Protein 2ZC0 (pdb70)

Organism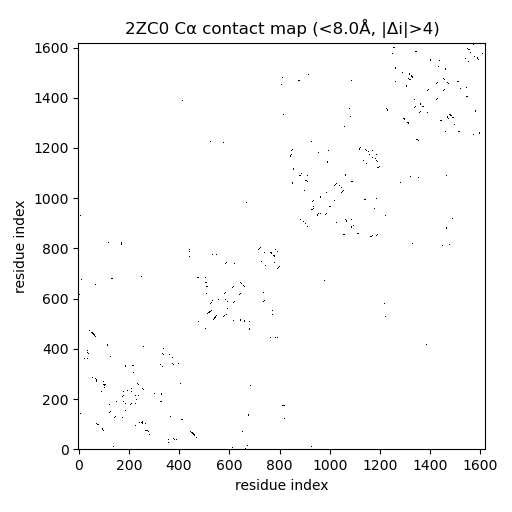: Thermococcus litoralis (NCBI:txid2265)

Secondary structure (DSSP, 8-state):
--GGGGS-GGGGG----HHHHHHHHHHHHHHSS---EE--S-PPPTTTS-HHHHHHHHHHHHHH-GGGGS---TT--HHHHHHHHHHHHHHS-----GGGEEEESHHHHHHHHHHHHH--TT-EEEEEES--HHHHHHHHTTT-EEEEEEEETTEE-HHHHHHHHHHHHHTT--EEEEEE--SS-TTT-----HHHHHHHHHHHHHHT-EEEEE-TTTTSBSS-SS---GGGG-SS--EEEEEESTTTT-TTS--EEEE--HHHHHHHHHHHTTTTSSS-HHHHHHHHHHHHTTHIIIIIIIIIHHHHHHHHHHHHHHHHHH-TTS-B---SBSSEEEEE-STT--HHHHHHHHHHHT-EE-B-SGGG-SSS--TTEEEEE-SSS-TTHHHHHHHHHHHHHHHH-/--GGGGS-GGGGG----HHHHHHHHHHHHHTTS---EE--S----TTTS-HHHHHHHHHHHHHH-GGGGS---TT--HHHHHHHHHHHHHHSS----GGGEEEEEHHHHHHHHHHHHH--TT-EEEEEES--HHHHHHHHTTT-EEEEEEEETTEE-HHHHHHHHHHHHHTT--EEEEEE--SS-TTT-----HHHHHHHHHHHHHHT-EEEEE-TTTTSB-S-SS---GGGT-SSS-EEEEEESHHHH-TTS-EEEEE--HHHHHHHHHHHHHHHSSS-HHHHHHHHHHHHTTHIIIIIIIIIHHHHHHHHHHHHHHHHHH-TTS-B---SBSSEEEEEPSTT--HHHHHHHHHHHH-EE-B--GGG-SSS--TTEEEEE-SSS-TTHHHHHHHHHHHHHHHH-/--GGGGS-GGGGG----HHHHHHHHHHHHTTSS---EES---PPPTTTS-HHHHHHHHHHHHHH-GGGGS---TT--HHHHHHHHHHHHHHS-----GGGEEEEEHHHHHHHHHHHHH--TT-EEEEEES--HHHHHHHHTTT-EEEEEEEETTEE-HHHHHHHHHHHHHTT--EEEEEE--SS-TTT-----HHHHHHHHHHHHHHT-EEEEE-TTTT-BSS-SS---GGGG-SS--EEEEEESHHHH-SSS-EEEEE--HHHHHHHHHHHTTTTSSS-HHHHHHHHHHHHTTHIIIIIIIIIIHHHHHHHHHHHHHHHHH-SSSEE---SBSSEEEEEPSTT--HHHHHHHHHHTT-EE-B--GGG-SSS--TTEEEEE-SSS-TTHHHHHHHHHHHHHHTT-/--GGGGS-GGGGG----STTHHHHHHHHHHHTT---EES------TTSS-HHHHHHHHHHHHHH-GGGGSPPPTT--HHHHHHHHHHHHHHS-----GGGEEEEEHHHHHHHHHHHHH--TT-EEEEEES--HHHHHHHHTTT-EEEEEEEETTEE-HHHHHHHHHHHHHTT--EEEEEE--SS-TTT-----HHHHHHHHHHHHHTT-EEEEE-TTTT-B-S------HHHH-SSS-EEEEEESTTTT-TTS-EEEEE--HHHHHHHHHHHTTTTSSS-HHHHHHHHHHHHTTHIIIIIIIIIHHHHHHHHHHHHHHHHHH-TTSEE---SBSSEEEEE-STT--HHHHHHHHHHHT-EE-B--GGG-SSS--TTEEEEE-SSS-TTHHHHHHHHHHHHHHHH-

Radius of gyration: 35.15 Å; Cα contacts (8 Å, |Δi|>4): 3736; chains: 4; bounding box: 84×71×96 Å

Structure (mmCIF, N/CA/C/O backbone):
data_2ZC0
#
_entry.id   2ZC0
#
_cell.length_a   77.694
_cell.length_b   112.519
_cell.length_c   207.287
_cell.angle_alpha   90.00
_cell.angle_beta   90.00
_cell.angle_gamma   90.00
#
_symmetry.space_group_name_H-M   'P 21 21 21'
#
loop_
_entity.id
_entity.type
_entity.pdbx_description
1 polymer 'Alanine glyoxylate transaminase'
2 non-polymer 'ZINC ION'
3 non-polymer "4'-DEOXY-4'-AMINOPYRIDOXAL-5'-PHOSPHATE"
4 non-polymer IMIDAZOLE
5 water water
#
loop_
_atom_site.group_PDB
_atom_site.id
_atom_site.type_symbol
_atom_site.label_atom_id
_atom_site.label_alt_id
_atom_site.label_comp_id
_atom_site.label_asym_id
_atom_site.label_entity_id
_atom_site.label_seq_id
_atom_site.pdbx_PDB_ins_code
_atom_site.Cartn_x
_atom_site.Cartn_y
_atom_site.Cartn_z
_atom_site.occupancy
_atom_site.B_iso_or_equiv
_atom_site.auth_seq_id
_atom_site.auth_comp_id
_atom_site.auth_asym_id
_atom_site.auth_atom_id
_atom_site.pdbx_PDB_model_num
ATOM 1 N N . MET A 1 1 ? -32.715 27.823 145.710 1.00 54.78 1 MET A N 1
ATOM 2 C CA . MET A 1 1 ? -32.923 29.092 144.953 1.00 54.03 1 MET A CA 1
ATOM 3 C C . MET A 1 1 ? -31.584 29.802 144.778 1.00 53.46 1 MET A C 1
ATOM 4 O O . MET A 1 1 ? -30.719 29.734 145.655 1.00 54.69 1 MET A O 1
ATOM 9 N N . ASP A 1 2 ? -31.414 30.481 143.646 1.00 51.49 2 ASP A N 1
ATOM 10 C CA . ASP A 1 2 ? -30.175 31.203 143.346 1.00 48.82 2 ASP A CA 1
ATOM 11 C C . ASP A 1 2 ? -30.349 32.686 143.690 1.00 47.02 2 ASP A C 1
ATOM 12 O O . ASP A 1 2 ? -30.862 33.454 142.883 1.00 47.44 2 ASP A O 1
ATOM 17 N N . TYR A 1 3 ? -29.920 33.094 144.881 1.00 45.61 3 TYR A N 1
ATOM 18 C CA . TYR A 1 3 ? -30.079 34.494 145.276 1.00 44.51 3 TYR A CA 1
ATOM 19 C C . TYR A 1 3 ? -29.106 35.407 144.574 1.00 43.80 3 TYR A C 1
ATOM 20 O O . TYR A 1 3 ? -29.227 36.627 144.643 1.00 41.43 3 TYR A O 1
ATOM 29 N N . THR A 1 4 ? -28.139 34.807 143.893 1.00 43.52 4 THR A N 1
ATOM 30 C CA . THR A 1 4 ? -27.132 35.577 143.188 1.00 43.22 4 THR A CA 1
ATOM 31 C C . THR A 1 4 ? -27.759 36.530 142.158 1.00 41.74 4 THR A C 1
ATOM 32 O O . THR A 1 4 ? -27.303 37.662 141.997 1.00 41.20 4 THR A O 1
ATOM 36 N N . LYS A 1 5 ? -28.828 36.087 141.502 1.00 41.81 5 LYS A N 1
ATOM 37 C CA . LYS A 1 5 ? -29.516 36.883 140.482 1.00 41.65 5 LYS A CA 1
ATOM 38 C C . LYS A 1 5 ? -30.183 38.150 141.015 1.00 40.97 5 LYS A C 1
ATOM 39 O O . LYS A 1 5 ? -30.495 39.068 140.248 1.00 40.38 5 LYS A O 1
ATOM 45 N N . TYR A 1 6 ? -30.407 38.209 142.323 1.00 38.94 6 TYR A N 1
ATOM 46 C CA . TYR A 1 6 ? -31.040 39.383 142.910 1.00 38.27 6 TYR A CA 1
ATOM 47 C C . TYR A 1 6 ? -30.021 40.392 143.428 1.00 38.02 6 TYR A C 1
ATOM 48 O O . TYR A 1 6 ? -30.379 41.521 143.778 1.00 37.31 6 TYR A O 1
ATOM 57 N N . LEU A 1 7 ? -28.750 39.997 143.465 1.00 34.53 7 LEU A N 1
ATOM 58 C CA . LEU A 1 7 ? -27.698 40.888 143.957 1.00 32.76 7 LEU A CA 1
ATOM 59 C C . LEU A 1 7 ? -27.554 42.154 143.127 1.00 28.94 7 LEU A C 1
ATOM 60 O O . LEU A 1 7 ? -27.920 42.187 141.956 1.00 28.11 7 LEU A O 1
ATOM 65 N N . ALA A 1 8 ? -27.043 43.213 143.738 1.00 27.46 8 ALA A N 1
ATOM 66 C CA . ALA A 1 8 ? -26.823 44.431 142.976 1.00 26.84 8 ALA A CA 1
ATOM 67 C C . ALA A 1 8 ? -25.469 44.178 142.311 1.00 27.73 8 ALA A C 1
ATOM 68 O O . ALA A 1 8 ? -24.650 43.420 142.834 1.00 26.91 8 ALA A O 1
ATOM 70 N N . GLY A 1 9 ? -25.238 44.783 141.151 1.00 28.59 9 GLY A N 1
ATOM 71 C CA . GLY A 1 9 ? -23.959 44.598 140.487 1.00 25.15 9 GLY A CA 1
ATOM 72 C C . GLY A 1 9 ? -22.833 44.981 141.439 1.00 25.43 9 GLY A C 1
ATOM 73 O O . GLY A 1 9 ? -21.857 44.261 141.564 1.00 26.00 9 GLY A O 1
ATOM 74 N N . ARG A 1 10 ? -22.982 46.102 142.141 1.00 24.86 10 ARG A N 1
ATOM 75 C CA . ARG A 1 10 ? -21.946 46.547 143.062 1.00 25.70 10 ARG A CA 1
ATOM 76 C C . ARG A 1 10 ? -21.638 45.562 144.190 1.00 25.97 10 ARG A C 1
ATOM 77 O O . ARG A 1 10 ? -20.650 45.733 144.893 1.00 25.92 10 ARG A O 1
ATOM 85 N N . ALA A 1 11 ? -22.472 44.538 144.362 1.00 25.07 11 ALA A N 1
ATOM 86 C CA . ALA A 1 11 ? -22.233 43.547 145.399 1.00 25.25 11 ALA A CA 1
ATOM 87 C C . ALA A 1 11 ? -20.969 42.770 144.999 1.00 25.75 11 ALA A C 1
ATOM 88 O O . ALA A 1 11 ? -20.270 42.223 145.844 1.00 26.87 11 ALA A O 1
ATOM 90 N N . ASN A 1 12 ? -20.686 42.735 143.696 1.00 28.21 12 ASN A N 1
ATOM 91 C CA . ASN A 1 12 ? -19.500 42.060 143.165 1.00 29.35 12 ASN A CA 1
ATOM 92 C C . ASN A 1 12 ? -18.194 42.739 143.602 1.00 29.98 12 ASN A C 1
ATOM 93 O O . ASN A 1 12 ? -17.126 42.132 143.504 1.00 31.39 12 ASN A O 1
ATOM 98 N N . TRP A 1 13 ? -18.265 43.994 144.056 1.00 30.18 13 TRP A N 1
ATOM 99 C CA . TRP A 1 13 ? -17.066 44.710 144.493 1.00 27.80 13 TRP A CA 1
ATOM 100 C C . TRP A 1 13 ? -16.692 44.277 145.913 1.00 30.27 13 TRP A C 1
ATOM 101 O O . TRP A 1 13 ? -15.613 44.611 146.421 1.00 29.60 13 TRP A O 1
ATOM 112 N N . ILE A 1 14 ? -17.596 43.538 146.554 1.00 30.70 14 ILE A N 1
ATOM 113 C CA . ILE A 1 14 ? -17.374 43.032 147.907 1.00 30.94 14 ILE A CA 1
ATOM 114 C C . ILE A 1 14 ? -16.612 41.716 147.817 1.00 32.39 14 ILE A C 1
ATOM 115 O O . ILE A 1 14 ? -17.044 40.791 147.134 1.00 30.34 14 ILE A O 1
ATOM 120 N N . LYS A 1 15 ? -15.483 41.620 148.508 1.00 36.19 15 LYS A N 1
ATOM 121 C CA . LYS A 1 15 ? -14.711 40.387 148.461 1.00 38.62 15 LYS A CA 1
ATOM 122 C C . LYS A 1 15 ? -14.235 39.918 149.822 1.00 41.29 15 LYS A C 1
ATOM 123 O O . LYS A 1 15 ? -14.359 40.627 150.824 1.00 38.90 15 LYS A O 1
ATOM 129 N N . GLY A 1 16 ? -13.706 38.698 149.855 1.00 46.73 16 GLY A N 1
ATOM 130 C CA . GLY A 1 16 ? -13.224 38.117 151.099 1.00 49.87 16 GLY A CA 1
ATOM 131 C C . GLY A 1 16 ? -12.107 38.896 151.761 1.00 52.84 16 GLY A C 1
ATOM 132 O O . GLY A 1 16 ? -11.428 39.699 151.123 1.00 53.50 16 GLY A O 1
ATOM 133 N N . SER A 1 17 ? -11.914 38.642 153.051 1.00 56.23 17 SER A N 1
ATOM 134 C CA . SER A 1 17 ? -10.876 39.295 153.852 1.00 57.82 17 SER A CA 1
ATOM 135 C C . SER A 1 17 ? -10.092 38.244 154.635 1.00 59.82 17 SER A C 1
ATOM 136 O O . SER A 1 17 ? -10.656 37.530 155.471 1.00 59.29 17 SER A O 1
ATOM 139 N N . ALA A 1 18 ? -8.793 38.149 154.365 1.00 62.22 18 ALA A N 1
ATOM 140 C CA . ALA A 1 18 ? -7.952 37.181 155.064 1.00 63.37 18 ALA A CA 1
ATOM 141 C C . ALA A 1 18 ? -8.017 37.421 156.573 1.00 64.80 18 ALA A C 1
ATOM 142 O O . ALA A 1 18 ? -8.054 36.469 157.357 1.00 63.93 18 ALA A O 1
ATOM 144 N N . LEU A 1 19 ? -8.047 38.696 156.965 1.00 66.76 19 LEU A N 1
ATOM 145 C CA . LEU A 1 19 ? -8.119 39.093 158.374 1.00 69.65 19 LEU A CA 1
ATOM 146 C C . LEU A 1 19 ? -9.368 38.529 159.052 1.00 71.88 19 LEU A C 1
ATOM 147 O O . LEU A 1 19 ? -9.298 38.004 160.168 1.00 72.32 19 LEU A O 1
ATOM 149 N N . ALA A 1 20 ? -10.509 38.645 158.376 1.00 73.99 20 ALA A N 1
ATOM 150 C CA . ALA A 1 20 ? -11.775 38.138 158.898 1.00 75.97 20 ALA A CA 1
ATOM 151 C C . ALA A 1 20 ? -11.828 36.618 158.749 1.00 78.42 20 ALA A C 1
ATOM 152 O O . ALA A 1 20 ? -12.321 35.918 159.633 1.00 78.91 20 ALA A O 1
ATOM 154 N N . ASP A 1 21 ? -11.310 36.113 157.631 1.00 80.82 21 ASP A N 1
ATOM 155 C CA . ASP A 1 21 ? -11.298 34.678 157.358 1.00 83.21 21 ASP A CA 1
ATOM 156 C C . ASP A 1 21 ? -10.435 33.906 158.353 1.00 85.41 21 ASP A C 1
ATOM 157 O O . ASP A 1 21 ? -10.793 32.804 158.773 1.00 86.18 21 ASP A O 1
ATOM 159 N N . VAL A 1 22 ? -9.298 34.484 158.731 1.00 87.27 22 VAL A N 1
ATOM 160 C CA . VAL A 1 22 ? -8.394 33.837 159.676 1.00 88.70 22 VAL A CA 1
ATOM 161 C C . VAL A 1 22 ? -8.946 33.903 161.097 1.00 89.37 22 VAL A C 1
ATOM 162 O O . VAL A 1 22 ? -8.764 32.977 161.885 1.00 89.27 22 VAL A O 1
ATOM 164 N N . MET A 1 23 ? -9.620 35.002 161.419 1.00 90.60 23 MET A N 1
ATOM 165 C CA . MET A 1 23 ? -10.196 35.179 162.748 1.00 92.14 23 MET A CA 1
ATOM 166 C C . MET A 1 23 ? -11.323 34.179 162.994 1.00 93.46 23 MET A C 1
ATOM 167 O O . MET A 1 23 ? -11.511 33.711 164.116 1.00 93.44 23 MET A O 1
ATOM 169 N N . LYS A 1 24 ? -12.070 33.856 161.942 1.00 94.64 24 LYS A N 1
ATOM 170 C CA . LYS A 1 24 ? -13.172 32.904 162.050 1.00 95.73 24 LYS A CA 1
ATOM 171 C C . LYS A 1 24 ? -12.634 31.477 162.092 1.00 96.83 24 LYS A C 1
ATOM 172 O O . LYS A 1 24 ? -13.224 30.601 162.726 1.00 97.06 24 LYS A O 1
ATOM 174 N N . LYS A 1 25 ? -11.510 31.250 161.416 1.00 97.64 25 LYS A N 1
ATOM 175 C CA . LYS A 1 25 ? -10.890 29.930 161.383 1.00 98.32 25 LYS A CA 1
ATOM 176 C C . LYS A 1 25 ? -10.204 29.652 162.716 1.00 99.15 25 LYS A C 1
ATOM 177 O O . LYS A 1 25 ? -9.844 28.515 163.018 1.00 99.39 25 LYS A O 1
ATOM 179 N N . ALA A 1 26 ? -10.027 30.703 163.511 1.00 99.74 26 ALA A N 1
ATOM 180 C CA . ALA A 1 26 ? -9.389 30.578 164.814 1.00 100.49 26 ALA A CA 1
ATOM 181 C C . ALA A 1 26 ? -10.447 30.429 165.899 1.00 100.89 26 ALA A C 1
ATOM 182 O O . ALA A 1 26 ? -10.263 29.674 166.854 1.00 100.96 26 ALA A O 1
ATOM 184 N N . SER A 1 27 ? -11.551 31.155 165.752 1.00 101.27 27 SER A N 1
ATOM 185 C CA . SER A 1 27 ? -12.638 31.079 166.719 1.00 101.61 27 SER A CA 1
ATOM 186 C C . SER A 1 27 ? -13.182 29.654 166.704 1.00 101.97 27 SER A C 1
ATOM 187 O O . SER A 1 27 ? -13.694 29.162 167.708 1.00 102.35 27 SER A O 1
ATOM 189 N N . GLU A 1 28 ? -13.059 28.995 165.555 1.00 101.81 28 GLU A N 1
ATOM 190 C CA . GLU A 1 28 ? -13.525 27.623 165.409 1.00 101.85 28 GLU A CA 1
ATOM 191 C C . GLU A 1 28 ? -12.560 26.690 166.129 1.00 102.05 28 GLU A C 1
ATOM 192 O O . GLU A 1 28 ? -12.964 25.668 166.682 1.00 102.65 28 GLU A O 1
ATOM 194 N N . LEU A 1 29 ? -11.280 27.047 166.119 1.00 101.84 29 LEU A N 1
ATOM 195 C CA . LEU A 1 29 ? -10.264 26.241 166.783 1.00 101.24 29 LEU A CA 1
ATOM 196 C C . LEU A 1 29 ? -10.408 26.371 168.297 1.00 101.20 29 LEU A C 1
ATOM 197 O O . LEU A 1 29 ? -10.181 25.411 169.032 1.00 101.25 29 LEU A O 1
ATOM 199 N N . GLN A 1 30 ? -10.792 27.561 168.754 1.00 100.96 30 GLN A N 1
ATOM 200 C CA . GLN A 1 30 ? -10.977 27.826 170.179 1.00 100.25 30 GLN A CA 1
ATOM 201 C C . GLN A 1 30 ? -12.150 27.010 170.705 1.00 100.04 30 GLN A C 1
ATOM 202 O O . GLN A 1 30 ? -12.102 26.473 171.813 1.00 100.39 30 GLN A O 1
ATOM 204 N N . LYS A 1 31 ? -13.203 26.921 169.900 1.00 99.45 31 LYS A N 1
ATOM 205 C CA . LYS A 1 31 ? -14.375 26.161 170.295 1.00 98.39 31 LYS A CA 1
ATOM 206 C C . LYS A 1 31 ? -14.160 24.676 170.080 1.00 97.37 31 LYS A C 1
ATOM 207 O O . LYS A 1 31 ? -14.620 23.854 170.870 1.00 97.32 31 LYS A O 1
ATOM 208 N N . LYS A 1 32 ? -13.451 24.337 169.006 1.00 96.66 32 LYS A N 1
ATOM 209 C CA . LYS A 1 32 ? -13.177 22.945 168.696 1.00 94.85 32 LYS A CA 1
ATOM 210 C C . LYS A 1 32 ? -12.127 22.328 169.602 1.00 93.85 32 LYS A C 1
ATOM 211 O O . LYS A 1 32 ? -11.323 21.504 169.161 1.00 93.75 32 LYS A O 1
ATOM 212 N N . GLY A 1 33 ? -12.131 22.737 170.869 1.00 92.46 33 GLY A N 1
ATOM 213 C CA . GLY A 1 33 ? -11.184 22.207 171.833 1.00 90.80 33 GLY A CA 1
ATOM 214 C C . GLY A 1 33 ? -9.885 22.980 171.990 1.00 89.82 33 GLY A C 1
ATOM 215 O O . GLY A 1 33 ? -9.629 23.568 173.042 1.00 89.80 33 GLY A O 1
ATOM 216 N N . VAL A 1 34 ? -9.071 22.976 170.937 1.00 88.07 34 VAL A N 1
ATOM 217 C CA . VAL A 1 34 ? -7.768 23.641 170.912 1.00 85.80 34 VAL A CA 1
ATOM 218 C C . VAL A 1 34 ? -7.648 24.972 171.649 1.00 84.01 34 VAL A C 1
ATOM 219 O O . VAL A 1 34 ? -8.550 25.809 171.611 1.00 83.64 34 VAL A O 1
ATOM 221 N N . LYS A 1 35 ? -6.512 25.143 172.321 1.00 81.94 35 LYS A N 1
ATOM 222 C CA . LYS A 1 35 ? -6.189 26.361 173.060 1.00 79.51 35 LYS A CA 1
ATOM 223 C C . LYS A 1 35 ? -4.964 26.933 172.354 1.00 77.92 35 LYS A C 1
ATOM 224 O O . LYS A 1 35 ? -3.935 26.262 172.245 1.00 77.74 35 LYS A O 1
ATOM 226 N N . LEU A 1 36 ? -5.069 28.166 171.872 1.00 75.29 36 LEU A N 1
ATOM 227 C CA . LEU A 1 36 ? -3.958 28.776 171.152 1.00 72.15 36 LEU A CA 1
ATOM 228 C C . LEU A 1 36 ? -3.522 30.146 171.675 1.00 69.22 36 LEU A C 1
ATOM 229 O O . LEU A 1 36 ? -4.235 30.798 172.441 1.00 68.21 36 LEU A O 1
ATOM 231 N N . ILE A 1 37 ? -2.329 30.563 171.260 1.00 66.05 37 ILE A N 1
ATOM 232 C CA . ILE A 1 37 ? -1.782 31.862 171.643 1.00 62.59 37 ILE A CA 1
ATOM 233 C C . ILE A 1 37 ? -1.980 32.772 170.431 1.00 59.41 37 ILE A C 1
ATOM 234 O O . ILE A 1 37 ? -1.512 32.464 169.332 1.00 58.22 37 ILE A O 1
ATOM 236 N N . SER A 1 38 ? -2.676 33.886 170.632 1.00 56.68 38 SER A N 1
ATOM 237 C CA . SER A 1 38 ? -2.956 34.805 169.535 1.00 55.65 38 SER A CA 1
ATOM 238 C C . SER A 1 38 ? -2.118 36.077 169.445 1.00 54.04 38 SER A C 1
ATOM 239 O O . SER A 1 38 ? -1.978 36.833 170.412 1.00 53.24 38 SER A O 1
ATOM 242 N N . LEU A 1 39 ? -1.590 36.300 168.247 1.00 52.43 39 LEU A N 1
ATOM 243 C CA . LEU A 1 39 ? -0.776 37.459 167.910 1.00 50.70 39 LEU A CA 1
ATOM 244 C C . LEU A 1 39 ? -1.411 38.042 166.648 1.00 50.28 39 LEU A C 1
ATOM 245 O O . LEU A 1 39 ? -0.730 38.617 165.803 1.00 50.38 39 LEU A O 1
ATOM 250 N N . ALA A 1 40 ? -2.726 37.897 166.527 1.00 50.48 40 ALA A N 1
ATOM 251 C CA . ALA A 1 40 ? -3.428 38.361 165.340 1.00 50.68 40 ALA A CA 1
ATOM 252 C C . ALA A 1 40 ? -4.297 39.601 165.506 1.00 51.48 40 ALA A C 1
ATOM 253 O O . ALA A 1 40 ? -3.854 40.723 165.250 1.00 52.04 40 ALA A O 1
ATOM 255 N N . ALA A 1 41 ? -5.545 39.387 165.910 1.00 52.33 41 ALA A N 1
ATOM 256 C CA . ALA A 1 41 ? -6.511 40.468 166.098 1.00 50.69 41 ALA A CA 1
ATOM 257 C C . ALA A 1 41 ? -5.924 41.718 166.729 1.00 50.02 41 ALA A C 1
ATOM 258 O O . ALA A 1 41 ? -5.012 41.654 167.544 1.00 48.81 41 ALA A O 1
ATOM 260 N N . GLY A 1 42 ? -6.470 42.864 166.344 1.00 50.02 42 GLY A N 1
ATOM 261 C CA . GLY A 1 42 ? -5.992 44.122 166.874 1.00 48.21 42 GLY A CA 1
ATOM 262 C C . GLY A 1 42 ? -6.743 44.629 168.094 1.00 47.48 42 GLY A C 1
ATOM 263 O O . GLY A 1 42 ? -7.115 45.802 168.161 1.00 47.93 42 GLY A O 1
ATOM 264 N N . ASP A 1 43 ? -6.939 43.755 169.072 1.00 45.47 43 ASP A N 1
ATOM 265 C CA . ASP A 1 43 ? -7.645 44.132 170.281 1.00 46.29 43 ASP A CA 1
ATOM 266 C C . ASP A 1 43 ? -6.727 44.659 171.375 1.00 47.28 43 ASP A C 1
ATOM 267 O O . ASP A 1 43 ? -5.542 44.351 171.409 1.00 48.84 43 ASP A O 1
ATOM 272 N N . PRO A 1 44 ? -7.259 45.506 172.263 1.00 47.87 44 PRO A N 1
ATOM 273 C CA . PRO A 1 44 ? -6.430 46.026 173.351 1.00 48.84 44 PRO A CA 1
ATOM 274 C C . PRO A 1 44 ? -6.438 44.897 174.380 1.00 49.19 44 PRO A C 1
ATOM 275 O O . PRO A 1 44 ? -7.217 43.954 174.227 1.00 47.47 44 PRO A O 1
ATOM 279 N N . ASP A 1 45 ? -5.592 44.970 175.407 1.00 48.49 45 ASP A N 1
ATOM 280 C CA . ASP A 1 45 ? -5.586 43.930 176.443 1.00 48.17 45 ASP A CA 1
ATOM 281 C C . ASP A 1 45 ? -6.779 44.214 177.351 1.00 47.52 45 ASP A C 1
ATOM 282 O O . ASP A 1 45 ? -6.864 45.287 177.943 1.00 47.86 45 ASP A O 1
ATOM 287 N N . PRO A 1 46 ? -7.711 43.258 177.475 1.00 47.44 46 PRO A N 1
ATOM 288 C CA . PRO A 1 46 ? -8.893 43.443 178.323 1.00 49.08 46 PRO A CA 1
ATOM 289 C C . PRO A 1 46 ? -8.563 43.579 179.806 1.00 50.61 46 PRO A C 1
ATOM 290 O O . PRO A 1 46 ? -9.384 44.059 180.593 1.00 52.41 46 PRO A O 1
ATOM 294 N N . GLU A 1 47 ? -7.358 43.158 180.182 1.00 51.55 47 GLU A N 1
ATOM 295 C CA . GLU A 1 47 ? -6.913 43.246 181.570 1.00 51.70 47 GLU A CA 1
ATOM 296 C C . GLU A 1 47 ? -6.230 44.587 181.837 1.00 52.21 47 GLU A C 1
ATOM 297 O O . GLU A 1 47 ? -6.088 44.997 182.988 1.00 51.92 47 GLU A O 1
ATOM 303 N N . LEU A 1 48 ? -5.802 45.272 180.777 1.00 51.78 48 LEU A N 1
ATOM 304 C CA . LEU A 1 48 ? -5.166 46.577 180.946 1.00 51.42 48 LEU A CA 1
ATOM 305 C C . LEU A 1 48 ? -6.227 47.673 180.909 1.00 51.90 48 LEU A C 1
ATOM 306 O O . LEU A 1 48 ? -5.938 48.854 181.114 1.00 52.72 48 LEU A O 1
ATOM 311 N N . ILE A 1 49 ? -7.463 47.267 180.649 1.00 52.32 49 ILE A N 1
ATOM 312 C CA . ILE A 1 49 ? -8.584 48.192 180.614 1.00 50.99 49 ILE A CA 1
ATOM 313 C C . ILE A 1 49 ? -9.296 48.054 181.955 1.00 51.99 49 ILE A C 1
ATOM 314 O O . ILE A 1 49 ? -9.505 46.946 182.448 1.00 52.96 49 ILE A O 1
ATOM 319 N N . PRO A 1 50 ? -9.662 49.185 182.574 1.00 51.43 50 PRO A N 1
ATOM 320 C CA . PRO A 1 50 ? -10.347 49.169 183.869 1.00 49.81 50 PRO A CA 1
ATOM 321 C C . PRO A 1 50 ? -11.774 48.660 183.750 1.00 49.76 50 PRO A C 1
ATOM 322 O O . PRO A 1 50 ? -12.728 49.407 183.987 1.00 48.87 50 PRO A O 1
ATOM 326 N N . ARG A 1 51 ? -11.922 47.389 183.382 1.00 49.61 51 ARG A N 1
ATOM 327 C CA . ARG A 1 51 ? -13.254 46.811 183.226 1.00 49.61 51 ARG A CA 1
ATOM 328 C C . ARG A 1 51 ? -14.075 47.076 184.463 1.00 49.83 51 ARG A C 1
ATOM 329 O O . ARG A 1 51 ? -15.178 47.621 184.386 1.00 50.29 51 ARG A O 1
ATOM 337 N N . ALA A 1 52 ? -13.523 46.696 185.609 1.00 51.05 52 ALA A N 1
ATOM 338 C CA . ALA A 1 52 ? -14.197 46.889 186.885 1.00 51.17 52 ALA A CA 1
ATOM 339 C C . ALA A 1 52 ? -14.703 48.321 186.994 1.00 50.58 52 ALA A C 1
ATOM 340 O O . ALA A 1 52 ? -15.859 48.552 187.342 1.00 51.79 52 ALA A O 1
ATOM 342 N N . VAL A 1 53 ? -13.835 49.278 186.687 1.00 50.94 53 VAL A N 1
ATOM 343 C CA . VAL A 1 53 ? -14.193 50.693 186.739 1.00 50.54 53 VAL A CA 1
ATOM 344 C C . VAL A 1 53 ? -15.296 51.023 185.744 1.00 49.98 53 VAL A C 1
ATOM 345 O O . VAL A 1 53 ? -16.286 51.642 186.108 1.00 49.49 53 VAL A O 1
ATOM 349 N N . LEU A 1 54 ? -15.110 50.616 184.488 1.00 50.45 54 LEU A N 1
ATOM 350 C CA . LEU A 1 54 ? -16.098 50.869 183.433 1.00 49.50 54 LEU A CA 1
ATOM 351 C C . LEU A 1 54 ? -17.429 50.236 183.805 1.00 49.35 54 LEU A C 1
ATOM 352 O O . LEU A 1 54 ? -18.490 50.747 183.455 1.00 48.48 54 LEU A O 1
ATOM 357 N N . GLY A 1 55 ? -17.350 49.112 184.508 1.00 49.34 55 GLY A N 1
ATOM 358 C CA . GLY A 1 55 ? -18.543 48.423 184.937 1.00 50.70 55 GLY A CA 1
ATOM 359 C C . GLY A 1 55 ? -19.397 49.291 185.845 1.00 51.13 55 GLY A C 1
ATOM 360 O O . GLY A 1 55 ? -20.577 49.479 185.564 1.00 52.76 55 GLY A O 1
ATOM 361 N N . GLU A 1 56 ? -18.828 49.832 186.923 1.00 50.71 56 GLU A N 1
ATOM 362 C CA . GLU A 1 56 ? -19.621 50.665 187.826 1.00 49.28 56 GLU A CA 1
ATOM 363 C C . GLU A 1 56 ? -20.104 51.948 187.153 1.00 48.03 56 GLU A C 1
ATOM 364 O O . GLU A 1 56 ? -21.203 52.413 187.452 1.00 46.27 56 GLU A O 1
ATOM 370 N N . ILE A 1 57 ? -19.310 52.526 186.251 1.00 46.78 57 ILE A N 1
ATOM 371 C CA . ILE A 1 57 ? -19.773 53.743 185.584 1.00 49.84 57 ILE A CA 1
ATOM 372 C C . ILE A 1 57 ? -20.946 53.381 184.658 1.00 48.97 57 ILE A C 1
ATOM 373 O O . ILE A 1 57 ? -21.907 54.145 184.529 1.00 47.26 57 ILE A O 1
ATOM 378 N N . ALA A 1 58 ? -20.874 52.199 184.050 1.00 48.73 58 ALA A N 1
ATOM 379 C CA . ALA A 1 58 ? -21.940 51.727 183.173 1.00 51.54 58 ALA A CA 1
ATOM 380 C C . ALA A 1 58 ? -23.227 51.573 183.989 1.00 52.46 58 ALA A C 1
ATOM 381 O O . ALA A 1 58 ? -24.303 52.000 183.562 1.00 51.09 58 ALA A O 1
ATOM 383 N N . LYS A 1 59 ? -23.105 50.972 185.171 1.00 53.09 59 LYS A N 1
ATOM 384 C CA . LYS A 1 59 ? -24.253 50.777 186.056 1.00 54.18 59 LYS A CA 1
ATOM 385 C C . LYS A 1 59 ? -24.825 52.123 186.495 1.00 53.84 59 LYS A C 1
ATOM 386 O O . LYS A 1 59 ? -26.045 52.327 186.478 1.00 52.62 59 LYS A O 1
ATOM 392 N N . GLU A 1 60 ? -23.931 53.026 186.898 1.00 54.71 60 GLU A N 1
ATOM 393 C CA . GLU A 1 60 ? -24.301 54.365 187.349 1.00 55.44 60 GLU A CA 1
ATOM 394 C C . GLU A 1 60 ? -25.064 55.105 186.254 1.00 55.45 60 GLU A C 1
ATOM 395 O O . GLU A 1 60 ? -26.170 55.614 186.477 1.00 54.26 60 GLU A O 1
ATOM 401 N N . VAL A 1 61 ? -24.458 55.162 185.073 1.00 54.12 61 VAL A N 1
ATOM 402 C CA . VAL A 1 61 ? -25.060 55.825 183.928 1.00 53.64 61 VAL A CA 1
ATOM 403 C C . VAL A 1 61 ? -26.464 55.302 183.609 1.00 52.92 61 VAL A C 1
ATOM 404 O O . VAL A 1 61 ? -27.391 56.086 183.406 1.00 51.94 61 VAL A O 1
ATOM 408 N N . LEU A 1 62 ? -26.624 53.982 183.577 1.00 52.84 62 LEU A N 1
ATOM 409 C CA . LEU A 1 62 ? -27.922 53.385 183.258 1.00 54.17 62 LEU A CA 1
ATOM 410 C C . LEU A 1 62 ? -29.035 53.667 184.264 1.00 55.48 62 LEU A C 1
ATOM 411 O O . LEU A 1 62 ? -30.162 53.986 183.878 1.00 55.56 62 LEU A O 1
ATOM 416 N N . GLU A 1 63 ? -28.728 53.563 185.550 1.00 57.09 63 GLU A N 1
ATOM 417 C CA . GLU A 1 63 ? -29.745 53.800 186.563 1.00 58.28 63 GLU A CA 1
ATOM 418 C C . GLU A 1 63 ? -30.058 55.283 186.783 1.00 57.69 63 GLU A C 1
ATOM 419 O O . GLU A 1 63 ? -31.199 55.639 187.085 1.00 56.52 63 GLU A O 1
ATOM 425 N N . LYS A 1 64 ? -29.067 56.152 186.597 1.00 56.84 64 LYS A N 1
ATOM 426 C CA . LYS A 1 64 ? -29.267 57.587 186.823 1.00 56.34 64 LYS A CA 1
ATOM 427 C C . LYS A 1 64 ? -29.649 58.423 185.597 1.00 54.49 64 LYS A C 1
ATOM 428 O O . LYS A 1 64 ? -30.383 59.405 185.720 1.00 53.88 64 LYS A O 1
ATOM 434 N N . GLU A 1 65 ? -29.165 58.038 184.421 1.00 53.17 65 GLU A N 1
ATOM 435 C CA . GLU A 1 65 ? -29.464 58.787 183.200 1.00 52.58 65 GLU A CA 1
ATOM 436 C C . GLU A 1 65 ? -30.373 58.021 182.231 1.00 51.01 65 GLU A C 1
ATOM 437 O O . GLU A 1 65 ? -29.945 57.071 181.587 1.00 50.50 65 GLU A O 1
ATOM 443 N N . PRO A 1 66 ? -31.649 58.424 182.129 1.00 51.02 66 PRO A N 1
ATOM 444 C CA . PRO A 1 66 ? -32.596 57.756 181.226 1.00 50.65 66 PRO A CA 1
ATOM 445 C C . PRO A 1 66 ? -32.172 57.833 179.761 1.00 50.01 66 PRO A C 1
ATOM 446 O O . PRO A 1 66 ? -32.440 56.922 178.980 1.00 49.36 66 PRO A O 1
ATOM 450 N N . LYS A 1 67 ? -31.507 58.925 179.395 1.00 49.60 67 LYS A N 1
ATOM 451 C CA . LYS A 1 67 ? -31.045 59.098 178.027 1.00 48.80 67 LYS A CA 1
ATOM 452 C C . LYS A 1 67 ? -30.005 58.048 177.633 1.00 47.33 67 LYS A C 1
ATOM 453 O O . LYS A 1 67 ? -29.693 57.900 176.452 1.00 46.14 67 LYS A O 1
ATOM 459 N N . SER A 1 68 ? -29.472 57.313 178.606 1.00 44.89 68 SER A N 1
ATOM 460 C CA . SER A 1 68 ? -28.472 56.303 178.282 1.00 45.22 68 SER A CA 1
ATOM 461 C C . SER A 1 68 ? -29.066 55.050 177.645 1.00 45.11 68 SER A C 1
ATOM 462 O O . SER A 1 68 ? -28.330 54.149 177.252 1.00 44.35 68 SER A O 1
ATOM 465 N N . VAL A 1 69 ? -30.388 54.991 177.524 1.00 44.40 69 VAL A N 1
ATOM 466 C CA . VAL A 1 69 ? -31.021 53.818 176.928 1.00 44.66 69 VAL A CA 1
ATOM 467 C C . VAL A 1 69 ? -31.803 54.202 175.677 1.00 45.08 69 VAL A C 1
ATOM 468 O O . VAL A 1 69 ? -32.460 53.364 175.055 1.00 45.16 69 VAL A O 1
ATOM 472 N N . MET A 1 70 ? -31.703 55.469 175.296 1.00 43.66 70 MET A N 1
ATOM 473 C CA . MET A 1 70 ? -32.448 55.971 174.152 1.00 42.64 70 MET A CA 1
ATOM 474 C C . MET A 1 70 ? -31.592 56.488 173.000 1.00 42.82 70 MET A C 1
ATOM 475 O O . MET A 1 70 ? -30.362 56.522 173.073 1.00 42.81 70 MET A O 1
ATOM 480 N N . TYR A 1 71 ? -32.255 56.894 171.924 1.00 41.60 71 TYR A N 1
ATOM 481 C CA . TYR A 1 71 ? -31.547 57.448 170.786 1.00 41.02 71 TYR A CA 1
ATOM 482 C C . TYR A 1 71 ? -30.784 58.679 171.244 1.00 40.07 71 TYR A C 1
ATOM 483 O O . TYR A 1 71 ? -31.066 59.245 172.303 1.00 38.77 71 TYR A O 1
ATOM 492 N N . THR A 1 72 ? -29.825 59.097 170.429 1.00 40.75 72 THR A N 1
ATOM 493 C CA . THR A 1 72 ? -29.021 60.285 170.701 1.00 40.63 72 THR A CA 1
ATOM 494 C C . THR A 1 72 ? -28.994 61.030 169.372 1.00 37.56 72 THR A C 1
ATOM 495 O O . THR A 1 72 ? -29.362 60.469 168.352 1.00 39.93 72 THR A O 1
ATOM 499 N N . PRO A 1 73 ? -28.607 62.308 169.372 1.00 36.13 73 PRO A N 1
ATOM 500 C CA . PRO A 1 73 ? -28.573 62.984 168.073 1.00 35.85 73 PRO A CA 1
ATOM 501 C C . PRO A 1 73 ? -27.585 62.228 167.167 1.00 36.60 73 PRO A C 1
ATOM 502 O O . PRO A 1 73 ? -26.603 61.654 167.649 1.00 36.75 73 PRO A O 1
ATOM 506 N N . ALA A 1 74 ? -27.850 62.225 165.864 1.00 37.28 74 ALA A N 1
ATOM 507 C CA . ALA A 1 74 ? -26.996 61.526 164.905 1.00 36.40 74 ALA A CA 1
ATOM 508 C C . ALA A 1 74 ? -25.504 61.786 165.127 1.00 35.86 74 ALA A C 1
ATOM 509 O O . ALA A 1 74 ? -24.688 60.880 164.991 1.00 35.78 74 ALA A O 1
ATOM 511 N N . ASN A 1 75 ? -25.144 63.017 165.464 1.00 35.94 75 ASN A N 1
ATOM 512 C CA . ASN A 1 75 ? -23.739 63.336 165.685 1.00 37.83 75 ASN A CA 1
ATOM 513 C C . ASN A 1 75 ? -23.217 63.012 167.086 1.00 38.49 75 ASN A C 1
ATOM 514 O O . ASN A 1 75 ? -22.052 63.252 167.369 1.00 39.65 75 ASN A O 1
ATOM 519 N N . GLY A 1 76 ? -24.064 62.466 167.952 1.00 38.77 76 GLY A N 1
ATOM 520 C CA . GLY A 1 76 ? -23.619 62.138 169.294 1.00 39.85 76 GLY A CA 1
ATOM 521 C C . GLY A 1 76 ? -24.030 63.176 170.323 1.00 40.10 76 GLY A C 1
ATOM 522 O O . GLY A 1 76 ? -24.139 64.353 169.994 1.00 40.32 76 GLY A O 1
ATOM 523 N N . ILE A 1 77 ? -24.257 62.753 171.565 1.00 42.11 77 ILE A N 1
ATOM 524 C CA . ILE A 1 77 ? -24.665 63.690 172.603 1.00 43.74 77 ILE A CA 1
ATOM 525 C C . ILE A 1 77 ? -23.678 64.849 172.693 1.00 44.29 77 ILE A C 1
ATOM 526 O O . ILE A 1 77 ? -22.464 64.656 172.595 1.00 44.26 77 ILE A O 1
ATOM 531 N N . PRO A 1 78 ? -24.193 66.077 172.883 1.00 44.93 78 PRO A N 1
ATOM 532 C CA . PRO A 1 78 ? -23.369 67.290 172.984 1.00 44.21 78 PRO A CA 1
ATOM 533 C C . PRO A 1 78 ? -22.247 67.233 174.028 1.00 44.46 78 PRO A C 1
ATOM 534 O O . PRO A 1 78 ? -21.148 67.730 173.784 1.00 43.87 78 PRO A O 1
ATOM 538 N N . GLU A 1 79 ? -22.520 66.642 175.189 1.00 44.93 79 GLU A N 1
ATOM 539 C CA . GLU A 1 79 ? -21.509 66.561 176.243 1.00 46.82 79 GLU A CA 1
ATOM 540 C C . GLU A 1 79 ? -20.257 65.818 175.765 1.00 45.15 79 GLU A C 1
ATOM 541 O O . GLU A 1 79 ? -19.141 66.268 176.002 1.00 44.03 79 GLU A O 1
ATOM 547 N N . LEU A 1 80 ? -20.454 64.684 175.093 1.00 44.35 80 LEU A N 1
ATOM 548 C CA . LEU A 1 80 ? -19.346 63.876 174.580 1.00 43.31 80 LEU A CA 1
ATOM 549 C C . LEU A 1 80 ? -18.530 64.662 173.551 1.00 43.28 80 LEU A C 1
ATOM 550 O O . LEU A 1 80 ? -17.301 64.655 173.579 1.00 42.08 80 LEU A O 1
ATOM 555 N N . ARG A 1 81 ? -19.219 65.330 172.634 1.00 43.36 81 ARG A N 1
ATOM 556 C CA . ARG A 1 81 ? -18.540 66.112 171.618 1.00 44.70 81 ARG A CA 1
ATOM 557 C C . ARG A 1 81 ? -17.681 67.195 172.278 1.00 44.70 81 ARG A C 1
ATOM 558 O O . ARG A 1 81 ? -16.550 67.438 171.858 1.00 43.55 81 ARG A O 1
ATOM 566 N N . GLU A 1 82 ? -18.207 67.830 173.322 1.00 45.20 82 GLU A N 1
ATOM 567 C CA . GLU A 1 82 ? -17.451 68.865 174.023 1.00 47.07 82 GLU A CA 1
ATOM 568 C C . GLU A 1 82 ? -16.253 68.255 174.753 1.00 45.69 82 GLU A C 1
ATOM 569 O O . GLU A 1 82 ? -15.141 68.777 174.673 1.00 46.44 82 GLU A O 1
ATOM 575 N N . GLU A 1 83 ? -16.464 67.143 175.447 1.00 45.27 83 GLU A N 1
ATOM 576 C CA . GLU A 1 83 ? -15.364 66.499 176.157 1.00 47.18 83 GLU A CA 1
ATOM 577 C C . GLU A 1 83 ? -14.268 66.021 175.208 1.00 47.47 83 GLU A C 1
ATOM 578 O O . GLU A 1 83 ? -13.085 66.144 175.520 1.00 48.52 83 GLU A O 1
ATOM 584 N N . LEU A 1 84 ? -14.660 65.486 174.052 1.00 46.79 84 LEU A N 1
ATOM 585 C CA . LEU A 1 84 ? -13.696 65.010 173.062 1.00 44.16 84 LEU A CA 1
ATOM 586 C C . LEU A 1 84 ? -12.893 66.164 172.500 1.00 44.72 84 LEU A C 1
ATOM 587 O O . LEU A 1 84 ? -11.703 66.028 172.205 1.00 43.23 84 LEU A O 1
ATOM 592 N N . ALA A 1 85 ? -13.554 67.303 172.344 1.00 45.16 85 ALA A N 1
ATOM 593 C CA . ALA A 1 85 ? -12.888 68.483 171.821 1.00 46.61 85 ALA A CA 1
ATOM 594 C C . ALA A 1 85 ? -11.779 68.913 172.787 1.00 47.37 85 ALA A C 1
ATOM 595 O O . ALA A 1 85 ? -10.681 69.255 172.360 1.00 48.84 85 ALA A O 1
ATOM 597 N N . ALA A 1 86 ? -12.076 68.887 174.085 1.00 47.23 86 ALA A N 1
ATOM 598 C CA . ALA A 1 86 ? -11.117 69.265 175.123 1.00 47.22 86 ALA A CA 1
ATOM 599 C C . ALA A 1 86 ? -10.050 68.196 175.229 1.00 47.08 86 ALA A C 1
ATOM 600 O O . ALA A 1 86 ? -8.868 68.489 175.410 1.00 47.51 86 ALA A O 1
ATOM 602 N N . PHE A 1 87 ? -10.486 66.946 175.127 1.00 47.33 87 PHE A N 1
ATOM 603 C CA . PHE A 1 87 ? -9.578 65.816 175.194 1.00 47.30 87 PHE A CA 1
ATOM 604 C C . PHE A 1 87 ? -8.588 65.863 174.045 1.00 46.88 87 PHE A C 1
ATOM 605 O O . PHE A 1 87 ? -7.421 65.535 174.217 1.00 46.74 87 PHE A O 1
ATOM 613 N N . LEU A 1 88 ? -9.050 66.281 172.872 1.00 48.11 88 LEU A N 1
ATOM 614 C CA . LEU A 1 88 ? -8.172 66.347 171.711 1.00 49.24 88 LEU A CA 1
ATOM 615 C C . LEU A 1 88 ? -7.207 67.521 171.805 1.00 51.69 88 LEU A C 1
ATOM 616 O O . LEU A 1 88 ? -6.044 67.415 171.416 1.00 51.94 88 LEU A O 1
ATOM 621 N N . LYS A 1 89 ? -7.688 68.643 172.322 1.00 53.40 89 LYS A N 1
ATOM 622 C CA . LYS A 1 89 ? -6.851 69.823 172.454 1.00 54.87 89 LYS A CA 1
ATOM 623 C C . LYS A 1 89 ? -5.731 69.598 173.463 1.00 55.14 89 LYS A C 1
ATOM 624 O O . LYS A 1 89 ? -4.614 70.090 173.288 1.00 54.42 89 LYS A O 1
ATOM 630 N N . LYS A 1 90 ? -6.027 68.836 174.508 1.00 55.02 90 LYS A N 1
ATOM 631 C CA . LYS A 1 90 ? -5.043 68.580 175.543 1.00 55.69 90 LYS A CA 1
ATOM 632 C C . LYS A 1 90 ? -4.029 67.499 175.206 1.00 56.02 90 LYS A C 1
ATOM 633 O O . LYS A 1 90 ? -2.823 67.742 175.240 1.00 56.62 90 LYS A O 1
ATOM 639 N N . TYR A 1 91 ? -4.521 66.310 174.866 1.00 57.05 91 TYR A N 1
ATOM 640 C CA . TYR A 1 91 ? -3.654 65.174 174.567 1.00 56.99 91 TYR A CA 1
ATOM 641 C C . TYR A 1 91 ? -3.311 64.871 173.114 1.00 57.15 91 TYR A C 1
ATOM 642 O O . TYR A 1 91 ? -2.678 63.849 172.850 1.00 58.25 91 TYR A O 1
ATOM 651 N N . ASP A 1 92 ? -3.721 65.720 172.174 1.00 57.03 92 ASP A N 1
ATOM 652 C CA . ASP A 1 92 ? -3.407 65.466 170.763 1.00 57.98 92 ASP A CA 1
ATOM 653 C C . ASP A 1 92 ? -3.168 66.755 169.964 1.00 59.43 92 ASP A C 1
ATOM 654 O O . ASP A 1 92 ? -3.239 66.746 168.733 1.00 60.24 92 ASP A O 1
ATOM 659 N N . HIS A 1 93 ? -2.869 67.852 170.662 1.00 58.98 93 HIS A N 1
ATOM 660 C CA . HIS A 1 93 ? -2.618 69.149 170.020 1.00 59.36 93 HIS A CA 1
ATOM 661 C C . HIS A 1 93 ? -3.668 69.552 168.995 1.00 57.89 93 HIS A C 1
ATOM 662 O O . HIS A 1 93 ? -3.348 70.191 167.989 1.00 58.02 93 HIS A O 1
ATOM 669 N N . LEU A 1 94 ? -4.921 69.203 169.240 1.00 55.78 94 LEU A N 1
ATOM 670 C CA . LEU A 1 94 ? -5.944 69.544 168.275 1.00 55.03 94 LEU A CA 1
ATOM 671 C C . LEU A 1 94 ? -6.978 70.540 168.774 1.00 55.08 94 LEU A C 1
ATOM 672 O O . LEU A 1 94 ? -7.708 70.270 169.724 1.00 55.84 94 LEU A O 1
ATOM 677 N N . GLU A 1 95 ? -7.026 71.703 168.135 1.00 54.47 95 GLU A N 1
ATOM 678 C CA . GLU A 1 95 ? -8.002 72.724 168.498 1.00 55.30 95 GLU A CA 1
ATOM 679 C C . GLU A 1 95 ? -9.163 72.552 167.516 1.00 52.37 95 GLU A C 1
ATOM 680 O O . GLU A 1 95 ? -9.087 73.002 166.376 1.00 52.37 95 GLU A O 1
ATOM 686 N N . VAL A 1 96 ? -10.225 71.884 167.952 1.00 48.81 96 VAL A N 1
ATOM 687 C CA . VAL A 1 96 ? -11.384 71.653 167.092 1.00 46.55 96 VAL A CA 1
ATOM 688 C C . VAL A 1 96 ? -12.678 71.986 167.813 1.00 43.98 96 VAL A C 1
ATOM 689 O O . VAL A 1 96 ? -12.792 71.788 169.016 1.00 43.36 96 VAL A O 1
ATOM 693 N N . SER A 1 97 ? -13.662 72.473 167.071 1.00 41.89 97 SER A N 1
ATOM 694 C CA . SER A 1 97 ? -14.952 72.803 167.660 1.00 41.23 97 SER A CA 1
ATOM 695 C C . SER A 1 97 ? -15.789 71.538 167.886 1.00 41.85 97 SER A C 1
ATOM 696 O O . SER A 1 97 ? -15.717 70.589 167.116 1.00 41.58 97 SER A O 1
ATOM 699 N N . PRO A 1 98 ? -16.594 71.512 168.955 1.00 43.06 98 PRO A N 1
ATOM 700 C CA . PRO A 1 98 ? -17.431 70.341 169.239 1.00 42.41 98 PRO A CA 1
ATOM 701 C C . PRO A 1 98 ? -18.456 70.098 168.138 1.00 42.31 98 PRO A C 1
ATOM 702 O O . PRO A 1 98 ? -18.981 68.991 167.992 1.00 41.86 98 PRO A O 1
ATOM 706 N N . GLU A 1 99 ? -18.741 71.149 167.375 1.00 42.75 99 GLU A N 1
ATOM 707 C CA . GLU A 1 99 ? -19.702 71.086 166.282 1.00 42.67 99 GLU A CA 1
ATOM 708 C C . GLU A 1 99 ? -19.166 70.330 165.068 1.00 42.51 99 GLU A C 1
ATOM 709 O O . GLU A 1 99 ? -19.945 69.844 164.251 1.00 43.39 99 GLU A O 1
ATOM 715 N N . ASN A 1 100 ? -17.843 70.229 164.950 1.00 41.58 100 ASN A N 1
ATOM 716 C CA . ASN A 1 100 ? -17.231 69.538 163.818 1.00 39.28 100 ASN A CA 1
ATOM 717 C C . ASN A 1 100 ? -16.855 68.097 164.154 1.00 38.48 100 ASN A C 1
ATOM 718 O O . ASN A 1 100 ? -16.070 67.463 163.447 1.00 37.80 100 ASN A O 1
ATOM 723 N N . ILE A 1 101 ? -17.422 67.583 165.238 1.00 38.04 101 ILE A N 1
ATOM 724 C CA . ILE A 1 101 ? -17.144 66.218 165.649 1.00 38.15 101 ILE A CA 1
ATOM 725 C C . ILE A 1 101 ? -18.404 65.387 165.469 1.00 37.20 101 ILE A C 1
ATOM 726 O O . ILE A 1 101 ? -19.468 65.764 165.939 1.00 40.55 101 ILE A O 1
ATOM 731 N N . VAL A 1 102 ? -18.278 64.275 164.755 1.00 37.51 102 VAL A N 1
ATOM 732 C CA . VAL A 1 102 ? -19.398 63.372 164.513 1.00 36.35 102 VAL A CA 1
ATOM 733 C C . VAL A 1 102 ? -19.019 62.007 165.097 1.00 34.82 102 VAL A C 1
ATOM 734 O O . VAL A 1 102 ? -18.065 61.379 164.632 1.00 31.06 102 VAL A O 1
ATOM 738 N N . ILE A 1 103 ? -19.766 61.585 166.122 1.00 34.62 103 ILE A N 1
ATOM 739 C CA . ILE A 1 103 ? -19.566 60.309 166.808 1.00 34.07 103 ILE A CA 1
ATOM 740 C C . ILE A 1 103 ? -20.129 59.201 165.934 1.00 34.84 103 ILE A C 1
ATOM 741 O O . ILE A 1 103 ? -21.345 59.111 165.717 1.00 34.41 103 ILE A O 1
ATOM 746 N N . THR A 1 104 ? -19.225 58.347 165.470 1.00 33.51 104 THR A N 1
ATOM 747 C CA . THR A 1 104 ? -19.545 57.251 164.582 1.00 33.16 104 THR A CA 1
ATOM 748 C C . THR A 1 104 ? -19.338 55.902 165.262 1.00 33.30 104 THR A C 1
ATOM 749 O O . THR A 1 104 ? -18.862 55.830 166.402 1.00 31.87 104 THR A O 1
ATOM 753 N N . ILE A 1 105 ? -19.707 54.837 164.554 1.00 33.12 105 ILE A N 1
ATOM 754 C CA . ILE A 1 105 ? -19.561 53.471 165.049 1.00 35.16 105 ILE A CA 1
ATOM 755 C C . ILE A 1 105 ? -18.095 53.090 164.866 1.00 35.00 105 ILE A C 1
ATOM 756 O O . ILE A 1 105 ? -17.745 52.337 163.956 1.00 35.37 105 ILE A O 1
ATOM 761 N N . GLY A 1 106 ? -17.233 53.651 165.710 1.00 37.08 106 GLY A N 1
ATOM 762 C CA . GLY A 1 106 ? -15.805 53.371 165.624 1.00 35.94 106 GLY A CA 1
ATOM 763 C C . GLY A 1 106 ? -15.116 54.087 164.473 1.00 36.49 106 GLY A C 1
ATOM 764 O O . GLY A 1 106 ? -15.749 54.830 163.728 1.00 34.51 106 GLY A O 1
ATOM 765 N N . GLY A 1 107 ? -13.809 53.880 164.337 1.00 37.71 107 GLY A N 1
ATOM 766 C CA . GLY A 1 107 ? -13.073 54.497 163.247 1.00 35.52 107 GLY A CA 1
ATOM 767 C C . GLY A 1 107 ? -13.558 53.928 161.922 1.00 36.43 107 GLY A C 1
ATOM 768 O O . GLY A 1 107 ? -13.490 54.601 160.894 1.00 36.20 107 GLY A O 1
ATOM 769 N N . THR A 1 108 ? -14.064 52.692 161.960 1.00 35.98 108 THR A N 1
ATOM 770 C CA . THR A 1 108 ? -14.575 51.993 160.780 1.00 35.01 108 THR A CA 1
ATOM 771 C C . THR A 1 108 ? -15.783 52.733 160.213 1.00 32.70 108 THR A C 1
ATOM 772 O O . THR A 1 108 ? -15.823 53.056 159.034 1.00 31.81 108 THR A O 1
ATOM 776 N N . GLY A 1 109 ? -16.770 52.990 161.063 1.00 32.58 109 GLY A N 1
ATOM 777 C CA . GLY A 1 109 ? -17.960 53.699 160.622 1.00 30.84 109 GLY A CA 1
ATOM 778 C C . GLY A 1 109 ? -17.601 55.056 160.062 1.00 30.20 109 GLY A C 1
ATOM 779 O O . GLY A 1 109 ? -18.127 55.465 159.034 1.00 31.15 109 GLY A O 1
ATOM 780 N N . ALA A 1 110 ? -16.687 55.749 160.735 1.00 31.15 110 ALA A N 1
ATOM 781 C CA . ALA A 1 110 ? -16.237 57.071 160.295 1.00 31.75 110 ALA A CA 1
ATOM 782 C C . ALA A 1 110 ? -15.688 56.990 158.876 1.00 30.46 110 ALA A C 1
ATOM 783 O O . ALA A 1 110 ? -16.014 57.813 158.023 1.00 30.81 110 ALA A O 1
ATOM 785 N N . LEU A 1 111 ? -14.857 55.986 158.630 1.00 31.93 111 LEU A N 1
ATOM 786 C CA . LEU A 1 111 ? -14.246 55.802 157.316 1.00 32.23 111 LEU A CA 1
ATOM 787 C C . LEU A 1 111 ? -15.284 55.400 156.248 1.00 31.38 111 LEU A C 1
ATOM 788 O O . LEU A 1 111 ? -15.148 55.769 155.088 1.00 31.89 111 LEU A O 1
ATOM 793 N N . ASP A 1 112 ? -16.306 54.642 156.638 1.00 31.38 112 ASP A N 1
ATOM 794 C CA . ASP A 1 112 ? -17.353 54.223 155.708 1.00 31.62 112 ASP A CA 1
ATOM 795 C C . ASP A 1 112 ? -18.245 55.433 155.382 1.00 31.24 112 ASP A C 1
ATOM 796 O O . ASP A 1 112 ? -18.586 55.679 154.222 1.00 31.13 112 ASP A O 1
ATOM 801 N N . LEU A 1 113 ? -18.601 56.196 156.409 1.00 27.82 113 LEU A N 1
ATOM 802 C CA . LEU A 1 113 ? -19.410 57.388 156.210 1.00 28.61 113 LEU A CA 1
ATOM 803 C C . LEU A 1 113 ? -18.689 58.351 155.250 1.00 28.59 113 LEU A C 1
ATOM 804 O O . LEU A 1 113 ? -19.297 58.873 154.317 1.00 26.69 113 LEU A O 1
ATOM 809 N N . LEU A 1 114 ? -17.387 58.551 155.457 1.00 27.53 114 LEU A N 1
ATOM 810 C CA . LEU A 1 114 ? -16.607 59.425 154.590 1.00 25.62 114 LEU A CA 1
ATOM 811 C C . LEU A 1 114 ? -16.509 58.895 153.150 1.00 27.21 114 LEU A C 1
ATOM 812 O O . LEU A 1 114 ? -16.574 59.664 152.193 1.00 25.70 114 LEU A O 1
ATOM 817 N N . GLY A 1 115 ? -16.323 57.588 152.992 1.00 28.45 115 GLY A N 1
ATOM 818 C CA . GLY A 1 115 ? -16.207 57.042 151.656 1.00 28.70 115 GLY A CA 1
ATOM 819 C C . GLY A 1 115 ? -17.482 57.226 150.863 1.00 30.18 115 GLY A C 1
ATOM 820 O O . GLY A 1 115 ? -17.461 57.500 149.660 1.00 31.76 115 GLY A O 1
ATOM 821 N N . ARG A 1 116 ? -18.607 57.089 151.543 1.00 29.75 116 ARG A N 1
ATOM 822 C CA . ARG A 1 116 ? -19.885 57.229 150.877 1.00 30.55 116 ARG A CA 1
ATOM 823 C C . ARG A 1 116 ? -20.147 58.647 150.372 1.00 29.93 116 ARG A C 1
ATOM 824 O O . ARG A 1 116 ? -20.786 58.838 149.350 1.00 33.60 116 ARG A O 1
ATOM 832 N N . VAL A 1 117 ? -19.610 59.636 151.062 1.00 30.04 117 VAL A N 1
ATOM 833 C CA . VAL A 1 117 ? -19.809 61.016 150.667 1.00 29.95 117 VAL A CA 1
ATOM 834 C C . VAL A 1 117 ? -18.708 61.529 149.746 1.00 31.41 117 VAL A C 1
ATOM 835 O O . VAL A 1 117 ? -18.910 62.488 149.004 1.00 30.86 117 VAL A O 1
ATOM 839 N N . LEU A 1 118 ? -17.553 60.876 149.776 1.00 30.24 118 LEU A N 1
ATOM 840 C CA . LEU A 1 118 ? -16.422 61.340 148.996 1.00 30.49 118 LEU A CA 1
ATOM 841 C C . LEU A 1 118 ? -16.002 60.502 147.798 1.00 28.96 118 LEU A C 1
ATOM 842 O O . LEU A 1 118 ? -15.253 60.976 146.957 1.00 28.50 118 LEU A O 1
ATOM 847 N N . ILE A 1 119 ? -16.498 59.278 147.692 1.00 30.07 119 ILE A N 1
ATOM 848 C CA . ILE A 1 119 ? -16.108 58.425 146.576 1.00 30.05 119 ILE A CA 1
ATOM 849 C C . ILE A 1 119 ? -17.190 58.116 145.534 1.00 30.83 119 ILE A C 1
ATOM 850 O O . ILE A 1 119 ? -18.279 57.665 145.877 1.00 32.44 119 ILE A O 1
ATOM 855 N N . ASP A 1 120 ? -16.893 58.375 144.265 1.00 28.87 120 ASP A N 1
ATOM 856 C CA . ASP A 1 120 ? -17.807 58.024 143.182 1.00 28.56 120 ASP A CA 1
ATOM 857 C C . ASP A 1 120 ? -17.131 56.778 142.585 1.00 30.03 120 ASP A C 1
ATOM 858 O O . ASP A 1 120 ? -15.902 56.710 142.492 1.00 30.14 120 ASP A O 1
ATOM 863 N N . PRO A 1 121 ? -17.916 55.768 142.192 1.00 29.73 121 PRO A N 1
ATOM 864 C CA . PRO A 1 121 ? -17.293 54.572 141.618 1.00 28.58 121 PRO A CA 1
ATOM 865 C C . PRO A 1 121 ? -16.253 54.906 140.516 1.00 29.98 121 PRO A C 1
ATOM 866 O O . PRO A 1 121 ? -16.553 55.640 139.573 1.00 27.17 121 PRO A O 1
ATOM 870 N N . GLY A 1 122 ? -15.035 54.372 140.643 1.00 29.35 122 GLY A N 1
ATOM 871 C CA . GLY A 1 122 ? -14.003 54.641 139.657 1.00 28.87 122 GLY A CA 1
ATOM 872 C C . GLY A 1 122 ? -12.940 55.604 140.166 1.00 31.26 122 GLY A C 1
ATOM 873 O O . GLY A 1 122 ? -11.817 55.650 139.657 1.00 33.16 122 GLY A O 1
ATOM 874 N N . ASP A 1 123 ? -13.290 56.391 141.174 1.00 30.82 123 ASP A N 1
ATOM 875 C CA . ASP A 1 123 ? -12.341 57.335 141.747 1.00 30.47 123 ASP A CA 1
ATOM 876 C C . ASP A 1 123 ? -11.110 56.577 142.237 1.00 31.44 123 ASP A C 1
ATOM 877 O O . ASP A 1 123 ? -11.215 55.458 142.745 1.00 30.46 123 ASP A O 1
ATOM 882 N N . VAL A 1 124 ? -9.942 57.189 142.077 1.00 31.29 124 VAL A N 1
ATOM 883 C CA . VAL A 1 124 ? -8.706 56.588 142.558 1.00 28.86 124 VAL A CA 1
ATOM 884 C C . VAL A 1 124 ? -8.460 57.212 143.916 1.00 28.45 124 VAL A C 1
ATOM 885 O O . VAL A 1 124 ? -8.590 58.414 144.079 1.00 27.99 124 VAL A O 1
ATOM 889 N N . VAL A 1 125 ? -8.140 56.397 144.904 1.00 28.15 125 VAL A N 1
ATOM 890 C CA . VAL A 1 125 ? -7.826 56.938 146.211 1.00 32.32 125 VAL A CA 1
ATOM 891 C C . VAL A 1 125 ? -6.436 56.403 146.512 1.00 32.65 125 VAL A C 1
ATOM 892 O O . VAL A 1 125 ? -6.184 55.206 146.357 1.00 31.58 125 VAL A O 1
ATOM 896 N N . ILE A 1 126 ? -5.519 57.288 146.894 1.00 34.41 126 ILE A N 1
ATOM 897 C CA . ILE A 1 126 ? -4.165 56.855 147.182 1.00 34.56 126 ILE A CA 1
ATOM 898 C C . ILE A 1 126 ? -3.989 56.569 148.664 1.00 34.17 126 ILE A C 1
ATOM 899 O O . ILE A 1 126 ? -4.533 57.267 149.516 1.00 34.54 126 ILE A O 1
ATOM 904 N N . THR A 1 127 ? -3.240 55.511 148.956 1.00 32.52 127 THR A N 1
ATOM 905 C CA . THR A 1 127 ? -2.986 55.075 150.322 1.00 31.63 127 THR A CA 1
ATOM 906 C C . THR A 1 127 ? -1.520 54.688 150.453 1.00 32.30 127 THR A C 1
ATOM 907 O O . THR A 1 127 ? -0.760 54.755 149.490 1.00 33.88 127 THR A O 1
ATOM 911 N N . GLU A 1 128 ? -1.124 54.281 151.650 1.00 32.73 128 GLU A N 1
ATOM 912 C CA . GLU A 1 128 ? 0.244 53.817 151.874 1.00 31.62 128 GLU A CA 1
ATOM 913 C C . GLU A 1 128 ? 0.245 52.375 151.360 1.00 33.62 128 GLU A C 1
ATOM 914 O O . GLU A 1 128 ? -0.824 51.826 151.073 1.00 30.47 128 GLU A O 1
ATOM 920 N N . ASN A 1 129 ? 1.426 51.780 151.191 1.00 33.82 129 ASN A N 1
ATOM 921 C CA . ASN A 1 129 ? 1.523 50.379 150.760 1.00 34.25 129 ASN A CA 1
ATOM 922 C C . ASN A 1 129 ? 2.552 49.699 151.654 1.00 36.16 129 ASN A C 1
ATOM 923 O O . ASN A 1 129 ? 3.746 50.011 151.582 1.00 37.22 129 ASN A O 1
ATOM 928 N N . PRO A 1 130 ? 2.100 48.777 152.528 1.00 35.84 130 PRO A N 1
ATOM 929 C CA . PRO A 1 130 ? 0.705 48.352 152.713 1.00 34.69 130 PRO A CA 1
ATOM 930 C C . PRO A 1 130 ? -0.123 49.381 153.487 1.00 34.90 130 PRO A C 1
ATOM 931 O O . PRO A 1 130 ? 0.373 50.456 153.830 1.00 34.44 130 PRO A O 1
ATOM 935 N N . SER A 1 131 ? -1.383 49.039 153.758 1.00 33.33 131 SER A N 1
ATOM 936 C CA . SER A 1 131 ? -2.295 49.899 154.520 1.00 31.25 131 SER A CA 1
ATOM 937 C C . SER A 1 131 ? -3.287 48.987 155.253 1.00 32.39 131 SER A C 1
ATOM 938 O O . SER A 1 131 ? -3.281 47.777 155.049 1.00 32.65 131 SER A O 1
ATOM 941 N N . TYR A 1 132 ? -4.116 49.567 156.117 1.00 31.22 132 TYR A N 1
ATOM 942 C CA . TYR A 1 132 ? -5.112 48.814 156.894 1.00 32.13 132 TYR A CA 1
ATOM 943 C C . TYR A 1 132 ? -6.098 48.131 155.931 1.00 31.52 132 TYR A C 1
ATOM 944 O O . TYR A 1 132 ? -6.837 48.816 155.234 1.00 30.24 132 TYR A O 1
ATOM 953 N N . ILE A 1 133 ? -6.115 46.796 155.894 1.00 31.26 133 ILE A N 1
ATOM 954 C CA . ILE A 1 133 ? -7.002 46.103 154.966 1.00 33.02 133 ILE A CA 1
ATOM 955 C C . ILE A 1 133 ? -8.471 46.488 155.018 1.00 30.99 133 ILE A C 1
ATOM 956 O O . ILE A 1 133 ? -9.118 46.565 153.985 1.00 27.49 133 ILE A O 1
ATOM 961 N N . ASN A 1 134 ? -9.008 46.727 156.202 1.00 29.95 134 ASN A N 1
ATOM 962 C CA . ASN A 1 134 ? -10.406 47.073 156.246 1.00 33.38 134 ASN A CA 1
ATOM 963 C C . ASN A 1 134 ? -10.731 48.363 155.539 1.00 32.05 134 ASN A C 1
ATOM 964 O O . ASN A 1 134 ? -11.798 48.479 154.959 1.00 29.86 134 ASN A O 1
ATOM 969 N N . THR A 1 135 ? -9.799 49.313 155.535 1.00 32.10 135 THR A N 1
ATOM 970 C CA . THR A 1 135 ? -10.077 50.552 154.834 1.00 29.64 135 THR A CA 1
ATOM 971 C C . THR A 1 135 ? -9.994 50.323 153.330 1.00 29.23 135 THR A C 1
ATOM 972 O O . THR A 1 135 ? -10.794 50.870 152.562 1.00 29.49 135 THR A O 1
ATOM 976 N N . LEU A 1 136 ? -9.052 49.488 152.905 1.00 27.23 136 LEU A N 1
ATOM 977 C CA . LEU A 1 136 ? -8.898 49.216 151.471 1.00 25.86 136 LEU A CA 1
ATOM 978 C C . LEU A 1 136 ? -10.156 48.494 150.960 1.00 26.15 136 LEU A C 1
ATOM 979 O O . LEU A 1 136 ? -10.666 48.784 149.877 1.00 27.40 136 LEU A O 1
ATOM 984 N N . LEU A 1 137 ? -10.641 47.544 151.755 1.00 25.26 137 LEU A N 1
ATOM 985 C CA . LEU A 1 137 ? -11.838 46.765 151.434 1.00 26.19 137 LEU A CA 1
ATOM 986 C C . LEU A 1 137 ? -13.055 47.710 151.434 1.00 27.02 137 LEU A C 1
ATOM 987 O O . LEU A 1 137 ? -13.867 47.691 150.514 1.00 25.72 137 LEU A O 1
ATOM 992 N N . ALA A 1 138 ? -13.154 48.554 152.456 1.00 27.54 138 ALA A N 1
ATOM 993 C CA . ALA A 1 138 ? -14.265 49.492 152.560 1.00 30.28 138 ALA A CA 1
ATOM 994 C C . ALA A 1 138 ? -14.338 50.401 151.343 1.00 30.57 138 ALA A C 1
ATOM 995 O O . ALA A 1 138 ? -15.407 50.573 150.767 1.00 30.33 138 ALA A O 1
ATOM 997 N N . PHE A 1 139 ? -13.204 50.966 150.930 1.00 29.69 139 PHE A N 1
ATOM 998 C CA . PHE A 1 139 ? -13.204 51.867 149.777 1.00 28.68 139 PHE A CA 1
ATOM 999 C C . PHE A 1 139 ? -13.413 51.177 148.434 1.00 27.11 139 PHE A C 1
ATOM 1000 O O . PHE A 1 139 ? -14.026 51.753 147.523 1.00 28.30 139 PHE A O 1
ATOM 1008 N N . GLU A 1 140 ? -12.921 49.954 148.295 1.00 24.65 140 GLU A N 1
ATOM 1009 C CA . GLU A 1 140 ? -13.100 49.249 147.040 1.00 25.47 140 GLU A CA 1
ATOM 1010 C C . GLU A 1 140 ? -14.515 48.726 146.869 1.00 25.49 140 GLU A C 1
ATOM 1011 O O . GLU A 1 140 ? -14.984 48.606 145.733 1.00 24.51 140 GLU A O 1
ATOM 1017 N N . GLN A 1 141 ? -15.201 48.395 147.962 1.00 24.59 141 GLN A N 1
ATOM 1018 C CA . GLN A 1 141 ? -16.572 47.934 147.775 1.00 27.85 141 GLN A CA 1
ATOM 1019 C C . GLN A 1 141 ? -17.469 49.141 147.510 1.00 27.94 141 GLN A C 1
ATOM 1020 O O . GLN A 1 141 ? -18.640 48.994 147.194 1.00 28.58 141 GLN A O 1
ATOM 1026 N N . LEU A 1 142 ? -16.899 50.340 147.633 1.00 27.28 142 LEU A N 1
ATOM 1027 C CA . LEU A 1 142 ? -17.640 51.554 147.311 1.00 25.33 142 LEU A CA 1
ATOM 1028 C C . LEU A 1 142 ? -17.255 51.901 145.877 1.00 24.29 142 LEU A C 1
ATOM 1029 O O . LEU A 1 142 ? -17.637 52.938 145.357 1.00 23.15 142 LEU A O 1
ATOM 1034 N N . GLY A 1 143 ? -16.506 51.010 145.229 1.00 23.23 143 GLY A N 1
ATOM 1035 C CA . GLY A 1 143 ? -16.106 51.259 143.848 1.00 24.66 143 GLY A CA 1
ATOM 1036 C C . GLY A 1 143 ? -14.789 51.986 143.604 1.00 23.54 143 GLY A C 1
ATOM 1037 O O . GLY A 1 143 ? -14.409 52.194 142.463 1.00 26.33 143 GLY A O 1
ATOM 1038 N N . ALA A 1 144 ? -14.086 52.370 144.660 1.00 25.29 144 ALA A N 1
ATOM 1039 C CA . ALA A 1 144 ? -12.816 53.077 144.508 1.00 28.71 144 ALA A CA 1
ATOM 1040 C C . ALA A 1 144 ? -11.696 52.205 143.947 1.00 30.90 144 ALA A C 1
ATOM 1041 O O . ALA A 1 144 ? -11.722 50.981 144.075 1.00 30.72 144 ALA A O 1
ATOM 1043 N N . LYS A 1 145 ? -10.710 52.869 143.349 1.00 32.81 145 LYS A N 1
ATOM 1044 C CA . LYS A 1 145 ? -9.530 52.225 142.786 1.00 34.34 145 LYS A CA 1
ATOM 1045 C C . LYS A 1 145 ? -8.369 52.624 143.701 1.00 35.54 145 LYS A C 1
ATOM 1046 O O . LYS A 1 145 ? -8.078 53.813 143.863 1.00 34.62 145 LYS A O 1
ATOM 1052 N N . ILE A 1 146 ? -7.698 51.646 144.292 1.00 34.49 146 ILE A N 1
ATOM 1053 C CA . ILE A 1 146 ? -6.601 51.957 145.194 1.00 34.97 146 ILE A CA 1
ATOM 1054 C C . ILE A 1 146 ? -5.201 51.984 144.572 1.00 35.77 146 ILE A C 1
ATOM 1055 O O . ILE A 1 146 ? -4.812 51.068 143.850 1.00 37.22 146 ILE A O 1
ATOM 1060 N N . GLU A 1 147 ? -4.466 53.066 144.831 1.00 35.73 147 GLU A N 1
ATOM 1061 C CA . GLU A 1 147 ? -3.084 53.227 144.358 1.00 35.53 147 GLU A CA 1
ATOM 1062 C C . GLU A 1 147 ? -2.238 53.421 145.610 1.00 33.80 147 GLU A C 1
ATOM 1063 O O . GLU A 1 147 ? -2.367 54.433 146.299 1.00 32.56 147 GLU A O 1
ATOM 1069 N N . GLY A 1 148 ? -1.387 52.446 145.912 1.00 35.76 148 GLY A N 1
ATOM 1070 C CA . GLY A 1 148 ? -0.542 52.543 147.091 1.00 34.27 148 GLY A CA 1
ATOM 1071 C C . GLY A 1 148 ? 0.773 53.263 146.850 1.00 36.22 148 GLY A C 1
ATOM 1072 O O . GLY A 1 148 ? 1.224 53.373 145.713 1.00 35.80 148 GLY A O 1
ATOM 1073 N N . VAL A 1 149 ? 1.368 53.774 147.928 1.00 37.58 149 VAL A N 1
ATOM 1074 C CA . VAL A 1 149 ? 2.656 54.473 147.898 1.00 35.78 149 VAL A CA 1
ATOM 1075 C C . VAL A 1 149 ? 3.510 53.814 148.993 1.00 38.86 149 VAL A C 1
ATOM 1076 O O . VAL A 1 149 ? 3.120 53.791 150.154 1.00 38.03 149 VAL A O 1
ATOM 1080 N N . PRO A 1 150 ? 4.690 53.277 148.634 1.00 40.66 150 PRO A N 1
ATOM 1081 C CA . PRO A 1 150 ? 5.606 52.611 149.573 1.00 41.14 150 PRO A CA 1
ATOM 1082 C C . PRO A 1 150 ? 5.922 53.406 150.837 1.00 41.84 150 PRO A C 1
ATOM 1083 O O . PRO A 1 150 ? 5.926 54.635 150.823 1.00 42.28 150 PRO A O 1
ATOM 1087 N N . VAL A 1 151 ? 6.199 52.694 151.924 1.00 40.78 151 VAL A N 1
ATOM 1088 C CA . VAL A 1 151 ? 6.550 53.331 153.188 1.00 42.08 151 VAL A CA 1
ATOM 1089 C C . VAL A 1 151 ? 7.848 52.723 153.742 1.00 43.56 151 VAL A C 1
ATOM 1090 O O . VAL A 1 151 ? 8.264 51.650 153.308 1.00 42.84 151 VAL A O 1
ATOM 1094 N N . ASP A 1 152 ? 8.482 53.419 154.688 1.00 45.26 152 ASP A N 1
ATOM 1095 C CA . ASP A 1 152 ? 9.677 52.906 155.364 1.00 45.35 152 ASP A CA 1
ATOM 1096 C C . ASP A 1 152 ? 9.442 53.193 156.849 1.00 47.26 152 ASP A C 1
ATOM 1097 O O . ASP A 1 152 ? 8.324 53.558 157.211 1.00 48.51 152 ASP A O 1
ATOM 1102 N N . ASN A 1 153 ? 10.449 53.036 157.713 1.00 48.96 153 ASN A N 1
ATOM 1103 C CA . ASN A 1 153 ? 10.243 53.279 159.145 1.00 49.72 153 ASN A CA 1
ATOM 1104 C C . ASN A 1 153 ? 9.845 54.723 159.466 1.00 49.73 153 ASN A C 1
ATOM 1105 O O . ASN A 1 153 ? 9.486 55.047 160.604 1.00 48.18 153 ASN A O 1
ATOM 1110 N N . ASP A 1 154 ? 9.899 55.582 158.451 1.00 49.32 154 ASP A N 1
ATOM 1111 C CA . ASP A 1 154 ? 9.505 56.978 158.600 1.00 50.90 154 ASP A CA 1
ATOM 1112 C C . ASP A 1 154 ? 8.147 57.256 157.959 1.00 49.83 154 ASP A C 1
ATOM 1113 O O . ASP A 1 154 ? 7.792 58.404 157.690 1.00 49.52 154 ASP A O 1
ATOM 1118 N N . GLY A 1 155 ? 7.389 56.193 157.720 1.00 50.19 155 GLY A N 1
ATOM 1119 C CA . GLY A 1 155 ? 6.071 56.338 157.127 1.00 49.30 155 GLY A CA 1
ATOM 1120 C C . GLY A 1 155 ? 6.089 56.414 155.616 1.00 49.13 155 GLY A C 1
ATOM 1121 O O . GLY A 1 155 ? 7.082 56.054 154.974 1.00 51.29 155 GLY A O 1
ATOM 1122 N N . MET A 1 156 ? 4.986 56.889 155.046 1.00 48.00 156 MET A N 1
ATOM 1123 C CA . MET A 1 156 ? 4.860 57.019 153.598 1.00 45.12 156 MET A CA 1
ATOM 1124 C C . MET A 1 156 ? 6.046 57.775 152.996 1.00 44.53 156 MET A C 1
ATOM 1125 O O . MET A 1 156 ? 6.530 58.747 153.573 1.00 41.50 156 MET A O 1
ATOM 1130 N N . ARG A 1 157 ? 6.503 57.314 151.834 1.00 45.80 157 ARG A N 1
ATOM 1131 C CA . ARG A 1 157 ? 7.595 57.953 151.108 1.00 45.84 157 ARG A CA 1
ATOM 1132 C C . ARG A 1 157 ? 6.955 59.095 150.314 1.00 46.46 157 ARG A C 1
ATOM 1133 O O . ARG A 1 157 ? 6.587 58.934 149.141 1.00 46.27 157 ARG A O 1
ATOM 1141 N N . VAL A 1 158 ? 6.819 60.248 150.964 1.00 46.80 158 VAL A N 1
ATOM 1142 C CA . VAL A 1 158 ? 6.198 61.418 150.343 1.00 47.27 158 VAL A CA 1
ATOM 1143 C C . VAL A 1 158 ? 6.760 61.768 148.958 1.00 49.04 158 VAL A C 1
ATOM 1144 O O . VAL A 1 158 ? 6.029 62.255 148.088 1.00 48.31 158 VAL A O 1
ATOM 1148 N N . ASP A 1 159 ? 8.046 61.521 148.732 1.00 48.31 159 ASP A N 1
ATOM 1149 C CA . ASP A 1 159 ? 8.615 61.824 147.420 1.00 49.19 159 ASP A CA 1
ATOM 1150 C C . ASP A 1 159 ? 7.996 60.894 146.370 1.00 49.01 159 ASP A C 1
ATOM 1151 O O . ASP A 1 159 ? 7.705 61.305 145.243 1.00 49.42 159 ASP A O 1
ATOM 1156 N N . LEU A 1 160 ? 7.790 59.635 146.742 1.00 47.94 160 LEU A N 1
ATOM 1157 C CA . LEU A 1 160 ? 7.191 58.684 145.819 1.00 47.45 160 LEU A CA 1
ATOM 1158 C C . LEU A 1 160 ? 5.702 59.017 145.664 1.00 47.35 160 LEU A C 1
ATOM 1159 O O . LEU A 1 160 ? 5.071 58.671 144.666 1.00 46.51 160 LEU A O 1
ATOM 1164 N N . LEU A 1 161 ? 5.157 59.718 146.654 1.00 47.56 161 LEU A N 1
ATOM 1165 C CA . LEU A 1 161 ? 3.760 60.129 146.625 1.00 47.78 161 LEU A CA 1
ATOM 1166 C C . LEU A 1 161 ? 3.524 61.070 145.438 1.00 48.67 161 LEU A C 1
ATOM 1167 O O . LEU A 1 161 ? 2.597 60.861 144.645 1.00 49.81 161 LEU A O 1
ATOM 1172 N N . GLU A 1 162 ? 4.366 62.099 145.316 1.00 48.37 162 GLU A N 1
ATOM 1173 C CA . GLU A 1 162 ? 4.229 63.083 144.236 1.00 48.13 162 GLU A CA 1
ATOM 1174 C C . GLU A 1 162 ? 4.473 62.495 142.857 1.00 48.33 162 GLU A C 1
ATOM 1175 O O . GLU A 1 162 ? 3.900 62.956 141.860 1.00 47.41 162 GLU A O 1
ATOM 1181 N N . GLU A 1 163 ? 5.339 61.491 142.794 1.00 49.18 163 GLU A N 1
ATOM 1182 C CA . GLU A 1 163 ? 5.628 60.841 141.526 1.00 48.47 163 GLU A CA 1
ATOM 1183 C C . GLU A 1 163 ? 4.409 60.024 141.148 1.00 45.97 163 GLU A C 1
ATOM 1184 O O . GLU A 1 163 ? 4.040 59.959 139.985 1.00 45.38 163 GLU A O 1
ATOM 1190 N N . LYS A 1 164 ? 3.780 59.395 142.134 1.00 44.76 164 LYS A N 1
ATOM 1191 C CA . LYS A 1 164 ? 2.581 58.612 141.851 1.00 44.50 164 LYS A CA 1
ATOM 1192 C C . LYS A 1 164 ? 1.515 59.565 141.327 1.00 41.86 164 LYS A C 1
ATOM 1193 O O . LYS A 1 164 ? 0.910 59.328 140.283 1.00 41.69 164 LYS A O 1
ATOM 1199 N N . ILE A 1 165 ? 1.314 60.662 142.051 1.00 41.46 165 ILE A N 1
ATOM 1200 C CA . ILE A 1 165 ? 0.325 61.661 141.663 1.00 39.95 165 ILE A CA 1
ATOM 1201 C C . ILE A 1 165 ? 0.570 62.139 140.233 1.00 40.23 165 ILE A C 1
ATOM 1202 O O . ILE A 1 165 ? -0.362 62.210 139.440 1.00 40.15 165 ILE A O 1
ATOM 1207 N N . LYS A 1 166 ? 1.821 62.443 139.891 1.00 41.79 166 LYS A N 1
ATOM 1208 C CA . LYS A 1 166 ? 2.144 62.892 138.532 1.00 42.31 166 LYS A CA 1
ATOM 1209 C C . LYS A 1 166 ? 1.916 61.753 137.547 1.00 42.65 166 LYS A C 1
ATOM 1210 O O . LYS A 1 166 ? 1.519 61.969 136.402 1.00 43.59 166 LYS A O 1
ATOM 1216 N N . GLU A 1 167 ? 2.172 60.536 137.999 1.00 42.57 167 GLU A N 1
ATOM 1217 C CA . GLU A 1 167 ? 1.983 59.364 137.165 1.00 44.00 167 GLU A CA 1
ATOM 1218 C C . GLU A 1 167 ? 0.475 59.266 136.815 1.00 43.95 167 GLU A C 1
ATOM 1219 O O . GLU A 1 167 ? 0.108 59.164 135.643 1.00 42.48 167 GLU A O 1
ATOM 1225 N N . LEU A 1 168 ? -0.388 59.337 137.830 1.00 41.29 168 LEU A N 1
ATOM 1226 C CA . LEU A 1 168 ? -1.834 59.256 137.614 1.00 39.71 168 LEU A CA 1
ATOM 1227 C C . LEU A 1 168 ? -2.369 60.368 136.705 1.00 38.99 168 LEU A C 1
ATOM 1228 O O . LEU A 1 168 ? -3.147 60.116 135.782 1.00 37.47 168 LEU A O 1
ATOM 1233 N N . LYS A 1 169 ? -1.962 61.604 136.967 1.00 39.25 169 LYS A N 1
ATOM 1234 C CA . LYS A 1 169 ? -2.435 62.719 136.159 1.00 39.88 169 LYS A CA 1
ATOM 1235 C C . LYS A 1 169 ? -1.961 62.630 134.715 1.00 39.86 169 LYS A C 1
ATOM 1236 O O . LYS A 1 169 ? -2.677 63.033 133.799 1.00 40.76 169 LYS A O 1
ATOM 1242 N N . ALA A 1 170 ? -0.773 62.083 134.496 1.00 39.00 170 ALA A N 1
ATOM 1243 C CA . ALA A 1 170 ? -0.269 61.951 133.132 1.00 39.53 170 ALA A CA 1
ATOM 1244 C C . ALA A 1 170 ? -1.097 60.934 132.350 1.00 40.55 170 ALA A C 1
ATOM 1245 O O . ALA A 1 170 ? -1.175 61.010 131.122 1.00 40.91 170 ALA A O 1
ATOM 1247 N N . LYS A 1 171 ? -1.710 59.980 133.055 1.00 41.10 171 LYS A N 1
ATOM 1248 C CA . LYS A 1 171 ? -2.556 58.967 132.405 1.00 41.00 171 LYS A CA 1
ATOM 1249 C C . LYS A 1 171 ? -3.987 59.491 132.304 1.00 40.04 171 LYS A C 1
ATOM 1250 O O . LYS A 1 171 ? -4.863 58.827 131.759 1.00 42.44 171 LYS A O 1
ATOM 1256 N N . GLY A 1 172 ? -4.219 60.679 132.847 1.00 38.88 172 GLY A N 1
ATOM 1257 C CA . GLY A 1 172 ? -5.543 61.268 132.805 1.00 38.04 172 GLY A CA 1
ATOM 1258 C C . GLY A 1 172 ? -6.448 60.718 133.897 1.00 37.58 172 GLY A C 1
ATOM 1259 O O . GLY A 1 172 ? -7.664 60.803 133.796 1.00 36.14 172 GLY A O 1
ATOM 1260 N N . GLN A 1 173 ? -5.849 60.153 134.941 1.00 37.34 173 GLN A N 1
ATOM 1261 C CA . GLN A 1 173 ? -6.602 59.576 136.045 1.00 37.80 173 GLN A CA 1
ATOM 1262 C C . GLN A 1 173 ? -7.057 60.631 137.044 1.00 37.60 173 GLN A C 1
ATOM 1263 O O . GLN A 1 173 ? -6.328 61.572 137.359 1.00 39.14 173 GLN A O 1
ATOM 1269 N N . LYS A 1 174 ? -8.263 60.449 137.563 1.00 36.96 174 LYS A N 1
ATOM 1270 C CA . LYS A 1 174 ? -8.795 61.373 138.543 1.00 34.79 174 LYS A CA 1
ATOM 1271 C C . LYS A 1 174 ? -8.563 60.856 139.951 1.00 33.42 174 LYS A C 1
ATOM 1272 O O . LYS A 1 174 ? -8.905 59.722 140.275 1.00 32.22 174 LYS A O 1
ATOM 1278 N N . VAL A 1 175 ? -7.970 61.695 140.785 1.00 31.85 175 VAL A N 1
ATOM 1279 C CA . VAL A 1 175 ? -7.707 61.336 142.163 1.00 33.30 175 VAL A CA 1
ATOM 1280 C C . VAL A 1 175 ? -8.068 62.528 143.032 1.00 33.55 175 VAL A C 1
ATOM 1281 O O . VAL A 1 175 ? -7.947 63.675 142.606 1.00 34.93 175 VAL A O 1
ATOM 1285 N N . LYS A 1 176 ? -8.516 62.288 144.251 1.00 34.80 176 LYS A N 1
ATOM 1286 C CA . LYS A 1 176 ? -8.855 63.435 145.080 1.00 36.98 176 LYS A CA 1
ATOM 1287 C C . LYS A 1 176 ? -8.527 63.240 146.540 1.00 35.90 176 LYS A C 1
ATOM 1288 O O . LYS A 1 176 ? -8.318 64.215 147.260 1.00 38.30 176 LYS A O 1
ATOM 1294 N N . LEU A 1 177 ? -8.482 61.991 146.986 1.00 33.79 177 LEU A N 1
ATOM 1295 C CA . LEU A 1 177 ? -8.212 61.726 148.390 1.00 33.55 177 LEU A CA 1
ATOM 1296 C C . LEU A 1 177 ? -6.954 60.920 148.620 1.00 32.09 177 LEU A C 1
ATOM 1297 O O . LEU A 1 177 ? -6.509 60.147 147.765 1.00 29.78 177 LEU A O 1
ATOM 1302 N N . ILE A 1 178 ? -6.406 61.108 149.810 1.00 32.04 178 ILE A N 1
ATOM 1303 C CA . ILE A 1 178 ? -5.230 60.397 150.259 1.00 32.14 178 ILE A CA 1
ATOM 1304 C C . ILE A 1 178 ? -5.588 59.962 151.666 1.00 28.42 178 ILE A C 1
ATOM 1305 O O . ILE A 1 178 ? -5.916 60.799 152.494 1.00 29.69 178 ILE A O 1
ATOM 1310 N N . TYR A 1 179 ? -5.574 58.654 151.901 1.00 27.23 179 TYR A N 1
ATOM 1311 C CA . TYR A 1 179 ? -5.860 58.070 153.204 1.00 27.01 179 TYR A CA 1
ATOM 1312 C C . TYR A 1 179 ? -4.501 57.696 153.802 1.00 32.22 179 TYR A C 1
ATOM 1313 O O . TYR A 1 179 ? -3.703 56.995 153.157 1.00 30.06 179 TYR A O 1
ATOM 1322 N N . THR A 1 180 ? -4.245 58.165 155.024 1.00 32.74 180 THR A N 1
ATOM 1323 C CA . THR A 1 180 ? -2.988 57.890 155.701 1.00 36.34 180 THR A CA 1
ATOM 1324 C C . THR A 1 180 ? -3.162 57.631 157.198 1.00 36.28 180 THR A C 1
ATOM 1325 O O . THR A 1 180 ? -4.067 58.170 157.835 1.00 37.00 180 THR A O 1
ATOM 1329 N N . ILE A 1 181 ? -2.286 56.788 157.737 1.00 36.37 181 ILE A N 1
ATOM 1330 C CA . ILE A 1 181 ? -2.264 56.430 159.156 1.00 36.69 181 ILE A CA 1
ATOM 1331 C C . ILE A 1 181 ? -0.851 56.837 159.612 1.00 38.73 181 ILE A C 1
ATOM 1332 O O . ILE A 1 181 ? 0.043 55.997 159.738 1.00 38.71 181 ILE A O 1
ATOM 1337 N N . PRO A 1 182 ? -0.634 58.142 159.854 1.00 39.65 182 PRO A N 1
ATOM 1338 C CA . PRO A 1 182 ? 0.668 58.676 160.282 1.00 39.19 182 PRO A CA 1
ATOM 1339 C C . PRO A 1 182 ? 1.331 58.033 161.503 1.00 38.94 182 PRO A C 1
ATOM 1340 O O . PRO A 1 182 ? 2.522 57.734 161.466 1.00 39.49 182 PRO A O 1
ATOM 1344 N N . THR A 1 183 ? 0.574 57.809 162.572 1.00 37.77 183 THR A N 1
ATOM 1345 C CA . THR A 1 183 ? 1.153 57.237 163.784 1.00 37.65 183 THR A CA 1
ATOM 1346 C C . THR A 1 183 ? 0.779 55.787 164.116 1.00 39.71 183 THR A C 1
ATOM 1347 O O . THR A 1 183 ? -0.416 55.430 164.182 1.00 36.93 183 THR A O 1
ATOM 1351 N N . GLY A 1 184 ? 1.821 54.976 164.339 1.00 37.58 184 GLY A N 1
ATOM 1352 C CA . GLY A 1 184 ? 1.658 53.569 164.667 1.00 37.94 184 GLY A CA 1
ATOM 1353 C C . GLY A 1 184 ? 0.736 52.860 163.689 1.00 37.33 184 GLY A C 1
ATOM 1354 O O . GLY A 1 184 ? -0.264 52.253 164.084 1.00 38.61 184 GLY A O 1
ATOM 1355 N N . GLN A 1 185 ? 1.087 52.917 162.411 1.00 36.63 185 GLN A N 1
ATOM 1356 C CA . GLN A 1 185 ? 0.278 52.322 161.355 1.00 39.64 185 GLN A CA 1
ATOM 1357 C C . GLN A 1 185 ? -0.027 50.840 161.508 1.00 41.32 185 GLN A C 1
ATOM 1358 O O . GLN A 1 185 ? 0.752 50.070 162.069 1.00 42.25 185 GLN A O 1
ATOM 1364 N N . ASN A 1 186 ? -1.198 50.464 161.012 1.00 40.73 186 ASN A N 1
ATOM 1365 C CA . ASN A 1 186 ? -1.639 49.076 160.972 1.00 40.48 186 ASN A CA 1
ATOM 1366 C C . ASN A 1 186 ? -1.454 48.883 159.466 1.00 40.55 186 ASN A C 1
ATOM 1367 O O . ASN A 1 186 ? -1.999 49.658 158.676 1.00 40.49 186 ASN A O 1
ATOM 1372 N N . PRO A 1 187 ? -0.698 47.859 159.036 1.00 41.61 187 PRO A N 1
ATOM 1373 C CA . PRO A 1 187 ? 0.022 46.821 159.776 1.00 40.97 187 PRO A CA 1
ATOM 1374 C C . PRO A 1 187 ? 1.511 47.068 160.044 1.00 42.47 187 PRO A C 1
ATOM 1375 O O . PRO A 1 187 ? 2.096 46.409 160.902 1.00 43.45 187 PRO A O 1
ATOM 1379 N N . MET A 1 188 ? 2.124 47.996 159.316 1.00 42.97 188 MET A N 1
ATOM 1380 C CA . MET A 1 188 ? 3.549 48.257 159.476 1.00 44.88 188 MET A CA 1
ATOM 1381 C C . MET A 1 188 ? 4.020 48.719 160.847 1.00 45.47 188 MET A C 1
ATOM 1382 O O . MET A 1 188 ? 5.155 48.441 161.241 1.00 44.10 188 MET A O 1
ATOM 1387 N N . GLY A 1 189 ? 3.162 49.425 161.573 1.00 46.57 189 GLY A N 1
ATOM 1388 C CA . GLY A 1 189 ? 3.526 49.892 162.903 1.00 46.53 189 GLY A CA 1
ATOM 1389 C C . GLY A 1 189 ? 4.520 51.035 162.919 1.00 46.49 189 GLY A C 1
ATOM 1390 O O . GLY A 1 189 ? 5.052 51.384 163.971 1.00 47.98 189 GLY A O 1
ATOM 1391 N N . VAL A 1 190 ? 4.777 51.617 161.751 1.00 47.10 190 VAL A N 1
ATOM 1392 C CA . VAL A 1 190 ? 5.708 52.737 161.625 1.00 45.91 190 VAL A CA 1
ATOM 1393 C C . VAL A 1 190 ? 4.939 54.054 161.696 1.00 46.48 190 VAL A C 1
ATOM 1394 O O . VAL A 1 190 ? 3.732 54.083 161.422 1.00 47.44 190 VAL A O 1
ATOM 1398 N N . THR A 1 191 ? 5.626 55.136 162.057 1.00 44.97 191 THR A N 1
ATOM 1399 C CA . THR A 1 191 ? 4.977 56.436 162.150 1.00 45.15 191 THR A CA 1
ATOM 1400 C C . THR A 1 191 ? 5.678 57.499 161.329 1.00 44.24 191 THR A C 1
ATOM 1401 O O . THR A 1 191 ? 6.898 57.663 161.404 1.00 46.10 191 THR A O 1
ATOM 1405 N N . MET A 1 192 ? 4.887 58.220 160.544 1.00 43.86 192 MET A N 1
ATOM 1406 C CA . MET A 1 192 ? 5.380 59.283 159.683 1.00 44.33 192 MET A CA 1
ATOM 1407 C C . MET A 1 192 ? 6.126 60.334 160.497 1.00 44.75 192 MET A C 1
ATOM 1408 O O . MET A 1 192 ? 5.706 60.699 161.594 1.00 43.60 192 MET A O 1
ATOM 1413 N N . SER A 1 193 ? 7.239 60.815 159.957 1.00 46.95 193 SER A N 1
ATOM 1414 C CA . SER A 1 193 ? 8.029 61.829 160.639 1.00 48.58 193 SER A CA 1
ATOM 1415 C C . SER A 1 193 ? 7.411 63.201 160.379 1.00 50.97 193 SER A C 1
ATOM 1416 O O . SER A 1 193 ? 6.742 63.408 159.357 1.00 50.68 193 SER A O 1
ATOM 1419 N N . MET A 1 194 ? 7.629 64.132 161.303 1.00 51.99 194 MET A N 1
ATOM 1420 C CA . MET A 1 194 ? 7.086 65.479 161.163 1.00 52.55 194 MET A CA 1
ATOM 1421 C C . MET A 1 194 ? 7.541 66.094 159.842 1.00 52.42 194 MET A C 1
ATOM 1422 O O . MET A 1 194 ? 6.805 66.856 159.214 1.00 52.27 194 MET A O 1
ATOM 1427 N N . GLU A 1 195 ? 8.753 65.754 159.418 1.00 52.01 195 GLU A N 1
ATOM 1428 C CA . GLU A 1 195 ? 9.301 66.273 158.167 1.00 51.67 195 GLU A CA 1
ATOM 1429 C C . GLU A 1 195 ? 8.419 65.874 156.976 1.00 50.25 195 GLU A C 1
ATOM 1430 O O . GLU A 1 195 ? 8.118 66.693 156.108 1.00 49.68 195 GLU A O 1
ATOM 1436 N N . ARG A 1 196 ? 7.998 64.612 156.948 1.00 49.80 196 ARG A N 1
ATOM 1437 C CA . ARG A 1 196 ? 7.156 64.096 155.867 1.00 46.95 196 ARG A CA 1
ATOM 1438 C C . ARG A 1 196 ? 5.716 64.571 155.989 1.00 44.17 196 ARG A C 1
ATOM 1439 O O . ARG A 1 196 ? 5.017 64.737 154.995 1.00 43.22 196 ARG A O 1
ATOM 1447 N N . ARG A 1 197 ? 5.289 64.797 157.221 1.00 42.77 197 ARG A N 1
ATOM 1448 C CA . ARG A 1 197 ? 3.947 65.273 157.493 1.00 43.08 197 ARG A CA 1
ATOM 1449 C C . ARG A 1 197 ? 3.777 66.666 156.889 1.00 44.10 197 ARG A C 1
ATOM 1450 O O . ARG A 1 197 ? 2.722 66.981 156.343 1.00 45.24 197 ARG A O 1
ATOM 1458 N N . LYS A 1 198 ? 4.813 67.497 156.956 1.00 45.12 198 LYS A N 1
ATOM 1459 C CA . LYS A 1 198 ? 4.702 68.833 156.380 1.00 45.32 198 LYS A CA 1
ATOM 1460 C C . LYS A 1 198 ? 4.796 68.764 154.863 1.00 43.96 198 LYS A C 1
ATOM 1461 O O . LYS A 1 198 ? 4.147 69.541 154.154 1.00 44.23 198 LYS A O 1
ATOM 1467 N N . ALA A 1 199 ? 5.600 67.828 154.369 1.00 41.45 199 ALA A N 1
ATOM 1468 C CA . ALA A 1 199 ? 5.770 67.651 152.934 1.00 40.14 199 ALA A CA 1
ATOM 1469 C C . ALA A 1 199 ? 4.467 67.114 152.327 1.00 39.49 199 ALA A C 1
ATOM 1470 O O . ALA A 1 199 ? 4.092 67.485 151.213 1.00 38.88 199 ALA A O 1
ATOM 1472 N N . LEU A 1 200 ? 3.786 66.239 153.065 1.00 38.48 200 LEU A N 1
ATOM 1473 C CA . LEU A 1 200 ? 2.509 65.679 152.615 1.00 41.04 200 LEU A CA 1
ATOM 1474 C C . LEU A 1 200 ? 1.502 66.825 152.512 1.00 41.15 200 LEU A C 1
ATOM 1475 O O . LEU A 1 200 ? 0.813 66.970 151.503 1.00 40.39 200 LEU A O 1
ATOM 1480 N N . LEU A 1 201 ? 1.438 67.655 153.549 1.00 42.19 201 LEU A N 1
ATOM 1481 C CA . LEU A 1 201 ? 0.538 68.799 153.528 1.00 43.70 201 LEU A CA 1
ATOM 1482 C C . LEU A 1 201 ? 0.842 69.714 152.338 1.00 44.74 201 LEU A C 1
ATOM 1483 O O . LEU A 1 201 ? -0.075 70.245 151.715 1.00 46.14 201 LEU A O 1
ATOM 1488 N N . GLU A 1 202 ? 2.117 69.899 152.006 1.00 45.85 202 GLU A N 1
ATOM 1489 C CA . GLU A 1 202 ? 2.458 70.752 150.866 1.00 46.44 202 GLU A CA 1
ATOM 1490 C C . GLU A 1 202 ? 1.923 70.148 149.563 1.00 44.89 202 GLU A C 1
ATOM 1491 O O . GLU A 1 202 ? 1.318 70.840 148.748 1.00 42.69 202 GLU A O 1
ATOM 1497 N N . ILE A 1 203 ? 2.154 68.855 149.376 1.00 43.85 203 ILE A N 1
ATOM 1498 C CA . ILE A 1 203 ? 1.694 68.164 148.180 1.00 43.99 203 ILE A CA 1
ATOM 1499 C C . ILE A 1 203 ? 0.172 68.213 148.031 1.00 43.66 203 ILE A C 1
ATOM 1500 O O . ILE A 1 203 ? -0.349 68.410 146.926 1.00 41.48 203 ILE A O 1
ATOM 1505 N N . ALA A 1 204 ? -0.537 68.052 149.144 1.00 43.94 204 ALA A N 1
ATOM 1506 C CA . ALA A 1 204 ? -1.991 68.109 149.116 1.00 45.90 204 ALA A CA 1
ATOM 1507 C C . ALA A 1 204 ? -2.405 69.489 148.619 1.00 46.63 204 ALA A C 1
ATOM 1508 O O . ALA A 1 204 ? -3.271 69.618 147.749 1.00 46.42 204 ALA A O 1
ATOM 1510 N N . SER A 1 205 ? -1.772 70.520 149.167 1.00 46.45 205 SER A N 1
ATOM 1511 C CA . SER A 1 205 ? -2.081 71.886 148.772 1.00 47.29 205 SER A CA 1
ATOM 1512 C C . SER A 1 205 ? -1.682 72.133 147.323 1.00 47.32 205 SER A C 1
ATOM 1513 O O . SER A 1 205 ? -2.419 72.764 146.560 1.00 48.96 205 SER A O 1
ATOM 1516 N N . LYS A 1 206 ? -0.518 71.620 146.943 1.00 46.14 206 LYS A N 1
ATOM 1517 C CA . LYS A 1 206 ? -0.001 71.798 145.590 1.00 45.96 206 LYS A CA 1
ATOM 1518 C C . LYS A 1 206 ? -0.890 71.167 144.528 1.00 44.35 206 LYS A C 1
ATOM 1519 O O . LYS A 1 206 ? -1.051 71.714 143.446 1.00 43.62 206 LYS A O 1
ATOM 1525 N N . TYR A 1 207 ? -1.461 70.009 144.829 1.00 44.38 207 TYR A N 1
ATOM 1526 C CA . TYR A 1 207 ? -2.325 69.338 143.866 1.00 43.40 207 TYR A CA 1
ATOM 1527 C C . TYR A 1 207 ? -3.799 69.460 144.207 1.00 42.86 207 TYR A C 1
ATOM 1528 O O . TYR A 1 207 ? -4.654 68.918 143.503 1.00 44.62 207 TYR A O 1
ATOM 1537 N N . ASP A 1 208 ? -4.095 70.184 145.280 1.00 42.06 208 ASP A N 1
ATOM 1538 C CA . ASP A 1 208 ? -5.476 70.388 145.710 1.00 40.35 208 ASP A CA 1
ATOM 1539 C C . ASP A 1 208 ? -6.159 69.042 145.926 1.00 39.37 208 ASP A C 1
ATOM 1540 O O . ASP A 1 208 ? -7.021 68.623 145.153 1.00 39.08 208 ASP A O 1
ATOM 1545 N N . LEU A 1 209 ? -5.748 68.372 146.997 1.00 37.58 209 LEU A N 1
ATOM 1546 C CA . LEU A 1 209 ? -6.279 67.072 147.366 1.00 36.01 209 LEU A CA 1
ATOM 1547 C C . LEU A 1 209 ? -6.719 67.123 148.825 1.00 34.23 209 LEU A C 1
ATOM 1548 O O . LEU A 1 209 ? -6.322 68.010 149.578 1.00 32.67 209 LEU A O 1
ATOM 1553 N N . LEU A 1 210 ? -7.566 66.181 149.214 1.00 34.80 210 LEU A N 1
ATOM 1554 C CA . LEU A 1 210 ? -8.035 66.099 150.590 1.00 33.73 210 LEU A CA 1
ATOM 1555 C C . LEU A 1 210 ? -7.269 64.945 151.205 1.00 33.43 210 LEU A C 1
ATOM 1556 O O . LEU A 1 210 ? -6.849 64.029 150.495 1.00 34.45 210 LEU A O 1
ATOM 1561 N N . ILE A 1 211 ? -7.068 64.999 152.516 1.00 33.84 211 ILE A N 1
ATOM 1562 C CA . ILE A 1 211 ? -6.343 63.961 153.245 1.00 31.97 211 ILE A CA 1
ATOM 1563 C C . ILE A 1 211 ? -7.190 63.476 154.393 1.00 30.20 211 ILE A C 1
ATOM 1564 O O . ILE A 1 211 ? -7.631 64.277 155.203 1.00 33.78 211 ILE A O 1
ATOM 1569 N N . ILE A 1 212 ? -7.419 62.171 154.455 1.00 31.23 212 ILE A N 1
ATOM 1570 C CA . ILE A 1 212 ? -8.176 61.571 155.554 1.00 28.85 212 ILE A CA 1
ATOM 1571 C C . ILE A 1 212 ? -7.118 60.962 156.473 1.00 30.13 212 ILE A C 1
ATOM 1572 O O . ILE A 1 212 ? -6.480 59.974 156.110 1.00 29.02 212 ILE A O 1
ATOM 1577 N N . GLU A 1 213 ? -6.944 61.555 157.651 1.00 31.37 213 GLU A N 1
ATOM 1578 C CA . GLU A 1 213 ? -5.958 61.118 158.637 1.00 32.19 213 GLU A CA 1
ATOM 1579 C C . GLU A 1 213 ? -6.548 60.168 159.676 1.00 31.80 213 GLU A C 1
ATOM 1580 O O . GLU A 1 213 ? -7.434 60.548 160.442 1.00 32.68 213 GLU A O 1
ATOM 1586 N N . ASP A 1 214 ? -6.031 58.943 159.710 1.00 31.66 214 ASP A N 1
ATOM 1587 C CA . ASP A 1 214 ? -6.486 57.930 160.653 1.00 32.97 214 ASP A CA 1
ATOM 1588 C C . ASP A 1 214 ? -5.640 58.046 161.922 1.00 33.89 214 ASP A C 1
ATOM 1589 O O . ASP A 1 214 ? -4.444 57.788 161.900 1.00 35.79 214 ASP A O 1
ATOM 1594 N N . THR A 1 215 ? -6.291 58.434 163.017 1.00 35.58 215 THR A N 1
ATOM 1595 C CA . THR A 1 215 ? -5.661 58.646 164.321 1.00 34.65 215 THR A CA 1
ATOM 1596 C C . THR A 1 215 ? -5.945 57.522 165.325 1.00 36.24 215 THR A C 1
ATOM 1597 O O . THR A 1 215 ? -5.960 57.746 166.541 1.00 36.53 215 THR A O 1
ATOM 1601 N N . ALA A 1 216 ? -6.172 56.318 164.815 1.00 36.13 216 ALA A N 1
ATOM 1602 C CA . ALA A 1 216 ? -6.467 55.170 165.666 1.00 37.92 216 ALA A CA 1
ATOM 1603 C C . ALA A 1 216 ? -5.429 54.894 166.759 1.00 38.55 216 ALA A C 1
ATOM 1604 O O . ALA A 1 216 ? -5.784 54.478 167.861 1.00 40.48 216 ALA A O 1
ATOM 1606 N N . TYR A 1 217 ? -4.153 55.136 166.480 1.00 40.39 217 TYR A N 1
ATOM 1607 C CA . TYR A 1 217 ? -3.117 54.860 167.472 1.00 40.69 217 TYR A CA 1
ATOM 1608 C C . TYR A 1 217 ? -2.389 56.075 168.031 1.00 43.19 217 TYR A C 1
ATOM 1609 O O . TYR A 1 217 ? -1.304 55.939 168.603 1.00 44.80 217 TYR A O 1
ATOM 1618 N N . ASN A 1 218 ? -2.984 57.254 167.894 1.00 43.50 218 ASN A N 1
ATOM 1619 C CA . ASN A 1 218 ? -2.357 58.480 168.379 1.00 44.68 218 ASN A CA 1
ATOM 1620 C C . ASN A 1 218 ? -2.167 58.493 169.873 1.00 46.97 218 ASN A C 1
ATOM 1621 O O . ASN A 1 218 ? -1.353 59.252 170.393 1.00 49.42 218 ASN A O 1
ATOM 1626 N N . PHE A 1 219 ? -2.921 57.648 170.562 1.00 48.47 219 PHE A N 1
ATOM 1627 C CA . PHE A 1 219 ? -2.831 57.582 172.004 1.00 50.06 219 PHE A CA 1
ATOM 1628 C C . PHE A 1 219 ? -2.095 56.345 172.500 1.00 51.07 219 PHE A C 1
ATOM 1629 O O . PHE A 1 219 ? -2.114 56.043 173.687 1.00 52.60 219 PHE A O 1
ATOM 1637 N N . MET A 1 220 ? -1.452 55.624 171.588 1.00 51.56 220 MET A N 1
ATOM 1638 C CA . MET A 1 220 ? -0.664 54.458 171.977 1.00 52.79 220 MET A CA 1
ATOM 1639 C C . MET A 1 220 ? 0.769 54.689 171.527 1.00 53.30 220 MET A C 1
ATOM 1640 O O . MET A 1 220 ? 1.408 53.778 171.007 1.00 53.64 220 MET A O 1
ATOM 1645 N N . ARG A 1 221 ? 1.252 55.918 171.700 1.00 54.67 221 ARG A N 1
ATOM 1646 C CA . ARG A 1 221 ? 2.621 56.272 171.332 1.00 56.81 221 ARG A CA 1
ATOM 1647 C C . ARG A 1 221 ? 3.522 55.969 172.518 1.00 57.42 221 ARG A C 1
ATOM 1648 O O . ARG A 1 221 ? 3.084 56.035 173.667 1.00 57.56 221 ARG A O 1
ATOM 1656 N N . TYR A 1 222 ? 4.783 55.651 172.246 1.00 58.25 222 TYR A N 1
ATOM 1657 C CA . TYR A 1 222 ? 5.704 55.324 173.323 1.00 58.95 222 TYR A CA 1
ATOM 1658 C C . TYR A 1 222 ? 6.962 56.187 173.371 1.00 61.08 222 TYR A C 1
ATOM 1659 O O . TYR A 1 222 ? 7.368 56.629 174.446 1.00 60.55 222 TYR A O 1
ATOM 1668 N N . GLU A 1 223 ? 7.567 56.445 172.212 1.00 64.24 223 GLU A N 1
ATOM 1669 C CA . GLU A 1 223 ? 8.816 57.207 172.180 1.00 67.12 223 GLU A CA 1
ATOM 1670 C C . GLU A 1 223 ? 8.916 58.443 171.284 1.00 68.84 223 GLU A C 1
ATOM 1671 O O . GLU A 1 223 ? 9.948 59.120 171.285 1.00 70.38 223 GLU A O 1
ATOM 1677 N N . GLY A 1 224 ? 7.873 58.747 170.520 1.00 68.95 224 GLY A N 1
ATOM 1678 C CA . GLY A 1 224 ? 7.945 59.924 169.673 1.00 69.89 224 GLY A CA 1
ATOM 1679 C C . GLY A 1 224 ? 8.117 61.164 170.539 1.00 70.74 224 GLY A C 1
ATOM 1680 O O . GLY A 1 224 ? 7.744 61.155 171.718 1.00 71.38 224 GLY A O 1
ATOM 1681 N N . GLY A 1 225 ? 8.686 62.227 169.978 1.00 69.82 225 GLY A N 1
ATOM 1682 C CA . GLY A 1 225 ? 8.864 63.445 170.753 1.00 69.82 225 GLY A CA 1
ATOM 1683 C C . GLY A 1 225 ? 7.515 64.100 170.972 1.00 69.21 225 GLY A C 1
ATOM 1684 O O . GLY A 1 225 ? 6.698 63.611 171.751 1.00 70.23 225 GLY A O 1
ATOM 1685 N N . ASP A 1 226 ? 7.278 65.212 170.290 1.00 68.40 226 ASP A N 1
ATOM 1686 C CA . ASP A 1 226 ? 5.999 65.904 170.391 1.00 66.75 226 ASP A CA 1
ATOM 1687 C C . ASP A 1 226 ? 5.445 65.894 168.968 1.00 64.40 226 ASP A C 1
ATOM 1688 O O . ASP A 1 226 ? 5.333 66.938 168.328 1.00 63.57 226 ASP A O 1
ATOM 1693 N N . ILE A 1 227 ? 5.133 64.703 168.461 1.00 61.18 227 ILE A N 1
ATOM 1694 C CA . ILE A 1 227 ? 4.600 64.603 167.111 1.00 58.36 227 ILE A CA 1
ATOM 1695 C C . ILE A 1 227 ? 3.143 65.035 167.150 1.00 54.58 227 ILE A C 1
ATOM 1696 O O . ILE A 1 227 ? 2.396 64.669 168.058 1.00 52.88 227 ILE A O 1
ATOM 1701 N N . VAL A 1 228 ? 2.742 65.827 166.169 1.00 51.09 228 VAL A N 1
ATOM 1702 C CA . VAL A 1 228 ? 1.373 66.288 166.134 1.00 48.14 228 VAL A CA 1
ATOM 1703 C C . VAL A 1 228 ? 0.678 65.807 164.868 1.00 46.12 228 VAL A C 1
ATOM 1704 O O . VAL A 1 228 ? 1.317 65.576 163.832 1.00 43.82 228 VAL A O 1
ATOM 1708 N N . PRO A 1 229 ? -0.647 65.617 164.950 1.00 44.99 229 PRO A N 1
ATOM 1709 C CA . PRO A 1 229 ? -1.463 65.164 163.822 1.00 42.19 229 PRO A CA 1
ATOM 1710 C C . PRO A 1 229 ? -1.361 66.158 162.681 1.00 41.08 229 PRO A C 1
ATOM 1711 O O . PRO A 1 229 ? -1.072 67.336 162.900 1.00 41.33 229 PRO A O 1
ATOM 1715 N N . LEU A 1 230 ? -1.587 65.683 161.461 1.00 40.53 230 LEU A N 1
ATOM 1716 C CA . LEU A 1 230 ? -1.560 66.565 160.300 1.00 37.80 230 LEU A CA 1
ATOM 1717 C C . LEU A 1 230 ? -2.664 67.604 160.485 1.00 38.25 230 LEU A C 1
ATOM 1718 O O . LEU A 1 230 ? -2.527 68.750 160.070 1.00 40.48 230 LEU A O 1
ATOM 1723 N N . LYS A 1 231 ? -3.757 67.208 161.124 1.00 37.93 231 LYS A N 1
ATOM 1724 C CA . LYS A 1 231 ? -4.857 68.134 161.320 1.00 41.49 231 LYS A CA 1
ATOM 1725 C C . LYS A 1 231 ? -4.466 69.364 162.137 1.00 42.80 231 LYS A C 1
ATOM 1726 O O . LYS A 1 231 ? -5.031 70.445 161.944 1.00 42.28 231 LYS A O 1
ATOM 1732 N N . ALA A 1 232 ? -3.499 69.209 163.041 1.00 43.89 232 ALA A N 1
ATOM 1733 C CA . ALA A 1 232 ? -3.049 70.325 163.876 1.00 44.16 232 ALA A CA 1
ATOM 1734 C C . ALA A 1 232 ? -2.210 71.289 163.044 1.00 44.53 232 ALA A C 1
ATOM 1735 O O . ALA A 1 232 ? -1.934 72.417 163.456 1.00 45.70 232 ALA A O 1
ATOM 1737 N N . LEU A 1 233 ? -1.815 70.832 161.861 1.00 44.63 233 LEU A N 1
ATOM 1738 C CA . LEU A 1 233 ? -1.019 71.627 160.929 1.00 44.29 233 LEU A CA 1
ATOM 1739 C C . LEU A 1 233 ? -1.865 71.996 159.707 1.00 45.33 233 LEU A C 1
ATOM 1740 O O . LEU A 1 233 ? -1.359 72.577 158.741 1.00 45.05 233 LEU A O 1
ATOM 1745 N N . ASP A 1 234 ? -3.158 71.688 159.762 1.00 45.92 234 ASP A N 1
ATOM 1746 C CA . ASP A 1 234 ? -4.051 71.937 158.627 1.00 47.25 234 ASP A CA 1
ATOM 1747 C C . ASP A 1 234 ? -4.629 73.354 158.515 1.00 47.64 234 ASP A C 1
ATOM 1748 O O . ASP A 1 234 ? -5.821 73.579 158.770 1.00 47.08 234 ASP A O 1
ATOM 1753 N N . ASN A 1 235 ? -3.790 74.297 158.091 1.00 48.06 235 ASN A N 1
ATOM 1754 C CA . ASN A 1 235 ? -4.214 75.685 157.966 1.00 48.33 235 ASN A CA 1
ATOM 1755 C C . ASN A 1 235 ? -5.118 75.906 156.754 1.00 47.73 235 ASN A C 1
ATOM 1756 O O . ASN A 1 235 ? -5.904 76.850 156.722 1.00 46.05 235 ASN A O 1
ATOM 1761 N N . GLU A 1 236 ? -5.013 75.040 155.754 1.00 46.92 236 GLU A N 1
ATOM 1762 C CA . GLU A 1 236 ? -5.868 75.168 154.586 1.00 45.87 236 GLU A CA 1
ATOM 1763 C C . GLU A 1 236 ? -7.147 74.347 154.750 1.00 44.70 236 GLU A C 1
ATOM 1764 O O . GLU A 1 236 ? -8.056 74.443 153.928 1.00 45.40 236 GLU A O 1
ATOM 1770 N N . GLY A 1 237 ? -7.221 73.545 155.811 1.00 43.32 237 GLY A N 1
ATOM 1771 C CA . GLY A 1 237 ? -8.411 72.739 156.050 1.00 41.91 237 GLY A CA 1
ATOM 1772 C C . GLY A 1 237 ? -8.606 71.623 155.035 1.00 42.15 237 GLY A C 1
ATOM 1773 O O . GLY A 1 237 ? -9.733 71.338 154.622 1.00 41.45 237 GLY A O 1
ATOM 1774 N N . ARG A 1 238 ? -7.503 70.994 154.636 1.00 40.16 238 ARG A N 1
ATOM 1775 C CA . ARG A 1 238 ? -7.528 69.910 153.664 1.00 38.13 238 ARG A CA 1
ATOM 1776 C C . ARG A 1 238 ? -7.517 68.541 154.315 1.00 37.01 238 ARG A C 1
ATOM 1777 O O . ARG A 1 238 ? -7.483 67.529 153.615 1.00 35.90 238 ARG A O 1
ATOM 1785 N N . VAL A 1 239 ? -7.493 68.473 155.639 1.00 34.46 239 VAL A N 1
ATOM 1786 C CA . VAL A 1 239 ? -7.511 67.151 156.225 1.00 33.23 239 VAL A CA 1
ATOM 1787 C C . VAL A 1 239 ? -8.757 66.900 157.059 1.00 32.68 239 VAL A C 1
ATOM 1788 O O . VAL A 1 239 ? -9.319 67.796 157.715 1.00 30.10 239 VAL A O 1
ATOM 1792 N N . ILE A 1 240 ? -9.200 65.656 156.987 1.00 30.47 240 ILE A N 1
ATOM 1793 C CA . ILE A 1 240 ? -10.379 65.198 157.692 1.00 33.52 240 ILE A CA 1
ATOM 1794 C C . ILE A 1 240 ? -9.866 64.065 158.545 1.00 33.06 240 ILE A C 1
ATOM 1795 O O . ILE A 1 240 ? -9.100 63.250 158.058 1.00 34.66 240 ILE A O 1
ATOM 1800 N N . VAL A 1 241 ? -10.231 64.004 159.815 1.00 33.02 241 VAL A N 1
ATOM 1801 C CA . VAL A 1 241 ? -9.729 62.881 160.577 1.00 34.70 241 VAL A CA 1
ATOM 1802 C C . VAL A 1 241 ? -10.819 61.877 160.896 1.00 35.80 241 VAL A C 1
ATOM 1803 O O . VAL A 1 241 ? -12.003 62.218 160.981 1.00 35.60 241 VAL A O 1
ATOM 1807 N N . ALA A 1 242 ? -10.386 60.627 161.036 1.00 36.65 242 ALA A N 1
ATOM 1808 C CA . ALA A 1 242 ? -11.239 59.504 161.388 1.00 35.04 242 ALA A CA 1
ATOM 1809 C C . ALA A 1 242 ? -10.539 58.908 162.597 1.00 35.57 242 ALA A C 1
ATOM 1810 O O . ALA A 1 242 ? -9.517 58.233 162.466 1.00 38.53 242 ALA A O 1
ATOM 1812 N N . GLY A 1 243 ? -11.067 59.190 163.779 1.00 35.34 243 GLY A N 1
ATOM 1813 C CA . GLY A 1 243 ? -10.451 58.692 164.987 1.00 35.87 243 GLY A CA 1
ATOM 1814 C C . GLY A 1 243 ? -11.330 57.760 165.780 1.00 37.78 243 GLY A C 1
ATOM 1815 O O . GLY A 1 243 ? -12.434 57.413 165.361 1.00 38.62 243 GLY A O 1
ATOM 1816 N N . THR A 1 244 ? -10.829 57.353 166.941 1.00 39.13 244 THR A N 1
ATOM 1817 C CA . THR A 1 244 ? -11.567 56.449 167.799 1.00 39.66 244 THR A CA 1
ATOM 1818 C C . THR A 1 244 ? -10.924 56.280 169.165 1.00 39.23 244 THR A C 1
ATOM 1819 O O . THR A 1 244 ? -9.738 56.562 169.350 1.00 37.15 244 THR A O 1
ATOM 1823 N N . LEU A 1 245 ? -11.738 55.841 170.120 1.00 39.07 245 LEU A N 1
ATOM 1824 C CA . LEU A 1 245 ? -11.306 55.597 171.492 1.00 39.58 245 LEU A CA 1
ATOM 1825 C C . LEU A 1 245 ? -11.219 54.096 171.723 1.00 40.43 245 LEU A C 1
ATOM 1826 O O . LEU A 1 245 ? -10.947 53.649 172.838 1.00 40.02 245 LEU A O 1
ATOM 1831 N N . SER A 1 246 ? -11.458 53.320 170.669 1.00 40.75 246 SER A N 1
ATOM 1832 C CA . SER A 1 246 ? -11.427 51.872 170.782 1.00 42.13 246 SER A CA 1
ATOM 1833 C C . SER A 1 246 ? -10.134 51.320 171.404 1.00 42.68 246 SER A C 1
ATOM 1834 O O . SER A 1 246 ? -10.188 50.396 172.207 1.00 41.93 246 SER A O 1
ATOM 1837 N N . LYS A 1 247 ? -8.981 51.893 171.063 1.00 43.95 247 LYS A N 1
ATOM 1838 C CA . LYS A 1 247 ? -7.721 51.399 171.623 1.00 46.65 247 LYS A CA 1
ATOM 1839 C C . LYS A 1 247 ? -7.457 51.914 173.036 1.00 47.45 247 LYS A C 1
ATOM 1840 O O . LYS A 1 247 ? -6.444 51.576 173.642 1.00 48.50 247 LYS A O 1
ATOM 1846 N N . VAL A 1 248 ? -8.371 52.726 173.553 1.00 46.76 248 VAL A N 1
ATOM 1847 C CA . VAL A 1 248 ? -8.227 53.285 174.885 1.00 45.90 248 VAL A CA 1
ATOM 1848 C C . VAL A 1 248 ? -9.322 52.773 175.814 1.00 47.17 248 VAL A C 1
ATOM 1849 O O . VAL A 1 248 ? -9.049 52.103 176.813 1.00 47.19 248 VAL A O 1
ATOM 1853 N N . LEU A 1 249 ? -10.567 53.094 175.474 1.00 47.30 249 LEU A N 1
ATOM 1854 C CA . LEU A 1 249 ? -11.713 52.694 176.275 1.00 46.24 249 LEU A CA 1
ATOM 1855 C C . LEU A 1 249 ? -12.058 51.225 176.065 1.00 46.05 249 LEU A C 1
ATOM 1856 O O . LEU A 1 249 ? -12.479 50.530 176.989 1.00 45.51 249 LEU A O 1
ATOM 1861 N N . GLY A 1 250 ? -11.865 50.750 174.844 1.00 45.14 250 GLY A N 1
ATOM 1862 C CA . GLY A 1 250 ? -12.199 49.378 174.530 1.00 45.11 250 GLY A CA 1
ATOM 1863 C C . GLY A 1 250 ? -12.663 49.314 173.088 1.00 45.90 250 GLY A C 1
ATOM 1864 O O . GLY A 1 250 ? -13.509 50.087 172.644 1.00 45.98 250 GLY A O 1
ATOM 1865 N N . THR A 1 251 ? -12.098 48.369 172.359 1.00 45.38 251 THR A N 1
ATOM 1866 C CA . THR A 1 251 ? -12.392 48.179 170.956 1.00 44.63 251 THR A CA 1
ATOM 1867 C C . THR A 1 251 ? -13.833 47.734 170.625 1.00 43.05 251 THR A C 1
ATOM 1868 O O . THR A 1 251 ? -14.288 47.919 169.499 1.00 42.43 251 THR A O 1
ATOM 1872 N N . GLY A 1 252 ? -14.548 47.173 171.599 1.00 40.91 252 GLY A N 1
ATOM 1873 C CA . GLY A 1 252 ? -15.908 46.719 171.350 1.00 39.68 252 GLY A CA 1
ATOM 1874 C C . GLY A 1 252 ? -17.043 47.701 171.657 1.00 39.96 252 GLY A C 1
ATOM 1875 O O . GLY A 1 252 ? -18.210 47.366 171.459 1.00 36.64 252 GLY A O 1
ATOM 1876 N N . PHE A 1 253 ? -16.706 48.903 172.131 1.00 37.39 253 PHE A N 1
ATOM 1877 C CA . PHE A 1 253 ? -17.705 49.917 172.465 1.00 37.88 253 PHE A CA 1
ATOM 1878 C C . PHE A 1 253 ? -18.215 50.620 171.198 1.00 36.70 253 PHE A C 1
ATOM 1879 O O . PHE A 1 253 ? -19.305 51.190 171.182 1.00 35.79 253 PHE A O 1
ATOM 1887 N N . ARG A 1 254 ? -17.422 50.574 170.134 1.00 35.03 254 ARG A N 1
ATOM 1888 C CA . ARG A 1 254 ? -17.819 51.185 168.869 1.00 35.43 254 ARG A CA 1
ATOM 1889 C C . ARG A 1 254 ? -18.003 52.696 169.035 1.00 34.44 254 ARG A C 1
ATOM 1890 O O . ARG A 1 254 ? -19.061 53.226 168.712 1.00 35.59 254 ARG A O 1
ATOM 1898 N N . ILE A 1 255 ? -16.986 53.378 169.555 1.00 35.19 255 ILE A N 1
ATOM 1899 C CA . ILE A 1 255 ? -17.036 54.831 169.740 1.00 33.85 255 ILE A CA 1
ATOM 1900 C C . ILE A 1 255 ? -15.891 55.480 168.966 1.00 34.14 255 ILE A C 1
ATOM 1901 O O . ILE A 1 255 ? -14.723 55.412 169.368 1.00 32.61 255 ILE A O 1
ATOM 1906 N N . GLY A 1 256 ? -16.245 56.090 167.839 1.00 31.93 256 GLY A N 1
ATOM 1907 C CA . GLY A 1 256 ? -15.270 56.743 166.994 1.00 31.87 256 GLY A CA 1
ATOM 1908 C C . GLY A 1 256 ? -15.802 58.092 166.555 1.00 33.86 256 GLY A C 1
ATOM 1909 O O . GLY A 1 256 ? -16.892 58.504 166.969 1.00 34.97 256 GLY A O 1
ATOM 1910 N N . TRP A 1 257 ? -15.056 58.783 165.705 1.00 31.54 257 TRP A N 1
ATOM 1911 C CA . TRP A 1 257 ? -15.499 60.092 165.276 1.00 31.52 257 TRP A CA 1
ATOM 1912 C C . TRP A 1 257 ? -14.910 60.572 163.961 1.00 32.05 257 TRP A C 1
ATOM 1913 O O . TRP A 1 257 ? -13.914 60.044 163.463 1.00 32.83 257 TRP A O 1
ATOM 1924 N N . ILE A 1 258 ? -15.581 61.564 163.393 1.00 30.51 258 ILE A N 1
ATOM 1925 C CA . ILE A 1 258 ? -15.156 62.202 162.178 1.00 28.24 258 ILE A CA 1
ATOM 1926 C C . ILE A 1 258 ? -14.938 63.655 162.568 1.00 30.59 258 ILE A C 1
ATOM 1927 O O . ILE A 1 258 ? -15.625 64.186 163.443 1.00 30.50 258 ILE A O 1
ATOM 1932 N N . ILE A 1 259 ? -13.965 64.289 161.935 1.00 31.69 259 ILE A N 1
ATOM 1933 C CA . ILE A 1 259 ? -13.719 65.700 162.160 1.00 33.60 259 ILE A CA 1
ATOM 1934 C C . ILE A 1 259 ? -13.574 66.198 160.741 1.00 33.61 259 ILE A C 1
ATOM 1935 O O . ILE A 1 259 ? -12.631 65.825 160.042 1.00 35.59 259 ILE A O 1
ATOM 1940 N N . ALA A 1 260 ? -14.545 66.998 160.319 1.00 34.35 260 ALA A N 1
ATOM 1941 C CA . ALA A 1 260 ? -14.594 67.572 158.988 1.00 33.96 260 ALA A CA 1
ATOM 1942 C C . ALA A 1 260 ? -15.229 68.953 159.108 1.00 35.76 260 ALA A C 1
ATOM 1943 O O . ALA A 1 260 ? -15.651 69.370 160.196 1.00 35.73 260 ALA A O 1
ATOM 1945 N N . GLU A 1 261 ? -15.320 69.652 157.984 1.00 35.31 261 GLU A N 1
ATOM 1946 C CA . GLU A 1 261 ? -15.873 70.995 157.979 1.00 36.29 261 GLU A CA 1
ATOM 1947 C C . GLU A 1 261 ? -16.689 71.252 156.746 1.00 31.72 261 GLU A C 1
ATOM 1948 O O . GLU A 1 261 ? -16.706 70.446 155.829 1.00 29.67 261 GLU A O 1
ATOM 1954 N N . GLY A 1 262 ? -17.377 72.387 156.748 1.00 33.50 262 GLY A N 1
ATOM 1955 C CA . GLY A 1 262 ? -18.191 72.782 155.615 1.00 33.21 262 GLY A CA 1
ATOM 1956 C C . GLY A 1 262 ? -19.196 71.781 155.085 1.00 32.83 262 GLY A C 1
ATOM 1957 O O . GLY A 1 262 ? -19.846 71.069 155.831 1.00 34.62 262 GLY A O 1
ATOM 1958 N N . GLU A 1 263 ? -19.312 71.746 153.767 1.00 34.58 263 GLU A N 1
ATOM 1959 C CA . GLU A 1 263 ? -20.251 70.877 153.094 1.00 36.25 263 GLU A CA 1
ATOM 1960 C C . GLU A 1 263 ? -20.023 69.389 153.348 1.00 35.41 263 GLU A C 1
ATOM 1961 O O . GLU A 1 263 ? -20.975 68.613 153.382 1.00 36.74 263 GLU A O 1
ATOM 1967 N N . ILE A 1 264 ? -18.770 68.977 153.519 1.00 35.20 264 ILE A N 1
ATOM 1968 C CA . ILE A 1 264 ? -18.491 67.569 153.796 1.00 32.04 264 ILE A CA 1
ATOM 1969 C C . ILE A 1 264 ? -19.139 67.208 155.129 1.00 31.55 264 ILE A C 1
ATOM 1970 O O . ILE A 1 264 ? -19.874 66.220 155.219 1.00 29.88 264 ILE A O 1
ATOM 1975 N N . LEU A 1 265 ? -18.894 68.017 156.158 1.00 29.63 265 LEU A N 1
ATOM 1976 C CA . LEU A 1 265 ? -19.496 67.760 157.469 1.00 31.11 265 LEU A CA 1
ATOM 1977 C C . LEU A 1 265 ? -21.033 67.714 157.379 1.00 32.37 265 LEU A C 1
ATOM 1978 O O . LEU A 1 265 ? -21.678 66.847 157.984 1.00 30.14 265 LEU A O 1
ATOM 1983 N N . LYS A 1 266 ? -21.599 68.651 156.617 1.00 31.40 266 LYS A N 1
ATOM 1984 C CA . LYS A 1 266 ? -23.049 68.751 156.434 1.00 34.06 266 LYS A CA 1
ATOM 1985 C C . LYS A 1 266 ? -23.633 67.471 155.826 1.00 33.17 266 LYS A C 1
ATOM 1986 O O . LYS A 1 266 ? -24.642 66.950 156.307 1.00 31.55 266 LYS A O 1
ATOM 1992 N N . LYS A 1 267 ? -22.991 66.968 154.776 1.00 30.31 267 LYS A N 1
ATOM 1993 C CA . LYS A 1 267 ? -23.454 65.760 154.116 1.00 30.10 267 LYS A CA 1
ATOM 1994 C C . LYS A 1 267 ? -23.184 64.496 154.917 1.00 30.27 267 LYS A C 1
ATOM 1995 O O . LYS A 1 267 ? -23.953 63.545 154.861 1.00 28.71 267 LYS A O 1
ATOM 2001 N N . VAL A 1 268 ? -22.086 64.465 155.654 1.00 31.61 268 VAL A N 1
ATOM 2002 C CA . VAL A 1 268 ? -21.815 63.285 156.450 1.00 32.86 268 VAL A CA 1
ATOM 2003 C C . VAL A 1 268 ? -22.884 63.159 157.521 1.00 34.47 268 VAL A C 1
ATOM 2004 O O . VAL A 1 268 ? -23.262 62.060 157.908 1.00 34.28 268 VAL A O 1
ATOM 2008 N N . LEU A 1 269 ? -23.360 64.303 157.994 1.00 36.31 269 LEU A N 1
ATOM 2009 C CA . LEU A 1 269 ? -24.377 64.354 159.026 1.00 36.78 269 LEU A CA 1
ATOM 2010 C C . LEU A 1 269 ? -25.777 64.018 158.462 1.00 36.26 269 LEU A C 1
ATOM 2011 O O . LEU A 1 269 ? -26.522 63.274 159.082 1.00 36.89 269 LEU A O 1
ATOM 2016 N N . MET A 1 270 ? -26.121 64.575 157.299 1.00 34.82 270 MET A N 1
ATOM 2017 C CA . MET A 1 270 ? -27.420 64.332 156.661 1.00 31.60 270 MET A CA 1
ATOM 2018 C C . MET A 1 270 ? -27.673 62.867 156.370 1.00 31.49 270 MET A C 1
ATOM 2019 O O . MET A 1 270 ? -28.797 62.401 156.477 1.00 26.93 270 MET A O 1
ATOM 2024 N N . GLN A 1 271 ? -26.629 62.142 155.976 1.00 30.56 271 GLN A N 1
ATOM 2025 C CA . GLN A 1 271 ? -26.794 60.726 155.651 1.00 29.74 271 GLN A CA 1
ATOM 2026 C C . GLN A 1 271 ? -26.743 59.777 156.845 1.00 31.12 271 GLN A C 1
ATOM 2027 O O . GLN A 1 271 ? -27.277 58.674 156.770 1.00 30.73 271 GLN A O 1
ATOM 2033 N N . LYS A 1 272 ? -26.129 60.212 157.945 1.00 30.29 272 LYS A N 1
ATOM 2034 C CA . LYS A 1 272 ? -25.948 59.354 159.115 1.00 30.55 272 LYS A CA 1
ATOM 2035 C C . LYS A 1 272 ? -27.133 58.715 159.849 1.00 29.95 272 LYS A C 1
ATOM 2036 O O . LYS A 1 272 ? -27.064 57.532 160.179 1.00 28.91 272 LYS A O 1
ATOM 2042 N N . GLN A 1 273 ? -28.205 59.454 160.128 1.00 30.99 273 GLN A N 1
ATOM 2043 C CA . GLN A 1 273 ? -29.314 58.833 160.857 1.00 30.98 273 GLN A CA 1
ATOM 2044 C C . GLN A 1 273 ? -29.857 57.587 160.126 1.00 31.51 273 GLN A C 1
ATOM 2045 O O . GLN A 1 273 ? -30.100 56.565 160.758 1.00 32.38 273 GLN A O 1
ATOM 2051 N N . PRO A 1 274 ? -30.024 57.649 158.788 1.00 30.65 274 PRO A N 1
ATOM 2052 C CA . PRO A 1 274 ? -30.532 56.486 158.041 1.00 30.34 274 PRO A CA 1
ATOM 2053 C C . PRO A 1 274 ? -29.536 55.320 157.858 1.00 33.37 274 PRO A C 1
ATOM 2054 O O . PRO A 1 274 ? -29.887 54.293 157.266 1.00 31.52 274 PRO A O 1
ATOM 2058 N N . ILE A 1 275 ? -28.293 55.450 158.315 1.00 33.28 275 ILE A N 1
ATOM 2059 C CA . ILE A 1 275 ? -27.416 54.293 158.174 1.00 34.52 275 ILE A CA 1
ATOM 2060 C C . ILE A 1 275 ? -27.097 53.618 159.513 1.00 33.43 275 ILE A C 1
ATOM 2061 O O . ILE A 1 275 ? -27.088 52.395 159.577 1.00 34.18 275 ILE A O 1
ATOM 2066 N N . ASP A 1 276 ? -26.846 54.385 160.576 1.00 32.97 276 ASP A N 1
ATOM 2067 C CA . ASP A 1 276 ? -26.628 53.771 161.894 1.00 34.31 276 ASP A CA 1
ATOM 2068 C C . ASP A 1 276 ? -27.559 54.362 162.963 1.00 33.86 276 ASP A C 1
ATOM 2069 O O . ASP A 1 276 ? -27.684 53.809 164.044 1.00 34.80 276 ASP A O 1
ATOM 2074 N N . PHE A 1 277 ? -28.235 55.455 162.618 1.00 33.48 277 PHE A N 1
ATOM 2075 C CA . PHE A 1 277 ? -29.131 56.200 163.511 1.00 34.02 277 PHE A CA 1
ATOM 2076 C C . PHE A 1 277 ? -28.265 56.976 164.498 1.00 32.90 277 PHE A C 1
ATOM 2077 O O . PHE A 1 277 ? -28.311 58.202 164.547 1.00 31.66 277 PHE A O 1
ATOM 2085 N N . CYS A 1 278 ? -27.474 56.258 165.285 1.00 32.29 278 CYS A N 1
ATOM 2086 C CA . CYS A 1 278 ? -26.548 56.901 166.216 1.00 34.85 278 CYS A CA 1
ATOM 2087 C C . CYS A 1 278 ? -25.644 55.865 166.846 1.00 34.11 278 CYS A C 1
ATOM 2088 O O . CYS A 1 278 ? -25.932 54.674 166.816 1.00 33.69 278 CYS A O 1
ATOM 2091 N N . ALA A 1 279 ? -24.525 56.338 167.380 1.00 35.18 279 ALA A N 1
ATOM 2092 C CA . ALA A 1 279 ? -23.567 55.483 168.079 1.00 34.94 279 ALA A CA 1
ATOM 2093 C C . ALA A 1 279 ? -24.313 55.041 169.345 1.00 33.86 279 ALA A C 1
ATOM 2094 O O . ALA A 1 279 ? -25.244 55.720 169.789 1.00 33.85 279 ALA A O 1
ATOM 2096 N N . PRO A 1 280 ? -23.920 53.908 169.941 1.00 33.59 280 PRO A N 1
ATOM 2097 C CA . PRO A 1 280 ? -24.538 53.354 171.156 1.00 33.22 280 PRO A CA 1
ATOM 2098 C C . PRO A 1 280 ? -24.574 54.360 172.312 1.00 34.90 280 PRO A C 1
ATOM 2099 O O . PRO A 1 280 ? -23.543 54.918 172.681 1.00 34.55 280 PRO A O 1
ATOM 2103 N N . ALA A 1 281 ? -25.753 54.579 172.886 1.00 37.80 281 ALA A N 1
ATOM 2104 C CA . ALA A 1 281 ? -25.904 55.526 173.988 1.00 38.77 281 ALA A CA 1
ATOM 2105 C C . ALA A 1 281 ? -25.042 55.146 175.189 1.00 40.31 281 ALA A C 1
ATOM 2106 O O . ALA A 1 281 ? -24.351 55.997 175.764 1.00 39.63 281 ALA A O 1
ATOM 2108 N N . ILE A 1 282 ? -25.080 53.873 175.569 1.00 40.43 282 ILE A N 1
ATOM 2109 C CA . ILE A 1 282 ? -24.287 53.424 176.702 1.00 42.88 282 ILE A CA 1
ATOM 2110 C C . ILE A 1 282 ? -22.803 53.673 176.478 1.00 41.79 282 ILE A C 1
ATOM 2111 O O . ILE A 1 282 ? -22.109 54.128 177.379 1.00 43.00 282 ILE A O 1
ATOM 2116 N N . SER A 1 283 ? -22.310 53.385 175.280 1.00 42.57 283 SER A N 1
ATOM 2117 C CA . SER A 1 283 ? -20.897 53.586 175.002 1.00 40.92 283 SER A CA 1
ATOM 2118 C C . SER A 1 283 ? -20.542 55.061 175.042 1.00 42.45 283 SER A C 1
ATOM 2119 O O . SER A 1 283 ? -19.446 55.435 175.468 1.00 41.59 283 SER A O 1
ATOM 2122 N N . GLN A 1 284 ? -21.469 55.903 174.603 1.00 42.52 284 GLN A N 1
ATOM 2123 C CA . GLN A 1 284 ? -21.209 57.335 174.592 1.00 42.78 284 GLN A CA 1
ATOM 2124 C C . GLN A 1 284 ? -21.143 57.873 176.023 1.00 42.77 284 GLN A C 1
ATOM 2125 O O . GLN A 1 284 ? -20.228 58.614 176.377 1.00 42.24 284 GLN A O 1
ATOM 2131 N N . TYR A 1 285 ? -22.112 57.492 176.845 1.00 43.02 285 TYR A N 1
ATOM 2132 C CA . TYR A 1 285 ? -22.146 57.945 178.226 1.00 44.64 285 TYR A CA 1
ATOM 2133 C C . TYR A 1 285 ? -20.973 57.377 179.029 1.00 45.11 285 TYR A C 1
ATOM 2134 O O . TYR A 1 285 ? -20.365 58.089 179.829 1.00 45.68 285 TYR A O 1
ATOM 2143 N N . ILE A 1 286 ? -20.645 56.108 178.797 1.00 44.29 286 ILE A N 1
ATOM 2144 C CA . ILE A 1 286 ? -19.515 55.489 179.478 1.00 43.43 286 ILE A CA 1
ATOM 2145 C C . ILE A 1 286 ? -18.254 56.299 179.159 1.00 43.84 286 ILE A C 1
ATOM 2146 O O . ILE A 1 286 ? -17.441 56.582 180.044 1.00 43.83 286 ILE A O 1
ATOM 2151 N N . ALA A 1 287 ? -18.100 56.662 177.887 1.00 44.75 287 ALA A N 1
ATOM 2152 C CA . ALA A 1 287 ? -16.952 57.438 177.413 1.00 44.98 287 ALA A CA 1
ATOM 2153 C C . ALA A 1 287 ? -16.962 58.859 177.963 1.00 45.35 287 ALA A C 1
ATOM 2154 O O . ALA A 1 287 ? -15.907 59.459 178.182 1.00 45.09 287 ALA A O 1
ATOM 2156 N N . LEU A 1 288 ? -18.162 59.395 178.168 1.00 46.68 288 LEU A N 1
ATOM 2157 C CA . LEU A 1 288 ? -18.319 60.743 178.692 1.00 47.53 288 LEU A CA 1
ATOM 2158 C C . LEU A 1 288 ? -17.811 60.831 180.129 1.00 49.59 288 LEU A C 1
ATOM 2159 O O . LEU A 1 288 ? -17.094 61.768 180.482 1.00 49.22 288 LEU A O 1
ATOM 2164 N N . GLU A 1 289 ? -18.197 59.860 180.954 1.00 50.39 289 GLU A N 1
ATOM 2165 C CA . GLU A 1 289 ? -17.765 59.822 182.348 1.00 51.63 289 GLU A CA 1
ATOM 2166 C C . GLU A 1 289 ? -16.282 59.504 182.429 1.00 51.10 289 GLU A C 1
ATOM 2167 O O . GLU A 1 289 ? -15.549 60.107 183.207 1.00 50.34 289 GLU A O 1
ATOM 2173 N N . TYR A 1 290 ? -15.849 58.543 181.621 1.00 51.30 290 TYR A N 1
ATOM 2174 C CA . TYR A 1 290 ? -14.452 58.145 181.583 1.00 50.19 290 TYR A CA 1
ATOM 2175 C C . TYR A 1 290 ? -13.590 59.392 181.411 1.00 52.38 290 TYR A C 1
ATOM 2176 O O . TYR A 1 290 ? -12.620 59.601 182.139 1.00 51.82 290 TYR A O 1
ATOM 2185 N N . LEU A 1 291 ? -13.959 60.232 180.451 1.00 53.27 291 LEU A N 1
ATOM 2186 C CA . LEU A 1 291 ? -13.197 61.443 180.192 1.00 54.32 291 LEU A CA 1
ATOM 2187 C C . LEU A 1 291 ? -13.328 62.488 181.294 1.00 55.60 291 LEU A C 1
ATOM 2188 O O . LEU A 1 291 ? -12.324 63.005 181.781 1.00 55.34 291 LEU A O 1
ATOM 2193 N N . LYS A 1 292 ? -14.562 62.791 181.686 1.00 56.86 292 LYS A N 1
ATOM 2194 C CA . LYS A 1 292 ? -14.820 63.782 182.725 1.00 59.42 292 LYS A CA 1
ATOM 2195 C C . LYS A 1 292 ? -14.163 63.480 184.071 1.00 60.08 292 LYS A C 1
ATOM 2196 O O . LYS A 1 292 ? -13.781 64.400 184.791 1.00 59.74 292 LYS A O 1
ATOM 2202 N N . ARG A 1 293 ? -14.029 62.197 184.402 1.00 60.56 293 ARG A N 1
ATOM 2203 C CA . ARG A 1 293 ? -13.438 61.792 185.673 1.00 60.78 293 ARG A CA 1
ATOM 2204 C C . ARG A 1 293 ? -11.917 61.637 185.630 1.00 60.30 293 ARG A C 1
ATOM 2205 O O . ARG A 1 293 ? -11.296 61.237 186.613 1.00 60.85 293 ARG A O 1
ATOM 2213 N N . GLY A 1 294 ? -11.324 61.958 184.486 1.00 59.76 294 GLY A N 1
ATOM 2214 C CA . GLY A 1 294 ? -9.881 61.877 184.341 1.00 58.53 294 GLY A CA 1
ATOM 2215 C C . GLY A 1 294 ? -9.259 60.497 184.350 1.00 57.99 294 GLY A C 1
ATOM 2216 O O . GLY A 1 294 ? -8.091 60.351 184.719 1.00 58.63 294 GLY A O 1
ATOM 2217 N N . TYR A 1 295 ? -10.018 59.486 183.935 1.00 57.36 295 TYR A N 1
ATOM 2218 C CA . TYR A 1 295 ? -9.510 58.115 183.898 1.00 57.27 295 TYR A CA 1
ATOM 2219 C C . TYR A 1 295 ? -8.547 57.861 182.746 1.00 56.75 295 TYR A C 1
ATOM 2220 O O . TYR A 1 295 ? -7.896 56.818 182.697 1.00 56.29 295 TYR A O 1
ATOM 2229 N N . PHE A 1 296 ? -8.463 58.802 181.811 1.00 56.54 296 PHE A N 1
ATOM 2230 C CA . PHE A 1 296 ? -7.538 58.643 180.695 1.00 56.10 296 PHE A CA 1
ATOM 2231 C C . PHE A 1 296 ? -6.140 58.772 181.281 1.00 57.85 296 PHE A C 1
ATOM 2232 O O . PHE A 1 296 ? -5.214 58.059 180.890 1.00 57.11 296 PHE A O 1
ATOM 2240 N N . GLU A 1 297 ? -6.006 59.694 182.231 1.00 58.86 297 GLU A N 1
ATOM 2241 C CA . GLU A 1 297 ? -4.733 59.932 182.895 1.00 59.73 297 GLU A CA 1
ATOM 2242 C C . GLU A 1 297 ? -4.464 58.804 183.879 1.00 59.86 297 GLU A C 1
ATOM 2243 O O . GLU A 1 297 ? -3.422 58.150 183.839 1.00 59.62 297 GLU A O 1
ATOM 2249 N N . LYS A 1 298 ? -5.437 58.580 184.755 1.00 59.94 298 LYS A N 1
ATOM 2250 C CA . LYS A 1 298 ? -5.334 57.571 185.798 1.00 59.38 298 LYS A CA 1
ATOM 2251 C C . LYS A 1 298 ? -5.224 56.111 185.373 1.00 58.02 298 LYS A C 1
ATOM 2252 O O . LYS A 1 298 ? -4.541 55.337 186.036 1.00 59.25 298 LYS A O 1
ATOM 2258 N N . TYR A 1 299 ? -5.877 55.717 184.285 1.00 57.23 299 TYR A N 1
ATOM 2259 C CA . TYR A 1 299 ? -5.822 54.312 183.882 1.00 55.93 299 TYR A CA 1
ATOM 2260 C C . TYR A 1 299 ? -5.109 53.983 182.585 1.00 55.15 299 TYR A C 1
ATOM 2261 O O . TYR A 1 299 ? -4.570 52.885 182.439 1.00 55.58 299 TYR A O 1
ATOM 2270 N N . HIS A 1 300 ? -5.110 54.912 181.638 1.00 54.86 300 HIS A N 1
ATOM 2271 C CA . HIS A 1 300 ? -4.453 54.665 180.366 1.00 54.38 300 HIS A CA 1
ATOM 2272 C C . HIS A 1 300 ? -3.045 55.236 180.320 1.00 56.40 300 HIS A C 1
ATOM 2273 O O . HIS A 1 300 ? -2.086 54.505 180.083 1.00 56.90 300 HIS A O 1
ATOM 2280 N N . LEU A 1 301 ? -2.912 56.538 180.547 1.00 58.15 301 LEU A N 1
ATOM 2281 C CA . LEU A 1 301 ? -1.596 57.170 180.513 1.00 61.28 301 LEU A CA 1
ATOM 2282 C C . LEU A 1 301 ? -0.596 56.575 181.498 1.00 62.27 301 LEU A C 1
ATOM 2283 O O . LEU A 1 301 ? 0.557 56.327 181.139 1.00 62.37 301 LEU A O 1
ATOM 2288 N N . GLU A 1 302 ? -1.029 56.349 182.735 1.00 63.53 302 GLU A N 1
ATOM 2289 C CA . GLU A 1 302 ? -0.136 55.798 183.751 1.00 65.14 302 GLU A CA 1
ATOM 2290 C C . GLU A 1 302 ? -0.419 54.330 184.043 1.00 65.30 302 GLU A C 1
ATOM 2291 O O . GLU A 1 302 ? 0.061 53.776 185.035 1.00 65.71 302 GLU A O 1
ATOM 2297 N N . GLY A 1 303 ? -1.200 53.702 183.171 1.00 65.21 303 GLY A N 1
ATOM 2298 C CA . GLY A 1 303 ? -1.528 52.299 183.347 1.00 63.43 303 GLY A CA 1
ATOM 2299 C C . GLY A 1 303 ? -1.339 51.515 182.062 1.00 62.65 303 GLY A C 1
ATOM 2300 O O . GLY A 1 303 ? -0.251 51.005 181.788 1.00 61.66 303 GLY A O 1
ATOM 2301 N N . ALA A 1 304 ? -2.401 51.438 181.266 1.00 61.55 304 ALA A N 1
ATOM 2302 C CA . ALA A 1 304 ? -2.373 50.709 180.004 1.00 60.08 304 ALA A CA 1
ATOM 2303 C C . ALA A 1 304 ? -1.173 51.064 179.128 1.00 58.71 304 ALA A C 1
ATOM 2304 O O . ALA A 1 304 ? -0.433 50.182 178.693 1.00 57.72 304 ALA A O 1
ATOM 2306 N N . LEU A 1 305 ? -0.976 52.354 178.879 1.00 57.85 305 LEU A N 1
ATOM 2307 C CA . LEU A 1 305 ? 0.124 52.810 178.039 1.00 57.33 305 LEU A CA 1
ATOM 2308 C C . LEU A 1 305 ? 1.470 52.199 178.424 1.00 57.63 305 LEU A C 1
ATOM 2309 O O . LEU A 1 305 ? 2.197 51.702 177.566 1.00 56.72 305 LEU A O 1
ATOM 2314 N N . LEU A 1 306 ? 1.811 52.248 179.710 1.00 58.33 306 LEU A N 1
ATOM 2315 C CA . LEU A 1 306 ? 3.077 51.679 180.174 1.00 58.29 306 LEU A CA 1
ATOM 2316 C C . LEU A 1 306 ? 3.048 50.167 180.014 1.00 56.22 306 LEU A C 1
ATOM 2317 O O . LEU A 1 306 ? 4.066 49.546 179.701 1.00 55.78 306 LEU A O 1
ATOM 2322 N N . GLY A 1 307 ? 1.871 49.586 180.226 1.00 53.09 307 GLY A N 1
ATOM 2323 C CA . GLY A 1 307 ? 1.716 48.156 180.069 1.00 51.01 307 GLY A CA 1
ATOM 2324 C C . GLY A 1 307 ? 1.966 47.740 178.629 1.00 50.30 307 GLY A C 1
ATOM 2325 O O . GLY A 1 307 ? 2.655 46.751 178.389 1.00 49.81 307 GLY A O 1
ATOM 2326 N N . TYR A 1 308 ? 1.412 48.487 177.672 1.00 49.04 308 TYR A N 1
ATOM 2327 C CA . TYR A 1 308 ? 1.588 48.173 176.253 1.00 50.13 308 TYR A CA 1
ATOM 2328 C C . TYR A 1 308 ? 3.028 48.406 175.823 1.00 50.94 308 TYR A C 1
ATOM 2329 O O . TYR A 1 308 ? 3.593 47.627 175.059 1.00 51.54 308 TYR A O 1
ATOM 2338 N N . LYS A 1 309 ? 3.618 49.489 176.312 1.00 52.24 309 LYS A N 1
ATOM 2339 C CA . LYS A 1 309 ? 4.999 49.803 175.976 1.00 54.19 309 LYS A CA 1
ATOM 2340 C C . LYS A 1 309 ? 5.891 48.630 176.396 1.00 54.38 309 LYS A C 1
ATOM 2341 O O . LYS A 1 309 ? 6.823 48.260 175.688 1.00 53.52 309 LYS A O 1
ATOM 2347 N N . GLU A 1 310 ? 5.590 48.047 177.551 1.00 54.39 310 GLU A N 1
ATOM 2348 C CA . GLU A 1 310 ? 6.358 46.917 178.055 1.00 56.13 310 GLU A CA 1
ATOM 2349 C C . GLU A 1 310 ? 6.201 45.710 177.127 1.00 54.83 310 GLU A C 1
ATOM 2350 O O . GLU A 1 310 ? 7.181 45.056 176.772 1.00 54.06 310 GLU A O 1
ATOM 2356 N N . LYS A 1 311 ? 4.965 45.424 176.726 1.00 53.08 311 LYS A N 1
ATOM 2357 C CA . LYS A 1 311 ? 4.715 44.311 175.819 1.00 51.33 311 LYS A CA 1
ATOM 2358 C C . LYS A 1 311 ? 5.420 44.597 174.494 1.00 49.57 311 LYS A C 1
ATOM 2359 O O . LYS A 1 311 ? 5.862 43.684 173.805 1.00 48.48 311 LYS A O 1
ATOM 2365 N N . ARG A 1 312 ? 5.507 45.879 174.151 1.00 48.56 312 ARG A N 1
ATOM 2366 C CA . ARG A 1 312 ? 6.162 46.322 172.929 1.00 49.40 312 ARG A CA 1
ATOM 2367 C C . ARG A 1 312 ? 7.652 45.976 173.004 1.00 49.52 312 ARG A C 1
ATOM 2368 O O . ARG A 1 312 ? 8.228 45.459 172.044 1.00 50.07 312 ARG A O 1
ATOM 2376 N N . ASP A 1 313 ? 8.269 46.259 174.148 1.00 48.28 313 ASP A N 1
ATOM 2377 C CA . ASP A 1 313 ? 9.690 45.976 174.331 1.00 48.92 313 ASP A CA 1
ATOM 2378 C C . ASP A 1 313 ? 9.943 44.475 174.426 1.00 48.04 313 ASP A C 1
ATOM 2379 O O . ASP A 1 313 ? 10.910 43.970 173.860 1.00 48.83 313 ASP A O 1
ATOM 2384 N N . ILE A 1 314 ? 9.064 43.774 175.139 1.00 47.70 314 ILE A N 1
ATOM 2385 C CA . ILE A 1 314 ? 9.168 42.328 175.309 1.00 47.74 314 ILE A CA 1
ATOM 2386 C C . ILE A 1 314 ? 9.112 41.587 173.977 1.00 48.26 314 ILE A C 1
ATOM 2387 O O . ILE A 1 314 ? 9.898 40.668 173.749 1.00 49.79 314 ILE A O 1
ATOM 2392 N N . MET A 1 315 ? 8.199 41.977 173.087 1.00 49.22 315 MET A N 1
ATOM 2393 C CA . MET A 1 315 ? 8.104 41.299 171.792 1.00 48.56 315 MET A CA 1
ATOM 2394 C C . MET A 1 315 ? 9.337 41.593 170.951 1.00 48.88 315 MET A C 1
ATOM 2395 O O . MET A 1 315 ? 9.828 40.725 170.234 1.00 46.71 315 MET A O 1
ATOM 2400 N N . LEU A 1 316 ? 9.832 42.824 171.036 1.00 50.96 316 LEU A N 1
ATOM 2401 C CA . LEU A 1 316 ? 11.027 43.199 170.293 1.00 52.77 316 LEU A CA 1
ATOM 2402 C C . LEU A 1 316 ? 12.244 42.495 170.891 1.00 53.76 316 LEU A C 1
ATOM 2403 O O . LEU A 1 316 ? 13.148 42.100 170.158 1.00 53.41 316 LEU A O 1
ATOM 2408 N N . LYS A 1 317 ? 12.261 42.336 172.218 1.00 54.38 317 LYS A N 1
ATOM 2409 C CA . LYS A 1 317 ? 13.367 41.648 172.890 1.00 55.90 317 LYS A CA 1
ATOM 2410 C C . LYS A 1 317 ? 13.407 40.194 172.434 1.00 54.63 317 LYS A C 1
ATOM 2411 O O . LYS A 1 317 ? 14.455 39.669 172.076 1.00 54.29 317 LYS A O 1
ATOM 2417 N N . ALA A 1 318 ? 12.250 39.549 172.476 1.00 53.46 318 ALA A N 1
ATOM 2418 C CA . ALA A 1 318 ? 12.136 38.159 172.083 1.00 53.66 318 ALA A CA 1
ATOM 2419 C C . ALA A 1 318 ? 12.532 37.961 170.627 1.00 54.05 318 ALA A C 1
ATOM 2420 O O . ALA A 1 318 ? 13.252 37.025 170.300 1.00 52.85 318 ALA A O 1
ATOM 2422 N N . LEU A 1 319 ? 12.065 38.851 169.757 1.00 55.64 319 LEU A N 1
ATOM 2423 C CA . LEU A 1 319 ? 12.366 38.751 168.335 1.00 57.01 319 LEU A CA 1
ATOM 2424 C C . LEU A 1 319 ? 13.849 38.905 168.036 1.00 59.13 319 LEU A C 1
ATOM 2425 O O . LEU A 1 319 ? 14.438 38.074 167.343 1.00 58.97 319 LEU A O 1
ATOM 2430 N N . GLU A 1 320 ? 14.449 39.967 168.563 1.00 61.40 320 GLU A N 1
ATOM 2431 C CA . GLU A 1 320 ? 15.864 40.238 168.337 1.00 63.66 320 GLU A CA 1
ATOM 2432 C C . GLU A 1 320 ? 16.744 39.149 168.952 1.00 63.87 320 GLU A C 1
ATOM 2433 O O . GLU A 1 320 ? 17.857 38.899 168.488 1.00 62.98 320 GLU A O 1
ATOM 2439 N N . ASN A 1 321 ? 16.222 38.494 169.986 1.00 63.66 321 ASN A N 1
ATOM 2440 C CA . ASN A 1 321 ? 16.934 37.426 170.677 1.00 63.85 321 ASN A CA 1
ATOM 2441 C C . ASN A 1 321 ? 16.842 36.075 169.962 1.00 63.62 321 ASN A C 1
ATOM 2442 O O . ASN A 1 321 ? 17.817 35.325 169.922 1.00 63.20 321 ASN A O 1
ATOM 2447 N N . HIS A 1 322 ? 15.680 35.771 169.390 1.00 63.09 322 HIS A N 1
ATOM 2448 C CA . HIS A 1 322 ? 15.487 34.496 168.708 1.00 62.69 322 HIS A CA 1
ATOM 2449 C C . HIS A 1 322 ? 15.496 34.561 167.179 1.00 61.78 322 HIS A C 1
ATOM 2450 O O . HIS A 1 322 ? 15.678 33.535 166.523 1.00 62.02 322 HIS A O 1
ATOM 2457 N N . LEU A 1 323 ? 15.284 35.748 166.611 1.00 59.60 323 LEU A N 1
ATOM 2458 C CA . LEU A 1 323 ? 15.325 35.921 165.155 1.00 58.30 323 LEU A CA 1
ATOM 2459 C C . LEU A 1 323 ? 16.184 37.130 164.767 1.00 58.30 323 LEU A C 1
ATOM 2460 O O . LEU A 1 323 ? 15.759 37.970 163.973 1.00 57.88 323 LEU A O 1
ATOM 2465 N N . PRO A 1 324 ? 17.414 37.221 165.307 1.00 57.38 324 PRO A N 1
ATOM 2466 C CA . PRO A 1 324 ? 18.315 38.341 165.008 1.00 57.80 324 PRO A CA 1
ATOM 2467 C C . PRO A 1 324 ? 18.683 38.561 163.543 1.00 56.89 324 PRO A C 1
ATOM 2468 O O . PRO A 1 324 ? 19.153 39.641 163.180 1.00 56.87 324 PRO A O 1
ATOM 2472 N N . ASN A 1 325 ? 18.477 37.552 162.703 1.00 55.68 325 ASN A N 1
ATOM 2473 C CA . ASN A 1 325 ? 18.808 37.691 161.290 1.00 55.15 325 ASN A CA 1
ATOM 2474 C C . ASN A 1 325 ? 17.603 38.032 160.417 1.00 54.35 325 ASN A C 1
ATOM 2475 O O . ASN A 1 325 ? 17.731 38.148 159.197 1.00 53.56 325 ASN A O 1
ATOM 2480 N N . ALA A 1 326 ? 16.433 38.186 161.033 1.00 53.68 326 ALA A N 1
ATOM 2481 C CA . ALA A 1 326 ? 15.220 38.514 160.276 1.00 52.06 326 ALA A CA 1
ATOM 2482 C C . ALA A 1 326 ? 14.912 40.001 160.393 1.00 51.36 326 ALA A C 1
ATOM 2483 O O . ALA A 1 326 ? 15.162 40.609 161.438 1.00 51.49 326 ALA A O 1
ATOM 2485 N N . GLU A 1 327 ? 14.385 40.600 159.329 1.00 50.08 327 GLU A N 1
ATOM 2486 C CA . GLU A 1 327 ? 14.074 42.020 159.390 1.00 51.43 327 GLU A CA 1
ATOM 2487 C C . GLU A 1 327 ? 12.618 42.209 159.846 1.00 51.02 327 GLU A C 1
ATOM 2488 O O . GLU A 1 327 ? 11.702 41.485 159.437 1.00 52.21 327 GLU A O 1
ATOM 2494 N N . PHE A 1 328 ? 12.429 43.157 160.752 1.00 51.17 328 PHE A N 1
ATOM 2495 C CA . PHE A 1 328 ? 11.109 43.468 161.280 1.00 50.10 328 PHE A CA 1
ATOM 2496 C C . PHE A 1 328 ? 11.087 44.882 161.835 1.00 50.61 328 PHE A C 1
ATOM 2497 O O . PHE A 1 328 ? 12.098 45.401 162.309 1.00 52.32 328 PHE A O 1
ATOM 2505 N N . THR A 1 329 ? 9.925 45.510 161.749 1.00 49.63 329 THR A N 1
ATOM 2506 C CA . THR A 1 329 ? 9.759 46.879 162.195 1.00 47.43 329 THR A CA 1
ATOM 2507 C C . THR A 1 329 ? 9.902 47.072 163.699 1.00 48.98 329 THR A C 1
ATOM 2508 O O . THR A 1 329 ? 9.615 46.170 164.489 1.00 47.82 329 THR A O 1
ATOM 2512 N N . LYS A 1 330 ? 10.352 48.266 164.077 1.00 49.88 330 LYS A N 1
ATOM 2513 C CA . LYS A 1 330 ? 10.528 48.636 165.474 1.00 50.88 330 LYS A CA 1
ATOM 2514 C C . LYS A 1 330 ? 9.615 49.832 165.704 1.00 50.75 330 LYS A C 1
ATOM 2515 O O . LYS A 1 330 ? 10.024 50.982 165.534 1.00 50.91 330 LYS A O 1
ATOM 2521 N N . PRO A 1 331 ? 8.361 49.577 166.082 1.00 49.05 331 PRO A N 1
ATOM 2522 C CA . PRO A 1 331 ? 7.384 50.641 166.329 1.00 48.86 331 PRO A CA 1
ATOM 2523 C C . PRO A 1 331 ? 7.643 51.494 167.568 1.00 48.34 331 PRO A C 1
ATOM 2524 O O . PRO A 1 331 ? 8.090 50.989 168.593 1.00 49.84 331 PRO A O 1
ATOM 2528 N N . ILE A 1 332 ? 7.373 52.791 167.457 1.00 48.17 332 ILE A N 1
ATOM 2529 C CA . ILE A 1 332 ? 7.529 53.710 168.583 1.00 48.07 332 ILE A CA 1
ATOM 2530 C C . ILE A 1 332 ? 6.109 53.963 169.075 1.00 46.99 332 ILE A C 1
ATOM 2531 O O . ILE A 1 332 ? 5.877 54.650 170.075 1.00 47.32 332 ILE A O 1
ATOM 2536 N N . ALA A 1 333 ? 5.155 53.384 168.356 1.00 45.24 333 ALA A N 1
ATOM 2537 C CA . ALA A 1 333 ? 3.751 53.535 168.699 1.00 44.61 333 ALA A CA 1
ATOM 2538 C C . ALA A 1 333 ? 2.924 52.438 168.059 1.00 44.35 333 ALA A C 1
ATOM 2539 O O . ALA A 1 333 ? 3.389 51.729 167.158 1.00 43.11 333 ALA A O 1
ATOM 2541 N N . GLY A 1 334 ? 1.687 52.303 168.524 1.00 44.87 334 GLY A N 1
ATOM 2542 C CA . GLY A 1 334 ? 0.809 51.297 167.960 1.00 43.30 334 GLY A CA 1
ATOM 2543 C C . GLY A 1 334 ? 0.737 50.017 168.756 1.00 42.81 334 GLY A C 1
ATOM 2544 O O . GLY A 1 334 ? 0.935 50.004 169.974 1.00 41.45 334 GLY A O 1
ATOM 2545 N N . MET A 1 335 ? 0.465 48.925 168.053 1.00 42.25 335 MET A N 1
ATOM 2546 C CA . MET A 1 335 ? 0.324 47.624 168.700 1.00 41.10 335 MET A CA 1
ATOM 2547 C C . MET A 1 335 ? 0.732 46.476 167.785 1.00 38.67 335 MET A C 1
ATOM 2548 O O . MET A 1 335 ? 0.687 45.310 168.175 1.00 37.71 335 MET A O 1
ATOM 2553 N N . PHE A 1 336 ? 1.127 46.803 166.565 1.00 37.09 336 PHE A N 1
ATOM 2554 C CA . PHE A 1 336 ? 1.528 45.770 165.636 1.00 38.96 336 PHE A CA 1
ATOM 2555 C C . PHE A 1 336 ? 3.010 45.862 165.338 1.00 40.73 336 PHE A C 1
ATOM 2556 O O . PHE A 1 336 ? 3.649 46.888 165.579 1.00 40.66 336 PHE A O 1
ATOM 2564 N N . VAL A 1 337 ? 3.540 44.761 164.820 1.00 40.57 337 VAL A N 1
ATOM 2565 C CA . VAL A 1 337 ? 4.928 44.653 164.411 1.00 39.41 337 VAL A CA 1
ATOM 2566 C C . VAL A 1 337 ? 4.839 43.843 163.131 1.00 40.10 337 VAL A C 1
ATOM 2567 O O . VAL A 1 337 ? 4.152 42.823 163.095 1.00 38.68 337 VAL A O 1
ATOM 2571 N N . MET A 1 338 ? 5.480 44.307 162.067 1.00 40.59 338 MET A N 1
ATOM 2572 C CA . MET A 1 338 ? 5.456 43.547 160.829 1.00 42.96 338 MET A CA 1
ATOM 2573 C C . MET A 1 338 ? 6.750 42.765 160.745 1.00 44.96 338 MET A C 1
ATOM 2574 O O . MET A 1 338 ? 7.839 43.341 160.697 1.00 45.80 338 MET A O 1
ATOM 2579 N N . PHE A 1 339 ? 6.605 41.447 160.741 1.00 46.98 339 PHE A N 1
ATOM 2580 C CA . PHE A 1 339 ? 7.714 40.510 160.648 1.00 46.83 339 PHE A CA 1
ATOM 2581 C C . PHE A 1 339 ? 7.822 40.073 159.194 1.00 47.17 339 PHE A C 1
ATOM 2582 O O . PHE A 1 339 ? 6.812 39.905 158.513 1.00 47.33 339 PHE A O 1
ATOM 2590 N N . PHE A 1 340 ? 9.043 39.879 158.720 1.00 47.91 340 PHE A N 1
ATOM 2591 C CA . PHE A 1 340 ? 9.246 39.468 157.343 1.00 48.13 340 PHE A CA 1
ATOM 2592 C C . PHE A 1 340 ? 9.972 38.136 157.245 1.00 49.85 340 PHE A C 1
ATOM 2593 O O . PHE A 1 340 ? 10.986 37.922 157.912 1.00 49.69 340 PHE A O 1
ATOM 2601 N N . LEU A 1 341 ? 9.427 37.242 156.428 1.00 50.12 341 LEU A N 1
ATOM 2602 C CA . LEU A 1 341 ? 10.031 35.943 156.181 1.00 51.01 341 LEU A CA 1
ATOM 2603 C C . LEU A 1 341 ? 11.053 36.235 155.086 1.00 53.22 341 LEU A C 1
ATOM 2604 O O . LEU A 1 341 ? 11.130 37.367 154.601 1.00 52.15 341 LEU A O 1
ATOM 2609 N N . PRO A 1 342 ? 11.865 35.238 154.695 1.00 54.73 342 PRO A N 1
ATOM 2610 C CA . PRO A 1 342 ? 12.851 35.484 153.640 1.00 56.24 342 PRO A CA 1
ATOM 2611 C C . PRO A 1 342 ? 12.115 35.840 152.356 1.00 58.02 342 PRO A C 1
ATOM 2612 O O . PRO A 1 342 ? 10.992 35.383 152.136 1.00 58.47 342 PRO A O 1
ATOM 2616 N N . GLU A 1 343 ? 12.734 36.662 151.518 1.00 60.29 343 GLU A N 1
ATOM 2617 C CA . GLU A 1 343 ? 12.103 37.059 150.267 1.00 63.55 343 GLU A CA 1
ATOM 2618 C C . GLU A 1 343 ? 11.662 35.828 149.476 1.00 62.93 343 GLU A C 1
ATOM 2619 O O . GLU A 1 343 ? 12.408 34.858 149.356 1.00 63.81 343 GLU A O 1
ATOM 2625 N N . GLY A 1 344 ? 10.437 35.864 148.959 1.00 62.41 344 GLY A N 1
ATOM 2626 C CA . GLY A 1 344 ? 9.923 34.747 148.182 1.00 60.68 344 GLY A CA 1
ATOM 2627 C C . GLY A 1 344 ? 9.084 33.759 148.975 1.00 60.31 344 GLY A C 1
ATOM 2628 O O . GLY A 1 344 ? 8.312 32.992 148.395 1.00 60.33 344 GLY A O 1
ATOM 2629 N N . ALA A 1 345 ? 9.235 33.772 150.297 1.00 58.83 345 ALA A N 1
ATOM 2630 C CA . ALA A 1 345 ? 8.491 32.870 151.175 1.00 58.33 345 ALA A CA 1
ATOM 2631 C C . ALA A 1 345 ? 7.023 33.271 151.288 1.00 58.26 345 ALA A C 1
ATOM 2632 O O . ALA A 1 345 ? 6.706 34.452 151.425 1.00 57.64 345 ALA A O 1
ATOM 2634 N N . ASP A 1 346 ? 6.133 32.281 151.234 1.00 58.69 346 ASP A N 1
ATOM 2635 C CA . ASP A 1 346 ? 4.689 32.519 151.316 1.00 58.53 346 ASP A CA 1
ATOM 2636 C C . ASP A 1 346 ? 4.240 32.756 152.758 1.00 57.76 346 ASP A C 1
ATOM 2637 O O . ASP A 1 346 ? 4.342 31.867 153.606 1.00 57.83 346 ASP A O 1
ATOM 2642 N N . GLY A 1 347 ? 3.716 33.949 153.023 1.00 56.53 347 GLY A N 1
ATOM 2643 C CA . GLY A 1 347 ? 3.275 34.278 154.365 1.00 54.54 347 GLY A CA 1
ATOM 2644 C C . GLY A 1 347 ? 1.929 33.730 154.807 1.00 54.41 347 GLY A C 1
ATOM 2645 O O . GLY A 1 347 ? 1.731 33.480 155.997 1.00 53.42 347 GLY A O 1
ATOM 2646 N N . ILE A 1 348 ? 0.992 33.531 153.888 1.00 54.50 348 ILE A N 1
ATOM 2647 C CA . ILE A 1 348 ? -0.304 33.035 154.324 1.00 56.49 348 ILE A CA 1
ATOM 2648 C C . ILE A 1 348 ? -0.290 31.548 154.685 1.00 56.68 348 ILE A C 1
ATOM 2649 O O . ILE A 1 348 ? -0.983 31.133 155.614 1.00 56.58 348 ILE A O 1
ATOM 2654 N N . SER A 1 349 ? 0.497 30.746 153.972 1.00 56.89 349 SER A N 1
ATOM 2655 C CA . SER A 1 349 ? 0.578 29.323 154.288 1.00 58.24 349 SER A CA 1
ATOM 2656 C C . SER A 1 349 ? 1.338 29.178 155.606 1.00 57.41 349 SER A C 1
ATOM 2657 O O . SER A 1 349 ? 0.947 28.410 156.484 1.00 56.17 349 SER A O 1
ATOM 2660 N N . PHE A 1 350 ? 2.420 29.936 155.739 1.00 57.58 350 PHE A N 1
ATOM 2661 C CA . PHE A 1 350 ? 3.221 29.907 156.951 1.00 57.69 350 PHE A CA 1
ATOM 2662 C C . PHE A 1 350 ? 2.342 30.193 158.162 1.00 58.42 350 PHE A C 1
ATOM 2663 O O . PHE A 1 350 ? 2.522 29.607 159.228 1.00 58.41 350 PHE A O 1
ATOM 2671 N N . ALA A 1 351 ? 1.396 31.109 157.997 1.00 59.02 351 ALA A N 1
ATOM 2672 C CA . ALA A 1 351 ? 0.505 31.458 159.089 1.00 60.13 351 ALA A CA 1
ATOM 2673 C C . ALA A 1 351 ? -0.394 30.270 159.425 1.00 60.89 351 ALA A C 1
ATOM 2674 O O . ALA A 1 351 ? -0.704 30.035 160.590 1.00 60.45 351 ALA A O 1
ATOM 2676 N N . ASN A 1 352 ? -0.805 29.517 158.408 1.00 62.23 352 ASN A N 1
ATOM 2677 C CA . ASN A 1 352 ? -1.656 28.347 158.625 1.00 64.43 352 ASN A CA 1
ATOM 2678 C C . ASN A 1 352 ? -0.868 27.248 159.324 1.00 65.09 352 ASN A C 1
ATOM 2679 O O . ASN A 1 352 ? -1.335 26.648 160.289 1.00 64.30 352 ASN A O 1
ATOM 2684 N N . GLU A 1 353 ? 0.337 26.992 158.831 1.00 67.31 353 GLU A N 1
ATOM 2685 C CA . GLU A 1 353 ? 1.183 25.962 159.408 1.00 70.10 353 GLU A CA 1
ATOM 2686 C C . GLU A 1 353 ? 1.527 26.295 160.854 1.00 70.86 353 GLU A C 1
ATOM 2687 O O . GLU A 1 353 ? 1.623 25.401 161.694 1.00 72.18 353 GLU A O 1
ATOM 2693 N N . LEU A 1 354 ? 1.698 27.582 161.146 1.00 70.56 354 LEU A N 1
ATOM 2694 C CA . LEU A 1 354 ? 2.038 28.021 162.496 1.00 70.91 354 LEU A CA 1
ATOM 2695 C C . LEU A 1 354 ? 0.861 27.743 163.426 1.00 71.93 354 LEU A C 1
ATOM 2696 O O . LEU A 1 354 ? 1.030 27.231 164.535 1.00 71.70 354 LEU A O 1
ATOM 2701 N N . MET A 1 355 ? -0.332 28.087 162.951 1.00 72.64 355 MET A N 1
ATOM 2702 C CA . MET A 1 355 ? -1.558 27.905 163.711 1.00 73.58 355 MET A CA 1
ATOM 2703 C C . MET A 1 355 ? -1.860 26.427 163.939 1.00 74.78 355 MET A C 1
ATOM 2704 O O . MET A 1 355 ? -2.413 26.051 164.972 1.00 74.77 355 MET A O 1
ATOM 2709 N N . GLU A 1 356 ? -1.483 25.593 162.975 1.00 76.15 356 GLU A N 1
ATOM 2710 C CA . GLU A 1 356 ? -1.721 24.154 163.054 1.00 76.44 356 GLU A CA 1
ATOM 2711 C C . GLU A 1 356 ? -0.722 23.381 163.907 1.00 76.31 356 GLU A C 1
ATOM 2712 O O . GLU A 1 356 ? -1.111 22.571 164.750 1.00 76.74 356 GLU A O 1
ATOM 2718 N N . ARG A 1 357 ? 0.563 23.636 163.688 1.00 75.87 357 ARG A N 1
ATOM 2719 C CA . ARG A 1 357 ? 1.618 22.937 164.411 1.00 74.67 357 ARG A CA 1
ATOM 2720 C C . ARG A 1 357 ? 1.954 23.494 165.794 1.00 73.69 357 ARG A C 1
ATOM 2721 O O . ARG A 1 357 ? 2.113 22.730 166.746 1.00 74.25 357 ARG A O 1
ATOM 2729 N N . GLU A 1 358 ? 2.058 24.813 165.920 1.00 71.86 358 GLU A N 1
ATOM 2730 C CA . GLU A 1 358 ? 2.399 25.402 167.212 1.00 68.82 358 GLU A CA 1
ATOM 2731 C C . GLU A 1 358 ? 1.208 26.000 167.965 1.00 66.08 358 GLU A C 1
ATOM 2732 O O . GLU A 1 358 ? 1.295 26.264 169.165 1.00 67.04 358 GLU A O 1
ATOM 2738 N N . GLY A 1 359 ? 0.100 26.220 167.270 1.00 62.16 359 GLY A N 1
ATOM 2739 C CA . GLY A 1 359 ? -1.060 26.787 167.931 1.00 58.17 359 GLY A CA 1
ATOM 2740 C C . GLY A 1 359 ? -0.942 28.274 168.228 1.00 55.81 359 GLY A C 1
ATOM 2741 O O . GLY A 1 359 ? -1.509 28.762 169.207 1.00 55.50 359 GLY A O 1
ATOM 2742 N N . VAL A 1 360 ? -0.197 28.996 167.393 1.00 52.97 360 VAL A N 1
ATOM 2743 C CA . VAL A 1 360 ? -0.032 30.438 167.557 1.00 49.62 360 VAL A CA 1
ATOM 2744 C C . VAL A 1 360 ? -0.663 31.111 166.341 1.00 48.53 360 VAL A C 1
ATOM 2745 O O . VAL A 1 360 ? -0.404 30.711 165.202 1.00 48.16 360 VAL A O 1
ATOM 2749 N N . VAL A 1 361 ? -1.484 32.130 166.581 1.00 44.23 361 VAL A N 1
ATOM 2750 C CA . VAL A 1 361 ? -2.157 32.828 165.491 1.00 42.82 361 VAL A CA 1
ATOM 2751 C C . VAL A 1 361 ? -1.544 34.175 165.112 1.00 41.49 361 VAL A C 1
ATOM 2752 O O . VAL A 1 361 ? -1.319 35.022 165.969 1.00 40.10 361 VAL A O 1
ATOM 2756 N N . VAL A 1 362 ? -1.299 34.364 163.819 1.00 40.54 362 VAL A N 1
ATOM 2757 C CA . VAL A 1 362 ? -0.745 35.608 163.293 1.00 41.89 362 VAL A CA 1
ATOM 2758 C C . VAL A 1 362 ? -1.550 35.964 162.035 1.00 41.68 362 VAL A C 1
ATOM 2759 O O . VAL A 1 362 ? -2.376 35.163 161.592 1.00 42.40 362 VAL A O 1
ATOM 2763 N N . VAL A 1 363 ? -1.312 37.146 161.460 1.00 40.87 363 VAL A N 1
ATOM 2764 C CA . VAL A 1 363 ? -2.026 37.570 160.246 1.00 41.53 363 VAL A CA 1
ATOM 2765 C C . VAL A 1 363 ? -1.110 37.611 159.009 1.00 41.72 363 VAL A C 1
ATOM 2766 O O . VAL A 1 363 ? -0.080 38.273 159.020 1.00 42.08 363 VAL A O 1
ATOM 2770 N N . PRO A 1 364 ? -1.507 36.925 157.923 1.00 42.88 364 PRO A N 1
ATOM 2771 C CA . PRO A 1 364 ? -0.848 36.777 156.616 1.00 45.00 364 PRO A CA 1
ATOM 2772 C C . PRO A 1 364 ? -0.058 37.945 155.998 1.00 47.07 364 PRO A C 1
ATOM 2773 O O . PRO A 1 364 ? 0.839 37.713 155.169 1.00 51.57 364 PRO A O 1
ATOM 2777 N N . GLY A 1 365 ? -0.386 39.185 156.355 1.00 44.69 365 GLY A N 1
ATOM 2778 C CA . GLY A 1 365 ? 0.365 40.326 155.829 1.00 41.07 365 GLY A CA 1
ATOM 2779 C C . GLY A 1 365 ? 0.108 40.743 154.388 1.00 38.73 365 GLY A C 1
ATOM 2780 O O . GLY A 1 365 ? -0.208 41.902 154.101 1.00 35.59 365 GLY A O 1
ATOM 2781 N N . LYS A 1 366 ? 0.242 39.792 153.474 1.00 36.82 366 LYS A N 1
ATOM 2782 C CA . LYS A 1 366 ? 0.028 40.043 152.054 1.00 37.31 366 LYS A CA 1
ATOM 2783 C C . LYS A 1 366 ? -1.268 40.775 151.704 1.00 37.64 366 LYS A C 1
ATOM 2784 O O . LYS A 1 366 ? -1.286 41.619 150.795 1.00 38.36 366 LYS A O 1
ATOM 2790 N N . PRO A 1 367 ? -2.375 40.454 152.398 1.00 37.51 367 PRO A N 1
ATOM 2791 C CA . PRO A 1 367 ? -3.656 41.111 152.111 1.00 38.21 367 PRO A CA 1
ATOM 2792 C C . PRO A 1 367 ? -3.641 42.622 152.323 1.00 37.64 367 PRO A C 1
ATOM 2793 O O . PRO A 1 367 ? -4.449 43.339 151.737 1.00 39.93 367 PRO A O 1
ATOM 2797 N N . PHE A 1 368 ? -2.714 43.106 153.144 1.00 36.69 368 PHE A N 1
ATOM 2798 C CA . PHE A 1 368 ? -2.611 44.538 153.419 1.00 34.52 368 PHE A CA 1
ATOM 2799 C C . PHE A 1 368 ? -1.901 45.360 152.343 1.00 33.87 368 PHE A C 1
ATOM 2800 O O . PHE A 1 368 ? -1.878 46.583 152.445 1.00 35.53 368 PHE A O 1
ATOM 2808 N N . TYR A 1 369 ? -1.328 44.707 151.327 1.00 34.68 369 TYR A N 1
ATOM 2809 C CA . TYR A 1 369 ? -0.612 45.409 150.239 1.00 32.91 369 TYR A CA 1
ATOM 2810 C C . TYR A 1 369 ? -1.508 45.724 149.046 1.00 33.47 369 TYR A C 1
ATOM 2811 O O . TYR A 1 369 ? -2.405 44.945 148.712 1.00 31.17 369 TYR A O 1
ATOM 2820 N N . THR A 1 370 ? -1.234 46.860 148.399 1.00 34.24 370 THR A N 1
ATOM 2821 C CA . THR A 1 370 ? -2.016 47.347 147.260 1.00 33.73 370 THR A CA 1
ATOM 2822 C C . THR A 1 370 ? -1.502 46.844 145.918 1.00 36.24 370 THR A C 1
ATOM 2823 O O . THR A 1 370 ? -2.054 47.150 144.858 1.00 34.48 370 THR A O 1
ATOM 2827 N N . ASP A 1 371 ? -0.439 46.059 145.961 1.00 38.08 371 ASP A N 1
ATOM 2828 C CA . ASP A 1 371 ? 0.103 45.514 144.737 1.00 40.44 371 ASP A CA 1
ATOM 2829 C C . ASP A 1 371 ? 0.562 44.086 144.992 1.00 41.81 371 ASP A C 1
ATOM 2830 O O . ASP A 1 371 ? 0.081 43.441 145.920 1.00 41.33 371 ASP A O 1
ATOM 2835 N N . GLU A 1 372 ? 1.483 43.580 144.185 1.00 45.32 372 GLU A N 1
ATOM 2836 C CA . GLU A 1 372 ? 1.932 42.206 144.365 1.00 48.03 372 GLU A CA 1
ATOM 2837 C C . GLU A 1 372 ? 3.019 42.004 145.404 1.00 47.81 372 GLU A C 1
ATOM 2838 O O . GLU A 1 372 ? 3.583 40.917 145.503 1.00 49.54 372 GLU A O 1
ATOM 2844 N N . SER A 1 373 ? 3.295 43.038 146.191 1.00 47.12 373 SER A N 1
ATOM 2845 C CA . SER A 1 373 ? 4.317 42.959 147.232 1.00 46.43 373 SER A CA 1
ATOM 2846 C C . SER A 1 373 ? 3.740 42.406 148.530 1.00 43.93 373 SER A C 1
ATOM 2847 O O . SER A 1 373 ? 2.530 42.247 148.661 1.00 42.91 373 SER A O 1
ATOM 2850 N N . GLY A 1 374 ? 4.624 42.113 149.480 1.00 43.58 374 GLY A N 1
ATOM 2851 C CA . GLY A 1 374 ? 4.202 41.620 150.780 1.00 43.10 374 GLY A CA 1
ATOM 2852 C C . GLY A 1 374 ? 3.978 40.132 150.951 1.00 42.85 374 GLY A C 1
ATOM 2853 O O . GLY A 1 374 ? 3.577 39.694 152.026 1.00 42.33 374 GLY A O 1
ATOM 2854 N N . LYS A 1 375 ? 4.232 39.348 149.911 1.00 44.44 375 LYS A N 1
ATOM 2855 C CA . LYS A 1 375 ? 4.036 37.897 149.984 1.00 46.56 375 LYS A CA 1
ATOM 2856 C C . LYS A 1 375 ? 4.630 37.227 151.217 1.00 46.09 375 LYS A C 1
ATOM 2857 O O . LYS A 1 375 ? 4.083 36.242 151.722 1.00 46.42 375 LYS A O 1
ATOM 2863 N N . ASN A 1 376 ? 5.750 37.757 151.695 1.00 45.77 376 ASN A N 1
ATOM 2864 C CA . ASN A 1 376 ? 6.445 37.195 152.846 1.00 45.46 376 ASN A CA 1
ATOM 2865 C C . ASN A 1 376 ? 6.161 37.925 154.153 1.00 45.92 376 ASN A C 1
ATOM 2866 O O . ASN A 1 376 ? 6.791 37.650 155.175 1.00 46.40 376 ASN A O 1
ATOM 2871 N N . ALA A 1 377 ? 5.211 38.851 154.130 1.00 43.89 377 ALA A N 1
ATOM 2872 C CA . ALA A 1 377 ? 4.894 39.610 155.328 1.00 41.94 377 ALA A CA 1
ATOM 2873 C C . ALA A 1 377 ? 4.003 38.861 156.309 1.00 42.07 377 ALA A C 1
ATOM 2874 O O . ALA A 1 377 ? 3.192 38.026 155.923 1.00 42.43 377 ALA A O 1
ATOM 2876 N N . ILE A 1 378 ? 4.174 39.162 157.589 1.00 41.03 378 ILE A N 1
ATOM 2877 C CA . ILE A 1 378 ? 3.365 38.565 158.641 1.00 41.94 378 ILE A CA 1
ATOM 2878 C C . ILE A 1 378 ? 3.164 39.639 159.703 1.00 41.41 378 ILE A C 1
ATOM 2879 O O . ILE A 1 378 ? 4.132 40.165 160.257 1.00 42.66 378 ILE A O 1
ATOM 2884 N N . ARG A 1 379 ? 1.914 39.982 159.986 1.00 40.74 379 ARG A N 1
ATOM 2885 C CA . ARG A 1 379 ? 1.660 40.998 160.994 1.00 39.70 379 ARG A CA 1
ATOM 2886 C C . ARG A 1 379 ? 1.538 40.357 162.367 1.00 40.01 379 ARG A C 1
ATOM 2887 O O . ARG A 1 379 ? 0.871 39.329 162.535 1.00 41.20 379 ARG A O 1
ATOM 2895 N N . LEU A 1 380 ? 2.191 40.966 163.347 1.00 39.08 380 LEU A N 1
ATOM 2896 C CA . LEU A 1 380 ? 2.177 40.465 164.711 1.00 38.52 380 LEU A CA 1
ATOM 2897 C C . LEU A 1 380 ? 1.662 41.535 165.646 1.00 39.12 380 LEU A C 1
ATOM 2898 O O . LEU A 1 380 ? 2.081 42.693 165.572 1.00 41.08 380 LEU A O 1
ATOM 2903 N N . ASN A 1 381 ? 0.774 41.139 166.544 1.00 37.47 381 ASN A N 1
ATOM 2904 C CA . ASN A 1 381 ? 0.198 42.062 167.500 1.00 37.29 381 ASN A CA 1
ATOM 2905 C C . ASN A 1 381 ? 0.730 41.799 168.908 1.00 36.15 381 ASN A C 1
ATOM 2906 O O . ASN A 1 381 ? 0.871 40.644 169.297 1.00 35.26 381 ASN A O 1
ATOM 2911 N N . PHE A 1 382 ? 1.017 42.851 169.675 1.00 35.20 382 PHE A N 1
ATOM 2912 C CA . PHE A 1 382 ? 1.514 42.653 171.038 1.00 37.36 382 PHE A CA 1
ATOM 2913 C C . PHE A 1 382 ? 0.618 43.243 172.129 1.00 39.50 382 PHE A C 1
ATOM 2914 O O . PHE A 1 382 ? 0.905 43.098 173.318 1.00 41.08 382 PHE A O 1
ATOM 2922 N N . SER A 1 383 ? -0.477 43.883 171.736 1.00 41.20 383 SER A N 1
ATOM 2923 C CA . SER A 1 383 ? -1.375 44.483 172.713 1.00 42.46 383 SER A CA 1
ATOM 2924 C C . SER A 1 383 ? -2.244 43.487 173.477 1.00 43.83 383 SER A C 1
ATOM 2925 O O . SER A 1 383 ? -2.420 43.626 174.694 1.00 44.81 383 SER A O 1
ATOM 2928 N N . ARG A 1 384 ? -2.769 42.474 172.788 1.00 45.14 384 ARG A N 1
ATOM 2929 C CA . ARG A 1 384 ? -3.649 41.492 173.436 1.00 45.82 384 ARG A CA 1
ATOM 2930 C C . ARG A 1 384 ? -2.964 40.369 174.217 1.00 44.10 384 ARG A C 1
ATOM 2931 O O . ARG A 1 384 ? -3.296 40.117 175.382 1.00 43.10 384 ARG A O 1
ATOM 2939 N N . PRO A 1 385 ? -2.018 39.656 173.584 1.00 44.23 385 PRO A N 1
ATOM 2940 C CA . PRO A 1 385 ? -1.350 38.574 174.320 1.00 44.69 385 PRO A CA 1
ATOM 2941 C C . PRO A 1 385 ? -0.705 39.056 175.624 1.00 43.98 385 PRO A C 1
ATOM 2942 O O . PRO A 1 385 ? -0.206 40.177 175.703 1.00 42.88 385 PRO A O 1
ATOM 2946 N N . SER A 1 386 ? -0.744 38.211 176.648 1.00 45.19 386 SER A N 1
ATOM 2947 C CA . SER A 1 386 ? -0.167 38.539 177.951 1.00 48.93 386 SER A CA 1
ATOM 2948 C C . SER A 1 386 ? 1.353 38.705 177.871 1.00 49.78 386 SER A C 1
ATOM 2949 O O . SER A 1 386 ? 1.979 38.286 176.897 1.00 47.26 386 SER A O 1
ATOM 2952 N N . LYS A 1 387 ? 1.936 39.318 178.901 1.00 52.46 387 LYS A N 1
ATOM 2953 C CA . LYS A 1 387 ? 3.387 39.504 178.970 1.00 55.28 387 LYS A CA 1
ATOM 2954 C C . LYS A 1 387 ? 4.073 38.152 178.790 1.00 54.98 387 LYS A C 1
ATOM 2955 O O . LYS A 1 387 ? 5.088 38.036 178.109 1.00 54.76 387 LYS A O 1
ATOM 2961 N N . GLU A 1 388 ? 3.472 37.139 179.405 1.00 56.77 388 GLU A N 1
ATOM 2962 C CA . GLU A 1 388 ? 3.946 35.758 179.394 1.00 57.75 388 GLU A CA 1
ATOM 2963 C C . GLU A 1 388 ? 3.820 35.068 178.023 1.00 56.20 388 GLU A C 1
ATOM 2964 O O . GLU A 1 388 ? 4.772 34.441 177.551 1.00 56.38 388 GLU A O 1
ATOM 2970 N N . GLU A 1 389 ? 2.648 35.185 177.396 1.00 54.76 389 GLU A N 1
ATOM 2971 C CA . GLU A 1 389 ? 2.383 34.557 176.099 1.00 52.87 389 GLU A CA 1
ATOM 2972 C C . GLU A 1 389 ? 3.271 35.037 174.955 1.00 51.57 389 GLU A C 1
ATOM 2973 O O . GLU A 1 389 ? 3.639 34.255 174.076 1.00 50.22 389 GLU A O 1
ATOM 2979 N N . ILE A 1 390 ? 3.607 36.321 174.955 1.00 49.94 390 ILE A N 1
ATOM 2980 C CA . ILE A 1 390 ? 4.430 36.869 173.884 1.00 50.39 390 ILE A CA 1
ATOM 2981 C C . ILE A 1 390 ? 5.729 36.095 173.624 1.00 49.72 390 ILE A C 1
ATOM 2982 O O . ILE A 1 390 ? 5.964 35.646 172.508 1.00 49.44 390 ILE A O 1
ATOM 2987 N N . PRO A 1 391 ? 6.582 35.915 174.649 1.00 50.78 391 PRO A N 1
ATOM 2988 C CA . PRO A 1 391 ? 7.837 35.177 174.428 1.00 51.10 391 PRO A CA 1
ATOM 2989 C C . PRO A 1 391 ? 7.601 33.764 173.909 1.00 50.25 391 PRO A C 1
ATOM 2990 O O . PRO A 1 391 ? 8.265 33.312 172.977 1.00 48.80 391 PRO A O 1
ATOM 2994 N N . ILE A 1 392 ? 6.647 33.071 174.518 1.00 50.82 392 ILE A N 1
ATOM 2995 C CA . ILE A 1 392 ? 6.323 31.710 174.109 1.00 51.40 392 ILE A CA 1
ATOM 2996 C C . ILE A 1 392 ? 5.879 31.714 172.650 1.00 51.82 392 ILE A C 1
ATOM 2997 O O . ILE A 1 392 ? 6.330 30.888 171.856 1.00 51.44 392 ILE A O 1
ATOM 3002 N N . GLY A 1 393 ? 5.005 32.660 172.303 1.00 51.56 393 GLY A N 1
ATOM 3003 C CA . GLY A 1 393 ? 4.513 32.770 170.939 1.00 48.94 393 GLY A CA 1
ATOM 3004 C C . GLY A 1 393 ? 5.613 33.044 169.932 1.00 48.71 393 GLY A C 1
ATOM 3005 O O . GLY A 1 393 ? 5.662 32.414 168.875 1.00 47.82 393 GLY A O 1
ATOM 3006 N N . ILE A 1 394 ? 6.495 33.990 170.238 1.00 48.88 394 ILE A N 1
ATOM 3007 C CA . ILE A 1 394 ? 7.588 34.295 169.322 1.00 50.50 394 ILE A CA 1
ATOM 3008 C C . ILE A 1 394 ? 8.600 33.146 169.232 1.00 51.93 394 ILE A C 1
ATOM 3009 O O . ILE A 1 394 ? 9.236 32.969 168.193 1.00 51.64 394 ILE A O 1
ATOM 3014 N N . LYS A 1 395 ? 8.759 32.374 170.308 1.00 53.54 395 LYS A N 1
ATOM 3015 C CA . LYS A 1 395 ? 9.697 31.243 170.280 1.00 56.44 395 LYS A CA 1
ATOM 3016 C C . LYS A 1 395 ? 9.173 30.174 169.330 1.00 56.71 395 LYS A C 1
ATOM 3017 O O . LYS A 1 395 ? 9.906 29.673 168.475 1.00 56.09 395 LYS A O 1
ATOM 3023 N N . LYS A 1 396 ? 7.897 29.835 169.487 1.00 57.43 396 LYS A N 1
ATOM 3024 C CA . LYS A 1 396 ? 7.249 28.842 168.636 1.00 58.28 396 LYS A CA 1
ATOM 3025 C C . LYS A 1 396 ? 7.338 29.316 167.195 1.00 58.67 396 LYS A C 1
ATOM 3026 O O . LYS A 1 396 ? 7.535 28.521 166.276 1.00 59.54 396 LYS A O 1
ATOM 3032 N N . LEU A 1 397 ? 7.191 30.623 167.007 1.00 59.02 397 LEU A N 1
ATOM 3033 C CA . LEU A 1 397 ? 7.257 31.221 165.680 1.00 59.70 397 LEU A CA 1
ATOM 3034 C C . LEU A 1 397 ? 8.658 31.038 165.111 1.00 59.63 397 LEU A C 1
ATOM 3035 O O . LEU A 1 397 ? 8.829 30.747 163.925 1.00 58.73 397 LEU A O 1
ATOM 3040 N N . ALA A 1 398 ? 9.656 31.212 165.973 1.00 60.33 398 ALA A N 1
ATOM 3041 C CA . ALA A 1 398 ? 11.058 31.066 165.590 1.00 61.13 398 ALA A CA 1
ATOM 3042 C C . ALA A 1 398 ? 11.344 29.609 165.237 1.00 60.98 398 ALA A C 1
ATOM 3043 O O . ALA A 1 398 ? 12.106 29.322 164.315 1.00 59.98 398 ALA A O 1
ATOM 3045 N N . LYS A 1 399 ? 10.720 28.701 165.983 1.00 62.69 399 LYS A N 1
ATOM 3046 C CA . LYS A 1 399 ? 10.878 27.264 165.771 1.00 65.34 399 LYS A CA 1
ATOM 3047 C C . LYS A 1 399 ? 10.475 26.874 164.343 1.00 65.96 399 LYS A C 1
ATOM 3048 O O . LYS A 1 399 ? 11.234 26.214 163.635 1.00 65.98 399 LYS A O 1
ATOM 3054 N N . LEU A 1 400 ? 9.284 27.290 163.920 1.00 66.78 400 LEU A N 1
ATOM 3055 C CA . LEU A 1 400 ? 8.813 26.969 162.576 1.00 67.54 400 LEU A CA 1
ATOM 3056 C C . LEU A 1 400 ? 9.620 27.737 161.534 1.00 67.70 400 LEU A C 1
ATOM 3057 O O . LEU A 1 400 ? 9.822 27.261 160.415 1.00 67.72 400 LEU A O 1
ATOM 3062 N N . TYR A 1 401 ? 10.072 28.930 161.913 1.00 68.33 401 TYR A N 1
ATOM 3063 C CA . TYR A 1 401 ? 10.855 29.782 161.024 1.00 69.41 401 TYR A CA 1
ATOM 3064 C C . TYR A 1 401 ? 12.096 29.041 160.550 1.00 70.52 401 TYR A C 1
ATOM 3065 O O . TYR A 1 401 ? 12.298 28.842 159.351 1.00 69.30 401 TYR A O 1
ATOM 3074 N N . LYS A 1 402 ? 12.931 28.637 161.503 1.00 71.72 402 LYS A N 1
ATOM 3075 C CA . LYS A 1 402 ? 14.148 27.922 161.165 1.00 74.08 402 LYS A CA 1
ATOM 3076 C C . LYS A 1 402 ? 13.883 26.476 160.757 1.00 74.40 402 LYS A C 1
ATOM 3077 O O . LYS A 1 402 ? 14.735 25.839 160.142 1.00 73.22 402 LYS A O 1
ATOM 3083 N N . GLU A 1 403 ? 12.706 25.956 161.087 1.00 75.88 403 GLU A N 1
ATOM 3084 C CA . GLU A 1 403 ? 12.390 24.597 160.679 1.00 78.26 403 GLU A CA 1
ATOM 3085 C C . GLU A 1 403 ? 12.181 24.625 159.162 1.00 78.79 403 GLU A C 1
ATOM 3086 O O . GLU A 1 403 ? 12.441 23.640 158.471 1.00 78.98 403 GLU A O 1
ATOM 3092 N N . LYS A 1 404 ? 11.717 25.766 158.654 1.00 79.14 404 LYS A N 1
ATOM 3093 C CA . LYS A 1 404 ? 11.477 25.938 157.221 1.00 78.91 404 LYS A CA 1
ATOM 3094 C C . LYS A 1 404 ? 12.657 26.579 156.494 1.00 78.18 404 LYS A C 1
ATOM 3095 O O . LYS A 1 404 ? 12.968 26.212 155.362 1.00 78.00 404 LYS A O 1
ATOM 3101 N N . PHE A 1 405 ? 13.309 27.541 157.142 1.00 77.80 405 PHE A N 1
ATOM 3102 C CA . PHE A 1 405 ? 14.433 28.239 156.524 1.00 77.06 405 PHE A CA 1
ATOM 3103 C C . PHE A 1 405 ? 15.760 27.989 157.239 1.00 77.51 405 PHE A C 1
ATOM 3104 O O . PHE A 1 405 ? 15.770 27.250 158.248 1.00 76.36 405 PHE A O 1
ATOM 3112 N N . MET B 1 1 ? -13.187 77.148 152.813 1.00 56.88 1 MET B N 1
ATOM 3113 C CA . MET B 1 1 ? -12.937 76.421 151.538 1.00 56.59 1 MET B CA 1
ATOM 3114 C C . MET B 1 1 ? -14.275 75.872 151.060 1.00 55.69 1 MET B C 1
ATOM 3115 O O . MET B 1 1 ? -15.172 75.628 151.867 1.00 56.79 1 MET B O 1
ATOM 3120 N N . ASP B 1 2 ? -14.421 75.697 149.751 1.00 54.09 2 ASP B N 1
ATOM 3121 C CA . ASP B 1 2 ? -15.661 75.164 149.187 1.00 51.88 2 ASP B CA 1
ATOM 3122 C C . ASP B 1 2 ? -15.502 73.642 149.075 1.00 49.23 2 ASP B C 1
ATOM 3123 O O . ASP B 1 2 ? -14.906 73.152 148.123 1.00 50.60 2 ASP B O 1
ATOM 3128 N N . TYR B 1 3 ? -16.025 72.895 150.044 1.00 46.48 3 TYR B N 1
ATOM 3129 C CA . TYR B 1 3 ? -15.889 71.438 150.018 1.00 45.47 3 TYR B CA 1
ATOM 3130 C C . TYR B 1 3 ? -16.842 70.758 149.053 1.00 43.77 3 TYR B C 1
ATOM 3131 O O . TYR B 1 3 ? -16.770 69.553 148.838 1.00 44.09 3 TYR B O 1
ATOM 3140 N N . THR B 1 4 ? -17.743 71.538 148.481 1.00 42.29 4 THR B N 1
ATOM 3141 C CA . THR B 1 4 ? -18.706 71.017 147.529 1.00 41.43 4 THR B CA 1
ATOM 3142 C C . THR B 1 4 ? -18.019 70.331 146.360 1.00 40.03 4 THR B C 1
ATOM 3143 O O . THR B 1 4 ? -18.465 69.287 145.888 1.00 37.94 4 THR B O 1
ATOM 3147 N N . LYS B 1 5 ? -16.915 70.915 145.916 1.00 39.77 5 LYS B N 1
ATOM 3148 C CA . LYS B 1 5 ? -16.168 70.392 144.786 1.00 39.82 5 LYS B CA 1
ATOM 3149 C C . LYS B 1 5 ? -15.536 69.015 145.007 1.00 37.35 5 LYS B C 1
ATOM 3150 O O . LYS B 1 5 ? -15.203 68.339 144.034 1.00 35.46 5 LYS B O 1
ATOM 3156 N N . TYR B 1 6 ? -15.380 68.594 146.263 1.00 34.40 6 TYR B N 1
ATOM 3157 C CA . TYR B 1 6 ? -14.768 67.292 146.559 1.00 37.63 6 TYR B CA 1
ATOM 3158 C C . TYR B 1 6 ? -15.784 66.167 146.725 1.00 36.36 6 TYR B C 1
ATOM 3159 O O . TYR B 1 6 ? -15.439 64.987 146.660 1.00 35.47 6 TYR B O 1
ATOM 3168 N N . LEU B 1 7 ? -17.036 66.542 146.941 1.00 33.46 7 LEU B N 1
ATOM 3169 C CA . LEU B 1 7 ? -18.090 65.574 147.141 1.00 31.64 7 LEU B CA 1
ATOM 3170 C C . LEU B 1 7 ? -18.250 64.594 145.994 1.00 29.01 7 LEU B C 1
ATOM 3171 O O . LEU B 1 7 ? -17.904 64.882 144.847 1.00 28.17 7 LEU B O 1
ATOM 3176 N N . ALA B 1 8 ? -18.752 63.412 146.323 1.00 27.70 8 ALA B N 1
ATOM 3177 C CA . ALA B 1 8 ? -19.018 62.421 145.307 1.00 27.07 8 ALA B CA 1
ATOM 3178 C C . ALA B 1 8 ? -20.387 62.860 144.775 1.00 25.42 8 ALA B C 1
ATOM 3179 O O . ALA B 1 8 ? -21.189 63.407 145.525 1.00 26.59 8 ALA B O 1
ATOM 3181 N N . GLY B 1 9 ? -20.645 62.653 143.490 1.00 25.88 9 GLY B N 1
ATOM 3182 C CA . GLY B 1 9 ? -21.930 63.032 142.936 1.00 24.26 9 GLY B CA 1
ATOM 3183 C C . GLY B 1 9 ? -23.097 62.335 143.625 1.00 26.02 9 GLY B C 1
ATOM 3184 O O . GLY B 1 9 ? -24.207 62.869 143.662 1.00 25.13 9 GLY B O 1
ATOM 3185 N N . ARG B 1 10 ? -22.854 61.138 144.155 1.00 25.09 10 ARG B N 1
ATOM 3186 C CA . ARG B 1 10 ? -23.892 60.399 144.849 1.00 28.37 10 ARG B CA 1
ATOM 3187 C C . ARG B 1 10 ? -24.225 61.071 146.185 1.00 29.34 10 ARG B C 1
ATOM 3188 O O . ARG B 1 10 ? -25.281 60.817 146.777 1.00 29.66 10 ARG B O 1
ATOM 3196 N N . ALA B 1 11 ? -23.337 61.944 146.650 1.00 25.35 11 ALA B N 1
ATOM 3197 C CA . ALA B 1 11 ? -23.607 62.643 147.889 1.00 26.51 11 ALA B CA 1
ATOM 3198 C C . ALA B 1 11 ? -24.857 63.504 147.665 1.00 26.55 11 ALA B C 1
ATOM 3199 O O . ALA B 1 11 ? -25.564 63.839 148.610 1.00 30.03 11 ALA B O 1
ATOM 3201 N N . ASN B 1 12 ? -25.128 63.845 146.404 1.00 26.51 12 ASN B N 1
ATOM 3202 C CA . ASN B 1 12 ? -26.287 64.658 146.052 1.00 26.81 12 ASN B CA 1
ATOM 3203 C C . ASN B 1 12 ? -27.594 63.925 146.306 1.00 26.58 12 ASN B C 1
ATOM 3204 O O . ASN B 1 12 ? -28.646 64.549 146.384 1.00 27.31 12 ASN B O 1
ATOM 3209 N N . TRP B 1 13 ? -27.525 62.600 146.407 1.00 25.71 13 TRP B N 1
ATOM 3210 C CA . TRP B 1 13 ? -28.710 61.806 146.683 1.00 25.32 13 TRP B CA 1
ATOM 3211 C C . TRP B 1 13 ? -29.022 61.904 148.182 1.00 28.91 13 TRP B C 1
ATOM 3212 O O . TRP B 1 13 ? -30.091 61.492 148.634 1.00 30.11 13 TRP B O 1
ATOM 3223 N N . ILE B 1 14 ? -28.088 62.450 148.957 1.00 29.48 14 ILE B N 1
ATOM 3224 C CA . ILE B 1 14 ? -28.336 62.605 150.383 1.00 31.40 14 ILE B CA 1
ATOM 3225 C C . ILE B 1 14 ? -29.113 63.901 150.592 1.00 34.45 14 ILE B C 1
ATOM 3226 O O . ILE B 1 14 ? -28.711 64.946 150.082 1.00 35.02 14 ILE B O 1
ATOM 3231 N N . LYS B 1 15 ? -30.219 63.848 151.330 1.00 36.34 15 LYS B N 1
ATOM 3232 C CA . LYS B 1 15 ? -30.992 65.063 151.586 1.00 39.19 15 LYS B CA 1
ATOM 3233 C C . LYS B 1 15 ? -31.497 65.142 153.020 1.00 41.92 15 LYS B C 1
ATOM 3234 O O . LYS B 1 15 ? -31.390 64.184 153.790 1.00 38.72 15 LYS B O 1
ATOM 3240 N N . GLY B 1 16 ? -32.040 66.304 153.368 1.00 46.14 16 GLY B N 1
ATOM 3241 C CA . GLY B 1 16 ? -32.542 66.527 154.709 1.00 50.93 16 GLY B CA 1
ATOM 3242 C C . GLY B 1 16 ? -33.793 65.758 155.077 1.00 54.70 16 GLY B C 1
ATOM 3243 O O . GLY B 1 16 ? -34.550 65.312 154.213 1.00 55.97 16 GLY B O 1
ATOM 3244 N N . SER B 1 17 ? -34.009 65.622 156.381 1.00 57.91 17 SER B N 1
ATOM 3245 C CA . SER B 1 17 ? -35.160 64.919 156.929 1.00 61.29 17 SER B CA 1
ATOM 3246 C C . SER B 1 17 ? -35.942 65.835 157.858 1.00 64.98 17 SER B C 1
ATOM 3247 O O . SER B 1 17 ? -35.482 66.150 158.960 1.00 66.05 17 SER B O 1
ATOM 3250 N N . ALA B 1 18 ? -37.124 66.257 157.424 1.00 67.62 18 ALA B N 1
ATOM 3251 C CA . ALA B 1 18 ? -37.955 67.132 158.241 1.00 69.93 18 ALA B CA 1
ATOM 3252 C C . ALA B 1 18 ? -38.202 66.505 159.616 1.00 71.93 18 ALA B C 1
ATOM 3253 O O . ALA B 1 18 ? -38.261 67.211 160.622 1.00 72.17 18 ALA B O 1
ATOM 3255 N N . LEU B 1 19 ? -38.332 65.181 159.657 1.00 75.11 19 LEU B N 1
ATOM 3256 C CA . LEU B 1 19 ? -38.566 64.461 160.909 1.00 78.84 19 LEU B CA 1
ATOM 3257 C C . LEU B 1 19 ? -37.383 64.612 161.863 1.00 81.81 19 LEU B C 1
ATOM 3258 O O . LEU B 1 19 ? -37.395 64.088 162.980 1.00 82.60 19 LEU B O 1
ATOM 3260 N N . ALA B 1 20 ? -36.356 65.320 161.405 1.00 84.73 20 ALA B N 1
ATOM 3261 C CA . ALA B 1 20 ? -35.160 65.570 162.204 1.00 86.47 20 ALA B CA 1
ATOM 3262 C C . ALA B 1 20 ? -34.858 67.069 162.171 1.00 87.77 20 ALA B C 1
ATOM 3263 O O . ALA B 1 20 ? -33.989 67.553 162.899 1.00 88.24 20 ALA B O 1
ATOM 3265 N N . ASP B 1 21 ? -35.585 67.792 161.321 1.00 89.04 21 ASP B N 1
ATOM 3266 C CA . ASP B 1 21 ? -35.424 69.239 161.184 1.00 90.32 21 ASP B CA 1
ATOM 3267 C C . ASP B 1 21 ? -36.189 69.938 162.301 1.00 91.90 21 ASP B C 1
ATOM 3268 O O . ASP B 1 21 ? -35.593 70.593 163.158 1.00 93.08 21 ASP B O 1
ATOM 3270 N N . VAL B 1 22 ? -37.511 69.794 162.282 1.00 93.08 22 VAL B N 1
ATOM 3271 C CA . VAL B 1 22 ? -38.364 70.394 163.302 1.00 93.65 22 VAL B CA 1
ATOM 3272 C C . VAL B 1 22 ? -38.087 69.707 164.640 1.00 94.25 22 VAL B C 1
ATOM 3273 O O . VAL B 1 22 ? -38.387 70.252 165.704 1.00 93.57 22 VAL B O 1
ATOM 3275 N N . MET B 1 23 ? -37.515 68.506 164.576 1.00 95.04 23 MET B N 1
ATOM 3276 C CA . MET B 1 23 ? -37.172 67.750 165.778 1.00 95.85 23 MET B CA 1
ATOM 3277 C C . MET B 1 23 ? -35.910 68.368 166.372 1.00 96.70 23 MET B C 1
ATOM 3278 O O . MET B 1 23 ? -35.557 68.119 167.528 1.00 96.75 23 MET B O 1
ATOM 3280 N N . LYS B 1 24 ? -35.234 69.173 165.557 1.00 97.44 24 LYS B N 1
ATOM 3281 C CA . LYS B 1 24 ? -34.022 69.867 165.967 1.00 97.72 24 LYS B CA 1
ATOM 3282 C C . LYS B 1 24 ? -34.426 71.291 166.323 1.00 97.77 24 LYS B C 1
ATOM 3283 O O . LYS B 1 24 ? -33.645 72.048 166.898 1.00 98.40 24 LYS B O 1
ATOM 3285 N N . LYS B 1 25 ? -35.656 71.648 165.964 1.00 97.38 25 LYS B N 1
ATOM 3286 C CA . LYS B 1 25 ? -36.189 72.971 166.259 1.00 97.61 25 LYS B CA 1
ATOM 3287 C C . LYS B 1 25 ? -36.750 72.921 167.673 1.00 98.14 25 LYS B C 1
ATOM 3288 O O . LYS B 1 25 ? -36.954 73.950 168.315 1.00 98.19 25 LYS B O 1
ATOM 3290 N N . ALA B 1 26 ? -36.995 71.704 168.148 1.00 98.88 26 ALA B N 1
ATOM 3291 C CA . ALA B 1 26 ? -37.517 71.482 169.489 1.00 99.41 26 ALA B CA 1
ATOM 3292 C C . ALA B 1 26 ? -36.347 71.261 170.439 1.00 99.69 26 ALA B C 1
ATOM 3293 O O . ALA B 1 26 ? -36.427 71.589 171.622 1.00 99.88 26 ALA B O 1
ATOM 3295 N N . SER B 1 27 ? -35.263 70.695 169.913 1.00 100.13 27 SER B N 1
ATOM 3296 C CA . SER B 1 27 ? -34.069 70.445 170.711 1.00 100.40 27 SER B CA 1
ATOM 3297 C C . SER B 1 27 ? -33.511 71.795 171.145 1.00 100.51 27 SER B C 1
ATOM 3298 O O . SER B 1 27 ? -32.803 71.900 172.149 1.00 100.48 27 SER B O 1
ATOM 3300 N N . GLU B 1 28 ? -33.846 72.824 170.371 1.00 100.43 28 GLU B N 1
ATOM 3301 C CA . GLU B 1 28 ? -33.412 74.186 170.643 1.00 100.14 28 GLU B CA 1
ATOM 3302 C C . GLU B 1 28 ? -34.338 74.817 171.673 1.00 100.02 28 GLU B C 1
ATOM 3303 O O . GLU B 1 28 ? -33.914 75.637 172.485 1.00 100.69 28 GLU B O 1
ATOM 3305 N N . LEU B 1 29 ? -35.608 74.428 171.638 1.00 99.76 29 LEU B N 1
ATOM 3306 C CA . LEU B 1 29 ? -36.589 74.960 172.574 1.00 99.59 29 LEU B CA 1
ATOM 3307 C C . LEU B 1 29 ? -36.359 74.419 173.983 1.00 99.13 29 LEU B C 1
ATOM 3308 O O . LEU B 1 29 ? -36.471 75.160 174.959 1.00 99.03 29 LEU B O 1
ATOM 3310 N N . GLN B 1 30 ? -36.042 73.130 174.084 1.00 98.63 30 GLN B N 1
ATOM 3311 C CA . GLN B 1 30 ? -35.790 72.501 175.378 1.00 98.26 30 GLN B CA 1
ATOM 3312 C C . GLN B 1 30 ? -34.573 73.156 176.017 1.00 97.85 30 GLN B C 1
ATOM 3313 O O . GLN B 1 30 ? -34.644 73.677 177.132 1.00 97.67 30 GLN B O 1
ATOM 3315 N N . LYS B 1 31 ? -33.454 73.119 175.301 1.00 97.32 31 LYS B N 1
ATOM 3316 C CA . LYS B 1 31 ? -32.237 73.733 175.795 1.00 96.25 31 LYS B CA 1
ATOM 3317 C C . LYS B 1 31 ? -32.312 75.224 175.533 1.00 95.41 31 LYS B C 1
ATOM 3318 O O . LYS B 1 31 ? -31.559 75.768 174.725 1.00 95.84 31 LYS B O 1
ATOM 3319 N N . LYS B 1 32 ? -33.243 75.882 176.213 1.00 94.02 32 LYS B N 1
ATOM 3320 C CA . LYS B 1 32 ? -33.431 77.311 176.053 1.00 92.04 32 LYS B CA 1
ATOM 3321 C C . LYS B 1 32 ? -34.486 77.780 177.034 1.00 90.89 32 LYS B C 1
ATOM 3322 O O . LYS B 1 32 ? -34.882 78.948 177.036 1.00 90.45 32 LYS B O 1
ATOM 3323 N N . GLY B 1 33 ? -34.944 76.848 177.868 1.00 89.46 33 GLY B N 1
ATOM 3324 C CA . GLY B 1 33 ? -35.951 77.157 178.867 1.00 87.25 33 GLY B CA 1
ATOM 3325 C C . GLY B 1 33 ? -37.278 76.431 178.703 1.00 85.49 33 GLY B C 1
ATOM 3326 O O . GLY B 1 33 ? -37.719 75.721 179.608 1.00 84.97 33 GLY B O 1
ATOM 3327 N N . VAL B 1 34 ? -37.906 76.614 177.544 1.00 83.55 34 VAL B N 1
ATOM 3328 C CA . VAL B 1 34 ? -39.203 76.017 177.225 1.00 80.60 34 VAL B CA 1
ATOM 3329 C C . VAL B 1 34 ? -39.461 74.607 177.759 1.00 78.84 34 VAL B C 1
ATOM 3330 O O . VAL B 1 34 ? -38.659 73.694 177.562 1.00 78.90 34 VAL B O 1
ATOM 3332 N N . LYS B 1 35 ? -40.593 74.447 178.442 1.00 76.40 35 LYS B N 1
ATOM 3333 C CA . LYS B 1 35 ? -41.012 73.155 178.984 1.00 73.70 35 LYS B CA 1
ATOM 3334 C C . LYS B 1 35 ? -41.855 72.524 177.881 1.00 71.11 35 LYS B C 1
ATOM 3335 O O . LYS B 1 35 ? -42.952 72.997 177.583 1.00 69.43 35 LYS B O 1
ATOM 3337 N N . LEU B 1 36 ? -41.343 71.459 177.276 1.00 68.64 36 LEU B N 1
ATOM 3338 C CA . LEU B 1 36 ? -42.044 70.815 176.174 1.00 66.10 36 LEU B CA 1
ATOM 3339 C C . LEU B 1 36 ? -42.670 69.460 176.479 1.00 63.60 36 LEU B C 1
ATOM 3340 O O . LEU B 1 36 ? -42.131 68.664 177.243 1.00 63.40 36 LEU B O 1
ATOM 3342 N N . ILE B 1 37 ? -43.822 69.214 175.865 1.00 60.77 37 ILE B N 1
ATOM 3343 C CA . ILE B 1 37 ? -44.545 67.957 176.007 1.00 56.81 37 ILE B CA 1
ATOM 3344 C C . ILE B 1 37 ? -44.351 67.258 174.665 1.00 54.19 37 ILE B C 1
ATOM 3345 O O . ILE B 1 37 ? -44.936 67.663 173.659 1.00 52.49 37 ILE B O 1
ATOM 3347 N N . SER B 1 38 ? -43.532 66.210 174.640 1.00 51.73 38 SER B N 1
ATOM 3348 C CA . SER B 1 38 ? -43.259 65.529 173.378 1.00 49.50 38 SER B CA 1
ATOM 3349 C C . SER B 1 38 ? -44.053 64.281 173.018 1.00 47.13 38 SER B C 1
ATOM 3350 O O . SER B 1 38 ? -44.191 63.349 173.806 1.00 46.78 38 SER B O 1
ATOM 3353 N N . LEU B 1 39 ? -44.550 64.283 171.787 1.00 45.41 39 LEU B N 1
ATOM 3354 C CA . LEU B 1 39 ? -45.318 63.181 171.222 1.00 44.25 39 LEU B CA 1
ATOM 3355 C C . LEU B 1 39 ? -44.659 62.858 169.883 1.00 44.14 39 LEU B C 1
ATOM 3356 O O . LEU B 1 39 ? -45.279 62.281 168.998 1.00 43.79 39 LEU B O 1
ATOM 3361 N N . ALA B 1 40 ? -43.385 63.223 169.760 1.00 44.90 40 ALA B N 1
ATOM 3362 C CA . ALA B 1 40 ? -42.626 63.041 168.524 1.00 46.23 40 ALA B CA 1
ATOM 3363 C C . ALA B 1 40 ? -41.785 61.768 168.384 1.00 46.64 40 ALA B C 1
ATOM 3364 O O . ALA B 1 40 ? -42.289 60.720 167.986 1.00 47.23 40 ALA B O 1
ATOM 3366 N N . ALA B 1 41 ? -40.493 61.881 168.678 1.00 48.08 41 ALA B N 1
ATOM 3367 C CA . ALA B 1 41 ? -39.550 60.764 168.571 1.00 48.90 41 ALA B CA 1
ATOM 3368 C C . ALA B 1 41 ? -40.127 59.398 168.936 1.00 47.71 41 ALA B C 1
ATOM 3369 O O . ALA B 1 41 ? -41.043 59.294 169.742 1.00 46.39 41 ALA B O 1
ATOM 3371 N N . GLY B 1 42 ? -39.566 58.355 168.333 1.00 46.90 42 GLY B N 1
ATOM 3372 C CA . GLY B 1 42 ? -40.026 57.007 168.589 1.00 45.31 42 GLY B CA 1
ATOM 3373 C C . GLY B 1 42 ? -39.170 56.231 169.579 1.00 44.62 42 GLY B C 1
ATOM 3374 O O . GLY B 1 42 ? -38.710 55.125 169.300 1.00 42.68 42 GLY B O 1
ATOM 3375 N N . ASP B 1 43 ? -38.949 56.818 170.745 1.00 44.32 43 ASP B N 1
ATOM 3376 C CA . ASP B 1 43 ? -38.167 56.170 171.787 1.00 43.81 43 ASP B CA 1
ATOM 3377 C C . ASP B 1 43 ? -39.106 55.381 172.693 1.00 44.16 43 ASP B C 1
ATOM 3378 O O . ASP B 1 43 ? -40.301 55.664 172.757 1.00 42.75 43 ASP B O 1
ATOM 3383 N N . PRO B 1 44 ? -38.584 54.346 173.365 1.00 43.61 44 PRO B N 1
ATOM 3384 C CA . PRO B 1 44 ? -39.442 53.574 174.264 1.00 44.12 44 PRO B CA 1
ATOM 3385 C C . PRO B 1 44 ? -39.385 54.340 175.582 1.00 45.51 44 PRO B C 1
ATOM 3386 O O . PRO B 1 44 ? -38.564 55.247 175.723 1.00 46.61 44 PRO B O 1
ATOM 3390 N N . ASP B 1 45 ? -40.251 54.009 176.533 1.00 47.15 45 ASP B N 1
ATOM 3391 C CA . ASP B 1 45 ? -40.243 54.703 177.821 1.00 45.34 45 ASP B CA 1
ATOM 3392 C C . ASP B 1 45 ? -39.045 54.226 178.639 1.00 45.13 45 ASP B C 1
ATOM 3393 O O . ASP B 1 45 ? -38.983 53.063 179.040 1.00 44.24 45 ASP B O 1
ATOM 3398 N N . PRO B 1 46 ? -38.084 55.123 178.908 1.00 44.40 46 PRO B N 1
ATOM 3399 C CA . PRO B 1 46 ? -36.894 54.764 179.681 1.00 44.35 46 PRO B CA 1
ATOM 3400 C C . PRO B 1 46 ? -37.225 54.357 181.116 1.00 46.43 46 PRO B C 1
ATOM 3401 O O . PRO B 1 46 ? -36.393 53.774 181.813 1.00 44.77 46 PRO B O 1
ATOM 3405 N N . GLU B 1 47 ? -38.444 54.668 181.551 1.00 48.88 47 GLU B N 1
ATOM 3406 C CA . GLU B 1 47 ? -38.899 54.311 182.893 1.00 50.03 47 GLU B CA 1
ATOM 3407 C C . GLU B 1 47 ? -39.574 52.941 182.853 1.00 49.06 47 GLU B C 1
ATOM 3408 O O . GLU B 1 47 ? -39.731 52.288 183.884 1.00 50.04 47 GLU B O 1
ATOM 3414 N N . LEU B 1 48 ? -39.986 52.507 181.666 1.00 47.67 48 LEU B N 1
ATOM 3415 C CA . LEU B 1 48 ? -40.614 51.192 181.542 1.00 45.46 48 LEU B CA 1
ATOM 3416 C C . LEU B 1 48 ? -39.552 50.144 181.252 1.00 44.38 48 LEU B C 1
ATOM 3417 O O . LEU B 1 48 ? -39.846 48.950 181.167 1.00 45.39 48 LEU B O 1
ATOM 3422 N N . ILE B 1 49 ? -38.315 50.606 181.097 1.00 43.61 49 ILE B N 1
ATOM 3423 C CA . ILE B 1 49 ? -37.177 49.732 180.842 1.00 42.76 49 ILE B CA 1
ATOM 3424 C C . ILE B 1 49 ? -36.456 49.555 182.181 1.00 41.54 49 ILE B C 1
ATOM 3425 O O . ILE B 1 49 ? -36.213 50.526 182.890 1.00 41.52 49 ILE B O 1
ATOM 3430 N N . PRO B 1 50 ? -36.114 48.308 182.548 1.00 41.92 50 PRO B N 1
ATOM 3431 C CA . PRO B 1 50 ? -35.426 48.045 183.820 1.00 39.39 50 PRO B CA 1
ATOM 3432 C C . PRO B 1 50 ? -34.000 48.581 183.846 1.00 40.30 50 PRO B C 1
ATOM 3433 O O . PRO B 1 50 ? -33.038 47.820 183.967 1.00 38.78 50 PRO B O 1
ATOM 3437 N N . ARG B 1 51 ? -33.869 49.897 183.741 1.00 41.46 51 ARG B N 1
ATOM 3438 C CA . ARG B 1 51 ? -32.555 50.526 183.723 1.00 46.28 51 ARG B CA 1
ATOM 3439 C C . ARG B 1 51 ? -31.599 49.997 184.792 1.00 46.80 51 ARG B C 1
ATOM 3440 O O . ARG B 1 51 ? -30.459 49.644 184.488 1.00 45.68 51 ARG B O 1
ATOM 3448 N N . ALA B 1 52 ? -32.072 49.951 186.038 1.00 48.70 52 ALA B N 1
ATOM 3449 C CA . ALA B 1 52 ? -31.281 49.471 187.174 1.00 47.57 52 ALA B CA 1
ATOM 3450 C C . ALA B 1 52 ? -30.729 48.079 186.896 1.00 47.22 52 ALA B C 1
ATOM 3451 O O . ALA B 1 52 ? -29.529 47.845 186.995 1.00 48.14 52 ALA B O 1
ATOM 3453 N N . VAL B 1 53 ? -31.613 47.155 186.544 1.00 47.85 53 VAL B N 1
ATOM 3454 C CA . VAL B 1 53 ? -31.193 45.801 186.225 1.00 47.48 53 VAL B CA 1
ATOM 3455 C C . VAL B 1 53 ? -30.131 45.826 185.130 1.00 48.10 53 VAL B C 1
ATOM 3456 O O . VAL B 1 53 ? -29.040 45.273 185.295 1.00 48.35 53 VAL B O 1
ATOM 3460 N N . LEU B 1 54 ? -30.451 46.472 184.011 1.00 47.75 54 LEU B N 1
ATOM 3461 C CA . LEU B 1 54 ? -29.511 46.540 182.898 1.00 47.79 54 LEU B CA 1
ATOM 3462 C C . LEU B 1 54 ? -28.206 47.138 183.390 1.00 47.49 54 LEU B C 1
ATOM 3463 O O . LEU B 1 54 ? -27.128 46.792 182.907 1.00 47.73 54 LEU B O 1
ATOM 3468 N N . GLY B 1 55 ? -28.310 48.041 184.359 1.00 48.49 55 GLY B N 1
ATOM 3469 C CA . GLY B 1 55 ? -27.123 48.665 184.918 1.00 49.92 55 GLY B CA 1
ATOM 3470 C C . GLY B 1 55 ? -26.300 47.627 185.652 1.00 49.30 55 GLY B C 1
ATOM 3471 O O . GLY B 1 55 ? -25.072 47.645 185.609 1.00 48.46 55 GLY B O 1
ATOM 3472 N N . GLU B 1 56 ? -26.992 46.712 186.325 1.00 50.83 56 GLU B N 1
ATOM 3473 C CA . GLU B 1 56 ? -26.336 45.650 187.076 1.00 52.71 56 GLU B CA 1
ATOM 3474 C C . GLU B 1 56 ? -25.676 44.620 186.164 1.00 51.06 56 GLU B C 1
ATOM 3475 O O . GLU B 1 56 ? -24.537 44.217 186.402 1.00 50.44 56 GLU B O 1
ATOM 3481 N N . ILE B 1 57 ? -26.377 44.190 185.120 1.00 49.63 57 ILE B N 1
ATOM 3482 C CA . ILE B 1 57 ? -25.786 43.206 184.228 1.00 49.49 57 ILE B CA 1
ATOM 3483 C C . ILE B 1 57 ? -24.622 43.852 183.454 1.00 48.74 57 ILE B C 1
ATOM 3484 O O . ILE B 1 57 ? -23.607 43.204 183.178 1.00 48.04 57 ILE B O 1
ATOM 3489 N N . ALA B 1 58 ? -24.750 45.136 183.129 1.00 48.09 58 ALA B N 1
ATOM 3490 C CA . ALA B 1 58 ? -23.676 45.837 182.424 1.00 48.54 58 ALA B CA 1
ATOM 3491 C C . ALA B 1 58 ? -22.409 45.791 183.285 1.00 49.05 58 ALA B C 1
ATOM 3492 O O . ALA B 1 58 ? -21.312 45.521 182.788 1.00 47.59 58 ALA B O 1
ATOM 3494 N N . LYS B 1 59 ? -22.568 46.064 184.577 1.00 49.46 59 LYS B N 1
ATOM 3495 C CA . LYS B 1 59 ? -21.449 46.031 185.513 1.00 51.06 59 LYS B CA 1
ATOM 3496 C C . LYS B 1 59 ? -20.840 44.630 185.495 1.00 50.95 59 LYS B C 1
ATOM 3497 O O . LYS B 1 59 ? -19.644 44.450 185.253 1.00 50.68 59 LYS B O 1
ATOM 3503 N N . GLU B 1 60 ? -21.688 43.641 185.739 1.00 50.21 60 GLU B N 1
ATOM 3504 C CA . GLU B 1 60 ? -21.276 42.251 185.777 1.00 50.60 60 GLU B CA 1
ATOM 3505 C C . GLU B 1 60 ? -20.477 41.815 184.562 1.00 51.22 60 GLU B C 1
ATOM 3506 O O . GLU B 1 60 ? -19.330 41.349 184.679 1.00 50.72 60 GLU B O 1
ATOM 3512 N N . VAL B 1 61 ? -21.108 41.946 183.398 1.00 49.94 61 VAL B N 1
ATOM 3513 C CA . VAL B 1 61 ? -20.507 41.569 182.130 1.00 49.01 61 VAL B CA 1
ATOM 3514 C C . VAL B 1 61 ? -19.144 42.221 181.968 1.00 49.07 61 VAL B C 1
ATOM 3515 O O . VAL B 1 61 ? -18.175 41.559 181.607 1.00 50.10 61 VAL B O 1
ATOM 3519 N N . LEU B 1 62 ? -19.058 43.516 182.243 1.00 49.79 62 LEU B N 1
ATOM 3520 C CA . LEU B 1 62 ? -17.784 44.202 182.104 1.00 51.74 62 LEU B CA 1
ATOM 3521 C C . LEU B 1 62 ? -16.674 43.668 182.998 1.00 52.84 62 LEU B C 1
ATOM 3522 O O . LEU B 1 62 ? -15.523 43.603 182.573 1.00 52.22 62 LEU B O 1
ATOM 3527 N N . GLU B 1 63 ? -17.004 43.277 184.226 1.00 54.47 63 GLU B N 1
ATOM 3528 C CA . GLU B 1 63 ? -15.976 42.765 185.130 1.00 56.73 63 GLU B CA 1
ATOM 3529 C C . GLU B 1 63 ? -15.671 41.274 184.943 1.00 56.17 63 GLU B C 1
ATOM 3530 O O . GLU B 1 63 ? -14.514 40.866 185.042 1.00 55.04 63 GLU B O 1
ATOM 3536 N N . LYS B 1 64 ? -16.698 40.472 184.651 1.00 55.69 64 LYS B N 1
ATOM 3537 C CA . LYS B 1 64 ? -16.523 39.028 184.470 1.00 54.87 64 LYS B CA 1
ATOM 3538 C C . LYS B 1 64 ? -16.201 38.552 183.053 1.00 54.54 64 LYS B C 1
ATOM 3539 O O . LYS B 1 64 ? -15.577 37.502 182.880 1.00 53.49 64 LYS B O 1
ATOM 3545 N N . GLU B 1 65 ? -16.619 39.299 182.037 1.00 52.86 65 GLU B N 1
ATOM 3546 C CA . GLU B 1 65 ? -16.338 38.876 180.668 1.00 53.10 65 GLU B CA 1
ATOM 3547 C C . GLU B 1 65 ? -15.415 39.821 179.905 1.00 52.81 65 GLU B C 1
ATOM 3548 O O . GLU B 1 65 ? -15.839 40.885 179.442 1.00 52.62 65 GLU B O 1
ATOM 3554 N N . PRO B 1 66 ? -14.139 39.429 179.748 1.00 51.60 66 PRO B N 1
ATOM 3555 C CA . PRO B 1 66 ? -13.131 40.228 179.042 1.00 51.24 66 PRO B CA 1
ATOM 3556 C C . PRO B 1 66 ? -13.487 40.530 177.581 1.00 49.75 66 PRO B C 1
ATOM 3557 O O . PRO B 1 66 ? -13.006 41.509 177.011 1.00 48.65 66 PRO B O 1
ATOM 3561 N N . LYS B 1 67 ? -14.337 39.700 176.985 1.00 48.72 67 LYS B N 1
ATOM 3562 C CA . LYS B 1 67 ? -14.758 39.913 175.600 1.00 49.54 67 LYS B CA 1
ATOM 3563 C C . LYS B 1 67 ? -15.705 41.114 175.467 1.00 48.42 67 LYS B C 1
ATOM 3564 O O . LYS B 1 67 ? -15.821 41.705 174.396 1.00 47.41 67 LYS B O 1
ATOM 3570 N N . SER B 1 68 ? -16.374 41.469 176.559 1.00 46.41 68 SER B N 1
ATOM 3571 C CA . SER B 1 68 ? -17.317 42.580 176.550 1.00 46.74 68 SER B CA 1
ATOM 3572 C C . SER B 1 68 ? -16.661 43.914 176.203 1.00 45.57 68 SER B C 1
ATOM 3573 O O . SER B 1 68 ? -17.338 44.939 176.067 1.00 42.28 68 SER B O 1
ATOM 3576 N N . VAL B 1 69 ? -15.343 43.889 176.049 1.00 44.23 69 VAL B N 1
ATOM 3577 C CA . VAL B 1 69 ? -14.570 45.091 175.768 1.00 43.89 69 VAL B CA 1
ATOM 3578 C C . VAL B 1 69 ? -13.778 44.991 174.453 1.00 42.51 69 VAL B C 1
ATOM 3579 O O . VAL B 1 69 ? -13.134 45.955 174.016 1.00 42.03 69 VAL B O 1
ATOM 3583 N N . MET B 1 70 ? -13.847 43.830 173.815 1.00 40.62 70 MET B N 1
ATOM 3584 C CA . MET B 1 70 ? -13.124 43.609 172.574 1.00 42.08 70 MET B CA 1
ATOM 3585 C C . MET B 1 70 ? -14.033 43.366 171.374 1.00 41.54 70 MET B C 1
ATOM 3586 O O . MET B 1 70 ? -15.245 43.218 171.516 1.00 42.88 70 MET B O 1
ATOM 3591 N N . TYR B 1 71 ? -13.436 43.313 170.187 1.00 40.10 71 TYR B N 1
ATOM 3592 C CA . TYR B 1 71 ? -14.200 43.048 168.974 1.00 40.57 71 TYR B CA 1
ATOM 3593 C C . TYR B 1 71 ? -14.925 41.724 169.108 1.00 40.47 71 TYR B C 1
ATOM 3594 O O . TYR B 1 71 ? -14.595 40.893 169.958 1.00 40.25 71 TYR B O 1
ATOM 3603 N N . THR B 1 72 ? -15.911 41.528 168.249 1.00 39.61 72 THR B N 1
ATOM 3604 C CA . THR B 1 72 ? -16.654 40.280 168.221 1.00 39.47 72 THR B CA 1
ATOM 3605 C C . THR B 1 72 ? -16.661 39.896 166.743 1.00 37.13 72 THR B C 1
ATOM 3606 O O . THR B 1 72 ? -16.192 40.670 165.901 1.00 37.82 72 THR B O 1
ATOM 3610 N N . PRO B 1 73 ? -17.125 38.684 166.409 1.00 34.77 73 PRO B N 1
ATOM 3611 C CA . PRO B 1 73 ? -17.148 38.334 164.984 1.00 34.40 73 PRO B CA 1
ATOM 3612 C C . PRO B 1 73 ? -18.051 39.376 164.300 1.00 32.72 73 PRO B C 1
ATOM 3613 O O . PRO B 1 73 ? -18.866 40.008 164.970 1.00 32.93 73 PRO B O 1
ATOM 3617 N N . ALA B 1 74 ? -17.897 39.572 162.993 1.00 32.44 74 ALA B N 1
ATOM 3618 C CA . ALA B 1 74 ? -18.717 40.540 162.260 1.00 33.19 74 ALA B CA 1
ATOM 3619 C C . ALA B 1 74 ? -20.214 40.258 162.393 1.00 33.44 74 ALA B C 1
ATOM 3620 O O . ALA B 1 74 ? -21.020 41.185 162.487 1.00 32.18 74 ALA B O 1
ATOM 3622 N N . ASN B 1 75 ? -20.577 38.979 162.404 1.00 33.01 75 ASN B N 1
ATOM 3623 C CA . ASN B 1 75 ? -21.977 38.598 162.517 1.00 34.74 75 ASN B CA 1
ATOM 3624 C C . ASN B 1 75 ? -22.485 38.475 163.947 1.00 37.15 75 ASN B C 1
ATOM 3625 O O . ASN B 1 75 ? -23.589 37.983 164.163 1.00 39.65 75 ASN B O 1
ATOM 3630 N N . GLY B 1 76 ? -21.684 38.903 164.919 1.00 37.65 76 GLY B N 1
ATOM 3631 C CA . GLY B 1 76 ? -22.118 38.835 166.301 1.00 38.00 76 GLY B CA 1
ATOM 3632 C C . GLY B 1 76 ? -21.648 37.616 167.075 1.00 39.70 76 GLY B C 1
ATOM 3633 O O . GLY B 1 76 ? -21.298 36.590 166.486 1.00 38.17 76 GLY B O 1
ATOM 3634 N N . ILE B 1 77 ? -21.625 37.725 168.402 1.00 38.95 77 ILE B N 1
ATOM 3635 C CA . ILE B 1 77 ? -21.191 36.597 169.207 1.00 41.13 77 ILE B CA 1
ATOM 3636 C C . ILE B 1 77 ? -22.178 35.447 168.981 1.00 41.54 77 ILE B C 1
ATOM 3637 O O . ILE B 1 77 ? -23.392 35.659 168.939 1.00 40.54 77 ILE B O 1
ATOM 3642 N N . PRO B 1 78 ? -21.661 34.217 168.805 1.00 42.65 78 PRO B N 1
ATOM 3643 C CA . PRO B 1 78 ? -22.447 32.998 168.573 1.00 42.54 78 PRO B CA 1
ATOM 3644 C C . PRO B 1 78 ? -23.539 32.767 169.611 1.00 44.33 78 PRO B C 1
ATOM 3645 O O . PRO B 1 78 ? -24.637 32.322 169.278 1.00 43.96 78 PRO B O 1
ATOM 3649 N N . GLU B 1 79 ? -23.233 33.058 170.870 1.00 45.14 79 GLU B N 1
ATOM 3650 C CA . GLU B 1 79 ? -24.201 32.865 171.939 1.00 47.64 79 GLU B CA 1
ATOM 3651 C C . GLU B 1 79 ? -25.436 33.740 171.756 1.00 47.89 79 GLU B C 1
ATOM 3652 O O . GLU B 1 79 ? -26.551 33.301 172.034 1.00 48.47 79 GLU B O 1
ATOM 3658 N N . LEU B 1 80 ? -25.238 34.979 171.304 1.00 47.72 80 LEU B N 1
ATOM 3659 C CA . LEU B 1 80 ? -26.356 35.903 171.089 1.00 46.37 80 LEU B CA 1
ATOM 3660 C C . LEU B 1 80 ? -27.175 35.419 169.901 1.00 44.79 80 LEU B C 1
ATOM 3661 O O . LEU B 1 80 ? -28.402 35.410 169.940 1.00 46.22 80 LEU B O 1
ATOM 3666 N N . ARG B 1 81 ? -26.493 35.023 168.835 1.00 44.59 81 ARG B N 1
ATOM 3667 C CA . ARG B 1 81 ? -27.194 34.541 167.659 1.00 44.87 81 ARG B CA 1
ATOM 3668 C C . ARG B 1 81 ? -28.023 33.313 168.033 1.00 45.11 81 ARG B C 1
ATOM 3669 O O . ARG B 1 81 ? -29.199 33.215 167.678 1.00 45.15 81 ARG B O 1
ATOM 3677 N N . GLU B 1 82 ? -27.422 32.389 168.774 1.00 45.54 82 GLU B N 1
ATOM 3678 C CA . GLU B 1 82 ? -28.136 31.185 169.185 1.00 47.07 82 GLU B CA 1
ATOM 3679 C C . GLU B 1 82 ? -29.269 31.523 170.139 1.00 45.36 82 GLU B C 1
ATOM 3680 O O . GLU B 1 82 ? -30.350 30.940 170.067 1.00 43.70 82 GLU B O 1
ATOM 3686 N N . GLU B 1 83 ? -29.022 32.479 171.025 1.00 43.90 83 GLU B N 1
ATOM 3687 C CA . GLU B 1 83 ? -30.031 32.882 171.987 1.00 43.36 83 GLU B CA 1
ATOM 3688 C C . GLU B 1 83 ? -31.163 33.617 171.276 1.00 42.82 83 GLU B C 1
ATOM 3689 O O . GLU B 1 83 ? -32.324 33.481 171.653 1.00 41.23 83 GLU B O 1
ATOM 3695 N N . LEU B 1 84 ? -30.815 34.389 170.247 1.00 41.91 84 LEU B N 1
ATOM 3696 C CA . LEU B 1 84 ? -31.806 35.125 169.461 1.00 40.60 84 LEU B CA 1
ATOM 3697 C C . LEU B 1 84 ? -32.625 34.147 168.628 1.00 39.26 84 LEU B C 1
ATOM 3698 O O . LEU B 1 84 ? -33.813 34.358 168.394 1.00 36.71 84 LEU B O 1
ATOM 3703 N N . ALA B 1 85 ? -31.979 33.075 168.180 1.00 38.00 85 ALA B N 1
ATOM 3704 C CA . ALA B 1 85 ? -32.661 32.068 167.381 1.00 38.05 85 ALA B CA 1
ATOM 3705 C C . ALA B 1 85 ? -33.799 31.442 168.193 1.00 39.14 85 ALA B C 1
ATOM 3706 O O . ALA B 1 85 ? -34.930 31.335 167.715 1.00 36.27 85 ALA B O 1
ATOM 3708 N N . ALA B 1 86 ? -33.488 31.030 169.419 1.00 39.24 86 ALA B N 1
ATOM 3709 C CA . ALA B 1 86 ? -34.484 30.419 170.293 1.00 39.53 86 ALA B CA 1
ATOM 3710 C C . ALA B 1 86 ? -35.555 31.452 170.646 1.00 40.07 86 ALA B C 1
ATOM 3711 O O . ALA B 1 86 ? -36.756 31.170 170.585 1.00 37.59 86 ALA B O 1
ATOM 3713 N N . PHE B 1 87 ? -35.108 32.649 171.010 1.00 38.39 87 PHE B N 1
ATOM 3714 C CA . PHE B 1 87 ? -36.014 33.735 171.354 1.00 39.66 87 PHE B CA 1
ATOM 3715 C C . PHE B 1 87 ? -37.025 33.951 170.229 1.00 39.96 87 PHE B C 1
ATOM 3716 O O . PHE B 1 87 ? -38.231 34.035 170.468 1.00 39.70 87 PHE B O 1
ATOM 3724 N N . LEU B 1 88 ? -36.527 34.013 169.001 1.00 40.11 88 LEU B N 1
ATOM 3725 C CA . LEU B 1 88 ? -37.375 34.216 167.834 1.00 40.89 88 LEU B CA 1
ATOM 3726 C C . LEU B 1 88 ? -38.309 33.027 167.614 1.00 40.93 88 LEU B C 1
ATOM 3727 O O . LEU B 1 88 ? -39.403 33.187 167.086 1.00 40.83 88 LEU B O 1
ATOM 3732 N N . LYS B 1 89 ? -37.883 31.837 168.028 1.00 42.10 89 LYS B N 1
ATOM 3733 C CA . LYS B 1 89 ? -38.713 30.647 167.874 1.00 43.97 89 LYS B CA 1
ATOM 3734 C C . LYS B 1 89 ? -39.851 30.640 168.889 1.00 45.12 89 LYS B C 1
ATOM 3735 O O . LYS B 1 89 ? -40.961 30.205 168.585 1.00 43.27 89 LYS B O 1
ATOM 3741 N N . LYS B 1 90 ? -39.559 31.130 170.092 1.00 46.48 90 LYS B N 1
ATOM 3742 C CA . LYS B 1 90 ? -40.532 31.157 171.175 1.00 49.52 90 LYS B CA 1
ATOM 3743 C C . LYS B 1 90 ? -41.553 32.291 171.134 1.00 49.89 90 LYS B C 1
ATOM 3744 O O . LYS B 1 90 ? -42.682 32.121 171.597 1.00 50.61 90 LYS B O 1
ATOM 3750 N N . TYR B 1 91 ? -41.170 33.435 170.577 1.00 50.22 91 TYR B N 1
ATOM 3751 C CA . TYR B 1 91 ? -42.072 34.570 170.535 1.00 49.98 91 TYR B CA 1
ATOM 3752 C C . TYR B 1 91 ? -42.438 35.156 169.180 1.00 50.38 91 TYR B C 1
ATOM 3753 O O . TYR B 1 91 ? -43.245 36.089 169.128 1.00 52.29 91 TYR B O 1
ATOM 3762 N N . ASP B 1 92 ? -41.886 34.644 168.082 1.00 49.26 92 ASP B N 1
ATOM 3763 C CA . ASP B 1 92 ? -42.245 35.231 166.788 1.00 47.89 92 ASP B CA 1
ATOM 3764 C C . ASP B 1 92 ? -42.422 3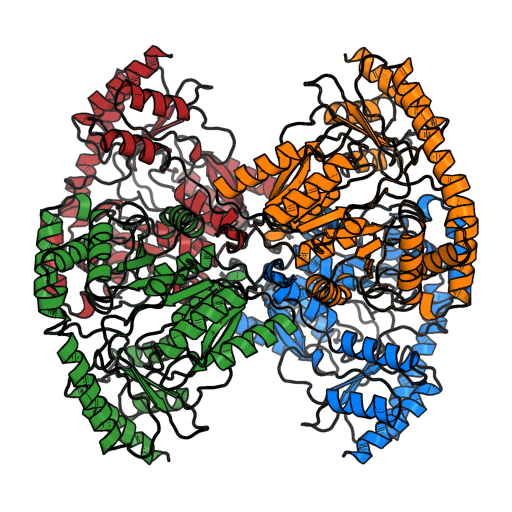4.257 165.615 1.00 46.63 92 ASP B C 1
ATOM 3765 O O . ASP B 1 92 ? -42.210 34.636 164.464 1.00 45.11 92 ASP B O 1
ATOM 3770 N N . HIS B 1 93 ? -42.830 33.019 165.917 1.00 45.02 93 HIS B N 1
ATOM 3771 C CA . HIS B 1 93 ? -43.067 31.962 164.914 1.00 45.06 93 HIS B CA 1
ATOM 3772 C C . HIS B 1 93 ? -41.865 31.626 164.031 1.00 44.13 93 HIS B C 1
ATOM 3773 O O . HIS B 1 93 ? -42.009 30.943 163.024 1.00 44.65 93 HIS B O 1
ATOM 3780 N N . LEU B 1 94 ? -40.675 32.060 164.411 1.00 45.87 94 LEU B N 1
ATOM 3781 C CA . LEU B 1 94 ? -39.524 31.828 163.547 1.00 47.90 94 LEU B CA 1
ATOM 3782 C C . LEU B 1 94 ? -38.579 30.681 163.874 1.00 47.82 94 LEU B C 1
ATOM 3783 O O . LEU B 1 94 ? -38.074 30.568 164.987 1.00 48.74 94 LEU B O 1
ATOM 3788 N N . GLU B 1 95 ? -38.336 29.844 162.873 1.00 47.58 95 GLU B N 1
ATOM 3789 C CA . GLU B 1 95 ? -37.426 28.717 162.997 1.00 49.61 95 GLU B CA 1
ATOM 3790 C C . GLU B 1 95 ? -36.226 29.065 162.123 1.00 48.12 95 GLU B C 1
ATOM 3791 O O . GLU B 1 95 ? -36.203 28.783 160.925 1.00 47.37 95 GLU B O 1
ATOM 3797 N N . VAL B 1 96 ? -35.229 29.689 162.733 1.00 45.99 96 VAL B N 1
ATOM 3798 C CA . VAL B 1 96 ? -34.054 30.100 161.991 1.00 44.16 96 VAL B CA 1
ATOM 3799 C C . VAL B 1 96 ? -32.763 29.570 162.589 1.00 43.68 96 VAL B C 1
ATOM 3800 O O . VAL B 1 96 ? -32.663 29.353 163.794 1.00 44.37 96 VAL B O 1
ATOM 3804 N N . SER B 1 97 ? -31.777 29.354 161.729 1.00 43.89 97 SER B N 1
ATOM 3805 C CA . SER B 1 97 ? -30.478 28.884 162.169 1.00 42.68 97 SER B CA 1
ATOM 3806 C C . SER B 1 97 ? -29.729 30.099 162.701 1.00 42.88 97 SER B C 1
ATOM 3807 O O . SER B 1 97 ? -29.900 31.210 162.193 1.00 42.73 97 SER B O 1
ATOM 3810 N N . PRO B 1 98 ? -28.907 29.909 163.747 1.00 41.63 98 PRO B N 1
ATOM 3811 C CA . PRO B 1 98 ? -28.155 31.037 164.301 1.00 39.26 98 PRO B CA 1
ATOM 3812 C C . PRO B 1 98 ? -27.154 31.519 163.264 1.00 39.69 98 PRO B C 1
ATOM 3813 O O . PRO B 1 98 ? -26.656 32.648 163.326 1.00 40.39 98 PRO B O 1
ATOM 3817 N N . GLU B 1 99 ? -26.864 30.650 162.303 1.00 39.56 99 GLU B N 1
ATOM 3818 C CA . GLU B 1 99 ? -25.912 30.975 161.253 1.00 40.31 99 GLU B CA 1
ATOM 3819 C C . GLU B 1 99 ? -26.492 31.950 160.232 1.00 40.25 99 GLU B C 1
ATOM 3820 O O . GLU B 1 99 ? -25.745 32.623 159.528 1.00 40.23 99 GLU B O 1
ATOM 3826 N N . ASN B 1 100 ? -27.818 32.022 160.150 1.00 37.74 100 ASN B N 1
ATOM 3827 C CA . ASN B 1 100 ? -28.475 32.921 159.210 1.00 37.47 100 ASN B CA 1
ATOM 3828 C C . ASN B 1 100 ? -28.838 34.256 159.845 1.00 35.83 100 ASN B C 1
ATOM 3829 O O . ASN B 1 100 ? -29.574 35.046 159.267 1.00 34.70 100 ASN B O 1
ATOM 3834 N N . ILE B 1 101 ? -28.315 34.495 161.041 1.00 35.46 101 ILE B N 1
ATOM 3835 C CA . ILE B 1 101 ? -28.571 35.728 161.764 1.00 34.27 101 ILE B CA 1
ATOM 3836 C C . ILE B 1 101 ? -27.306 36.570 161.798 1.00 35.57 101 ILE B C 1
ATOM 3837 O O . ILE B 1 101 ? -26.236 36.076 162.151 1.00 36.00 101 ILE B O 1
ATOM 3842 N N . VAL B 1 102 ? -27.430 37.839 161.422 1.00 36.00 102 VAL B N 1
ATOM 3843 C CA . VAL B 1 102 ? -26.302 38.766 161.424 1.00 34.79 102 VAL B CA 1
ATOM 3844 C C . VAL B 1 102 ? -26.659 39.899 162.375 1.00 35.21 102 VAL B C 1
ATOM 3845 O O . VAL B 1 102 ? -27.687 40.551 162.197 1.00 37.16 102 VAL B O 1
ATOM 3849 N N . ILE B 1 103 ? -25.824 40.116 163.390 1.00 34.51 103 ILE B N 1
ATOM 3850 C CA . ILE B 1 103 ? -26.070 41.168 164.376 1.00 33.74 103 ILE B CA 1
ATOM 3851 C C . ILE B 1 103 ? -25.594 42.511 163.848 1.00 33.60 103 ILE B C 1
ATOM 3852 O O . ILE B 1 103 ? -24.396 42.741 163.662 1.00 32.64 103 ILE B O 1
ATOM 3857 N N . THR B 1 104 ? -26.544 43.411 163.650 1.00 32.03 104 THR B N 1
ATOM 3858 C CA . THR B 1 104 ? -26.242 44.704 163.085 1.00 30.45 104 THR B CA 1
ATOM 3859 C C . THR B 1 104 ? -26.439 45.875 164.039 1.00 32.03 104 THR B C 1
ATOM 3860 O O . THR B 1 104 ? -26.880 45.696 165.174 1.00 33.15 104 THR B O 1
ATOM 3864 N N . ILE B 1 105 ? -26.103 47.075 163.571 1.00 32.07 105 ILE B N 1
ATOM 3865 C CA . ILE B 1 105 ? -26.260 48.285 164.364 1.00 31.07 105 ILE B CA 1
ATOM 3866 C C . ILE B 1 105 ? -27.736 48.660 164.292 1.00 31.63 105 ILE B C 1
ATOM 3867 O O . ILE B 1 105 ? -28.126 49.577 163.576 1.00 33.80 105 ILE B O 1
ATOM 3872 N N . GLY B 1 106 ? -28.558 47.929 165.036 1.00 33.59 106 GLY B N 1
ATOM 3873 C CA . GLY B 1 106 ? -29.989 48.174 165.027 1.00 31.78 106 GLY B CA 1
ATOM 3874 C C . GLY B 1 106 ? -30.566 47.733 163.697 1.00 33.06 106 GLY B C 1
ATOM 3875 O O . GLY B 1 106 ? -29.841 47.244 162.828 1.00 33.21 106 GLY B O 1
ATOM 3876 N N . GLY B 1 107 ? -31.873 47.897 163.539 1.00 33.84 107 GLY B N 1
ATOM 3877 C CA . GLY B 1 107 ? -32.521 47.541 162.297 1.00 31.31 107 GLY B CA 1
ATOM 3878 C C . GLY B 1 107 ? -32.130 48.540 161.223 1.00 33.76 107 GLY B C 1
ATOM 3879 O O . GLY B 1 107 ? -32.200 48.227 160.035 1.00 33.56 107 GLY B O 1
ATOM 3880 N N . THR B 1 108 ? -31.719 49.739 161.646 1.00 33.00 108 THR B N 1
ATOM 3881 C CA . THR B 1 108 ? -31.281 50.801 160.730 1.00 33.53 108 THR B CA 1
ATOM 3882 C C . THR B 1 108 ? -30.114 50.257 159.915 1.00 33.74 108 THR B C 1
ATOM 3883 O O . THR B 1 108 ? -30.142 50.245 158.675 1.00 34.19 108 THR B O 1
ATOM 3887 N N . GLY B 1 109 ? -29.087 49.803 160.628 1.00 31.85 109 GLY B N 1
ATOM 3888 C CA . GLY B 1 109 ? -27.922 49.248 159.971 1.00 29.41 109 GLY B CA 1
ATOM 3889 C C . GLY B 1 109 ? -28.314 48.033 159.159 1.00 29.27 109 GLY B C 1
ATOM 3890 O O . GLY B 1 109 ? -27.775 47.799 158.080 1.00 31.22 109 GLY B O 1
ATOM 3891 N N . ALA B 1 110 ? -29.260 47.244 159.651 1.00 29.50 110 ALA B N 1
ATOM 3892 C CA . ALA B 1 110 ? -29.659 46.061 158.890 1.00 29.63 110 ALA B CA 1
ATOM 3893 C C . ALA B 1 110 ? -30.208 46.470 157.524 1.00 29.43 110 ALA B C 1
ATOM 3894 O O . ALA B 1 110 ? -29.815 45.904 156.503 1.00 30.31 110 ALA B O 1
ATOM 3896 N N . LEU B 1 111 ? -31.089 47.470 157.509 1.00 28.47 111 LEU B N 1
ATOM 3897 C CA . LEU B 1 111 ? -31.673 47.956 156.266 1.00 27.67 111 LEU B CA 1
ATOM 3898 C C . LEU B 1 111 ? -30.616 48.547 155.327 1.00 26.18 111 LEU B C 1
ATOM 3899 O O . LEU B 1 111 ? -30.688 48.365 154.112 1.00 25.42 111 LEU B O 1
ATOM 3904 N N . ASP B 1 112 ? -29.652 49.273 155.887 1.00 27.26 112 ASP B N 1
ATOM 3905 C CA . ASP B 1 112 ? -28.593 49.873 155.076 1.00 26.51 112 ASP B CA 1
ATOM 3906 C C . ASP B 1 112 ? -27.684 48.800 154.475 1.00 26.33 112 ASP B C 1
ATOM 3907 O O . ASP B 1 112 ? -27.311 48.868 153.301 1.00 27.36 112 ASP B O 1
ATOM 3912 N N . LEU B 1 113 ? -27.333 47.799 155.273 1.00 26.52 113 LEU B N 1
ATOM 3913 C CA . LEU B 1 113 ? -26.495 46.701 154.787 1.00 25.91 113 LEU B CA 1
ATOM 3914 C C . LEU B 1 113 ? -27.196 45.998 153.634 1.00 23.89 113 LEU B C 1
ATOM 3915 O O . LEU B 1 113 ? -26.584 45.723 152.603 1.00 21.76 113 LEU B O 1
ATOM 3920 N N . LEU B 1 114 ? -28.488 45.714 153.795 1.00 26.71 114 LEU B N 1
ATOM 3921 C CA . LEU B 1 114 ? -29.248 45.042 152.720 1.00 25.12 114 LEU B CA 1
ATOM 3922 C C . LEU B 1 114 ? -29.345 45.908 151.474 1.00 22.20 114 LEU B C 1
ATOM 3923 O O . LEU B 1 114 ? -29.235 45.412 150.361 1.00 23.77 114 LEU B O 1
ATOM 3928 N N . GLY B 1 115 ? -29.560 47.205 151.655 1.00 26.98 115 GLY B N 1
ATOM 3929 C CA . GLY B 1 115 ? -29.659 48.092 150.501 1.00 27.81 115 GLY B CA 1
ATOM 3930 C C . GLY B 1 115 ? -28.386 48.059 149.674 1.00 29.61 115 GLY B C 1
ATOM 3931 O O . GLY B 1 115 ? -28.426 47.985 148.443 1.00 32.26 115 GLY B O 1
ATOM 3932 N N . ARG B 1 116 ? -27.253 48.107 150.367 1.00 30.86 116 ARG B N 1
ATOM 3933 C CA . ARG B 1 116 ? -25.939 48.086 149.732 1.00 31.88 116 ARG B CA 1
ATOM 3934 C C . ARG B 1 116 ? -25.659 46.835 148.904 1.00 31.61 116 ARG B C 1
ATOM 3935 O O . ARG B 1 116 ? -24.943 46.886 147.908 1.00 31.63 116 ARG B O 1
ATOM 3943 N N . VAL B 1 117 ? -26.236 45.717 149.311 1.00 31.27 117 VAL B N 1
ATOM 3944 C CA . VAL B 1 117 ? -26.031 44.469 148.608 1.00 30.17 117 VAL B CA 1
ATOM 3945 C C . VAL B 1 117 ? -27.111 44.173 147.568 1.00 31.03 117 VAL B C 1
ATOM 3946 O O . VAL B 1 117 ? -26.874 43.441 146.600 1.00 30.58 117 VAL B O 1
ATOM 3950 N N . LEU B 1 118 ? -28.289 44.758 147.744 1.00 28.83 118 LEU B N 1
ATOM 3951 C CA . LEU B 1 118 ? -29.375 44.491 146.821 1.00 28.14 118 LEU B CA 1
ATOM 3952 C C . LEU B 1 118 ? -29.769 45.608 145.873 1.00 26.31 118 LEU B C 1
ATOM 3953 O O . LEU B 1 118 ? -30.530 45.365 144.938 1.00 25.25 118 LEU B O 1
ATOM 3958 N N . ILE B 1 119 ? -29.245 46.815 146.090 1.00 26.68 119 ILE B N 1
ATOM 3959 C CA . ILE B 1 119 ? -29.615 47.954 145.246 1.00 26.52 119 ILE B CA 1
ATOM 3960 C C . ILE B 1 119 ? -28.577 48.559 144.307 1.00 26.88 119 ILE B C 1
ATOM 3961 O O . ILE B 1 119 ? -27.521 49.007 144.744 1.00 29.69 119 ILE B O 1
ATOM 3966 N N . ASP B 1 120 ? -28.880 48.575 143.012 1.00 27.72 120 ASP B N 1
ATOM 3967 C CA . ASP B 1 120 ? -28.010 49.220 142.030 1.00 27.73 120 ASP B CA 1
ATOM 3968 C C . ASP B 1 120 ? -28.696 50.567 141.798 1.00 28.69 120 ASP B C 1
ATOM 3969 O O . ASP B 1 120 ? -29.930 50.664 141.837 1.00 24.76 120 ASP B O 1
ATOM 3974 N N . PRO B 1 121 ? -27.911 51.635 141.589 1.00 26.90 121 PRO B N 1
ATOM 3975 C CA . PRO B 1 121 ? -28.563 52.930 141.362 1.00 25.65 121 PRO B CA 1
ATOM 3976 C C . PRO B 1 121 ? -29.581 52.866 140.224 1.00 25.90 121 PRO B C 1
ATOM 3977 O O . PRO B 1 121 ? -29.327 52.279 139.169 1.00 24.19 121 PRO B O 1
ATOM 3981 N N . GLY B 1 122 ? -30.727 53.495 140.446 1.00 27.16 122 GLY B N 1
ATOM 3982 C CA . GLY B 1 122 ? -31.774 53.490 139.453 1.00 26.46 122 GLY B CA 1
ATOM 3983 C C . GLY B 1 122 ? -32.827 52.430 139.739 1.00 28.53 122 GLY B C 1
ATOM 3984 O O . GLY B 1 122 ? -33.966 52.560 139.277 1.00 29.91 122 GLY B O 1
ATOM 3985 N N . ASP B 1 123 ? -32.467 51.382 140.482 1.00 24.87 123 ASP B N 1
ATOM 3986 C CA . ASP B 1 123 ? -33.427 50.315 140.800 1.00 28.02 123 ASP B CA 1
ATOM 3987 C C . ASP B 1 123 ? -34.700 50.878 141.438 1.00 25.08 123 ASP B C 1
ATOM 3988 O O . ASP B 1 123 ? -34.637 51.822 142.205 1.00 24.82 123 ASP B O 1
ATOM 3993 N N . VAL B 1 124 ? -35.857 50.319 141.105 1.00 26.91 124 VAL B N 1
ATOM 3994 C CA . VAL B 1 124 ? -37.104 50.767 141.750 1.00 26.50 124 VAL B CA 1
ATOM 3995 C C . VAL B 1 124 ? -37.319 49.808 142.921 1.00 26.27 124 VAL B C 1
ATOM 3996 O O . VAL B 1 124 ? -37.135 48.601 142.787 1.00 27.32 124 VAL B O 1
ATOM 4000 N N . VAL B 1 125 ? -37.671 50.340 144.079 1.00 26.28 125 VAL B N 1
ATOM 4001 C CA . VAL B 1 125 ? -37.959 49.493 145.225 1.00 28.38 125 VAL B CA 1
ATOM 4002 C C . VAL B 1 125 ? -39.351 49.914 145.656 1.00 28.79 125 VAL B C 1
ATOM 4003 O O . VAL B 1 125 ? -39.628 51.104 145.805 1.00 29.21 125 VAL B O 1
ATOM 4007 N N . ILE B 1 126 ? -40.233 48.932 145.802 1.00 27.76 126 ILE B N 1
ATOM 4008 C CA . ILE B 1 126 ? -41.614 49.186 146.181 1.00 28.73 126 ILE B CA 1
ATOM 4009 C C . ILE B 1 126 ? -41.754 49.189 147.707 1.00 30.56 126 ILE B C 1
ATOM 4010 O O . ILE B 1 126 ? -41.167 48.348 148.395 1.00 30.30 126 ILE B O 1
ATOM 4015 N N . THR B 1 127 ? -42.502 50.165 148.222 1.00 30.56 127 THR B N 1
ATOM 4016 C CA . THR B 1 127 ? -42.748 50.308 149.657 1.00 31.16 127 THR B CA 1
ATOM 4017 C C . THR B 1 127 ? -44.216 50.685 149.882 1.00 32.38 127 THR B C 1
ATOM 4018 O O . THR B 1 127 ? -44.971 50.925 148.934 1.00 31.60 127 THR B O 1
ATOM 4022 N N . GLU B 1 128 ? -44.617 50.733 151.145 1.00 33.15 128 GLU B N 1
ATOM 4023 C CA . GLU B 1 128 ? -45.971 51.131 151.496 1.00 32.44 128 GLU B CA 1
ATOM 4024 C C . GLU B 1 128 ? -45.989 52.653 151.391 1.00 33.16 128 GLU B C 1
ATOM 4025 O O . GLU B 1 128 ? -44.932 53.289 151.319 1.00 32.63 128 GLU B O 1
ATOM 4031 N N . ASN B 1 129 ? -47.182 53.234 151.353 1.00 31.76 129 ASN B N 1
ATOM 4032 C CA . ASN B 1 129 ? -47.315 54.687 151.302 1.00 31.63 129 ASN B CA 1
ATOM 4033 C C . ASN B 1 129 ? -48.385 55.077 152.310 1.00 31.11 129 ASN B C 1
ATOM 4034 O O . ASN B 1 129 ? -49.548 54.724 152.156 1.00 34.43 129 ASN B O 1
ATOM 4039 N N . PRO B 1 130 ? -47.996 55.762 153.392 1.00 32.10 130 PRO B N 1
ATOM 4040 C CA . PRO B 1 130 ? -46.626 56.178 153.706 1.00 29.81 130 PRO B CA 1
ATOM 4041 C C . PRO B 1 130 ? -45.831 54.977 154.210 1.00 31.08 130 PRO B C 1
ATOM 4042 O O . PRO B 1 130 ? -46.367 53.864 154.323 1.00 26.59 130 PRO B O 1
ATOM 4046 N N . SER B 1 131 ? -44.550 55.213 154.491 1.00 30.77 131 SER B N 1
ATOM 4047 C CA . SER B 1 131 ? -43.652 54.181 155.001 1.00 30.23 131 SER B CA 1
ATOM 4048 C C . SER B 1 131 ? -42.679 54.871 155.944 1.00 30.26 131 SER B C 1
ATOM 4049 O O . SER B 1 131 ? -42.724 56.087 156.079 1.00 30.03 131 SER B O 1
ATOM 4052 N N . TYR B 1 132 ? -41.814 54.099 156.596 1.00 29.61 132 TYR B N 1
ATOM 4053 C CA . TYR B 1 132 ? -40.833 54.641 157.539 1.00 29.50 132 TYR B CA 1
ATOM 4054 C C . TYR B 1 132 ? -39.830 55.572 156.828 1.00 28.88 132 TYR B C 1
ATOM 4055 O O . TYR B 1 132 ? -39.009 55.117 156.041 1.00 28.00 132 TYR B O 1
ATOM 4064 N N . ILE B 1 133 ? -39.907 56.868 157.123 1.00 28.66 133 ILE B N 1
ATOM 4065 C CA . ILE B 1 133 ? -39.038 57.876 156.520 1.00 29.60 133 ILE B CA 1
ATOM 4066 C C . ILE B 1 133 ? -37.542 57.534 156.466 1.00 29.35 133 ILE B C 1
ATOM 4067 O O . ILE B 1 133 ? -36.895 57.771 155.450 1.00 30.20 133 ILE B O 1
ATOM 4072 N N . ASN B 1 134 ? -36.970 56.976 157.529 1.00 30.61 134 ASN B N 1
ATOM 4073 C CA . ASN B 1 134 ? -35.538 56.668 157.464 1.00 30.42 134 ASN B CA 1
ATOM 4074 C C . ASN B 1 134 ? -35.176 55.616 156.443 1.00 31.76 134 ASN B C 1
ATOM 4075 O O . ASN B 1 134 ? -34.102 55.678 155.821 1.00 30.45 134 ASN B O 1
ATOM 4080 N N . THR B 1 135 ? -36.067 54.656 156.242 1.00 29.72 135 THR B N 1
ATOM 4081 C CA . THR B 1 135 ? -35.778 53.637 155.270 1.00 28.39 135 THR B CA 1
ATOM 4082 C C . THR B 1 135 ? -35.878 54.230 153.860 1.00 28.13 135 THR B C 1
ATOM 4083 O O . THR B 1 135 ? -35.033 53.948 153.019 1.00 29.06 135 THR B O 1
ATOM 4087 N N . LEU B 1 136 ? -36.869 55.081 153.599 1.00 26.60 136 LEU B N 1
ATOM 4088 C CA . LEU B 1 136 ? -36.989 55.663 152.258 1.00 26.08 136 LEU B CA 1
ATOM 4089 C C . LEU B 1 136 ? -35.711 56.455 151.941 1.00 25.38 136 LEU B C 1
ATOM 4090 O O . LEU B 1 136 ? -35.129 56.324 150.867 1.00 24.88 136 LEU B O 1
ATOM 4095 N N . LEU B 1 137 ? -35.298 57.267 152.906 1.00 25.76 137 LEU B N 1
ATOM 4096 C CA . LEU B 1 137 ? -34.108 58.097 152.832 1.00 27.27 137 LEU B CA 1
ATOM 4097 C C . LEU B 1 137 ? -32.867 57.187 152.651 1.00 28.96 137 LEU B C 1
ATOM 4098 O O . LEU B 1 137 ? -31.990 57.464 151.836 1.00 29.57 137 LEU B O 1
ATOM 4103 N N . ALA B 1 138 ? -32.815 56.082 153.390 1.00 28.19 138 ALA B N 1
ATOM 4104 C CA . ALA B 1 138 ? -31.684 55.160 153.287 1.00 25.71 138 ALA B CA 1
ATOM 4105 C C . ALA B 1 138 ? -31.537 54.586 151.879 1.00 26.25 138 ALA B C 1
ATOM 4106 O O . ALA B 1 138 ? -30.431 54.537 151.330 1.00 24.87 138 ALA B O 1
ATOM 4108 N N . PHE B 1 139 ? -32.650 54.152 151.298 1.00 23.41 139 PHE B N 1
ATOM 4109 C CA . PHE B 1 139 ? -32.632 53.551 149.970 1.00 23.75 139 PHE B CA 1
ATOM 4110 C C . PHE B 1 139 ? -32.355 54.542 148.845 1.00 21.35 139 PHE B C 1
ATOM 4111 O O . PHE B 1 139 ? -31.657 54.216 147.889 1.00 23.46 139 PHE B O 1
ATOM 4119 N N . GLU B 1 140 ? -32.897 55.746 148.963 1.00 21.44 140 GLU B N 1
ATOM 4120 C CA . GLU B 1 140 ? -32.682 56.768 147.956 1.00 24.10 140 GLU B CA 1
ATOM 4121 C C . GLU B 1 140 ? -31.250 57.284 147.974 1.00 23.81 140 GLU B C 1
ATOM 4122 O O . GLU B 1 140 ? -30.713 57.581 146.921 1.00 26.72 140 GLU B O 1
ATOM 4128 N N . GLN B 1 141 ? -30.616 57.414 149.137 1.00 23.99 141 GLN B N 1
ATOM 4129 C CA . GLN B 1 141 ? -29.235 57.884 149.081 1.00 26.09 141 GLN B CA 1
ATOM 4130 C C . GLN B 1 141 ? -28.365 56.755 148.518 1.00 25.38 141 GLN B C 1
ATOM 4131 O O . GLN B 1 141 ? -27.191 56.941 148.285 1.00 24.98 141 GLN B O 1
ATOM 4137 N N . LEU B 1 142 ? -28.959 55.579 148.298 1.00 25.61 142 LEU B N 1
ATOM 4138 C CA . LEU B 1 142 ? -28.219 54.483 147.675 1.00 24.21 142 LEU B CA 1
ATOM 4139 C C . LEU B 1 142 ? -28.599 54.477 146.194 1.00 22.81 142 LEU B C 1
ATOM 4140 O O . LEU B 1 142 ? -28.242 53.570 145.466 1.00 22.72 142 LEU B O 1
ATOM 4145 N N . GLY B 1 143 ? -29.353 55.491 145.762 1.00 25.05 143 GLY B N 1
ATOM 4146 C CA . GLY B 1 143 ? -29.735 55.590 144.359 1.00 23.62 143 GLY B CA 1
ATOM 4147 C C . GLY B 1 143 ? -31.021 54.931 143.901 1.00 24.00 143 GLY B C 1
ATOM 4148 O O . GLY B 1 143 ? -31.322 54.939 142.707 1.00 24.60 143 GLY B O 1
ATOM 4149 N N . ALA B 1 144 ? -31.783 54.354 144.823 1.00 24.53 144 ALA B N 1
ATOM 4150 C CA . ALA B 1 144 ? -33.046 53.700 144.453 1.00 27.36 144 ALA B CA 1
ATOM 4151 C C . ALA B 1 144 ? -34.164 54.692 144.192 1.00 27.02 144 ALA B C 1
ATOM 4152 O O . ALA B 1 144 ? -34.124 55.833 144.655 1.00 27.39 144 ALA B O 1
ATOM 4154 N N . LYS B 1 145 ? -35.161 54.229 143.444 1.00 30.61 145 LYS B N 1
ATOM 4155 C CA . LYS B 1 145 ? -36.348 55.020 143.113 1.00 30.87 145 LYS B CA 1
ATOM 4156 C C . LYS B 1 145 ? -37.478 54.387 143.928 1.00 30.54 145 LYS B C 1
ATOM 4157 O O . LYS B 1 145 ? -37.738 53.200 143.792 1.00 29.91 145 LYS B O 1
ATOM 4163 N N . ILE B 1 146 ? -38.127 55.168 144.786 1.00 30.66 146 ILE B N 1
ATOM 4164 C CA . ILE B 1 146 ? -39.206 54.644 145.616 1.00 28.16 146 ILE B CA 1
ATOM 4165 C C . ILE B 1 146 ? -40.590 54.754 144.962 1.00 31.36 146 ILE B C 1
ATOM 4166 O O . ILE B 1 146 ? -40.972 55.832 144.502 1.00 29.15 146 ILE B O 1
ATOM 4171 N N . GLU B 1 147 ? -41.324 53.633 144.927 1.00 31.47 147 GLU B N 1
ATOM 4172 C CA . GLU B 1 147 ? -42.694 53.567 144.384 1.00 33.61 147 GLU B CA 1
ATOM 4173 C C . GLU B 1 147 ? -43.608 53.041 145.500 1.00 32.54 147 GLU B C 1
ATOM 4174 O O . GLU B 1 147 ? -43.556 51.860 145.842 1.00 32.85 147 GLU B O 1
ATOM 4180 N N . GLY B 1 148 ? -44.442 53.913 146.060 1.00 33.51 148 GLY B N 1
ATOM 4181 C CA . GLY B 1 148 ? -45.321 53.501 147.149 1.00 34.76 148 GLY B CA 1
ATOM 4182 C C . GLY B 1 148 ? -46.671 52.908 146.769 1.00 34.36 148 GLY B C 1
ATOM 4183 O O . GLY B 1 148 ? -47.150 53.099 145.652 1.00 34.19 148 GLY B O 1
ATOM 4184 N N . VAL B 1 149 ? -47.268 52.173 147.707 1.00 34.35 149 VAL B N 1
ATOM 4185 C CA . VAL B 1 149 ? -48.580 51.541 147.527 1.00 35.51 149 VAL B CA 1
ATOM 4186 C C . VAL B 1 149 ? -49.407 51.879 148.777 1.00 36.20 149 VAL B C 1
ATOM 4187 O O . VAL B 1 149 ? -49.012 51.548 149.898 1.00 35.87 149 VAL B O 1
ATOM 4191 N N . PRO B 1 150 ? -50.569 52.535 148.596 1.00 37.44 150 PRO B N 1
ATOM 4192 C CA . PRO B 1 150 ? -51.466 52.940 149.690 1.00 38.23 150 PRO B CA 1
ATOM 4193 C C . PRO B 1 150 ? -51.816 51.845 150.677 1.00 38.28 150 PRO B C 1
ATOM 4194 O O . PRO B 1 150 ? -51.989 50.683 150.303 1.00 37.56 150 PRO B O 1
ATOM 4198 N N . VAL B 1 151 ? -51.913 52.227 151.943 1.00 39.20 151 VAL B N 1
ATOM 4199 C CA . VAL B 1 151 ? -52.273 51.288 152.992 1.00 41.41 151 VAL B CA 1
ATOM 4200 C C . VAL B 1 151 ? -53.585 51.758 153.617 1.00 43.05 151 VAL B C 1
ATOM 4201 O O . VAL B 1 151 ? -54.031 52.879 153.367 1.00 41.04 151 VAL B O 1
ATOM 4205 N N . ASP B 1 152 ? -54.191 50.880 154.417 1.00 45.12 152 ASP B N 1
ATOM 4206 C CA . ASP B 1 152 ? -55.414 51.189 155.149 1.00 45.52 152 ASP B CA 1
ATOM 4207 C C . ASP B 1 152 ? -55.309 50.563 156.529 1.00 47.59 152 ASP B C 1
ATOM 4208 O O . ASP B 1 152 ? -54.202 50.276 156.999 1.00 47.28 152 ASP B O 1
ATOM 4213 N N . ASN B 1 153 ? -56.447 50.345 157.184 1.00 48.92 153 ASN B N 1
ATOM 4214 C CA . ASN B 1 153 ? -56.431 49.761 158.522 1.00 48.96 153 ASN B CA 1
ATOM 4215 C C . ASN B 1 153 ? -55.874 48.348 158.492 1.00 47.18 153 ASN B C 1
ATOM 4216 O O . ASN B 1 153 ? -55.426 47.817 159.512 1.00 45.90 153 ASN B O 1
ATOM 4221 N N . ASP B 1 154 ? -55.881 47.744 157.310 1.00 45.70 154 ASP B N 1
ATOM 4222 C CA . ASP B 1 154 ? -55.356 46.397 157.172 1.00 45.20 154 ASP B CA 1
ATOM 4223 C C . ASP B 1 154 ? -54.008 46.317 156.483 1.00 42.67 154 ASP B C 1
ATOM 4224 O O . ASP B 1 154 ? -53.631 45.269 155.957 1.00 40.40 154 ASP B O 1
ATOM 4229 N N . GLY B 1 155 ? -53.288 47.434 156.488 1.00 42.02 155 GLY B N 1
ATOM 4230 C CA . GLY B 1 155 ? -51.967 47.466 155.884 1.00 40.71 155 GLY B CA 1
ATOM 4231 C C . GLY B 1 155 ? -51.943 47.780 154.400 1.00 41.21 155 GLY B C 1
ATOM 4232 O O . GLY B 1 155 ? -52.867 48.412 153.869 1.00 41.03 155 GLY B O 1
ATOM 4233 N N . MET B 1 156 ? -50.865 47.350 153.740 1.00 39.96 156 MET B N 1
ATOM 4234 C CA . MET B 1 156 ? -50.698 47.568 152.309 1.00 38.84 156 MET B CA 1
ATOM 4235 C C . MET B 1 156 ? -51.838 46.932 151.528 1.00 38.36 156 MET B C 1
ATOM 4236 O O . MET B 1 156 ? -52.210 45.786 151.778 1.00 37.24 156 MET B O 1
ATOM 4241 N N . ARG B 1 157 ? -52.382 47.696 150.586 1.00 39.56 157 ARG B N 1
ATOM 4242 C CA . ARG B 1 157 ? -53.443 47.238 149.707 1.00 40.54 157 ARG B CA 1
ATOM 4243 C C . ARG B 1 157 ? -52.757 46.338 148.689 1.00 40.49 157 ARG B C 1
ATOM 4244 O O . ARG B 1 157 ? -52.190 46.814 147.704 1.00 41.07 157 ARG B O 1
ATOM 4252 N N . VAL B 1 158 ? -52.811 45.036 148.925 1.00 42.07 158 VAL B N 1
ATOM 4253 C CA . VAL B 1 158 ? -52.168 44.056 148.047 1.00 43.70 158 VAL B CA 1
ATOM 4254 C C . VAL B 1 158 ? -52.671 44.063 146.605 1.00 45.13 158 VAL B C 1
ATOM 4255 O O . VAL B 1 158 ? -51.946 43.690 145.675 1.00 46.08 158 VAL B O 1
ATOM 4259 N N . ASP B 1 159 ? -53.911 44.496 146.412 1.00 46.46 159 ASP B N 1
ATOM 4260 C CA . ASP B 1 159 ? -54.480 44.553 145.073 1.00 46.00 159 ASP B CA 1
ATOM 4261 C C . ASP B 1 159 ? -53.844 45.696 144.277 1.00 45.40 159 ASP B C 1
ATOM 4262 O O . ASP B 1 159 ? -53.592 45.569 143.077 1.00 46.62 159 ASP B O 1
ATOM 4267 N N . LEU B 1 160 ? -53.569 46.807 144.952 1.00 43.70 160 LEU B N 1
ATOM 4268 C CA . LEU B 1 160 ? -52.958 47.961 144.302 1.00 44.15 160 LEU B CA 1
ATOM 4269 C C . LEU B 1 160 ? -51.469 47.667 144.073 1.00 43.54 160 LEU B C 1
ATOM 4270 O O . LEU B 1 160 ? -50.838 48.213 143.173 1.00 42.15 160 LEU B O 1
ATOM 4275 N N . LEU B 1 161 ? -50.929 46.781 144.897 1.00 43.99 161 LEU B N 1
ATOM 4276 C CA . LEU B 1 161 ? -49.545 46.373 144.798 1.00 44.52 161 LEU B CA 1
ATOM 4277 C C . LEU B 1 161 ? -49.331 45.660 143.457 1.00 44.54 161 LEU B C 1
ATOM 4278 O O . LEU B 1 161 ? -48.370 45.949 142.740 1.00 44.47 161 LEU B O 1
ATOM 4283 N N . GLU B 1 162 ? -50.237 44.751 143.100 1.00 44.21 162 GLU B N 1
ATOM 4284 C CA . GLU B 1 162 ? -50.100 44.042 141.828 1.00 43.63 162 GLU B CA 1
ATOM 4285 C C . GLU B 1 162 ? -50.319 44.967 140.637 1.00 42.69 162 GLU B C 1
ATOM 4286 O O . GLU B 1 162 ? -49.705 44.790 139.585 1.00 43.03 162 GLU B O 1
ATOM 4292 N N . GLU B 1 163 ? -51.194 45.953 140.791 1.00 42.96 163 GLU B N 1
ATOM 4293 C CA . GLU B 1 163 ? -51.421 46.889 139.701 1.00 44.77 163 GLU B CA 1
ATOM 4294 C C . GLU B 1 163 ? -50.159 47.750 139.496 1.00 43.58 163 GLU B C 1
ATOM 4295 O O . GLU B 1 163 ? -49.749 47.982 138.361 1.00 42.71 163 GLU B O 1
ATOM 4301 N N . LYS B 1 164 ? -49.546 48.208 140.591 1.00 41.54 164 LYS B N 1
ATOM 4302 C CA . LYS B 1 164 ? -48.324 49.018 140.527 1.00 38.87 164 LYS B CA 1
ATOM 4303 C C . LYS B 1 164 ? -47.240 48.232 139.793 1.00 38.75 164 LYS B C 1
ATOM 4304 O O . LYS B 1 164 ? -46.566 48.758 138.904 1.00 36.93 164 LYS B O 1
ATOM 4310 N N . ILE B 1 165 ? -47.096 46.960 140.157 1.00 38.72 165 ILE B N 1
ATOM 4311 C CA . ILE B 1 165 ? -46.105 46.090 139.532 1.00 38.73 165 ILE B CA 1
ATOM 4312 C C . ILE B 1 165 ? -46.370 45.963 138.035 1.00 37.71 165 ILE B C 1
ATOM 4313 O O . ILE B 1 165 ? -45.454 46.104 137.235 1.00 39.81 165 ILE B O 1
ATOM 4318 N N . LYS B 1 166 ? -47.617 45.697 137.654 1.00 40.14 166 LYS B N 1
ATOM 4319 C CA . LYS B 1 166 ? -47.975 45.591 136.231 1.00 39.78 166 LYS B CA 1
ATOM 4320 C C . LYS B 1 166 ? -47.741 46.943 135.551 1.00 39.18 166 LYS B C 1
ATOM 4321 O O . LYS B 1 166 ? -47.340 47.013 134.394 1.00 37.34 166 LYS B O 1
ATOM 4327 N N . GLU B 1 167 ? -48.009 48.013 136.286 1.00 39.18 167 GLU B N 1
ATOM 4328 C CA . GLU B 1 167 ? -47.821 49.363 135.787 1.00 40.72 167 GLU B CA 1
ATOM 4329 C C . GLU B 1 167 ? -46.335 49.539 135.445 1.00 40.96 167 GLU B C 1
ATOM 4330 O O . GLU B 1 167 ? -45.974 49.867 134.306 1.00 39.14 167 GLU B O 1
ATOM 4336 N N . LEU B 1 168 ? -45.482 49.291 136.443 1.00 39.49 168 LEU B N 1
ATOM 4337 C CA . LEU B 1 168 ? -44.038 49.418 136.290 1.00 37.63 168 LEU B CA 1
ATOM 4338 C C . LEU B 1 168 ? -43.500 48.609 135.124 1.00 37.67 168 LEU B C 1
ATOM 4339 O O . LEU B 1 168 ? -42.816 49.144 134.260 1.00 37.79 168 LEU B O 1
ATOM 4344 N N . LYS B 1 169 ? -43.789 47.315 135.102 1.00 39.89 169 LYS B N 1
ATOM 4345 C CA . LYS B 1 169 ? -43.300 46.479 134.016 1.00 41.48 169 LYS B CA 1
ATOM 4346 C C . LYS B 1 169 ? -43.828 46.941 132.670 1.00 42.39 169 LYS B C 1
ATOM 4347 O O . LYS B 1 169 ? -43.146 46.804 131.658 1.00 43.68 169 LYS B O 1
ATOM 4353 N N . ALA B 1 170 ? -45.027 47.508 132.643 1.00 42.63 170 ALA B N 1
ATOM 4354 C CA . ALA B 1 170 ? -45.549 47.991 131.370 1.00 44.46 170 ALA B CA 1
ATOM 4355 C C . ALA B 1 170 ? -44.627 49.112 130.850 1.00 44.29 170 ALA B C 1
ATOM 4356 O O . ALA B 1 170 ? -44.402 49.219 129.647 1.00 45.43 170 ALA B O 1
ATOM 4358 N N . LYS B 1 171 ? -44.097 49.938 131.754 1.00 43.19 171 LYS B N 1
ATOM 4359 C CA . LYS B 1 171 ? -43.190 51.025 131.364 1.00 43.33 171 LYS B CA 1
ATOM 4360 C C . LYS B 1 171 ? -41.795 50.461 131.097 1.00 43.09 171 LYS B C 1
ATOM 4361 O O . LYS B 1 171 ? -40.888 51.178 130.667 1.00 43.95 171 LYS B O 1
ATOM 4367 N N . GLY B 1 172 ? -41.630 49.171 131.361 1.00 41.54 172 GLY B N 1
ATOM 4368 C CA . GLY B 1 172 ? -40.343 48.542 131.162 1.00 40.49 172 GLY B CA 1
ATOM 4369 C C . GLY B 1 172 ? -39.421 48.839 132.331 1.00 40.18 172 GLY B C 1
ATOM 4370 O O . GLY B 1 172 ? -38.205 48.713 132.208 1.00 37.98 172 GLY B O 1
ATOM 4371 N N . GLN B 1 173 ? -40.000 49.237 133.463 1.00 38.69 173 GLN B N 1
ATOM 4372 C CA . GLN B 1 173 ? -39.212 49.546 134.649 1.00 38.66 173 GLN B CA 1
ATOM 4373 C C . GLN B 1 173 ? -38.773 48.282 135.371 1.00 38.49 173 GLN B C 1
ATOM 4374 O O . GLN B 1 173 ? -39.513 47.303 135.456 1.00 39.65 173 GLN B O 1
ATOM 4380 N N . LYS B 1 174 ? -37.553 48.310 135.887 1.00 38.33 174 LYS B N 1
ATOM 4381 C CA . LYS B 1 174 ? -37.008 47.184 136.628 1.00 34.72 174 LYS B CA 1
ATOM 4382 C C . LYS B 1 174 ? -37.302 47.371 138.117 1.00 33.06 174 LYS B C 1
ATOM 4383 O O . LYS B 1 174 ? -37.049 48.434 138.679 1.00 33.85 174 LYS B O 1
ATOM 4389 N N . VAL B 1 175 ? -37.842 46.334 138.741 1.00 31.27 175 VAL B N 1
ATOM 4390 C CA . VAL B 1 175 ? -38.153 46.344 140.160 1.00 31.91 175 VAL B CA 1
ATOM 4391 C C . VAL B 1 175 ? -37.704 45.004 140.711 1.00 30.56 175 VAL B C 1
ATOM 4392 O O . VAL B 1 175 ? -37.662 44.016 139.999 1.00 31.94 175 VAL B O 1
ATOM 4396 N N . LYS B 1 176 ? -37.405 44.951 141.993 1.00 31.91 176 LYS B N 1
ATOM 4397 C CA . LYS B 1 176 ? -36.915 43.708 142.551 1.00 32.50 176 LYS B CA 1
ATOM 4398 C C . LYS B 1 176 ? -37.320 43.464 143.998 1.00 30.64 176 LYS B C 1
ATOM 4399 O O . LYS B 1 176 ? -37.594 42.328 144.391 1.00 30.26 176 LYS B O 1
ATOM 4405 N N . LEU B 1 177 ? -37.365 44.534 144.783 1.00 28.07 177 LEU B N 1
ATOM 4406 C CA . LEU B 1 177 ? -37.654 44.409 146.198 1.00 27.46 177 LEU B CA 1
ATOM 4407 C C . LEU B 1 177 ? -38.920 45.110 146.664 1.00 27.77 177 LEU B C 1
ATOM 4408 O O . LEU B 1 177 ? -39.377 46.089 146.074 1.00 28.10 177 LEU B O 1
ATOM 4413 N N . ILE B 1 178 ? -39.471 44.596 147.750 1.00 26.91 178 ILE B N 1
ATOM 4414 C CA . ILE B 1 178 ? -40.651 45.184 148.349 1.00 29.48 178 ILE B CA 1
ATOM 4415 C C . ILE B 1 178 ? -40.326 45.317 149.830 1.00 28.63 178 ILE B C 1
ATOM 4416 O O . ILE B 1 178 ? -40.020 44.329 150.496 1.00 27.88 178 ILE B O 1
ATOM 4421 N N . TYR B 1 179 ? -40.351 46.542 150.335 1.00 28.65 179 TYR B N 1
ATOM 4422 C CA . TYR B 1 179 ? -40.072 46.769 151.744 1.00 28.67 179 TYR B CA 1
ATOM 4423 C C . TYR B 1 179 ? -41.383 47.020 152.478 1.00 30.60 179 TYR B C 1
ATOM 4424 O O . TYR B 1 179 ? -42.096 47.982 152.178 1.00 31.30 179 TYR B O 1
ATOM 4433 N N . THR B 1 180 ? -41.686 46.163 153.449 1.00 31.05 180 THR B N 1
ATOM 4434 C CA . THR B 1 180 ? -42.916 46.290 154.220 1.00 32.74 180 THR B CA 1
ATOM 4435 C C . THR B 1 180 ? -42.694 46.208 155.731 1.00 32.38 180 THR B C 1
ATOM 4436 O O . THR B 1 180 ? -41.761 45.560 156.207 1.00 37.03 180 THR B O 1
ATOM 4440 N N . ILE B 1 181 ? -43.548 46.898 156.474 1.00 33.01 181 ILE B N 1
ATOM 4441 C CA . ILE B 1 181 ? -43.516 46.914 157.938 1.00 33.37 181 ILE B CA 1
ATOM 4442 C C . ILE B 1 181 ? -44.918 46.409 158.311 1.00 33.81 181 ILE B C 1
ATOM 4443 O O . ILE B 1 181 ? -45.804 47.189 158.659 1.00 34.89 181 ILE B O 1
ATOM 4448 N N . PRO B 1 182 ? -45.131 45.085 158.224 1.00 34.18 182 PRO B N 1
ATOM 4449 C CA . PRO B 1 182 ? -46.393 44.383 158.514 1.00 32.17 182 PRO B CA 1
ATOM 4450 C C . PRO B 1 182 ? -47.108 44.649 159.840 1.00 33.30 182 PRO B C 1
ATOM 4451 O O . PRO B 1 182 ? -48.340 44.766 159.866 1.00 32.60 182 PRO B O 1
ATOM 4455 N N . THR B 1 183 ? -46.354 44.736 160.935 1.00 33.99 183 THR B N 1
ATOM 4456 C CA . THR B 1 183 ? -46.944 44.964 162.259 1.00 34.18 183 THR B CA 1
ATOM 4457 C C . THR B 1 183 ? -46.577 46.291 162.928 1.00 35.87 183 THR B C 1
ATOM 4458 O O . THR B 1 183 ? -45.391 46.645 163.047 1.00 36.31 183 THR B O 1
ATOM 4462 N N . GLY B 1 184 ? -47.611 47.003 163.380 1.00 33.40 184 GLY B N 1
ATOM 4463 C CA . GLY B 1 184 ? -47.434 48.287 164.045 1.00 32.73 184 GLY B CA 1
ATOM 4464 C C . GLY B 1 184 ? -46.581 49.264 163.247 1.00 31.85 184 GLY B C 1
ATOM 4465 O O . GLY B 1 184 ? -45.688 49.910 163.799 1.00 31.05 184 GLY B O 1
ATOM 4466 N N . GLN B 1 185 ? -46.878 49.398 161.957 1.00 31.45 185 GLN B N 1
ATOM 4467 C CA . GLN B 1 185 ? -46.122 50.274 161.068 1.00 33.29 185 GLN B CA 1
ATOM 4468 C C . GLN B 1 185 ? -45.813 51.673 161.591 1.00 35.07 185 GLN B C 1
ATOM 4469 O O . GLN B 1 185 ? -46.557 52.251 162.388 1.00 35.61 185 GLN B O 1
ATOM 4475 N N . ASN B 1 186 ? -44.678 52.190 161.136 1.00 35.51 186 ASN B N 1
ATOM 4476 C CA . ASN B 1 186 ? -44.201 53.535 161.453 1.00 35.77 186 ASN B CA 1
ATOM 4477 C C . ASN B 1 186 ? -44.315 54.099 160.052 1.00 35.81 186 ASN B C 1
ATOM 4478 O O . ASN B 1 186 ? -43.645 53.605 159.133 1.00 34.86 186 ASN B O 1
ATOM 4483 N N . PRO B 1 187 ? -45.094 55.174 159.865 1.00 35.98 187 PRO B N 1
ATOM 4484 C CA . PRO B 1 187 ? -45.885 55.944 160.822 1.00 36.19 187 PRO B CA 1
ATOM 4485 C C . PRO B 1 187 ? -47.390 55.674 160.988 1.00 38.44 187 PRO B C 1
ATOM 4486 O O . PRO B 1 187 ? -47.997 56.183 161.936 1.00 39.94 187 PRO B O 1
ATOM 4490 N N . MET B 1 188 ? -48.010 54.923 160.086 1.00 38.02 188 MET B N 1
ATOM 4491 C CA . MET B 1 188 ? -49.450 54.705 160.194 1.00 39.20 188 MET B CA 1
ATOM 4492 C C . MET B 1 188 ? -49.922 53.984 161.436 1.00 39.60 188 MET B C 1
ATOM 4493 O O . MET B 1 188 ? -51.021 54.245 161.921 1.00 40.00 188 MET B O 1
ATOM 4498 N N . GLY B 1 189 ? -49.111 53.070 161.951 1.00 40.83 189 GLY B N 1
ATOM 4499 C CA . GLY B 1 189 ? -49.517 52.345 163.140 1.00 39.09 189 GLY B CA 1
ATOM 4500 C C . GLY B 1 189 ? -50.472 51.204 162.827 1.00 38.31 189 GLY B C 1
ATOM 4501 O O . GLY B 1 189 ? -51.033 50.594 163.731 1.00 38.38 189 GLY B O 1
ATOM 4502 N N . VAL B 1 190 ? -50.653 50.897 161.550 1.00 36.73 190 VAL B N 1
ATOM 4503 C CA . VAL B 1 190 ? -51.545 49.807 161.169 1.00 37.88 190 VAL B CA 1
ATOM 4504 C C . VAL B 1 190 ? -50.778 48.514 160.933 1.00 38.56 190 VAL B C 1
ATOM 4505 O O . VAL B 1 190 ? -49.551 48.540 160.764 1.00 40.88 190 VAL B O 1
ATOM 4509 N N . THR B 1 191 ? -51.477 47.379 160.925 1.00 38.79 191 THR B N 1
ATOM 4510 C CA . THR B 1 191 ? -50.802 46.107 160.684 1.00 38.61 191 THR B CA 1
ATOM 4511 C C . THR B 1 191 ? -51.477 45.284 159.593 1.00 40.09 191 THR B C 1
ATOM 4512 O O . THR B 1 191 ? -52.694 45.157 159.545 1.00 41.27 191 THR B O 1
ATOM 4516 N N . MET B 1 192 ? -50.666 44.729 158.705 1.00 41.62 192 MET B N 1
ATOM 4517 C CA . MET B 1 192 ? -51.171 43.913 157.617 1.00 42.18 192 MET B CA 1
ATOM 4518 C C . MET B 1 192 ? -51.928 42.704 158.165 1.00 43.09 192 MET B C 1
ATOM 4519 O O . MET B 1 192 ? -51.462 42.040 159.098 1.00 41.51 192 MET B O 1
ATOM 4524 N N . SER B 1 193 ? -53.091 42.421 157.578 1.00 42.23 193 SER B N 1
ATOM 4525 C CA . SER B 1 193 ? -53.912 41.290 158.003 1.00 42.65 193 SER B CA 1
ATOM 4526 C C . SER B 1 193 ? -53.307 39.994 157.473 1.00 43.36 193 SER B C 1
ATOM 4527 O O . SER B 1 193 ? -52.595 40.004 156.468 1.00 45.50 193 SER B O 1
ATOM 4530 N N . MET B 1 194 ? -53.582 38.879 158.144 1.00 44.64 194 MET B N 1
ATOM 4531 C CA . MET B 1 194 ? -53.038 37.593 157.707 1.00 45.17 194 MET B CA 1
ATOM 4532 C C . MET B 1 194 ? -53.439 37.287 156.275 1.00 44.71 194 MET B C 1
ATOM 4533 O O . MET B 1 194 ? -52.691 36.659 155.523 1.00 44.74 194 MET B O 1
ATOM 4538 N N . GLU B 1 195 ? -54.619 37.753 155.898 1.00 44.80 195 GLU B N 1
ATOM 4539 C CA . GLU B 1 195 ? -55.145 37.535 154.563 1.00 45.18 195 GLU B CA 1
ATOM 4540 C C . GLU B 1 195 ? -54.280 38.256 153.519 1.00 44.27 195 GLU B C 1
ATOM 4541 O O . GLU B 1 195 ? -53.913 37.685 152.494 1.00 43.33 195 GLU B O 1
ATOM 4547 N N . ARG B 1 196 ? -53.951 39.514 153.772 1.00 42.39 196 ARG B N 1
ATOM 4548 C CA . ARG B 1 196 ? -53.125 40.244 152.820 1.00 43.22 196 ARG B CA 1
ATOM 4549 C C . ARG B 1 196 ? -51.684 39.724 152.823 1.00 41.46 196 ARG B C 1
ATOM 4550 O O . ARG B 1 196 ? -51.020 39.726 151.792 1.00 40.72 196 ARG B O 1
ATOM 4558 N N . ARG B 1 197 ? -51.220 39.246 153.975 1.00 41.06 197 ARG B N 1
ATOM 4559 C CA . ARG B 1 197 ? -49.869 38.701 154.090 1.00 41.52 197 ARG B CA 1
ATOM 4560 C C . ARG B 1 197 ? -49.667 37.506 153.158 1.00 41.87 197 ARG B C 1
ATOM 4561 O O . ARG B 1 197 ? -48.621 37.385 152.507 1.00 41.80 197 ARG B O 1
ATOM 4569 N N . LYS B 1 198 ? -50.672 36.640 153.072 1.00 41.68 198 LYS B N 1
ATOM 4570 C CA . LYS B 1 198 ? -50.593 35.475 152.196 1.00 42.34 198 LYS B CA 1
ATOM 4571 C C . LYS B 1 198 ? -50.637 35.887 150.726 1.00 40.84 198 LYS B C 1
ATOM 4572 O O . LYS B 1 198 ? -49.974 35.280 149.874 1.00 39.91 198 LYS B O 1
ATOM 4578 N N . ALA B 1 199 ? -51.417 36.926 150.436 1.00 39.28 199 ALA B N 1
ATOM 4579 C CA . ALA B 1 199 ? -51.546 37.431 149.068 1.00 37.43 199 ALA B CA 1
ATOM 4580 C C . ALA B 1 199 ? -50.225 38.078 148.621 1.00 35.56 199 ALA B C 1
ATOM 4581 O O . ALA B 1 199 ? -49.812 37.937 147.469 1.00 34.04 199 ALA B O 1
ATOM 4583 N N . LEU B 1 200 ? -49.579 38.795 149.538 1.00 36.35 200 LEU B N 1
ATOM 4584 C CA . LEU B 1 200 ? -48.299 39.451 149.259 1.00 37.98 200 LEU B CA 1
ATOM 4585 C C . LEU B 1 200 ? -47.283 38.371 148.870 1.00 38.60 200 LEU B C 1
ATOM 4586 O O . LEU B 1 200 ? -46.571 38.504 147.880 1.00 40.86 200 LEU B O 1
ATOM 4591 N N . LEU B 1 201 ? -47.235 37.286 149.635 1.00 38.25 201 LEU B N 1
ATOM 4592 C CA . LEU B 1 201 ? -46.315 36.200 149.324 1.00 38.29 201 LEU B CA 1
ATOM 4593 C C . LEU B 1 201 ? -46.596 35.585 147.956 1.00 39.60 201 LEU B C 1
ATOM 4594 O O . LEU B 1 201 ? -45.669 35.133 147.274 1.00 39.56 201 LEU B O 1
ATOM 4599 N N . GLU B 1 202 ? -47.868 35.577 147.552 1.00 41.15 202 GLU B N 1
ATOM 4600 C CA . GLU B 1 202 ? -48.270 35.015 146.256 1.00 42.29 202 GLU B CA 1
ATOM 4601 C C . GLU B 1 202 ? -47.795 35.902 145.108 1.00 40.21 202 GLU B C 1
ATOM 4602 O O . GLU B 1 202 ? -47.377 35.420 144.056 1.00 39.09 202 GLU B O 1
ATOM 4608 N N . ILE B 1 203 ? -47.872 37.206 145.321 1.00 39.95 203 ILE B N 1
ATOM 4609 C CA . ILE B 1 203 ? -47.445 38.162 144.318 1.00 40.76 203 ILE B CA 1
ATOM 4610 C C . ILE B 1 203 ? -45.920 38.118 144.157 1.00 39.75 203 ILE B C 1
ATOM 4611 O O . ILE B 1 203 ? -45.409 38.126 143.045 1.00 38.11 203 ILE B O 1
ATOM 4616 N N . ALA B 1 204 ? -45.199 38.045 145.272 1.00 40.29 204 ALA B N 1
ATOM 4617 C CA . ALA B 1 204 ? -43.742 37.990 145.229 1.00 39.66 204 ALA B CA 1
ATOM 4618 C C . ALA B 1 204 ? -43.303 36.799 144.385 1.00 39.74 204 ALA B C 1
ATOM 4619 O O . ALA B 1 204 ? -42.379 36.897 143.579 1.00 38.77 204 ALA B O 1
ATOM 4621 N N . SER B 1 205 ? -43.980 35.674 144.574 1.00 40.51 205 SER B N 1
ATOM 4622 C CA . SER B 1 205 ? -43.675 34.456 143.835 1.00 39.90 205 SER B CA 1
ATOM 4623 C C . SER B 1 205 ? -44.065 34.597 142.365 1.00 41.42 205 SER B C 1
ATOM 4624 O O . SER B 1 205 ? -43.291 34.232 141.462 1.00 41.95 205 SER B O 1
ATOM 4627 N N . LYS B 1 206 ? -45.256 35.145 142.128 1.00 38.93 206 LYS B N 1
ATOM 4628 C CA . LYS B 1 206 ? -45.768 35.336 140.774 1.00 37.92 206 LYS B CA 1
ATOM 4629 C C . LYS B 1 206 ? -44.874 36.242 139.944 1.00 37.99 206 LYS B C 1
ATOM 4630 O O . LYS B 1 206 ? -44.636 35.993 138.756 1.00 36.58 206 LYS B O 1
ATOM 4636 N N . TYR B 1 207 ? -44.377 37.304 140.565 1.00 37.40 207 TYR B N 1
ATOM 4637 C CA . TYR B 1 207 ? -43.509 38.224 139.846 1.00 36.98 207 TYR B CA 1
ATOM 4638 C C . TYR B 1 207 ? -42.022 38.021 140.125 1.00 37.01 207 TYR B C 1
ATOM 4639 O O . TYR B 1 207 ? -41.189 38.758 139.608 1.00 36.06 207 TYR B O 1
ATOM 4648 N N . ASP B 1 208 ? -41.700 37.022 140.940 1.00 36.51 208 ASP B N 1
ATOM 4649 C CA . ASP B 1 208 ? -40.308 36.704 141.251 1.00 38.53 208 ASP B CA 1
ATOM 4650 C C . ASP B 1 208 ? -39.575 37.899 141.864 1.00 37.63 208 ASP B C 1
ATOM 4651 O O . ASP B 1 208 ? -38.570 38.383 141.340 1.00 37.75 208 ASP B O 1
ATOM 4656 N N . LEU B 1 209 ? -40.103 38.353 142.993 1.00 34.65 209 LEU B N 1
ATOM 4657 C CA . LEU B 1 209 ? -39.571 39.487 143.718 1.00 32.88 209 LEU B CA 1
ATOM 4658 C C . LEU B 1 209 ? -39.137 39.057 145.116 1.00 32.58 209 LEU B C 1
ATOM 4659 O O . LEU B 1 209 ? -39.541 37.999 145.612 1.00 32.78 209 LEU B O 1
ATOM 4664 N N . LEU B 1 210 ? -38.322 39.890 145.752 1.00 30.93 210 LEU B N 1
ATOM 4665 C CA . LEU B 1 210 ? -37.844 39.608 147.095 1.00 31.63 210 LEU B CA 1
ATOM 4666 C C . LEU B 1 210 ? -38.533 40.561 148.069 1.00 30.49 210 LEU B C 1
ATOM 4667 O O . LEU B 1 210 ? -38.823 41.700 147.725 1.00 28.19 210 LEU B O 1
ATOM 4672 N N . ILE B 1 211 ? -38.789 40.094 149.286 1.00 30.14 211 ILE B N 1
ATOM 4673 C CA . ILE B 1 211 ? -39.439 40.921 150.282 1.00 28.90 211 ILE B CA 1
ATOM 4674 C C . ILE B 1 211 ? -38.588 41.164 151.505 1.00 30.12 211 ILE B C 1
ATOM 4675 O O . ILE B 1 211 ? -38.059 40.231 152.109 1.00 33.46 211 ILE B O 1
ATOM 4680 N N . ILE B 1 212 ? -38.460 42.411 151.904 1.00 28.38 212 ILE B N 1
ATOM 4681 C CA . ILE B 1 212 ? -37.717 42.645 153.111 1.00 31.67 212 ILE B CA 1
ATOM 4682 C C . ILE B 1 212 ? -38.744 43.033 154.156 1.00 29.31 212 ILE B C 1
ATOM 4683 O O . ILE B 1 212 ? -39.469 44.011 154.006 1.00 28.69 212 ILE B O 1
ATOM 4688 N N . GLU B 1 213 ? -38.822 42.217 155.200 1.00 31.71 213 GLU B N 1
ATOM 4689 C CA . GLU B 1 213 ? -39.777 42.415 156.283 1.00 32.35 213 GLU B CA 1
ATOM 4690 C C . GLU B 1 213 ? -39.159 43.104 157.496 1.00 31.63 213 GLU B C 1
ATOM 4691 O O . GLU B 1 213 ? -38.207 42.602 158.102 1.00 31.37 213 GLU B O 1
ATOM 4697 N N . ASP B 1 214 ? -39.718 44.252 157.855 1.00 32.19 214 ASP B N 1
ATOM 4698 C CA . ASP B 1 214 ? -39.228 45.016 158.991 1.00 30.93 214 ASP B CA 1
ATOM 4699 C C . ASP B 1 214 ? -40.075 44.580 160.180 1.00 31.18 214 ASP B C 1
ATOM 4700 O O . ASP B 1 214 ? -41.279 44.798 160.205 1.00 33.75 214 ASP B O 1
ATOM 4705 N N . THR B 1 215 ? -39.427 43.945 161.151 1.00 31.59 215 THR B N 1
ATOM 4706 C CA . THR B 1 215 ? -40.079 43.403 162.347 1.00 30.63 215 THR B CA 1
ATOM 4707 C C . THR B 1 215 ? -39.858 44.248 163.599 1.00 33.21 215 THR B C 1
ATOM 4708 O O . THR B 1 215 ? -39.999 43.759 164.718 1.00 35.02 215 THR B O 1
ATOM 4712 N N . ALA B 1 216 ? -39.513 45.516 163.405 1.00 32.76 216 ALA B N 1
ATOM 4713 C CA . ALA B 1 216 ? -39.248 46.429 164.513 1.00 35.23 216 ALA B CA 1
ATOM 4714 C C . ALA B 1 216 ? -40.241 46.413 165.682 1.00 36.80 216 ALA B C 1
ATOM 4715 O O . ALA B 1 216 ? -39.822 46.484 166.845 1.00 38.24 216 ALA B O 1
ATOM 4717 N N . TYR B 1 217 ? -41.538 46.328 165.383 1.00 35.13 217 TYR B N 1
ATOM 4718 C CA . TYR B 1 217 ? -42.576 46.361 166.416 1.00 37.15 217 TYR B CA 1
ATOM 4719 C C . TYR B 1 217 ? -43.316 45.040 166.640 1.00 36.88 217 TYR B C 1
ATOM 4720 O O . TYR B 1 217 ? -44.430 45.030 167.154 1.00 37.32 217 TYR B O 1
ATOM 4729 N N . ASN B 1 218 ? -42.704 43.926 166.270 1.00 37.45 218 ASN B N 1
ATOM 4730 C CA . ASN B 1 218 ? -43.363 42.640 166.451 1.00 38.55 218 ASN B CA 1
ATOM 4731 C C . ASN B 1 218 ? -43.507 42.279 167.927 1.00 39.86 218 ASN B C 1
ATOM 4732 O O . ASN B 1 218 ? -44.202 41.338 168.277 1.00 38.67 218 ASN B O 1
ATOM 4737 N N . PHE B 1 219 ? -42.866 43.052 168.791 1.00 42.15 219 PHE B N 1
ATOM 4738 C CA . PHE B 1 219 ? -42.936 42.779 170.217 1.00 46.05 219 PHE B CA 1
ATOM 4739 C C . PHE B 1 219 ? -43.676 43.880 170.961 1.00 46.77 219 PHE B C 1
ATOM 4740 O O . PHE B 1 219 ? -43.601 43.983 172.179 1.00 47.69 219 PHE B O 1
ATOM 4748 N N . MET B 1 220 ? -44.394 44.705 170.213 1.00 48.75 220 MET B N 1
ATOM 4749 C CA . MET B 1 220 ? -45.167 45.776 170.809 1.00 50.55 220 MET B CA 1
ATOM 4750 C C . MET B 1 220 ? -46.586 45.607 170.316 1.00 50.24 220 MET B C 1
ATOM 4751 O O . MET B 1 220 ? -47.273 46.577 170.002 1.00 49.59 220 MET B O 1
ATOM 4756 N N . ARG B 1 221 ? -47.015 44.356 170.235 1.00 49.69 221 ARG B N 1
ATOM 4757 C CA . ARG B 1 221 ? -48.357 44.069 169.791 1.00 51.32 221 ARG B CA 1
ATOM 4758 C C . ARG B 1 221 ? -49.258 44.011 171.018 1.00 53.07 221 ARG B C 1
ATOM 4759 O O . ARG B 1 221 ? -48.794 43.678 172.111 1.00 53.31 221 ARG B O 1
ATOM 4767 N N . TYR B 1 222 ? -50.538 44.331 170.842 1.00 53.50 222 TYR B N 1
ATOM 4768 C CA . TYR B 1 222 ? -51.468 44.353 171.969 1.00 54.58 222 TYR B CA 1
ATOM 4769 C C . TYR B 1 222 ? -52.706 43.465 171.883 1.00 55.88 222 TYR B C 1
ATOM 4770 O O . TYR B 1 222 ? -53.204 43.022 172.916 1.00 56.07 222 TYR B O 1
ATOM 4779 N N . GLU B 1 223 ? -53.209 43.201 170.676 1.00 57.67 223 GLU B N 1
ATOM 4780 C CA . GLU B 1 223 ? -54.426 42.397 170.563 1.00 60.22 223 GLU B CA 1
ATOM 4781 C C . GLU B 1 223 ? -54.735 41.629 169.275 1.00 60.31 223 GLU B C 1
ATOM 4782 O O . GLU B 1 223 ? -55.886 41.259 169.056 1.00 62.66 223 GLU B O 1
ATOM 4788 N N . GLY B 1 224 ? -53.756 41.378 168.417 1.00 59.02 224 GLY B N 1
ATOM 4789 C CA . GLY B 1 224 ? -54.082 40.626 167.212 1.00 58.44 224 GLY B CA 1
ATOM 4790 C C . GLY B 1 224 ? -54.318 39.162 167.570 1.00 57.69 224 GLY B C 1
ATOM 4791 O O . GLY B 1 224 ? -54.359 38.810 168.751 1.00 59.08 224 GLY B O 1
ATOM 4792 N N . GLY B 1 225 ? -54.495 38.297 166.576 1.00 55.02 225 GLY B N 1
ATOM 4793 C CA . GLY B 1 225 ? -54.672 36.881 166.880 1.00 50.89 225 GLY B CA 1
ATOM 4794 C C . GLY B 1 225 ? -53.297 36.233 166.815 1.00 47.61 225 GLY B C 1
ATOM 4795 O O . GLY B 1 225 ? -52.368 36.744 167.442 1.00 45.26 225 GLY B O 1
ATOM 4796 N N . ASP B 1 226 ? -53.167 35.104 166.108 1.00 46.37 226 ASP B N 1
ATOM 4797 C CA . ASP B 1 226 ? -51.852 34.479 165.924 1.00 45.26 226 ASP B CA 1
ATOM 4798 C C . ASP B 1 226 ? -51.388 35.084 164.620 1.00 43.31 226 ASP B C 1
ATOM 4799 O O . ASP B 1 226 ? -51.465 34.447 163.578 1.00 44.18 226 ASP B O 1
ATOM 4804 N N . ILE B 1 227 ? -50.960 36.332 164.644 1.00 44.39 227 ILE B N 1
ATOM 4805 C CA . ILE B 1 227 ? -50.478 36.900 163.399 1.00 45.87 227 ILE B CA 1
ATOM 4806 C C . ILE B 1 227 ? -49.003 36.515 163.313 1.00 43.37 227 ILE B C 1
ATOM 4807 O O . ILE B 1 227 ? -48.227 36.730 164.238 1.00 42.42 227 ILE B O 1
ATOM 4812 N N . VAL B 1 228 ? -48.642 35.870 162.216 1.00 41.87 228 VAL B N 1
ATOM 4813 C CA . VAL B 1 228 ? -47.277 35.420 162.044 1.00 41.05 228 VAL B CA 1
ATOM 4814 C C . VAL B 1 228 ? -46.569 36.214 160.960 1.00 38.95 228 VAL B C 1
ATOM 4815 O O . VAL B 1 228 ? -47.171 36.633 159.980 1.00 38.47 228 VAL B O 1
ATOM 4819 N N . PRO B 1 229 ? -45.271 36.461 161.157 1.00 39.62 229 PRO B N 1
ATOM 4820 C CA . PRO B 1 229 ? -44.444 37.213 160.205 1.00 36.70 229 PRO B CA 1
ATOM 4821 C C . PRO B 1 229 ? -44.493 36.539 158.846 1.00 34.28 229 PRO B C 1
ATOM 4822 O O . PRO B 1 229 ? -44.805 35.354 158.751 1.00 32.28 229 PRO B O 1
ATOM 4826 N N . LEU B 1 230 ? -44.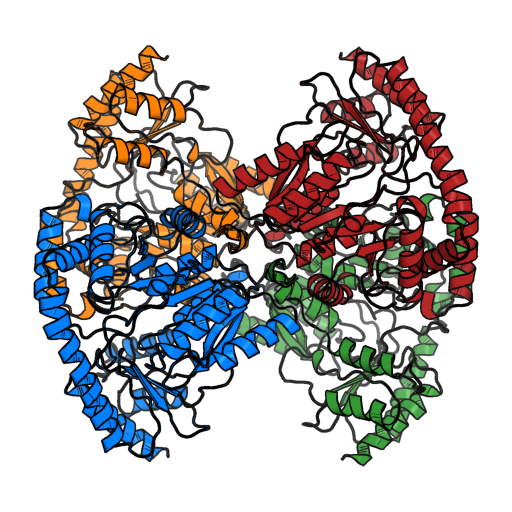182 37.297 157.800 1.00 35.43 230 LEU B N 1
ATOM 4827 C CA . LEU B 1 230 ? -44.157 36.760 156.435 1.00 34.87 230 LEU B CA 1
ATOM 4828 C C . LEU B 1 230 ? -43.020 35.734 156.342 1.00 34.80 230 LEU B C 1
ATOM 4829 O O . LEU B 1 230 ? -43.115 34.747 155.613 1.00 34.28 230 LEU B O 1
ATOM 4834 N N . LYS B 1 231 ? -41.950 35.962 157.096 1.00 34.57 231 LYS B N 1
ATOM 4835 C CA . LYS B 1 231 ? -40.811 35.048 157.060 1.00 37.66 231 LYS B CA 1
ATOM 4836 C C . LYS B 1 231 ? -41.165 33.654 157.578 1.00 38.70 231 LYS B C 1
ATOM 4837 O O . LYS B 1 231 ? -40.557 32.661 157.164 1.00 39.71 231 LYS B O 1
ATOM 4843 N N . ALA B 1 232 ? -42.141 33.573 158.481 1.00 39.01 232 ALA B N 1
ATOM 4844 C CA . ALA B 1 232 ? -42.563 32.276 159.028 1.00 39.13 232 ALA B CA 1
ATOM 4845 C C . ALA B 1 232 ? -43.497 31.563 158.052 1.00 39.83 232 ALA B C 1
ATOM 4846 O O . ALA B 1 232 ? -43.809 30.390 158.225 1.00 41.59 232 ALA B O 1
ATOM 4848 N N . LEU B 1 233 ? -43.926 32.283 157.016 1.00 42.05 233 LEU B N 1
ATOM 4849 C CA . LEU B 1 233 ? -44.819 31.749 155.975 1.00 42.32 233 LEU B CA 1
ATOM 4850 C C . LEU B 1 233 ? -44.049 31.568 154.665 1.00 43.55 233 LEU B C 1
ATOM 4851 O O . LEU B 1 233 ? -44.553 30.964 153.715 1.00 43.55 233 LEU B O 1
ATOM 4856 N N . ASP B 1 234 ? -42.831 32.111 154.642 1.00 44.01 234 ASP B N 1
ATOM 4857 C CA . ASP B 1 234 ? -41.919 32.106 153.491 1.00 44.94 234 ASP B CA 1
ATOM 4858 C C . ASP B 1 234 ? -41.371 30.722 153.116 1.00 45.85 234 ASP B C 1
ATOM 4859 O O . ASP B 1 234 ? -40.239 30.368 153.470 1.00 46.90 234 ASP B O 1
ATOM 4864 N N . ASN B 1 235 ? -42.164 29.945 152.388 1.00 45.52 235 ASN B N 1
ATOM 4865 C CA . ASN B 1 235 ? -41.745 28.612 151.988 1.00 46.34 235 ASN B CA 1
ATOM 4866 C C . ASN B 1 235 ? -40.814 28.640 150.772 1.00 46.37 235 ASN B C 1
ATOM 4867 O O . ASN B 1 235 ? -40.086 27.675 150.527 1.00 43.81 235 ASN B O 1
ATOM 4872 N N . GLU B 1 236 ? -40.839 29.737 150.013 1.00 45.35 236 GLU B N 1
ATOM 4873 C CA . GLU B 1 236 ? -39.976 29.877 148.836 1.00 45.00 236 GLU B CA 1
ATOM 4874 C C . GLU B 1 236 ? -38.681 30.631 149.126 1.00 42.36 236 GLU B C 1
ATOM 4875 O O . GLU B 1 236 ? -37.871 30.833 148.228 1.00 43.67 236 GLU B O 1
ATOM 4881 N N . GLY B 1 237 ? -38.491 31.050 150.371 1.00 39.98 237 GLY B N 1
ATOM 4882 C CA . GLY B 1 237 ? -37.282 31.777 150.734 1.00 38.09 237 GLY B CA 1
ATOM 4883 C C . GLY B 1 237 ? -37.125 33.149 150.084 1.00 36.43 237 GLY B C 1
ATOM 4884 O O . GLY B 1 237 ? -36.006 33.589 149.824 1.00 34.28 237 GLY B O 1
ATOM 4885 N N . ARG B 1 238 ? -38.247 33.824 149.818 1.00 36.35 238 ARG B N 1
ATOM 4886 C CA . ARG B 1 238 ? -38.235 35.153 149.194 1.00 33.06 238 ARG B CA 1
ATOM 4887 C C . ARG B 1 238 ? -38.253 36.300 150.187 1.00 32.57 238 ARG B C 1
ATOM 4888 O O . ARG B 1 238 ? -38.279 37.452 149.773 1.00 33.93 238 ARG B O 1
ATOM 4896 N N . VAL B 1 239 ? -38.286 36.024 151.486 1.00 30.38 239 VAL B N 1
ATOM 4897 C CA . VAL B 1 239 ? -38.278 37.161 152.373 1.00 31.45 239 VAL B CA 1
ATOM 4898 C C . VAL B 1 239 ? -37.034 37.231 153.237 1.00 32.97 239 VAL B C 1
ATOM 4899 O O . VAL B 1 239 ? -36.439 36.221 153.608 1.00 34.34 239 VAL B O 1
ATOM 4903 N N . ILE B 1 240 ? -36.632 38.453 153.526 1.00 31.20 240 ILE B N 1
ATOM 4904 C CA . ILE B 1 240 ? -35.467 38.704 154.332 1.00 30.42 240 ILE B CA 1
ATOM 4905 C C . ILE B 1 240 ? -35.994 39.564 155.452 1.00 29.64 240 ILE B C 1
ATOM 4906 O O . ILE B 1 240 ? -36.836 40.423 155.207 1.00 29.93 240 ILE B O 1
ATOM 4911 N N . VAL B 1 241 ? -35.573 39.342 156.690 1.00 29.82 241 VAL B N 1
ATOM 4912 C CA . VAL B 1 241 ? -36.093 40.244 157.699 1.00 30.35 241 VAL B CA 1
ATOM 4913 C C . VAL B 1 241 ? -35.018 41.156 158.259 1.00 32.02 241 VAL B C 1
ATOM 4914 O O . VAL B 1 241 ? -33.824 40.833 158.254 1.00 33.01 241 VAL B O 1
ATOM 4918 N N . ALA B 1 242 ? -35.460 42.333 158.684 1.00 32.70 242 ALA B N 1
ATOM 4919 C CA . ALA B 1 242 ? -34.602 43.314 159.321 1.00 32.91 242 ALA B CA 1
ATOM 4920 C C . ALA B 1 242 ? -35.323 43.527 160.646 1.00 33.95 242 ALA B C 1
ATOM 4921 O O . ALA B 1 242 ? -36.410 44.109 160.684 1.00 34.57 242 ALA B O 1
ATOM 4923 N N . GLY B 1 243 ? -34.721 43.033 161.727 1.00 34.17 243 GLY B N 1
ATOM 4924 C CA . GLY B 1 243 ? -35.322 43.153 163.042 1.00 31.51 243 GLY B CA 1
ATOM 4925 C C . GLY B 1 243 ? -34.457 43.908 164.023 1.00 33.83 243 GLY B C 1
ATOM 4926 O O . GLY B 1 243 ? -33.344 44.320 163.697 1.00 33.34 243 GLY B O 1
ATOM 4927 N N . THR B 1 244 ? -34.959 44.076 165.241 1.00 32.80 244 THR B N 1
ATOM 4928 C CA . THR B 1 244 ? -34.223 44.812 166.256 1.00 32.07 244 THR B CA 1
ATOM 4929 C C . THR B 1 244 ? -34.802 44.586 167.653 1.00 33.28 244 THR B C 1
ATOM 4930 O O . THR B 1 244 ? -35.951 44.169 167.798 1.00 33.57 244 THR B O 1
ATOM 4934 N N . LEU B 1 245 ? -33.988 44.850 168.670 1.00 33.77 245 LEU B N 1
ATOM 4935 C CA . LEU B 1 245 ? -34.384 44.707 170.065 1.00 35.37 245 LEU B CA 1
ATOM 4936 C C . LEU B 1 245 ? -34.427 46.086 170.699 1.00 33.99 245 LEU B C 1
ATOM 4937 O O . LEU B 1 245 ? -34.531 46.214 171.915 1.00 33.73 245 LEU B O 1
ATOM 4942 N N . SER B 1 246 ? -34.349 47.115 169.871 1.00 33.75 246 SER B N 1
ATOM 4943 C CA . SER B 1 246 ? -34.330 48.462 170.388 1.00 37.56 246 SER B CA 1
ATOM 4944 C C . SER B 1 246 ? -35.606 48.891 171.108 1.00 38.13 246 SER B C 1
ATOM 4945 O O . SER B 1 246 ? -35.534 49.633 172.085 1.00 37.36 246 SER B O 1
ATOM 4948 N N . LYS B 1 247 ? -36.762 48.421 170.647 1.00 38.57 247 LYS B N 1
ATOM 4949 C CA . LYS B 1 247 ? -38.023 48.783 171.283 1.00 40.59 247 LYS B CA 1
ATOM 4950 C C . LYS B 1 247 ? -38.270 47.921 172.526 1.00 41.90 247 LYS B C 1
ATOM 4951 O O . LYS B 1 247 ? -39.268 48.084 173.227 1.00 42.22 247 LYS B O 1
ATOM 4957 N N . VAL B 1 248 ? -37.353 47.002 172.798 1.00 42.09 248 VAL B N 1
ATOM 4958 C CA . VAL B 1 248 ? -37.487 46.135 173.955 1.00 41.91 248 VAL B CA 1
ATOM 4959 C C . VAL B 1 248 ? -36.407 46.417 174.999 1.00 42.17 248 VAL B C 1
ATOM 4960 O O . VAL B 1 248 ? -36.695 46.782 176.138 1.00 40.17 248 VAL B O 1
ATOM 4964 N N . LEU B 1 249 ? -35.160 46.250 174.575 1.00 43.37 249 LEU B N 1
ATOM 4965 C CA . LEU B 1 249 ? -33.983 46.422 175.416 1.00 43.38 249 LEU B CA 1
ATOM 4966 C C . LEU B 1 249 ? -33.561 47.868 175.600 1.00 44.42 249 LEU B C 1
ATOM 4967 O O . LEU B 1 249 ? -32.895 48.220 176.577 1.00 45.65 249 LEU B O 1
ATOM 4972 N N . GLY B 1 250 ? -33.935 48.712 174.651 1.00 44.45 250 GLY B N 1
ATOM 4973 C CA . GLY B 1 250 ? -33.529 50.104 174.715 1.00 44.72 250 GLY B CA 1
ATOM 4974 C C . GLY B 1 250 ? -33.048 50.472 173.326 1.00 43.57 250 GLY B C 1
ATOM 4975 O O . GLY B 1 250 ? -32.222 49.795 172.716 1.00 43.45 250 GLY B O 1
ATOM 4976 N N . THR B 1 251 ? -33.582 51.566 172.828 1.00 42.83 251 THR B N 1
ATOM 4977 C CA . THR B 1 251 ? -33.286 52.031 171.498 1.00 41.31 251 THR B CA 1
ATOM 4978 C C . THR B 1 251 ? -31.859 52.548 171.282 1.00 40.13 251 THR B C 1
ATOM 4979 O O . THR B 1 251 ? -31.402 52.680 170.146 1.00 40.18 251 THR B O 1
ATOM 4983 N N . GLY B 1 252 ? -31.138 52.811 172.365 1.00 39.44 252 GLY B N 1
ATOM 4984 C CA . GLY B 1 252 ? -29.779 53.302 172.231 1.00 36.58 252 GLY B CA 1
ATOM 4985 C C . GLY B 1 252 ? -28.680 52.250 172.208 1.00 36.62 252 GLY B C 1
ATOM 4986 O O . GLY B 1 252 ? -27.516 52.577 171.962 1.00 34.73 252 GLY B O 1
ATOM 4987 N N . PHE B 1 253 ? -29.019 50.989 172.455 1.00 37.01 253 PHE B N 1
ATOM 4988 C CA . PHE B 1 253 ? -27.996 49.931 172.465 1.00 37.20 253 PHE B CA 1
ATOM 4989 C C . PHE B 1 253 ? -27.477 49.559 171.077 1.00 35.83 253 PHE B C 1
ATOM 4990 O O . PHE B 1 253 ? -26.364 49.046 170.941 1.00 36.44 253 PHE B O 1
ATOM 4998 N N . ARG B 1 254 ? -28.283 49.834 170.055 1.00 36.59 254 ARG B N 1
ATOM 4999 C CA . ARG B 1 254 ? -27.942 49.547 168.661 1.00 35.70 254 ARG B CA 1
ATOM 5000 C C . ARG B 1 254 ? -27.800 48.045 168.412 1.00 37.06 254 ARG B C 1
ATOM 5001 O O . ARG B 1 254 ? -26.774 47.593 167.891 1.00 34.24 254 ARG B O 1
ATOM 5009 N N . ILE B 1 255 ? -28.813 47.272 168.807 1.00 35.48 255 ILE B N 1
ATOM 5010 C CA . ILE B 1 255 ? -28.789 45.832 168.588 1.00 33.42 255 ILE B CA 1
ATOM 5011 C C . ILE B 1 255 ? -29.924 45.441 167.642 1.00 34.71 255 ILE B C 1
ATOM 5012 O O . ILE B 1 255 ? -31.107 45.526 167.992 1.00 37.46 255 ILE B O 1
ATOM 5017 N N . GLY B 1 256 ? -29.563 45.031 166.433 1.00 33.74 256 GLY B N 1
ATOM 5018 C CA . GLY B 1 256 ? -30.555 44.632 165.451 1.00 31.26 256 GLY B CA 1
ATOM 5019 C C . GLY B 1 256 ? -30.041 43.426 164.702 1.00 32.21 256 GLY B C 1
ATOM 5020 O O . GLY B 1 256 ? -28.978 42.903 165.030 1.00 33.10 256 GLY B O 1
ATOM 5021 N N . TRP B 1 257 ? -30.772 42.974 163.694 1.00 30.31 257 TRP B N 1
ATOM 5022 C CA . TRP B 1 257 ? -30.311 41.817 162.958 1.00 31.26 257 TRP B CA 1
ATOM 5023 C C . TRP B 1 257 ? -30.915 41.630 161.574 1.00 32.87 257 TRP B C 1
ATOM 5024 O O . TRP B 1 257 ? -32.006 42.114 161.271 1.00 33.13 257 TRP B O 1
ATOM 5035 N N . ILE B 1 258 ? -30.172 40.932 160.727 1.00 32.82 258 ILE B N 1
ATOM 5036 C CA . ILE B 1 258 ? -30.654 40.610 159.407 1.00 30.72 258 ILE B CA 1
ATOM 5037 C C . ILE B 1 258 ? -30.788 39.099 159.383 1.00 33.86 258 ILE B C 1
ATOM 5038 O O . ILE B 1 258 ? -29.943 38.386 159.935 1.00 34.45 258 ILE B O 1
ATOM 5043 N N . ILE B 1 259 ? -31.863 38.620 158.768 1.00 34.70 259 ILE B N 1
ATOM 5044 C CA . ILE B 1 259 ? -32.060 37.196 158.580 1.00 34.75 259 ILE B CA 1
ATOM 5045 C C . ILE B 1 259 ? -32.179 37.047 157.065 1.00 35.06 259 ILE B C 1
ATOM 5046 O O . ILE B 1 259 ? -33.091 37.609 156.453 1.00 32.69 259 ILE B O 1
ATOM 5051 N N . ALA B 1 260 ? -31.238 36.311 156.471 1.00 34.26 260 ALA B N 1
ATOM 5052 C CA . ALA B 1 260 ? -31.200 36.082 155.027 1.00 34.64 260 ALA B CA 1
ATOM 5053 C C . ALA B 1 260 ? -30.566 34.721 154.749 1.00 34.43 260 ALA B C 1
ATOM 5054 O O . ALA B 1 260 ? -30.196 34.014 155.677 1.00 36.89 260 ALA B O 1
ATOM 5056 N N . GLU B 1 261 ? -30.417 34.367 153.476 1.00 34.95 261 GLU B N 1
ATOM 5057 C CA . GLU B 1 261 ? -29.845 33.073 153.110 1.00 37.34 261 GLU B CA 1
ATOM 5058 C C . GLU B 1 261 ? -29.025 33.094 151.835 1.00 35.25 261 GLU B C 1
ATOM 5059 O O . GLU B 1 261 ? -29.003 34.087 151.112 1.00 34.27 261 GLU B O 1
ATOM 5065 N N . GLY B 1 262 ? -28.370 31.966 151.567 1.00 33.64 262 GLY B N 1
ATOM 5066 C CA . GLY B 1 262 ? -27.554 31.820 150.377 1.00 34.02 262 GLY B CA 1
ATOM 5067 C C . GLY B 1 262 ? -26.547 32.926 150.144 1.00 33.99 262 GLY B C 1
ATOM 5068 O O . GLY B 1 262 ? -25.935 33.427 151.077 1.00 33.65 262 GLY B O 1
ATOM 5069 N N . GLU B 1 263 ? -26.401 33.313 148.882 1.00 36.41 263 GLU B N 1
ATOM 5070 C CA . GLU B 1 263 ? -25.462 34.349 148.478 1.00 36.99 263 GLU B CA 1
ATOM 5071 C C . GLU B 1 263 ? -25.724 35.738 149.064 1.00 36.81 263 GLU B C 1
ATOM 5072 O O . GLU B 1 263 ? -24.787 36.525 149.232 1.00 35.37 263 GLU B O 1
ATOM 5078 N N . ILE B 1 264 ? -26.981 36.059 149.355 1.00 33.22 264 ILE B N 1
ATOM 5079 C CA . ILE B 1 264 ? -27.266 37.366 149.934 1.00 31.78 264 ILE B CA 1
ATOM 5080 C C . ILE B 1 264 ? -26.633 37.443 151.329 1.00 31.39 264 ILE B C 1
ATOM 5081 O O . ILE B 1 264 ? -25.966 38.420 151.671 1.00 28.32 264 ILE B O 1
ATOM 5086 N N . LEU B 1 265 ? -26.861 36.409 152.130 1.00 30.65 265 LEU B N 1
ATOM 5087 C CA . LEU B 1 265 ? -26.305 36.337 153.473 1.00 32.45 265 LEU B CA 1
ATOM 5088 C C . LEU B 1 265 ? -24.779 36.395 153.392 1.00 33.48 265 LEU B C 1
ATOM 5089 O O . LEU B 1 265 ? -24.130 37.103 154.156 1.00 34.98 265 LEU B O 1
ATOM 5094 N N . LYS B 1 266 ? -24.230 35.643 152.445 1.00 33.58 266 LYS B N 1
ATOM 5095 C CA . LYS B 1 266 ? -22.794 35.583 152.216 1.00 36.33 266 LYS B CA 1
ATOM 5096 C C . LYS B 1 266 ? -22.204 36.973 151.978 1.00 36.08 266 LYS B C 1
ATOM 5097 O O . LYS B 1 266 ? -21.217 37.364 152.612 1.00 35.23 266 LYS B O 1
ATOM 5103 N N . LYS B 1 267 ? -22.823 37.715 151.067 1.00 32.78 267 LYS B N 1
ATOM 5104 C CA . LYS B 1 267 ? -22.346 39.040 150.721 1.00 32.53 267 LYS B CA 1
ATOM 5105 C C . LYS B 1 267 ? -22.591 40.081 151.790 1.00 32.33 267 LYS B C 1
ATOM 5106 O O . LYS B 1 267 ? -21.786 40.993 151.982 1.00 32.58 267 LYS B O 1
ATOM 5112 N N . VAL B 1 268 ? -23.706 39.947 152.489 1.00 33.33 268 VAL B N 1
ATOM 5113 C CA . VAL B 1 268 ? -24.036 40.863 153.563 1.00 32.64 268 VAL B CA 1
ATOM 5114 C C . VAL B 1 268 ? -22.954 40.784 154.629 1.00 33.56 268 VAL B C 1
ATOM 5115 O O . VAL B 1 268 ? -22.513 41.798 155.164 1.00 34.08 268 VAL B O 1
ATOM 5119 N N . LEU B 1 269 ? -22.534 39.561 154.926 1.00 35.91 269 LEU B N 1
ATOM 5120 C CA . LEU B 1 269 ? -21.529 39.304 155.939 1.00 37.05 269 LEU B CA 1
ATOM 5121 C C . LEU B 1 269 ? -20.123 39.658 155.473 1.00 37.86 269 LEU B C 1
ATOM 5122 O O . LEU B 1 269 ? -19.281 40.072 156.272 1.00 39.30 269 LEU B O 1
ATOM 5127 N N . MET B 1 270 ? -19.870 39.492 154.181 1.00 36.06 270 MET B N 1
ATOM 5128 C CA . MET B 1 270 ? -18.567 39.801 153.622 1.00 35.94 270 MET B CA 1
ATOM 5129 C C . MET B 1 270 ? -18.253 41.293 153.723 1.00 34.56 270 MET B C 1
ATOM 5130 O O . MET B 1 270 ? -17.127 41.674 154.034 1.00 33.66 270 MET B O 1
ATOM 5135 N N . GLN B 1 271 ? -19.261 42.124 153.455 1.00 32.33 271 GLN B N 1
ATOM 5136 C CA . GLN B 1 271 ? -19.125 43.580 153.487 1.00 30.55 271 GLN B CA 1
ATOM 5137 C C . GLN B 1 271 ? -19.168 44.204 154.884 1.00 30.29 271 GLN B C 1
ATOM 5138 O O . GLN B 1 271 ? -18.679 45.314 155.083 1.00 28.70 271 GLN B O 1
ATOM 5144 N N . LYS B 1 272 ? -19.727 43.488 155.855 1.00 28.71 272 LYS B N 1
ATOM 5145 C CA . LYS B 1 272 ? -19.888 44.040 157.198 1.00 29.17 272 LYS B CA 1
ATOM 5146 C C . LYS B 1 272 ? -18.688 44.517 158.024 1.00 30.08 272 LYS B C 1
ATOM 5147 O O . LYS B 1 272 ? -18.714 45.635 158.534 1.00 29.66 272 LYS B O 1
ATOM 5153 N N . GLN B 1 273 ? -17.646 43.707 158.183 1.00 29.65 273 GLN B N 1
ATOM 5154 C CA . GLN B 1 273 ? -16.528 44.159 159.011 1.00 30.80 273 GLN B CA 1
ATOM 5155 C C . GLN B 1 273 ? -15.986 45.517 158.578 1.00 29.81 273 GLN B C 1
ATOM 5156 O O . GLN B 1 273 ? -15.729 46.378 159.417 1.00 28.99 273 GLN B O 1
ATOM 5162 N N . PRO B 1 274 ? -15.826 45.732 157.260 1.00 29.74 274 PRO B N 1
ATOM 5163 C CA . PRO B 1 274 ? -15.314 47.010 156.764 1.00 30.13 274 PRO B CA 1
ATOM 5164 C C . PRO B 1 274 ? -16.264 48.206 156.953 1.00 32.62 274 PRO B C 1
ATOM 5165 O O . PRO B 1 274 ? -15.850 49.355 156.748 1.00 31.80 274 PRO B O 1
ATOM 5169 N N . ILE B 1 275 ? -17.525 47.980 157.323 1.00 32.76 275 ILE B N 1
ATOM 5170 C CA . ILE B 1 275 ? -18.369 49.146 157.534 1.00 35.15 275 ILE B CA 1
ATOM 5171 C C . ILE B 1 275 ? -18.680 49.444 159.004 1.00 34.93 275 ILE B C 1
ATOM 5172 O O . ILE B 1 275 ? -18.662 50.607 159.401 1.00 34.72 275 ILE B O 1
ATOM 5177 N N . ASP B 1 276 ? -18.963 48.427 159.816 1.00 35.39 276 ASP B N 1
ATOM 5178 C CA . ASP B 1 276 ? -19.198 48.689 161.238 1.00 35.92 276 ASP B CA 1
ATOM 5179 C C . ASP B 1 276 ? -18.293 47.833 162.131 1.00 34.99 276 ASP B C 1
ATOM 5180 O O . ASP B 1 276 ? -18.240 48.033 163.341 1.00 34.44 276 ASP B O 1
ATOM 5185 N N . PHE B 1 277 ? -17.568 46.909 161.507 1.00 34.38 277 PHE B N 1
ATOM 5186 C CA . PHE B 1 277 ? -16.693 45.954 162.196 1.00 35.57 277 PHE B CA 1
ATOM 5187 C C . PHE B 1 277 ? -17.541 44.954 162.986 1.00 35.05 277 PHE B C 1
ATOM 5188 O O . PHE B 1 277 ? -17.447 43.756 162.755 1.00 36.19 277 PHE B O 1
ATOM 5196 N N . CYS B 1 278 ? -18.358 45.443 163.914 1.00 32.44 278 CYS B N 1
ATOM 5197 C CA . CYS B 1 278 ? -19.243 44.569 164.685 1.00 32.70 278 CYS B CA 1
ATOM 5198 C C . CYS B 1 278 ? -20.178 45.406 165.532 1.00 32.07 278 CYS B C 1
ATOM 5199 O O . CYS B 1 278 ? -19.923 46.580 165.785 1.00 32.10 278 CYS B O 1
ATOM 5202 N N . ALA B 1 279 ? -21.276 44.801 165.951 1.00 32.33 279 ALA B N 1
ATOM 5203 C CA . ALA B 1 279 ? -22.234 45.485 166.807 1.00 35.40 279 ALA B CA 1
ATOM 5204 C C . ALA B 1 279 ? -21.513 45.667 168.141 1.00 35.76 279 ALA B C 1
ATOM 5205 O O . ALA B 1 279 ? -20.551 44.952 168.435 1.00 37.58 279 ALA B O 1
ATOM 5207 N N . PRO B 1 280 ? -21.957 46.622 168.965 1.00 36.85 280 PRO B N 1
ATOM 5208 C CA . PRO B 1 280 ? -21.331 46.882 170.267 1.00 37.49 280 PRO B CA 1
ATOM 5209 C C . PRO B 1 280 ? -21.223 45.644 171.155 1.00 38.21 280 PRO B C 1
ATOM 5210 O O . PRO B 1 280 ? -22.221 44.979 171.423 1.00 37.75 280 PRO B O 1
ATOM 5214 N N . ALA B 1 281 ? -20.008 45.334 171.601 1.00 38.48 281 ALA B N 1
ATOM 5215 C CA . ALA B 1 281 ? -19.793 44.166 172.453 1.00 39.26 281 ALA B CA 1
ATOM 5216 C C . ALA B 1 281 ? -20.621 44.284 173.737 1.00 39.16 281 ALA B C 1
ATOM 5217 O O . ALA B 1 281 ? -21.399 43.392 174.067 1.00 37.65 281 ALA B O 1
ATOM 5219 N N . ILE B 1 282 ? -20.463 45.395 174.449 1.00 38.93 282 ILE B N 1
ATOM 5220 C CA . ILE B 1 282 ? -21.214 45.609 175.676 1.00 39.44 282 ILE B CA 1
ATOM 5221 C C . ILE B 1 282 ? -22.711 45.421 175.445 1.00 39.40 282 ILE B C 1
ATOM 5222 O O . ILE B 1 282 ? -23.379 44.784 176.249 1.00 41.90 282 ILE B O 1
ATOM 5227 N N . SER B 1 283 ? -23.243 45.942 174.341 1.00 40.57 283 SER B N 1
ATOM 5228 C CA . SER B 1 283 ? -24.683 45.801 174.071 1.00 38.32 283 SER B CA 1
ATOM 5229 C C . SER B 1 283 ? -25.089 44.368 173.752 1.00 38.79 283 SER B C 1
ATOM 5230 O O . SER B 1 283 ? -26.197 43.934 174.097 1.00 39.06 283 SER B O 1
ATOM 5233 N N . GLN B 1 284 ? -24.195 43.637 173.097 1.00 36.87 284 GLN B N 1
ATOM 5234 C CA . GLN B 1 284 ? -24.454 42.249 172.735 1.00 38.57 284 GLN B CA 1
ATOM 5235 C C . GLN B 1 284 ? -24.486 41.376 173.993 1.00 39.38 284 GLN B C 1
ATOM 5236 O O . GLN B 1 284 ? -25.351 40.508 174.136 1.00 38.84 284 GLN B O 1
ATOM 5242 N N . TYR B 1 285 ? -23.544 41.614 174.906 1.00 40.32 285 TYR B N 1
ATOM 5243 C CA . TYR B 1 285 ? -23.477 40.853 176.156 1.00 40.64 285 TYR B CA 1
ATOM 5244 C C . TYR B 1 285 ? -24.604 41.231 177.107 1.00 40.42 285 TYR B C 1
ATOM 5245 O O . TYR B 1 285 ? -25.117 40.386 177.835 1.00 40.91 285 TYR B O 1
ATOM 5254 N N . ILE B 1 286 ? -24.995 42.501 177.097 1.00 41.18 286 ILE B N 1
ATOM 5255 C CA . ILE B 1 286 ? -26.101 42.937 177.951 1.00 40.39 286 ILE B CA 1
ATOM 5256 C C . ILE B 1 286 ? -27.378 42.245 177.457 1.00 39.11 286 ILE B C 1
ATOM 5257 O O . ILE B 1 286 ? -28.150 41.723 178.248 1.00 40.11 286 ILE B O 1
ATOM 5262 N N . ALA B 1 287 ? -27.565 42.219 176.141 1.00 39.91 287 ALA B N 1
ATOM 5263 C CA . ALA B 1 287 ? -28.734 41.595 175.525 1.00 40.93 287 ALA B CA 1
ATOM 5264 C C . ALA B 1 287 ? -28.781 40.090 175.792 1.00 42.02 287 ALA B C 1
ATOM 5265 O O . ALA B 1 287 ? -29.836 39.538 176.083 1.00 40.97 287 ALA B O 1
ATOM 5267 N N . LEU B 1 288 ? -27.628 39.439 175.671 1.00 43.68 288 LEU B N 1
ATOM 5268 C CA . LEU B 1 288 ? -27.509 38.010 175.899 1.00 46.35 288 LEU B CA 1
ATOM 5269 C C . LEU B 1 288 ? -28.017 37.617 177.294 1.00 48.54 288 LEU B C 1
ATOM 5270 O O . LEU B 1 288 ? -28.915 36.780 177.429 1.00 46.29 288 LEU B O 1
ATOM 5275 N N . GLU B 1 289 ? -27.438 38.224 178.326 1.00 49.43 289 GLU B N 1
ATOM 5276 C CA . GLU B 1 289 ? -27.840 37.942 179.697 1.00 51.59 289 GLU B CA 1
ATOM 5277 C C . GLU B 1 289 ? -29.276 38.363 179.939 1.00 51.46 289 GLU B C 1
ATOM 5278 O O . GLU B 1 289 ? -30.019 37.691 180.655 1.00 52.66 289 GLU B O 1
ATOM 5284 N N . TYR B 1 290 ? -29.671 39.486 179.349 1.00 50.95 290 TYR B N 1
ATOM 5285 C CA . TYR B 1 290 ? -31.043 39.946 179.505 1.00 47.82 290 TYR B CA 1
ATOM 5286 C C . TYR B 1 290 ? -31.954 38.818 179.055 1.00 45.87 290 TYR B C 1
ATOM 5287 O O . TYR B 1 290 ? -32.952 38.531 179.702 1.00 48.73 290 TYR B O 1
ATOM 5296 N N . LEU B 1 291 ? -31.602 38.172 177.949 1.00 45.94 291 LEU B N 1
ATOM 5297 C CA . LEU B 1 291 ? -32.413 37.075 177.416 1.00 47.02 291 LEU B CA 1
ATOM 5298 C C . LEU B 1 291 ? -32.285 35.788 178.219 1.00 47.53 291 LEU B C 1
ATOM 5299 O O . LEU B 1 291 ? -33.271 35.114 178.480 1.00 47.53 291 LEU B O 1
ATOM 5304 N N . LYS B 1 292 ? -31.058 35.444 178.589 1.00 50.17 292 LYS B N 1
ATOM 5305 C CA . LYS B 1 292 ? -30.801 34.231 179.346 1.00 51.80 292 LYS B CA 1
ATOM 5306 C C . LYS B 1 292 ? -31.442 34.232 180.733 1.00 52.25 292 LYS B C 1
ATOM 5307 O O . LYS B 1 292 ? -31.791 33.178 181.251 1.00 52.38 292 LYS B O 1
ATOM 5313 N N . ARG B 1 293 ? -31.605 35.413 181.324 1.00 53.36 293 ARG B N 1
ATOM 5314 C CA . ARG B 1 293 ? -32.191 35.530 182.659 1.00 53.23 293 ARG B CA 1
ATOM 5315 C C . ARG B 1 293 ? -33.712 35.691 182.683 1.00 53.81 293 ARG B C 1
ATOM 5316 O O . ARG B 1 293 ? -34.281 35.978 183.734 1.00 53.62 293 ARG B O 1
ATOM 5324 N N . GLY B 1 294 ? -34.363 35.518 181.535 1.00 53.38 294 GLY B N 1
ATOM 5325 C CA . GLY B 1 294 ? -35.809 35.647 181.475 1.00 52.29 294 GLY B CA 1
ATOM 5326 C C . GLY B 1 294 ? -36.371 37.036 181.738 1.00 52.97 294 GLY B C 1
ATOM 5327 O O . GLY B 1 294 ? -37.522 37.171 182.159 1.00 53.03 294 GLY B O 1
ATOM 5328 N N . TYR B 1 295 ? -35.584 38.076 181.482 1.00 53.03 295 TYR B N 1
ATOM 5329 C CA . TYR B 1 295 ? -36.043 39.445 181.714 1.00 52.83 295 TYR B CA 1
ATOM 5330 C C . TYR B 1 295 ? -37.041 39.937 180.677 1.00 51.76 295 TYR B C 1
ATOM 5331 O O . TYR B 1 295 ? -37.707 40.952 180.883 1.00 51.22 295 TYR B O 1
ATOM 5340 N N . PHE B 1 296 ? -37.142 39.221 179.562 1.00 51.80 296 PHE B N 1
ATOM 5341 C CA . PHE B 1 296 ? -38.085 39.591 178.511 1.00 51.87 296 PHE B CA 1
ATOM 5342 C C . PHE B 1 296 ? -39.502 39.432 179.049 1.00 51.85 296 PHE B C 1
ATOM 5343 O O . PHE B 1 296 ? -40.360 40.281 178.816 1.00 51.92 296 PHE B O 1
ATOM 5351 N N . GLU B 1 297 ? -39.734 38.339 179.771 1.00 53.44 297 GLU B N 1
ATOM 5352 C CA . GLU B 1 297 ? -41.045 38.054 180.354 1.00 54.89 297 GLU B CA 1
ATOM 5353 C C . GLU B 1 297 ? -41.250 38.931 181.587 1.00 53.86 297 GLU B C 1
ATOM 5354 O O . GLU B 1 297 ? -42.211 39.698 181.674 1.00 52.15 297 GLU B O 1
ATOM 5360 N N . LYS B 1 298 ? -40.317 38.809 182.526 1.00 53.93 298 LYS B N 1
ATOM 5361 C CA . LYS B 1 298 ? -40.354 39.526 183.795 1.00 54.83 298 LYS B CA 1
ATOM 5362 C C . LYS B 1 298 ? -40.532 41.039 183.696 1.00 54.81 298 LYS B C 1
ATOM 5363 O O . LYS B 1 298 ? -41.232 41.633 184.515 1.00 54.22 298 LYS B O 1
ATOM 5369 N N . TYR B 1 299 ? -39.903 41.665 182.706 1.00 54.02 299 TYR B N 1
ATOM 5370 C CA . TYR B 1 299 ? -40.017 43.109 182.572 1.00 52.85 299 TYR B CA 1
ATOM 5371 C C . TYR B 1 299 ? -40.739 43.636 181.338 1.00 51.89 299 TYR B C 1
ATOM 5372 O O . TYR B 1 299 ? -41.550 44.553 181.452 1.00 51.56 299 TYR B O 1
ATOM 5381 N N . HIS B 1 300 ? -40.465 43.080 180.162 1.00 51.63 300 HIS B N 1
ATOM 5382 C CA . HIS B 1 300 ? -41.130 43.574 178.959 1.00 50.91 300 HIS B CA 1
ATOM 5383 C C . HIS B 1 300 ? -42.581 43.118 178.839 1.00 50.32 300 HIS B C 1
ATOM 5384 O O . HIS B 1 300 ? -43.494 43.933 178.929 1.00 49.72 300 HIS B O 1
ATOM 5391 N N . LEU B 1 301 ? -42.798 41.823 178.639 1.00 51.51 301 LEU B N 1
ATOM 5392 C CA . LEU B 1 301 ? -44.156 41.299 178.497 1.00 52.81 301 LEU B CA 1
ATOM 5393 C C . LEU B 1 301 ? -45.088 41.664 179.651 1.00 52.94 301 LEU B C 1
ATOM 5394 O O . LEU B 1 301 ? -46.217 42.108 179.431 1.00 51.91 301 LEU B O 1
ATOM 5399 N N . GLU B 1 302 ? -44.610 41.485 180.878 1.00 53.55 302 GLU B N 1
ATOM 5400 C CA . GLU B 1 302 ? -45.418 41.761 182.062 1.00 56.01 302 GLU B CA 1
ATOM 5401 C C . GLU B 1 302 ? -45.234 43.160 182.656 1.00 55.90 302 GLU B C 1
ATOM 5402 O O . GLU B 1 302 ? -45.790 43.459 183.713 1.00 56.17 302 GLU B O 1
ATOM 5408 N N . GLY B 1 303 ? -44.461 44.011 181.987 1.00 55.32 303 GLY B N 1
ATOM 5409 C CA . GLY B 1 303 ? -44.239 45.356 182.493 1.00 54.73 303 GLY B CA 1
ATOM 5410 C C . GLY B 1 303 ? -44.375 46.421 181.421 1.00 53.84 303 GLY B C 1
ATOM 5411 O O . GLY B 1 303 ? -45.401 47.099 181.341 1.00 53.25 303 GLY B O 1
ATOM 5412 N N . ALA B 1 304 ? -43.339 46.566 180.598 1.00 52.94 304 ALA B N 1
ATOM 5413 C CA . ALA B 1 304 ? -43.339 47.552 179.520 1.00 51.86 304 ALA B CA 1
ATOM 5414 C C . ALA B 1 304 ? -44.564 47.428 178.621 1.00 50.40 304 ALA B C 1
ATOM 5415 O O . ALA B 1 304 ? -45.285 48.403 178.411 1.00 48.82 304 ALA B O 1
ATOM 5417 N N . LEU B 1 305 ? -44.794 46.230 178.091 1.00 48.93 305 LEU B N 1
ATOM 5418 C CA . LEU B 1 305 ? -45.930 46.004 177.208 1.00 49.01 305 LEU B CA 1
ATOM 5419 C C . LEU B 1 305 ? -47.216 46.603 177.755 1.00 49.06 305 LEU B C 1
ATOM 5420 O O . LEU B 1 305 ? -47.864 47.406 177.084 1.00 49.27 305 LEU B O 1
ATOM 5425 N N . LEU B 1 306 ? -47.575 46.211 178.975 1.00 48.82 306 LEU B N 1
ATOM 5426 C CA . LEU B 1 306 ? -48.787 46.701 179.626 1.00 48.80 306 LEU B CA 1
ATOM 5427 C C . LEU B 1 306 ? -48.791 48.222 179.784 1.00 47.88 306 LEU B C 1
ATOM 5428 O O . LEU B 1 306 ? -49.828 48.870 179.618 1.00 48.09 306 LEU B O 1
ATOM 5433 N N . GLY B 1 307 ? -47.640 48.791 180.118 1.00 47.09 307 GLY B N 1
ATOM 5434 C CA . GLY B 1 307 ? -47.560 50.231 180.244 1.00 46.63 307 GLY B CA 1
ATOM 5435 C C . GLY B 1 307 ? -47.851 50.884 178.899 1.00 47.45 307 GLY B C 1
ATOM 5436 O O . GLY B 1 307 ? -48.618 51.855 178.829 1.00 47.53 307 GLY B O 1
ATOM 5437 N N . TYR B 1 308 ? -47.258 50.360 177.825 1.00 45.18 308 TYR B N 1
ATOM 5438 C CA . TYR B 1 308 ? -47.482 50.928 176.493 1.00 45.36 308 TYR B CA 1
ATOM 5439 C C . TYR B 1 308 ? -48.937 50.779 176.069 1.00 46.52 308 TYR B C 1
ATOM 5440 O O . TYR B 1 308 ? -49.528 51.704 175.497 1.00 45.09 308 TYR B O 1
ATOM 5449 N N . LYS B 1 309 ? -49.511 49.610 176.346 1.00 47.63 309 LYS B N 1
ATOM 5450 C CA . LYS B 1 309 ? -50.908 49.351 176.013 1.00 49.74 309 LYS B CA 1
ATOM 5451 C C . LYS B 1 309 ? -51.771 50.371 176.749 1.00 49.21 309 LYS B C 1
ATOM 5452 O O . LYS B 1 309 ? -52.714 50.930 176.187 1.00 47.08 309 LYS B O 1
ATOM 5458 N N . GLU B 1 310 ? -51.441 50.612 178.014 1.00 49.84 310 GLU B N 1
ATOM 5459 C CA . GLU B 1 310 ? -52.183 51.589 178.802 1.00 52.15 310 GLU B CA 1
ATOM 5460 C C . GLU B 1 310 ? -52.043 52.973 178.150 1.00 50.91 310 GLU B C 1
ATOM 5461 O O . GLU B 1 310 ? -53.031 53.683 177.972 1.00 50.91 310 GLU B O 1
ATOM 5467 N N . LYS B 1 311 ? -50.818 53.342 177.777 1.00 49.27 311 LYS B N 1
ATOM 5468 C CA . LYS B 1 311 ? -50.561 54.639 177.143 1.00 47.18 311 LYS B CA 1
ATOM 5469 C C . LYS B 1 311 ? -51.332 54.802 175.849 1.00 44.39 311 LYS B C 1
ATOM 5470 O O . LYS B 1 311 ? -51.746 55.907 175.507 1.00 45.06 311 LYS B O 1
ATOM 5476 N N . ARG B 1 312 ? -51.511 53.703 175.124 1.00 43.51 312 ARG B N 1
ATOM 5477 C CA . ARG B 1 312 ? -52.254 53.745 173.870 1.00 43.44 312 ARG B CA 1
ATOM 5478 C C . ARG B 1 312 ? -53.728 54.017 174.146 1.00 43.77 312 ARG B C 1
ATOM 5479 O O . ARG B 1 312 ? -54.338 54.897 173.533 1.00 43.72 312 ARG B O 1
ATOM 5487 N N . ASP B 1 313 ? -54.300 53.240 175.059 1.00 43.85 313 ASP B N 1
ATOM 5488 C CA . ASP B 1 313 ? -55.703 53.396 175.402 1.00 45.75 313 ASP B CA 1
ATOM 5489 C C . ASP B 1 313 ? -55.959 54.827 175.848 1.00 44.84 313 ASP B C 1
ATOM 5490 O O . ASP B 1 313 ? -56.930 55.450 175.427 1.00 41.53 313 ASP B O 1
ATOM 5495 N N . ILE B 1 314 ? -55.062 55.356 176.676 1.00 45.28 314 ILE B N 1
ATOM 5496 C CA . ILE B 1 314 ? -55.203 56.723 177.161 1.00 45.42 314 ILE B CA 1
ATOM 5497 C C . ILE B 1 314 ? -55.191 57.752 176.030 1.00 46.52 314 ILE B C 1
ATOM 5498 O O . ILE B 1 314 ? -56.008 58.676 176.038 1.00 47.81 314 ILE B O 1
ATOM 5503 N N . MET B 1 315 ? -54.286 57.593 175.057 1.00 46.03 315 MET B N 1
ATOM 5504 C CA . MET B 1 315 ? -54.206 58.549 173.938 1.00 45.58 315 MET B CA 1
ATOM 5505 C C . MET B 1 315 ? -55.449 58.490 173.058 1.00 45.21 315 MET B C 1
ATOM 5506 O O . MET B 1 315 ? -55.998 59.523 172.663 1.00 43.57 315 MET B O 1
ATOM 5511 N N . LEU B 1 316 ? -55.876 57.279 172.730 1.00 45.37 316 LEU B N 1
ATOM 5512 C CA . LEU B 1 316 ? -57.062 57.116 171.911 1.00 45.87 316 LEU B CA 1
ATOM 5513 C C . LEU B 1 316 ? -58.281 57.604 172.702 1.00 47.46 316 LEU B C 1
ATOM 5514 O O . LEU B 1 316 ? -59.182 58.234 172.147 1.00 44.14 316 LEU B O 1
ATOM 5519 N N . LYS B 1 317 ? -58.288 57.333 174.004 1.00 49.48 317 LYS B N 1
ATOM 5520 C CA . LYS B 1 317 ? -59.390 57.767 174.857 1.00 53.15 317 LYS B CA 1
ATOM 5521 C C . LYS B 1 317 ? -59.468 59.295 174.778 1.00 53.44 317 LYS B C 1
ATOM 5522 O O . LYS B 1 317 ? -60.530 59.863 174.541 1.00 54.71 317 LYS B O 1
ATOM 5528 N N . ALA B 1 318 ? -58.329 59.957 174.962 1.00 52.88 318 ALA B N 1
ATOM 5529 C CA . ALA B 1 318 ? -58.291 61.411 174.915 1.00 52.10 318 ALA B CA 1
ATOM 5530 C C . ALA B 1 318 ? -58.628 61.946 173.529 1.00 52.96 318 ALA B C 1
ATOM 5531 O O . ALA B 1 318 ? -59.294 62.974 173.399 1.00 52.29 318 ALA B O 1
ATOM 5533 N N . LEU B 1 319 ? -58.161 61.256 172.493 1.00 53.78 319 LEU B N 1
ATOM 5534 C CA . LEU B 1 319 ? -58.419 61.681 171.124 1.00 54.61 319 LEU B CA 1
ATOM 5535 C C . LEU B 1 319 ? -59.889 61.539 170.779 1.00 56.20 319 LEU B C 1
ATOM 5536 O O . LEU B 1 319 ? -60.416 62.296 169.967 1.00 55.53 319 LEU B O 1
ATOM 5541 N N . GLU B 1 320 ? -60.554 60.578 171.409 1.00 58.87 320 GLU B N 1
ATOM 5542 C CA . GLU B 1 320 ? -61.961 60.342 171.138 1.00 62.13 320 GLU B CA 1
ATOM 5543 C C . GLU B 1 320 ? -62.924 61.302 171.833 1.00 63.14 320 GLU B C 1
ATOM 5544 O O . GLU B 1 320 ? -63.916 61.715 171.234 1.00 63.46 320 GLU B O 1
ATOM 5550 N N . ASN B 1 321 ? -62.646 61.678 173.076 1.00 63.56 321 ASN B N 1
ATOM 5551 C CA . ASN B 1 321 ? -63.570 62.571 173.754 1.00 65.46 321 ASN B CA 1
ATOM 5552 C C . ASN B 1 321 ? -63.337 64.069 173.572 1.00 65.55 321 ASN B C 1
ATOM 5553 O O . ASN B 1 321 ? -64.252 64.860 173.796 1.00 66.13 321 ASN B O 1
ATOM 5558 N N . HIS B 1 322 ? -62.142 64.480 173.160 1.00 65.37 322 HIS B N 1
ATOM 5559 C CA . HIS B 1 322 ? -61.926 65.909 172.957 1.00 65.43 322 HIS B CA 1
ATOM 5560 C C . HIS B 1 322 ? -61.755 66.240 171.477 1.00 64.23 322 HIS B C 1
ATOM 5561 O O . HIS B 1 322 ? -61.659 67.403 171.097 1.00 64.45 322 HIS B O 1
ATOM 5568 N N . LEU B 1 323 ? -61.739 65.214 170.638 1.00 63.25 323 LEU B N 1
ATOM 5569 C CA . LEU B 1 323 ? -61.588 65.423 169.202 1.00 62.68 323 LEU B CA 1
ATOM 5570 C C . LEU B 1 323 ? -62.291 64.279 168.471 1.00 61.88 323 LEU B C 1
ATOM 5571 O O . LEU B 1 323 ? -61.695 63.597 167.644 1.00 63.09 323 LEU B O 1
ATOM 5576 N N . PRO B 1 324 ? -63.582 64.066 168.770 1.00 61.48 324 PRO B N 1
ATOM 5577 C CA . PRO B 1 324 ? -64.409 63.009 168.172 1.00 60.32 324 PRO B CA 1
ATOM 5578 C C . PRO B 1 324 ? -64.719 63.112 166.677 1.00 58.93 324 PRO B C 1
ATOM 5579 O O . PRO B 1 324 ? -65.073 62.115 166.048 1.00 58.42 324 PRO B O 1
ATOM 5583 N N . ASN B 1 325 ? -64.587 64.305 166.107 1.00 57.14 325 ASN B N 1
ATOM 5584 C CA . ASN B 1 325 ? -64.887 64.489 164.692 1.00 56.03 325 ASN B CA 1
ATOM 5585 C C . ASN B 1 325 ? -63.667 64.356 163.779 1.00 55.90 325 ASN B C 1
ATOM 5586 O O . ASN B 1 325 ? -63.767 64.543 162.565 1.00 55.84 325 ASN B O 1
ATOM 5591 N N . ALA B 1 326 ? -62.514 64.034 164.356 1.00 53.68 326 ALA B N 1
ATOM 5592 C CA . ALA B 1 326 ? -61.306 63.873 163.555 1.00 52.13 326 ALA B CA 1
ATOM 5593 C C . ALA B 1 326 ? -61.069 62.393 163.309 1.00 50.95 326 ALA B C 1
ATOM 5594 O O . ALA B 1 326 ? -61.398 61.553 164.147 1.00 49.99 326 ALA B O 1
ATOM 5596 N N . GLU B 1 327 ? -60.510 62.063 162.155 1.00 50.28 327 GLU B N 1
ATOM 5597 C CA . GLU B 1 327 ? -60.243 60.666 161.870 1.00 51.22 327 GLU B CA 1
ATOM 5598 C C . GLU B 1 327 ? -58.748 60.401 162.162 1.00 50.03 327 GLU B C 1
ATOM 5599 O O . GLU B 1 327 ? -57.884 61.222 161.856 1.00 50.70 327 GLU B O 1
ATOM 5605 N N . PHE B 1 328 ? -58.474 59.289 162.841 1.00 49.36 328 PHE B N 1
ATOM 5606 C CA . PHE B 1 328 ? -57.111 58.884 163.198 1.00 47.67 328 PHE B CA 1
ATOM 5607 C C . PHE B 1 328 ? -57.061 57.367 163.321 1.00 47.17 328 PHE B C 1
ATOM 5608 O O . PHE B 1 328 ? -58.097 56.716 163.439 1.00 50.34 328 PHE B O 1
ATOM 5616 N N . THR B 1 329 ? -55.865 56.796 163.296 1.00 45.10 329 THR B N 1
ATOM 5617 C CA . THR B 1 329 ? -55.741 55.347 163.369 1.00 42.80 329 THR B CA 1
ATOM 5618 C C . THR B 1 329 ? -55.842 54.756 164.768 1.00 44.67 329 THR B C 1
ATOM 5619 O O . THR B 1 329 ? -55.604 55.435 165.773 1.00 42.91 329 THR B O 1
ATOM 5623 N N . LYS B 1 330 ? -56.194 53.473 164.811 1.00 46.27 330 LYS B N 1
ATOM 5624 C CA . LYS B 1 330 ? -56.328 52.734 166.060 1.00 47.50 330 LYS B CA 1
ATOM 5625 C C . LYS B 1 330 ? -55.401 51.529 165.955 1.00 46.31 330 LYS B C 1
ATOM 5626 O O . LYS B 1 330 ? -55.821 50.452 165.546 1.00 46.81 330 LYS B O 1
ATOM 5632 N N . PRO B 1 331 ? -54.128 51.697 166.327 1.00 46.71 331 PRO B N 1
ATOM 5633 C CA . PRO B 1 331 ? -53.157 50.603 166.260 1.00 45.91 331 PRO B CA 1
ATOM 5634 C C . PRO B 1 331 ? -53.364 49.477 167.270 1.00 47.15 331 PRO B C 1
ATOM 5635 O O . PRO B 1 331 ? -53.729 49.724 168.424 1.00 47.28 331 PRO B O 1
ATOM 5639 N N . ILE B 1 332 ? -53.127 48.243 166.826 1.00 47.02 332 ILE B N 1
ATOM 5640 C CA . ILE B 1 332 ? -53.241 47.082 167.701 1.00 46.23 332 ILE B CA 1
ATOM 5641 C C . ILE B 1 332 ? -51.824 46.658 168.050 1.00 45.26 332 ILE B C 1
ATOM 5642 O O . ILE B 1 332 ? -51.608 45.608 168.661 1.00 45.50 332 ILE B O 1
ATOM 5647 N N . ALA B 1 333 ? -50.863 47.483 167.640 1.00 43.25 333 ALA B N 1
ATOM 5648 C CA . ALA B 1 333 ? -49.449 47.222 167.886 1.00 41.19 333 ALA B CA 1
ATOM 5649 C C . ALA B 1 333 ? -48.620 48.458 167.554 1.00 39.38 333 ALA B C 1
ATOM 5650 O O . ALA B 1 333 ? -49.059 49.323 166.805 1.00 38.90 333 ALA B O 1
ATOM 5652 N N . GLY B 1 334 ? -47.421 48.538 168.118 1.00 40.23 334 GLY B N 1
ATOM 5653 C CA . GLY B 1 334 ? -46.559 49.668 167.829 1.00 39.70 334 GLY B CA 1
ATOM 5654 C C . GLY B 1 334 ? -46.583 50.785 168.847 1.00 38.65 334 GLY B C 1
ATOM 5655 O O . GLY B 1 334 ? -46.890 50.573 170.020 1.00 36.78 334 GLY B O 1
ATOM 5656 N N . MET B 1 335 ? -46.268 51.994 168.404 1.00 37.96 335 MET B N 1
ATOM 5657 C CA . MET B 1 335 ? -46.242 53.105 169.332 1.00 39.15 335 MET B CA 1
ATOM 5658 C C . MET B 1 335 ? -46.635 54.406 168.686 1.00 36.11 335 MET B C 1
ATOM 5659 O O . MET B 1 335 ? -46.367 55.481 169.218 1.00 34.34 335 MET B O 1
ATOM 5664 N N . PHE B 1 336 ? -47.279 54.311 167.536 1.00 34.77 336 PHE B N 1
ATOM 5665 C CA . PHE B 1 336 ? -47.688 55.508 166.840 1.00 33.89 336 PHE B CA 1
ATOM 5666 C C . PHE B 1 336 ? -49.155 55.483 166.490 1.00 33.73 336 PHE B C 1
ATOM 5667 O O . PHE B 1 336 ? -49.758 54.424 166.331 1.00 33.51 336 PHE B O 1
ATOM 5675 N N . VAL B 1 337 ? -49.721 56.676 166.396 1.00 32.93 337 VAL B N 1
ATOM 5676 C CA . VAL B 1 337 ? -51.091 56.864 165.984 1.00 33.99 337 VAL B CA 1
ATOM 5677 C C . VAL B 1 337 ? -50.950 57.954 164.929 1.00 34.81 337 VAL B C 1
ATOM 5678 O O . VAL B 1 337 ? -50.271 58.959 165.165 1.00 33.71 337 VAL B O 1
ATOM 5682 N N . MET B 1 338 ? -51.541 57.741 163.757 1.00 35.68 338 MET B N 1
ATOM 5683 C CA . MET B 1 338 ? -51.501 58.756 162.703 1.00 38.24 338 MET B CA 1
ATOM 5684 C C . MET B 1 338 ? -52.818 59.535 162.804 1.00 39.02 338 MET B C 1
ATOM 5685 O O . MET B 1 338 ? -53.895 58.956 162.671 1.00 37.75 338 MET B O 1
ATOM 5690 N N . PHE B 1 339 ? -52.693 60.837 163.064 1.00 39.27 339 PHE B N 1
ATOM 5691 C CA . PHE B 1 339 ? -53.809 61.778 163.214 1.00 39.82 339 PHE B CA 1
ATOM 5692 C C . PHE B 1 339 ? -53.917 62.589 161.930 1.00 40.97 339 PHE B C 1
ATOM 5693 O O . PHE B 1 339 ? -52.906 62.914 161.309 1.00 41.35 339 PHE B O 1
ATOM 5701 N N . PHE B 1 340 ? -55.138 62.934 161.538 1.00 42.90 340 PHE B N 1
ATOM 5702 C CA . PHE B 1 340 ? -55.342 63.679 160.303 1.00 43.59 340 PHE B CA 1
ATOM 5703 C C . PHE B 1 340 ? -56.085 65.000 160.458 1.00 45.06 340 PHE B C 1
ATOM 5704 O O . PHE B 1 340 ? -57.115 65.075 161.127 1.00 46.91 340 PHE B O 1
ATOM 5712 N N . LEU B 1 341 ? -55.553 66.043 159.834 1.00 46.01 341 LEU B N 1
ATOM 5713 C CA . LEU B 1 341 ? -56.189 67.353 159.853 1.00 48.81 341 LEU B CA 1
ATOM 5714 C C . LEU B 1 341 ? -57.172 67.315 158.675 1.00 50.30 341 LEU B C 1
ATOM 5715 O O . LEU B 1 341 ? -57.158 66.375 157.885 1.00 48.49 341 LEU B O 1
ATOM 5720 N N . PRO B 1 342 ? -58.046 68.324 158.553 1.00 51.64 342 PRO B N 1
ATOM 5721 C CA . PRO B 1 342 ? -58.982 68.291 157.426 1.00 53.05 342 PRO B CA 1
ATOM 5722 C C . PRO B 1 342 ? -58.188 68.272 156.128 1.00 54.21 342 PRO B C 1
ATOM 5723 O O . PRO B 1 342 ? -57.112 68.871 156.051 1.00 52.96 342 PRO B O 1
ATOM 5727 N N . GLU B 1 343 ? -58.704 67.575 155.120 1.00 56.03 343 GLU B N 1
ATOM 5728 C CA . GLU B 1 343 ? -58.011 67.497 153.841 1.00 57.78 343 GLU B CA 1
ATOM 5729 C C . GLU B 1 343 ? -57.716 68.897 153.337 1.00 57.55 343 GLU B C 1
ATOM 5730 O O . GLU B 1 343 ? -58.607 69.738 153.251 1.00 58.46 343 GLU B O 1
ATOM 5736 N N . GLY B 1 344 ? -56.455 69.147 153.014 1.00 57.33 344 GLY B N 1
ATOM 5737 C CA . GLY B 1 344 ? -56.070 70.458 152.538 1.00 57.19 344 GLY B CA 1
ATOM 5738 C C . GLY B 1 344 ? -55.232 71.173 153.575 1.00 57.77 344 GLY B C 1
ATOM 5739 O O . GLY B 1 344 ? -54.335 71.948 153.232 1.00 59.88 344 GLY B O 1
ATOM 5740 N N . ALA B 1 345 ? -55.514 70.915 154.849 1.00 56.09 345 ALA B N 1
ATOM 5741 C CA . ALA B 1 345 ? -54.756 71.548 155.924 1.00 54.99 345 ALA B CA 1
ATOM 5742 C C . ALA B 1 345 ? -53.282 71.135 155.820 1.00 53.95 345 ALA B C 1
ATOM 5743 O O . ALA B 1 345 ? -52.979 70.043 155.345 1.00 53.74 345 ALA B O 1
ATOM 5745 N N . ASP B 1 346 ? -52.374 72.011 156.251 1.00 52.26 346 ASP B N 1
ATOM 5746 C CA . ASP B 1 346 ? -50.939 71.731 156.199 1.00 51.84 346 ASP B CA 1
ATOM 5747 C C . ASP B 1 346 ? -50.432 71.208 157.544 1.00 51.22 346 ASP B C 1
ATOM 5748 O O . ASP B 1 346 ? -50.383 71.948 158.527 1.00 51.73 346 ASP B O 1
ATOM 5753 N N . GLY B 1 347 ? -50.054 69.933 157.575 1.00 50.22 347 GLY B N 1
ATOM 5754 C CA . GLY B 1 347 ? -49.562 69.318 158.796 1.00 48.16 347 GLY B CA 1
ATOM 5755 C C . GLY B 1 347 ? -48.232 69.862 159.284 1.00 47.65 347 GLY B C 1
ATOM 5756 O O . GLY B 1 347 ? -48.002 69.964 160.490 1.00 46.66 347 GLY B O 1
ATOM 5757 N N . ILE B 1 348 ? -47.351 70.203 158.348 1.00 48.36 348 ILE B N 1
ATOM 5758 C CA . ILE B 1 348 ? -46.037 70.748 158.680 1.00 49.67 348 ILE B CA 1
ATOM 5759 C C . ILE B 1 348 ? -46.223 72.081 159.390 1.00 50.05 348 ILE B C 1
ATOM 5760 O O . ILE B 1 348 ? -45.612 72.341 160.424 1.00 48.03 348 ILE B O 1
ATOM 5765 N N . SER B 1 349 ? -47.088 72.914 158.824 1.00 51.19 349 SER B N 1
ATOM 5766 C CA . SER B 1 349 ? -47.393 74.217 159.394 1.00 52.40 349 SER B CA 1
ATOM 5767 C C . SER B 1 349 ? -48.036 74.046 160.763 1.00 52.19 349 SER B C 1
ATOM 5768 O O . SER B 1 349 ? -47.728 74.771 161.713 1.00 51.54 349 SER B O 1
ATOM 5771 N N . PHE B 1 350 ? -48.941 73.079 160.851 1.00 52.56 350 PHE B N 1
ATOM 5772 C CA . PHE B 1 350 ? -49.646 72.814 162.093 1.00 53.13 350 PHE B CA 1
ATOM 5773 C C . PHE B 1 350 ? -48.679 72.390 163.187 1.00 53.05 350 PHE B C 1
ATOM 5774 O O . PHE B 1 350 ? -48.822 72.797 164.340 1.00 53.24 350 PHE B O 1
ATOM 5782 N N . ALA B 1 351 ? -47.696 71.573 162.819 1.00 53.43 351 ALA B N 1
ATOM 5783 C CA . ALA B 1 351 ? -46.707 71.086 163.775 1.00 54.00 351 ALA B CA 1
ATOM 5784 C C . ALA B 1 351 ? -45.908 72.224 164.417 1.00 54.15 351 ALA B C 1
ATOM 5785 O O . ALA B 1 351 ? -45.709 72.233 165.632 1.00 53.87 351 ALA B O 1
ATOM 5787 N N . ASN B 1 352 ? -45.454 73.179 163.608 1.00 55.08 352 ASN B N 1
ATOM 5788 C CA . ASN B 1 352 ? -44.684 74.312 164.123 1.00 56.01 352 ASN B CA 1
ATOM 5789 C C . ASN B 1 352 ? -45.523 75.191 165.046 1.00 56.39 352 ASN B C 1
ATOM 5790 O O . ASN B 1 352 ? -45.035 75.661 166.066 1.00 55.49 352 ASN B O 1
ATOM 5795 N N . GLU B 1 353 ? -46.783 75.417 164.685 1.00 58.23 353 GLU B N 1
ATOM 5796 C CA . GLU B 1 353 ? -47.664 76.237 165.508 1.00 59.46 353 GLU B CA 1
ATOM 5797 C C . GLU B 1 353 ? -47.955 75.592 166.857 1.00 59.61 353 GLU B C 1
ATOM 5798 O O . GLU B 1 353 ? -47.930 76.264 167.884 1.00 58.34 353 GLU B O 1
ATOM 5804 N N . LEU B 1 354 ? -48.231 74.290 166.844 1.00 59.71 354 LEU B N 1
ATOM 5805 C CA . LEU B 1 354 ? -48.535 73.554 168.066 1.00 59.90 354 LEU B CA 1
ATOM 5806 C C . LEU B 1 354 ? -47.383 73.698 169.049 1.00 59.93 354 LEU B C 1
ATOM 5807 O O . LEU B 1 354 ? -47.584 73.986 170.225 1.00 58.32 354 LEU B O 1
ATOM 5812 N N . MET B 1 355 ? -46.170 73.489 168.554 1.00 61.83 355 MET B N 1
ATOM 5813 C CA . MET B 1 355 ? -44.985 73.594 169.387 1.00 63.14 355 MET B CA 1
ATOM 5814 C C . MET B 1 355 ? -44.817 75.028 169.877 1.00 64.41 355 MET B C 1
ATOM 5815 O O . MET B 1 355 ? -44.541 75.264 171.051 1.00 63.78 355 MET B O 1
ATOM 5820 N N . GLU B 1 356 ? -44.998 75.978 168.963 1.00 65.72 356 GLU B N 1
ATOM 5821 C CA . GLU B 1 356 ? -44.860 77.403 169.255 1.00 66.68 356 GLU B CA 1
ATOM 5822 C C . GLU B 1 356 ? -45.920 77.966 170.195 1.00 66.15 356 GLU B C 1
ATOM 5823 O O . GLU B 1 356 ? -45.616 78.794 171.052 1.00 66.74 356 GLU B O 1
ATOM 5829 N N . ARG B 1 357 ? -47.161 77.519 170.039 1.00 65.99 357 ARG B N 1
ATOM 5830 C CA . ARG B 1 357 ? -48.260 78.027 170.853 1.00 65.19 357 ARG B CA 1
ATOM 5831 C C . ARG B 1 357 ? -48.718 77.167 172.027 1.00 63.57 357 ARG B C 1
ATOM 5832 O O . ARG B 1 357 ? -49.467 77.644 172.878 1.00 63.37 357 ARG B O 1
ATOM 5840 N N . GLU B 1 358 ? -48.285 75.910 172.081 1.00 61.47 358 GLU B N 1
ATOM 5841 C CA . GLU B 1 358 ? -48.694 75.030 173.174 1.00 58.42 358 GLU B CA 1
ATOM 5842 C C . GLU B 1 358 ? -47.578 74.183 173.771 1.00 55.91 358 GLU B C 1
ATOM 5843 O O . GLU B 1 358 ? -47.794 73.488 174.761 1.00 55.86 358 GLU B O 1
ATOM 5849 N N . GLY B 1 359 ? -46.395 74.225 173.166 1.00 53.16 359 GLY B N 1
ATOM 5850 C CA . GLY B 1 359 ? -45.276 73.460 173.687 1.00 50.13 359 GLY B CA 1
ATOM 5851 C C . GLY B 1 359 ? -45.397 71.953 173.556 1.00 48.70 359 GLY B C 1
ATOM 5852 O O . GLY B 1 359 ? -44.766 71.204 174.306 1.00 48.09 359 GLY B O 1
ATOM 5853 N N . VAL B 1 360 ? -46.213 71.501 172.609 1.00 46.96 360 VAL B N 1
ATOM 5854 C CA . VAL B 1 360 ? -46.400 70.070 172.369 1.00 43.83 360 VAL B CA 1
ATOM 5855 C C . VAL B 1 360 ? -45.726 69.740 171.054 1.00 41.38 360 VAL B C 1
ATOM 5856 O O . VAL B 1 360 ? -45.952 70.411 170.049 1.00 41.67 360 VAL B O 1
ATOM 5860 N N . VAL B 1 361 ? -44.904 68.702 171.058 1.00 39.77 361 VAL B N 1
ATOM 5861 C CA . VAL B 1 361 ? -44.188 68.327 169.853 1.00 40.42 361 VAL B CA 1
ATOM 5862 C C . VAL B 1 361 ? -44.767 67.109 169.164 1.00 39.28 361 VAL B C 1
ATOM 5863 O O . VAL B 1 361 ? -44.922 66.061 169.781 1.00 40.28 361 VAL B O 1
ATOM 5867 N N . VAL B 1 362 ? -45.077 67.256 167.880 1.00 38.99 362 VAL B N 1
ATOM 5868 C CA . VAL B 1 362 ? -45.610 66.157 167.076 1.00 37.91 362 VAL B CA 1
ATOM 5869 C C . VAL B 1 362 ? -44.811 66.117 165.783 1.00 36.97 362 VAL B C 1
ATOM 5870 O O . VAL B 1 362 ? -44.095 67.064 165.468 1.00 38.00 362 VAL B O 1
ATOM 5874 N N . VAL B 1 363 ? -44.925 65.022 165.041 1.00 37.95 363 VAL B N 1
ATOM 5875 C CA . VAL B 1 363 ? -44.200 64.873 163.781 1.00 38.78 363 VAL B CA 1
ATOM 5876 C C . VAL B 1 363 ? -45.128 65.062 162.580 1.00 40.22 363 VAL B C 1
ATOM 5877 O O . VAL B 1 363 ? -46.141 64.370 162.440 1.00 40.80 363 VAL B O 1
ATOM 5881 N N . PRO B 1 364 ? -44.789 66.009 161.694 1.00 40.58 364 PRO B N 1
ATOM 5882 C CA . PRO B 1 364 ? -45.621 66.266 160.519 1.00 40.06 364 PRO B CA 1
ATOM 5883 C C . PRO B 1 364 ? -46.183 65.041 159.781 1.00 41.97 364 PRO B C 1
ATOM 5884 O O . PRO B 1 364 ? -47.397 64.898 159.703 1.00 45.09 364 PRO B O 1
ATOM 5888 N N . GLY B 1 365 ? -45.380 64.138 159.244 1.00 38.80 365 GLY B N 1
ATOM 5889 C CA . GLY B 1 365 ? -46.035 63.000 158.599 1.00 36.57 365 GLY B CA 1
ATOM 5890 C C . GLY B 1 365 ? -45.937 62.984 157.088 1.00 34.16 365 GLY B C 1
ATOM 5891 O O . GLY B 1 365 ? -45.673 61.948 156.480 1.00 32.26 365 GLY B O 1
ATOM 5892 N N . LYS B 1 366 ? -46.163 64.146 156.489 1.00 34.47 366 LYS B N 1
ATOM 5893 C CA . LYS B 1 366 ? -46.067 64.331 155.051 1.00 35.33 366 LYS B CA 1
ATOM 5894 C C . LYS B 1 366 ? -44.737 63.757 154.554 1.00 34.51 366 LYS B C 1
ATOM 5895 O O . LYS B 1 366 ? -44.681 63.106 153.503 1.00 34.68 366 LYS B O 1
ATOM 5901 N N . PRO B 1 367 ? -43.642 64.008 155.297 1.00 33.28 367 PRO B N 1
ATOM 5902 C CA . PRO B 1 367 ? -42.322 63.498 154.909 1.00 33.22 367 PRO B CA 1
ATOM 5903 C C . PRO B 1 367 ? -42.283 61.976 154.764 1.00 32.87 367 PRO B C 1
ATOM 5904 O O . PRO B 1 367 ? -41.404 61.435 154.102 1.00 32.21 367 PRO B O 1
ATOM 5908 N N . PHE B 1 368 ? -43.245 61.284 155.370 1.00 33.16 368 PHE B N 1
ATOM 5909 C CA . PHE B 1 368 ? -43.288 59.822 155.302 1.00 31.30 368 PHE B CA 1
ATOM 5910 C C . PHE B 1 368 ? -43.961 59.257 154.062 1.00 31.85 368 PHE B C 1
ATOM 5911 O O . PHE B 1 368 ? -43.926 58.038 153.836 1.00 31.32 368 PHE B O 1
ATOM 5919 N N . TYR B 1 369 ? -44.568 60.124 153.257 1.00 31.80 369 TYR B N 1
ATOM 5920 C CA . TYR B 1 369 ? -45.274 59.671 152.057 1.00 33.16 369 TYR B CA 1
ATOM 5921 C C . TYR B 1 369 ? -44.400 59.611 150.825 1.00 33.95 369 TYR B C 1
ATOM 5922 O O . TYR B 1 369 ? -43.427 60.354 150.701 1.00 32.92 369 TYR B O 1
ATOM 5931 N N . THR B 1 370 ? -44.769 58.736 149.896 1.00 35.23 370 THR B N 1
ATOM 5932 C CA . THR B 1 370 ? -43.979 58.560 148.686 1.00 35.65 370 THR B CA 1
ATOM 5933 C C . THR B 1 370 ? -44.433 59.401 147.505 1.00 37.26 370 THR B C 1
ATOM 5934 O O . THR B 1 370 ? -43.807 59.385 146.451 1.00 38.55 370 THR B O 1
ATOM 5938 N N . ASP B 1 371 ? -45.521 60.138 147.678 1.00 39.08 371 ASP B N 1
ATOM 5939 C CA . ASP B 1 371 ? -46.026 60.992 146.611 1.00 40.36 371 ASP B CA 1
ATOM 5940 C C . ASP B 1 371 ? -46.547 62.299 147.190 1.00 42.79 371 ASP B C 1
ATOM 5941 O O . ASP B 1 371 ? -46.112 62.722 148.262 1.00 42.94 371 ASP B O 1
ATOM 5946 N N . GLU B 1 372 ? -47.475 62.947 146.500 1.00 45.72 372 GLU B N 1
ATOM 5947 C CA . GLU B 1 372 ? -47.980 64.221 146.996 1.00 48.29 372 GLU B CA 1
ATOM 5948 C C . GLU B 1 372 ? -49.055 64.149 148.082 1.00 47.22 372 GLU B C 1
ATOM 5949 O O . GLU B 1 372 ? -49.450 65.180 148.629 1.00 47.45 372 GLU B O 1
ATOM 5955 N N . SER B 1 373 ? -49.526 62.952 148.413 1.00 45.08 373 SER B N 1
ATOM 5956 C CA . SER B 1 373 ? -50.542 62.833 149.458 1.00 44.01 373 SER B CA 1
ATOM 5957 C C . SER B 1 373 ? -49.939 62.927 150.871 1.00 41.71 373 SER B C 1
ATOM 5958 O O . SER B 1 373 ? -48.728 63.068 151.022 1.00 38.75 373 SER B O 1
ATOM 5961 N N . GLY B 1 374 ? -50.794 62.892 151.894 1.00 41.50 374 GLY B N 1
ATOM 5962 C CA . GLY B 1 374 ? -50.331 62.956 153.276 1.00 40.24 374 GLY B CA 1
ATOM 5963 C C . GLY B 1 374 ? -50.004 64.345 153.802 1.00 40.17 374 GLY B C 1
ATOM 5964 O O . GLY B 1 374 ? -49.364 64.496 154.840 1.00 38.56 374 GLY B O 1
ATOM 5965 N N . LYS B 1 375 ? -50.452 65.371 153.093 1.00 40.40 375 LYS B N 1
ATOM 5966 C CA . LYS B 1 375 ? -50.173 66.736 153.510 1.00 41.83 375 LYS B CA 1
ATOM 5967 C C . LYS B 1 375 ? -50.775 67.048 154.883 1.00 40.61 375 LYS B C 1
ATOM 5968 O O . LYS B 1 375 ? -50.171 67.747 155.689 1.00 39.79 375 LYS B O 1
ATOM 5974 N N . ASN B 1 376 ? -51.954 66.498 155.145 1.00 40.42 376 ASN B N 1
ATOM 5975 C CA . ASN B 1 376 ? -52.662 66.727 156.395 1.00 39.54 376 ASN B CA 1
ATOM 5976 C C . ASN B 1 376 ? -52.369 65.682 157.467 1.00 38.54 376 ASN B C 1
ATOM 5977 O O . ASN B 1 376 ? -53.023 65.655 158.500 1.00 37.58 376 ASN B O 1
ATOM 5982 N N . ALA B 1 377 ? -51.389 64.819 157.235 1.00 39.39 377 ALA B N 1
ATOM 5983 C CA . ALA B 1 377 ? -51.083 63.789 158.218 1.00 36.82 377 ALA B CA 1
ATOM 5984 C C . ALA B 1 377 ? -50.184 64.298 159.336 1.00 36.22 377 ALA B C 1
ATOM 5985 O O . ALA B 1 377 ? -49.342 65.151 159.106 1.00 35.96 377 ALA B O 1
ATOM 5987 N N . ILE B 1 378 ? -50.410 63.795 160.549 1.00 34.72 378 ILE B N 1
ATOM 5988 C CA . ILE B 1 378 ? -49.608 64.126 161.724 1.00 34.59 378 ILE B CA 1
ATOM 5989 C C . ILE B 1 378 ? -49.376 62.809 162.475 1.00 34.44 378 ILE B C 1
ATOM 5990 O O . ILE B 1 378 ? -50.328 62.076 162.751 1.00 33.19 378 ILE B O 1
ATOM 5995 N N . ARG B 1 379 ? -48.121 62.504 162.796 1.00 33.10 379 ARG B N 1
ATOM 5996 C CA . ARG B 1 379 ? -47.799 61.270 163.518 1.00 33.07 379 ARG B CA 1
ATOM 5997 C C . ARG B 1 379 ? -47.641 61.563 165.005 1.00 32.31 379 ARG B C 1
ATOM 5998 O O . ARG B 1 379 ? -46.980 62.521 165.387 1.00 33.79 379 ARG B O 1
ATOM 6006 N N . LEU B 1 380 ? -48.251 60.731 165.840 1.00 34.86 380 LEU B N 1
ATOM 6007 C CA . LEU B 1 380 ? -48.205 60.905 167.287 1.00 34.71 380 LEU B CA 1
ATOM 6008 C C . LEU B 1 380 ? -47.616 59.675 167.955 1.00 37.53 380 LEU B C 1
ATOM 6009 O O . LEU B 1 380 ? -47.963 58.544 167.604 1.00 39.51 380 LEU B O 1
ATOM 6014 N N . ASN B 1 381 ? -46.730 59.893 168.922 1.00 36.13 381 ASN B N 1
ATOM 6015 C CA . ASN B 1 381 ? -46.117 58.785 169.640 1.00 36.64 381 ASN B CA 1
ATOM 6016 C C . ASN B 1 381 ? -46.650 58.724 171.067 1.00 35.77 381 ASN B C 1
ATOM 6017 O O . ASN B 1 381 ? -46.730 59.751 171.741 1.00 35.93 381 ASN B O 1
ATOM 6022 N N . PHE B 1 382 ? -47.020 57.528 171.515 1.00 32.57 382 PHE B N 1
ATOM 6023 C CA . PHE B 1 382 ? -47.545 57.349 172.864 1.00 35.58 382 PHE B CA 1
ATOM 6024 C C . PHE B 1 382 ? -46.675 56.431 173.730 1.00 36.50 382 PHE B C 1
ATOM 6025 O O . PHE B 1 382 ? -47.010 56.158 174.872 1.00 36.65 382 PHE B O 1
ATOM 6033 N N . SER B 1 383 ? -45.551 55.967 173.195 1.00 38.34 383 SER B N 1
ATOM 6034 C CA . SER B 1 383 ? -44.671 55.098 173.966 1.00 40.17 383 SER B CA 1
ATOM 6035 C C . SER B 1 383 ? -43.806 55.870 174.970 1.00 40.33 383 SER B C 1
ATOM 6036 O O . SER B 1 383 ? -43.733 55.490 176.131 1.00 41.57 383 SER B O 1
ATOM 6039 N N . ARG B 1 384 ? -43.168 56.957 174.537 1.00 40.91 384 ARG B N 1
ATOM 6040 C CA . ARG B 1 384 ? -42.292 57.738 175.426 1.00 42.88 384 ARG B CA 1
ATOM 6041 C C . ARG B 1 384 ? -42.952 58.632 176.494 1.00 42.18 384 ARG B C 1
ATOM 6042 O O . ARG B 1 384 ? -42.560 58.597 177.660 1.00 42.37 384 ARG B O 1
ATOM 6050 N N . PRO B 1 385 ? -43.949 59.449 176.111 1.00 41.50 385 PRO B N 1
ATOM 6051 C CA . PRO B 1 385 ? -44.609 60.330 177.087 1.00 41.01 385 PRO B CA 1
ATOM 6052 C C . PRO B 1 385 ? -45.310 59.606 178.239 1.00 41.57 385 PRO B C 1
ATOM 6053 O O . PRO B 1 385 ? -45.894 58.544 178.042 1.00 40.26 385 PRO B O 1
ATOM 6057 N N . SER B 1 386 ? -45.235 60.184 179.440 1.00 42.77 386 SER B N 1
ATOM 6058 C CA . SER B 1 386 ? -45.878 59.601 180.626 1.00 45.16 386 SER B CA 1
ATOM 6059 C C . SER B 1 386 ? -47.393 59.571 180.412 1.00 45.01 386 SER B C 1
ATOM 6060 O O . SER B 1 386 ? -47.914 60.317 179.592 1.00 42.74 386 SER B O 1
ATOM 6063 N N . LYS B 1 387 ? -48.101 58.726 181.150 1.00 48.14 387 LYS B N 1
ATOM 6064 C CA . LYS B 1 387 ? -49.549 58.651 180.986 1.00 51.27 387 LYS B CA 1
ATOM 6065 C C . LYS B 1 387 ? -50.255 59.922 181.451 1.00 51.78 387 LYS B C 1
ATOM 6066 O O . LYS B 1 387 ? -51.418 60.136 181.133 1.00 51.42 387 LYS B O 1
ATOM 6072 N N . GLU B 1 388 ? -49.537 60.767 182.188 1.00 53.42 388 GLU B N 1
ATOM 6073 C CA . GLU B 1 388 ? -50.092 62.023 182.680 1.00 53.57 388 GLU B CA 1
ATOM 6074 C C . GLU B 1 388 ? -49.941 63.077 181.584 1.00 52.79 388 GLU B C 1
ATOM 6075 O O . GLU B 1 388 ? -50.817 63.922 181.400 1.00 52.61 388 GLU B O 1
ATOM 6081 N N . GLU B 1 389 ? -48.830 63.009 180.851 1.00 50.48 389 GLU B N 1
ATOM 6082 C CA . GLU B 1 389 ? -48.552 63.953 179.773 1.00 48.58 389 GLU B CA 1
ATOM 6083 C C . GLU B 1 389 ? -49.436 63.768 178.547 1.00 46.37 389 GLU B C 1
ATOM 6084 O O . GLU B 1 389 ? -49.778 64.745 177.876 1.00 46.20 389 GLU B O 1
ATOM 6090 N N . ILE B 1 390 ? -49.801 62.522 178.251 1.00 44.42 390 ILE B N 1
ATOM 6091 C CA . ILE B 1 390 ? -50.607 62.225 177.062 1.00 42.43 390 ILE B CA 1
ATOM 6092 C C . ILE B 1 390 ? -51.915 62.998 176.940 1.00 40.26 390 ILE B C 1
ATOM 6093 O O . ILE B 1 390 ? -52.131 63.683 175.943 1.00 38.90 390 ILE B O 1
ATOM 6098 N N . PRO B 1 391 ? -52.810 62.895 177.938 1.00 41.86 391 PRO B N 1
ATOM 6099 C CA . PRO B 1 391 ? -54.065 63.646 177.817 1.00 41.41 391 PRO B CA 1
ATOM 6100 C C . PRO B 1 391 ? -53.823 65.151 177.734 1.00 40.66 391 PRO B C 1
ATOM 6101 O O . PRO B 1 391 ? -54.450 65.854 176.942 1.00 39.51 391 PRO B O 1
ATOM 6105 N N . ILE B 1 392 ? -52.897 65.645 178.540 1.00 40.84 392 ILE B N 1
ATOM 6106 C CA . ILE B 1 392 ? -52.587 67.064 178.524 1.00 41.55 392 ILE B CA 1
ATOM 6107 C C . ILE B 1 392 ? -52.135 67.460 177.125 1.00 42.58 392 ILE B C 1
ATOM 6108 O O . ILE B 1 392 ? -52.531 68.501 176.595 1.00 42.94 392 ILE B O 1
ATOM 6113 N N . GLY B 1 393 ? -51.315 66.609 176.524 1.00 43.58 393 GLY B N 1
ATOM 6114 C CA . GLY B 1 393 ? -50.813 66.886 175.198 1.00 42.50 393 GLY B CA 1
ATOM 6115 C C . GLY B 1 393 ? -51.869 66.957 174.114 1.00 43.30 393 GLY B C 1
ATOM 6116 O O . GLY B 1 393 ? -51.984 67.962 173.419 1.00 42.10 393 GLY B O 1
ATOM 6117 N N . ILE B 1 394 ? -52.654 65.905 173.949 1.00 45.04 394 ILE B N 1
ATOM 6118 C CA . ILE B 1 394 ? -53.639 65.940 172.890 1.00 46.98 394 ILE B CA 1
ATOM 6119 C C . ILE B 1 394 ? -54.752 66.939 173.205 1.00 48.10 394 ILE B C 1
ATOM 6120 O O . ILE B 1 394 ? -55.434 67.416 172.302 1.00 47.87 394 ILE B O 1
ATOM 6125 N N . LYS B 1 395 ? -54.916 67.260 174.487 1.00 50.06 395 LYS B N 1
ATOM 6126 C CA . LYS B 1 395 ? -55.912 68.237 174.919 1.00 51.54 395 LYS B CA 1
ATOM 6127 C C . LYS B 1 395 ? -55.506 69.550 174.245 1.00 52.26 395 LYS B C 1
ATOM 6128 O O . LYS B 1 395 ? -56.330 70.243 173.646 1.00 53.67 395 LYS B O 1
ATOM 6134 N N . LYS B 1 396 ? -54.223 69.884 174.349 1.00 51.98 396 LYS B N 1
ATOM 6135 C CA . LYS B 1 396 ? -53.695 71.098 173.744 1.00 51.76 396 LYS B CA 1
ATOM 6136 C C . LYS B 1 396 ? -53.788 70.990 172.225 1.00 52.37 396 LYS B C 1
ATOM 6137 O O . LYS B 1 396 ? -54.115 71.962 171.537 1.00 51.83 396 LYS B O 1
ATOM 6143 N N . LEU B 1 397 ? -53.497 69.796 171.713 1.00 52.27 397 LEU B N 1
ATOM 6144 C CA . LEU B 1 397 ? -53.563 69.518 170.282 1.00 51.38 397 LEU B CA 1
ATOM 6145 C C . LEU B 1 397 ? -54.980 69.815 169.788 1.00 50.38 397 LEU B C 1
ATOM 6146 O O . LEU B 1 397 ? -55.155 70.451 168.751 1.00 48.58 397 LEU B O 1
ATOM 6151 N N . ALA B 1 398 ? -55.982 69.370 170.548 1.00 50.29 398 ALA B N 1
ATOM 6152 C CA . ALA B 1 398 ? -57.385 69.589 170.194 1.00 52.89 398 ALA B CA 1
ATOM 6153 C C . ALA B 1 398 ? -57.727 71.074 170.122 1.00 54.59 398 ALA B C 1
ATOM 6154 O O . ALA B 1 398 ? -58.420 71.517 169.203 1.00 54.81 398 ALA B O 1
ATOM 6156 N N . LYS B 1 399 ? -57.234 71.838 171.093 1.00 56.57 399 LYS B N 1
ATOM 6157 C CA . LYS B 1 399 ? -57.489 73.273 171.138 1.00 58.91 399 LYS B CA 1
ATOM 6158 C C . LYS B 1 399 ? -57.014 73.985 169.873 1.00 58.54 399 LYS B C 1
ATOM 6159 O O . LYS B 1 399 ? -57.790 74.688 169.225 1.00 58.93 399 LYS B O 1
ATOM 6165 N N . LEU B 1 400 ? -55.750 73.801 169.511 1.00 59.08 400 LEU B N 1
ATOM 6166 C CA . LEU B 1 400 ? -55.229 74.439 168.309 1.00 59.13 400 LEU B CA 1
ATOM 6167 C C . LEU B 1 400 ? -56.080 73.992 167.118 1.00 59.55 400 LEU B C 1
ATOM 6168 O O . LEU B 1 400 ? -56.444 74.790 166.257 1.00 59.09 400 LEU B O 1
ATOM 6173 N N . TYR B 1 401 ? -56.397 72.705 167.083 1.00 60.10 401 TYR B N 1
ATOM 6174 C CA . TYR B 1 401 ? -57.201 72.144 166.006 1.00 60.98 401 TYR B CA 1
ATOM 6175 C C . TYR B 1 401 ? -58.527 72.887 165.837 1.00 62.18 401 TYR B C 1
ATOM 6176 O O . TYR B 1 401 ? -58.770 73.520 164.811 1.00 60.43 401 TYR B O 1
ATOM 6185 N N . LYS B 1 402 ? -59.372 72.808 166.861 1.00 63.49 402 LYS B N 1
ATOM 6186 C CA . LYS B 1 402 ? -60.687 73.433 166.840 1.00 65.25 402 LYS B CA 1
ATOM 6187 C C . LYS B 1 402 ? -60.723 74.924 166.523 1.00 65.56 402 LYS B C 1
ATOM 6188 O O . LYS B 1 402 ? -61.648 75.393 165.859 1.00 65.13 402 LYS B O 1
ATOM 6194 N N . GLU B 1 403 ? -59.732 75.674 166.989 1.00 65.66 403 GLU B N 1
ATOM 6195 C CA . GLU B 1 403 ? -59.717 77.100 166.708 1.00 67.00 403 GLU B CA 1
ATOM 6196 C C . GLU B 1 403 ? -59.244 77.373 165.283 1.00 67.43 403 GLU B C 1
ATOM 6197 O O . GLU B 1 403 ? -59.303 78.503 164.798 1.00 67.90 403 GLU B O 1
ATOM 6203 N N . LYS B 1 404 ? -58.790 76.319 164.614 1.00 68.06 404 LYS B N 1
ATOM 6204 C CA . LYS B 1 404 ? -58.323 76.417 163.238 1.00 68.80 404 LYS B CA 1
ATOM 6205 C C . LYS B 1 404 ? -59.375 75.846 162.289 1.00 68.21 404 LYS B C 1
ATOM 6206 O O . LYS B 1 404 ? -59.587 76.365 161.192 1.00 68.21 404 LYS B O 1
ATOM 6212 N N . PHE B 1 405 ? -60.041 74.782 162.724 1.00 68.16 405 PHE B N 1
ATOM 6213 C CA . PHE B 1 405 ? -61.037 74.120 161.895 1.00 68.65 405 PHE B CA 1
ATOM 6214 C C . PHE B 1 405 ? -62.407 73.975 162.562 1.00 70.06 405 PHE B C 1
ATOM 6215 O O . PHE B 1 405 ? -62.579 74.465 163.702 1.00 70.53 405 PHE B O 1
ATOM 6223 N N . MET C 1 1 ? -4.088 74.378 133.028 1.00 57.95 1 MET C N 1
ATOM 6224 C CA . MET C 1 1 ? -5.186 74.031 133.982 1.00 58.67 1 MET C CA 1
ATOM 6225 C C . MET C 1 1 ? -5.280 72.508 134.082 1.00 57.68 1 MET C C 1
ATOM 6226 O O . MET C 1 1 ? -5.024 71.802 133.100 1.00 57.77 1 MET C O 1
ATOM 6231 N N . ASP C 1 2 ? -5.635 72.012 135.269 1.00 55.75 2 ASP C N 1
ATOM 6232 C CA . ASP C 1 2 ? -5.764 70.571 135.502 1.00 53.99 2 ASP C CA 1
ATOM 6233 C C . ASP C 1 2 ? -7.210 70.124 135.287 1.00 52.42 2 ASP C C 1
ATOM 6234 O O . ASP C 1 2 ? -8.028 70.184 136.203 1.00 52.87 2 ASP C O 1
ATOM 6239 N N . TYR C 1 3 ? -7.522 69.667 134.079 1.00 49.53 3 TYR C N 1
ATOM 6240 C CA . TYR C 1 3 ? -8.878 69.231 133.776 1.00 47.49 3 TYR C CA 1
ATOM 6241 C C . TYR C 1 3 ? -9.230 67.908 134.443 1.00 46.24 3 TYR C C 1
ATOM 6242 O O . TYR C 1 3 ? -10.397 67.530 134.526 1.00 46.07 3 TYR C O 1
ATOM 6251 N N . THR C 1 4 ? -8.205 67.222 134.929 1.00 44.58 4 THR C N 1
ATOM 6252 C CA . THR C 1 4 ? -8.354 65.939 135.598 1.00 43.32 4 THR C CA 1
ATOM 6253 C C . THR C 1 4 ? -9.318 66.027 136.783 1.00 42.89 4 THR C C 1
ATOM 6254 O O . THR C 1 4 ? -9.984 65.050 137.131 1.00 42.92 4 THR C O 1
ATOM 6258 N N . LYS C 1 5 ? -9.392 67.204 137.393 1.00 41.31 5 LYS C N 1
ATOM 6259 C CA . LYS C 1 5 ? -10.277 67.433 138.526 1.00 40.02 5 LYS C CA 1
ATOM 6260 C C . LYS C 1 5 ? -11.753 67.475 138.121 1.00 39.24 5 LYS C C 1
ATOM 6261 O O . LYS C 1 5 ? -12.624 67.319 138.967 1.00 37.38 5 LYS C O 1
ATOM 6267 N N . TYR C 1 6 ? -12.037 67.705 136.843 1.00 36.96 6 TYR C N 1
ATOM 6268 C CA . TYR C 1 6 ? -13.419 67.787 136.397 1.00 36.41 6 TYR C CA 1
ATOM 6269 C C . TYR C 1 6 ? -13.962 66.483 135.848 1.00 35.84 6 TYR C C 1
ATOM 6270 O O . TYR C 1 6 ? -15.151 66.374 135.550 1.00 36.03 6 TYR C O 1
ATOM 6279 N N . LEU C 1 7 ? -13.094 65.491 135.716 1.00 34.99 7 LEU C N 1
ATOM 6280 C CA . LEU C 1 7 ? -13.505 64.201 135.192 1.00 32.78 7 LEU C CA 1
ATOM 6281 C C . LEU C 1 7 ? -14.444 63.487 136.150 1.00 30.47 7 LEU C C 1
ATOM 6282 O O . LEU C 1 7 ? -14.422 63.710 137.360 1.00 33.15 7 LEU C O 1
ATOM 6287 N N . ALA C 1 8 ? -15.293 62.640 135.592 1.00 29.34 8 ALA C N 1
ATOM 6288 C CA . ALA C 1 8 ? -16.203 61.838 136.394 1.00 28.79 8 ALA C CA 1
ATOM 6289 C C . ALA C 1 8 ? -15.327 60.692 136.869 1.00 27.23 8 ALA C C 1
ATOM 6290 O O . ALA C 1 8 ? -14.372 60.321 136.193 1.00 28.97 8 ALA C O 1
ATOM 6292 N N . GLY C 1 9 ? -15.645 60.132 138.023 1.00 28.83 9 GLY C N 1
ATOM 6293 C CA . GLY C 1 9 ? -14.870 59.017 138.511 1.00 29.52 9 GLY C CA 1
ATOM 6294 C C . GLY C 1 9 ? -14.936 57.864 137.531 1.00 32.35 9 GLY C C 1
ATOM 6295 O O . GLY C 1 9 ? -13.960 57.120 137.375 1.00 33.91 9 GLY C O 1
ATOM 6296 N N . ARG C 1 10 ? -16.072 57.696 136.857 1.00 32.01 10 ARG C N 1
ATOM 6297 C CA . ARG C 1 10 ? -16.182 56.597 135.909 1.00 32.58 10 ARG C CA 1
ATOM 6298 C C . ARG C 1 10 ? -15.278 56.805 134.697 1.00 30.46 10 ARG C C 1
ATOM 6299 O O . ARG C 1 10 ? -15.090 55.904 133.884 1.00 27.60 10 ARG C O 1
ATOM 6307 N N . ALA C 1 11 ? -14.699 57.990 134.579 1.00 29.59 11 ALA C N 1
ATOM 6308 C CA . ALA C 1 11 ? -13.804 58.224 133.463 1.00 29.77 11 ALA C CA 1
ATOM 6309 C C . ALA C 1 11 ? -12.508 57.420 133.698 1.00 28.60 11 ALA C C 1
ATOM 6310 O O . ALA C 1 11 ? -11.795 57.134 132.749 1.00 27.48 11 ALA C O 1
ATOM 6312 N N . ASN C 1 12 ? -12.216 57.050 134.951 1.00 28.00 12 ASN C N 1
ATOM 6313 C CA . ASN C 1 12 ? -11.011 56.259 135.256 1.00 29.94 12 ASN C CA 1
ATOM 6314 C C . ASN C 1 12 ? -11.170 54.818 134.768 1.00 30.95 12 ASN C C 1
ATOM 6315 O O . ASN C 1 12 ? -10.207 54.051 134.780 1.00 31.47 12 ASN C O 1
ATOM 6320 N N . TRP C 1 13 ? -12.381 54.434 134.375 1.00 29.65 13 TRP C N 1
ATOM 6321 C CA . TRP C 1 13 ? -12.592 53.080 133.889 1.00 29.99 13 TRP C CA 1
ATOM 6322 C C . TRP C 1 13 ? -12.153 53.054 132.435 1.00 30.77 13 TRP C C 1
ATOM 6323 O O . TRP C 1 13 ? -11.897 51.998 131.874 1.00 32.64 13 TRP C O 1
ATOM 6334 N N . ILE C 1 14 ? -12.069 54.229 131.826 1.00 33.07 14 ILE C N 1
ATOM 6335 C CA . ILE C 1 14 ? -11.645 54.326 130.440 1.00 35.78 14 ILE C CA 1
ATOM 6336 C C . ILE C 1 14 ? -10.125 54.196 130.387 1.00 39.63 14 ILE C C 1
ATOM 6337 O O . ILE C 1 14 ? -9.421 54.908 131.108 1.00 39.49 14 ILE C O 1
ATOM 6342 N N . LYS C 1 15 ? -9.616 53.295 129.545 1.00 41.19 15 LYS C N 1
ATOM 6343 C CA . LYS C 1 15 ? -8.167 53.117 129.429 1.00 43.52 15 LYS C CA 1
ATOM 6344 C C . LYS C 1 15 ? -7.706 52.988 127.986 1.00 44.66 15 LYS C C 1
ATOM 6345 O O . LYS C 1 15 ? -8.513 52.823 127.071 1.00 44.10 15 LYS C O 1
ATOM 6351 N N . GLY C 1 16 ? -6.396 53.077 127.784 1.00 48.23 16 GLY C N 1
ATOM 6352 C CA . GLY C 1 16 ? -5.849 52.983 126.441 1.00 50.97 16 GLY C CA 1
ATOM 6353 C C . GLY C 1 16 ? -5.951 51.602 125.828 1.00 52.88 16 GLY C C 1
ATOM 6354 O O . GLY C 1 16 ? -6.140 50.606 126.529 1.00 52.68 16 GLY C O 1
ATOM 6355 N N . SER C 1 17 ? -5.812 51.554 124.507 1.00 56.63 17 SER C N 1
ATOM 6356 C CA . SER C 1 17 ? -5.884 50.312 123.743 1.00 60.91 17 SER C CA 1
ATOM 6357 C C . SER C 1 17 ? -4.523 49.967 123.143 1.00 64.29 17 SER C C 1
ATOM 6358 O O . SER C 1 17 ? -3.930 50.777 122.423 1.00 65.45 17 SER C O 1
ATOM 6361 N N . ALA C 1 18 ? -4.024 48.770 123.442 1.00 67.49 18 ALA C N 1
ATOM 6362 C CA . ALA C 1 18 ? -2.727 48.337 122.920 1.00 69.74 18 ALA C CA 1
ATOM 6363 C C . ALA C 1 18 ? -2.772 48.264 121.393 1.00 71.79 18 ALA C C 1
ATOM 6364 O O . ALA C 1 18 ? -1.799 48.598 120.716 1.00 72.72 18 ALA C O 1
ATOM 6366 N N . LEU C 1 19 ? -3.908 47.827 120.856 1.00 73.79 19 LEU C N 1
ATOM 6367 C CA . LEU C 1 19 ? -4.093 47.735 119.414 1.00 75.95 19 LEU C CA 1
ATOM 6368 C C . LEU C 1 19 ? -4.053 49.142 118.829 1.00 78.40 19 LEU C C 1
ATOM 6369 O O . LEU C 1 19 ? -4.017 49.320 117.613 1.00 79.33 19 LEU C O 1
ATOM 6371 N N . ALA C 1 20 ? -4.061 50.143 119.704 1.00 81.07 20 ALA C N 1
ATOM 6372 C CA . ALA C 1 20 ? -4.022 51.535 119.268 1.00 83.16 20 ALA C CA 1
ATOM 6373 C C . ALA C 1 20 ? -2.623 52.129 119.438 1.00 84.42 20 ALA C C 1
ATOM 6374 O O . ALA C 1 20 ? -2.255 53.072 118.738 1.00 84.15 20 ALA C O 1
ATOM 6376 N N . ASP C 1 21 ? -1.848 51.576 120.367 1.00 85.98 21 ASP C N 1
ATOM 6377 C CA . ASP C 1 21 ? -0.491 52.052 120.611 1.00 87.80 21 ASP C CA 1
ATOM 6378 C C . ASP C 1 21 ? 0.406 51.715 119.418 1.00 89.44 21 ASP C C 1
ATOM 6379 O O . ASP C 1 21 ? 1.188 52.550 118.966 1.00 90.25 21 ASP C O 1
ATOM 6381 N N . VAL C 1 22 ? 0.283 50.491 118.910 1.00 90.65 22 VAL C N 1
ATOM 6382 C CA . VAL C 1 22 ? 1.075 50.047 117.768 1.00 91.52 22 VAL C CA 1
ATOM 6383 C C . VAL C 1 22 ? 0.527 50.623 116.461 1.00 92.87 22 VAL C C 1
ATOM 6384 O O . VAL C 1 22 ? 1.288 50.931 115.546 1.00 92.90 22 VAL C O 1
ATOM 6386 N N . MET C 1 23 ? -0.793 50.770 116.376 1.00 94.42 23 MET C N 1
ATOM 6387 C CA . MET C 1 23 ? -1.426 51.318 115.178 1.00 96.09 23 MET C CA 1
ATOM 6388 C C . MET C 1 23 ? -1.090 52.799 115.041 1.00 97.38 23 MET C C 1
ATOM 6389 O O . MET C 1 23 ? -1.445 53.442 114.053 1.00 97.56 23 MET C O 1
ATOM 6391 N N . LYS C 1 24 ? -0.412 53.332 116.052 1.00 98.85 24 LYS C N 1
ATOM 6392 C CA . LYS C 1 24 ? -0.007 54.731 116.063 1.00 99.84 24 LYS C CA 1
ATOM 6393 C C . LYS C 1 24 ? 1.502 54.791 115.877 1.00 100.29 24 LYS C C 1
ATOM 6394 O O . LYS C 1 24 ? 2.021 55.684 115.206 1.00 100.68 24 LYS C O 1
ATOM 6396 N N . LYS C 1 25 ? 2.201 53.832 116.481 1.00 100.69 25 LYS C N 1
ATOM 6397 C CA . LYS C 1 25 ? 3.654 53.757 116.372 1.00 101.26 25 LYS C CA 1
ATOM 6398 C C . LYS C 1 25 ? 4.001 53.496 114.914 1.00 101.99 25 LYS C C 1
ATOM 6399 O O . LYS C 1 25 ? 5.108 53.785 114.465 1.00 102.17 25 LYS C O 1
ATOM 6401 N N . ALA C 1 26 ? 3.040 52.940 114.183 1.00 102.59 26 ALA C N 1
ATOM 6402 C CA . ALA C 1 26 ? 3.220 52.648 112.768 1.00 102.96 26 ALA C CA 1
ATOM 6403 C C . ALA C 1 26 ? 2.801 53.880 111.976 1.00 103.26 26 ALA C C 1
ATOM 6404 O O . ALA C 1 26 ? 3.439 54.241 110.988 1.00 103.33 26 ALA C O 1
ATOM 6406 N N . SER C 1 27 ? 1.726 54.524 112.423 1.00 103.72 27 SER C N 1
ATOM 6407 C CA . SER C 1 27 ? 1.220 55.725 111.770 1.00 104.27 27 SER C CA 1
ATOM 6408 C C . SER C 1 27 ? 2.289 56.812 111.800 1.00 104.52 27 SER C C 1
ATOM 6409 O O . SER C 1 27 ? 2.257 57.751 111.002 1.00 104.83 27 SER C O 1
ATOM 6411 N N . GLU C 1 28 ? 3.233 56.675 112.727 1.00 104.59 28 GLU C N 1
ATOM 6412 C CA . GLU C 1 28 ? 4.327 57.630 112.865 1.00 104.66 28 GLU C CA 1
ATOM 6413 C C . GLU C 1 28 ? 5.364 57.370 111.776 1.00 104.63 28 GLU C C 1
ATOM 6414 O O . GLU C 1 28 ? 5.881 58.300 111.157 1.00 104.81 28 GLU C O 1
ATOM 6416 N N . LEU C 1 29 ? 5.659 56.095 111.542 1.00 104.37 29 LEU C N 1
ATOM 6417 C CA . LEU C 1 29 ? 6.627 55.710 110.523 1.00 103.94 29 LEU C CA 1
ATOM 6418 C C . LEU C 1 29 ? 5.992 55.787 109.136 1.00 103.83 29 LEU C C 1
ATOM 6419 O O . LEU C 1 29 ? 6.691 55.899 108.131 1.00 103.71 29 LEU C O 1
ATOM 6421 N N . GLN C 1 30 ? 4.665 55.725 109.088 1.00 104.07 30 GLN C N 1
ATOM 6422 C CA . GLN C 1 30 ? 3.929 55.799 107.827 1.00 104.44 30 GLN C CA 1
ATOM 6423 C C . GLN C 1 30 ? 3.411 57.221 107.634 1.00 104.35 30 GLN C C 1
ATOM 6424 O O . GLN C 1 30 ? 2.233 57.510 107.850 1.00 104.12 30 GLN C O 1
ATOM 6426 N N . LYS C 1 31 ? 4.316 58.101 107.221 1.00 104.22 31 LYS C N 1
ATOM 6427 C CA . LYS C 1 31 ? 3.990 59.498 107.011 1.00 103.76 31 LYS C CA 1
ATOM 6428 C C . LYS C 1 31 ? 5.248 60.284 107.323 1.00 103.28 31 LYS C C 1
ATOM 6429 O O . LYS C 1 31 ? 5.478 61.371 106.793 1.00 103.39 31 LYS C O 1
ATOM 6430 N N . LYS C 1 32 ? 6.066 59.711 108.201 1.00 102.77 32 LYS C N 1
ATOM 6431 C CA . LYS C 1 32 ? 7.319 60.332 108.580 1.00 101.58 32 LYS C CA 1
ATOM 6432 C C . LYS C 1 32 ? 8.468 59.575 107.941 1.00 101.00 32 LYS C C 1
ATOM 6433 O O . LYS C 1 32 ? 9.549 59.472 108.521 1.00 100.71 32 LYS C O 1
ATOM 6434 N N . GLY C 1 33 ? 8.220 59.029 106.749 1.00 100.06 33 GLY C N 1
ATOM 6435 C CA . GLY C 1 33 ? 9.246 58.289 106.034 1.00 98.76 33 GLY C CA 1
ATOM 6436 C C . GLY C 1 33 ? 8.898 56.885 105.551 1.00 98.00 33 GLY C C 1
ATOM 6437 O O . GLY C 1 33 ? 8.137 56.709 104.595 1.00 97.45 33 GLY C O 1
ATOM 6438 N N . VAL C 1 34 ? 9.475 55.892 106.228 1.00 97.17 34 VAL C N 1
ATOM 6439 C CA . VAL C 1 34 ? 9.317 54.464 105.929 1.00 96.05 34 VAL C CA 1
ATOM 6440 C C . VAL C 1 34 ? 8.023 53.991 105.263 1.00 94.93 34 VAL C C 1
ATOM 6441 O O . VAL C 1 34 ? 6.942 54.539 105.489 1.00 95.37 34 VAL C O 1
ATOM 6443 N N . LYS C 1 35 ? 8.161 52.953 104.441 1.00 93.08 35 LYS C N 1
ATOM 6444 C CA . LYS C 1 35 ? 7.041 52.344 103.731 1.00 91.37 35 LYS C CA 1
ATOM 6445 C C . LYS C 1 35 ? 6.835 50.958 104.340 1.00 90.02 35 LYS C C 1
ATOM 6446 O O . LYS C 1 35 ? 7.790 50.191 104.488 1.00 89.92 35 LYS C O 1
ATOM 6448 N N . LEU C 1 36 ? 5.594 50.632 104.692 1.00 87.73 36 LEU C N 1
ATOM 6449 C CA . LEU C 1 36 ? 5.315 49.338 105.304 1.00 84.69 36 LEU C CA 1
ATOM 6450 C C . LEU C 1 36 ? 3.963 48.749 104.928 1.00 82.57 36 LEU C C 1
ATOM 6451 O O . LEU C 1 36 ? 2.985 49.473 104.729 1.00 82.16 36 LEU C O 1
ATOM 6453 N N . ILE C 1 37 ? 3.929 47.423 104.824 1.00 80.14 37 ILE C N 1
ATOM 6454 C CA . ILE C 1 37 ? 2.705 46.688 104.515 1.00 77.78 37 ILE C CA 1
ATOM 6455 C C . ILE C 1 37 ? 2.233 46.166 105.865 1.00 75.45 37 ILE C C 1
ATOM 6456 O O . ILE C 1 37 ? 3.032 45.640 106.640 1.00 75.04 37 ILE C O 1
ATOM 6458 N N . SER C 1 38 ? 0.947 46.314 106.159 1.00 73.23 38 SER C N 1
ATOM 6459 C CA . SER C 1 38 ? 0.444 45.867 107.451 1.00 70.60 38 SER C CA 1
ATOM 6460 C C . SER C 1 38 ? -0.442 44.633 107.410 1.00 68.90 38 SER C C 1
ATOM 6461 O O . SER C 1 38 ? -1.233 44.433 106.485 1.00 68.32 38 SER C O 1
ATOM 6464 N N . LEU C 1 39 ? -0.288 43.820 108.448 1.00 67.01 39 LEU C N 1
ATOM 6465 C CA . LEU C 1 39 ? -1.049 42.592 108.652 1.00 65.26 39 LEU C CA 1
ATOM 6466 C C . LEU C 1 39 ? -1.806 42.813 109.960 1.00 64.66 39 LEU C C 1
ATOM 6467 O O . LEU C 1 39 ? -2.289 41.868 110.585 1.00 64.66 39 LEU C O 1
ATOM 6472 N N . ALA C 1 40 ? -1.894 44.077 110.364 1.00 63.80 40 ALA C N 1
ATOM 6473 C CA . ALA C 1 40 ? -2.553 44.446 111.609 1.00 63.82 40 ALA C CA 1
ATOM 6474 C C . ALA C 1 40 ? -3.948 45.045 111.438 1.00 63.32 40 ALA C C 1
ATOM 6475 O O . ALA C 1 40 ? -4.746 45.026 112.367 1.00 64.67 40 ALA C O 1
ATOM 6477 N N . ALA C 1 41 ? -4.242 45.565 110.251 1.00 62.48 41 ALA C N 1
ATOM 6478 C CA . ALA C 1 41 ? -5.538 46.176 109.971 1.00 61.71 41 ALA C CA 1
ATOM 6479 C C . ALA C 1 41 ? -6.708 45.262 110.303 1.00 61.10 41 ALA C C 1
ATOM 6480 O O . ALA C 1 41 ? -6.530 44.081 110.579 1.00 62.10 41 ALA C O 1
ATOM 6482 N N . GLY C 1 42 ? -7.908 45.829 110.272 1.00 60.54 42 GLY C N 1
ATOM 6483 C CA . GLY C 1 42 ? -9.111 45.069 110.547 1.00 58.53 42 GLY C CA 1
ATOM 6484 C C . GLY C 1 42 ? -10.152 45.447 109.513 1.00 58.09 42 GLY C C 1
ATOM 6485 O O . GLY C 1 42 ? -11.322 45.074 109.607 1.00 58.53 42 GLY C O 1
ATOM 6486 N N . ASP C 1 43 ? -9.712 46.192 108.507 1.00 57.20 43 ASP C N 1
ATOM 6487 C CA . ASP C 1 43 ? -10.598 46.645 107.444 1.00 56.54 43 ASP C CA 1
ATOM 6488 C C . ASP C 1 43 ? -10.766 45.635 106.324 1.00 56.26 43 ASP C C 1
ATOM 6489 O O . ASP C 1 43 ? -9.938 44.742 106.141 1.00 55.77 43 ASP C O 1
ATOM 6494 N N . PRO C 1 44 ? -11.868 45.746 105.578 1.00 56.10 44 PRO C N 1
ATOM 6495 C CA . PRO C 1 44 ? -12.089 44.826 104.463 1.00 57.03 44 PRO C CA 1
ATOM 6496 C C . PRO C 1 44 ? -11.311 45.449 103.291 1.00 58.26 44 PRO C C 1
ATOM 6497 O O . PRO C 1 44 ? -10.878 46.600 103.387 1.00 58.02 44 PRO C O 1
ATOM 6501 N N . ASP C 1 45 ? -11.117 44.718 102.199 1.00 58.85 45 ASP C N 1
ATOM 6502 C CA . ASP C 1 45 ? -10.377 45.294 101.077 1.00 58.44 45 ASP C CA 1
ATOM 6503 C C . ASP C 1 45 ? -11.225 46.315 100.318 1.00 58.25 45 ASP C C 1
ATOM 6504 O O . ASP C 1 45 ? -12.279 45.976 99.767 1.00 57.70 45 ASP C O 1
ATOM 6509 N N . PRO C 1 46 ? -10.784 47.586 100.285 1.00 58.24 46 PRO C N 1
ATOM 6510 C CA . PRO C 1 46 ? -11.545 48.621 99.572 1.00 58.40 46 PRO C CA 1
ATOM 6511 C C . PRO C 1 46 ? -11.627 48.360 98.069 1.00 59.36 46 PRO C C 1
ATOM 6512 O O . PRO C 1 46 ? -12.551 48.827 97.395 1.00 58.89 46 PRO C O 1
ATOM 6516 N N . GLU C 1 47 ? -10.662 47.604 97.549 1.00 60.26 47 GLU C N 1
ATOM 6517 C CA . GLU C 1 47 ? -10.646 47.280 96.124 1.00 60.75 47 GLU C CA 1
ATOM 6518 C C . GLU C 1 47 ? -11.646 46.162 95.822 1.00 60.30 47 GLU C C 1
ATOM 6519 O O . GLU C 1 47 ? -12.204 46.099 94.726 1.00 60.18 47 GLU C O 1
ATOM 6525 N N . LEU C 1 48 ? -11.877 45.284 96.796 1.00 59.03 48 LEU C N 1
ATOM 6526 C CA . LEU C 1 48 ? -12.826 44.187 96.616 1.00 57.55 48 LEU C CA 1
ATOM 6527 C C . LEU C 1 48 ? -14.252 44.693 96.779 1.00 56.69 48 LEU C C 1
ATOM 6528 O O . LEU C 1 48 ? -15.211 44.012 96.410 1.00 56.29 48 LEU C O 1
ATOM 6533 N N . ILE C 1 49 ? -14.378 45.893 97.341 1.00 56.89 49 ILE C N 1
ATOM 6534 C CA . ILE C 1 49 ? -15.675 46.536 97.550 1.00 56.05 49 ILE C CA 1
ATOM 6535 C C . ILE C 1 49 ? -16.002 47.377 96.323 1.00 55.24 49 ILE C C 1
ATOM 6536 O O . ILE C 1 49 ? -15.157 48.133 95.837 1.00 57.09 49 ILE C O 1
ATOM 6541 N N . PRO C 1 50 ? -17.231 47.257 95.807 1.00 53.36 50 PRO C N 1
ATOM 6542 C CA . PRO C 1 50 ? -17.646 48.019 94.627 1.00 53.01 50 PRO C CA 1
ATOM 6543 C C . PRO C 1 50 ? -17.836 49.514 94.891 1.00 52.82 50 PRO C C 1
ATOM 6544 O O . PRO C 1 50 ? -18.952 50.029 94.829 1.00 52.59 50 PRO C O 1
ATOM 6548 N N . ARG C 1 51 ? -16.739 50.207 95.172 1.00 53.65 51 ARG C N 1
ATOM 6549 C CA . ARG C 1 51 ? -16.786 51.638 95.456 1.00 55.53 51 ARG C CA 1
ATOM 6550 C C . ARG C 1 51 ? -17.471 52.439 94.368 1.00 56.03 51 ARG C C 1
ATOM 6551 O O . ARG C 1 51 ? -18.426 53.170 94.636 1.00 56.33 51 ARG C O 1
ATOM 6559 N N . ALA C 1 52 ? -16.970 52.313 93.141 1.00 57.23 52 ALA C N 1
ATOM 6560 C CA . ALA C 1 52 ? -17.538 53.030 91.999 1.00 56.73 52 ALA C CA 1
ATOM 6561 C C . ALA C 1 52 ? -19.038 52.790 91.916 1.00 56.18 52 ALA C C 1
ATOM 6562 O O . ALA C 1 52 ? -19.797 53.668 91.502 1.00 57.39 52 ALA C O 1
ATOM 6564 N N . VAL C 1 53 ? -19.460 51.597 92.314 1.00 55.35 53 VAL C N 1
ATOM 6565 C CA . VAL C 1 53 ? -20.870 51.242 92.285 1.00 56.79 53 VAL C CA 1
ATOM 6566 C C . VAL C 1 53 ? -21.581 51.914 93.454 1.00 56.67 53 VAL C C 1
ATOM 6567 O O . VAL C 1 53 ? -22.737 52.326 93.338 1.00 56.15 53 VAL C O 1
ATOM 6571 N N . LEU C 1 54 ? -20.879 52.018 94.581 1.00 55.56 54 LEU C N 1
ATOM 6572 C CA . LEU C 1 54 ? -21.439 52.657 95.766 1.00 55.50 54 LEU C CA 1
ATOM 6573 C C . LEU C 1 54 ? -21.472 54.162 95.537 1.00 55.33 54 LEU C C 1
ATOM 6574 O O . LEU C 1 54 ? -22.364 54.859 96.024 1.00 54.67 54 LEU C O 1
ATOM 6579 N N . GLY C 1 55 ? -20.493 54.660 94.788 1.00 56.13 55 GLY C N 1
ATOM 6580 C CA . GLY C 1 55 ? -20.458 56.079 94.483 1.00 57.15 55 GLY C CA 1
ATOM 6581 C C . GLY C 1 55 ? -21.667 56.417 93.631 1.00 57.40 55 GLY C C 1
ATOM 6582 O O . GLY C 1 55 ? -22.298 57.454 93.816 1.00 57.27 55 GLY C O 1
ATOM 6583 N N . GLU C 1 56 ? -22.006 55.527 92.702 1.00 59.10 56 GLU C N 1
ATOM 6584 C CA . GLU C 1 56 ? -23.153 55.744 91.821 1.00 60.43 56 GLU C CA 1
ATOM 6585 C C . GLU C 1 56 ? -24.421 55.817 92.669 1.00 58.75 56 GLU C C 1
ATOM 6586 O O . GLU C 1 56 ? -25.213 56.739 92.527 1.00 58.77 56 GLU C O 1
ATOM 6592 N N . ILE C 1 57 ? -24.596 54.844 93.558 1.00 58.74 57 ILE C N 1
ATOM 6593 C CA . ILE C 1 57 ? -25.763 54.791 94.439 1.00 57.22 57 ILE C CA 1
ATOM 6594 C C . ILE C 1 57 ? -25.823 56.042 95.313 1.00 56.45 57 ILE C C 1
ATOM 6595 O O . ILE C 1 57 ? -26.871 56.675 95.442 1.00 54.55 57 ILE C O 1
ATOM 6600 N N . ALA C 1 58 ? -24.685 56.386 95.908 1.00 56.87 58 ALA C N 1
ATOM 6601 C CA . ALA C 1 58 ? -24.583 57.557 96.770 1.00 57.57 58 ALA C CA 1
ATOM 6602 C C . ALA C 1 58 ? -25.013 58.804 96.010 1.00 58.75 58 ALA C C 1
ATOM 6603 O O . ALA C 1 58 ? -25.730 59.654 96.541 1.00 58.06 58 ALA C O 1
ATOM 6605 N N . LYS C 1 59 ? -24.570 58.901 94.760 1.00 59.81 59 LYS C N 1
ATOM 6606 C CA . LYS C 1 59 ? -24.902 60.036 93.911 1.00 60.40 59 LYS C CA 1
ATOM 6607 C C . LYS C 1 59 ? -26.391 60.051 93.582 1.00 59.49 59 LYS C C 1
ATOM 6608 O O . LYS C 1 59 ? -27.037 61.090 93.675 1.00 59.96 59 LYS C O 1
ATOM 6614 N N . GLU C 1 60 ? -26.943 58.903 93.209 1.00 59.42 60 GLU C N 1
ATOM 6615 C CA . GLU C 1 60 ? -28.359 58.845 92.861 1.00 59.56 60 GLU C CA 1
ATOM 6616 C C . GLU C 1 60 ? -29.264 59.186 94.033 1.00 59.19 60 GLU C C 1
ATOM 6617 O O . GLU C 1 60 ? -30.102 60.077 93.931 1.00 59.66 60 GLU C O 1
ATOM 6623 N N . VAL C 1 61 ? -29.084 58.486 95.149 1.00 58.55 61 VAL C N 1
ATOM 6624 C CA . VAL C 1 61 ? -29.914 58.706 96.330 1.00 57.27 61 VAL C CA 1
ATOM 6625 C C . VAL C 1 61 ? -29.887 60.138 96.859 1.00 55.90 61 VAL C C 1
ATOM 6626 O O . VAL C 1 61 ? -30.916 60.676 97.264 1.00 54.79 61 VAL C O 1
ATOM 6630 N N . LEU C 1 62 ? -28.715 60.759 96.852 1.00 56.29 62 LEU C N 1
ATOM 6631 C CA . LEU C 1 62 ? -28.599 62.121 97.345 1.00 56.35 62 LEU C CA 1
ATOM 6632 C C . LEU C 1 62 ? -29.400 63.125 96.531 1.00 58.59 62 LEU C C 1
ATOM 6633 O O . LEU C 1 62 ? -29.945 64.080 97.085 1.00 57.89 62 LEU C O 1
ATOM 6638 N N . GLU C 1 63 ? -29.481 62.916 95.220 1.00 60.22 63 GLU C N 1
ATOM 6639 C CA . GLU C 1 63 ? -30.233 63.833 94.369 1.00 59.50 63 GLU C CA 1
ATOM 6640 C C . GLU C 1 63 ? -31.675 63.355 94.195 1.00 59.50 63 GLU C C 1
ATOM 6641 O O . GLU C 1 63 ? -32.579 64.153 93.962 1.00 58.79 63 GLU C O 1
ATOM 6647 N N . LYS C 1 64 ? -31.888 62.052 94.338 1.00 58.99 64 LYS C N 1
ATOM 6648 C CA . LYS C 1 64 ? -33.218 61.464 94.197 1.00 58.89 64 LYS C CA 1
ATOM 6649 C C . LYS C 1 64 ? -34.075 61.582 95.456 1.00 58.44 64 LYS C C 1
ATOM 6650 O O . LYS C 1 64 ? -35.223 62.021 95.388 1.00 57.19 64 LYS C O 1
ATOM 6656 N N . GLU C 1 65 ? -33.500 61.193 96.597 1.00 57.49 65 GLU C N 1
ATOM 6657 C CA . GLU C 1 65 ? -34.205 61.192 97.881 1.00 57.45 65 GLU C CA 1
ATOM 6658 C C . GLU C 1 65 ? -33.794 62.296 98.854 1.00 56.22 65 GLU C C 1
ATOM 6659 O O . GLU C 1 65 ? -32.669 62.309 99.367 1.00 56.37 65 GLU C O 1
ATOM 6665 N N . PRO C 1 66 ? -34.712 63.233 99.137 1.00 54.58 66 PRO C N 1
ATOM 6666 C CA . PRO C 1 66 ? -34.430 64.342 100.058 1.00 53.66 66 PRO C CA 1
ATOM 6667 C C . PRO C 1 66 ? -34.129 63.881 101.490 1.00 53.83 66 PRO C C 1
ATOM 6668 O O . PRO C 1 66 ? -33.359 64.529 102.212 1.00 52.64 66 PRO C O 1
ATOM 6672 N N . LYS C 1 67 ? -34.726 62.753 101.881 1.00 52.51 67 LYS C N 1
ATOM 6673 C CA . LYS C 1 67 ? -34.511 62.178 103.206 1.00 50.15 67 LYS C CA 1
ATOM 6674 C C . LYS C 1 67 ? -33.051 61.728 103.365 1.00 49.76 67 LYS C C 1
ATOM 6675 O O . LYS C 1 67 ? -32.545 61.598 104.483 1.00 48.20 67 LYS C O 1
ATOM 6681 N N . SER C 1 68 ? -32.369 61.486 102.250 1.00 48.24 68 SER C N 1
ATOM 6682 C CA . SER C 1 68 ? -30.984 61.037 102.327 1.00 48.05 68 SER C CA 1
ATOM 6683 C C . SER C 1 68 ? -30.115 62.044 103.084 1.00 47.23 68 SER C C 1
ATOM 6684 O O . SER C 1 68 ? -29.027 61.710 103.551 1.00 45.78 68 SER C O 1
ATOM 6687 N N . VAL C 1 69 ? -30.614 63.268 103.226 1.00 47.50 69 VAL C N 1
ATOM 6688 C CA . VAL C 1 69 ? -29.871 64.321 103.907 1.00 48.59 69 VAL C CA 1
ATOM 6689 C C . VAL C 1 69 ? -30.499 64.737 105.255 1.00 49.28 69 VAL C C 1
ATOM 6690 O O . VAL C 1 69 ? -30.000 65.641 105.928 1.00 49.41 69 VAL C O 1
ATOM 6694 N N . MET C 1 70 ? -31.577 64.076 105.662 1.00 48.55 70 MET C N 1
ATOM 6695 C CA . MET C 1 70 ? -32.221 64.441 106.917 1.00 51.14 70 MET C CA 1
ATOM 6696 C C . MET C 1 70 ? -32.180 63.380 108.024 1.00 51.20 70 MET C C 1
ATOM 6697 O O . MET C 1 70 ? -31.593 62.311 107.861 1.00 51.31 70 MET C O 1
ATOM 6702 N N . TYR C 1 71 ? -32.796 63.696 109.163 1.00 50.11 71 TYR C N 1
ATOM 6703 C CA . TYR C 1 71 ? -32.854 62.753 110.278 1.00 48.73 71 TYR C CA 1
ATOM 6704 C C . TYR C 1 71 ? -33.670 61.554 109.860 1.00 47.18 71 TYR C C 1
ATOM 6705 O O . TYR C 1 71 ? -34.552 61.661 109.013 1.00 46.81 71 TYR C O 1
ATOM 6714 N N . THR C 1 72 ? -33.372 60.421 110.483 1.00 46.05 72 THR C N 1
ATOM 6715 C CA . THR C 1 72 ? -34.075 59.167 110.240 1.00 46.18 72 THR C CA 1
ATOM 6716 C C . THR C 1 72 ? -34.616 58.742 111.616 1.00 44.62 72 THR C C 1
ATOM 6717 O O . THR C 1 72 ? -34.142 59.228 112.651 1.00 44.53 72 THR C O 1
ATOM 6721 N N . PRO C 1 73 ? -35.642 57.876 111.645 1.00 43.20 73 PRO C N 1
ATOM 6722 C CA . PRO C 1 73 ? -36.175 57.436 112.939 1.00 41.85 73 PRO C CA 1
ATOM 6723 C C . PRO C 1 73 ? -35.010 56.814 113.705 1.00 41.77 73 PRO C C 1
ATOM 6724 O O . PRO C 1 73 ? -34.037 56.366 113.094 1.00 41.39 73 PRO C O 1
ATOM 6728 N N . ALA C 1 74 ? -35.101 56.810 115.032 1.00 42.55 74 ALA C N 1
ATOM 6729 C CA . ALA C 1 74 ? -34.048 56.273 115.893 1.00 39.60 74 ALA C CA 1
ATOM 6730 C C . ALA C 1 74 ? -33.692 54.823 115.572 1.00 39.91 74 ALA C C 1
ATOM 6731 O O . ALA C 1 74 ? -32.524 54.432 115.639 1.00 37.71 74 ALA C O 1
ATOM 6733 N N . ASN C 1 75 ? -34.698 54.024 115.229 1.00 39.96 75 ASN C N 1
ATOM 6734 C CA . ASN C 1 75 ? -34.465 52.626 114.890 1.00 42.32 75 ASN C CA 1
ATOM 6735 C C . ASN C 1 75 ? -34.153 52.382 113.411 1.00 44.06 75 ASN C C 1
ATOM 6736 O O . ASN C 1 75 ? -34.035 51.236 112.992 1.00 44.73 75 ASN C O 1
ATOM 6741 N N . GLY C 1 76 ? -34.010 53.453 112.631 1.00 45.45 76 GLY C N 1
ATOM 6742 C CA . GLY C 1 76 ? -33.691 53.307 111.218 1.00 46.57 76 GLY C CA 1
ATOM 6743 C C . GLY C 1 76 ? -34.872 53.377 110.266 1.00 47.51 76 GLY C C 1
ATOM 6744 O O . GLY C 1 76 ? -36.020 53.178 110.673 1.00 47.35 76 GLY C O 1
ATOM 6745 N N . ILE C 1 77 ? -34.610 53.663 108.992 1.00 48.02 77 ILE C N 1
ATOM 6746 C CA . ILE C 1 77 ? -35.705 53.735 108.029 1.00 49.45 77 ILE C CA 1
ATOM 6747 C C . ILE C 1 77 ? -36.352 52.374 107.887 1.00 48.59 77 ILE C C 1
ATOM 6748 O O . ILE C 1 77 ? -35.673 51.369 107.697 1.00 49.48 77 ILE C O 1
ATOM 6753 N N . PRO C 1 78 ? -37.685 52.327 107.972 1.00 48.79 78 PRO C N 1
ATOM 6754 C CA . PRO C 1 78 ? -38.459 51.091 107.864 1.00 50.36 78 PRO C CA 1
ATOM 6755 C C . PRO C 1 78 ? -38.045 50.176 106.719 1.00 52.46 78 PRO C C 1
ATOM 6756 O O . PRO C 1 78 ? -38.081 48.956 106.857 1.00 53.91 78 PRO C O 1
ATOM 6760 N N . GLU C 1 79 ? -37.656 50.765 105.592 1.00 53.95 79 GLU C N 1
ATOM 6761 C CA . GLU C 1 79 ? -37.267 49.985 104.420 1.00 55.63 79 GLU C CA 1
ATOM 6762 C C . GLU C 1 79 ? -35.972 49.204 104.644 1.00 54.05 79 GLU C C 1
ATOM 6763 O O . GLU C 1 79 ? -35.833 48.073 104.177 1.00 54.40 79 GLU C O 1
ATOM 6769 N N . LEU C 1 80 ? -35.022 49.816 105.347 1.00 52.83 80 LEU C N 1
ATOM 6770 C CA . LEU C 1 80 ? -33.741 49.171 105.631 1.00 51.82 80 LEU C CA 1
ATOM 6771 C C . LEU C 1 80 ? -33.969 48.003 106.577 1.00 52.25 80 LEU C C 1
ATOM 6772 O O . LEU C 1 80 ? -33.314 46.966 106.473 1.00 53.16 80 LEU C O 1
ATOM 6777 N N . ARG C 1 81 ? -34.894 48.183 107.511 1.00 51.95 81 ARG C N 1
ATOM 6778 C CA . ARG C 1 81 ? -35.194 47.141 108.473 1.00 52.51 81 ARG C CA 1
ATOM 6779 C C . ARG C 1 81 ? -35.973 46.022 107.792 1.00 53.69 81 ARG C C 1
ATOM 6780 O O . ARG C 1 81 ? -35.819 44.850 108.137 1.00 54.04 81 ARG C O 1
ATOM 6788 N N . GLU C 1 82 ? -36.811 46.383 106.825 1.00 54.12 82 GLU C N 1
ATOM 6789 C CA . GLU C 1 82 ? -37.596 45.393 106.092 1.00 55.22 82 GLU C CA 1
ATOM 6790 C C . GLU C 1 82 ? -36.660 44.575 105.212 1.00 55.20 82 GLU C C 1
ATOM 6791 O O . GLU C 1 82 ? -36.821 43.365 105.076 1.00 55.20 82 GLU C O 1
ATOM 6797 N N . GLU C 1 83 ? -35.678 45.250 104.622 1.00 56.21 83 GLU C N 1
ATOM 6798 C CA . GLU C 1 83 ? -34.704 44.607 103.747 1.00 55.95 83 GLU C CA 1
ATOM 6799 C C . GLU C 1 83 ? -33.701 43.777 104.522 1.00 55.86 83 GLU C C 1
ATOM 6800 O O . GLU C 1 83 ? -33.336 42.680 104.099 1.00 56.03 83 GLU C O 1
ATOM 6806 N N . LEU C 1 84 ? -33.237 44.308 105.649 1.00 55.64 84 LEU C N 1
ATOM 6807 C CA . LEU C 1 84 ? -32.286 43.581 106.478 1.00 53.60 84 LEU C CA 1
ATOM 6808 C C . LEU C 1 84 ? -32.959 42.313 106.970 1.00 52.96 84 LEU C C 1
ATOM 6809 O O . LEU C 1 84 ? -32.321 41.275 107.114 1.00 52.69 84 LEU C O 1
ATOM 6814 N N . ALA C 1 85 ? -34.261 42.402 107.210 1.00 52.83 85 ALA C N 1
ATOM 6815 C CA . ALA C 1 85 ? -35.020 41.257 107.680 1.00 53.03 85 ALA C CA 1
ATOM 6816 C C . ALA C 1 85 ? -34.986 40.144 106.642 1.00 54.19 85 ALA C C 1
ATOM 6817 O O . ALA C 1 85 ? -34.679 38.996 106.963 1.00 56.35 85 ALA C O 1
ATOM 6819 N N . ALA C 1 86 ? -35.298 40.490 105.395 1.00 54.04 86 ALA C N 1
ATOM 6820 C CA . ALA C 1 86 ? -35.309 39.520 104.299 1.00 52.41 86 ALA C CA 1
ATOM 6821 C C . ALA C 1 86 ? -33.898 39.045 103.983 1.00 51.12 86 ALA C C 1
ATOM 6822 O O . ALA C 1 86 ? -33.690 37.897 103.590 1.00 50.44 86 ALA C O 1
ATOM 6824 N N . PHE C 1 87 ? -32.937 39.945 104.151 1.00 50.71 87 PHE C N 1
ATOM 6825 C CA . PHE C 1 87 ? -31.537 39.640 103.898 1.00 50.73 87 PHE C CA 1
ATOM 6826 C C . PHE C 1 87 ? -31.047 38.576 104.881 1.00 53.37 87 PHE C C 1
ATOM 6827 O O . PHE C 1 87 ? -30.372 37.621 104.491 1.00 54.01 87 PHE C O 1
ATOM 6835 N N . LEU C 1 88 ? -31.404 38.738 106.153 1.00 54.63 88 LEU C N 1
ATOM 6836 C CA . LEU C 1 88 ? -31.014 37.797 107.200 1.00 54.40 88 LEU C CA 1
ATOM 6837 C C . LEU C 1 88 ? -31.691 36.444 107.024 1.00 54.49 88 LEU C C 1
ATOM 6838 O O . LEU C 1 88 ? -31.072 35.405 107.238 1.00 54.23 88 LEU C O 1
ATOM 6843 N N . LYS C 1 89 ? -32.966 36.467 106.651 1.00 54.99 89 LYS C N 1
ATOM 6844 C CA . LYS C 1 89 ? -33.728 35.243 106.429 1.00 56.82 89 LYS C CA 1
ATOM 6845 C C . LYS C 1 89 ? -33.162 34.483 105.228 1.00 57.66 89 LYS C C 1
ATOM 6846 O O . LYS C 1 89 ? -33.210 33.256 105.187 1.00 57.38 89 LYS C O 1
ATOM 6852 N N . LYS C 1 90 ? -32.616 35.219 104.262 1.00 58.90 90 LYS C N 1
ATOM 6853 C CA . LYS C 1 90 ? -32.042 34.618 103.061 1.00 60.27 90 LYS C CA 1
ATOM 6854 C C . LYS C 1 90 ? -30.625 34.086 103.230 1.00 61.11 90 LYS C C 1
ATOM 6855 O O . LYS C 1 90 ? -30.348 32.926 102.920 1.00 61.09 90 LYS C O 1
ATOM 6861 N N . TYR C 1 91 ? -29.731 34.933 103.727 1.00 61.05 91 TYR C N 1
ATOM 6862 C CA . TYR C 1 91 ? -28.335 34.546 103.867 1.00 61.04 91 TYR C CA 1
ATOM 6863 C C . TYR C 1 91 ? -27.780 34.181 105.237 1.00 59.92 91 TYR C C 1
ATOM 6864 O O . TYR C 1 91 ? -26.642 33.722 105.328 1.00 59.82 91 TYR C O 1
ATOM 6873 N N . ASP C 1 92 ? -28.545 34.378 106.304 1.00 59.13 92 ASP C N 1
ATOM 6874 C CA . ASP C 1 92 ? -28.025 34.035 107.623 1.00 59.09 92 ASP C CA 1
ATOM 6875 C C . ASP C 1 92 ? -28.995 33.189 108.435 1.00 58.94 92 ASP C C 1
ATOM 6876 O O . ASP C 1 92 ? -28.866 33.089 109.655 1.00 59.25 92 ASP C O 1
ATOM 6881 N N . HIS C 1 93 ? -29.971 32.589 107.755 1.00 58.33 93 HIS C N 1
ATOM 6882 C CA . HIS C 1 93 ? -30.945 31.721 108.413 1.00 57.93 93 HIS C CA 1
ATOM 6883 C C . HIS C 1 93 ? -31.753 32.375 109.532 1.00 57.33 93 HIS C C 1
ATOM 6884 O O . HIS C 1 93 ? -32.166 31.680 110.460 1.00 57.86 93 HIS C O 1
ATOM 6891 N N . LEU C 1 94 ? -32.004 33.680 109.452 1.00 56.34 94 LEU C N 1
ATOM 6892 C CA . LEU C 1 94 ? -32.737 34.357 110.523 1.00 56.06 94 LEU C CA 1
ATOM 6893 C C . LEU C 1 94 ? -34.172 34.798 110.223 1.00 56.51 94 LEU C C 1
ATOM 6894 O O . LEU C 1 94 ? -34.422 35.605 109.328 1.00 57.48 94 LEU C O 1
ATOM 6899 N N . GLU C 1 95 ? -35.108 34.273 111.003 1.00 55.99 95 GLU C N 1
ATOM 6900 C CA . GLU C 1 95 ? -36.523 34.600 110.860 1.00 56.97 95 GLU C CA 1
ATOM 6901 C C . GLU C 1 95 ? -36.833 35.701 111.878 1.00 55.47 95 GLU C C 1
ATOM 6902 O O . GLU C 1 95 ? -37.391 35.427 112.943 1.00 55.79 95 GLU C O 1
ATOM 6908 N N . VAL C 1 96 ? -36.469 36.940 111.558 1.00 52.63 96 VAL C N 1
ATOM 6909 C CA . VAL C 1 96 ? -36.700 38.045 112.478 1.00 50.55 96 VAL C CA 1
ATOM 6910 C C . VAL C 1 96 ? -37.597 39.156 111.936 1.00 50.03 96 VAL C C 1
ATOM 6911 O O . VAL C 1 96 ? -37.557 39.492 110.748 1.00 48.86 96 VAL C O 1
ATOM 6915 N N . SER C 1 97 ? -38.394 39.737 112.827 1.00 48.49 97 SER C N 1
ATOM 6916 C CA . SER C 1 97 ? -39.300 40.817 112.457 1.00 47.28 97 SER C CA 1
ATOM 6917 C C . SER C 1 97 ? -38.569 42.150 112.279 1.00 47.32 97 SER C C 1
ATOM 6918 O O . SER C 1 97 ? -37.580 42.426 112.961 1.00 46.72 97 SER C O 1
ATOM 6921 N N . PRO C 1 98 ? -39.041 42.991 111.343 1.00 48.28 98 PRO C N 1
ATOM 6922 C CA . PRO C 1 98 ? -38.405 44.291 111.109 1.00 48.19 98 PRO C CA 1
ATOM 6923 C C . PRO C 1 98 ? -38.536 45.192 112.338 1.00 47.86 98 PRO C C 1
ATOM 6924 O O . PRO C 1 98 ? -37.677 46.036 112.597 1.00 47.83 98 PRO C O 1
ATOM 6928 N N . GLU C 1 99 ? -39.613 45.009 113.094 1.00 47.82 99 GLU C N 1
ATOM 6929 C CA . GLU C 1 99 ? -39.839 45.815 114.285 1.00 49.24 99 GLU C CA 1
ATOM 6930 C C . GLU C 1 99 ? -38.836 45.501 115.403 1.00 49.41 99 GLU C C 1
ATOM 6931 O O . GLU C 1 99 ? -38.695 46.274 116.354 1.00 50.42 99 GLU C O 1
ATOM 6937 N N . ASN C 1 100 ? -38.141 44.372 115.278 1.00 46.19 100 ASN C N 1
ATOM 6938 C CA . ASN C 1 100 ? -37.163 43.954 116.274 1.00 43.75 100 ASN C CA 1
ATOM 6939 C C . ASN C 1 100 ? -35.737 44.319 115.862 1.00 42.80 100 ASN C C 1
ATOM 6940 O O . ASN C 1 100 ? -34.776 43.911 116.509 1.00 41.95 100 ASN C O 1
ATOM 6945 N N . ILE C 1 101 ? -35.599 45.067 114.775 1.00 40.63 101 ILE C N 1
ATOM 6946 C CA . ILE C 1 101 ? -34.284 45.478 114.320 1.00 40.08 101 ILE C CA 1
ATOM 6947 C C . ILE C 1 101 ? -34.109 46.962 114.641 1.00 39.99 101 ILE C C 1
ATOM 6948 O O . ILE C 1 101 ? -35.044 47.744 114.517 1.00 37.85 101 ILE C O 1
ATOM 6953 N N . VAL C 1 102 ? -32.907 47.320 115.083 1.00 39.40 102 VAL C N 1
ATOM 6954 C CA . VAL C 1 102 ? -32.564 48.686 115.440 1.00 38.22 102 VAL C CA 1
ATOM 6955 C C . VAL C 1 102 ? -31.259 48.953 114.721 1.00 39.09 102 VAL C C 1
ATOM 6956 O O . VAL C 1 102 ? -30.277 48.259 114.970 1.00 40.79 102 VAL C O 1
ATOM 6960 N N . ILE C 1 103 ? -31.250 49.933 113.820 1.00 38.93 103 ILE C N 1
ATOM 6961 C CA . ILE C 1 103 ? -30.051 50.265 113.057 1.00 37.89 103 ILE C CA 1
ATOM 6962 C C . ILE C 1 103 ? -29.151 51.136 113.911 1.00 37.96 103 ILE C C 1
ATOM 6963 O O . ILE C 1 103 ? -29.529 52.233 114.316 1.00 37.67 103 ILE C O 1
ATOM 6968 N N . THR C 1 104 ? -27.942 50.655 114.153 1.00 38.26 104 THR C N 1
ATOM 6969 C CA . THR C 1 104 ? -27.014 51.367 115.000 1.00 38.37 104 THR C CA 1
ATOM 6970 C C . THR C 1 104 ? -25.746 51.809 114.289 1.00 40.11 104 THR C C 1
ATOM 6971 O O . THR C 1 104 ? -25.519 51.482 113.126 1.00 39.50 104 THR C O 1
ATOM 6975 N N . ILE C 1 105 ? -24.917 52.553 115.009 1.00 39.71 105 ILE C N 1
ATOM 6976 C CA . ILE C 1 105 ? -23.657 53.011 114.469 1.00 38.47 105 ILE C CA 1
ATOM 6977 C C . ILE C 1 105 ? -22.750 51.785 114.454 1.00 40.35 105 ILE C C 1
ATOM 6978 O O . ILE C 1 105 ? -21.906 51.602 115.335 1.00 38.24 105 ILE C O 1
ATOM 6983 N N . GLY C 1 106 ? -22.952 50.932 113.455 1.00 40.43 106 GLY C N 1
ATOM 6984 C CA . GLY C 1 106 ? -22.155 49.725 113.347 1.00 41.77 106 GLY C CA 1
ATOM 6985 C C . GLY C 1 106 ? -22.319 48.817 114.556 1.00 43.22 106 GLY C C 1
ATOM 6986 O O . GLY C 1 106 ? -22.959 49.189 115.537 1.00 43.56 106 GLY C O 1
ATOM 6987 N N . GLY C 1 107 ? -21.750 47.620 114.485 1.00 43.41 107 GLY C N 1
ATOM 6988 C CA . GLY C 1 107 ? -21.848 46.693 115.591 1.00 41.21 107 GLY C CA 1
ATOM 6989 C C . GLY C 1 107 ? -21.337 47.287 116.887 1.00 41.67 107 GLY C C 1
ATOM 6990 O O . GLY C 1 107 ? -21.835 46.937 117.965 1.00 40.45 107 GLY C O 1
ATOM 6991 N N . THR C 1 108 ? -20.344 48.175 116.783 1.00 40.66 108 THR C N 1
ATOM 6992 C CA . THR C 1 108 ? -19.756 48.842 117.951 1.00 40.97 108 THR C CA 1
ATOM 6993 C C . THR C 1 108 ? -20.866 49.595 118.675 1.00 39.73 108 THR C C 1
ATOM 6994 O O . THR C 1 108 ? -21.042 49.466 119.890 1.00 39.36 108 THR C O 1
ATOM 6998 N N . GLY C 1 109 ? -21.616 50.379 117.908 1.00 39.25 109 GLY C N 1
ATOM 6999 C CA . GLY C 1 109 ? -22.708 51.142 118.478 1.00 38.19 109 GLY C CA 1
ATOM 7000 C C . GLY C 1 109 ? -23.712 50.200 119.100 1.00 36.82 109 GLY C C 1
ATOM 7001 O O . GLY C 1 109 ? -24.240 50.457 120.188 1.00 35.97 109 GLY C O 1
ATOM 7002 N N . ALA C 1 110 ? -23.960 49.086 118.421 1.00 35.29 110 ALA C N 1
ATOM 7003 C CA . ALA C 1 110 ? -24.914 48.106 118.924 1.00 34.93 110 ALA C CA 1
ATOM 7004 C C . ALA C 1 110 ? -24.431 47.526 120.252 1.00 34.01 110 ALA C C 1
ATOM 7005 O O . ALA C 1 110 ? -25.214 47.398 121.189 1.00 33.19 110 ALA C O 1
ATOM 7007 N N . LEU C 1 111 ? -23.144 47.189 120.350 1.00 34.89 111 LEU C N 1
ATOM 7008 C CA . LEU C 1 111 ? -22.637 46.630 121.608 1.00 33.47 111 LEU C CA 1
ATOM 7009 C C . LEU C 1 111 ? -22.682 47.644 122.751 1.00 32.04 111 LEU C C 1
ATOM 7010 O O . LEU C 1 111 ? -22.980 47.287 123.888 1.00 33.50 111 LEU C O 1
ATOM 7015 N N . ASP C 1 112 ? -22.418 48.911 122.443 1.00 31.73 112 ASP C N 1
ATOM 7016 C CA . ASP C 1 112 ? -22.464 49.974 123.460 1.00 30.65 112 ASP C CA 1
ATOM 7017 C C . ASP C 1 112 ? -23.903 50.174 123.995 1.00 28.53 112 ASP C C 1
ATOM 7018 O O . ASP C 1 112 ? -24.131 50.103 125.201 1.00 26.34 112 ASP C O 1
ATOM 7023 N N . LEU C 1 113 ? -24.859 50.407 123.097 1.00 26.63 113 LEU C N 1
ATOM 7024 C CA . LEU C 1 113 ? -26.274 50.600 123.464 1.00 27.71 113 LEU C CA 1
ATOM 7025 C C . LEU C 1 113 ? -26.776 49.468 124.352 1.00 27.41 113 LEU C C 1
ATOM 7026 O O . LEU C 1 113 ? -27.476 49.692 125.340 1.00 28.26 113 LEU C O 1
ATOM 7031 N N . LEU C 1 114 ? -26.405 48.247 123.990 1.00 29.65 114 LEU C N 1
ATOM 7032 C CA . LEU C 1 114 ? -26.777 47.059 124.750 1.00 28.83 114 LEU C CA 1
ATOM 7033 C C . LEU C 1 114 ? -26.172 47.083 126.156 1.00 29.31 114 LEU C C 1
ATOM 7034 O O . LEU C 1 114 ? -26.865 46.803 127.140 1.00 26.79 114 LEU C O 1
ATOM 7039 N N . GLY C 1 115 ? -24.885 47.418 126.256 1.00 28.83 115 GLY C N 1
ATOM 7040 C CA . GLY C 1 115 ? -24.244 47.457 127.560 1.00 27.52 115 GLY C CA 1
ATOM 7041 C C . GLY C 1 115 ? -24.868 48.500 128.476 1.00 30.48 115 GLY C C 1
ATOM 7042 O O . GLY C 1 115 ? -25.030 48.288 129.684 1.00 28.75 115 GLY C O 1
ATOM 7043 N N . ARG C 1 116 ? -25.233 49.635 127.899 1.00 30.39 116 ARG C N 1
ATOM 7044 C CA . ARG C 1 116 ? -25.835 50.712 128.665 1.00 32.69 116 ARG C CA 1
ATOM 7045 C C . ARG C 1 116 ? -27.150 50.300 129.300 1.00 33.61 116 ARG C C 1
ATOM 7046 O O . ARG C 1 116 ? -27.455 50.706 130.425 1.00 35.95 116 ARG C O 1
ATOM 7054 N N . VAL C 1 117 ? -27.908 49.468 128.590 1.00 32.96 117 VAL C N 1
ATOM 7055 C CA . VAL C 1 117 ? -29.197 48.977 129.066 1.00 31.96 117 VAL C CA 1
ATOM 7056 C C . VAL C 1 117 ? -29.118 47.679 129.896 1.00 31.68 117 VAL C C 1
ATOM 7057 O O . VAL C 1 117 ? -30.009 47.405 130.704 1.00 30.44 117 VAL C O 1
ATOM 7061 N N . LEU C 1 118 ? -28.058 46.894 129.708 1.00 31.21 118 LEU C N 1
ATOM 7062 C CA . LEU C 1 118 ? -27.907 45.614 130.411 1.00 31.49 118 LEU C CA 1
ATOM 7063 C C . LEU C 1 118 ? -26.834 45.529 131.490 1.00 30.37 118 LEU C C 1
ATOM 7064 O O . LEU C 1 118 ? -26.770 44.552 132.237 1.00 31.04 118 LEU C O 1
ATOM 7069 N N . ILE C 1 119 ? -25.991 46.541 131.596 1.00 31.24 119 ILE C N 1
ATOM 7070 C CA . ILE C 1 119 ? -24.936 46.472 132.596 1.00 30.69 119 ILE C CA 1
ATOM 7071 C C . ILE C 1 119 ? -25.013 47.505 133.720 1.00 28.92 119 ILE C C 1
ATOM 7072 O O . ILE C 1 119 ? -25.178 48.679 133.455 1.00 28.52 119 ILE C O 1
ATOM 7077 N N . ASP C 1 120 ? -24.914 47.040 134.965 1.00 28.99 120 ASP C N 1
ATOM 7078 C CA . ASP C 1 120 ? -24.869 47.902 136.148 1.00 28.81 120 ASP C CA 1
ATOM 7079 C C . ASP C 1 120 ? -23.398 47.762 136.591 1.00 28.12 120 ASP C C 1
ATOM 7080 O O . ASP C 1 120 ? -22.872 46.643 136.613 1.00 30.18 120 ASP C O 1
ATOM 7085 N N . PRO C 1 121 ? -22.722 48.874 136.949 1.00 25.91 121 PRO C N 1
ATOM 7086 C CA . PRO C 1 121 ? -21.324 48.783 137.369 1.00 24.38 121 PRO C CA 1
ATOM 7087 C C . PRO C 1 121 ? -21.072 47.654 138.351 1.00 27.65 121 PRO C C 1
ATOM 7088 O O . PRO C 1 121 ? -21.782 47.530 139.356 1.00 25.70 121 PRO C O 1
ATOM 7092 N N . GLY C 1 122 ? -20.055 46.837 138.051 1.00 27.79 122 GLY C N 1
ATOM 7093 C CA . GLY C 1 122 ? -19.708 45.712 138.904 1.00 27.20 122 GLY C CA 1
ATOM 7094 C C . GLY C 1 122 ? -20.175 44.380 138.327 1.00 30.28 122 GLY C C 1
ATOM 7095 O O . GLY C 1 122 ? -19.572 43.337 138.601 1.00 28.64 122 GLY C O 1
ATOM 7096 N N . ASP C 1 123 ? -21.260 44.414 137.547 1.00 27.91 123 ASP C N 1
ATOM 7097 C CA . ASP C 1 123 ? -21.815 43.208 136.914 1.00 28.37 123 ASP C CA 1
ATOM 7098 C C . ASP C 1 123 ? -20.697 42.442 136.221 1.00 28.96 123 ASP C C 1
ATOM 7099 O O . ASP C 1 123 ? -19.828 43.044 135.600 1.00 25.98 123 ASP C O 1
ATOM 7104 N N . VAL C 1 124 ? -20.715 41.116 136.322 1.00 29.80 124 VAL C N 1
ATOM 7105 C CA . VAL C 1 124 ? -19.717 40.305 135.642 1.00 27.01 124 VAL C CA 1
ATOM 7106 C C . VAL C 1 124 ? -20.315 39.882 134.309 1.00 29.26 124 VAL C C 1
ATOM 7107 O O . VAL C 1 124 ? -21.473 39.473 134.234 1.00 30.37 124 VAL C O 1
ATOM 7111 N N . VAL C 1 125 ? -19.545 40.013 133.241 1.00 29.93 125 VAL C N 1
ATOM 7112 C CA . VAL C 1 125 ? -20.021 39.566 131.945 1.00 29.45 125 VAL C CA 1
ATOM 7113 C C . VAL C 1 125 ? -18.973 38.571 131.495 1.00 30.65 125 VAL C C 1
ATOM 7114 O O . VAL C 1 125 ? -17.777 38.868 131.544 1.00 31.98 125 VAL C O 1
ATOM 7118 N N . ILE C 1 126 ? -19.403 37.375 131.110 1.00 30.17 126 ILE C N 1
ATOM 7119 C CA . ILE C 1 126 ? -18.434 36.390 130.678 1.00 30.36 126 ILE C CA 1
ATOM 7120 C C . ILE C 1 126 ? -18.316 36.426 129.163 1.00 30.54 126 ILE C C 1
ATOM 7121 O O . ILE C 1 126 ? -19.302 36.631 128.433 1.00 27.28 126 ILE C O 1
ATOM 7126 N N . THR C 1 127 ? -17.080 36.244 128.710 1.00 30.12 127 THR C N 1
ATOM 7127 C CA . THR C 1 127 ? -16.722 36.279 127.300 1.00 29.60 127 THR C CA 1
ATOM 7128 C C . THR C 1 127 ? -15.758 35.145 126.969 1.00 30.49 127 THR C C 1
ATOM 7129 O O . THR C 1 127 ? -15.302 34.405 127.842 1.00 30.28 127 THR C O 1
ATOM 7133 N N . GLU C 1 128 ? -15.430 35.034 125.692 1.00 30.10 128 GLU C N 1
ATOM 7134 C CA . GLU C 1 128 ? -14.467 34.041 125.272 1.00 31.97 128 GLU C CA 1
ATOM 7135 C C . GLU C 1 128 ? -13.117 34.662 125.648 1.00 33.16 128 GLU C C 1
ATOM 7136 O O . GLU C 1 128 ? -13.032 35.868 125.867 1.00 32.17 128 GLU C O 1
ATOM 7142 N N . ASN C 1 129 ? -12.096 33.824 125.798 1.00 33.24 129 ASN C N 1
ATOM 7143 C CA . ASN C 1 129 ? -10.738 34.267 126.097 1.00 35.02 129 ASN C CA 1
ATOM 7144 C C . ASN C 1 129 ? -9.864 33.589 125.047 1.00 35.52 129 ASN C C 1
ATOM 7145 O O . ASN C 1 129 ? -9.742 32.360 125.028 1.00 34.43 129 ASN C O 1
ATOM 7150 N N . PRO C 1 130 ? -9.276 34.380 124.137 1.00 36.40 130 PRO C N 1
ATOM 7151 C CA . PRO C 1 130 ? -9.432 35.837 124.083 1.00 35.64 130 PRO C CA 1
ATOM 7152 C C . PRO C 1 130 ? -10.781 36.260 123.520 1.00 35.84 130 PRO C C 1
ATOM 7153 O O . PRO C 1 130 ? -11.666 35.433 123.272 1.00 37.04 130 PRO C O 1
ATOM 7157 N N . SER C 1 131 ? -10.935 37.566 123.337 1.00 35.06 131 SER C N 1
ATOM 7158 C CA . SER C 1 131 ? -12.140 38.110 122.726 1.00 32.96 131 SER C CA 1
ATOM 7159 C C . SER C 1 131 ? -11.788 39.403 122.006 1.00 33.04 131 SER C C 1
ATOM 7160 O O . SER C 1 131 ? -10.630 39.831 122.001 1.00 35.55 131 SER C O 1
ATOM 7163 N N . TYR C 1 132 ? -12.794 40.010 121.392 1.00 33.14 132 TYR C N 1
ATOM 7164 C CA . TYR C 1 132 ? -12.635 41.252 120.652 1.00 35.03 132 TYR C CA 1
ATOM 7165 C C . TYR C 1 132 ? -12.273 42.363 121.630 1.00 36.13 132 TYR C C 1
ATOM 7166 O O . TYR C 1 132 ? -13.088 42.756 122.469 1.00 33.78 132 TYR C O 1
ATOM 7175 N N . ILE C 1 133 ? -11.048 42.864 121.506 1.00 36.31 133 ILE C N 1
ATOM 7176 C CA . ILE C 1 133 ? -10.533 43.907 122.388 1.00 37.20 133 ILE C CA 1
ATOM 7177 C C . ILE C 1 133 ? -11.459 45.107 122.645 1.00 36.73 133 ILE C C 1
ATOM 7178 O O . ILE C 1 133 ? -11.550 45.581 123.774 1.00 37.34 133 ILE C O 1
ATOM 7183 N N . ASN C 1 134 ? -12.151 45.576 121.609 1.00 36.71 134 ASN C N 1
ATOM 7184 C CA . ASN C 1 134 ? -13.038 46.737 121.708 1.00 37.78 134 ASN C CA 1
ATOM 7185 C C . ASN C 1 134 ? -14.336 46.524 122.479 1.00 36.99 134 ASN C C 1
ATOM 7186 O O . ASN C 1 134 ? -14.902 47.471 123.030 1.00 35.36 134 ASN C O 1
ATOM 7191 N N . THR C 1 135 ? -14.821 45.291 122.497 1.00 35.60 135 THR C N 1
ATOM 7192 C CA . THR C 1 135 ? -16.029 44.989 123.227 1.00 34.59 135 THR C CA 1
ATOM 7193 C C . THR C 1 135 ? -15.679 44.924 124.707 1.00 34.38 135 THR C C 1
ATOM 7194 O O . THR C 1 135 ? -16.441 45.393 125.563 1.00 35.51 135 THR C O 1
ATOM 7198 N N . LEU C 1 136 ? -14.520 44.354 125.008 1.00 31.48 136 LEU C N 1
ATOM 7199 C CA . LEU C 1 136 ? -14.077 44.246 126.388 1.00 32.11 136 LEU C CA 1
ATOM 7200 C C . LEU C 1 136 ? -13.911 45.641 126.961 1.00 31.74 136 LEU C C 1
ATOM 7201 O O . LEU C 1 136 ? -14.354 45.934 128.068 1.00 32.09 136 LEU C O 1
ATOM 7206 N N . LEU C 1 137 ? -13.248 46.489 126.184 1.00 31.32 137 LEU C N 1
ATOM 7207 C CA . LEU C 1 137 ? -12.995 47.869 126.554 1.00 30.31 137 LEU C CA 1
ATOM 7208 C C . LEU C 1 137 ? -14.331 48.598 126.699 1.00 29.59 137 LEU C C 1
ATOM 7209 O O . LEU C 1 137 ? -14.535 49.358 127.646 1.00 28.63 137 LEU C O 1
ATOM 7214 N N . ALA C 1 138 ? -15.243 48.366 125.762 1.00 28.25 138 ALA C N 1
ATOM 7215 C CA . ALA C 1 138 ? -16.554 49.018 125.821 1.00 28.00 138 ALA C CA 1
ATOM 7216 C C . ALA C 1 138 ? -17.274 48.674 127.115 1.00 27.24 138 ALA C C 1
ATOM 7217 O O . ALA C 1 138 ? -17.786 49.556 127.802 1.00 27.60 138 ALA C O 1
ATOM 7219 N N . PHE C 1 139 ? -17.285 47.384 127.449 1.00 28.56 139 PHE C N 1
ATOM 7220 C CA . PHE C 1 139 ? -17.957 46.893 128.647 1.00 28.03 139 PHE C CA 1
ATOM 7221 C C . PHE C 1 139 ? -17.266 47.308 129.941 1.00 27.97 139 PHE C C 1
ATOM 7222 O O . PHE C 1 139 ? -17.933 47.560 130.943 1.00 29.46 139 PHE C O 1
ATOM 7230 N N . GLU C 1 140 ? -15.937 47.376 129.941 1.00 28.49 140 GLU C N 1
ATOM 7231 C CA . GLU C 1 140 ? -15.231 47.777 131.161 1.00 27.53 140 GLU C CA 1
ATOM 7232 C C . GLU C 1 140 ? -15.369 49.274 131.411 1.00 27.05 140 GLU C C 1
ATOM 7233 O O . GLU C 1 140 ? -15.440 49.698 132.564 1.00 27.13 140 GLU C O 1
ATOM 7239 N N . GLN C 1 141 ? -15.409 50.095 130.365 1.00 26.31 141 GLN C N 1
ATOM 7240 C CA . GLN C 1 141 ? -15.595 51.508 130.652 1.00 27.84 141 GLN C CA 1
ATOM 7241 C C . GLN C 1 141 ? -17.033 51.757 131.133 1.00 28.94 141 GLN C C 1
ATOM 7242 O O . GLN C 1 141 ? -17.353 52.852 131.595 1.00 28.53 141 GLN C O 1
ATOM 7248 N N . LEU C 1 142 ? -17.888 50.730 131.052 1.00 30.22 142 LEU C N 1
ATOM 7249 C CA . LEU C 1 142 ? -19.279 50.844 131.538 1.00 30.07 142 LEU C CA 1
ATOM 7250 C C . LEU C 1 142 ? -19.360 50.277 132.956 1.00 30.91 142 LEU C C 1
ATOM 7251 O O . LEU C 1 142 ? -20.433 50.226 133.564 1.00 30.06 142 LEU C O 1
ATOM 7256 N N . GLY C 1 143 ? -18.203 49.855 133.468 1.00 29.43 143 GLY C N 1
ATOM 7257 C CA . GLY C 1 143 ? -18.129 49.311 134.810 1.00 27.43 143 GLY C CA 1
ATOM 7258 C C . GLY C 1 143 ? -18.219 47.803 134.924 1.00 27.39 143 GLY C C 1
ATOM 7259 O O . GLY C 1 143 ? -18.332 47.267 136.021 1.00 26.83 143 GLY C O 1
ATOM 7260 N N . ALA C 1 144 ? -18.161 47.093 133.810 1.00 26.34 144 ALA C N 1
ATOM 7261 C CA . ALA C 1 144 ? -18.267 45.651 133.914 1.00 28.28 144 ALA C CA 1
ATOM 7262 C C . ALA C 1 144 ? -16.965 44.963 134.275 1.00 29.68 144 ALA C C 1
ATOM 7263 O O . ALA C 1 144 ? -15.879 45.484 134.029 1.00 30.20 144 ALA C O 1
ATOM 7265 N N . LYS C 1 145 ? -17.094 43.779 134.861 1.00 30.04 145 LYS C N 1
ATOM 7266 C CA . LYS C 1 145 ? -15.943 42.955 135.188 1.00 31.87 145 LYS C CA 1
ATOM 7267 C C . LYS C 1 145 ? -15.979 41.845 134.121 1.00 31.40 145 LYS C C 1
ATOM 7268 O O . LYS C 1 145 ? -17.029 41.234 133.893 1.00 28.73 145 LYS C O 1
ATOM 7274 N N . ILE C 1 146 ? -14.860 41.603 133.438 1.00 30.33 146 ILE C N 1
ATOM 7275 C CA . ILE C 1 146 ? -14.837 40.558 132.412 1.00 31.49 146 ILE C CA 1
ATOM 7276 C C . ILE C 1 146 ? -14.220 39.276 132.935 1.00 31.12 146 ILE C C 1
ATOM 7277 O O . ILE C 1 146 ? -13.172 39.301 133.561 1.00 34.38 146 ILE C O 1
ATOM 7282 N N . GLU C 1 147 ? -14.886 38.158 132.665 1.00 30.56 147 GLU C N 1
ATOM 7283 C CA . GLU C 1 147 ? -14.425 36.822 133.052 1.00 31.13 147 GLU C CA 1
ATOM 7284 C C . GLU C 1 147 ? -14.413 36.009 131.764 1.00 31.26 147 GLU C C 1
ATOM 7285 O O . GLU C 1 147 ? -15.467 35.751 131.185 1.00 30.54 147 GLU C O 1
ATOM 7291 N N . GLY C 1 148 ? -13.226 35.603 131.320 1.00 31.59 148 GLY C N 1
ATOM 7292 C CA . GLY C 1 148 ? -13.127 34.856 130.079 1.00 31.57 148 GLY C CA 1
ATOM 7293 C C . GLY C 1 148 ? -13.118 33.348 130.204 1.00 33.04 148 GLY C C 1
ATOM 7294 O O . GLY C 1 148 ? -12.791 32.791 131.252 1.00 32.66 148 GLY C O 1
ATOM 7295 N N . VAL C 1 149 ? -13.488 32.697 129.107 1.00 34.03 149 VAL C N 1
ATOM 7296 C CA . VAL C 1 149 ? -13.535 31.245 129.009 1.00 34.35 149 VAL C CA 1
ATOM 7297 C C . VAL C 1 149 ? -12.694 30.873 127.791 1.00 35.04 149 VAL C C 1
ATOM 7298 O O . VAL C 1 149 ? -12.891 31.427 126.708 1.00 35.42 149 VAL C O 1
ATOM 7302 N N . PRO C 1 150 ? -11.747 29.929 127.948 1.00 36.12 150 PRO C N 1
ATOM 7303 C CA . PRO C 1 150 ? -10.865 29.488 126.855 1.00 36.61 150 PRO C CA 1
ATOM 7304 C C . PRO C 1 150 ? -11.563 28.972 125.601 1.00 38.02 150 PRO C C 1
ATOM 7305 O O . PRO C 1 150 ? -12.658 28.406 125.676 1.00 39.27 150 PRO C O 1
ATOM 7309 N N . VAL C 1 151 ? -10.919 29.160 124.449 1.00 39.60 151 VAL C N 1
ATOM 7310 C CA . VAL C 1 151 ? -11.451 28.666 123.174 1.00 40.86 151 VAL C CA 1
ATOM 7311 C C . VAL C 1 151 ? -10.452 27.700 122.518 1.00 42.21 151 VAL C C 1
ATOM 7312 O O . VAL C 1 151 ? -9.290 27.600 122.931 1.00 41.43 151 VAL C O 1
ATOM 7316 N N . ASP C 1 152 ? -10.915 26.978 121.505 1.00 43.94 152 ASP C N 1
ATOM 7317 C CA . ASP C 1 152 ? -10.051 26.072 120.754 1.00 44.95 152 ASP C CA 1
ATOM 7318 C C . ASP C 1 152 ? -10.540 26.124 119.316 1.00 46.26 152 ASP C C 1
ATOM 7319 O O . ASP C 1 152 ? -11.359 26.984 118.978 1.00 46.34 152 ASP C O 1
ATOM 7324 N N . ASN C 1 153 ? -10.073 25.210 118.471 1.00 46.87 153 ASN C N 1
ATOM 7325 C CA . ASN C 1 153 ? -10.477 25.230 117.067 1.00 47.90 153 ASN C CA 1
ATOM 7326 C C . ASN C 1 153 ? -11.988 25.141 116.834 1.00 47.24 153 ASN C C 1
ATOM 7327 O O . ASN C 1 153 ? -12.455 25.406 115.728 1.00 47.20 153 ASN C O 1
ATOM 7332 N N . ASP C 1 154 ? -12.753 24.780 117.866 1.00 47.37 154 ASP C N 1
ATOM 7333 C CA . ASP C 1 154 ? -14.213 24.697 117.743 1.00 46.32 154 ASP C CA 1
ATOM 7334 C C . ASP C 1 154 ? -14.927 25.789 118.532 1.00 45.77 154 ASP C C 1
ATOM 7335 O O . ASP C 1 154 ? -16.130 25.693 118.815 1.00 42.46 154 ASP C O 1
ATOM 7340 N N . GLY C 1 155 ? -14.174 26.819 118.898 1.00 44.58 155 GLY C N 1
ATOM 7341 C CA . GLY C 1 155 ? -14.755 27.924 119.631 1.00 45.05 155 GLY C CA 1
ATOM 7342 C C . GLY C 1 155 ? -14.663 27.795 121.136 1.00 45.37 155 GLY C C 1
ATOM 7343 O O . GLY C 1 155 ? -13.802 27.086 121.671 1.00 46.30 155 GLY C O 1
ATOM 7344 N N . MET C 1 156 ? -15.551 28.505 121.822 1.00 44.28 156 MET C N 1
ATOM 7345 C CA . MET C 1 156 ? -15.591 28.491 123.279 1.00 42.87 156 MET C CA 1
ATOM 7346 C C . MET C 1 156 ? -15.747 27.071 123.793 1.00 41.98 156 MET C C 1
ATOM 7347 O O . MET C 1 156 ? -16.441 26.258 123.187 1.00 41.97 156 MET C O 1
ATOM 7352 N N . ARG C 1 157 ? -15.080 26.778 124.905 1.00 43.59 157 ARG C N 1
ATOM 7353 C CA . ARG C 1 157 ? -15.165 25.467 125.540 1.00 43.48 157 ARG C CA 1
ATOM 7354 C C . ARG C 1 157 ? -16.380 25.549 126.446 1.00 43.17 157 ARG C C 1
ATOM 7355 O O . ARG C 1 157 ? -16.287 25.982 127.596 1.00 41.97 157 ARG C O 1
ATOM 7363 N N . VAL C 1 158 ? -17.524 25.142 125.910 1.00 42.78 158 VAL C N 1
ATOM 7364 C CA . VAL C 1 158 ? -18.778 25.191 126.645 1.00 44.19 158 VAL C CA 1
ATOM 7365 C C . VAL C 1 158 ? -18.735 24.471 127.990 1.00 43.60 158 VAL C C 1
ATOM 7366 O O . VAL C 1 158 ? -19.481 24.811 128.909 1.00 44.78 158 VAL C O 1
ATOM 7370 N N . ASP C 1 159 ? -17.858 23.483 128.113 1.00 42.79 159 ASP C N 1
ATOM 7371 C CA . ASP C 1 159 ? -17.738 22.751 129.364 1.00 42.55 159 ASP C CA 1
ATOM 7372 C C . ASP C 1 159 ? -17.044 23.639 130.397 1.00 40.88 159 ASP C C 1
ATOM 7373 O O . ASP C 1 159 ? -17.387 23.620 131.579 1.00 40.66 159 ASP C O 1
ATOM 7378 N N . LEU C 1 160 ? -16.070 24.420 129.947 1.00 38.25 160 LEU C N 1
ATOM 7379 C CA . LEU C 1 160 ? -15.358 25.316 130.841 1.00 37.11 160 LEU C CA 1
ATOM 7380 C C . LEU C 1 160 ? -16.246 26.513 131.184 1.00 36.30 160 LEU C C 1
ATOM 7381 O O . LEU C 1 160 ? -16.066 27.153 132.218 1.00 34.29 160 LEU C O 1
ATOM 7386 N N . LEU C 1 161 ? -17.206 26.807 130.310 1.00 37.00 161 LEU C N 1
ATOM 7387 C CA . LEU C 1 161 ? -18.143 27.909 130.537 1.00 37.69 161 LEU C CA 1
ATOM 7388 C C . LEU C 1 161 ? -18.946 27.601 131.796 1.00 38.52 161 LEU C C 1
ATOM 7389 O O . LEU C 1 161 ? -19.002 28.410 132.729 1.00 38.24 161 LEU C O 1
ATOM 7394 N N . GLU C 1 162 ? -19.556 26.417 131.819 1.00 40.19 162 GLU C N 1
ATOM 7395 C CA . GLU C 1 162 ? -20.389 26.013 132.951 1.00 41.55 162 GLU C CA 1
ATOM 7396 C C . GLU C 1 162 ? -19.637 26.006 134.266 1.00 43.02 162 GLU C C 1
ATOM 7397 O O . GLU C 1 162 ? -20.198 26.348 135.308 1.00 43.13 162 GLU C O 1
ATOM 7403 N N . GLU C 1 163 ? -18.373 25.602 134.217 1.00 43.68 163 GLU C N 1
ATOM 7404 C CA . GLU C 1 163 ? -17.555 25.560 135.417 1.00 43.32 163 GLU C CA 1
ATOM 7405 C C . GLU C 1 163 ? -17.269 26.980 135.884 1.00 41.36 163 GLU C C 1
ATOM 7406 O O . GLU C 1 163 ? -17.274 27.256 137.083 1.00 39.69 163 GLU C O 1
ATOM 7412 N N . LYS C 1 164 ? -17.017 27.879 134.939 1.00 38.97 164 LYS C N 1
ATOM 7413 C CA . LYS C 1 164 ? -16.744 29.268 135.285 1.00 38.65 164 LYS C CA 1
ATOM 7414 C C . LYS C 1 164 ? -17.994 29.885 135.918 1.00 36.91 164 LYS C C 1
ATOM 7415 O O . LYS C 1 164 ? -17.906 30.616 136.902 1.00 37.39 164 LYS C O 1
ATOM 7421 N N . ILE C 1 165 ? -19.156 29.575 135.356 1.00 34.64 165 ILE C N 1
ATOM 7422 C CA . ILE C 1 165 ? -20.413 30.081 135.882 1.00 35.42 165 ILE C CA 1
ATOM 7423 C C . ILE C 1 165 ? -20.606 29.612 137.318 1.00 35.94 165 ILE C C 1
ATOM 7424 O O . ILE C 1 165 ? -21.007 30.396 138.177 1.00 36.18 165 ILE C O 1
ATOM 7429 N N . LYS C 1 166 ? -20.304 28.339 137.575 1.00 36.86 166 LYS C N 1
ATOM 7430 C CA . LYS C 1 166 ? -20.438 27.749 138.917 1.00 38.66 166 LYS C CA 1
ATOM 7431 C C . LYS C 1 166 ? -19.416 28.312 139.899 1.00 37.83 166 LYS C C 1
ATOM 7432 O O . LYS C 1 166 ? -19.736 28.590 141.059 1.00 38.73 166 LYS C O 1
ATOM 7438 N N . GLU C 1 167 ? -18.182 28.461 139.437 1.00 38.04 167 GLU C N 1
ATOM 7439 C CA . GLU C 1 167 ? -17.119 29.020 140.264 1.00 39.83 167 GLU C CA 1
ATOM 7440 C C . GLU C 1 167 ? -17.499 30.457 140.640 1.00 39.20 167 GLU C C 1
ATOM 7441 O O . GLU C 1 167 ? -17.309 30.888 141.778 1.00 37.20 167 GLU C O 1
ATOM 7447 N N . LEU C 1 168 ? -18.059 31.187 139.676 1.00 38.16 168 LEU C N 1
ATOM 7448 C CA . LEU C 1 168 ? -18.478 32.572 139.911 1.00 36.53 168 LEU C CA 1
ATOM 7449 C C . LEU C 1 168 ? -19.603 32.599 140.947 1.00 35.65 168 LEU C C 1
ATOM 7450 O O . LEU C 1 168 ? -19.521 33.320 141.938 1.00 34.01 168 LEU C O 1
ATOM 7455 N N . LYS C 1 169 ? -20.643 31.799 140.729 1.00 35.65 169 LYS C N 1
ATOM 7456 C CA . LYS C 1 169 ? -21.764 31.774 141.663 1.00 36.16 169 LYS C CA 1
ATOM 7457 C C . LYS C 1 169 ? -21.361 31.236 143.034 1.00 35.23 169 LYS C C 1
ATOM 7458 O O . LYS C 1 169 ? -21.888 31.674 144.060 1.00 33.75 169 LYS C O 1
ATOM 7464 N N . ALA C 1 170 ? -20.413 30.307 143.057 1.00 34.33 170 ALA C N 1
ATOM 7465 C CA . ALA C 1 170 ? -19.954 29.776 144.325 1.00 34.76 170 ALA C CA 1
ATOM 7466 C C . ALA C 1 170 ? -19.280 30.898 145.139 1.00 35.07 170 ALA C C 1
ATOM 7467 O O . ALA C 1 170 ? -19.237 30.831 146.364 1.00 35.85 170 ALA C O 1
ATOM 7469 N N . LYS C 1 171 ? -18.767 31.928 144.463 1.00 35.78 171 LYS C N 1
ATOM 7470 C CA . LYS C 1 171 ? -18.134 33.058 145.153 1.00 38.33 171 LYS C CA 1
ATOM 7471 C C . LYS C 1 171 ? -19.228 34.075 145.488 1.00 37.92 171 LYS C C 1
ATOM 7472 O O . LYS C 1 171 ? -18.985 35.065 146.180 1.00 39.39 171 LYS C O 1
ATOM 7478 N N . GLY C 1 172 ? -20.432 33.825 144.980 1.00 36.38 172 GLY C N 1
ATOM 7479 C CA . GLY C 1 172 ? -21.543 34.723 145.225 1.00 31.98 172 GLY C CA 1
ATOM 7480 C C . GLY C 1 172 ? -21.523 35.872 144.239 1.00 30.56 172 GLY C C 1
ATOM 7481 O O . GLY C 1 172 ? -22.068 36.934 144.502 1.00 27.44 172 GLY C O 1
ATOM 7482 N N . GLN C 1 173 ? -20.878 35.662 143.096 1.00 31.78 173 GLN C N 1
ATOM 7483 C CA . GLN C 1 173 ? -20.792 36.703 142.087 1.00 31.22 173 GLN C CA 1
ATOM 7484 C C . GLN C 1 173 ? -22.060 36.769 141.230 1.00 31.37 173 GLN C C 1
ATOM 7485 O O . GLN C 1 173 ? -22.683 35.751 140.929 1.00 28.11 173 GLN C O 1
ATOM 7491 N N . LYS C 1 174 ? -22.435 37.981 140.853 1.00 30.46 174 LYS C N 1
ATOM 7492 C CA . LYS C 1 174 ? -23.603 38.173 140.033 1.00 30.98 174 LYS C CA 1
ATOM 7493 C C . LYS C 1 174 ? -23.176 38.126 138.567 1.00 31.70 174 LYS C C 1
ATOM 7494 O O . LYS C 1 174 ? -22.372 38.937 138.102 1.00 30.98 174 LYS C O 1
ATOM 7500 N N . VAL C 1 175 ? -23.741 37.164 137.853 1.00 32.41 175 VAL C N 1
ATOM 7501 C CA . VAL C 1 175 ? -23.459 36.930 136.450 1.00 33.39 175 VAL C CA 1
ATOM 7502 C C . VAL C 1 175 ? -24.763 37.108 135.675 1.00 32.94 175 VAL C C 1
ATOM 7503 O O . VAL C 1 175 ? -25.833 36.768 136.154 1.00 35.60 175 VAL C O 1
ATOM 7507 N N . LYS C 1 176 ? -24.705 37.635 134.470 1.00 34.48 176 LYS C N 1
ATOM 7508 C CA . LYS C 1 176 ? -25.955 37.815 133.753 1.00 32.91 176 LYS C CA 1
ATOM 7509 C C . LYS C 1 176 ? -25.859 37.607 132.256 1.00 30.44 176 LYS C C 1
ATOM 7510 O O . LYS C 1 176 ? -26.711 36.952 131.651 1.00 31.47 176 LYS C O 1
ATOM 7516 N N . LEU C 1 177 ? -24.813 38.153 131.658 1.00 29.39 177 LEU C N 1
ATOM 7517 C CA . LEU C 1 177 ? -24.655 38.076 130.223 1.00 28.77 177 LEU C CA 1
ATOM 7518 C C . LEU C 1 177 ? -23.436 37.307 129.745 1.00 29.69 177 LEU C C 1
ATOM 7519 O O . LEU C 1 177 ? -22.380 37.288 130.394 1.00 29.70 177 LEU C O 1
ATOM 7524 N N . ILE C 1 178 ? -23.584 36.690 128.584 1.00 28.00 178 ILE C N 1
ATOM 7525 C CA . ILE C 1 178 ? -22.473 35.986 127.960 1.00 30.72 178 ILE C CA 1
ATOM 7526 C C . ILE C 1 178 ? -22.285 36.681 126.610 1.00 30.68 178 ILE C C 1
ATOM 7527 O O . ILE C 1 178 ? -23.257 36.863 125.872 1.00 30.95 178 ILE C O 1
ATOM 7532 N N . TYR C 1 179 ? -21.061 37.116 126.314 1.00 30.30 179 TYR C N 1
ATOM 7533 C CA . TYR C 1 179 ? -20.762 37.768 125.028 1.00 31.65 179 TYR C CA 1
ATOM 7534 C C . TYR C 1 179 ? -19.936 36.793 124.204 1.00 32.59 179 TYR C C 1
ATOM 7535 O O . TYR C 1 179 ? -18.873 36.357 124.647 1.00 32.32 179 TYR C O 1
ATOM 7544 N N . THR C 1 180 ? -20.426 36.455 123.012 1.00 33.20 180 THR C N 1
ATOM 7545 C CA . THR C 1 180 ? -19.738 35.505 122.132 1.00 34.41 180 THR C CA 1
ATOM 7546 C C . THR C 1 180 ? -19.755 35.902 120.645 1.00 35.41 180 THR C C 1
ATOM 7547 O O . THR C 1 180 ? -20.709 36.504 120.154 1.00 36.35 180 THR C O 1
ATOM 7551 N N . ILE C 1 181 ? -18.668 35.572 119.952 1.00 37.93 181 ILE C N 1
ATOM 7552 C CA . ILE C 1 181 ? -18.491 35.837 118.521 1.00 36.83 181 ILE C CA 1
ATOM 7553 C C . ILE C 1 181 ? -18.325 34.421 117.955 1.00 37.15 181 ILE C C 1
ATOM 7554 O O . ILE C 1 181 ? -17.202 33.940 117.804 1.00 37.72 181 ILE C O 1
ATOM 7559 N N . PRO C 1 182 ? -19.445 33.722 117.692 1.00 37.18 182 PRO C N 1
ATOM 7560 C CA . PRO C 1 182 ? -19.502 32.353 117.163 1.00 37.19 182 PRO C CA 1
ATOM 7561 C C . PRO C 1 182 ? -18.796 32.066 115.846 1.00 37.67 182 PRO C C 1
ATOM 7562 O O . PRO C 1 182 ? -18.090 31.061 115.727 1.00 38.33 182 PRO C O 1
ATOM 7566 N N . THR C 1 183 ? -18.973 32.936 114.858 1.00 37.94 183 THR C N 1
ATOM 7567 C CA . THR C 1 183 ? -18.349 32.709 113.559 1.00 38.72 183 THR C CA 1
ATOM 7568 C C . THR C 1 183 ? -17.166 33.616 113.231 1.00 40.82 183 THR C C 1
ATOM 7569 O O . THR C 1 183 ? -17.254 34.838 113.356 1.00 40.98 183 THR C O 1
ATOM 7573 N N . GLY C 1 184 ? -16.064 32.998 112.808 1.00 40.70 184 GLY C N 1
ATOM 7574 C CA . GLY C 1 184 ? -14.863 33.743 112.462 1.00 41.30 184 GLY C CA 1
ATOM 7575 C C . GLY C 1 184 ? -14.491 34.773 113.511 1.00 41.73 184 GLY C C 1
ATOM 7576 O O . GLY C 1 184 ? -14.454 35.966 113.227 1.00 42.87 184 GLY C O 1
ATOM 7577 N N . GLN C 1 185 ? -14.194 34.309 114.720 1.00 41.70 185 GLN C N 1
ATOM 7578 C CA . GLN C 1 185 ? -13.856 35.198 115.819 1.00 42.37 185 GLN C CA 1
ATOM 7579 C C . GLN C 1 185 ? -12.663 36.127 115.630 1.00 42.81 185 GLN C C 1
ATOM 7580 O O . GLN C 1 185 ? -11.680 35.790 114.969 1.00 43.55 185 GLN C O 1
ATOM 7586 N N . ASN C 1 186 ? -12.774 37.311 116.227 1.00 41.77 186 ASN C N 1
ATOM 7587 C CA . ASN C 1 186 ? -11.705 38.300 116.233 1.00 41.62 186 ASN C CA 1
ATOM 7588 C C . ASN C 1 186 ? -11.272 38.187 117.697 1.00 42.10 186 ASN C C 1
ATOM 7589 O O . ASN C 1 186 ? -12.096 38.370 118.595 1.00 40.71 186 ASN C O 1
ATOM 7594 N N . PRO C 1 187 ? -9.987 37.897 117.962 1.00 40.92 187 PRO C N 1
ATOM 7595 C CA . PRO C 1 187 ? -8.860 37.684 117.047 1.00 41.56 187 PRO C CA 1
ATOM 7596 C C . PRO C 1 187 ? -8.494 36.232 116.651 1.00 43.23 187 PRO C C 1
ATOM 7597 O O . PRO C 1 187 ? -7.772 36.037 115.678 1.00 44.27 187 PRO C O 1
ATOM 7601 N N . MET C 1 188 ? -8.969 35.230 117.390 1.00 43.59 188 MET C N 1
ATOM 7602 C CA . MET C 1 188 ? -8.616 33.835 117.105 1.00 44.07 188 MET C CA 1
ATOM 7603 C C . MET C 1 188 ? -8.918 33.310 115.714 1.00 44.22 188 MET C C 1
ATOM 7604 O O . MET C 1 188 ? -8.194 32.459 115.202 1.00 45.07 188 MET C O 1
ATOM 7609 N N . GLY C 1 189 ? -9.996 33.785 115.109 1.00 44.10 189 GLY C N 1
ATOM 7610 C CA . GLY C 1 189 ? -10.339 33.313 113.784 1.00 43.00 189 GLY C CA 1
ATOM 7611 C C . GLY C 1 189 ? -11.097 31.995 113.766 1.00 43.01 189 GLY C C 1
ATOM 7612 O O . GLY C 1 189 ? -11.466 31.515 112.691 1.00 42.31 189 GLY C O 1
ATOM 7613 N N . VAL C 1 190 ? -11.346 31.412 114.938 1.00 42.77 190 VAL C N 1
ATOM 7614 C CA . VAL C 1 190 ? -12.064 30.137 115.019 1.00 42.16 190 VAL C CA 1
ATOM 7615 C C . VAL C 1 190 ? -13.586 30.340 114.986 1.00 41.98 190 VAL C C 1
ATOM 7616 O O . VAL C 1 190 ? -14.066 31.472 115.025 1.00 41.29 190 VAL C O 1
ATOM 7620 N N . THR C 1 191 ? -14.346 29.255 114.874 1.00 41.37 191 THR C N 1
ATOM 7621 C CA . THR C 1 191 ? -15.801 29.371 114.858 1.00 42.71 191 THR C CA 1
ATOM 7622 C C . THR C 1 191 ? -16.425 28.229 115.660 1.00 43.43 191 THR C C 1
ATOM 7623 O O . THR C 1 191 ? -16.015 27.073 115.544 1.00 43.35 191 THR C O 1
ATOM 7627 N N . MET C 1 192 ? -17.413 28.571 116.477 1.00 43.30 192 MET C N 1
ATOM 7628 C CA . MET C 1 192 ? -18.093 27.617 117.337 1.00 43.54 192 MET C CA 1
ATOM 7629 C C . MET C 1 192 ? -18.827 26.536 116.552 1.00 43.85 192 MET C C 1
ATOM 7630 O O . MET C 1 192 ? -19.564 26.840 115.609 1.00 43.25 192 MET C O 1
ATOM 7635 N N . SER C 1 193 ? -18.643 25.276 116.941 1.00 43.22 193 SER C N 1
ATOM 7636 C CA . SER C 1 193 ? -19.329 24.197 116.239 1.00 44.55 193 SER C CA 1
ATOM 7637 C C . SER C 1 193 ? -20.803 24.187 116.605 1.00 46.87 193 SER C C 1
ATOM 7638 O O . SER C 1 193 ? -21.222 24.786 117.599 1.00 48.01 193 SER C O 1
ATOM 7641 N N . MET C 1 194 ? -21.592 23.510 115.786 1.00 48.47 194 MET C N 1
ATOM 7642 C CA . MET C 1 194 ? -23.018 23.429 116.016 1.00 49.25 194 MET C CA 1
ATOM 7643 C C . MET C 1 194 ? -23.306 22.667 117.295 1.00 49.16 194 MET C C 1
ATOM 7644 O O . MET C 1 194 ? -24.298 22.919 117.975 1.00 50.09 194 MET C O 1
ATOM 7649 N N . GLU C 1 195 ? -22.423 21.746 117.643 1.00 49.77 195 GLU C N 1
ATOM 7650 C CA . GLU C 1 195 ? -22.624 20.976 118.856 1.00 49.25 195 GLU C CA 1
ATOM 7651 C C . GLU C 1 195 ? -22.459 21.884 120.075 1.00 47.77 195 GLU C C 1
ATOM 7652 O O . GLU C 1 195 ? -23.233 21.797 121.026 1.00 46.78 195 GLU C O 1
ATOM 7658 N N . ARG C 1 196 ? -21.460 22.764 120.043 1.00 44.91 196 ARG C N 1
ATOM 7659 C CA . ARG C 1 196 ? -21.228 23.665 121.166 1.00 42.75 196 ARG C CA 1
ATOM 7660 C C . ARG C 1 196 ? -22.259 24.786 121.232 1.00 41.00 196 ARG C C 1
ATOM 7661 O O . ARG C 1 196 ? -22.574 25.291 122.309 1.00 40.19 196 ARG C O 1
ATOM 7669 N N . ARG C 1 197 ? -22.802 25.156 120.079 1.00 40.10 197 ARG C N 1
ATOM 7670 C CA . ARG C 1 197 ? -23.818 26.190 120.023 1.00 39.99 197 ARG C CA 1
ATOM 7671 C C . ARG C 1 197 ? -25.069 25.725 120.775 1.00 40.82 197 ARG C C 1
ATOM 7672 O O . ARG C 1 197 ? -25.570 26.447 121.638 1.00 40.07 197 ARG C O 1
ATOM 7680 N N . LYS C 1 198 ? -25.561 24.520 120.483 1.00 41.06 198 LYS C N 1
ATOM 7681 C CA . LYS C 1 198 ? -26.739 24.024 121.192 1.00 41.22 198 LYS C CA 1
ATOM 7682 C C . LYS C 1 198 ? -26.460 23.811 122.683 1.00 40.00 198 LYS C C 1
ATOM 7683 O O . LYS C 1 198 ? -27.362 23.975 123.515 1.00 38.82 198 LYS C O 1
ATOM 7689 N N . ALA C 1 199 ? -25.221 23.454 123.022 1.00 36.80 199 ALA C N 1
ATOM 7690 C CA . ALA C 1 199 ? -24.856 23.249 124.424 1.00 36.41 199 ALA C CA 1
ATOM 7691 C C . ALA C 1 199 ? -24.815 24.600 125.140 1.00 34.96 199 ALA C C 1
ATOM 7692 O O . ALA C 1 199 ? -25.119 24.693 126.325 1.00 36.16 199 ALA C O 1
ATOM 7694 N N . LEU C 1 200 ? -24.448 25.647 124.404 1.00 34.81 200 LEU C N 1
ATOM 7695 C CA . LEU C 1 200 ? -24.387 27.000 124.960 1.00 34.22 200 LEU C CA 1
ATOM 7696 C C . LEU C 1 200 ? -25.799 27.458 125.319 1.00 34.27 200 LEU C C 1
ATOM 7697 O O . LEU C 1 200 ? -26.038 28.008 126.394 1.00 33.05 200 LEU C O 1
ATOM 7702 N N . LEU C 1 201 ? -26.733 27.224 124.404 1.00 34.93 201 LEU C N 1
ATOM 7703 C CA . LEU C 1 201 ? -28.130 27.604 124.617 1.00 36.25 201 LEU C CA 1
ATOM 7704 C C . LEU C 1 201 ? -28.711 26.883 125.833 1.00 37.97 201 LEU C C 1
ATOM 7705 O O . LEU C 1 201 ? -29.464 27.464 126.614 1.00 37.03 201 LEU C O 1
ATOM 7710 N N . GLU C 1 202 ? -28.334 25.619 125.997 1.00 41.60 202 GLU C N 1
ATOM 7711 C CA . GLU C 1 202 ? -28.801 24.811 127.112 1.00 43.16 202 GLU C CA 1
ATOM 7712 C C . GLU C 1 202 ? -28.254 25.386 128.415 1.00 41.68 202 GLU C C 1
ATOM 7713 O O . GLU C 1 202 ? -28.956 25.449 129.420 1.00 40.38 202 GLU C O 1
ATOM 7719 N N . ILE C 1 203 ? -27.004 25.834 128.387 1.00 41.26 203 ILE C N 1
ATOM 7720 C CA . ILE C 1 203 ? -26.410 26.411 129.577 1.00 40.02 203 ILE C CA 1
ATOM 7721 C C . ILE C 1 203 ? -27.050 27.757 129.916 1.00 38.51 203 ILE C C 1
ATOM 7722 O O . ILE C 1 203 ? -27.291 28.050 131.088 1.00 39.56 203 ILE C O 1
ATOM 7727 N N . ALA C 1 204 ? -27.341 28.568 128.904 1.00 37.30 204 ALA C N 1
ATOM 7728 C CA . ALA C 1 204 ? -27.974 29.862 129.146 1.00 38.23 204 ALA C CA 1
ATOM 7729 C C . ALA C 1 204 ? -29.342 29.641 129.793 1.00 37.79 204 ALA C C 1
ATOM 7730 O O . ALA C 1 204 ? -29.732 30.359 130.711 1.00 36.97 204 ALA C O 1
ATOM 7732 N N . SER C 1 205 ? -30.074 28.642 129.317 1.00 38.33 205 SER C N 1
ATOM 7733 C CA . SER C 1 205 ? -31.388 28.358 129.889 1.00 39.99 205 SER C CA 1
ATOM 7734 C C . SER C 1 205 ? -31.232 27.819 131.308 1.00 38.23 205 SER C C 1
ATOM 7735 O O . SER C 1 205 ? -31.923 28.248 132.229 1.00 38.77 205 SER C O 1
ATOM 7738 N N . LYS C 1 206 ? -30.300 26.893 131.480 1.00 38.09 206 LYS C N 1
ATOM 7739 C CA . LYS C 1 206 ? -30.053 26.286 132.781 1.00 38.70 206 LYS C CA 1
ATOM 7740 C C . LYS C 1 206 ? -29.744 27.289 133.884 1.00 38.49 206 LYS C C 1
ATOM 7741 O O . LYS C 1 206 ? -30.272 27.186 134.989 1.00 39.85 206 LYS C O 1
ATOM 7747 N N . TYR C 1 207 ? -28.900 28.267 133.581 1.00 38.27 207 TYR C N 1
ATOM 7748 C CA . TYR C 1 207 ? -28.526 29.257 134.575 1.00 38.22 207 TYR C CA 1
ATOM 7749 C C . TYR C 1 207 ? -29.285 30.570 134.465 1.00 39.64 207 TYR C C 1
ATOM 7750 O O . TYR C 1 207 ? -29.002 31.515 135.205 1.00 38.02 207 TYR C O 1
ATOM 7759 N N . ASP C 1 208 ? -30.261 30.607 133.561 1.00 37.86 208 ASP C N 1
ATOM 7760 C CA . ASP C 1 208 ? -31.068 31.793 133.328 1.00 37.57 208 ASP C CA 1
ATOM 7761 C C . ASP C 1 208 ? -30.205 33.000 132.966 1.00 35.97 208 ASP C C 1
ATOM 7762 O O . ASP C 1 208 ? -30.195 34.016 133.659 1.00 34.91 208 ASP C O 1
ATOM 7767 N N . LEU C 1 209 ? -29.479 32.876 131.863 1.00 35.62 209 LEU C N 1
ATOM 7768 C CA . LEU C 1 209 ? -28.615 33.946 131.396 1.00 35.51 209 LEU C CA 1
ATOM 7769 C C . LEU C 1 209 ? -29.057 34.396 130.020 1.00 33.95 209 LEU C C 1
ATOM 7770 O O . LEU C 1 209 ? -29.860 33.734 129.368 1.00 35.86 209 LEU C O 1
ATOM 7775 N N . LEU C 1 210 ? -28.532 35.541 129.600 1.00 35.19 210 LEU C N 1
ATOM 7776 C CA . LEU C 1 210 ? -28.808 36.116 128.283 1.00 32.97 210 LEU C CA 1
ATOM 7777 C C . LEU C 1 210 ? -27.507 36.039 127.490 1.00 33.10 210 LEU C C 1
ATOM 7778 O O . LEU C 1 210 ? -26.425 36.152 128.056 1.00 30.49 210 LEU C O 1
ATOM 7783 N N . ILE C 1 211 ? -27.622 35.842 126.183 1.00 32.89 211 ILE C N 1
ATOM 7784 C CA . ILE C 1 211 ? -26.457 35.756 125.325 1.00 31.56 211 ILE C CA 1
ATOM 7785 C C . ILE C 1 211 ? -26.453 36.865 124.272 1.00 31.80 211 ILE C C 1
ATOM 7786 O O . ILE C 1 211 ? -27.467 37.113 123.616 1.00 31.22 211 ILE C O 1
ATOM 7791 N N . ILE C 1 212 ? -25.310 37.521 124.103 1.00 29.24 212 ILE C N 1
ATOM 7792 C CA . ILE C 1 212 ? -25.177 38.547 123.080 1.00 30.15 212 ILE C CA 1
ATOM 7793 C C . ILE C 1 212 ? -24.285 37.920 121.998 1.00 31.34 212 ILE C C 1
ATOM 7794 O O . ILE C 1 212 ? -23.094 37.658 122.228 1.00 30.18 212 ILE C O 1
ATOM 7799 N N . GLU C 1 213 ? -24.883 37.674 120.833 1.00 30.75 213 GLU C N 1
ATOM 7800 C CA . GLU C 1 213 ? -24.197 37.063 119.707 1.00 32.57 213 GLU C CA 1
ATOM 7801 C C . GLU C 1 213 ? -23.718 38.127 118.725 1.00 32.23 213 GLU C C 1
ATOM 7802 O O . GLU C 1 213 ? -24.507 38.916 118.208 1.00 30.62 213 GLU C O 1
ATOM 7808 N N . ASP C 1 214 ? -22.415 38.124 118.482 1.00 32.67 214 ASP C N 1
ATOM 7809 C CA . ASP C 1 214 ? -21.772 39.064 117.577 1.00 35.37 214 ASP C CA 1
ATOM 7810 C C . ASP C 1 214 ? -21.591 38.362 116.226 1.00 36.00 214 ASP C C 1
ATOM 7811 O O . ASP C 1 214 ? -20.799 37.418 116.089 1.00 35.58 214 ASP C O 1
ATOM 7816 N N . THR C 1 215 ? -22.329 38.845 115.236 1.00 35.26 215 THR C N 1
ATOM 7817 C CA . THR C 1 215 ? -22.337 38.262 113.906 1.00 37.24 215 THR C CA 1
ATOM 7818 C C . THR C 1 215 ? -21.539 39.043 112.867 1.00 39.65 215 THR C C 1
ATOM 7819 O O . THR C 1 215 ? -21.772 38.900 111.666 1.00 41.42 215 THR C O 1
ATOM 7823 N N . ALA C 1 216 ? -20.578 39.843 113.320 1.00 42.07 216 ALA C N 1
ATOM 7824 C CA . ALA C 1 216 ? -19.782 40.654 112.409 1.00 42.11 216 ALA C CA 1
ATOM 7825 C C . ALA C 1 216 ? -19.181 39.907 111.220 1.00 45.04 216 ALA C C 1
ATOM 7826 O O . ALA C 1 216 ? -19.069 40.472 110.124 1.00 44.81 216 ALA C O 1
ATOM 7828 N N . TYR C 1 217 ? -18.811 38.643 111.420 1.00 43.88 217 TYR C N 1
ATOM 7829 C CA . TYR C 1 217 ? -18.179 37.869 110.359 1.00 42.89 217 TYR C CA 1
ATOM 7830 C C . TYR C 1 217 ? -18.997 36.729 109.787 1.00 43.84 217 TYR C C 1
ATOM 7831 O O . TYR C 1 217 ? -18.449 35.835 109.143 1.00 44.83 217 TYR C O 1
ATOM 7840 N N . ASN C 1 218 ? -20.305 36.760 109.998 1.00 44.39 218 ASN C N 1
ATOM 7841 C CA . ASN C 1 218 ? -21.167 35.697 109.492 1.00 44.05 218 ASN C CA 1
ATOM 7842 C C . ASN C 1 218 ? -21.157 35.621 107.976 1.00 45.38 218 ASN C C 1
ATOM 7843 O O . ASN C 1 218 ? -21.362 34.557 107.394 1.00 45.08 218 ASN C O 1
ATOM 7848 N N . PHE C 1 219 ? -20.910 36.749 107.327 1.00 46.50 219 PHE C N 1
ATOM 7849 C CA . PHE C 1 219 ? -20.891 36.748 105.879 1.00 48.69 219 PHE C CA 1
ATOM 7850 C C . PHE C 1 219 ? -19.480 36.687 105.322 1.00 51.24 219 PHE C C 1
ATOM 7851 O O . PHE C 1 219 ? -19.236 37.095 104.193 1.00 52.72 219 PHE C O 1
ATOM 7859 N N . MET C 1 220 ? -18.559 36.165 106.128 1.00 51.49 220 MET C N 1
ATOM 7860 C CA . MET C 1 220 ? -17.166 36.002 105.734 1.00 53.14 220 MET C CA 1
ATOM 7861 C C . MET C 1 220 ? -16.791 34.532 105.906 1.00 52.77 220 MET C C 1
ATOM 7862 O O . MET C 1 220 ? -15.643 34.213 106.216 1.00 51.29 220 MET C O 1
ATOM 7867 N N . ARG C 1 221 ? -17.764 33.644 105.719 1.00 53.59 221 ARG C N 1
ATOM 7868 C CA . ARG C 1 221 ? -17.527 32.209 105.870 1.00 56.27 221 ARG C CA 1
ATOM 7869 C C . ARG C 1 221 ? -17.094 31.563 104.558 1.00 56.20 221 ARG C C 1
ATOM 7870 O O . ARG C 1 221 ? -17.684 31.816 103.511 1.00 55.44 221 ARG C O 1
ATOM 7878 N N . TYR C 1 222 ? -16.078 30.710 104.618 1.00 57.30 222 TYR C N 1
ATOM 7879 C CA . TYR C 1 222 ? -15.580 30.071 103.411 1.00 58.76 222 TYR C CA 1
ATOM 7880 C C . TYR C 1 222 ? -15.779 28.562 103.373 1.00 61.05 222 TYR C C 1
ATOM 7881 O O . TYR C 1 222 ? -16.175 28.003 102.346 1.00 59.74 222 TYR C O 1
ATOM 7890 N N . GLU C 1 223 ? -15.509 27.912 104.501 1.00 64.20 223 GLU C N 1
ATOM 7891 C CA . GLU C 1 223 ? -15.583 26.454 104.607 1.00 67.40 223 GLU C CA 1
ATOM 7892 C C . GLU C 1 223 ? -16.803 25.845 105.301 1.00 68.42 223 GLU C C 1
ATOM 7893 O O . GLU C 1 223 ? -17.328 24.830 104.845 1.00 70.02 223 GLU C O 1
ATOM 7899 N N . GLY C 1 224 ? -17.230 26.444 106.409 1.00 68.87 224 GLY C N 1
ATOM 7900 C CA . GLY C 1 224 ? -18.356 25.924 107.172 1.00 69.11 224 GLY C CA 1
ATOM 7901 C C . GLY C 1 224 ? -19.442 25.131 106.457 1.00 69.42 224 GLY C C 1
ATOM 7902 O O . GLY C 1 224 ? -19.760 25.388 105.293 1.00 71.30 224 GLY C O 1
ATOM 7903 N N . GLY C 1 225 ? -20.012 24.150 107.151 1.00 67.74 225 GLY C N 1
ATOM 7904 C CA . GLY C 1 225 ? -21.086 23.378 106.556 1.00 66.42 225 GLY C CA 1
ATOM 7905 C C . GLY C 1 225 ? -22.302 24.280 106.610 1.00 65.89 225 GLY C C 1
ATOM 7906 O O . GLY C 1 225 ? -22.296 25.361 106.022 1.00 66.06 225 GLY C O 1
ATOM 7907 N N . ASP C 1 226 ? -23.345 23.852 107.313 1.00 64.65 226 ASP C N 1
ATOM 7908 C CA . ASP C 1 226 ? -24.537 24.678 107.452 1.00 63.49 226 ASP C CA 1
ATOM 7909 C C . ASP C 1 226 ? -24.632 25.118 108.906 1.00 62.10 226 ASP C C 1
ATOM 7910 O O . ASP C 1 226 ? -25.441 24.604 109.683 1.00 61.50 226 ASP C O 1
ATOM 7915 N N . ILE C 1 227 ? -23.776 26.059 109.277 1.00 60.17 227 ILE C N 1
ATOM 7916 C CA . ILE C 1 227 ? -23.761 26.567 110.635 1.00 58.22 227 ILE C CA 1
ATOM 7917 C C . ILE C 1 227 ? -24.647 27.791 110.725 1.00 56.06 227 ILE C C 1
ATOM 7918 O O . ILE C 1 227 ? -24.485 28.757 109.980 1.00 56.79 227 ILE C O 1
ATOM 7923 N N . VAL C 1 228 ? -25.598 27.741 111.643 1.00 53.70 228 VAL C N 1
ATOM 7924 C CA . VAL C 1 228 ? -26.529 28.836 111.804 1.00 49.76 228 VAL C CA 1
ATOM 7925 C C . VAL C 1 228 ? -26.260 29.615 113.089 1.00 47.37 228 VAL C C 1
ATOM 7926 O O . VAL C 1 228 ? -25.645 29.105 114.022 1.00 46.07 228 VAL C O 1
ATOM 7930 N N . PRO C 1 229 ? -26.696 30.880 113.136 1.00 45.98 229 PRO C N 1
ATOM 7931 C CA . PRO C 1 229 ? -26.494 31.717 114.322 1.00 44.02 229 PRO C CA 1
ATOM 7932 C C . PRO C 1 229 ? -27.260 31.151 115.510 1.00 42.24 229 PRO C C 1
ATOM 7933 O O . PRO C 1 229 ? -28.304 30.511 115.338 1.00 42.46 229 PRO C O 1
ATOM 7937 N N . LEU C 1 230 ? -26.736 31.386 116.709 1.00 38.72 230 LEU C N 1
ATOM 7938 C CA . LEU C 1 230 ? -27.392 30.923 117.924 1.00 36.53 230 LEU C CA 1
ATOM 7939 C C . LEU C 1 230 ? -28.830 31.442 117.926 1.00 37.33 230 LEU C C 1
ATOM 7940 O O . LEU C 1 230 ? -29.746 30.758 118.385 1.00 35.13 230 LEU C O 1
ATOM 7945 N N . LYS C 1 231 ? -29.012 32.655 117.405 1.00 36.48 231 LYS C N 1
ATOM 7946 C CA . LYS C 1 231 ? -30.324 33.283 117.352 1.00 39.46 231 LYS C CA 1
ATOM 7947 C C . LYS C 1 231 ? -31.380 32.407 116.653 1.00 40.75 231 LYS C C 1
ATOM 7948 O O . LYS C 1 231 ? -32.514 32.322 117.105 1.00 41.22 231 LYS C O 1
ATOM 7954 N N . ALA C 1 232 ? -31.002 31.747 115.566 1.00 41.80 232 ALA C N 1
ATOM 7955 C CA . ALA C 1 232 ? -31.924 30.889 114.829 1.00 43.95 232 ALA C CA 1
ATOM 7956 C C . ALA C 1 232 ? -32.306 29.636 115.624 1.00 45.71 232 ALA C C 1
ATOM 7957 O O . ALA C 1 232 ? -33.256 28.933 115.273 1.00 45.60 232 ALA C O 1
ATOM 7959 N N . LEU C 1 233 ? -31.552 29.366 116.686 1.00 45.86 233 LEU C N 1
ATOM 7960 C CA . LEU C 1 233 ? -31.766 28.210 117.556 1.00 45.50 233 LEU C CA 1
ATOM 7961 C C . LEU C 1 233 ? -32.356 28.658 118.897 1.00 45.63 233 LEU C C 1
ATOM 7962 O O . LEU C 1 233 ? -32.635 27.842 119.778 1.00 44.61 233 LEU C O 1
ATOM 7967 N N . ASP C 1 234 ? -32.543 29.965 119.036 1.00 46.39 234 ASP C N 1
ATOM 7968 C CA . ASP C 1 234 ? -33.048 30.574 120.266 1.00 45.43 234 ASP C CA 1
ATOM 7969 C C . ASP C 1 234 ? -34.561 30.446 120.405 1.00 46.70 234 ASP C C 1
ATOM 7970 O O . ASP C 1 234 ? -35.304 31.330 119.988 1.00 46.25 234 ASP C O 1
ATOM 7975 N N . ASN C 1 235 ? -35.015 29.352 121.007 1.00 46.38 235 ASN C N 1
ATOM 7976 C CA . ASN C 1 235 ? -36.441 29.148 121.186 1.00 47.81 235 ASN C CA 1
ATOM 7977 C C . ASN C 1 235 ? -36.949 29.842 122.456 1.00 48.84 235 ASN C C 1
ATOM 7978 O O . ASN C 1 235 ? -38.143 30.110 122.583 1.00 48.37 235 ASN C O 1
ATOM 7983 N N . GLU C 1 236 ? -36.057 30.134 123.401 1.00 47.19 236 GLU C N 1
ATOM 7984 C CA . GLU C 1 236 ? -36.491 30.798 124.624 1.00 45.85 236 GLU C CA 1
ATOM 7985 C C . GLU C 1 236 ? -36.319 32.313 124.538 1.00 43.61 236 GLU C C 1
ATOM 7986 O O . GLU C 1 236 ? -36.766 33.045 125.411 1.00 42.93 236 GLU C O 1
ATOM 7992 N N . GLY C 1 237 ? -35.680 32.785 123.476 1.00 42.57 237 GLY C N 1
ATOM 7993 C CA . GLY C 1 237 ? -35.488 34.219 123.321 1.00 41.74 237 GLY C CA 1
ATOM 7994 C C . GLY C 1 237 ? -34.466 34.775 124.298 1.00 40.20 237 GLY C C 1
ATOM 7995 O O . GLY C 1 237 ? -34.624 35.882 124.812 1.00 39.07 237 GLY C O 1
ATOM 7996 N N . ARG C 1 238 ? -33.420 33.992 124.553 1.00 38.05 238 ARG C N 1
ATOM 7997 C CA . ARG C 1 238 ? -32.349 34.379 125.464 1.00 37.01 238 ARG C CA 1
ATOM 7998 C C . ARG C 1 238 ? -31.172 35.010 124.741 1.00 34.88 238 ARG C C 1
ATOM 7999 O O . ARG C 1 238 ? -30.204 35.406 125.382 1.00 33.28 238 ARG C O 1
ATOM 8007 N N . VAL C 1 239 ? -31.215 35.087 123.416 1.00 33.43 239 VAL C N 1
ATOM 8008 C CA . VAL C 1 239 ? -30.077 35.693 122.749 1.00 34.53 239 VAL C CA 1
ATOM 8009 C C . VAL C 1 239 ? -30.420 37.000 122.057 1.00 34.28 239 VAL C C 1
ATOM 8010 O O . VAL C 1 239 ? -31.535 37.202 121.558 1.00 33.75 239 VAL C O 1
ATOM 8014 N N . ILE C 1 240 ? -29.449 37.906 122.091 1.00 33.91 240 ILE C N 1
ATOM 8015 C CA . ILE C 1 240 ? -29.568 39.225 121.493 1.00 32.73 240 ILE C CA 1
ATOM 8016 C C . ILE C 1 240 ? -28.447 39.309 120.481 1.00 33.38 240 ILE C C 1
ATOM 8017 O O . ILE C 1 240 ? -27.320 38.901 120.761 1.00 32.16 240 ILE C O 1
ATOM 8022 N N . VAL C 1 241 ? -28.739 39.813 119.293 1.00 33.88 241 VAL C N 1
ATOM 8023 C CA . VAL C 1 241 ? -27.672 39.895 118.318 1.00 35.26 241 VAL C CA 1
ATOM 8024 C C . VAL C 1 241 ? -27.220 41.323 118.038 1.00 34.91 241 VAL C C 1
ATOM 8025 O O . VAL C 1 241 ? -28.012 42.277 118.102 1.00 32.93 241 VAL C O 1
ATOM 8029 N N . ALA C 1 242 ? -25.917 41.438 117.791 1.00 31.95 242 ALA C N 1
ATOM 8030 C CA . ALA C 1 242 ? -25.253 42.689 117.461 1.00 35.90 242 ALA C CA 1
ATOM 8031 C C . ALA C 1 242 ? -24.577 42.431 116.104 1.00 37.34 242 ALA C C 1
ATOM 8032 O O . ALA C 1 242 ? -23.513 41.826 116.052 1.00 38.76 242 ALA C O 1
ATOM 8034 N N . GLY C 1 243 ? -25.195 42.882 115.016 1.00 39.47 243 GLY C N 1
ATOM 8035 C CA . GLY C 1 243 ? -24.643 42.646 113.691 1.00 40.86 243 GLY C CA 1
ATOM 8036 C C . GLY C 1 243 ? -24.069 43.864 112.990 1.00 42.29 243 GLY C C 1
ATOM 8037 O O . GLY C 1 243 ? -24.080 44.968 113.538 1.00 41.94 243 GLY C O 1
ATOM 8038 N N . THR C 1 244 ? -23.562 43.666 111.773 1.00 42.78 244 THR C N 1
ATOM 8039 C CA . THR C 1 244 ? -22.975 44.762 111.004 1.00 43.48 244 THR C CA 1
ATOM 8040 C C . THR C 1 244 ? -22.715 44.406 109.544 1.00 44.04 244 THR C C 1
ATOM 8041 O O . THR C 1 244 ? -22.486 43.246 109.211 1.00 44.81 244 THR C O 1
ATOM 8045 N N . LEU C 1 245 ? -22.745 45.415 108.679 1.00 44.92 245 LEU C N 1
ATOM 8046 C CA . LEU C 1 245 ? -22.496 45.224 107.252 1.00 46.23 245 LEU C CA 1
ATOM 8047 C C . LEU C 1 245 ? -21.130 45.782 106.920 1.00 47.67 245 LEU C C 1
ATOM 8048 O O . LEU C 1 245 ? -20.711 45.781 105.762 1.00 47.84 245 LEU C O 1
ATOM 8053 N N . SER C 1 246 ? -20.437 46.261 107.943 1.00 48.22 246 SER C N 1
ATOM 8054 C CA . SER C 1 246 ? -19.131 46.847 107.732 1.00 51.42 246 SER C CA 1
ATOM 8055 C C . SER C 1 246 ? -18.200 45.940 106.921 1.00 51.77 246 SER C C 1
ATOM 8056 O O . SER C 1 246 ? -17.569 46.401 105.981 1.00 54.52 246 SER C O 1
ATOM 8059 N N . LYS C 1 247 ? -18.130 44.654 107.255 1.00 53.04 247 LYS C N 1
ATOM 8060 C CA . LYS C 1 247 ? -17.247 43.728 106.536 1.00 52.83 247 LYS C CA 1
ATOM 8061 C C . LYS C 1 247 ? -17.772 43.409 105.131 1.00 52.30 247 LYS C C 1
ATOM 8062 O O . LYS C 1 247 ? -17.150 42.663 104.376 1.00 52.18 247 LYS C O 1
ATOM 8068 N N . VAL C 1 248 ? -18.921 43.977 104.789 1.00 52.62 248 VAL C N 1
ATOM 8069 C CA . VAL C 1 248 ? -19.537 43.750 103.488 1.00 52.57 248 VAL C CA 1
ATOM 8070 C C . VAL C 1 248 ? -19.616 45.043 102.677 1.00 53.64 248 VAL C C 1
ATOM 8071 O O . VAL C 1 248 ? -18.834 45.276 101.751 1.00 54.66 248 VAL C O 1
ATOM 8075 N N . LEU C 1 249 ? -20.573 45.882 103.048 1.00 54.53 249 LEU C N 1
ATOM 8076 C CA . LEU C 1 249 ? -20.820 47.157 102.391 1.00 53.92 249 LEU C CA 1
ATOM 8077 C C . LEU C 1 249 ? -19.689 48.161 102.564 1.00 53.47 249 LEU C C 1
ATOM 8078 O O . LEU C 1 249 ? -19.540 49.077 101.760 1.00 55.10 249 LEU C O 1
ATOM 8083 N N . GLY C 1 250 ? -18.888 47.983 103.608 1.00 53.34 250 GLY C N 1
ATOM 8084 C CA . GLY C 1 250 ? -17.795 48.906 103.882 1.00 52.64 250 GLY C CA 1
ATOM 8085 C C . GLY C 1 250 ? -17.809 49.195 105.375 1.00 53.02 250 GLY C C 1
ATOM 8086 O O . GLY C 1 250 ? -18.872 49.308 105.983 1.00 52.72 250 GLY C O 1
ATOM 8087 N N . THR C 1 251 ? -16.631 49.343 105.963 1.00 51.68 251 THR C N 1
ATOM 8088 C CA . THR C 1 251 ? -16.507 49.551 107.396 1.00 51.19 251 THR C CA 1
ATOM 8089 C C . THR C 1 251 ? -16.592 51.010 107.868 1.00 51.18 251 THR C C 1
ATOM 8090 O O . THR C 1 251 ? -16.605 51.293 109.073 1.00 49.47 251 THR C O 1
ATOM 8094 N N . GLY C 1 252 ? -16.655 51.934 106.917 1.00 49.85 252 GLY C N 1
ATOM 8095 C CA . GLY C 1 252 ? -16.724 53.342 107.264 1.00 48.46 252 GLY C CA 1
ATOM 8096 C C . GLY C 1 252 ? -18.135 53.895 107.205 1.00 47.16 252 GLY C C 1
ATOM 8097 O O . GLY C 1 252 ? -18.391 55.014 107.643 1.00 46.61 252 GLY C O 1
ATOM 8098 N N . PHE C 1 253 ? -19.055 53.105 106.665 1.00 46.25 253 PHE C N 1
ATOM 8099 C CA . PHE C 1 253 ? -20.440 53.524 106.544 1.00 46.26 253 PHE C CA 1
ATOM 8100 C C . PHE C 1 253 ? -21.155 53.635 107.895 1.00 45.69 253 PHE C C 1
ATOM 8101 O O . PHE C 1 253 ? -22.102 54.414 108.043 1.00 45.61 253 PHE C O 1
ATOM 8109 N N . ARG C 1 254 ? -20.693 52.871 108.881 1.00 44.59 254 ARG C N 1
ATOM 8110 C CA . ARG C 1 254 ? -21.273 52.896 110.225 1.00 42.58 254 ARG C CA 1
ATOM 8111 C C . ARG C 1 254 ? -22.696 52.349 110.258 1.00 42.07 254 ARG C C 1
ATOM 8112 O O . ARG C 1 254 ? -23.597 52.937 110.862 1.00 41.54 254 ARG C O 1
ATOM 8120 N N . ILE C 1 255 ? -22.902 51.220 109.594 1.00 42.03 255 ILE C N 1
ATOM 8121 C CA . ILE C 1 255 ? -24.219 50.597 109.576 1.00 43.34 255 ILE C CA 1
ATOM 8122 C C . ILE C 1 255 ? -24.181 49.251 110.290 1.00 43.78 255 ILE C C 1
ATOM 8123 O O . ILE C 1 255 ? -23.477 48.329 109.866 1.00 45.03 255 ILE C O 1
ATOM 8128 N N . GLY C 1 256 ? -24.934 49.155 111.379 1.00 43.27 256 GLY C N 1
ATOM 8129 C CA . GLY C 1 256 ? -25.000 47.924 112.142 1.00 41.56 256 GLY C CA 1
ATOM 8130 C C . GLY C 1 256 ? -26.402 47.739 112.682 1.00 41.15 256 GLY C C 1
ATOM 8131 O O . GLY C 1 256 ? -27.309 48.480 112.301 1.00 41.88 256 GLY C O 1
ATOM 8132 N N . TRP C 1 257 ? -26.598 46.767 113.567 1.00 39.92 257 TRP C N 1
ATOM 8133 C CA . TRP C 1 257 ? -27.924 46.558 114.115 1.00 39.65 257 TRP C CA 1
ATOM 8134 C C . TRP C 1 257 ? -27.985 45.718 115.384 1.00 40.23 257 TRP C C 1
ATOM 8135 O O . TRP C 1 257 ? -27.033 45.021 115.755 1.00 39.04 257 TRP C O 1
ATOM 8146 N N . ILE C 1 258 ? -29.145 45.799 116.026 1.00 38.40 258 ILE C N 1
ATOM 8147 C CA . ILE C 1 258 ? -29.444 45.073 117.234 1.00 36.43 258 ILE C CA 1
ATOM 8148 C C . ILE C 1 258 ? -30.759 44.342 117.006 1.00 38.79 258 ILE C C 1
ATOM 8149 O O . ILE C 1 258 ? -31.712 44.893 116.436 1.00 39.44 258 ILE C O 1
ATOM 8154 N N . ILE C 1 259 ? -30.806 43.093 117.437 1.00 37.99 259 ILE C N 1
ATOM 8155 C CA . ILE C 1 259 ? -32.018 42.323 117.333 1.00 37.30 259 ILE C CA 1
ATOM 8156 C C . ILE C 1 259 ? -32.276 41.902 118.766 1.00 35.87 259 ILE C C 1
ATOM 8157 O O . ILE C 1 259 ? -31.471 41.192 119.371 1.00 33.63 259 ILE C O 1
ATOM 8162 N N . ALA C 1 260 ? -33.380 42.395 119.315 1.00 34.96 260 ALA C N 1
ATOM 8163 C CA . ALA C 1 260 ? -33.764 42.108 120.686 1.00 36.67 260 ALA C CA 1
ATOM 8164 C C . ALA C 1 260 ? -35.284 42.068 120.760 1.00 37.46 260 ALA C C 1
ATOM 8165 O O . ALA C 1 260 ? -35.962 42.280 119.754 1.00 38.78 260 ALA C O 1
ATOM 8167 N N . GLU C 1 261 ? -35.821 41.806 121.946 1.00 39.07 261 GLU C N 1
ATOM 8168 C CA . GLU C 1 261 ? -37.267 41.715 122.118 1.00 39.73 261 GLU C CA 1
ATOM 8169 C C . GLU C 1 261 ? -37.725 42.246 123.459 1.00 40.56 261 GLU C C 1
ATOM 8170 O O . GLU C 1 261 ? -36.916 42.511 124.355 1.00 38.09 261 GLU C O 1
ATOM 8176 N N . GLY C 1 262 ? -39.042 42.384 123.587 1.00 40.19 262 GLY C N 1
ATOM 8177 C CA . GLY C 1 262 ? -39.636 42.833 124.828 1.00 37.02 262 GLY C CA 1
ATOM 8178 C C . GLY C 1 262 ? -39.150 44.156 125.367 1.00 37.53 262 GLY C C 1
ATOM 8179 O O . GLY C 1 262 ? -38.930 45.108 124.623 1.00 37.39 262 GLY C O 1
ATOM 8180 N N . GLU C 1 263 ? -38.983 44.204 126.683 1.00 37.76 263 GLU C N 1
ATOM 8181 C CA . GLU C 1 263 ? -38.566 45.415 127.364 1.00 38.08 263 GLU C CA 1
ATOM 8182 C C . GLU C 1 263 ? -37.139 45.863 127.084 1.00 37.25 263 GLU C C 1
ATOM 8183 O O . GLU C 1 263 ? -36.817 47.044 127.246 1.00 35.67 263 GLU C O 1
ATOM 8189 N N . ILE C 1 264 ? -36.286 44.930 126.668 1.00 36.14 264 ILE C N 1
ATOM 8190 C CA . ILE C 1 264 ? -34.904 45.262 126.354 1.00 35.37 264 ILE C CA 1
ATOM 8191 C C . ILE C 1 264 ? -34.890 46.084 125.067 1.00 36.78 264 ILE C C 1
ATOM 8192 O O . ILE C 1 264 ? -34.202 47.098 124.972 1.00 35.09 264 ILE C O 1
ATOM 8197 N N . LEU C 1 265 ? -35.663 45.640 124.081 1.00 37.41 265 LEU C N 1
ATOM 8198 C CA . LEU C 1 265 ? -35.760 46.347 122.807 1.00 39.01 265 LEU C CA 1
ATOM 8199 C C . LEU C 1 265 ? -36.267 47.758 123.073 1.00 40.01 265 LEU C C 1
ATOM 8200 O O . LEU C 1 265 ? -35.714 48.746 122.573 1.00 39.86 265 LEU C O 1
ATOM 8205 N N . LYS C 1 266 ? -37.326 47.822 123.873 1.00 39.30 266 LYS C N 1
ATOM 8206 C CA . LYS C 1 266 ? -37.987 49.065 124.250 1.00 40.00 266 LYS C CA 1
ATOM 8207 C C . LYS C 1 266 ? -37.001 50.062 124.842 1.00 39.47 266 LYS C C 1
ATOM 8208 O O . LYS C 1 266 ? -36.897 51.199 124.374 1.00 40.18 266 LYS C O 1
ATOM 8214 N N . LYS C 1 267 ? -36.272 49.631 125.869 1.00 37.87 267 LYS C N 1
ATOM 8215 C CA . LYS C 1 267 ? -35.288 50.503 126.510 1.00 35.70 267 LYS C CA 1
ATOM 8216 C C . LYS C 1 267 ? -34.171 50.900 125.555 1.00 33.93 267 LYS C C 1
ATOM 8217 O O . LYS C 1 267 ? -33.670 52.012 125.616 1.00 34.04 267 LYS C O 1
ATOM 8223 N N . VAL C 1 268 ? -33.788 49.992 124.667 1.00 35.23 268 VAL C N 1
ATOM 8224 C CA . VAL C 1 268 ? -32.737 50.282 123.695 1.00 35.87 268 VAL C CA 1
ATOM 8225 C C . VAL C 1 268 ? -33.198 51.386 122.765 1.00 36.80 268 VAL C C 1
ATOM 8226 O O . VAL C 1 268 ? -32.429 52.287 122.415 1.00 36.88 268 VAL C O 1
ATOM 8230 N N . LEU C 1 269 ? -34.462 51.303 122.368 1.00 36.62 269 LEU C N 1
ATOM 8231 C CA . LEU C 1 269 ? -35.040 52.284 121.472 1.00 38.37 269 LEU C CA 1
ATOM 8232 C C . LEU C 1 269 ? -35.190 53.619 122.175 1.00 38.30 269 LEU C C 1
ATOM 8233 O O . LEU C 1 269 ? -34.863 54.665 121.620 1.00 37.83 269 LEU C O 1
ATOM 8238 N N . MET C 1 270 ? -35.691 53.571 123.404 1.00 39.18 270 MET C N 1
ATOM 8239 C CA . MET C 1 270 ? -35.901 54.777 124.201 1.00 40.68 270 MET C CA 1
ATOM 8240 C C . MET C 1 270 ? -34.669 55.635 124.418 1.00 38.69 270 MET C C 1
ATOM 8241 O O . MET C 1 270 ? -34.735 56.857 124.299 1.00 38.15 270 MET C O 1
ATOM 8246 N N . GLN C 1 271 ? -33.548 54.990 124.733 1.00 36.92 271 GLN C N 1
ATOM 8247 C CA . GLN C 1 271 ? -32.294 55.701 125.010 1.00 35.84 271 GLN C CA 1
ATOM 8248 C C . GLN C 1 271 ? -31.531 56.171 123.778 1.00 36.49 271 GLN C C 1
ATOM 8249 O O . GLN C 1 271 ? -30.653 57.028 123.878 1.00 34.42 271 GLN C O 1
ATOM 8255 N N . LYS C 1 272 ? -31.876 55.630 122.613 1.00 37.51 272 LYS C N 1
ATOM 8256 C CA . LYS C 1 272 ? -31.134 55.942 121.392 1.00 36.61 272 LYS C CA 1
ATOM 8257 C C . LYS C 1 272 ? -31.138 57.354 120.811 1.00 36.89 272 LYS C C 1
ATOM 8258 O O . LYS C 1 272 ? -30.071 57.887 120.488 1.00 36.38 272 LYS C O 1
ATOM 8264 N N . GLN C 1 273 ? -32.299 57.977 120.658 1.00 34.03 273 GLN C N 1
ATOM 8265 C CA . GLN C 1 273 ? -32.266 59.302 120.051 1.00 37.29 273 GLN C CA 1
ATOM 8266 C C . GLN C 1 273 ? -31.304 60.291 120.754 1.00 36.31 273 GLN C C 1
ATOM 8267 O O . GLN C 1 273 ? -30.601 61.052 120.091 1.00 36.11 273 GLN C O 1
ATOM 8273 N N . PRO C 1 274 ? -31.261 60.282 122.101 1.00 35.56 274 PRO C N 1
ATOM 8274 C CA . PRO C 1 274 ? -30.375 61.167 122.878 1.00 34.77 274 PRO C CA 1
ATOM 8275 C C . PRO C 1 274 ? -28.888 60.729 122.838 1.00 34.97 274 PRO C C 1
ATOM 8276 O O . PRO C 1 274 ? -28.018 61.425 123.352 1.00 35.39 274 PRO C O 1
ATOM 8280 N N . ILE C 1 275 ? -28.597 59.580 122.234 1.00 35.91 275 ILE C N 1
ATOM 8281 C CA . ILE C 1 275 ? -27.216 59.083 122.156 1.00 35.68 275 ILE C CA 1
ATOM 8282 C C . ILE C 1 275 ? -26.587 59.322 120.786 1.00 36.01 275 ILE C C 1
ATOM 8283 O O . ILE C 1 275 ? -25.563 59.995 120.680 1.00 34.71 275 ILE C O 1
ATOM 8288 N N . ASP C 1 276 ? -27.194 58.776 119.735 1.00 37.50 276 ASP C N 1
ATOM 8289 C CA . ASP C 1 276 ? -26.664 58.986 118.387 1.00 38.27 276 ASP C CA 1
ATOM 8290 C C . ASP C 1 276 ? -27.697 59.633 117.468 1.00 38.11 276 ASP C C 1
ATOM 8291 O O . ASP C 1 276 ? -27.371 60.037 116.355 1.00 38.20 276 ASP C O 1
ATOM 8296 N N . PHE C 1 277 ? -28.931 59.743 117.964 1.00 38.90 277 PHE C N 1
ATOM 8297 C CA . PHE C 1 277 ? -30.081 60.304 117.240 1.00 36.95 277 PHE C CA 1
ATOM 8298 C C . PHE C 1 277 ? -30.575 59.333 116.172 1.00 36.44 277 PHE C C 1
ATOM 8299 O O . PHE C 1 277 ? -31.744 58.952 116.175 1.00 32.30 277 PHE C O 1
ATOM 8307 N N . CYS C 1 278 ? -29.678 58.940 115.267 1.00 37.60 278 CYS C N 1
ATOM 8308 C CA . CYS C 1 278 ? -29.991 57.978 114.198 1.00 39.41 278 CYS C CA 1
ATOM 8309 C C . CYS C 1 278 ? -28.730 57.574 113.428 1.00 39.73 278 CYS C C 1
ATOM 8310 O O . CYS C 1 278 ? -27.725 58.281 113.451 1.00 40.34 278 CYS C O 1
ATOM 8313 N N . ALA C 1 279 ? -28.773 56.421 112.767 1.00 40.10 279 ALA C N 1
ATOM 8314 C CA . ALA C 1 279 ? -27.634 55.974 111.960 1.00 39.87 279 ALA C CA 1
ATOM 8315 C C . ALA C 1 279 ? -27.626 56.900 110.734 1.00 38.90 279 ALA C C 1
ATOM 8316 O O . ALA C 1 279 ? -28.684 57.371 110.309 1.00 37.50 279 ALA C O 1
ATOM 8318 N N . PRO C 1 280 ? -26.439 57.174 110.158 1.00 39.83 280 PRO C N 1
ATOM 8319 C CA . PRO C 1 280 ? -26.246 58.047 108.986 1.00 40.42 280 PRO C CA 1
ATOM 8320 C C . PRO C 1 280 ? -27.240 57.807 107.847 1.00 43.01 280 PRO C C 1
ATOM 8321 O O . PRO C 1 280 ? -27.390 56.676 107.380 1.00 43.57 280 PRO C O 1
ATOM 8325 N N . ALA C 1 281 ? -27.904 58.867 107.388 1.00 43.82 281 ALA C N 1
ATOM 8326 C CA . ALA C 1 281 ? -28.889 58.731 106.308 1.00 45.94 281 ALA C CA 1
ATOM 8327 C C . ALA C 1 281 ? -28.293 58.200 104.997 1.00 45.03 281 ALA C C 1
ATOM 8328 O O . ALA C 1 281 ? -28.805 57.241 104.434 1.00 45.57 281 ALA C O 1
ATOM 8330 N N . ILE C 1 282 ? -27.219 58.804 104.500 1.00 46.92 282 ILE C N 1
ATOM 8331 C CA . ILE C 1 282 ? -26.636 58.302 103.258 1.00 48.01 282 ILE C CA 1
ATOM 8332 C C . ILE C 1 282 ? -26.345 56.814 103.396 1.00 48.05 282 ILE C C 1
ATOM 8333 O O . ILE C 1 282 ? -26.756 56.023 102.556 1.00 49.45 282 ILE C O 1
ATOM 8338 N N . SER C 1 283 ? -25.646 56.443 104.468 1.00 46.89 283 SER C N 1
ATOM 8339 C CA . SER C 1 283 ? -25.293 55.044 104.699 1.00 45.15 283 SER C CA 1
ATOM 8340 C C . SER C 1 283 ? -26.482 54.093 104.650 1.00 46.20 283 SER C C 1
ATOM 8341 O O . SER C 1 283 ? -26.401 53.011 104.054 1.00 47.65 283 SER C O 1
ATOM 8344 N N . GLN C 1 284 ? -27.585 54.496 105.266 1.00 44.30 284 GLN C N 1
ATOM 8345 C CA . GLN C 1 284 ? -28.777 53.668 105.296 1.00 44.59 284 GLN C CA 1
ATOM 8346 C C . GLN C 1 284 ? -29.398 53.496 103.907 1.00 46.86 284 GLN C C 1
ATOM 8347 O O . GLN C 1 284 ? -29.882 52.414 103.560 1.00 47.52 284 GLN C O 1
ATOM 8353 N N . TYR C 1 285 ? -29.385 54.561 103.112 1.00 45.94 285 TYR C N 1
ATOM 8354 C CA . TYR C 1 285 ? -29.950 54.507 101.774 1.00 45.03 285 TYR C CA 1
ATOM 8355 C C . TYR C 1 285 ? -29.009 53.763 100.824 1.00 44.60 285 TYR C C 1
ATOM 8356 O O . TYR C 1 285 ? -29.454 53.026 99.955 1.00 44.57 285 TYR C O 1
ATOM 8365 N N . ILE C 1 286 ? -27.708 53.952 101.008 1.00 44.15 286 ILE C N 1
ATOM 8366 C CA . ILE C 1 286 ? -26.718 53.265 100.199 1.00 44.03 286 ILE C CA 1
ATOM 8367 C C . ILE C 1 286 ? -26.882 51.773 100.455 1.00 44.76 286 ILE C C 1
ATOM 8368 O O . ILE C 1 286 ? -26.892 50.977 99.526 1.00 44.69 286 ILE C O 1
ATOM 8373 N N . ALA C 1 287 ? -27.029 51.406 101.725 1.00 46.92 287 ALA C N 1
ATOM 8374 C CA . ALA C 1 287 ? -27.204 50.008 102.113 1.00 48.21 287 ALA C CA 1
ATOM 8375 C C . ALA C 1 287 ? -28.532 49.451 101.618 1.00 48.77 287 ALA C C 1
ATOM 8376 O O . ALA C 1 287 ? -28.618 48.289 101.218 1.00 48.31 287 ALA C O 1
ATOM 8378 N N . LEU C 1 288 ? -29.567 50.283 101.661 1.00 50.34 288 LEU C N 1
ATOM 8379 C CA . LEU C 1 288 ? -30.896 49.877 101.215 1.00 52.67 288 LEU C CA 1
ATOM 8380 C C . LEU C 1 288 ? -30.891 49.517 99.730 1.00 55.35 288 LEU C C 1
ATOM 8381 O O . LEU C 1 288 ? -31.533 48.554 99.309 1.00 54.62 288 LEU C O 1
ATOM 8386 N N . GLU C 1 289 ? -30.161 50.302 98.943 1.00 56.88 289 GLU C N 1
ATOM 8387 C CA . GLU C 1 289 ? -30.071 50.060 97.510 1.00 58.49 289 GLU C CA 1
ATOM 8388 C C . GLU C 1 289 ? -29.172 48.870 97.213 1.00 58.57 289 GLU C C 1
ATOM 8389 O O . GLU C 1 289 ? -29.522 48.005 96.413 1.00 59.00 289 GLU C O 1
ATOM 8395 N N . TYR C 1 290 ? -28.017 48.830 97.867 1.00 57.69 290 TYR C N 1
ATOM 8396 C CA . TYR C 1 290 ? -27.076 47.733 97.683 1.00 57.19 290 TYR C CA 1
ATOM 8397 C C . TYR C 1 290 ? -27.816 46.411 97.842 1.00 57.71 290 TYR C C 1
ATOM 8398 O O . TYR C 1 290 ? -27.640 45.489 97.052 1.00 58.65 290 TYR C O 1
ATOM 8407 N N . LEU C 1 291 ? -28.652 46.328 98.868 1.00 58.89 291 LEU C N 1
ATOM 8408 C CA . LEU C 1 291 ? -29.413 45.118 99.117 1.00 59.83 291 LEU C CA 1
ATOM 8409 C C . LEU C 1 291 ? -30.503 44.897 98.072 1.00 61.01 291 LEU C C 1
ATOM 8410 O O . LEU C 1 291 ? -30.610 43.804 97.518 1.00 61.59 291 LEU C O 1
ATOM 8415 N N . LYS C 1 292 ? -31.302 45.926 97.793 1.00 62.12 292 LYS C N 1
ATOM 8416 C CA . LYS C 1 292 ? -32.383 45.803 96.810 1.00 63.75 292 LYS C CA 1
ATOM 8417 C C . LYS C 1 292 ? -31.908 45.418 95.408 1.00 63.82 292 LYS C C 1
ATOM 8418 O O . LYS C 1 292 ? -32.548 44.616 94.726 1.00 62.88 292 LYS C O 1
ATOM 8424 N N . ARG C 1 293 ? -30.785 45.988 94.982 1.00 64.88 293 ARG C N 1
ATOM 8425 C CA . ARG C 1 293 ? -30.226 45.696 93.662 1.00 65.22 293 ARG C CA 1
ATOM 8426 C C . ARG C 1 293 ? -29.580 44.305 93.608 1.00 64.46 293 ARG C C 1
ATOM 8427 O O . ARG C 1 293 ? -29.051 43.904 92.572 1.00 63.94 293 ARG C O 1
ATOM 8435 N N . GLY C 1 294 ? -29.621 43.583 94.724 1.00 62.78 294 GLY C N 1
ATOM 8436 C CA . GLY C 1 294 ? -29.043 42.254 94.770 1.00 62.76 294 GLY C CA 1
ATOM 8437 C C . GLY C 1 294 ? -27.534 42.244 94.623 1.00 63.33 294 GLY C C 1
ATOM 8438 O O . GLY C 1 294 ? -26.952 41.251 94.180 1.00 62.98 294 GLY C O 1
ATOM 8439 N N . TYR C 1 295 ? -26.899 43.349 95.001 1.00 64.16 295 TYR C N 1
ATOM 8440 C CA . TYR C 1 295 ? -25.449 43.479 94.910 1.00 64.81 295 TYR C CA 1
ATOM 8441 C C . TYR C 1 295 ? -24.695 42.628 95.924 1.00 64.13 295 TYR C C 1
ATOM 8442 O O . TYR C 1 295 ? -23.471 42.509 95.844 1.00 64.46 295 TYR C O 1
ATOM 8451 N N . PHE C 1 296 ? -25.411 42.046 96.881 1.00 64.07 296 PHE C N 1
ATOM 8452 C CA . PHE C 1 296 ? -24.761 41.202 97.875 1.00 63.92 296 PHE C CA 1
ATOM 8453 C C . PHE C 1 296 ? -24.198 39.975 97.156 1.00 63.29 296 PHE C C 1
ATOM 8454 O O . PHE C 1 296 ? -23.014 39.672 97.271 1.00 62.80 296 PHE C O 1
ATOM 8462 N N . GLU C 1 297 ? -25.050 39.279 96.409 1.00 63.77 297 GLU C N 1
ATOM 8463 C CA . GLU C 1 297 ? -24.614 38.107 95.655 1.00 64.64 297 GLU C CA 1
ATOM 8464 C C . GLU C 1 297 ? -23.675 38.530 94.531 1.00 64.04 297 GLU C C 1
ATOM 8465 O O . GLU C 1 297 ? -22.549 38.044 94.423 1.00 62.63 297 GLU C O 1
ATOM 8471 N N . LYS C 1 298 ? -24.159 39.454 93.707 1.00 63.67 298 LYS C N 1
ATOM 8472 C CA . LYS C 1 298 ? -23.429 39.967 92.555 1.00 62.94 298 LYS C CA 1
ATOM 8473 C C . LYS C 1 298 ? -22.027 40.492 92.838 1.00 62.74 298 LYS C C 1
ATOM 8474 O O . LYS C 1 298 ? -21.140 40.354 91.997 1.00 62.53 298 LYS C O 1
ATOM 8480 N N . TYR C 1 299 ? -21.810 41.090 94.008 1.00 63.20 299 TYR C N 1
ATOM 8481 C CA . TYR C 1 299 ? -20.486 41.623 94.322 1.00 62.32 299 TYR C CA 1
ATOM 8482 C C . TYR C 1 299 ? -19.754 41.012 95.510 1.00 61.65 299 TYR C C 1
ATOM 8483 O O . TYR C 1 299 ? -18.528 40.875 95.474 1.00 62.27 299 TYR C O 1
ATOM 8492 N N . HIS C 1 300 ? -20.481 40.652 96.563 1.00 60.02 300 HIS C N 1
ATOM 8493 C CA . HIS C 1 300 ? -19.838 40.083 97.740 1.00 58.20 300 HIS C CA 1
ATOM 8494 C C . HIS C 1 300 ? -19.716 38.561 97.730 1.00 57.88 300 HIS C C 1
ATOM 8495 O O . HIS C 1 300 ? -18.632 38.022 97.966 1.00 56.40 300 HIS C O 1
ATOM 8502 N N . LEU C 1 301 ? -20.824 37.874 97.464 1.00 58.07 301 LEU C N 1
ATOM 8503 C CA . LEU C 1 301 ? -20.824 36.413 97.426 1.00 60.63 301 LEU C CA 1
ATOM 8504 C C . LEU C 1 301 ? -19.914 35.900 96.316 1.00 62.30 301 LEU C C 1
ATOM 8505 O O . LEU C 1 301 ? -18.793 35.459 96.570 1.00 62.96 301 LEU C O 1
ATOM 8510 N N . GLU C 1 302 ? -20.405 35.966 95.083 1.00 64.47 302 GLU C N 1
ATOM 8511 C CA . GLU C 1 302 ? -19.642 35.506 93.929 1.00 65.94 302 GLU C CA 1
ATOM 8512 C C . GLU C 1 302 ? -18.618 36.548 93.487 1.00 66.44 302 GLU C C 1
ATOM 8513 O O . GLU C 1 302 ? -18.429 36.778 92.291 1.00 67.02 302 GLU C O 1
ATOM 8519 N N . GLY C 1 303 ? -17.952 37.160 94.468 1.00 66.32 303 GLY C N 1
ATOM 8520 C CA . GLY C 1 303 ? -16.949 38.173 94.182 1.00 65.90 303 GLY C CA 1
ATOM 8521 C C . GLY C 1 303 ? -15.921 38.367 95.286 1.00 66.30 303 GLY C C 1
ATOM 8522 O O . GLY C 1 303 ? -14.906 37.662 95.341 1.00 67.44 303 GLY C O 1
ATOM 8523 N N . ALA C 1 304 ? -16.186 39.329 96.168 1.00 65.29 304 ALA C N 1
ATOM 8524 C CA . ALA C 1 304 ? -15.291 39.647 97.281 1.00 64.38 304 ALA C CA 1
ATOM 8525 C C . ALA C 1 304 ? -15.040 38.456 98.208 1.00 63.25 304 ALA C C 1
ATOM 8526 O O . ALA C 1 304 ? -13.946 38.303 98.754 1.00 62.43 304 ALA C O 1
ATOM 8528 N N . LEU C 1 305 ? -16.059 37.619 98.386 1.00 62.68 305 LEU C N 1
ATOM 8529 C CA . LEU C 1 305 ? -15.940 36.439 99.242 1.00 62.00 305 LEU C CA 1
ATOM 8530 C C . LEU C 1 305 ? -14.802 35.540 98.760 1.00 61.34 305 LEU C C 1
ATOM 8531 O O . LEU C 1 305 ? -13.940 35.150 99.552 1.00 61.55 305 LEU C O 1
ATOM 8536 N N . LEU C 1 306 ? -14.797 35.218 97.466 1.00 60.34 306 LEU C N 1
ATOM 8537 C CA . LEU C 1 306 ? -13.744 34.380 96.901 1.00 59.86 306 LEU C CA 1
ATOM 8538 C C . LEU C 1 306 ? -12.412 35.100 97.070 1.00 59.02 306 LEU C C 1
ATOM 8539 O O . LEU C 1 306 ? -11.393 34.486 97.412 1.00 58.41 306 LEU C O 1
ATOM 8544 N N . GLY C 1 307 ? -12.430 36.411 96.843 1.00 57.46 307 GLY C N 1
ATOM 8545 C CA . GLY C 1 307 ? -11.221 37.200 96.998 1.00 56.46 307 GLY C CA 1
ATOM 8546 C C . GLY C 1 307 ? -10.613 37.036 98.381 1.00 55.33 307 GLY C C 1
ATOM 8547 O O . GLY C 1 307 ? -9.392 36.987 98.521 1.00 56.13 307 GLY C O 1
ATOM 8548 N N . TYR C 1 308 ? -11.457 36.958 99.409 1.00 54.11 308 TYR C N 1
ATOM 8549 C CA . TYR C 1 308 ? -10.965 36.792 100.774 1.00 53.20 308 TYR C CA 1
ATOM 8550 C C . TYR C 1 308 ? -10.526 35.347 101.003 1.00 53.28 308 TYR C C 1
ATOM 8551 O O . TYR C 1 308 ? -9.480 35.088 101.609 1.00 51.11 308 TYR C O 1
ATOM 8560 N N . LYS C 1 309 ? -11.323 34.402 100.511 1.00 54.76 309 LYS C N 1
ATOM 8561 C CA . LYS C 1 309 ? -10.990 32.988 100.668 1.00 56.14 309 LYS C CA 1
ATOM 8562 C C . LYS C 1 309 ? -9.582 32.742 100.129 1.00 56.29 309 LYS C C 1
ATOM 8563 O O . LYS C 1 309 ? -8.796 31.987 100.712 1.00 55.04 309 LYS C O 1
ATOM 8569 N N . GLU C 1 310 ? -9.272 33.403 99.016 1.00 57.68 310 GLU C N 1
ATOM 8570 C CA . GLU C 1 310 ? -7.966 33.289 98.372 1.00 57.97 310 GLU C CA 1
ATOM 8571 C C . GLU C 1 310 ? -6.839 33.805 99.267 1.00 57.09 310 GLU C C 1
ATOM 8572 O O . GLU C 1 310 ? -5.888 33.072 99.547 1.00 57.66 310 GLU C O 1
ATOM 8578 N N . LYS C 1 311 ? -6.945 35.054 99.720 1.00 55.58 311 LYS C N 1
ATOM 8579 C CA . LYS C 1 311 ? -5.923 35.643 100.587 1.00 53.62 311 LYS C CA 1
ATOM 8580 C C . LYS C 1 311 ? -5.725 34.788 101.829 1.00 53.33 311 LYS C C 1
ATOM 8581 O O . LYS C 1 311 ? -4.622 34.727 102.392 1.00 52.79 311 LYS C O 1
ATOM 8587 N N . ARG C 1 312 ? -6.806 34.140 102.258 1.00 52.50 312 ARG C N 1
ATOM 8588 C CA . ARG C 1 312 ? -6.765 33.255 103.418 1.00 52.99 312 ARG C CA 1
ATOM 8589 C C . ARG C 1 312 ? -5.828 32.102 103.047 1.00 53.86 312 ARG C C 1
ATOM 8590 O O . ARG C 1 312 ? -4.843 31.835 103.744 1.00 52.11 312 ARG C O 1
ATOM 8598 N N . ASP C 1 313 ? -6.112 31.447 101.923 1.00 54.69 313 ASP C N 1
ATOM 8599 C CA . ASP C 1 313 ? -5.284 30.328 101.480 1.00 55.04 313 ASP C CA 1
ATOM 8600 C C . ASP C 1 313 ? -3.814 30.689 101.314 1.00 55.00 313 ASP C C 1
ATOM 8601 O O . ASP C 1 313 ? -2.931 29.961 101.775 1.00 55.39 313 ASP C O 1
ATOM 8606 N N . ILE C 1 314 ? -3.540 31.808 100.658 1.00 54.47 314 ILE C N 1
ATOM 8607 C CA . ILE C 1 314 ? -2.155 32.187 100.447 1.00 53.91 314 ILE C CA 1
ATOM 8608 C C . ILE C 1 314 ? -1.411 32.508 101.737 1.00 53.93 314 ILE C C 1
ATOM 8609 O O . ILE C 1 314 ? -0.235 32.162 101.873 1.00 55.81 314 ILE C O 1
ATOM 8614 N N . MET C 1 315 ? -2.072 33.163 102.689 1.00 54.66 315 MET C N 1
ATOM 8615 C CA . MET C 1 315 ? -1.405 33.465 103.957 1.00 53.42 315 MET C CA 1
ATOM 8616 C C . MET C 1 315 ? -1.083 32.167 104.692 1.00 52.81 315 MET C C 1
ATOM 8617 O O . MET C 1 315 ? -0.008 32.027 105.269 1.00 52.06 315 MET C O 1
ATOM 8622 N N . LEU C 1 316 ? -2.025 31.227 104.676 1.00 53.80 316 LEU C N 1
ATOM 8623 C CA . LEU C 1 316 ? -1.834 29.936 105.336 1.00 55.51 316 LEU C CA 1
ATOM 8624 C C . LEU C 1 316 ? -0.797 29.122 104.580 1.00 55.95 316 LEU C C 1
ATOM 8625 O O . LEU C 1 316 ? 0.018 28.429 105.183 1.00 56.21 316 LEU C O 1
ATOM 8630 N N . LYS C 1 317 ? -0.832 29.210 103.256 1.00 57.00 317 LYS C N 1
ATOM 8631 C CA . LYS C 1 317 ? 0.132 28.497 102.435 1.00 59.25 317 LYS C CA 1
ATOM 8632 C C . LYS C 1 317 ? 1.515 29.024 102.795 1.00 60.42 317 LYS C C 1
ATOM 8633 O O . LYS C 1 317 ? 2.454 28.248 102.990 1.00 60.73 317 LYS C O 1
ATOM 8639 N N . ALA C 1 318 ? 1.626 30.349 102.898 1.00 61.54 318 ALA C N 1
ATOM 8640 C CA . ALA C 1 318 ? 2.892 31.012 103.227 1.00 62.77 318 ALA C CA 1
ATOM 8641 C C . ALA C 1 318 ? 3.399 30.610 104.602 1.00 63.99 318 ALA C C 1
ATOM 8642 O O . ALA C 1 318 ? 4.601 30.445 104.813 1.00 64.55 318 ALA C O 1
ATOM 8644 N N . LEU C 1 319 ? 2.471 30.471 105.540 1.00 65.99 319 LEU C N 1
ATOM 8645 C CA . LEU C 1 319 ? 2.805 30.073 106.897 1.00 66.97 319 LEU C CA 1
ATOM 8646 C C . LEU C 1 319 ? 3.201 28.605 106.913 1.00 69.09 319 LEU C C 1
ATOM 8647 O O . LEU C 1 319 ? 4.152 28.219 107.592 1.00 69.49 319 LEU C O 1
ATOM 8652 N N . GLU C 1 320 ? 2.478 27.793 106.150 1.00 70.93 320 GLU C N 1
ATOM 8653 C CA . GLU C 1 320 ? 2.751 26.362 106.097 1.00 74.47 320 GLU C CA 1
ATOM 8654 C C . GLU C 1 320 ? 3.942 25.998 105.202 1.00 75.94 320 GLU C C 1
ATOM 8655 O O . GLU C 1 320 ? 4.233 24.819 105.002 1.00 75.41 320 GLU C O 1
ATOM 8661 N N . ASN C 1 321 ? 4.624 27.013 104.668 1.00 77.22 321 ASN C N 1
ATOM 8662 C CA . ASN C 1 321 ? 5.808 26.801 103.827 1.00 78.27 321 ASN C CA 1
ATOM 8663 C C . ASN C 1 321 ? 7.061 27.267 104.561 1.00 79.48 321 ASN C C 1
ATOM 8664 O O . ASN C 1 321 ? 8.125 26.664 104.436 1.00 79.84 321 ASN C O 1
ATOM 8669 N N . HIS C 1 322 ? 6.923 28.348 105.323 1.00 81.17 322 HIS C N 1
ATOM 8670 C CA . HIS C 1 322 ? 8.039 28.930 106.061 1.00 81.71 322 HIS C CA 1
ATOM 8671 C C . HIS C 1 322 ? 8.013 28.678 107.567 1.00 82.59 322 HIS C C 1
ATOM 8672 O O . HIS C 1 322 ? 9.066 28.609 108.203 1.00 83.04 322 HIS C O 1
ATOM 8679 N N . LEU C 1 323 ? 6.819 28.547 108.136 1.00 83.28 323 LEU C N 1
ATOM 8680 C CA . LEU C 1 323 ? 6.675 28.311 109.571 1.00 83.64 323 LEU C CA 1
ATOM 8681 C C . LEU C 1 323 ? 5.775 27.110 109.860 1.00 83.52 323 LEU C C 1
ATOM 8682 O O . LEU C 1 323 ? 4.760 27.232 110.542 1.00 83.60 323 LEU C O 1
ATOM 8687 N N . PRO C 1 324 ? 6.142 25.928 109.341 1.00 83.53 324 PRO C N 1
ATOM 8688 C CA . PRO C 1 324 ? 5.358 24.704 109.549 1.00 82.98 324 PRO C CA 1
ATOM 8689 C C . PRO C 1 324 ? 5.513 24.171 110.970 1.00 82.25 324 PRO C C 1
ATOM 8690 O O . PRO C 1 324 ? 4.710 23.364 111.435 1.00 81.96 324 PRO C O 1
ATOM 8694 N N . ASN C 1 325 ? 6.557 24.639 111.647 1.00 81.74 325 ASN C N 1
ATOM 8695 C CA . ASN C 1 325 ? 6.864 24.228 113.011 1.00 80.49 325 ASN C CA 1
ATOM 8696 C C . ASN C 1 325 ? 6.014 24.972 114.046 1.00 78.94 325 ASN C C 1
ATOM 8697 O O . ASN C 1 325 ? 5.661 24.413 115.085 1.00 79.22 325 ASN C O 1
ATOM 8702 N N . ALA C 1 326 ? 5.680 26.226 113.754 1.00 76.32 326 ALA C N 1
ATOM 8703 C CA . ALA C 1 326 ? 4.894 27.053 114.670 1.00 73.53 326 ALA C CA 1
ATOM 8704 C C . ALA C 1 326 ? 3.398 26.737 114.732 1.00 72.06 326 ALA C C 1
ATOM 8705 O O . ALA C 1 326 ? 2.849 26.057 113.865 1.00 71.54 326 ALA C O 1
ATOM 8707 N N . GLU C 1 327 ? 2.747 27.247 115.775 1.00 70.32 327 GLU C N 1
ATOM 8708 C CA . GLU C 1 327 ? 1.313 27.048 115.980 1.00 67.88 327 GLU C CA 1
ATOM 8709 C C . GLU C 1 327 ? 0.514 28.268 115.525 1.00 64.11 327 GLU C C 1
ATOM 8710 O O . GLU C 1 327 ? 0.841 29.400 115.880 1.00 65.28 327 GLU C O 1
ATOM 8716 N N . PHE C 1 328 ? -0.521 28.030 114.727 1.00 59.77 328 PHE C N 1
ATOM 8717 C CA . PHE C 1 328 ? -1.398 29.095 114.253 1.00 56.48 328 PHE C CA 1
ATOM 8718 C C . PHE C 1 328 ? -2.760 28.503 113.886 1.00 54.55 328 PHE C C 1
ATOM 8719 O O . PHE C 1 328 ? -2.876 27.297 113.661 1.00 53.95 328 PHE C O 1
ATOM 8727 N N . THR C 1 329 ? -3.788 29.345 113.851 1.00 52.37 329 THR C N 1
ATOM 8728 C CA . THR C 1 329 ? -5.141 28.885 113.557 1.00 51.21 329 THR C CA 1
ATOM 8729 C C . THR C 1 329 ? -5.497 28.743 112.086 1.00 51.66 329 THR C C 1
ATOM 8730 O O . THR C 1 329 ? -4.960 29.445 111.229 1.00 51.72 329 THR C O 1
ATOM 8734 N N . LYS C 1 330 ? -6.417 27.823 111.808 1.00 51.74 330 LYS C N 1
ATOM 8735 C CA . LYS C 1 330 ? -6.874 27.548 110.449 1.00 50.85 330 LYS C CA 1
ATOM 8736 C C . LYS C 1 330 ? -8.337 27.977 110.320 1.00 49.79 330 LYS C C 1
ATOM 8737 O O . LYS C 1 330 ? -9.242 27.148 110.371 1.00 48.16 330 LYS C O 1
ATOM 8743 N N . PRO C 1 331 ? -8.584 29.279 110.122 1.00 49.58 331 PRO C N 1
ATOM 8744 C CA . PRO C 1 331 ? -9.941 29.811 109.994 1.00 49.59 331 PRO C CA 1
ATOM 8745 C C . PRO C 1 331 ? -10.762 29.397 108.779 1.00 50.33 331 PRO C C 1
ATOM 8746 O O . PRO C 1 331 ? -10.284 29.405 107.644 1.00 51.35 331 PRO C O 1
ATOM 8750 N N . ILE C 1 332 ? -12.018 29.053 109.029 1.00 49.22 332 ILE C N 1
ATOM 8751 C CA . ILE C 1 332 ? -12.927 28.683 107.959 1.00 47.84 332 ILE C CA 1
ATOM 8752 C C . ILE C 1 332 ? -13.889 29.845 107.804 1.00 46.76 332 ILE C C 1
ATOM 8753 O O . ILE C 1 332 ? -14.916 29.735 107.135 1.00 47.49 332 ILE C O 1
ATOM 8758 N N . ALA C 1 333 ? -13.548 30.953 108.454 1.00 45.25 333 ALA C N 1
ATOM 8759 C CA . ALA C 1 333 ? -14.368 32.156 108.433 1.00 45.43 333 ALA C CA 1
ATOM 8760 C C . ALA C 1 333 ? -13.614 33.304 109.089 1.00 44.70 333 ALA C C 1
ATOM 8761 O O . ALA C 1 333 ? -12.656 33.085 109.829 1.00 44.37 333 ALA C O 1
ATOM 8763 N N . GLY C 1 334 ? -14.049 34.526 108.804 1.00 45.06 334 GLY C N 1
ATOM 8764 C CA . GLY C 1 334 ? -13.412 35.688 109.393 1.00 45.71 334 GLY C CA 1
ATOM 8765 C C . GLY C 1 334 ? -12.356 36.338 108.522 1.00 46.46 334 GLY C C 1
ATOM 8766 O O . GLY C 1 334 ? -12.396 36.237 107.297 1.00 46.62 334 GLY C O 1
ATOM 8767 N N . MET C 1 335 ? -11.403 37.013 109.149 1.00 45.49 335 MET C N 1
ATOM 8768 C CA . MET C 1 335 ? -10.365 37.671 108.389 1.00 46.20 335 MET C CA 1
ATOM 8769 C C . MET C 1 335 ? -9.071 37.741 109.169 1.00 45.46 335 MET C C 1
ATOM 8770 O O . MET C 1 335 ? -8.191 38.524 108.836 1.00 45.53 335 MET C O 1
ATOM 8775 N N . PHE C 1 336 ? -8.945 36.895 110.186 1.00 44.77 336 PHE C N 1
ATOM 8776 C CA . PHE C 1 336 ? -7.743 36.878 111.012 1.00 44.28 336 PHE C CA 1
ATOM 8777 C C . PHE C 1 336 ? -7.199 35.476 111.223 1.00 44.67 336 PHE C C 1
ATOM 8778 O O . PHE C 1 336 ? -7.917 34.481 111.099 1.00 44.71 336 PHE C O 1
ATOM 8786 N N . VAL C 1 337 ? -5.915 35.421 111.550 1.00 44.52 337 VAL C N 1
ATOM 8787 C CA . VAL C 1 337 ? -5.221 34.175 111.841 1.00 44.74 337 VAL C CA 1
ATOM 8788 C C . VAL C 1 337 ? -4.403 34.505 113.071 1.00 44.42 337 VAL C C 1
ATOM 8789 O O . VAL C 1 337 ? -3.706 35.514 113.085 1.00 43.96 337 VAL C O 1
ATOM 8793 N N . MET C 1 338 ? -4.501 33.680 114.107 1.00 45.57 338 MET C N 1
ATOM 8794 C CA . MET C 1 338 ? -3.734 33.927 115.316 1.00 46.59 338 MET C CA 1
ATOM 8795 C C . MET C 1 338 ? -2.477 33.071 115.282 1.00 48.53 338 MET C C 1
ATOM 8796 O O . MET C 1 338 ? -2.534 31.836 115.307 1.00 47.41 338 MET C O 1
ATOM 8801 N N . PHE C 1 339 ? -1.342 33.756 115.211 1.00 51.58 339 PHE C N 1
ATOM 8802 C CA . PHE C 1 339 ? -0.031 33.126 115.165 1.00 52.99 339 PHE C CA 1
ATOM 8803 C C . PHE C 1 339 ? 0.510 33.088 116.581 1.00 54.64 339 PHE C C 1
ATOM 8804 O O . PHE C 1 339 ? 0.226 33.973 117.383 1.00 56.46 339 PHE C O 1
ATOM 8812 N N . PHE C 1 340 ? 1.298 32.071 116.890 1.00 56.55 340 PHE C N 1
ATOM 8813 C CA . PHE C 1 340 ? 1.849 31.948 118.224 1.00 58.22 340 PHE C CA 1
ATOM 8814 C C . PHE C 1 340 ? 3.367 31.803 118.271 1.00 60.34 340 PHE C C 1
ATOM 8815 O O . PHE C 1 340 ? 3.943 30.931 117.623 1.00 61.06 340 PHE C O 1
ATOM 8823 N N . LEU C 1 341 ? 4.012 32.677 119.036 1.00 62.10 341 LEU C N 1
ATOM 8824 C CA . LEU C 1 341 ? 5.455 32.617 119.199 1.00 64.36 341 LEU C CA 1
ATOM 8825 C C . LEU C 1 341 ? 5.693 31.476 120.167 1.00 67.28 341 LEU C C 1
ATOM 8826 O O . LEU C 1 341 ? 4.741 30.935 120.731 1.00 68.19 341 LEU C O 1
ATOM 8831 N N . PRO C 1 342 ? 6.959 31.079 120.366 1.00 69.73 342 PRO C N 1
ATOM 8832 C CA . PRO C 1 342 ? 7.209 29.983 121.302 1.00 71.78 342 PRO C CA 1
ATOM 8833 C C . PRO C 1 342 ? 6.622 30.342 122.658 1.00 73.58 342 PRO C C 1
ATOM 8834 O O . PRO C 1 342 ? 6.634 31.507 123.051 1.00 73.28 342 PRO C O 1
ATOM 8838 N N . GLU C 1 343 ? 6.101 29.347 123.367 1.00 76.32 343 GLU C N 1
ATOM 8839 C CA . GLU C 1 343 ? 5.505 29.601 124.668 1.00 79.21 343 GLU C CA 1
ATOM 8840 C C . GLU C 1 343 ? 6.477 30.351 125.575 1.00 80.16 343 GLU C C 1
ATOM 8841 O O . GLU C 1 343 ? 7.552 29.850 125.910 1.00 80.49 343 GLU C O 1
ATOM 8847 N N . GLY C 1 344 ? 6.098 31.570 125.950 1.00 81.00 344 GLY C N 1
ATOM 8848 C CA . GLY C 1 344 ? 6.942 32.376 126.813 1.00 82.39 344 GLY C CA 1
ATOM 8849 C C . GLY C 1 344 ? 7.409 33.675 126.180 1.00 83.20 344 GLY C C 1
ATOM 8850 O O . GLY C 1 344 ? 7.516 34.697 126.854 1.00 83.75 344 GLY C O 1
ATOM 8851 N N . ALA C 1 345 ? 7.687 33.640 124.882 1.00 83.92 345 ALA C N 1
ATOM 8852 C CA . ALA C 1 345 ? 8.153 34.825 124.170 1.00 84.93 345 ALA C CA 1
ATOM 8853 C C . ALA C 1 345 ? 7.193 35.998 124.311 1.00 85.28 345 ALA C C 1
ATOM 8854 O O . ALA C 1 345 ? 5.986 35.812 124.450 1.00 85.44 345 ALA C O 1
ATOM 8856 N N . ASP C 1 346 ? 7.742 37.207 124.273 1.00 86.21 346 ASP C N 1
ATOM 8857 C CA . ASP C 1 346 ? 6.948 38.422 124.395 1.00 87.21 346 ASP C CA 1
ATOM 8858 C C . ASP C 1 346 ? 6.342 38.796 123.049 1.00 87.39 346 ASP C C 1
ATOM 8859 O O . ASP C 1 346 ? 7.064 39.019 122.082 1.00 87.87 346 ASP C O 1
ATOM 8864 N N . GLY C 1 347 ? 5.020 38.882 122.992 1.00 87.78 347 GLY C N 1
ATOM 8865 C CA . GLY C 1 347 ? 4.365 39.219 121.744 1.00 88.40 347 GLY C CA 1
ATOM 8866 C C . GLY C 1 347 ? 4.280 40.695 121.409 1.00 89.49 347 GLY C C 1
ATOM 8867 O O . GLY C 1 347 ? 4.151 41.052 120.238 1.00 89.56 347 GLY C O 1
ATOM 8868 N N . ILE C 1 348 ? 4.348 41.563 122.414 1.00 90.63 348 ILE C N 1
ATOM 8869 C CA . ILE C 1 348 ? 4.254 42.996 122.155 1.00 92.43 348 ILE C CA 1
ATOM 8870 C C . ILE C 1 348 ? 5.573 43.606 121.696 1.00 93.30 348 ILE C C 1
ATOM 8871 O O . ILE C 1 348 ? 5.583 44.550 120.905 1.00 93.27 348 ILE C O 1
ATOM 8876 N N . SER C 1 349 ? 6.684 43.068 122.187 1.00 94.29 349 SER C N 1
ATOM 8877 C CA . SER C 1 349 ? 7.996 43.577 121.800 1.00 95.22 349 SER C CA 1
ATOM 8878 C C . SER C 1 349 ? 8.386 42.983 120.451 1.00 95.70 349 SER C C 1
ATOM 8879 O O . SER C 1 349 ? 9.099 43.606 119.667 1.00 96.29 349 SER C O 1
ATOM 8882 N N . PHE C 1 350 ? 7.911 41.771 120.189 1.00 95.87 350 PHE C N 1
ATOM 8883 C CA . PHE C 1 350 ? 8.198 41.103 118.931 1.00 96.39 350 PHE C CA 1
ATOM 8884 C C . PHE C 1 350 ? 7.445 41.811 117.813 1.00 96.83 350 PHE C C 1
ATOM 8885 O O . PHE C 1 350 ? 7.918 41.884 116.680 1.00 97.35 350 PHE C O 1
ATOM 8893 N N . ALA C 1 351 ? 6.265 42.327 118.140 1.00 97.30 351 ALA C N 1
ATOM 8894 C CA . ALA C 1 351 ? 5.447 43.038 117.166 1.00 97.84 351 ALA C CA 1
ATOM 8895 C C . ALA C 1 351 ? 6.134 44.346 116.816 1.00 98.33 351 ALA C C 1
ATOM 8896 O O . ALA C 1 351 ? 5.944 44.889 115.727 1.00 98.21 351 ALA C O 1
ATOM 8898 N N . ASN C 1 352 ? 6.928 44.849 117.757 1.00 99.02 352 ASN C N 1
ATOM 8899 C CA . ASN C 1 352 ? 7.662 46.090 117.558 1.00 99.31 352 ASN C CA 1
ATOM 8900 C C . ASN C 1 352 ? 8.809 45.842 116.589 1.00 99.60 352 ASN C C 1
ATOM 8901 O O . ASN C 1 352 ? 8.974 46.571 115.611 1.00 99.55 352 ASN C O 1
ATOM 8906 N N . GLU C 1 353 ? 9.597 44.804 116.859 1.00 99.77 353 GLU C N 1
ATOM 8907 C CA . GLU C 1 353 ? 10.723 44.475 115.998 1.00 100.01 353 GLU C CA 1
ATOM 8908 C C . GLU C 1 353 ? 10.309 44.262 114.545 1.00 100.14 353 GLU C C 1
ATOM 8909 O O . GLU C 1 353 ? 11.055 44.615 113.635 1.00 100.78 353 GLU C O 1
ATOM 8915 N N . LEU C 1 354 ? 9.133 43.688 114.313 1.00 99.95 354 LEU C N 1
ATOM 8916 C CA . LEU C 1 354 ? 8.689 43.477 112.939 1.00 100.14 354 LEU C CA 1
ATOM 8917 C C . LEU C 1 354 ? 8.586 44.804 112.207 1.00 99.74 354 LEU C C 1
ATOM 8918 O O . LEU C 1 354 ? 8.686 44.856 110.982 1.00 99.35 354 LEU C O 1
ATOM 8923 N N . MET C 1 355 ? 8.370 45.875 112.963 1.00 99.47 355 MET C N 1
ATOM 8924 C CA . MET C 1 355 ? 8.284 47.204 112.379 1.00 99.46 355 MET C CA 1
ATOM 8925 C C . MET C 1 355 ? 9.665 47.850 112.431 1.00 99.17 355 MET C C 1
ATOM 8926 O O . MET C 1 355 ? 10.201 48.283 111.411 1.00 98.91 355 MET C O 1
ATOM 8931 N N . GLU C 1 356 ? 10.238 47.894 113.630 1.00 98.81 356 GLU C N 1
ATOM 8932 C CA . GLU C 1 356 ? 11.548 48.496 113.843 1.00 98.03 356 GLU C CA 1
ATOM 8933 C C . GLU C 1 356 ? 12.648 47.882 112.981 1.00 97.38 356 GLU C C 1
ATOM 8934 O O . GLU C 1 356 ? 13.705 48.488 112.808 1.00 98.08 356 GLU C O 1
ATOM 8940 N N . ARG C 1 357 ? 12.411 46.692 112.435 1.00 95.85 357 ARG C N 1
ATOM 8941 C CA . ARG C 1 357 ? 13.433 46.044 111.619 1.00 94.09 357 ARG C CA 1
ATOM 8942 C C . ARG C 1 357 ? 12.983 45.592 110.230 1.00 92.53 357 ARG C C 1
ATOM 8943 O O . ARG C 1 357 ? 13.629 45.921 109.235 1.00 92.28 357 ARG C O 1
ATOM 8951 N N . GLU C 1 358 ? 11.875 44.858 110.157 1.00 90.44 358 GLU C N 1
ATOM 8952 C CA . GLU C 1 358 ? 11.381 44.349 108.877 1.00 88.38 358 GLU C CA 1
ATOM 8953 C C . GLU C 1 358 ? 10.321 45.193 108.158 1.00 86.39 358 GLU C C 1
ATOM 8954 O O . GLU C 1 358 ? 10.015 44.942 106.990 1.00 86.55 358 GLU C O 1
ATOM 8960 N N . GLY C 1 359 ? 9.754 46.178 108.848 1.00 84.12 359 GLY C N 1
ATOM 8961 C CA . GLY C 1 359 ? 8.760 47.043 108.229 1.00 80.83 359 GLY C CA 1
ATOM 8962 C C . GLY C 1 359 ? 7.382 46.463 107.962 1.00 78.82 359 GLY C C 1
ATOM 8963 O O . GLY C 1 359 ? 6.704 46.873 107.016 1.00 78.56 359 GLY C O 1
ATOM 8964 N N . VAL C 1 360 ? 6.960 45.508 108.786 1.00 76.57 360 VAL C N 1
ATOM 8965 C CA . VAL C 1 360 ? 5.640 44.896 108.634 1.00 73.81 360 VAL C CA 1
ATOM 8966 C C . VAL C 1 360 ? 4.860 45.078 109.935 1.00 71.94 360 VAL C C 1
ATOM 8967 O O . VAL C 1 360 ? 5.395 44.886 111.028 1.00 71.18 360 VAL C O 1
ATOM 8971 N N . VAL C 1 361 ? 3.593 45.455 109.814 1.00 69.64 361 VAL C N 1
ATOM 8972 C CA . VAL C 1 361 ? 2.766 45.692 110.989 1.00 67.89 361 VAL C CA 1
ATOM 8973 C C . VAL C 1 361 ? 1.855 44.522 111.364 1.00 65.63 361 VAL C C 1
ATOM 8974 O O . VAL C 1 361 ? 1.108 44.013 110.531 1.00 64.87 361 VAL C O 1
ATOM 8978 N N . VAL C 1 362 ? 1.930 44.103 112.625 1.00 63.50 362 VAL C N 1
ATOM 8979 C CA . VAL C 1 362 ? 1.100 43.015 113.143 1.00 60.85 362 VAL C CA 1
ATOM 8980 C C . VAL C 1 362 ? 0.595 43.397 114.534 1.00 59.19 362 VAL C C 1
ATOM 8981 O O . VAL C 1 362 ? 1.268 44.137 115.259 1.00 58.50 362 VAL C O 1
ATOM 8985 N N . VAL C 1 363 ? -0.584 42.897 114.906 1.00 57.42 363 VAL C N 1
ATOM 8986 C CA . VAL C 1 363 ? -1.162 43.196 116.217 1.00 55.05 363 VAL C CA 1
ATOM 8987 C C . VAL C 1 363 ? -0.755 42.164 117.262 1.00 55.01 363 VAL C C 1
ATOM 8988 O O . VAL C 1 363 ? -0.869 40.961 117.033 1.00 55.30 363 VAL C O 1
ATOM 8992 N N . PRO C 1 364 ? -0.282 42.621 118.431 1.00 54.79 364 PRO C N 1
ATOM 8993 C CA . PRO C 1 364 ? 0.146 41.733 119.519 1.00 55.02 364 PRO C CA 1
ATOM 8994 C C . PRO C 1 364 ? -0.860 40.644 119.919 1.00 56.83 364 PRO C C 1
ATOM 8995 O O . PRO C 1 364 ? -0.497 39.475 120.033 1.00 58.90 364 PRO C O 1
ATOM 8999 N N . GLY C 1 365 ? -2.120 40.999 120.134 1.00 55.49 365 GLY C N 1
ATOM 9000 C CA . GLY C 1 365 ? -3.070 39.965 120.510 1.00 55.28 365 GLY C CA 1
ATOM 9001 C C . GLY C 1 365 ? -3.139 39.748 122.012 1.00 53.09 365 GLY C C 1
ATOM 9002 O O . GLY C 1 365 ? -4.194 39.400 122.540 1.00 53.91 365 GLY C O 1
ATOM 9003 N N . LYS C 1 366 ? -2.019 39.954 122.701 1.00 49.88 366 LYS C N 1
ATOM 9004 C CA . LYS C 1 366 ? -1.973 39.803 124.153 1.00 48.21 366 LYS C CA 1
ATOM 9005 C C . LYS C 1 366 ? -3.093 40.592 124.831 1.00 46.95 366 LYS C C 1
ATOM 9006 O O . LYS C 1 366 ? -3.736 40.099 125.741 1.00 47.48 366 LYS C O 1
ATOM 9012 N N . PRO C 1 367 ? -3.317 41.847 124.412 1.00 46.58 367 PRO C N 1
ATOM 9013 C CA . PRO C 1 367 ? -4.383 42.643 125.027 1.00 45.52 367 PRO C CA 1
ATOM 9014 C C . PRO C 1 367 ? -5.784 42.131 124.711 1.00 44.32 367 PRO C C 1
ATOM 9015 O O . PRO C 1 367 ? -6.770 42.691 125.182 1.00 44.47 367 PRO C O 1
ATOM 9019 N N . PHE C 1 368 ? -5.878 41.079 123.904 1.00 42.42 368 PHE C N 1
ATOM 9020 C CA . PHE C 1 368 ? -7.181 40.524 123.561 1.00 39.52 368 PHE C CA 1
ATOM 9021 C C . PHE C 1 368 ? -7.611 39.483 124.595 1.00 38.98 368 PHE C C 1
ATOM 9022 O O . PHE C 1 368 ? -8.753 39.026 124.589 1.00 40.27 368 PHE C O 1
ATOM 9030 N N . TYR C 1 369 ? -6.692 39.122 125.481 1.00 37.88 369 TYR C N 1
ATOM 9031 C CA . TYR C 1 369 ? -6.955 38.124 126.506 1.00 39.02 369 TYR C CA 1
ATOM 9032 C C . TYR C 1 369 ? -7.527 38.703 127.802 1.00 39.19 369 TYR C C 1
ATOM 9033 O O . TYR C 1 369 ? -7.215 39.829 128.182 1.00 37.76 369 TYR C O 1
ATOM 9042 N N . THR C 1 370 ? -8.364 37.913 128.471 1.00 39.70 370 THR C N 1
ATOM 9043 C CA . THR C 1 370 ? -9.028 38.321 129.708 1.00 39.99 370 THR C CA 1
ATOM 9044 C C . THR C 1 370 ? -8.234 37.997 130.971 1.00 41.58 370 THR C C 1
ATOM 9045 O O . THR C 1 370 ? -8.695 38.260 132.086 1.00 41.80 370 THR C O 1
ATOM 9049 N N . ASP C 1 371 ? -7.058 37.404 130.802 1.00 41.60 371 ASP C N 1
ATOM 9050 C CA . ASP C 1 371 ? -6.213 37.081 131.939 1.00 43.82 371 ASP C CA 1
ATOM 9051 C C . ASP C 1 371 ? -4.731 37.152 131.552 1.00 45.97 371 ASP C C 1
ATOM 9052 O O . ASP C 1 371 ? -4.366 37.897 130.645 1.00 44.49 371 ASP C O 1
ATOM 9057 N N . GLU C 1 372 ? -3.876 36.385 132.222 1.00 48.41 372 GLU C N 1
ATOM 9058 C CA . GLU C 1 372 ? -2.446 36.447 131.922 1.00 52.54 372 GLU C CA 1
ATOM 9059 C C . GLU C 1 372 ? -1.998 35.689 130.672 1.00 52.85 372 GLU C C 1
ATOM 9060 O O . GLU C 1 372 ? -0.839 35.788 130.262 1.00 52.73 372 GLU C O 1
ATOM 9066 N N . SER C 1 373 ? -2.918 34.948 130.062 1.00 52.17 373 SER C N 1
ATOM 9067 C CA . SER C 1 373 ? -2.607 34.182 128.861 1.00 51.97 373 SER C CA 1
ATOM 9068 C C . SER C 1 373 ? -2.484 35.059 127.614 1.00 51.93 373 SER C C 1
ATOM 9069 O O . SER C 1 373 ? -2.879 36.229 127.614 1.00 50.48 373 SER C O 1
ATOM 9072 N N . GLY C 1 374 ? -1.914 34.481 126.560 1.00 51.37 374 GLY C N 1
ATOM 9073 C CA . GLY C 1 374 ? -1.771 35.191 125.302 1.00 52.63 374 GLY C CA 1
ATOM 9074 C C . GLY C 1 374 ? -0.587 36.122 125.123 1.00 52.88 374 GLY C C 1
ATOM 9075 O O . GLY C 1 374 ? -0.630 37.006 124.265 1.00 52.55 374 GLY C O 1
ATOM 9076 N N . LYS C 1 375 ? 0.468 35.941 125.911 1.00 54.01 375 LYS C N 1
ATOM 9077 C CA . LYS C 1 375 ? 1.641 36.800 125.777 1.00 55.98 375 LYS C CA 1
ATOM 9078 C C . LYS C 1 375 ? 2.327 36.559 124.438 1.00 56.57 375 LYS C C 1
ATOM 9079 O O . LYS C 1 375 ? 2.588 37.495 123.676 1.00 56.08 375 LYS C O 1
ATOM 9085 N N . ASN C 1 376 ? 2.602 35.290 124.161 1.00 56.80 376 ASN C N 1
ATOM 9086 C CA . ASN C 1 376 ? 3.275 34.875 122.936 1.00 56.61 376 ASN C CA 1
ATOM 9087 C C . ASN C 1 376 ? 2.385 34.927 121.704 1.00 55.81 376 ASN C C 1
ATOM 9088 O O . ASN C 1 376 ? 2.801 34.524 120.616 1.00 56.35 376 ASN C O 1
ATOM 9093 N N . ALA C 1 377 ? 1.169 35.432 121.874 1.00 54.85 377 ALA C N 1
ATOM 9094 C CA . ALA C 1 377 ? 0.205 35.526 120.781 1.00 52.00 377 ALA C CA 1
ATOM 9095 C C . ALA C 1 377 ? 0.447 36.718 119.868 1.00 50.84 377 ALA C C 1
ATOM 9096 O O . ALA C 1 377 ? 0.988 37.731 120.297 1.00 51.12 377 ALA C O 1
ATOM 9098 N N . ILE C 1 378 ? 0.033 36.573 118.611 1.00 49.50 378 ILE C N 1
ATOM 9099 C CA . ILE C 1 378 ? 0.155 37.607 117.580 1.00 47.84 378 ILE C CA 1
ATOM 9100 C C . ILE C 1 378 ? -1.007 37.438 116.602 1.00 47.20 378 ILE C C 1
ATOM 9101 O O . ILE C 1 378 ? -1.202 36.350 116.062 1.00 46.81 378 ILE C O 1
ATOM 9106 N N . ARG C 1 379 ? -1.765 38.506 116.367 1.00 45.38 379 ARG C N 1
ATOM 9107 C CA . ARG C 1 379 ? -2.886 38.446 115.435 1.00 46.29 379 ARG C CA 1
ATOM 9108 C C . ARG C 1 379 ? -2.425 38.890 114.050 1.00 46.60 379 ARG C C 1
ATOM 9109 O O . ARG C 1 379 ? -1.635 39.827 113.923 1.00 47.72 379 ARG C O 1
ATOM 9117 N N . LEU C 1 380 ? -2.920 38.219 113.017 1.00 46.52 380 LEU C N 1
ATOM 9118 C CA . LEU C 1 380 ? -2.553 38.548 111.642 1.00 46.86 380 LEU C CA 1
ATOM 9119 C C . LEU C 1 380 ? -3.812 38.710 110.802 1.00 46.58 380 LEU C C 1
ATOM 9120 O O . LEU C 1 380 ? -4.724 37.896 110.887 1.00 46.79 380 LEU C O 1
ATOM 9125 N N . ASN C 1 381 ? -3.860 39.757 109.990 1.00 46.18 381 ASN C N 1
ATOM 9126 C CA . ASN C 1 381 ? -5.021 39.979 109.141 1.00 46.60 381 ASN C CA 1
ATOM 9127 C C . ASN C 1 381 ? -4.690 39.659 107.694 1.00 46.08 381 ASN C C 1
ATOM 9128 O O . ASN C 1 381 ? -3.554 39.844 107.257 1.00 46.08 381 ASN C O 1
ATOM 9133 N N . PHE C 1 382 ? -5.675 39.182 106.946 1.00 44.97 382 PHE C N 1
ATOM 9134 C CA . PHE C 1 382 ? -5.439 38.863 105.547 1.00 46.06 382 PHE C CA 1
ATOM 9135 C C . PHE C 1 382 ? -6.489 39.473 104.647 1.00 48.06 382 PHE C C 1
ATOM 9136 O O . PHE C 1 382 ? -6.466 39.280 103.430 1.00 48.67 382 PHE C O 1
ATOM 9144 N N . SER C 1 383 ? -7.406 40.223 105.241 1.00 49.77 383 SER C N 1
ATOM 9145 C CA . SER C 1 383 ? -8.475 40.836 104.467 1.00 51.85 383 SER C CA 1
ATOM 9146 C C . SER C 1 383 ? -8.046 42.104 103.743 1.00 51.52 383 SER C C 1
ATOM 9147 O O . SER C 1 383 ? -8.579 42.419 102.686 1.00 51.56 383 SER C O 1
ATOM 9150 N N . ARG C 1 384 ? -7.082 42.831 104.298 1.00 53.11 384 ARG C N 1
ATOM 9151 C CA . ARG C 1 384 ? -6.657 44.074 103.659 1.00 55.02 384 ARG C CA 1
ATOM 9152 C C . ARG C 1 384 ? -5.461 43.930 102.722 1.00 54.74 384 ARG C C 1
ATOM 9153 O O . ARG C 1 384 ? -5.481 44.449 101.613 1.00 54.31 384 ARG C O 1
ATOM 9161 N N . PRO C 1 385 ? -4.400 43.231 103.164 1.00 54.65 385 PRO C N 1
ATOM 9162 C CA . PRO C 1 385 ? -3.209 43.049 102.329 1.00 55.11 385 PRO C CA 1
ATOM 9163 C C . PRO C 1 385 ? -3.532 42.520 100.935 1.00 55.68 385 PRO C C 1
ATOM 9164 O O . PRO C 1 385 ? -4.522 41.805 100.741 1.00 54.97 385 PRO C O 1
ATOM 9168 N N . SER C 1 386 ? -2.700 42.898 99.966 1.00 56.44 386 SER C N 1
ATOM 9169 C CA . SER C 1 386 ? -2.865 42.464 98.578 1.00 57.04 386 SER C CA 1
ATOM 9170 C C . SER C 1 386 ? -2.325 41.042 98.514 1.00 56.80 386 SER C C 1
ATOM 9171 O O . SER C 1 386 ? -1.705 40.570 99.464 1.00 55.85 386 SER C O 1
ATOM 9174 N N . LYS C 1 387 ? -2.541 40.358 97.399 1.00 59.02 387 LYS C N 1
ATOM 9175 C CA . LYS C 1 387 ? -2.040 38.992 97.274 1.00 61.22 387 LYS C CA 1
ATOM 9176 C C . LYS C 1 387 ? -0.516 38.961 97.373 1.00 61.72 387 LYS C C 1
ATOM 9177 O O . LYS C 1 387 ? 0.055 37.999 97.881 1.00 62.14 387 LYS C O 1
ATOM 9183 N N . GLU C 1 388 ? 0.140 40.018 96.904 1.00 62.85 388 GLU C N 1
ATOM 9184 C CA . GLU C 1 388 ? 1.597 40.069 96.950 1.00 63.68 388 GLU C CA 1
ATOM 9185 C C . GLU C 1 388 ? 2.132 40.422 98.329 1.00 63.33 388 GLU C C 1
ATOM 9186 O O . GLU C 1 388 ? 3.133 39.854 98.781 1.00 63.60 388 GLU C O 1
ATOM 9192 N N . GLU C 1 389 ? 1.476 41.364 98.997 1.00 62.63 389 GLU C N 1
ATOM 9193 C CA . GLU C 1 389 ? 1.922 41.787 100.319 1.00 62.18 389 GLU C CA 1
ATOM 9194 C C . GLU C 1 389 ? 2.032 40.641 101.318 1.00 61.03 389 GLU C C 1
ATOM 9195 O O . GLU C 1 389 ? 3.061 40.484 101.984 1.00 59.96 389 GLU C O 1
ATOM 9201 N N . ILE C 1 390 ? 0.976 39.836 101.402 1.00 58.53 390 ILE C N 1
ATOM 9202 C CA . ILE C 1 390 ? 0.915 38.708 102.331 1.00 56.67 390 ILE C CA 1
ATOM 9203 C C . ILE C 1 390 ? 2.151 37.797 102.388 1.00 57.00 390 ILE C C 1
ATOM 9204 O O . ILE C 1 390 ? 2.713 37.577 103.469 1.00 55.88 390 ILE C O 1
ATOM 9209 N N . PRO C 1 391 ? 2.586 37.246 101.235 1.00 57.67 391 PRO C N 1
ATOM 9210 C CA . PRO C 1 391 ? 3.760 36.362 101.203 1.00 58.21 391 PRO C CA 1
ATOM 9211 C C . PRO C 1 391 ? 5.026 37.019 101.762 1.00 58.58 391 PRO C C 1
ATOM 9212 O O . PRO C 1 391 ? 5.747 36.423 102.565 1.00 57.26 391 PRO C O 1
ATOM 9216 N N . ILE C 1 392 ? 5.291 38.245 101.322 1.00 59.60 392 ILE C N 1
ATOM 9217 C CA . ILE C 1 392 ? 6.451 38.992 101.786 1.00 61.33 392 ILE C CA 1
ATOM 9218 C C . ILE C 1 392 ? 6.195 39.310 103.249 1.00 62.01 392 ILE C C 1
ATOM 9219 O O . ILE C 1 392 ? 7.087 39.210 104.094 1.00 62.53 392 ILE C O 1
ATOM 9224 N N . GLY C 1 393 ? 4.954 39.686 103.536 1.00 62.91 393 GLY C N 1
ATOM 9225 C CA . GLY C 1 393 ? 4.570 40.020 104.893 1.00 63.56 393 GLY C CA 1
ATOM 9226 C C . GLY C 1 393 ? 4.925 38.947 105.901 1.00 64.35 393 GLY C C 1
ATOM 9227 O O . GLY C 1 393 ? 5.663 39.207 106.853 1.00 63.77 393 GLY C O 1
ATOM 9228 N N . ILE C 1 394 ? 4.415 37.736 105.701 1.00 65.22 394 ILE C N 1
ATOM 9229 C CA . ILE C 1 394 ? 4.694 36.661 106.642 1.00 67.50 394 ILE C CA 1
ATOM 9230 C C . ILE C 1 394 ? 6.098 36.087 106.454 1.00 69.08 394 ILE C C 1
ATOM 9231 O O . ILE C 1 394 ? 6.641 35.448 107.360 1.00 69.77 394 ILE C O 1
ATOM 9236 N N . LYS C 1 395 ? 6.691 36.315 105.284 1.00 71.68 395 LYS C N 1
ATOM 9237 C CA . LYS C 1 395 ? 8.045 35.829 105.031 1.00 74.15 395 LYS C CA 1
ATOM 9238 C C . LYS C 1 395 ? 8.988 36.677 105.890 1.00 75.40 395 LYS C C 1
ATOM 9239 O O . LYS C 1 395 ? 9.929 36.158 106.490 1.00 75.22 395 LYS C O 1
ATOM 9245 N N . LYS C 1 396 ? 8.721 37.981 105.953 1.00 77.06 396 LYS C N 1
ATOM 9246 C CA . LYS C 1 396 ? 9.531 38.881 106.773 1.00 79.90 396 LYS C CA 1
ATOM 9247 C C . LYS C 1 396 ? 9.321 38.516 108.243 1.00 81.79 396 LYS C C 1
ATOM 9248 O O . LYS C 1 396 ? 10.238 38.619 109.063 1.00 81.87 396 LYS C O 1
ATOM 9254 N N . LEU C 1 397 ? 8.100 38.094 108.566 1.00 83.39 397 LEU C N 1
ATOM 9255 C CA . LEU C 1 397 ? 7.747 37.687 109.922 1.00 84.89 397 LEU C CA 1
ATOM 9256 C C . LEU C 1 397 ? 8.519 36.413 110.241 1.00 86.42 397 LEU C C 1
ATOM 9257 O O . LEU C 1 397 ? 9.006 36.226 111.361 1.00 85.92 397 LEU C O 1
ATOM 9262 N N . ALA C 1 398 ? 8.629 35.544 109.240 1.00 88.09 398 ALA C N 1
ATOM 9263 C CA . ALA C 1 398 ? 9.355 34.290 109.381 1.00 90.30 398 ALA C CA 1
ATOM 9264 C C . ALA C 1 398 ? 10.852 34.588 109.475 1.00 91.68 398 ALA C C 1
ATOM 9265 O O . ALA C 1 398 ? 11.611 33.833 110.084 1.00 91.26 398 ALA C O 1
ATOM 9267 N N . LYS C 1 399 ? 11.268 35.698 108.870 1.00 93.72 399 LYS C N 1
ATOM 9268 C CA . LYS C 1 399 ? 12.668 36.105 108.893 1.00 96.19 399 LYS C CA 1
ATOM 9269 C C . LYS C 1 399 ? 13.101 36.406 110.325 1.00 97.37 399 LYS C C 1
ATOM 9270 O O . LYS C 1 399 ? 14.121 35.905 110.798 1.00 97.71 399 LYS C O 1
ATOM 9276 N N . LEU C 1 400 ? 12.315 37.224 111.014 1.00 98.74 400 LEU C N 1
ATOM 9277 C CA . LEU C 1 400 ? 12.619 37.591 112.389 1.00 100.09 400 LEU C CA 1
ATOM 9278 C C . LEU C 1 400 ? 12.344 36.428 113.340 1.00 101.14 400 LEU C C 1
ATOM 9279 O O . LEU C 1 400 ? 12.876 36.384 114.450 1.00 101.11 400 LEU C O 1
ATOM 9284 N N . TYR C 1 401 ? 11.512 35.488 112.901 1.00 102.55 401 TYR C N 1
ATOM 9285 C CA . TYR C 1 401 ? 11.160 34.331 113.720 1.00 104.06 401 TYR C CA 1
ATOM 9286 C C . TYR C 1 401 ? 12.390 33.499 114.072 1.00 104.90 401 TYR C C 1
ATOM 9287 O O . TYR C 1 401 ? 12.837 33.496 115.220 1.00 104.73 401 TYR C O 1
ATOM 9296 N N . LYS C 1 402 ? 12.928 32.788 113.083 1.00 106.03 402 LYS C N 1
ATOM 9297 C CA . LYS C 1 402 ? 14.114 31.960 113.295 1.00 107.10 402 LYS C CA 1
ATOM 9298 C C . LYS C 1 402 ? 15.285 32.827 113.736 1.00 107.52 402 LYS C C 1
ATOM 9299 O O . LYS C 1 402 ? 16.217 32.352 114.383 1.00 107.99 402 LYS C O 1
ATOM 9305 N N . GLU C 1 403 ? 15.219 34.105 113.385 1.00 107.96 403 GLU C N 1
ATOM 9306 C CA . GLU C 1 403 ? 16.255 35.065 113.735 1.00 108.35 403 GLU C CA 1
ATOM 9307 C C . GLU C 1 403 ? 16.248 35.298 115.248 1.00 108.36 403 GLU C C 1
ATOM 9308 O O . GLU C 1 403 ? 17.029 36.096 115.766 1.00 108.71 403 GLU C O 1
ATOM 9314 N N . LYS C 1 404 ? 15.366 34.589 115.951 1.00 108.15 404 LYS C N 1
ATOM 9315 C CA . LYS C 1 404 ? 15.242 34.718 117.402 1.00 107.37 404 LYS C CA 1
ATOM 9316 C C . LYS C 1 404 ? 15.056 33.393 118.140 1.00 106.82 404 LYS C C 1
ATOM 9317 O O . LYS C 1 404 ? 15.301 33.317 119.345 1.00 105.49 404 LYS C O 1
ATOM 9323 N N . PHE C 1 405 ? 14.621 32.353 117.434 1.00 107.48 405 PHE C N 1
ATOM 9324 C CA . PHE C 1 405 ? 14.412 31.061 118.080 1.00 106.70 405 PHE C CA 1
ATOM 9325 C C . PHE C 1 405 ? 15.106 29.898 117.374 1.00 107.37 405 PHE C C 1
ATOM 9326 O O . PHE C 1 405 ? 15.069 29.839 116.125 1.00 107.30 405 PHE C O 1
ATOM 9334 N N . MET D 1 1 ? -41.594 35.579 128.358 1.00 57.27 1 MET D N 1
ATOM 9335 C CA . MET D 1 1 ? -40.413 35.876 129.226 1.00 55.94 1 MET D CA 1
ATOM 9336 C C . MET D 1 1 ? -40.367 37.357 129.621 1.00 54.03 1 MET D C 1
ATOM 9337 O O . MET D 1 1 ? -40.606 38.243 128.798 1.00 54.71 1 MET D O 1
ATOM 9342 N N . ASP D 1 2 ? -40.060 37.611 130.889 1.00 51.50 2 ASP D N 1
ATOM 9343 C CA . ASP D 1 2 ? -39.976 38.970 131.415 1.00 48.81 2 ASP D CA 1
ATOM 9344 C C . ASP D 1 2 ? -38.539 39.493 131.321 1.00 46.93 2 ASP D C 1
ATOM 9345 O O . ASP D 1 2 ? -37.698 39.153 132.150 1.00 47.16 2 ASP D O 1
ATOM 9350 N N . TYR D 1 3 ? -38.251 40.322 130.323 1.00 44.88 3 TYR D N 1
ATOM 9351 C CA . TYR D 1 3 ? -36.895 40.841 130.165 1.00 42.86 3 TYR D CA 1
ATOM 9352 C C . TYR D 1 3 ? -36.548 41.906 131.195 1.00 42.43 3 TYR D C 1
ATOM 9353 O O . TYR D 1 3 ? -35.374 42.190 131.453 1.00 41.18 3 TYR D O 1
ATOM 9362 N N . THR D 1 4 ? -37.594 42.476 131.781 1.00 42.15 4 THR D N 1
ATOM 9363 C CA . THR D 1 4 ? -37.494 43.496 132.814 1.00 42.32 4 THR D CA 1
ATOM 9364 C C . THR D 1 4 ? -36.449 43.130 133.877 1.00 42.15 4 THR D C 1
ATOM 9365 O O . THR D 1 4 ? -35.735 43.995 134.378 1.00 43.20 4 THR D O 1
ATOM 9369 N N . LYS D 1 5 ? -36.357 41.843 134.194 1.00 41.42 5 LYS D N 1
ATOM 9370 C CA . LYS D 1 5 ? -35.434 41.341 135.205 1.00 41.21 5 LYS D CA 1
ATOM 9371 C C . LYS D 1 5 ? -33.961 41.398 134.809 1.00 41.03 5 LYS D C 1
ATOM 9372 O O . LYS D 1 5 ? -33.079 41.406 135.669 1.00 38.48 5 LYS D O 1
ATOM 9378 N N . TYR D 1 6 ? -33.705 41.420 133.509 1.00 38.97 6 TYR D N 1
ATOM 9379 C CA . TYR D 1 6 ? -32.351 41.436 133.010 1.00 37.75 6 TYR D CA 1
ATOM 9380 C C . TYR D 1 6 ? -31.822 42.855 132.812 1.00 35.77 6 TYR D C 1
ATOM 9381 O O . TYR D 1 6 ? -30.629 43.060 132.633 1.00 35.88 6 TYR D O 1
ATOM 9390 N N . LEU D 1 7 ? -32.711 43.834 132.892 1.00 32.94 7 LEU D N 1
ATOM 9391 C CA . LEU D 1 7 ? -32.326 45.218 132.729 1.00 31.12 7 LEU D CA 1
ATOM 9392 C C . LEU D 1 7 ? -31.391 45.654 133.844 1.00 30.18 7 LEU D C 1
ATOM 9393 O O . LEU D 1 7 ? -31.388 45.086 134.938 1.00 30.86 7 LEU D O 1
ATOM 9398 N N . ALA D 1 8 ? -30.582 46.665 133.553 1.00 29.22 8 ALA D N 1
ATOM 9399 C CA . ALA D 1 8 ? -29.667 47.207 134.545 1.00 27.15 8 ALA D CA 1
ATOM 9400 C C . ALA D 1 8 ? -30.476 48.281 135.248 1.00 25.21 8 ALA D C 1
ATOM 9401 O O . ALA D 1 8 ? -31.241 48.977 134.607 1.00 24.92 8 ALA D O 1
ATOM 9403 N N . GLY D 1 9 ? -30.318 48.413 136.556 1.00 23.95 9 GLY D N 1
ATOM 9404 C CA . GLY D 1 9 ? -31.055 49.434 137.263 1.00 24.53 9 GLY D CA 1
ATOM 9405 C C . GLY D 1 9 ? -30.930 50.805 136.632 1.00 27.23 9 GLY D C 1
ATOM 9406 O O . GLY D 1 9 ? -31.876 51.597 136.687 1.00 28.80 9 GLY D O 1
ATOM 9407 N N . ARG D 1 10 ? -29.786 51.115 136.029 1.00 27.80 10 ARG D N 1
ATOM 9408 C CA . ARG D 1 10 ? -29.629 52.433 135.422 1.00 27.67 10 ARG D CA 1
ATOM 9409 C C . ARG D 1 10 ? -30.540 52.581 134.220 1.00 26.57 10 ARG D C 1
ATOM 9410 O O . ARG D 1 10 ? -30.805 53.692 133.759 1.00 24.97 10 ARG D O 1
ATOM 9418 N N . ALA D 1 11 ? -31.021 51.456 133.710 1.00 26.67 11 ALA D N 1
ATOM 9419 C CA . ALA D 1 11 ? -31.931 51.488 132.579 1.00 28.49 11 ALA D CA 1
ATOM 9420 C C . ALA D 1 11 ? -33.228 52.166 133.018 1.00 28.38 11 ALA D C 1
ATOM 9421 O O . ALA D 1 11 ? -33.963 52.679 132.184 1.00 30.75 11 ALA D O 1
ATOM 9423 N N . ASN D 1 12 ? -33.514 52.186 134.320 1.00 28.70 12 ASN D N 1
ATOM 9424 C CA . ASN D 1 12 ? -34.723 52.866 134.784 1.00 28.58 12 ASN D CA 1
ATOM 9425 C C . ASN D 1 12 ? -34.601 54.378 134.602 1.00 29.14 12 ASN D C 1
ATOM 9426 O O . ASN D 1 12 ? -35.598 55.086 134.682 1.00 29.34 12 ASN D O 1
ATOM 9431 N N . TRP D 1 13 ? -33.384 54.879 134.372 1.00 29.94 13 TRP D N 1
ATOM 9432 C CA . TRP D 1 13 ? -33.164 56.327 134.168 1.00 27.98 13 TRP D CA 1
ATOM 9433 C C . TRP D 1 13 ? -33.503 56.716 132.736 1.00 29.60 13 TRP D C 1
ATOM 9434 O O . TRP D 1 13 ? -33.443 57.895 132.369 1.00 29.95 13 TRP D O 1
ATOM 9445 N N . ILE D 1 14 ? -33.814 55.708 131.926 1.00 30.57 14 ILE D N 1
ATOM 9446 C CA . ILE D 1 14 ? -34.183 55.893 130.524 1.00 32.68 14 ILE D CA 1
ATOM 9447 C C . ILE D 1 14 ? -35.694 56.056 130.505 1.00 35.20 14 ILE D C 1
ATOM 9448 O O . ILE D 1 14 ? -36.421 55.216 131.028 1.00 36.51 14 ILE D O 1
ATOM 9453 N N . LYS D 1 15 ? -36.177 57.142 129.924 1.00 37.92 15 LYS D N 1
ATOM 9454 C CA . LYS D 1 15 ? -37.612 57.351 129.891 1.00 38.84 15 LYS D CA 1
ATOM 9455 C C . LYS D 1 15 ? -38.044 57.900 128.552 1.00 41.72 15 LYS D C 1
ATOM 9456 O O . LYS D 1 15 ? -37.217 58.301 127.723 1.00 38.11 15 LYS D O 1
ATOM 9462 N N . GLY D 1 16 ? -39.353 57.901 128.346 1.00 46.08 16 GLY D N 1
ATOM 9463 C CA . GLY D 1 16 ? -39.898 58.400 127.105 1.00 51.17 16 GLY D CA 1
ATOM 9464 C C . GLY D 1 16 ? -39.714 59.893 126.958 1.00 55.10 16 GLY D C 1
ATOM 9465 O O . GLY D 1 16 ? -39.278 60.593 127.879 1.00 54.34 16 GLY D O 1
ATOM 9466 N N . SER D 1 17 ? -40.076 60.381 125.781 1.00 59.54 17 SER D N 1
ATOM 9467 C CA . SER D 1 17 ? -39.960 61.791 125.459 1.00 63.87 17 SER D CA 1
ATOM 9468 C C . SER D 1 17 ? -41.359 62.413 125.370 1.00 66.31 17 SER D C 1
ATOM 9469 O O . SER D 1 17 ? -42.257 62.087 126.157 1.00 66.66 17 SER D O 1
ATOM 9472 N N . ALA D 1 18 ? -41.515 63.320 124.413 1.00 68.80 18 ALA D N 1
ATOM 9473 C CA . ALA D 1 18 ? -42.771 64.013 124.128 1.00 70.44 18 ALA D CA 1
ATOM 9474 C C . ALA D 1 18 ? -42.640 64.281 122.641 1.00 72.18 18 ALA D C 1
ATOM 9475 O O . ALA D 1 18 ? -43.606 64.193 121.882 1.00 71.99 18 ALA D O 1
ATOM 9477 N N . LEU D 1 19 ? -41.410 64.602 122.244 1.00 74.42 19 LEU D N 1
ATOM 9478 C CA . LEU D 1 19 ? -41.074 64.837 120.850 1.00 77.22 19 LEU D CA 1
ATOM 9479 C C . LEU D 1 19 ? -41.013 63.434 120.238 1.00 79.83 19 LEU D C 1
ATOM 9480 O O . LEU D 1 19 ? -40.374 63.201 119.207 1.00 80.49 19 LEU D O 1
ATOM 9482 N N . ALA D 1 20 ? -41.680 62.501 120.916 1.00 82.05 20 ALA D N 1
ATOM 9483 C CA . ALA D 1 20 ? -41.765 61.107 120.497 1.00 83.46 20 ALA D CA 1
ATOM 9484 C C . ALA D 1 20 ? -43.230 60.677 120.583 1.00 83.93 20 ALA D C 1
ATOM 9485 O O . ALA D 1 20 ? -43.738 59.999 119.693 1.00 83.37 20 ALA D O 1
ATOM 9487 N N . ASP D 1 21 ? -43.903 61.085 121.656 1.00 85.34 21 ASP D N 1
ATOM 9488 C CA . ASP D 1 21 ? -45.309 60.748 121.859 1.00 87.62 21 ASP D CA 1
ATOM 9489 C C . ASP D 1 21 ? -46.205 61.466 120.848 1.00 88.66 21 ASP D C 1
ATOM 9490 O O . ASP D 1 21 ? -47.207 60.914 120.394 1.00 88.91 21 ASP D O 1
ATOM 9492 N N . VAL D 1 22 ? -45.839 62.698 120.503 1.00 89.71 22 VAL D N 1
ATOM 9493 C CA . VAL D 1 22 ? -46.599 63.483 119.538 1.00 90.27 22 VAL D CA 1
ATOM 9494 C C . VAL D 1 22 ? -46.269 63.007 118.127 1.00 91.05 22 VAL D C 1
ATOM 9495 O O . VAL D 1 22 ? -47.137 62.978 117.254 1.00 91.72 22 VAL D O 1
ATOM 9497 N N . MET D 1 23 ? -45.012 62.627 117.915 1.00 91.76 23 MET D N 1
ATOM 9498 C CA . MET D 1 23 ? -44.563 62.153 116.611 1.00 92.88 23 MET D CA 1
ATOM 9499 C C . MET D 1 23 ? -45.083 60.749 116.297 1.00 93.97 23 MET D C 1
ATOM 9500 O O . MET D 1 23 ? -44.959 60.273 115.169 1.00 94.47 23 MET D O 1
ATOM 9502 N N . LYS D 1 24 ? -45.661 60.091 117.300 1.00 95.07 24 LYS D N 1
ATOM 9503 C CA . LYS D 1 24 ? -46.212 58.747 117.131 1.00 96.07 24 LYS D CA 1
ATOM 9504 C C . LYS D 1 24 ? -47.699 58.859 116.822 1.00 96.78 24 LYS D C 1
ATOM 9505 O O . LYS D 1 24 ? -48.280 57.996 116.164 1.00 97.38 24 LYS D O 1
ATOM 9507 N N . LYS D 1 25 ? -48.312 59.931 117.311 1.00 97.26 25 LYS D N 1
ATOM 9508 C CA . LYS D 1 25 ? -49.727 60.173 117.084 1.00 97.61 25 LYS D CA 1
ATOM 9509 C C . LYS D 1 25 ? -49.892 60.789 115.701 1.00 98.08 25 LYS D C 1
ATOM 9510 O O . LYS D 1 25 ? -50.976 60.757 115.118 1.00 98.31 25 LYS D O 1
ATOM 9512 N N . ALA D 1 26 ? -48.802 61.349 115.186 1.00 98.33 26 ALA D N 1
ATOM 9513 C CA . ALA D 1 26 ? -48.796 61.977 113.871 1.00 98.60 26 ALA D CA 1
ATOM 9514 C C . ALA D 1 26 ? -48.539 60.922 112.805 1.00 98.79 26 ALA D C 1
ATOM 9515 O O . ALA D 1 26 ? -49.061 61.004 111.695 1.00 98.40 26 ALA D O 1
ATOM 9517 N N . SER D 1 27 ? -47.720 59.935 113.149 1.00 99.55 27 SER D N 1
ATOM 9518 C CA . SER D 1 27 ? -47.404 58.852 112.229 1.00 100.26 27 SER D CA 1
ATOM 9519 C C . SER D 1 27 ? -48.580 57.879 112.208 1.00 100.46 27 SER D C 1
ATOM 9520 O O . SER D 1 27 ? -48.752 57.120 111.257 1.00 100.30 27 SER D O 1
ATOM 9522 N N . GLU D 1 28 ? -49.384 57.917 113.269 1.00 100.99 28 GLU D N 1
ATOM 9523 C CA . GLU D 1 28 ? -50.559 57.058 113.392 1.00 101.38 28 GLU D CA 1
ATOM 9524 C C . GLU D 1 28 ? -51.684 57.630 112.536 1.00 101.66 28 GLU D C 1
ATOM 9525 O O . GLU D 1 28 ? -52.593 56.911 112.119 1.00 101.49 28 GLU D O 1
ATOM 9527 N N . LEU D 1 29 ? -51.613 58.933 112.283 1.00 102.02 29 LEU D N 1
ATOM 9528 C CA . LEU D 1 29 ? -52.606 59.615 111.464 1.00 102.18 29 LEU D CA 1
ATOM 9529 C C . LEU D 1 29 ? -52.130 59.616 110.011 1.00 102.36 29 LEU D C 1
ATOM 9530 O O . LEU D 1 29 ? -52.933 59.735 109.085 1.00 102.53 29 LEU D O 1
ATOM 9532 N N . GLN D 1 30 ? -50.818 59.477 109.822 1.00 102.16 30 GLN D N 1
ATOM 9533 C CA . GLN D 1 30 ? -50.224 59.451 108.488 1.00 101.81 30 GLN D CA 1
ATOM 9534 C C . GLN D 1 30 ? -50.202 58.026 107.943 1.00 101.83 30 GLN D C 1
ATOM 9535 O O . GLN D 1 30 ? -50.185 57.819 106.728 1.00 101.52 30 GLN D O 1
ATOM 9537 N N . LYS D 1 31 ? -50.188 57.046 108.845 1.00 102.08 31 LYS D N 1
ATOM 9538 C CA . LYS D 1 31 ? -50.198 55.656 108.421 1.00 101.90 31 LYS D CA 1
ATOM 9539 C C . LYS D 1 31 ? -51.502 55.474 107.673 1.00 101.73 31 LYS D C 1
ATOM 9540 O O . LYS D 1 31 ? -51.520 55.084 106.502 1.00 101.91 31 LYS D O 1
ATOM 9541 N N . LYS D 1 32 ? -52.600 55.767 108.366 1.00 101.16 32 LYS D N 1
ATOM 9542 C CA . LYS D 1 32 ? -53.912 55.694 107.756 1.00 99.68 32 LYS D CA 1
ATOM 9543 C C . LYS D 1 32 ? -54.053 56.997 106.993 1.00 98.84 32 LYS D C 1
ATOM 9544 O O . LYS D 1 32 ? -54.986 57.770 107.208 1.00 99.05 32 LYS D O 1
ATOM 9545 N N . GLY D 1 33 ? -53.076 57.229 106.119 1.00 97.50 33 GLY D N 1
ATOM 9546 C CA . GLY D 1 33 ? -52.987 58.414 105.280 1.00 95.51 33 GLY D CA 1
ATOM 9547 C C . GLY D 1 33 ? -53.964 59.575 105.367 1.00 94.24 33 GLY D C 1
ATOM 9548 O O . GLY D 1 33 ? -54.986 59.587 104.682 1.00 94.56 33 GLY D O 1
ATOM 9549 N N . VAL D 1 34 ? -53.640 60.568 106.190 1.00 92.57 34 VAL D N 1
ATOM 9550 C CA . VAL D 1 34 ? -54.471 61.764 106.330 1.00 90.43 34 VAL D CA 1
ATOM 9551 C C . VAL D 1 34 ? -53.533 62.965 106.198 1.00 88.33 34 VAL D C 1
ATOM 9552 O O . VAL D 1 34 ? -52.492 63.010 106.849 1.00 88.33 34 VAL D O 1
ATOM 9554 N N . LYS D 1 35 ? -53.889 63.925 105.349 1.00 85.97 35 LYS D N 1
ATOM 9555 C CA . LYS D 1 35 ? -53.053 65.109 105.132 1.00 83.51 35 LYS D CA 1
ATOM 9556 C C . LYS D 1 35 ? -52.800 65.897 106.415 1.00 81.54 35 LYS D C 1
ATOM 9557 O O . LYS D 1 35 ? -53.670 65.987 107.279 1.00 81.47 35 LYS D O 1
ATOM 9559 N N . LEU D 1 36 ? -51.604 66.472 106.533 1.00 79.08 36 LEU D N 1
ATOM 9560 C CA . LEU D 1 36 ? -51.249 67.256 107.715 1.00 75.95 36 LEU D CA 1
ATOM 9561 C C . LEU D 1 36 ? -50.017 68.132 107.497 1.00 73.11 36 LEU D C 1
ATOM 9562 O O . LEU D 1 36 ? -49.041 67.710 106.874 1.00 71.86 36 LEU D O 1
ATOM 9564 N N . ILE D 1 37 ? -50.079 69.357 108.012 1.00 70.02 37 ILE D N 1
ATOM 9565 C CA . ILE D 1 37 ? -48.970 70.302 107.914 1.00 67.42 37 ILE D CA 1
ATOM 9566 C C . ILE D 1 37 ? -48.150 70.173 109.194 1.00 65.31 37 ILE D C 1
ATOM 9567 O O . ILE D 1 37 ? -48.709 70.149 110.296 1.00 64.76 37 ILE D O 1
ATOM 9569 N N . SER D 1 38 ? -46.830 70.094 109.047 1.00 62.97 38 SER D N 1
ATOM 9570 C CA . SER D 1 38 ? -45.944 69.949 110.199 1.00 60.17 38 SER D CA 1
ATOM 9571 C C . SER D 1 38 ? -45.109 71.171 110.564 1.00 57.93 38 SER D C 1
ATOM 9572 O O . SER D 1 38 ? -44.392 71.722 109.733 1.00 56.54 38 SER D O 1
ATOM 9575 N N . LEU D 1 39 ? -45.205 71.570 111.829 1.00 56.89 39 LEU D N 1
ATOM 9576 C CA . LEU D 1 39 ? -44.445 72.694 112.379 1.00 54.83 39 LEU D CA 1
ATOM 9577 C C . LEU D 1 39 ? -43.660 72.167 113.596 1.00 53.47 39 LEU D C 1
ATOM 9578 O O . LEU D 1 39 ? -43.074 72.932 114.361 1.00 51.92 39 LEU D O 1
ATOM 9583 N N . ALA D 1 40 ? -43.662 70.845 113.750 1.00 52.69 40 ALA D N 1
ATOM 9584 C CA . ALA D 1 40 ? -42.981 70.174 114.852 1.00 52.56 40 ALA D CA 1
ATOM 9585 C C . ALA D 1 40 ? -41.528 69.816 114.536 1.00 52.14 40 ALA D C 1
ATOM 9586 O O . ALA D 1 40 ? -40.632 70.091 115.326 1.00 53.27 40 ALA D O 1
ATOM 9588 N N . ALA D 1 41 ? -41.310 69.195 113.382 1.00 51.81 41 ALA D N 1
ATOM 9589 C CA . ALA D 1 41 ? -39.984 68.777 112.928 1.00 51.34 41 ALA D CA 1
ATOM 9590 C C . ALA D 1 41 ? -38.828 69.717 113.300 1.00 51.02 41 ALA D C 1
ATOM 9591 O O . ALA D 1 41 ? -39.035 70.890 113.577 1.00 51.36 41 ALA D O 1
ATOM 9593 N N . GLY D 1 42 ? -37.609 69.186 113.299 1.00 50.45 42 GLY D N 1
ATOM 9594 C CA . GLY D 1 42 ? -36.444 69.987 113.621 1.00 51.14 42 GLY D CA 1
ATOM 9595 C C . GLY D 1 42 ? -35.389 69.820 112.543 1.00 52.65 42 GLY D C 1
ATOM 9596 O O . GLY D 1 42 ? -34.190 69.952 112.794 1.00 54.37 42 GLY D O 1
ATOM 9597 N N . ASP D 1 43 ? -35.844 69.535 111.329 1.00 52.62 43 ASP D N 1
ATOM 9598 C CA . ASP D 1 43 ? -34.952 69.323 110.201 1.00 51.85 43 ASP D CA 1
ATOM 9599 C C . ASP D 1 43 ? -34.738 70.554 109.342 1.00 52.07 43 ASP D C 1
ATOM 9600 O O . ASP D 1 43 ? -35.585 71.445 109.288 1.00 53.40 43 ASP D O 1
ATOM 9605 N N . PRO D 1 44 ? -33.590 70.628 108.660 1.00 50.48 44 PRO D N 1
ATOM 9606 C CA . PRO D 1 44 ? -33.323 71.777 107.793 1.00 51.33 44 PRO D CA 1
ATOM 9607 C C . PRO D 1 44 ? -34.052 71.446 106.487 1.00 51.60 44 PRO D C 1
ATOM 9608 O O . PRO D 1 44 ? -34.348 70.277 106.247 1.00 53.15 44 PRO D O 1
ATOM 9612 N N . ASP D 1 45 ? -34.349 72.442 105.655 1.00 51.62 45 ASP D N 1
ATOM 9613 C CA . ASP D 1 45 ? -35.050 72.181 104.389 1.00 52.70 45 ASP D CA 1
ATOM 9614 C C . ASP D 1 45 ? -34.151 71.400 103.433 1.00 51.45 45 ASP D C 1
ATOM 9615 O O . ASP D 1 45 ? -33.163 71.927 102.923 1.00 51.00 45 ASP D O 1
ATOM 9620 N N . PRO D 1 46 ? -34.491 70.132 103.167 1.00 51.22 46 PRO D N 1
ATOM 9621 C CA . PRO D 1 46 ? -33.663 69.334 102.257 1.00 51.59 46 PRO D CA 1
ATOM 9622 C C . PRO D 1 46 ? -33.521 69.949 100.859 1.00 51.55 46 PRO D C 1
ATOM 9623 O O . PRO D 1 46 ? -32.593 69.618 100.126 1.00 50.56 46 PRO D O 1
ATOM 9627 N N . GLU D 1 47 ? -34.436 70.850 100.503 1.00 53.32 47 GLU D N 1
ATOM 9628 C CA . GLU D 1 47 ? -34.400 71.509 99.197 1.00 54.80 47 GLU D CA 1
ATOM 9629 C C . GLU D 1 47 ? -33.484 72.732 99.184 1.00 54.57 47 GLU D C 1
ATOM 9630 O O . GLU D 1 47 ? -33.065 73.190 98.119 1.00 54.64 47 GLU D O 1
ATOM 9636 N N . LEU D 1 48 ? -33.186 73.264 100.366 1.00 52.88 48 LEU D N 1
ATOM 9637 C CA . LEU D 1 48 ? -32.313 74.422 100.478 1.00 50.68 48 LEU D CA 1
ATOM 9638 C C . LEU D 1 48 ? -30.885 73.909 100.560 1.00 51.32 48 LEU D C 1
ATOM 9639 O O . LEU D 1 48 ? -29.927 74.681 100.645 1.00 50.00 48 LEU D O 1
ATOM 9644 N N . ILE D 1 49 ? -30.759 72.585 100.541 1.00 51.88 49 ILE D N 1
ATOM 9645 C CA . ILE D 1 49 ? -29.465 71.913 100.582 1.00 51.74 49 ILE D CA 1
ATOM 9646 C C . ILE D 1 49 ? -29.126 71.479 99.152 1.00 51.98 49 ILE D C 1
ATOM 9647 O O . ILE D 1 49 ? -29.983 70.971 98.417 1.00 52.80 49 ILE D O 1
ATOM 9652 N N . PRO D 1 50 ? -27.875 71.699 98.729 1.00 51.26 50 PRO D N 1
ATOM 9653 C CA . PRO D 1 50 ? -27.435 71.327 97.379 1.00 51.65 50 PRO D CA 1
ATOM 9654 C C . PRO D 1 50 ? -27.246 69.816 97.247 1.00 51.95 50 PRO D C 1
ATOM 9655 O O . PRO D 1 50 ? -26.132 69.349 97.031 1.00 51.69 50 PRO D O 1
ATOM 9659 N N . ARG D 1 51 ? -28.327 69.054 97.373 1.00 52.74 51 ARG D N 1
ATOM 9660 C CA . ARG D 1 51 ? -28.216 67.603 97.294 1.00 55.29 51 ARG D CA 1
ATOM 9661 C C . ARG D 1 51 ? -27.419 67.153 96.077 1.00 56.20 51 ARG D C 1
ATOM 9662 O O . ARG D 1 51 ? -26.401 66.466 96.203 1.00 56.60 51 ARG D O 1
ATOM 9670 N N . ALA D 1 52 ? -27.885 67.554 94.900 1.00 57.00 52 ALA D N 1
ATOM 9671 C CA . ALA D 1 52 ? -27.218 67.218 93.651 1.00 56.44 52 ALA D CA 1
ATOM 9672 C C . ALA D 1 52 ? -25.705 67.341 93.806 1.00 55.53 52 ALA D C 1
ATOM 9673 O O . ALA D 1 52 ? -24.971 66.392 93.542 1.00 56.04 52 ALA D O 1
ATOM 9675 N N . VAL D 1 53 ? -25.246 68.507 94.248 1.00 55.46 53 VAL D N 1
ATOM 9676 C CA . VAL D 1 53 ? -23.816 68.750 94.434 1.00 56.62 53 VAL D CA 1
ATOM 9677 C C . VAL D 1 53 ? -23.184 67.705 95.352 1.00 56.74 53 VAL D C 1
ATOM 9678 O O . VAL D 1 53 ? -22.215 67.043 94.979 1.00 56.02 53 VAL D O 1
ATOM 9682 N N . LEU D 1 54 ? -23.737 67.555 96.551 1.00 56.84 54 LEU D N 1
ATOM 9683 C CA . LEU D 1 54 ? -23.220 66.578 97.504 1.00 57.30 54 LEU D CA 1
ATOM 9684 C C . LEU D 1 54 ? -23.104 65.209 96.838 1.00 57.45 54 LEU D C 1
ATOM 9685 O O . LEU D 1 54 ? -22.082 64.530 96.974 1.00 56.58 54 LEU D O 1
ATOM 9690 N N . GLY D 1 55 ? -24.151 64.815 96.116 1.00 57.43 55 GLY D N 1
ATOM 9691 C CA . GLY D 1 55 ? -24.123 63.539 95.426 1.00 60.44 55 GLY D CA 1
ATOM 9692 C C . GLY D 1 55 ? -22.893 63.380 94.534 1.00 62.12 55 GLY D C 1
ATOM 9693 O O . GLY D 1 55 ? -22.239 62.336 94.553 1.00 61.60 55 GLY D O 1
ATOM 9694 N N . GLU D 1 56 ? -22.565 64.411 93.758 1.00 62.63 56 GLU D N 1
ATOM 9695 C CA . GLU D 1 56 ? -21.414 64.342 92.863 1.00 63.00 56 GLU D CA 1
ATOM 9696 C C . GLU D 1 56 ? -20.135 64.131 93.654 1.00 62.89 56 GLU D C 1
ATOM 9697 O O . GLU D 1 56 ? -19.288 63.325 93.273 1.00 63.91 56 GLU D O 1
ATOM 9703 N N . ILE D 1 57 ? -19.990 64.853 94.758 1.00 62.78 57 ILE D N 1
ATOM 9704 C CA . ILE D 1 57 ? -18.788 64.729 95.575 1.00 62.39 57 ILE D CA 1
ATOM 9705 C C . ILE D 1 57 ? -18.780 63.377 96.291 1.00 63.03 57 ILE D C 1
ATOM 9706 O O . ILE D 1 57 ? -17.717 62.825 96.598 1.00 61.66 57 ILE D O 1
ATOM 9711 N N . ALA D 1 58 ? -19.971 62.843 96.543 1.00 62.36 58 ALA D N 1
ATOM 9712 C CA . ALA D 1 58 ? -20.105 61.547 97.192 1.00 63.52 58 ALA D CA 1
ATOM 9713 C C . ALA D 1 58 ? -19.575 60.530 96.194 1.00 63.72 58 ALA D C 1
ATOM 9714 O O . ALA D 1 58 ? -18.797 59.636 96.539 1.00 63.84 58 ALA D O 1
ATOM 9716 N N . LYS D 1 59 ? -20.001 60.693 94.944 1.00 64.45 59 LYS D N 1
ATOM 9717 C CA . LYS D 1 59 ? -19.577 59.822 93.855 1.00 65.09 59 LYS D CA 1
ATOM 9718 C C . LYS D 1 59 ? -18.064 59.950 93.675 1.00 65.40 59 LYS D C 1
ATOM 9719 O O . LYS D 1 59 ? -17.367 58.945 93.547 1.00 65.34 59 LYS D O 1
ATOM 9725 N N . GLU D 1 60 ? -17.556 61.183 93.685 1.00 66.27 60 GLU D N 1
ATOM 9726 C CA . GLU D 1 60 ? -16.116 61.425 93.531 1.00 66.98 60 GLU D CA 1
ATOM 9727 C C . GLU D 1 60 ? -15.345 60.701 94.625 1.00 66.05 60 GLU D C 1
ATOM 9728 O O . GLU D 1 60 ? -14.474 59.868 94.356 1.00 66.59 60 GLU D O 1
ATOM 9734 N N . VAL D 1 61 ? -15.666 61.047 95.866 1.00 65.15 61 VAL D N 1
ATOM 9735 C CA . VAL D 1 61 ? -15.017 60.467 97.034 1.00 62.84 61 VAL D CA 1
ATOM 9736 C C . VAL D 1 61 ? -14.954 58.942 97.015 1.00 61.11 61 VAL D C 1
ATOM 9737 O O . VAL D 1 61 ? -13.873 58.367 97.130 1.00 59.50 61 VAL D O 1
ATOM 9741 N N . LEU D 1 62 ? -16.103 58.289 96.874 1.00 59.70 62 LEU D N 1
ATOM 9742 C CA . LEU D 1 62 ? -16.129 56.831 96.862 1.00 61.63 62 LEU D CA 1
ATOM 9743 C C . LEU D 1 62 ? -15.338 56.234 95.696 1.00 62.97 62 LEU D C 1
ATOM 9744 O O . LEU D 1 62 ? -14.618 55.247 95.866 1.00 62.51 62 LEU D O 1
ATOM 9749 N N . GLU D 1 63 ? -15.460 56.854 94.524 1.00 64.57 63 GLU D N 1
ATOM 9750 C CA . GLU D 1 63 ? -14.767 56.399 93.322 1.00 64.83 63 GLU D CA 1
ATOM 9751 C C . GLU D 1 63 ? -13.240 56.471 93.435 1.00 65.45 63 GLU D C 1
ATOM 9752 O O . GLU D 1 63 ? -12.552 55.485 93.172 1.00 65.54 63 GLU D O 1
ATOM 9758 N N . LYS D 1 64 ? -12.710 57.618 93.855 1.00 65.46 64 LYS D N 1
ATOM 9759 C CA . LYS D 1 64 ? -11.257 57.801 93.921 1.00 65.74 64 LYS D CA 1
ATOM 9760 C C . LYS D 1 64 ? -10.546 57.611 95.255 1.00 65.66 64 LYS D C 1
ATOM 9761 O O . LYS D 1 64 ? -9.317 57.496 95.291 1.00 65.22 64 LYS D O 1
ATOM 9767 N N . GLU D 1 65 ? -11.291 57.581 96.352 1.00 65.93 65 GLU D N 1
ATOM 9768 C CA . GLU D 1 65 ? -10.665 57.442 97.664 1.00 64.96 65 GLU D CA 1
ATOM 9769 C C . GLU D 1 65 ? -11.066 56.167 98.399 1.00 64.37 65 GLU D C 1
ATOM 9770 O O . GLU D 1 65 ? -12.184 56.048 98.896 1.00 64.70 65 GLU D O 1
ATOM 9776 N N . PRO D 1 66 ? -10.149 55.191 98.471 1.00 64.34 66 PRO D N 1
ATOM 9777 C CA . PRO D 1 66 ? -10.421 53.923 99.155 1.00 63.16 66 PRO D CA 1
ATOM 9778 C C . PRO D 1 66 ? -10.715 54.097 100.647 1.00 62.35 66 PRO D C 1
ATOM 9779 O O . PRO D 1 66 ? -11.434 53.296 101.243 1.00 62.15 66 PRO D O 1
ATOM 9783 N N . LYS D 1 67 ? -10.166 55.151 101.243 1.00 60.92 67 LYS D N 1
ATOM 9784 C CA . LYS D 1 67 ? -10.378 55.414 102.660 1.00 58.76 67 LYS D CA 1
ATOM 9785 C C . LYS D 1 67 ? -11.793 55.875 102.990 1.00 57.33 67 LYS D C 1
ATOM 9786 O O . LYS D 1 67 ? -12.183 55.907 104.159 1.00 58.23 67 LYS D O 1
ATOM 9792 N N . SER D 1 68 ? -12.564 56.206 101.960 1.00 54.63 68 SER D N 1
ATOM 9793 C CA . SER D 1 68 ? -13.936 56.672 102.139 1.00 54.05 68 SER D CA 1
ATOM 9794 C C . SER D 1 68 ? -14.888 55.514 102.399 1.00 54.09 68 SER D C 1
ATOM 9795 O O . SER D 1 68 ? -16.107 55.698 102.461 1.00 54.53 68 SER D O 1
ATOM 9798 N N . VAL D 1 69 ? -14.327 54.319 102.539 1.00 53.16 69 VAL D N 1
ATOM 9799 C CA . VAL D 1 69 ? -15.125 53.123 102.769 1.00 51.88 69 VAL D CA 1
ATOM 9800 C C . VAL D 1 69 ? -14.601 52.357 103.991 1.00 51.55 69 VAL D C 1
ATOM 9801 O O . VAL D 1 69 ? -15.204 51.376 104.417 1.00 50.76 69 VAL D O 1
ATOM 9805 N N . MET D 1 70 ? -13.490 52.835 104.553 1.00 51.69 70 MET D N 1
ATOM 9806 C CA . MET D 1 70 ? -12.837 52.214 105.703 1.00 53.22 70 MET D CA 1
ATOM 9807 C C . MET D 1 70 ? -12.901 53.045 106.989 1.00 53.91 70 MET D C 1
ATOM 9808 O O . MET D 1 70 ? -13.407 54.162 106.995 1.00 55.43 70 MET D O 1
ATOM 9813 N N . TYR D 1 71 ? -12.357 52.493 108.072 1.00 54.76 71 TYR D N 1
ATOM 9814 C CA . TYR D 1 71 ? -12.330 53.177 109.363 1.00 54.02 71 TYR D CA 1
ATOM 9815 C C . TYR D 1 71 ? -11.430 54.401 109.323 1.00 54.37 71 TYR D C 1
ATOM 9816 O O . TYR D 1 71 ? -10.305 54.341 108.826 1.00 54.52 71 TYR D O 1
ATOM 9825 N N . THR D 1 72 ? -11.909 55.511 109.867 1.00 53.92 72 THR D N 1
ATOM 9826 C CA . THR D 1 72 ? -11.085 56.708 109.931 1.00 52.52 72 THR D CA 1
ATOM 9827 C C . THR D 1 72 ? -10.578 56.702 111.367 1.00 51.33 72 THR D C 1
ATOM 9828 O O . THR D 1 72 ? -11.011 55.875 112.168 1.00 52.45 72 THR D O 1
ATOM 9832 N N . PRO D 1 73 ? -9.635 57.594 111.713 1.00 50.93 73 PRO D N 1
ATOM 9833 C CA . PRO D 1 73 ? -9.160 57.586 113.104 1.00 48.98 73 PRO D CA 1
ATOM 9834 C C . PRO D 1 73 ? -10.339 57.942 114.013 1.00 48.12 73 PRO D C 1
ATOM 9835 O O . PRO D 1 73 ? -11.300 58.567 113.561 1.00 46.58 73 PRO D O 1
ATOM 9839 N N . ALA D 1 74 ? -10.275 57.531 115.277 1.00 48.06 74 ALA D N 1
ATOM 9840 C CA . ALA D 1 74 ? -11.359 57.801 116.221 1.00 47.45 74 ALA D CA 1
ATOM 9841 C C . ALA D 1 74 ? -11.735 59.281 116.283 1.00 47.20 74 ALA D C 1
ATOM 9842 O O . ALA D 1 74 ? -12.921 59.623 116.358 1.00 45.65 74 ALA D O 1
ATOM 9844 N N . ASN D 1 75 ? -10.732 60.155 116.243 1.00 46.62 75 ASN D N 1
ATOM 9845 C CA . ASN D 1 75 ? -10.986 61.586 116.294 1.00 47.50 75 ASN D CA 1
ATOM 9846 C C . ASN D 1 75 ? -11.265 62.225 114.942 1.00 48.74 75 ASN D C 1
ATOM 9847 O O . ASN D 1 75 ? -11.479 63.436 114.860 1.00 49.88 75 ASN D O 1
ATOM 9852 N N . GLY D 1 76 ? -11.283 61.416 113.886 1.00 49.60 76 GLY D N 1
ATOM 9853 C CA . GLY D 1 76 ? -11.560 61.932 112.551 1.00 48.92 76 GLY D CA 1
ATOM 9854 C C . GLY D 1 76 ? -10.330 62.074 111.669 1.00 49.66 76 GLY D C 1
ATOM 9855 O O . GLY D 1 76 ? -9.196 62.084 112.171 1.00 46.53 76 GLY D O 1
ATOM 9856 N N . ILE D 1 77 ? -10.548 62.179 110.354 1.00 51.09 77 ILE D N 1
ATOM 9857 C CA . ILE D 1 77 ? -9.437 62.329 109.400 1.00 51.93 77 ILE D CA 1
ATOM 9858 C C . ILE D 1 77 ? -8.793 63.699 109.557 1.00 53.02 77 ILE D C 1
ATOM 9859 O O . ILE D 1 77 ? -9.479 64.723 109.558 1.00 53.12 77 ILE D O 1
ATOM 9864 N N . PRO D 1 78 ? -7.457 63.734 109.672 1.00 53.46 78 PRO D N 1
ATOM 9865 C CA . PRO D 1 78 ? -6.658 64.955 109.840 1.00 54.85 78 PRO D CA 1
ATOM 9866 C C . PRO D 1 78 ? -7.065 66.131 108.953 1.00 56.14 78 PRO D C 1
ATOM 9867 O O . PRO D 1 78 ? -7.025 67.284 109.385 1.00 57.44 78 PRO D O 1
ATOM 9871 N N . GLU D 1 79 ? -7.462 65.841 107.718 1.00 57.26 79 GLU D N 1
ATOM 9872 C CA . GLU D 1 79 ? -7.858 66.891 106.784 1.00 58.68 79 GLU D CA 1
ATOM 9873 C C . GLU D 1 79 ? -9.183 67.556 107.161 1.00 57.82 79 GLU D C 1
ATOM 9874 O O . GLU D 1 79 ? -9.377 68.749 106.910 1.00 57.81 79 GLU D O 1
ATOM 9880 N N . LEU D 1 80 ? -10.098 66.789 107.752 1.00 55.97 80 LEU D N 1
ATOM 9881 C CA . LEU D 1 80 ? -11.397 67.350 108.140 1.00 55.48 80 LEU D CA 1
ATOM 9882 C C . LEU D 1 80 ? -11.205 68.246 109.360 1.00 54.11 80 LEU D C 1
ATOM 9883 O O . LEU D 1 80 ? -11.771 69.331 109.446 1.00 53.45 80 LEU D O 1
ATOM 9888 N N . ARG D 1 81 ? -10.399 67.783 110.302 1.00 54.72 81 ARG D N 1
ATOM 9889 C CA . ARG D 1 81 ? -10.143 68.552 111.509 1.00 57.66 81 ARG D CA 1
ATOM 9890 C C . ARG D 1 81 ? -9.394 69.843 111.176 1.00 58.66 81 ARG D C 1
ATOM 9891 O O . ARG D 1 81 ? -9.611 70.874 111.808 1.00 59.07 81 ARG D O 1
ATOM 9899 N N . GLU D 1 82 ? -8.515 69.780 110.179 1.00 60.23 82 GLU D N 1
ATOM 9900 C CA . GLU D 1 82 ? -7.746 70.950 109.766 1.00 59.23 82 GLU D CA 1
ATOM 9901 C C . GLU D 1 82 ? -8.639 71.957 109.045 1.00 57.91 82 GLU D C 1
ATOM 9902 O O . GLU D 1 82 ? -8.456 73.171 109.184 1.00 57.00 82 GLU D O 1
ATOM 9908 N N . GLU D 1 83 ? -9.605 71.449 108.283 1.00 55.97 83 GLU D N 1
ATOM 9909 C CA . GLU D 1 83 ? -10.541 72.299 107.554 1.00 55.61 83 GLU D CA 1
ATOM 9910 C C . GLU D 1 83 ? -11.536 72.939 108.514 1.00 54.43 83 GLU D C 1
ATOM 9911 O O . GLU D 1 83 ? -11.860 74.120 108.386 1.00 55.19 83 GLU D O 1
ATOM 9917 N N . LEU D 1 84 ? -12.021 72.154 109.474 1.00 53.72 84 LEU D N 1
ATOM 9918 C CA . LEU D 1 84 ? -12.972 72.657 110.466 1.00 51.89 84 LEU D CA 1
ATOM 9919 C C . LEU D 1 84 ? -12.346 73.789 111.264 1.00 50.46 84 LEU D C 1
ATOM 9920 O O . LEU D 1 84 ? -12.999 74.779 111.562 1.00 50.92 84 LEU D O 1
ATOM 9925 N N . ALA D 1 85 ? -11.073 73.639 111.606 1.00 50.66 85 ALA D N 1
ATOM 9926 C CA . ALA D 1 85 ? -10.361 74.660 112.363 1.00 51.21 85 ALA D CA 1
ATOM 9927 C C . ALA D 1 85 ? -10.367 75.972 111.593 1.00 52.09 85 ALA D C 1
ATOM 9928 O O . ALA D 1 85 ? -10.468 77.046 112.184 1.00 52.83 85 ALA D O 1
ATOM 9930 N N . ALA D 1 86 ? -10.252 75.867 110.270 1.00 52.51 86 ALA D N 1
ATOM 9931 C CA . ALA D 1 86 ? -10.242 77.029 109.390 1.00 52.61 86 ALA D CA 1
ATOM 9932 C C . ALA D 1 86 ? -11.655 77.574 109.202 1.00 53.12 86 ALA D C 1
ATOM 9933 O O . ALA D 1 86 ? -11.880 78.785 109.257 1.00 52.87 86 ALA D O 1
ATOM 9935 N N . PHE D 1 87 ? -12.602 76.671 108.978 1.00 51.60 87 PHE D N 1
ATOM 9936 C CA . PHE D 1 87 ? -13.984 77.063 108.787 1.00 53.43 87 PHE D CA 1
ATOM 9937 C C . PHE D 1 87 ? -14.529 77.795 110.015 1.00 55.28 87 PHE D C 1
ATOM 9938 O O . PHE D 1 87 ? -15.275 78.769 109.889 1.00 54.71 87 PHE D O 1
ATOM 9946 N N . LEU D 1 88 ? -14.137 77.333 111.201 1.00 56.19 88 LEU D N 1
ATOM 9947 C CA . LEU D 1 88 ? -14.584 77.937 112.452 1.00 56.90 88 LEU D CA 1
ATOM 9948 C C . LEU D 1 88 ? -13.904 79.293 112.660 1.00 58.98 88 LEU D C 1
ATOM 9949 O O . LEU D 1 88 ? -14.549 80.278 113.017 1.00 58.62 88 LEU D O 1
ATOM 9954 N N . LYS D 1 89 ? -12.599 79.335 112.423 1.00 60.90 89 LYS D N 1
ATOM 9955 C CA . LYS D 1 89 ? -11.832 80.561 112.580 1.00 62.86 89 LYS D CA 1
ATOM 9956 C C . LYS D 1 89 ? -12.354 81.688 111.695 1.00 63.55 89 LYS D C 1
ATOM 9957 O O . LYS D 1 89 ? -12.248 82.862 112.049 1.00 62.58 89 LYS D O 1
ATOM 9963 N N . LYS D 1 90 ? -12.927 81.327 110.549 1.00 64.44 90 LYS D N 1
ATOM 9964 C CA . LYS D 1 90 ? -13.445 82.319 109.609 1.00 64.88 90 LYS D CA 1
ATOM 9965 C C . LYS D 1 90 ? -14.901 82.713 109.827 1.00 64.63 90 LYS D C 1
ATOM 9966 O O . LYS D 1 90 ? -15.240 83.896 109.772 1.00 64.26 90 LYS D O 1
ATOM 9972 N N . TYR D 1 91 ? -15.761 81.732 110.075 1.00 63.98 91 TYR D N 1
ATOM 9973 C CA . TYR D 1 91 ? -17.178 82.019 110.252 1.00 64.72 91 TYR D CA 1
ATOM 9974 C C . TYR D 1 91 ? -17.735 81.985 111.667 1.00 64.21 91 TYR D C 1
ATOM 9975 O O . TYR D 1 91 ? -18.906 82.310 111.871 1.00 64.04 91 TYR D O 1
ATOM 9984 N N . ASP D 1 92 ? -16.917 81.596 112.641 1.00 64.21 92 ASP D N 1
ATOM 9985 C CA . ASP D 1 92 ? -17.386 81.546 114.022 1.00 63.93 92 ASP D CA 1
ATOM 9986 C C . ASP D 1 92 ? -16.417 82.236 114.986 1.00 63.76 92 ASP D C 1
ATOM 9987 O O . ASP D 1 92 ? -16.469 82.008 116.194 1.00 64.30 92 ASP D O 1
ATOM 9992 N N . HIS D 1 93 ? -15.534 83.073 114.445 1.00 63.42 93 HIS D N 1
ATOM 9993 C CA . HIS D 1 93 ? -14.571 83.835 115.249 1.00 63.15 93 HIS D CA 1
ATOM 9994 C C . HIS D 1 93 ? -13.795 82.983 116.255 1.00 61.83 93 HIS D C 1
ATOM 9995 O O . HIS D 1 93 ? -13.367 83.485 117.298 1.00 61.65 93 HIS D O 1
ATOM 10002 N N . LEU D 1 94 ? -13.591 81.708 115.935 1.00 60.94 94 LEU D N 1
ATOM 10003 C CA . LEU D 1 94 ? -12.900 80.794 116.844 1.00 59.55 94 LEU D CA 1
ATOM 10004 C C . LEU D 1 94 ? -11.559 80.271 116.345 1.00 58.20 94 LEU D C 1
ATOM 10005 O O . LEU D 1 94 ? -11.468 79.738 115.249 1.00 58.46 94 LEU D O 1
ATOM 10010 N N . GLU D 1 95 ? -10.524 80.413 117.165 1.00 59.51 95 GLU D N 1
ATOM 10011 C CA . GLU D 1 95 ? -9.183 79.936 116.821 1.00 59.35 95 GLU D CA 1
ATOM 10012 C C . GLU D 1 95 ? -8.930 78.668 117.634 1.00 57.89 95 GLU D C 1
ATOM 10013 O O . GLU D 1 95 ? -8.857 78.723 118.855 1.00 57.72 95 GLU D O 1
ATOM 10019 N N . VAL D 1 96 ? -8.810 77.529 116.963 1.00 56.90 96 VAL D N 1
ATOM 10020 C CA . VAL D 1 96 ? -8.564 76.270 117.655 1.00 56.17 96 VAL D CA 1
ATOM 10021 C C . VAL D 1 96 ? -7.664 75.358 116.825 1.00 56.31 96 VAL D C 1
ATOM 10022 O O . VAL D 1 96 ? -7.704 75.388 115.597 1.00 56.69 96 VAL D O 1
ATOM 10026 N N . SER D 1 97 ? -6.842 74.562 117.500 1.00 55.74 97 SER D N 1
ATOM 10027 C CA . SER D 1 97 ? -5.939 73.639 116.824 1.00 54.93 97 SER D CA 1
ATOM 10028 C C . SER D 1 97 ? -6.711 72.404 116.378 1.00 56.14 97 SER D C 1
ATOM 10029 O O . SER D 1 97 ? -7.643 71.967 117.055 1.00 56.88 97 SER D O 1
ATOM 10032 N N . PRO D 1 98 ? -6.334 71.823 115.226 1.00 56.94 98 PRO D N 1
ATOM 10033 C CA . PRO D 1 98 ? -7.014 70.629 114.709 1.00 56.31 98 PRO D CA 1
ATOM 10034 C C . PRO D 1 98 ? -6.897 69.464 115.683 1.00 55.98 98 PRO D C 1
ATOM 10035 O O . PRO D 1 98 ? -7.746 68.576 115.708 1.00 56.31 98 PRO D O 1
ATOM 10039 N N . GLU D 1 99 ? -5.835 69.481 116.482 1.00 56.03 99 GLU D N 1
ATOM 10040 C CA . GLU D 1 99 ? -5.571 68.422 117.451 1.00 57.06 99 GLU D CA 1
ATOM 10041 C C . GLU D 1 99 ? -6.526 68.441 118.636 1.00 55.51 99 GLU D C 1
ATOM 10042 O O . GLU D 1 99 ? -6.583 67.488 119.414 1.00 55.51 99 GLU D O 1
ATOM 10048 N N . ASN D 1 100 ? -7.260 69.537 118.773 1.00 54.34 100 ASN D N 1
ATOM 10049 C CA . ASN D 1 100 ? -8.208 69.697 119.862 1.00 52.45 100 ASN D CA 1
ATOM 10050 C C . ASN D 1 100 ? -9.656 69.504 119.417 1.00 51.06 100 ASN D C 1
ATOM 10051 O O . ASN D 1 100 ? -10.584 69.758 120.183 1.00 49.18 100 ASN D O 1
ATOM 10056 N N . ILE D 1 101 ? -9.849 69.054 118.181 1.00 48.55 101 ILE D N 1
ATOM 10057 C CA . ILE D 1 101 ? -11.197 68.822 117.693 1.00 48.05 101 ILE D CA 1
ATOM 10058 C C . ILE D 1 101 ? -11.387 67.323 117.429 1.00 47.89 101 ILE D C 1
ATOM 10059 O O . ILE D 1 101 ? -10.466 66.639 116.973 1.00 47.90 101 ILE D O 1
ATOM 10064 N N . VAL D 1 102 ? -12.577 66.817 117.753 1.00 46.17 102 VAL D N 1
ATOM 10065 C CA . VAL D 1 102 ? -12.909 65.401 117.591 1.00 44.78 102 VAL D CA 1
ATOM 10066 C C . VAL D 1 102 ? -14.229 65.251 116.848 1.00 44.03 102 VAL D C 1
ATOM 10067 O O . VAL D 1 102 ? -15.259 65.716 117.324 1.00 45.22 102 VAL D O 1
ATOM 10071 N N . ILE D 1 103 ? -14.202 64.594 115.693 1.00 43.64 103 ILE D N 1
ATOM 10072 C CA . ILE D 1 103 ? -15.409 64.403 114.892 1.00 41.23 103 ILE D CA 1
ATOM 10073 C C . ILE D 1 103 ? -16.291 63.325 115.495 1.00 40.74 103 ILE D C 1
ATOM 10074 O O . ILE D 1 103 ? -15.884 62.165 115.598 1.00 40.73 103 ILE D O 1
ATOM 10079 N N . THR D 1 104 ? -17.515 63.704 115.845 1.00 40.43 104 THR D N 1
ATOM 10080 C CA . THR D 1 104 ? -18.460 62.791 116.469 1.00 38.26 104 THR D CA 1
ATOM 10081 C C . THR D 1 104 ? -19.707 62.561 115.633 1.00 38.74 104 THR D C 1
ATOM 10082 O O . THR D 1 104 ? -19.885 63.162 114.574 1.00 39.58 104 THR D O 1
ATOM 10086 N N . ILE D 1 105 ? -20.572 61.679 116.123 1.00 37.82 105 ILE D N 1
ATOM 10087 C CA . ILE D 1 105 ? -21.828 61.390 115.451 1.00 36.66 105 ILE D CA 1
ATOM 10088 C C . ILE D 1 105 ? -22.720 62.570 115.772 1.00 38.80 105 ILE D C 1
ATOM 10089 O O . ILE D 1 105 ? -23.600 62.478 116.630 1.00 41.14 105 ILE D O 1
ATOM 10094 N N . GLY D 1 106 ? -22.479 63.685 115.091 1.00 37.84 106 GLY D N 1
ATOM 10095 C CA . GLY D 1 106 ? -23.270 64.885 115.324 1.00 39.55 106 GLY D CA 1
ATOM 10096 C C . GLY D 1 106 ? -23.103 65.459 116.722 1.00 38.33 106 GLY D C 1
ATOM 10097 O O . GLY D 1 106 ? -22.359 64.911 117.535 1.00 36.26 106 GLY D O 1
ATOM 10098 N N . GLY D 1 107 ? -23.799 66.565 116.991 1.00 39.29 107 GLY D N 1
ATOM 10099 C CA . GLY D 1 107 ? -23.743 67.214 118.294 1.00 38.57 107 GLY D CA 1
ATOM 10100 C C . GLY D 1 107 ? -24.252 66.286 119.386 1.00 38.25 107 GLY D C 1
ATOM 10101 O O . GLY D 1 107 ? -23.776 66.315 120.519 1.00 38.15 107 GLY D O 1
ATOM 10102 N N . THR D 1 108 ? -25.228 65.455 119.031 1.00 37.49 108 THR D N 1
ATOM 10103 C CA . THR D 1 108 ? -25.803 64.484 119.963 1.00 37.14 108 THR D CA 1
ATOM 10104 C C . THR D 1 108 ? -24.679 63.592 120.486 1.00 36.35 108 THR D C 1
ATOM 10105 O O . THR D 1 108 ? -24.420 63.540 121.690 1.00 36.53 108 THR D O 1
ATOM 10109 N N . GLY D 1 109 ? -24.009 62.892 119.574 1.00 36.31 109 GLY D N 1
ATOM 10110 C CA . GLY D 1 109 ? -22.914 62.020 119.976 1.00 35.19 109 GLY D CA 1
ATOM 10111 C C . GLY D 1 109 ? -21.892 62.781 120.789 1.00 35.60 109 GLY D C 1
ATOM 10112 O O . GLY D 1 109 ? -21.355 62.271 121.782 1.00 37.29 109 GLY D O 1
ATOM 10113 N N . ALA D 1 110 ? -21.621 64.014 120.378 1.00 35.38 110 ALA D N 1
ATOM 10114 C CA . ALA D 1 110 ? -20.656 64.845 121.091 1.00 36.29 110 ALA D CA 1
ATOM 10115 C C . ALA D 1 110 ? -21.112 65.037 122.543 1.00 34.80 110 ALA D C 1
ATOM 10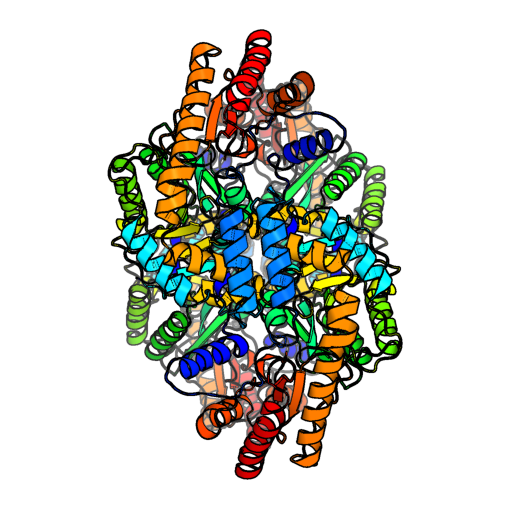116 O O . ALA D 1 110 ? -20.340 64.796 123.471 1.00 34.91 110 ALA D O 1
ATOM 10118 N N . LEU D 1 111 ? -22.370 65.441 122.733 1.00 33.09 111 LEU D N 1
ATOM 10119 C CA . LEU D 1 111 ? -22.914 65.651 124.076 1.00 31.57 111 LEU D CA 1
ATOM 10120 C C . LEU D 1 111 ? -22.850 64.387 124.934 1.00 29.90 111 LEU D C 1
ATOM 10121 O O . LEU D 1 111 ? -22.538 64.462 126.124 1.00 29.56 111 LEU D O 1
ATOM 10126 N N . ASP D 1 112 ? -23.131 63.231 124.324 1.00 30.13 112 ASP D N 1
ATOM 10127 C CA . ASP D 1 112 ? -23.095 61.931 125.024 1.00 29.82 112 ASP D CA 1
ATOM 10128 C C . ASP D 1 112 ? -21.659 61.565 125.433 1.00 30.45 112 ASP D C 1
ATOM 10129 O O . ASP D 1 112 ? -21.399 61.196 126.588 1.00 32.51 112 ASP D O 1
ATOM 10134 N N . LEU D 1 113 ? -20.712 61.691 124.509 1.00 29.60 113 LEU D N 1
ATOM 10135 C CA . LEU D 1 113 ? -19.314 61.393 124.834 1.00 29.27 113 LEU D CA 1
ATOM 10136 C C . LEU D 1 113 ? -18.874 62.271 125.997 1.00 28.69 113 LEU D C 1
ATOM 10137 O O . LEU D 1 113 ? -18.177 61.814 126.913 1.00 28.40 113 LEU D O 1
ATOM 10142 N N . LEU D 1 114 ? -19.299 63.532 125.971 1.00 30.26 114 LEU D N 1
ATOM 10143 C CA . LEU D 1 114 ? -18.941 64.477 127.031 1.00 29.32 114 LEU D CA 1
ATOM 10144 C C . LEU D 1 114 ? -19.620 64.083 128.352 1.00 29.28 114 LEU D C 1
ATOM 10145 O O . LEU D 1 114 ? -18.981 64.085 129.405 1.00 27.28 114 LEU D O 1
ATOM 10150 N N . GLY D 1 115 ? -20.904 63.724 128.296 1.00 29.07 115 GLY D N 1
ATOM 10151 C CA . GLY D 1 115 ? -21.596 63.315 129.508 1.00 28.33 115 GLY D CA 1
ATOM 10152 C C . GLY D 1 115 ? -20.915 62.108 130.134 1.00 30.73 115 GLY D C 1
ATOM 10153 O O . GLY D 1 115 ? -20.654 62.078 131.336 1.00 30.44 115 GLY D O 1
ATOM 10154 N N . ARG D 1 116 ? -20.597 61.109 129.320 1.00 32.03 116 ARG D N 1
ATOM 10155 C CA . ARG D 1 116 ? -19.943 59.919 129.851 1.00 33.04 116 ARG D CA 1
ATOM 10156 C C . ARG D 1 116 ? -18.612 60.189 130.555 1.00 33.59 116 ARG D C 1
ATOM 10157 O O . ARG D 1 116 ? -18.265 59.474 131.490 1.00 35.51 116 ARG D O 1
ATOM 10165 N N . VAL D 1 117 ? -17.874 61.214 130.131 1.00 31.10 117 VAL D N 1
ATOM 10166 C CA . VAL D 1 117 ? -16.576 61.501 130.756 1.00 31.09 117 VAL D CA 1
ATOM 10167 C C . VAL D 1 117 ? -16.610 62.517 131.909 1.00 30.66 117 VAL D C 1
ATOM 10168 O O . VAL D 1 117 ? -15.694 62.565 132.735 1.00 30.84 117 VAL D O 1
ATOM 10172 N N . LEU D 1 118 ? -17.668 63.315 131.967 1.00 29.29 118 LEU D N 1
ATOM 10173 C CA . LEU D 1 118 ? -17.782 64.362 132.963 1.00 28.95 118 LEU D CA 1
ATOM 10174 C C . LEU D 1 118 ? -18.882 64.156 133.990 1.00 29.14 118 LEU D C 1
ATOM 10175 O O . LEU D 1 118 ? -18.969 64.889 134.965 1.00 28.64 118 LEU D O 1
ATOM 10180 N N . ILE D 1 119 ? -19.724 63.155 133.794 1.00 30.91 119 ILE D N 1
ATOM 10181 C CA . ILE D 1 119 ? -20.807 62.955 134.744 1.00 30.47 119 ILE D CA 1
ATOM 10182 C C . ILE D 1 119 ? -20.733 61.690 135.600 1.00 30.39 119 ILE D C 1
ATOM 10183 O O . ILE D 1 119 ? -20.504 60.606 135.087 1.00 31.97 119 ILE D O 1
ATOM 10188 N N . ASP D 1 120 ? -20.881 61.844 136.914 1.00 29.65 120 ASP D N 1
ATOM 10189 C CA . ASP D 1 120 ? -20.942 60.693 137.811 1.00 28.22 120 ASP D CA 1
ATOM 10190 C C . ASP D 1 120 ? -22.421 60.660 138.253 1.00 27.44 120 ASP D C 1
ATOM 10191 O O . ASP D 1 120 ? -23.036 61.711 138.442 1.00 28.39 120 ASP D O 1
ATOM 10196 N N . PRO D 1 121 ? -23.013 59.473 138.408 1.00 25.73 121 PRO D N 1
ATOM 10197 C CA . PRO D 1 121 ? -24.419 59.510 138.832 1.00 26.44 121 PRO D CA 1
ATOM 10198 C C . PRO D 1 121 ? -24.667 60.412 140.057 1.00 26.56 121 PRO D C 1
ATOM 10199 O O . PRO D 1 121 ? -23.926 60.355 141.038 1.00 24.32 121 PRO D O 1
ATOM 10203 N N . GLY D 1 122 ? -25.699 61.254 139.961 1.00 26.89 122 GLY D N 1
ATOM 10204 C CA . GLY D 1 122 ? -26.046 62.171 141.035 1.00 26.04 122 GLY D CA 1
ATOM 10205 C C . GLY D 1 122 ? -25.567 63.605 140.810 1.00 27.60 122 GLY D C 1
ATOM 10206 O O . GLY D 1 122 ? -26.079 64.535 141.440 1.00 27.67 122 GLY D O 1
ATOM 10207 N N . ASP D 1 123 ? -24.593 63.796 139.924 1.00 24.47 123 ASP D N 1
ATOM 10208 C CA . ASP D 1 123 ? -24.086 65.128 139.662 1.00 24.56 123 ASP D CA 1
ATOM 10209 C C . ASP D 1 123 ? -25.213 66.039 139.173 1.00 24.20 123 ASP D C 1
ATOM 10210 O O . ASP D 1 123 ? -26.092 65.625 138.404 1.00 23.27 123 ASP D O 1
ATOM 10215 N N . VAL D 1 124 ? -25.195 67.283 139.626 1.00 22.83 124 VAL D N 1
ATOM 10216 C CA . VAL D 1 124 ? -26.174 68.233 139.163 1.00 22.64 124 VAL D CA 1
ATOM 10217 C C . VAL D 1 124 ? -25.499 68.935 137.996 1.00 25.57 124 VAL D C 1
ATOM 10218 O O . VAL D 1 124 ? -24.306 69.245 138.051 1.00 26.48 124 VAL D O 1
ATOM 10222 N N . VAL D 1 125 ? -26.242 69.142 136.918 1.00 27.46 125 VAL D N 1
ATOM 10223 C CA . VAL D 1 125 ? -25.716 69.892 135.790 1.00 27.41 125 VAL D CA 1
ATOM 10224 C C . VAL D 1 125 ? -26.732 70.999 135.591 1.00 28.54 125 VAL D C 1
ATOM 10225 O O . VAL D 1 125 ? -27.950 70.768 135.603 1.00 28.14 125 VAL D O 1
ATOM 10229 N N . ILE D 1 126 ? -26.227 72.214 135.460 1.00 27.60 126 ILE D N 1
ATOM 10230 C CA . ILE D 1 126 ? -27.083 73.366 135.281 1.00 30.10 126 ILE D CA 1
ATOM 10231 C C . ILE D 1 126 ? -27.319 73.647 133.796 1.00 31.43 126 ILE D C 1
ATOM 10232 O O . ILE D 1 126 ? -26.376 73.621 132.987 1.00 31.60 126 ILE D O 1
ATOM 10237 N N . THR D 1 127 ? -28.578 73.900 133.449 1.00 28.45 127 THR D N 1
ATOM 10238 C CA . THR D 1 127 ? -28.971 74.197 132.077 1.00 28.43 127 THR D CA 1
ATOM 10239 C C . THR D 1 127 ? -29.928 75.378 132.051 1.00 31.05 127 THR D C 1
ATOM 10240 O O . THR D 1 127 ? -30.392 75.847 133.096 1.00 31.92 127 THR D O 1
ATOM 10244 N N . GLU D 1 128 ? -30.225 75.861 130.852 1.00 30.26 128 GLU D N 1
ATOM 10245 C CA . GLU D 1 128 ? -31.193 76.929 130.702 1.00 30.84 128 GLU D CA 1
ATOM 10246 C C . GLU D 1 128 ? -32.523 76.225 130.952 1.00 30.88 128 GLU D C 1
ATOM 10247 O O . GLU D 1 128 ? -32.572 75.001 130.950 1.00 29.40 128 GLU D O 1
ATOM 10253 N N . ASN D 1 129 ? -33.574 76.984 131.246 1.00 31.93 129 ASN D N 1
ATOM 10254 C CA . ASN D 1 129 ? -34.916 76.426 131.455 1.00 32.57 129 ASN D CA 1
ATOM 10255 C C . ASN D 1 129 ? -35.787 77.369 130.622 1.00 34.90 129 ASN D C 1
ATOM 10256 O O . ASN D 1 129 ? -35.841 78.576 130.883 1.00 35.70 129 ASN D O 1
ATOM 10261 N N . PRO D 1 130 ? -36.402 76.848 129.550 1.00 34.24 130 PRO D N 1
ATOM 10262 C CA . PRO D 1 130 ? -36.276 75.451 129.141 1.00 33.88 130 PRO D CA 1
ATOM 10263 C C . PRO D 1 130 ? -34.976 75.213 128.388 1.00 32.03 130 PRO D C 1
ATOM 10264 O O . PRO D 1 130 ? -34.157 76.114 128.243 1.00 31.76 130 PRO D O 1
ATOM 10268 N N . SER D 1 131 ? -34.784 73.988 127.920 1.00 32.38 131 SER D N 1
ATOM 10269 C CA . SER D 1 131 ? -33.585 73.651 127.155 1.00 33.77 131 SER D CA 1
ATOM 10270 C C . SER D 1 131 ? -33.927 72.545 126.180 1.00 33.12 131 SER D C 1
ATOM 10271 O O . SER D 1 131 ? -35.077 72.096 126.115 1.00 33.71 131 SER D O 1
ATOM 10274 N N . TYR D 1 132 ? -32.932 72.108 125.417 1.00 34.51 132 TYR D N 1
ATOM 10275 C CA . TYR D 1 132 ? -33.114 71.045 124.414 1.00 35.29 132 TYR D CA 1
ATOM 10276 C C . TYR D 1 132 ? -33.398 69.702 125.090 1.00 34.44 132 TYR D C 1
ATOM 10277 O O . TYR D 1 132 ? -32.509 69.130 125.711 1.00 34.43 132 TYR D O 1
ATOM 10286 N N . ILE D 1 133 ? -34.627 69.197 124.960 1.00 34.34 133 ILE D N 1
ATOM 10287 C CA . ILE D 1 133 ? -35.000 67.916 125.582 1.00 35.96 133 ILE D CA 1
ATOM 10288 C C . ILE D 1 133 ? -34.001 66.764 125.461 1.00 35.66 133 ILE D C 1
ATOM 10289 O O . ILE D 1 133 ? -33.771 66.061 126.435 1.00 36.07 133 ILE D O 1
ATOM 10294 N N . ASN D 1 134 ? -33.429 66.553 124.278 1.00 34.90 134 ASN D N 1
ATOM 10295 C CA . ASN D 1 134 ? -32.517 65.428 124.079 1.00 35.98 134 ASN D CA 1
ATOM 10296 C C . ASN D 1 134 ? -31.253 65.449 124.917 1.00 35.26 134 ASN D C 1
ATOM 10297 O O . ASN D 1 134 ? -30.703 64.399 125.252 1.00 32.43 134 ASN D O 1
ATOM 10302 N N . THR D 1 135 ? -30.790 66.643 125.244 1.00 33.95 135 THR D N 1
ATOM 10303 C CA . THR D 1 135 ? -29.621 66.771 126.066 1.00 33.49 135 THR D CA 1
ATOM 10304 C C . THR D 1 135 ? -30.070 66.534 127.503 1.00 32.24 135 THR D C 1
ATOM 10305 O O . THR D 1 135 ? -29.382 65.871 128.281 1.00 32.40 135 THR D O 1
ATOM 10309 N N . LEU D 1 136 ? -31.235 67.058 127.860 1.00 30.32 136 LEU D N 1
ATOM 10310 C CA . LEU D 1 136 ? -31.731 66.849 129.210 1.00 29.80 136 LEU D CA 1
ATOM 10311 C C . LEU D 1 136 ? -31.891 65.351 129.415 1.00 29.88 136 LEU D C 1
ATOM 10312 O O . LEU D 1 136 ? -31.467 64.803 130.438 1.00 31.81 136 LEU D O 1
ATOM 10317 N N . LEU D 1 137 ? -32.492 64.696 128.423 1.00 28.29 137 LEU D N 1
ATOM 10318 C CA . LEU D 1 137 ? -32.716 63.250 128.436 1.00 27.93 137 LEU D CA 1
ATOM 10319 C C . LEU D 1 137 ? -31.365 62.522 128.455 1.00 26.85 137 LEU D C 1
ATOM 10320 O O . LEU D 1 137 ? -31.147 61.627 129.267 1.00 27.74 137 LEU D O 1
ATOM 10325 N N . ALA D 1 138 ? -30.453 62.917 127.570 1.00 26.52 138 ALA D N 1
ATOM 10326 C CA . ALA D 1 138 ? -29.134 62.273 127.498 1.00 25.57 138 ALA D CA 1
ATOM 10327 C C . ALA D 1 138 ? -28.391 62.327 128.824 1.00 26.45 138 ALA D C 1
ATOM 10328 O O . ALA D 1 138 ? -27.830 61.323 129.264 1.00 26.34 138 ALA D O 1
ATOM 10330 N N . PHE D 1 139 ? -28.376 63.502 129.452 1.00 27.79 139 PHE D N 1
ATOM 10331 C CA . PHE D 1 139 ? -27.686 63.664 130.728 1.00 28.73 139 PHE D CA 1
ATOM 10332 C C . PHE D 1 139 ? -28.417 62.930 131.857 1.00 27.71 139 PHE D C 1
ATOM 10333 O O . PHE D 1 139 ? -27.777 62.331 132.712 1.00 28.95 139 PHE D O 1
ATOM 10341 N N . GLU D 1 140 ? -29.747 62.952 131.868 1.00 25.86 140 GLU D N 1
ATOM 10342 C CA . GLU D 1 140 ? -30.431 62.249 132.940 1.00 24.79 140 GLU D CA 1
ATOM 10343 C C . GLU D 1 140 ? -30.256 60.733 132.856 1.00 21.99 140 GLU D C 1
ATOM 10344 O O . GLU D 1 140 ? -30.126 60.091 133.885 1.00 21.56 140 GLU D O 1
ATOM 10350 N N . GLN D 1 141 ? -30.231 60.143 131.663 1.00 22.62 141 GLN D N 1
ATOM 10351 C CA . GLN D 1 141 ? -30.038 58.702 131.632 1.00 23.64 141 GLN D CA 1
ATOM 10352 C C . GLN D 1 141 ? -28.601 58.303 132.016 1.00 25.75 141 GLN D C 1
ATOM 10353 O O . GLN D 1 141 ? -28.296 57.114 132.124 1.00 24.05 141 GLN D O 1
ATOM 10359 N N . LEU D 1 142 ? -27.733 59.299 132.206 1.00 24.83 142 LEU D N 1
ATOM 10360 C CA . LEU D 1 142 ? -26.370 59.064 132.659 1.00 27.92 142 LEU D CA 1
ATOM 10361 C C . LEU D 1 142 ? -26.405 59.249 134.177 1.00 28.37 142 LEU D C 1
ATOM 10362 O O . LEU D 1 142 ? -25.405 59.046 134.871 1.00 29.89 142 LEU D O 1
ATOM 10367 N N . GLY D 1 143 ? -27.572 59.640 134.687 1.00 26.86 143 GLY D N 1
ATOM 10368 C CA . GLY D 1 143 ? -27.748 59.799 136.121 1.00 24.95 143 GLY D CA 1
ATOM 10369 C C . GLY D 1 143 ? -27.621 61.195 136.696 1.00 25.79 143 GLY D C 1
ATOM 10370 O O . GLY D 1 143 ? -27.578 61.363 137.908 1.00 27.53 143 GLY D O 1
ATOM 10371 N N . ALA D 1 144 ? -27.547 62.197 135.837 1.00 25.23 144 ALA D N 1
ATOM 10372 C CA . ALA D 1 144 ? -27.434 63.565 136.289 1.00 26.71 144 ALA D CA 1
ATOM 10373 C C . ALA D 1 144 ? -28.783 64.122 136.734 1.00 28.51 144 ALA D C 1
ATOM 10374 O O . ALA D 1 144 ? -29.837 63.680 136.277 1.00 27.67 144 ALA D O 1
ATOM 10376 N N . LYS D 1 145 ? -28.723 65.102 137.629 1.00 29.49 145 LYS D N 1
ATOM 10377 C CA . LYS D 1 145 ? -29.903 65.780 138.122 1.00 28.66 145 LYS D CA 1
ATOM 10378 C C . LYS D 1 145 ? -29.864 67.133 137.416 1.00 28.23 145 LYS D C 1
ATOM 10379 O O . LYS D 1 145 ? -28.834 67.818 137.431 1.00 22.17 145 LYS D O 1
ATOM 10385 N N . ILE D 1 146 ? -30.966 67.513 136.768 1.00 27.33 146 ILE D N 1
ATOM 10386 C CA . ILE D 1 146 ? -31.006 68.787 136.045 1.00 27.14 146 ILE D CA 1
ATOM 10387 C C . ILE D 1 146 ? -31.546 69.933 136.891 1.00 29.31 146 ILE D C 1
ATOM 10388 O O . ILE D 1 146 ? -32.575 69.793 137.547 1.00 31.50 146 ILE D O 1
ATOM 10393 N N . GLU D 1 147 ? -30.845 71.064 136.871 1.00 29.57 147 GLU D N 1
ATOM 10394 C CA . GLU D 1 147 ? -31.282 72.257 137.583 1.00 31.43 147 GLU D CA 1
ATOM 10395 C C . GLU D 1 147 ? -31.343 73.367 136.541 1.00 31.71 147 GLU D C 1
ATOM 10396 O O . GLU D 1 147 ? -30.326 73.742 135.963 1.00 32.99 147 GLU D O 1
ATOM 10402 N N . GLY D 1 148 ? -32.542 73.881 136.291 1.00 31.53 148 GLY D N 1
ATOM 10403 C CA . GLY D 1 148 ? -32.688 74.912 135.281 1.00 32.53 148 GLY D CA 1
ATOM 10404 C C . GLY D 1 148 ? -32.636 76.356 135.742 1.00 31.52 148 GLY D C 1
ATOM 10405 O O . GLY D 1 148 ? -32.986 76.675 136.874 1.00 30.40 148 GLY D O 1
ATOM 10406 N N . VAL D 1 149 ? -32.195 77.223 134.839 1.00 31.09 149 VAL D N 1
ATOM 10407 C CA . VAL D 1 149 ? -32.095 78.651 135.089 1.00 32.48 149 VAL D CA 1
ATOM 10408 C C . VAL D 1 149 ? -32.911 79.380 134.025 1.00 35.45 149 VAL D C 1
ATOM 10409 O O . VAL D 1 149 ? -32.649 79.246 132.831 1.00 36.07 149 VAL D O 1
ATOM 10413 N N . PRO D 1 150 ? -33.893 80.192 134.450 1.00 37.25 150 PRO D N 1
ATOM 10414 C CA . PRO D 1 150 ? -34.750 80.935 133.517 1.00 37.82 150 PRO D CA 1
ATOM 10415 C C . PRO D 1 150 ? -34.040 81.688 132.389 1.00 39.99 150 PRO D C 1
ATOM 10416 O O . PRO D 1 150 ? -32.892 82.125 132.520 1.00 37.29 150 PRO D O 1
ATOM 10420 N N . VAL D 1 151 ? -34.745 81.838 131.276 1.00 40.89 151 VAL D N 1
ATOM 10421 C CA . VAL D 1 151 ? -34.214 82.566 130.138 1.00 41.55 151 VAL D CA 1
ATOM 10422 C C . VAL D 1 151 ? -35.258 83.607 129.713 1.00 43.33 151 VAL D C 1
ATOM 10423 O O . VAL D 1 151 ? -36.452 83.466 130.004 1.00 42.05 151 VAL D O 1
ATOM 10427 N N . ASP D 1 152 ? -34.801 84.655 129.040 1.00 43.12 152 ASP D N 1
ATOM 10428 C CA . ASP D 1 152 ? -35.710 85.664 128.519 1.00 45.95 152 ASP D CA 1
ATOM 10429 C C . ASP D 1 152 ? -35.276 85.954 127.083 1.00 46.86 152 ASP D C 1
ATOM 10430 O O . ASP D 1 152 ? -34.611 85.125 126.460 1.00 45.82 152 ASP D O 1
ATOM 10435 N N . ASN D 1 153 ? -35.632 87.122 126.559 1.00 48.27 153 ASN D N 1
ATOM 10436 C CA . ASN D 1 153 ? -35.273 87.454 125.188 1.00 48.49 153 ASN D CA 1
ATOM 10437 C C . ASN D 1 153 ? -33.777 87.632 124.986 1.00 48.77 153 ASN D C 1
ATOM 10438 O O . ASN D 1 153 ? -33.304 87.711 123.855 1.00 48.87 153 ASN D O 1
ATOM 10443 N N . ASP D 1 154 ? -33.029 87.688 126.081 1.00 47.21 154 ASP D N 1
ATOM 10444 C CA . ASP D 1 154 ? -31.588 87.821 125.978 1.00 45.72 154 ASP D CA 1
ATOM 10445 C C . ASP D 1 154 ? -30.873 86.559 126.429 1.00 44.36 154 ASP D C 1
ATOM 10446 O O . ASP D 1 154 ? -29.685 86.592 126.780 1.00 42.55 154 ASP D O 1
ATOM 10451 N N . GLY D 1 155 ? -31.601 85.445 126.411 1.00 42.39 155 GLY D N 1
ATOM 10452 C CA . GLY D 1 155 ? -31.018 84.171 126.805 1.00 43.54 155 GLY D CA 1
ATOM 10453 C C . GLY D 1 155 ? -31.060 83.908 128.300 1.00 44.22 155 GLY D C 1
ATOM 10454 O O . GLY D 1 155 ? -31.917 84.445 129.012 1.00 45.08 155 GLY D O 1
ATOM 10455 N N . MET D 1 156 ? -30.121 83.092 128.777 1.00 42.57 156 MET D N 1
ATOM 10456 C CA . MET D 1 156 ? -30.034 82.730 130.195 1.00 41.75 156 MET D CA 1
ATOM 10457 C C . MET D 1 156 ? -29.891 83.927 131.131 1.00 40.33 156 MET D C 1
ATOM 10458 O O . MET D 1 156 ? -29.014 84.778 130.939 1.00 39.16 156 MET D O 1
ATOM 10463 N N . ARG D 1 157 ? -30.742 83.979 132.151 1.00 39.82 157 ARG D N 1
ATOM 10464 C CA . ARG D 1 157 ? -30.657 85.040 133.144 1.00 38.22 157 ARG D CA 1
ATOM 10465 C C . ARG D 1 157 ? -29.421 84.704 133.978 1.00 39.94 157 ARG D C 1
ATOM 10466 O O . ARG D 1 157 ? -29.508 84.030 135.012 1.00 41.07 157 ARG D O 1
ATOM 10474 N N . VAL D 1 158 ? -28.265 85.156 133.506 1.00 38.55 158 VAL D N 1
ATOM 10475 C CA . VAL D 1 158 ? -26.992 84.914 134.179 1.00 39.20 158 VAL D CA 1
ATOM 10476 C C . VAL D 1 158 ? -27.009 85.212 135.673 1.00 39.01 158 VAL D C 1
ATOM 10477 O O . VAL D 1 158 ? -26.494 84.425 136.478 1.00 37.23 158 VAL D O 1
ATOM 10481 N N . ASP D 1 159 ? -27.601 86.340 136.050 1.00 37.67 159 ASP D N 1
ATOM 10482 C CA . ASP D 1 159 ? -27.676 86.691 137.463 1.00 36.39 159 ASP D CA 1
ATOM 10483 C C . ASP D 1 159 ? -28.386 85.585 138.258 1.00 34.53 159 ASP D C 1
ATOM 10484 O O . ASP D 1 159 ? -27.943 85.228 139.348 1.00 33.64 159 ASP D O 1
ATOM 10489 N N . LEU D 1 160 ? -29.476 85.042 137.716 1.00 33.86 160 LEU D N 1
ATOM 10490 C CA . LEU D 1 160 ? -30.208 83.982 138.408 1.00 35.11 160 LEU D CA 1
ATOM 10491 C C . LEU D 1 160 ? -29.365 82.695 138.369 1.00 34.59 160 LEU D C 1
ATOM 10492 O O . LEU D 1 160 ? -29.536 81.796 139.185 1.00 35.12 160 LEU D O 1
ATOM 10497 N N . LEU D 1 161 ? -28.444 82.620 137.419 1.00 34.83 161 LEU D N 1
ATOM 10498 C CA . LEU D 1 161 ? -27.574 81.461 137.317 1.00 35.94 161 LEU D CA 1
ATOM 10499 C C . LEU D 1 161 ? -26.719 81.420 138.587 1.00 36.50 161 LEU D C 1
ATOM 10500 O O . LEU D 1 161 ? -26.623 80.387 139.249 1.00 37.47 161 LEU D O 1
ATOM 10505 N N . GLU D 1 162 ? -26.125 82.551 138.953 1.00 37.56 162 GLU D N 1
ATOM 10506 C CA . GLU D 1 162 ? -25.316 82.585 140.164 1.00 38.99 162 GLU D CA 1
ATOM 10507 C C . GLU D 1 162 ? -26.198 82.325 141.382 1.00 37.98 162 GLU D C 1
ATOM 10508 O O . GLU D 1 162 ? -25.774 81.688 142.338 1.00 40.31 162 GLU D O 1
ATOM 10514 N N . GLU D 1 163 ? -27.433 82.803 141.334 1.00 38.34 163 GLU D N 1
ATOM 10515 C CA . GLU D 1 163 ? -28.362 82.600 142.435 1.00 38.02 163 GLU D CA 1
ATOM 10516 C C . GLU D 1 163 ? -28.585 81.093 142.644 1.00 35.95 163 GLU D C 1
ATOM 10517 O O . GLU D 1 163 ? -28.585 80.605 143.771 1.00 34.38 163 GLU D O 1
ATOM 10523 N N . LYS D 1 164 ? -28.764 80.371 141.541 1.00 33.67 164 LYS D N 1
ATOM 10524 C CA . LYS D 1 164 ? -28.994 78.934 141.573 1.00 35.43 164 LYS D CA 1
ATOM 10525 C C . LYS D 1 164 ? -27.768 78.210 142.136 1.00 35.55 164 LYS D C 1
ATOM 10526 O O . LYS D 1 164 ? -27.886 77.289 142.934 1.00 36.14 164 LYS D O 1
ATOM 10532 N N . ILE D 1 165 ? -26.591 78.646 141.716 1.00 34.12 165 ILE D N 1
ATOM 10533 C CA . ILE D 1 165 ? -25.358 78.056 142.183 1.00 35.94 165 ILE D CA 1
ATOM 10534 C C . ILE D 1 165 ? -25.232 78.250 143.682 1.00 37.16 165 ILE D C 1
ATOM 10535 O O . ILE D 1 165 ? -24.789 77.350 144.391 1.00 36.53 165 ILE D O 1
ATOM 10540 N N . LYS D 1 166 ? -25.628 79.430 144.155 1.00 38.08 166 LYS D N 1
ATOM 10541 C CA . LYS D 1 166 ? -25.571 79.761 145.576 1.00 37.69 166 LYS D CA 1
ATOM 10542 C C . LYS D 1 166 ? -26.587 78.961 146.371 1.00 36.83 166 LYS D C 1
ATOM 10543 O O . LYS D 1 166 ? -26.328 78.557 147.504 1.00 34.92 166 LYS D O 1
ATOM 10549 N N . GLU D 1 167 ? -27.754 78.751 145.772 1.00 39.52 167 GLU D N 1
ATOM 10550 C CA . GLU D 1 167 ? -28.821 77.997 146.419 1.00 41.41 167 GLU D CA 1
ATOM 10551 C C . GLU D 1 167 ? -28.355 76.549 146.557 1.00 40.72 167 GLU D C 1
ATOM 10552 O O . GLU D 1 167 ? -28.452 75.942 147.624 1.00 41.62 167 GLU D O 1
ATOM 10558 N N . LEU D 1 168 ? -27.841 76.015 145.455 1.00 38.86 168 LEU D N 1
ATOM 10559 C CA . LEU D 1 168 ? -27.354 74.645 145.390 1.00 36.74 168 LEU D CA 1
ATOM 10560 C C . LEU D 1 168 ? -26.243 74.430 146.408 1.00 35.57 168 LEU D C 1
ATOM 10561 O O . LEU D 1 168 ? -26.279 73.481 147.186 1.00 33.28 168 LEU D O 1
ATOM 10566 N N . LYS D 1 169 ? -25.252 75.312 146.403 1.00 35.59 169 LYS D N 1
ATOM 10567 C CA . LYS D 1 169 ? -24.145 75.180 147.332 1.00 36.04 169 LYS D CA 1
ATOM 10568 C C . LYS D 1 169 ? -24.583 75.336 148.780 1.00 36.45 169 LYS D C 1
ATOM 10569 O O . LYS D 1 169 ? -24.043 74.673 149.664 1.00 37.47 169 LYS D O 1
ATOM 10575 N N . ALA D 1 170 ? -25.565 76.192 149.029 1.00 35.68 170 ALA D N 1
ATOM 10576 C CA . ALA D 1 170 ? -26.056 76.369 150.384 1.00 38.15 170 ALA D CA 1
ATOM 10577 C C . ALA D 1 170 ? -26.587 75.026 150.878 1.00 37.95 170 ALA D C 1
ATOM 10578 O O . ALA D 1 170 ? -26.489 74.708 152.065 1.00 38.53 170 ALA D O 1
ATOM 10580 N N . LYS D 1 171 ? -27.136 74.234 149.958 1.00 36.06 171 LYS D N 1
ATOM 10581 C CA . LYS D 1 171 ? -27.671 72.914 150.297 1.00 37.58 171 LYS D CA 1
ATOM 10582 C C . LYS D 1 171 ? -26.578 71.854 150.296 1.00 36.44 171 LYS D C 1
ATOM 10583 O O . LYS D 1 171 ? -26.840 70.693 150.602 1.00 36.77 171 LYS D O 1
ATOM 10589 N N . GLY D 1 172 ? -25.362 72.253 149.935 1.00 35.56 172 GLY D N 1
ATOM 10590 C CA . GLY D 1 172 ? -24.258 71.313 149.890 1.00 33.17 172 GLY D CA 1
ATOM 10591 C C . GLY D 1 172 ? -24.247 70.472 148.623 1.00 32.27 172 GLY D C 1
ATOM 10592 O O . GLY D 1 172 ? -23.587 69.433 148.572 1.00 27.80 172 GLY D O 1
ATOM 10593 N N . GLN D 1 173 ? -24.968 70.926 147.598 1.00 31.14 173 GLN D N 1
ATOM 10594 C CA . GLN D 1 173 ? -25.043 70.204 146.328 1.00 31.43 173 GLN D CA 1
ATOM 10595 C C . GLN D 1 173 ? -23.821 70.388 145.428 1.00 31.93 173 GLN D C 1
ATOM 10596 O O . GLN D 1 173 ? -23.271 71.481 145.292 1.00 30.78 173 GLN D O 1
ATOM 10602 N N . LYS D 1 174 ? -23.412 69.290 144.812 1.00 32.36 174 LYS D N 1
ATOM 10603 C CA . LYS D 1 174 ? -22.276 69.286 143.919 1.00 32.13 174 LYS D CA 1
ATOM 10604 C C . LYS D 1 174 ? -22.707 69.552 142.494 1.00 32.00 174 LYS D C 1
ATOM 10605 O O . LYS D 1 174 ? -23.630 68.913 141.965 1.00 33.95 174 LYS D O 1
ATOM 10611 N N . VAL D 1 175 ? -22.034 70.511 141.880 1.00 31.72 175 VAL D N 1
ATOM 10612 C CA . VAL D 1 175 ? -22.284 70.867 140.498 1.00 33.32 175 VAL D CA 1
ATOM 10613 C C . VAL D 1 175 ? -20.942 71.222 139.894 1.00 34.22 175 VAL D C 1
ATOM 10614 O O . VAL D 1 175 ? -20.076 71.755 140.588 1.00 35.71 175 VAL D O 1
ATOM 10618 N N . LYS D 1 176 ? -20.768 70.941 138.608 1.00 35.64 176 LYS D N 1
ATOM 10619 C CA . LYS D 1 176 ? -19.517 71.270 137.937 1.00 35.41 176 LYS D CA 1
ATOM 10620 C C . LYS D 1 176 ? -19.720 71.776 136.514 1.00 34.66 176 LYS D C 1
ATOM 10621 O O . LYS D 1 176 ? -18.897 72.551 136.016 1.00 33.47 176 LYS D O 1
ATOM 10627 N N . LEU D 1 177 ? -20.828 71.374 135.884 1.00 32.72 177 LEU D N 1
ATOM 10628 C CA . LEU D 1 177 ? -21.120 71.746 134.491 1.00 32.87 177 LEU D CA 1
ATOM 10629 C C . LEU D 1 177 ? -22.362 72.579 134.202 1.00 33.29 177 LEU D C 1
ATOM 10630 O O . LEU D 1 177 ? -23.420 72.380 134.787 1.00 34.32 177 LEU D O 1
ATOM 10635 N N . ILE D 1 178 ? -22.226 73.482 133.244 1.00 33.02 178 ILE D N 1
ATOM 10636 C CA . ILE D 1 178 ? -23.325 74.319 132.818 1.00 32.09 178 ILE D CA 1
ATOM 10637 C C . ILE D 1 178 ? -23.494 74.059 131.323 1.00 32.87 178 ILE D C 1
ATOM 10638 O O . ILE D 1 178 ? -22.550 74.202 130.556 1.00 34.79 178 ILE D O 1
ATOM 10643 N N . TYR D 1 179 ? -24.676 73.644 130.905 1.00 32.50 179 TYR D N 1
ATOM 10644 C CA . TYR D 1 179 ? -24.884 73.408 129.489 1.00 32.28 179 TYR D CA 1
ATOM 10645 C C . TYR D 1 179 ? -25.742 74.546 128.945 1.00 33.12 179 TYR D C 1
ATOM 10646 O O . TYR D 1 179 ? -26.845 74.798 129.438 1.00 32.04 179 TYR D O 1
ATOM 10655 N N . THR D 1 180 ? -25.214 75.241 127.943 1.00 32.90 180 THR D N 1
ATOM 10656 C CA . THR D 1 180 ? -25.898 76.369 127.335 1.00 35.57 180 THR D CA 1
ATOM 10657 C C . THR D 1 180 ? -25.874 76.324 125.804 1.00 35.59 180 THR D C 1
ATOM 10658 O O . THR D 1 180 ? -24.919 75.833 125.194 1.00 36.89 180 THR D O 1
ATOM 10662 N N . ILE D 1 181 ? -26.954 76.829 125.211 1.00 35.66 181 ILE D N 1
ATOM 10663 C CA . ILE D 1 181 ? -27.163 76.924 123.764 1.00 34.61 181 ILE D CA 1
ATOM 10664 C C . ILE D 1 181 ? -27.303 78.441 123.574 1.00 36.27 181 ILE D C 1
ATOM 10665 O O . ILE D 1 181 ? -28.418 78.969 123.480 1.00 37.00 181 ILE D O 1
ATOM 10670 N N . PRO D 1 182 ? -26.172 79.163 123.536 1.00 35.66 182 PRO D N 1
ATOM 10671 C CA . PRO D 1 182 ? -26.127 80.622 123.378 1.00 38.36 182 PRO D CA 1
ATOM 10672 C C . PRO D 1 182 ? -26.868 81.253 122.201 1.00 39.79 182 PRO D C 1
ATOM 10673 O O . PRO D 1 182 ? -27.574 82.241 122.375 1.00 40.57 182 PRO D O 1
ATOM 10677 N N . THR D 1 183 ? -26.711 80.691 121.007 1.00 43.11 183 THR D N 1
ATOM 10678 C CA . THR D 1 183 ? -27.352 81.247 119.814 1.00 42.48 183 THR D CA 1
ATOM 10679 C C . THR D 1 183 ? -28.545 80.453 119.298 1.00 43.39 183 THR D C 1
ATOM 10680 O O . THR D 1 183 ? -28.489 79.228 119.184 1.00 42.63 183 THR D O 1
ATOM 10684 N N . GLY D 1 184 ? -29.626 81.168 118.988 1.00 43.64 184 GLY D N 1
ATOM 10685 C CA . GLY D 1 184 ? -30.832 80.536 118.474 1.00 41.79 184 GLY D CA 1
ATOM 10686 C C . GLY D 1 184 ? -31.147 79.248 119.194 1.00 43.43 184 GLY D C 1
ATOM 10687 O O . GLY D 1 184 ? -31.185 78.174 118.587 1.00 43.74 184 GLY D O 1
ATOM 10688 N N . GLN D 1 185 ? -31.377 79.363 120.496 1.00 44.17 185 GLN D N 1
ATOM 10689 C CA . GLN D 1 185 ? -31.670 78.209 121.332 1.00 43.55 185 GLN D CA 1
ATOM 10690 C C . GLN D 1 185 ? -32.880 77.408 120.896 1.00 43.43 185 GLN D C 1
ATOM 10691 O O . GLN D 1 185 ? -33.825 77.940 120.326 1.00 43.78 185 GLN D O 1
ATOM 10697 N N . ASN D 1 186 ? -32.823 76.115 121.181 1.00 41.29 186 ASN D N 1
ATOM 10698 C CA . ASN D 1 186 ? -33.914 75.202 120.918 1.00 41.94 186 ASN D CA 1
ATOM 10699 C C . ASN D 1 186 ? -34.355 74.843 122.353 1.00 42.51 186 ASN D C 1
ATOM 10700 O O . ASN D 1 186 ? -33.529 74.406 123.158 1.00 41.19 186 ASN D O 1
ATOM 10705 N N . PRO D 1 187 ? -35.654 75.011 122.693 1.00 41.84 187 PRO D N 1
ATOM 10706 C CA . PRO D 1 187 ? -36.823 75.459 121.940 1.00 41.10 187 PRO D CA 1
ATOM 10707 C C . PRO D 1 187 ? -37.195 76.955 121.918 1.00 43.43 187 PRO D C 1
ATOM 10708 O O . PRO D 1 187 ? -37.994 77.362 121.075 1.00 43.80 187 PRO D O 1
ATOM 10712 N N . MET D 1 188 ? -36.656 77.760 122.833 1.00 44.51 188 MET D N 1
ATOM 10713 C CA . MET D 1 188 ? -37.006 79.182 122.903 1.00 43.91 188 MET D CA 1
ATOM 10714 C C . MET D 1 188 ? -36.682 80.055 121.695 1.00 45.83 188 MET D C 1
ATOM 10715 O O . MET D 1 188 ? -37.423 80.995 121.389 1.00 47.20 188 MET D O 1
ATOM 10720 N N . GLY D 1 189 ? -35.574 79.774 121.023 1.00 45.02 189 GLY D N 1
ATOM 10721 C CA . GLY D 1 189 ? -35.221 80.558 119.855 1.00 43.05 189 GLY D CA 1
ATOM 10722 C C . GLY D 1 189 ? -34.485 81.849 120.157 1.00 41.81 189 GLY D C 1
ATOM 10723 O O . GLY D 1 189 ? -34.058 82.557 119.236 1.00 39.59 189 GLY D O 1
ATOM 10724 N N . VAL D 1 190 ? -34.323 82.163 121.438 1.00 40.49 190 VAL D N 1
ATOM 10725 C CA . VAL D 1 190 ? -33.622 83.386 121.836 1.00 39.34 190 VAL D CA 1
ATOM 10726 C C . VAL D 1 190 ? -32.115 83.151 121.840 1.00 40.32 190 VAL D C 1
ATOM 10727 O O . VAL D 1 190 ? -31.664 82.003 121.816 1.00 41.23 190 VAL D O 1
ATOM 10731 N N . THR D 1 191 ? -31.333 84.227 121.843 1.00 39.62 191 THR D N 1
ATOM 10732 C CA . THR D 1 191 ? -29.882 84.088 121.858 1.00 40.65 191 THR D CA 1
ATOM 10733 C C . THR D 1 191 ? -29.258 84.978 122.936 1.00 41.89 191 THR D C 1
ATOM 10734 O O . THR D 1 191 ? -29.598 86.154 123.068 1.00 42.02 191 THR D O 1
ATOM 10738 N N . MET D 1 192 ? -28.346 84.400 123.709 1.00 41.91 192 MET D N 1
ATOM 10739 C CA . MET D 1 192 ? -27.678 85.111 124.787 1.00 43.56 192 MET D CA 1
ATOM 10740 C C . MET D 1 192 ? -26.962 86.354 124.249 1.00 44.17 192 MET D C 1
ATOM 10741 O O . MET D 1 192 ? -26.385 86.316 123.165 1.00 43.88 192 MET D O 1
ATOM 10746 N N . SER D 1 193 ? -27.003 87.451 125.006 1.00 44.25 193 SER D N 1
ATOM 10747 C CA . SER D 1 193 ? -26.348 88.692 124.592 1.00 45.49 193 SER D CA 1
ATOM 10748 C C . SER D 1 193 ? -24.854 88.636 124.944 1.00 46.94 193 SER D C 1
ATOM 10749 O O . SER D 1 193 ? -24.447 87.840 125.792 1.00 48.18 193 SER D O 1
ATOM 10752 N N . MET D 1 194 ? -24.033 89.460 124.295 1.00 48.04 194 MET D N 1
ATOM 10753 C CA . MET D 1 194 ? -22.588 89.444 124.560 1.00 51.26 194 MET D CA 1
ATOM 10754 C C . MET D 1 194 ? -22.313 89.865 125.980 1.00 51.14 194 MET D C 1
ATOM 10755 O O . MET D 1 194 ? -21.321 89.466 126.600 1.00 51.83 194 MET D O 1
ATOM 10760 N N . GLU D 1 195 ? -23.204 90.695 126.487 1.00 51.23 195 GLU D N 1
ATOM 10761 C CA . GLU D 1 195 ? -23.088 91.189 127.840 1.00 50.62 195 GLU D CA 1
ATOM 10762 C C . GLU D 1 195 ? -23.212 89.989 128.796 1.00 48.96 195 GLU D C 1
ATOM 10763 O O . GLU D 1 195 ? -22.346 89.768 129.634 1.00 48.94 195 GLU D O 1
ATOM 10769 N N . ARG D 1 196 ? -24.270 89.196 128.640 1.00 48.50 196 ARG D N 1
ATOM 10770 C CA . ARG D 1 196 ? -24.483 88.034 129.506 1.00 47.67 196 ARG D CA 1
ATOM 10771 C C . ARG D 1 196 ? -23.440 86.928 129.290 1.00 46.49 196 ARG D C 1
ATOM 10772 O O . ARG D 1 196 ? -23.101 86.196 130.220 1.00 45.30 196 ARG D O 1
ATOM 10780 N N . ARG D 1 197 ? -22.925 86.822 128.067 1.00 45.67 197 ARG D N 1
ATOM 10781 C CA . ARG D 1 197 ? -21.912 85.823 127.737 1.00 45.21 197 ARG D CA 1
ATOM 10782 C C . ARG D 1 197 ? -20.610 86.138 128.480 1.00 46.05 197 ARG D C 1
ATOM 10783 O O . ARG D 1 197 ? -19.853 85.232 128.837 1.00 46.01 197 ARG D O 1
ATOM 10791 N N . LYS D 1 198 ? -20.342 87.417 128.731 1.00 46.12 198 LYS D N 1
ATOM 10792 C CA . LYS D 1 198 ? -19.118 87.775 129.453 1.00 45.05 198 LYS D CA 1
ATOM 10793 C C . LYS D 1 198 ? -19.267 87.508 130.945 1.00 43.80 198 LYS D C 1
ATOM 10794 O O . LYS D 1 198 ? -18.307 87.118 131.615 1.00 42.49 198 LYS D O 1
ATOM 10800 N N . ALA D 1 199 ? -20.476 87.721 131.458 1.00 40.99 199 ALA D N 1
ATOM 10801 C CA . ALA D 1 199 ? -20.756 87.498 132.870 1.00 39.50 199 ALA D CA 1
ATOM 10802 C C . ALA D 1 199 ? -20.720 85.994 133.165 1.00 38.88 199 ALA D C 1
ATOM 10803 O O . ALA D 1 199 ? -20.175 85.566 134.187 1.00 37.71 199 ALA D O 1
ATOM 10805 N N . LEU D 1 200 ? -21.286 85.201 132.255 1.00 38.68 200 LEU D N 1
ATOM 10806 C CA . LEU D 1 200 ? -21.325 83.741 132.397 1.00 40.12 200 LEU D CA 1
ATOM 10807 C C . LEU D 1 200 ? -19.918 83.171 132.573 1.00 39.15 200 LEU D C 1
ATOM 10808 O O . LEU D 1 200 ? -19.685 82.344 133.450 1.00 38.96 200 LEU D O 1
ATOM 10813 N N . LEU D 1 201 ? -18.986 83.613 131.735 1.00 38.42 201 LEU D N 1
ATOM 10814 C CA . LEU D 1 201 ? -17.609 83.147 131.829 1.00 37.79 201 LEU D CA 1
ATOM 10815 C C . LEU D 1 201 ? -17.027 83.506 133.178 1.00 38.42 201 LEU D C 1
ATOM 10816 O O . LEU D 1 201 ? -16.230 82.750 133.730 1.00 37.81 201 LEU D O 1
ATOM 10821 N N . GLU D 1 202 ? -17.420 84.658 133.713 1.00 39.57 202 GLU D N 1
ATOM 10822 C CA . GLU D 1 202 ? -16.910 85.084 135.008 1.00 40.76 202 GLU D CA 1
ATOM 10823 C C . GLU D 1 202 ? -17.500 84.255 136.139 1.00 38.94 202 GLU D C 1
ATOM 10824 O O . GLU D 1 202 ? -16.825 83.983 137.135 1.00 38.88 202 GLU D O 1
ATOM 10830 N N . ILE D 1 203 ? -18.754 83.853 135.991 1.00 36.27 203 ILE D N 1
ATOM 10831 C CA . ILE D 1 203 ? -19.399 83.047 137.013 1.00 37.15 203 ILE D CA 1
ATOM 10832 C C . ILE D 1 203 ? -18.788 81.654 137.017 1.00 35.56 203 ILE D C 1
ATOM 10833 O O . ILE D 1 203 ? -18.582 81.061 138.077 1.00 33.34 203 ILE D O 1
ATOM 10838 N N . ALA D 1 204 ? -18.501 81.140 135.824 1.00 35.45 204 ALA D N 1
ATOM 10839 C CA . ALA D 1 204 ? -17.896 79.819 135.693 1.00 37.64 204 ALA D CA 1
ATOM 10840 C C . ALA D 1 204 ? -16.491 79.824 136.308 1.00 37.24 204 ALA D C 1
ATOM 10841 O O . ALA D 1 204 ? -16.064 78.836 136.900 1.00 36.24 204 ALA D O 1
ATOM 10843 N N . SER D 1 205 ? -15.783 80.943 136.177 1.00 38.10 205 SER D N 1
ATOM 10844 C CA . SER D 1 205 ? -14.437 81.067 136.741 1.00 39.77 205 SER D CA 1
ATOM 10845 C C . SER D 1 205 ? -14.481 81.229 138.260 1.00 40.23 205 SER D C 1
ATOM 10846 O O . SER D 1 205 ? -13.666 80.647 138.982 1.00 41.79 205 SER D O 1
ATOM 10849 N N . LYS D 1 206 ? -15.437 82.018 138.742 1.00 38.34 206 LYS D N 1
ATOM 10850 C CA . LYS D 1 206 ? -15.575 82.266 140.175 1.00 38.44 206 LYS D CA 1
ATOM 10851 C C . LYS D 1 206 ? -15.919 81.011 140.976 1.00 36.99 206 LYS D C 1
ATOM 10852 O O . LYS D 1 206 ? -15.500 80.865 142.122 1.00 38.36 206 LYS D O 1
ATOM 10858 N N . TYR D 1 207 ? -16.684 80.107 140.379 1.00 35.03 207 TYR D N 1
ATOM 10859 C CA . TYR D 1 207 ? -17.067 78.881 141.069 1.00 35.31 207 TYR D CA 1
ATOM 10860 C C . TYR D 1 207 ? -16.351 77.675 140.482 1.00 34.92 207 TYR D C 1
ATOM 10861 O O . TYR D 1 207 ? -16.710 76.536 140.745 1.00 32.58 207 TYR D O 1
ATOM 10870 N N . ASP D 1 208 ? -15.328 77.953 139.684 1.00 36.66 208 ASP D N 1
ATOM 10871 C CA . ASP D 1 208 ? -14.524 76.929 139.043 1.00 37.10 208 ASP D CA 1
ATOM 10872 C C . ASP D 1 208 ? -15.380 75.857 138.397 1.00 37.79 208 ASP D C 1
ATOM 10873 O O . ASP D 1 208 ? -15.299 74.677 138.742 1.00 38.90 208 ASP D O 1
ATOM 10878 N N . LEU D 1 209 ? -16.196 76.296 137.443 1.00 36.45 209 LEU D N 1
ATOM 10879 C CA . LEU D 1 209 ? -17.097 75.428 136.707 1.00 34.35 209 LEU D CA 1
ATOM 10880 C C . LEU D 1 209 ? -16.681 75.360 135.235 1.00 33.72 209 LEU D C 1
ATOM 10881 O O . LEU D 1 209 ? -15.914 76.196 134.749 1.00 33.00 209 LEU D O 1
ATOM 10886 N N . LEU D 1 210 ? -17.178 74.345 134.540 1.00 31.09 210 LEU D N 1
ATOM 10887 C CA . LEU D 1 210 ? -16.898 74.168 133.121 1.00 33.02 210 LEU D CA 1
ATOM 10888 C C . LEU D 1 210 ? -18.205 74.446 132.400 1.00 31.71 210 LEU D C 1
ATOM 10889 O O . LEU D 1 210 ? -19.283 74.165 132.927 1.00 31.71 210 LEU D O 1
ATOM 10894 N N . ILE D 1 211 ? -18.109 75.021 131.208 1.00 31.45 211 ILE D N 1
ATOM 10895 C CA . ILE D 1 211 ? -19.288 75.322 130.406 1.00 30.84 211 ILE D CA 1
ATOM 10896 C C . ILE D 1 211 ? -19.269 74.495 129.131 1.00 32.37 211 ILE D C 1
ATOM 10897 O O . ILE D 1 211 ? -18.225 74.373 128.482 1.00 32.07 211 ILE D O 1
ATOM 10902 N N . ILE D 1 212 ? -20.421 73.932 128.782 1.00 32.01 212 ILE D N 1
ATOM 10903 C CA . ILE D 1 212 ? -20.553 73.168 127.558 1.00 33.54 212 ILE D CA 1
ATOM 10904 C C . ILE D 1 212 ? -21.407 74.032 126.647 1.00 33.52 212 ILE D C 1
ATOM 10905 O O . ILE D 1 212 ? -22.593 74.237 126.904 1.00 33.41 212 ILE D O 1
ATOM 10910 N N . GLU D 1 213 ? -20.782 74.535 125.585 1.00 34.97 213 GLU D N 1
ATOM 10911 C CA . GLU D 1 213 ? -21.433 75.411 124.626 1.00 34.93 213 GLU D CA 1
ATOM 10912 C C . GLU D 1 213 ? -21.873 74.678 123.360 1.00 35.65 213 GLU D C 1
ATOM 10913 O O . GLU D 1 213 ? -21.053 74.145 122.613 1.00 35.58 213 GLU D O 1
ATOM 10919 N N . ASP D 1 214 ? -23.187 74.671 123.144 1.00 36.27 214 ASP D N 1
ATOM 10920 C CA . ASP D 1 214 ? -23.841 74.037 122.003 1.00 36.95 214 ASP D CA 1
ATOM 10921 C C . ASP D 1 214 ? -23.985 75.053 120.879 1.00 38.50 214 ASP D C 1
ATOM 10922 O O . ASP D 1 214 ? -24.843 75.941 120.919 1.00 38.55 214 ASP D O 1
ATOM 10927 N N . THR D 1 215 ? -23.139 74.898 119.875 1.00 38.78 215 THR D N 1
ATOM 10928 C CA . THR D 1 215 ? -23.100 75.787 118.732 1.00 38.29 215 THR D CA 1
ATOM 10929 C C . THR D 1 215 ? -23.942 75.296 117.557 1.00 40.29 215 THR D C 1
ATOM 10930 O O . THR D 1 215 ? -23.759 75.738 116.426 1.00 43.28 215 THR D O 1
ATOM 10934 N N . ALA D 1 216 ? -24.877 74.396 117.818 1.00 41.58 216 ALA D N 1
ATOM 10935 C CA . ALA D 1 216 ? -25.698 73.857 116.750 1.00 42.36 216 ALA D CA 1
ATOM 10936 C C . ALA D 1 216 ? -26.287 74.887 115.795 1.00 44.60 216 ALA D C 1
ATOM 10937 O O . ALA D 1 216 ? -26.345 74.644 114.587 1.00 46.85 216 ALA D O 1
ATOM 10939 N N . TYR D 1 217 ? -26.719 76.031 116.317 1.00 43.97 217 TYR D N 1
ATOM 10940 C CA . TYR D 1 217 ? -27.346 77.034 115.468 1.00 42.75 217 TYR D CA 1
ATOM 10941 C C . TYR D 1 217 ? -26.566 78.316 115.203 1.00 43.33 217 TYR D C 1
ATOM 10942 O O . TYR D 1 217 ? -27.147 79.331 114.820 1.00 44.69 217 TYR D O 1
ATOM 10951 N N . ASN D 1 218 ? -25.258 78.274 115.389 1.00 43.47 218 ASN D N 1
ATOM 10952 C CA . ASN D 1 218 ? -24.432 79.446 115.163 1.00 44.23 218 ASN D CA 1
ATOM 10953 C C . ASN D 1 218 ? -24.399 79.907 113.714 1.00 47.70 218 ASN D C 1
ATOM 10954 O O . ASN D 1 218 ? -24.100 81.067 113.436 1.00 48.29 218 ASN D O 1
ATOM 10959 N N . PHE D 1 219 ? -24.703 79.005 112.788 1.00 50.11 219 PHE D N 1
ATOM 10960 C CA . PHE D 1 219 ? -24.676 79.354 111.378 1.00 51.10 219 PHE D CA 1
ATOM 10961 C C . PHE D 1 219 ? -26.061 79.533 110.793 1.00 53.86 219 PHE D C 1
ATOM 10962 O O . PHE D 1 219 ? -26.249 79.461 109.579 1.00 54.75 219 PHE D O 1
ATOM 10970 N N . MET D 1 220 ? -27.027 79.772 111.670 1.00 55.13 220 MET D N 1
ATOM 10971 C CA . MET D 1 220 ? -28.401 79.991 111.263 1.00 57.59 220 MET D CA 1
ATOM 10972 C C . MET D 1 220 ? -28.899 81.320 111.833 1.00 59.17 220 MET D C 1
ATOM 10973 O O . MET D 1 220 ? -30.086 81.483 112.113 1.00 57.76 220 MET D O 1
ATOM 10978 N N . ARG D 1 221 ? -27.889 82.406 111.855 1.00 63.77 221 ARG D N 1
ATOM 10979 C CA . ARG D 1 221 ? -28.211 83.754 112.325 1.00 67.21 221 ARG D CA 1
ATOM 10980 C C . ARG D 1 221 ? -28.705 84.657 111.203 1.00 68.72 221 ARG D C 1
ATOM 10981 O O . ARG D 1 221 ? -28.062 84.775 110.161 1.00 69.53 221 ARG D O 1
ATOM 10989 N N . TYR D 1 222 ? -29.835 85.316 111.432 1.00 69.60 222 TYR D N 1
ATOM 10990 C CA . TYR D 1 222 ? -30.412 86.203 110.432 1.00 71.04 222 TYR D CA 1
ATOM 10991 C C . TYR D 1 222 ? -30.121 87.666 110.743 1.00 72.44 222 TYR D C 1
ATOM 10992 O O . TYR D 1 222 ? -28.974 88.119 110.647 1.00 72.12 222 TYR D O 1
ATOM 11001 N N . GLU D 1 223 ? -31.171 88.394 111.120 1.00 73.51 223 GLU D N 1
ATOM 11002 C CA . GLU D 1 223 ? -31.069 89.811 111.450 1.00 74.43 223 GLU D CA 1
ATOM 11003 C C . GLU D 1 223 ? -30.278 90.038 112.734 1.00 74.80 223 GLU D C 1
ATOM 11004 O O . GLU D 1 223 ? -30.790 90.627 113.686 1.00 75.79 223 GLU D O 1
ATOM 11010 N N . GLY D 1 224 ? -29.030 89.581 112.759 1.00 74.93 224 GLY D N 1
ATOM 11011 C CA . GLY D 1 224 ? -28.213 89.749 113.949 1.00 74.15 224 GLY D CA 1
ATOM 11012 C C . GLY D 1 224 ? -26.978 90.594 113.711 1.00 74.01 224 GLY D C 1
ATOM 11013 O O . GLY D 1 224 ? -26.507 90.721 112.575 1.00 73.19 224 GLY D O 1
ATOM 11014 N N . GLY D 1 225 ? -26.454 91.172 114.790 1.00 73.01 225 GLY D N 1
ATOM 11015 C CA . GLY D 1 225 ? -25.268 92.004 114.690 1.00 72.19 225 GLY D CA 1
ATOM 11016 C C . GLY D 1 225 ? -24.009 91.167 114.572 1.00 71.19 225 GLY D C 1
ATOM 11017 O O . GLY D 1 225 ? -23.789 90.505 113.559 1.00 71.75 225 GLY D O 1
ATOM 11018 N N . ASP D 1 226 ? -22.935 91.238 115.715 1.00 72.65 226 ASP D N 1
ATOM 11019 C CA . ASP D 1 226 ? -21.731 90.428 115.691 1.00 71.21 226 ASP D CA 1
ATOM 11020 C C . ASP D 1 226 ? -21.568 89.721 117.028 1.00 69.89 226 ASP D C 1
ATOM 11021 O O . ASP D 1 226 ? -21.015 90.284 117.979 1.00 69.80 226 ASP D O 1
ATOM 11026 N N . ILE D 1 227 ? -22.059 88.488 117.101 1.00 66.64 227 ILE D N 1
ATOM 11027 C CA . ILE D 1 227 ? -21.957 87.714 118.329 1.00 64.15 227 ILE D CA 1
ATOM 11028 C C . ILE D 1 227 ? -20.876 86.656 118.179 1.00 62.62 227 ILE D C 1
ATOM 11029 O O . ILE D 1 227 ? -20.736 86.053 117.114 1.00 63.18 227 ILE D O 1
ATOM 11034 N N . VAL D 1 228 ? -20.102 86.430 119.233 1.00 59.98 228 VAL D N 1
ATOM 11035 C CA . VAL D 1 228 ? -19.074 85.405 119.166 1.00 57.64 228 VAL D CA 1
ATOM 11036 C C . VAL D 1 228 ? -19.338 84.367 120.245 1.00 55.01 228 VAL D C 1
ATOM 11037 O O . VAL D 1 228 ? -19.897 84.676 121.295 1.00 54.57 228 VAL D O 1
ATOM 11041 N N . PRO D 1 229 ? -18.964 83.107 119.985 1.00 53.35 229 PRO D N 1
ATOM 11042 C CA . PRO D 1 229 ? -19.179 82.045 120.969 1.00 50.43 229 PRO D CA 1
ATOM 11043 C C . PRO D 1 229 ? -18.365 82.262 122.230 1.00 48.54 229 PRO D C 1
ATOM 11044 O O . PRO D 1 229 ? -17.347 82.963 122.222 1.00 48.65 229 PRO D O 1
ATOM 11048 N N . LEU D 1 230 ? -18.828 81.652 123.313 1.00 45.79 230 LEU D N 1
ATOM 11049 C CA . LEU D 1 230 ? -18.145 81.750 124.594 1.00 43.04 230 LEU D CA 1
ATOM 11050 C C . LEU D 1 230 ? -16.734 81.217 124.449 1.00 40.78 230 LEU D C 1
ATOM 11051 O O . LEU D 1 230 ? -15.815 81.703 125.095 1.00 41.22 230 LEU D O 1
ATOM 11056 N N . LYS D 1 231 ? -16.562 80.205 123.606 1.00 40.67 231 LYS D N 1
ATOM 11057 C CA . LYS D 1 231 ? -15.243 79.617 123.429 1.00 42.57 231 LYS D CA 1
ATOM 11058 C C . LYS D 1 231 ? -14.232 80.617 122.882 1.00 43.45 231 LYS D C 1
ATOM 11059 O O . LYS D 1 231 ? -13.036 80.487 123.129 1.00 43.02 231 LYS D O 1
ATOM 11065 N N . ALA D 1 232 ? -14.715 81.619 122.152 1.00 44.95 232 ALA D N 1
ATOM 11066 C CA . ALA D 1 232 ? -13.827 82.636 121.595 1.00 48.11 232 ALA D CA 1
ATOM 11067 C C . ALA D 1 232 ? -13.307 83.572 122.694 1.00 49.24 232 ALA D C 1
ATOM 11068 O O . ALA D 1 232 ? -12.212 84.131 122.572 1.00 48.73 232 ALA D O 1
ATOM 11070 N N . LEU D 1 233 ? -14.086 83.727 123.766 1.00 49.17 233 LEU D N 1
ATOM 11071 C CA . LEU D 1 233 ? -13.691 84.577 124.889 1.00 50.66 233 LEU D CA 1
ATOM 11072 C C . LEU D 1 233 ? -13.097 83.740 126.031 1.00 51.69 233 LEU D C 1
ATOM 11073 O O . LEU D 1 233 ? -12.606 84.284 127.028 1.00 51.75 233 LEU D O 1
ATOM 11078 N N . ASP D 1 234 ? -13.146 82.418 125.878 1.00 52.66 234 ASP D N 1
ATOM 11079 C CA . ASP D 1 234 ? -12.648 81.487 126.893 1.00 52.20 234 ASP D CA 1
ATOM 11080 C C . ASP D 1 234 ? -11.143 81.571 127.114 1.00 52.10 234 ASP D C 1
ATOM 11081 O O . ASP D 1 234 ? -10.392 80.747 126.597 1.00 53.45 234 ASP D O 1
ATOM 11086 N N . ASN D 1 235 ? -10.708 82.548 127.907 1.00 52.91 235 ASN D N 1
ATOM 11087 C CA . ASN D 1 235 ? -9.286 82.727 128.198 1.00 52.62 235 ASN D CA 1
ATOM 11088 C C . ASN D 1 235 ? -8.723 81.713 129.206 1.00 52.21 235 ASN D C 1
ATOM 11089 O O . ASN D 1 235 ? -7.515 81.453 129.214 1.00 51.62 235 ASN D O 1
ATOM 11094 N N . GLU D 1 236 ? -9.583 81.131 130.044 1.00 50.75 236 GLU D N 1
ATOM 11095 C CA . GLU D 1 236 ? -9.124 80.145 131.036 1.00 48.15 236 GLU D CA 1
ATOM 11096 C C . GLU D 1 236 ? -9.222 78.711 130.524 1.00 46.10 236 GLU D C 1
ATOM 11097 O O . GLU D 1 236 ? -8.630 77.795 131.092 1.00 44.84 236 GLU D O 1
ATOM 11103 N N . GLY D 1 237 ? -9.971 78.516 129.446 1.00 46.27 237 GLY D N 1
ATOM 11104 C CA . GLY D 1 237 ? -10.121 77.179 128.893 1.00 44.50 237 GLY D CA 1
ATOM 11105 C C . GLY D 1 237 ? -11.155 76.385 129.668 1.00 43.35 237 GLY D C 1
ATOM 11106 O O . GLY D 1 237 ? -10.995 75.179 129.883 1.00 42.23 237 GLY D O 1
ATOM 11107 N N . ARG D 1 238 ? -12.217 77.072 130.089 1.00 42.63 238 ARG D N 1
ATOM 11108 C CA . ARG D 1 238 ? -13.308 76.464 130.860 1.00 40.29 238 ARG D CA 1
ATOM 11109 C C . ARG D 1 238 ? -14.465 76.011 130.003 1.00 38.95 238 ARG D C 1
ATOM 11110 O O . ARG D 1 238 ? -15.375 75.353 130.498 1.00 39.80 238 ARG D O 1
ATOM 11118 N N . VAL D 1 239 ? -14.472 76.373 128.729 1.00 38.83 239 VAL D N 1
ATOM 11119 C CA . VAL D 1 239 ? -15.594 75.939 127.924 1.00 38.64 239 VAL D CA 1
ATOM 11120 C C . VAL D 1 239 ? -15.229 74.863 126.920 1.00 37.90 239 VAL D C 1
ATOM 11121 O O . VAL D 1 239 ? -14.105 74.786 126.418 1.00 36.12 239 VAL D O 1
ATOM 11125 N N . ILE D 1 240 ? -16.207 73.999 126.696 1.00 36.95 240 ILE D N 1
ATOM 11126 C CA . ILE D 1 240 ? -16.097 72.881 125.793 1.00 35.20 240 ILE D CA 1
ATOM 11127 C C . ILE D 1 240 ? -17.231 73.097 124.829 1.00 35.82 240 ILE D C 1
ATOM 11128 O O . ILE D 1 240 ? -18.336 73.439 125.249 1.00 33.63 240 ILE D O 1
ATOM 11133 N N . VAL D 1 241 ? -16.969 72.923 123.541 1.00 35.83 241 VAL D N 1
ATOM 11134 C CA . VAL D 1 241 ? -18.037 73.098 122.591 1.00 35.50 241 VAL D CA 1
ATOM 11135 C C . VAL D 1 241 ? -18.467 71.771 122.000 1.00 35.60 241 VAL D C 1
ATOM 11136 O O . VAL D 1 241 ? -17.680 70.824 121.882 1.00 34.76 241 VAL D O 1
ATOM 11140 N N . ALA D 1 242 ? -19.746 71.718 121.660 1.00 37.16 242 ALA D N 1
ATOM 11141 C CA . ALA D 1 242 ? -20.368 70.568 121.042 1.00 36.36 242 ALA D CA 1
ATOM 11142 C C . ALA D 1 242 ? -21.027 71.167 119.808 1.00 37.80 242 ALA D C 1
ATOM 11143 O O . ALA D 1 242 ? -22.126 71.721 119.889 1.00 38.18 242 ALA D O 1
ATOM 11145 N N . GLY D 1 243 ? -20.337 71.090 118.674 1.00 39.40 243 GLY D N 1
ATOM 11146 C CA . GLY D 1 243 ? -20.867 71.653 117.441 1.00 40.69 243 GLY D CA 1
ATOM 11147 C C . GLY D 1 243 ? -21.353 70.614 116.449 1.00 41.95 243 GLY D C 1
ATOM 11148 O O . GLY D 1 243 ? -21.365 69.423 116.748 1.00 41.96 243 GLY D O 1
ATOM 11149 N N . THR D 1 244 ? -21.734 71.066 115.258 1.00 42.75 244 THR D N 1
ATOM 11150 C CA . THR D 1 244 ? -22.230 70.173 114.231 1.00 43.20 244 THR D CA 1
ATOM 11151 C C . THR D 1 244 ? -22.497 70.899 112.902 1.00 44.17 244 THR D C 1
ATOM 11152 O O . THR D 1 244 ? -22.673 72.117 112.880 1.00 45.60 244 THR D O 1
ATOM 11156 N N . LEU D 1 245 ? -22.517 70.155 111.796 1.00 44.72 245 LEU D N 1
ATOM 11157 C CA . LEU D 1 245 ? -22.812 70.740 110.489 1.00 44.71 245 LEU D CA 1
ATOM 11158 C C . LEU D 1 245 ? -24.228 70.317 110.109 1.00 45.45 245 LEU D C 1
ATOM 11159 O O . LEU D 1 245 ? -24.702 70.584 109.007 1.00 44.61 245 LEU D O 1
ATOM 11164 N N . SER D 1 246 ? -24.908 69.673 111.048 1.00 45.94 246 SER D N 1
ATOM 11165 C CA . SER D 1 246 ? -26.259 69.175 110.824 1.00 47.22 246 SER D CA 1
ATOM 11166 C C . SER D 1 246 ? -27.186 70.158 110.125 1.00 47.97 246 SER D C 1
ATOM 11167 O O . SER D 1 246 ? -27.865 69.799 109.160 1.00 48.62 246 SER D O 1
ATOM 11170 N N . LYS D 1 247 ? -27.208 71.395 110.609 1.00 49.35 247 LYS D N 1
ATOM 11171 C CA . LYS D 1 247 ? -28.065 72.444 110.058 1.00 49.53 247 LYS D CA 1
ATOM 11172 C C . LYS D 1 247 ? -27.549 73.034 108.738 1.00 49.73 247 LYS D C 1
ATOM 11173 O O . LYS D 1 247 ? -28.319 73.598 107.951 1.00 49.47 247 LYS D O 1
ATOM 11179 N N . VAL D 1 248 ? -26.248 72.891 108.508 1.00 50.19 248 VAL D N 1
ATOM 11180 C CA . VAL D 1 248 ? -25.576 73.408 107.315 1.00 48.60 248 VAL D CA 1
ATOM 11181 C C . VAL D 1 248 ? -25.477 72.395 106.175 1.00 49.17 248 VAL D C 1
ATOM 11182 O O . VAL D 1 248 ? -26.013 72.607 105.079 1.00 49.39 248 VAL D O 1
ATOM 11186 N N . LEU D 1 249 ? -24.775 71.299 106.451 1.00 48.44 249 LEU D N 1
ATOM 11187 C CA . LEU D 1 249 ? -24.533 70.233 105.479 1.00 47.58 249 LEU D CA 1
ATOM 11188 C C . LEU D 1 249 ? -25.673 69.251 105.313 1.00 46.39 249 LEU D C 1
ATOM 11189 O O . LEU D 1 249 ? -25.914 68.745 104.224 1.00 47.55 249 LEU D O 1
ATOM 11194 N N . GLY D 1 250 ? -26.383 68.972 106.391 1.00 46.84 250 GLY D N 1
ATOM 11195 C CA . GLY D 1 250 ? -27.459 68.001 106.308 1.00 47.09 250 GLY D CA 1
ATOM 11196 C C . GLY D 1 250 ? -27.480 67.286 107.639 1.00 46.37 250 GLY D C 1
ATOM 11197 O O . GLY D 1 250 ? -26.440 66.909 108.187 1.00 46.83 250 GLY D O 1
ATOM 11198 N N . THR D 1 251 ? -28.681 67.077 108.144 1.00 45.17 251 THR D N 1
ATOM 11199 C CA . THR D 1 251 ? -28.861 66.492 109.445 1.00 45.10 251 THR D CA 1
ATOM 11200 C C . THR D 1 251 ? -28.732 64.967 109.505 1.00 45.47 251 THR D C 1
ATOM 11201 O O . THR D 1 251 ? -28.628 64.379 110.586 1.00 45.81 251 THR D O 1
ATOM 11205 N N . GLY D 1 252 ? -28.696 64.332 108.343 1.00 43.84 252 GLY D N 1
ATOM 11206 C CA . GLY D 1 252 ? -28.559 62.898 108.314 1.00 41.61 252 GLY D CA 1
ATOM 11207 C C . GLY D 1 252 ? -27.123 62.436 108.189 1.00 41.26 252 GLY D C 1
ATOM 11208 O O . GLY D 1 252 ? -26.852 61.259 108.392 1.00 41.42 252 GLY D O 1
ATOM 11209 N N . PHE D 1 253 ? -26.196 63.330 107.863 1.00 40.92 253 PHE D N 1
ATOM 11210 C CA . PHE D 1 253 ? -24.804 62.912 107.702 1.00 43.39 253 PHE D CA 1
ATOM 11211 C C . PHE D 1 253 ? -24.134 62.498 109.009 1.00 43.38 253 PHE D C 1
ATOM 11212 O O . PHE D 1 253 ? -23.151 61.747 109.002 1.00 45.54 253 PHE D O 1
ATOM 11220 N N . ARG D 1 254 ? -24.668 62.970 110.131 1.00 43.30 254 ARG D N 1
ATOM 11221 C CA . ARG D 1 254 ? -24.110 62.645 111.441 1.00 41.12 254 ARG D CA 1
ATOM 11222 C C . ARG D 1 254 ? -22.699 63.205 111.579 1.00 41.12 254 ARG D C 1
ATOM 11223 O O . ARG D 1 254 ? -21.782 62.467 111.942 1.00 41.10 254 ARG D O 1
ATOM 11231 N N . ILE D 1 255 ? -22.509 64.489 111.273 1.00 39.56 255 ILE D N 1
ATOM 11232 C CA . ILE D 1 255 ? -21.182 65.095 111.420 1.00 39.99 255 ILE D CA 1
ATOM 11233 C C . ILE D 1 255 ? -21.196 66.237 112.435 1.00 39.45 255 ILE D C 1
ATOM 11234 O O . ILE D 1 255 ? -21.726 67.326 112.173 1.00 37.99 255 ILE D O 1
ATOM 11239 N N . GLY D 1 256 ? -20.601 65.969 113.590 1.00 38.08 256 GLY D N 1
ATOM 11240 C CA . GLY D 1 256 ? -20.525 66.952 114.650 1.00 37.18 256 GLY D CA 1
ATOM 11241 C C . GLY D 1 256 ? -19.136 66.889 115.237 1.00 37.34 256 GLY D C 1
ATOM 11242 O O . GLY D 1 256 ? -18.294 66.139 114.750 1.00 36.62 256 GLY D O 1
ATOM 11243 N N . TRP D 1 257 ? -18.884 67.663 116.283 1.00 37.78 257 TRP D N 1
ATOM 11244 C CA . TRP D 1 257 ? -17.567 67.645 116.877 1.00 37.52 257 TRP D CA 1
ATOM 11245 C C . TRP D 1 257 ? -17.552 68.160 118.305 1.00 39.13 257 TRP D C 1
ATOM 11246 O O . TRP D 1 257 ? -18.505 68.798 118.775 1.00 37.29 257 TRP D O 1
ATOM 11257 N N . ILE D 1 258 ? -16.447 67.864 118.974 1.00 38.08 258 ILE D N 1
ATOM 11258 C CA . ILE D 1 258 ? -16.203 68.282 120.332 1.00 38.42 258 ILE D CA 1
ATOM 11259 C C . ILE D 1 258 ? -14.902 69.066 120.293 1.00 39.66 258 ILE D C 1
ATOM 11260 O O . ILE D 1 258 ? -13.970 68.687 119.583 1.00 41.33 258 ILE D O 1
ATOM 11265 N N . ILE D 1 259 ? -14.839 70.164 121.037 1.00 39.12 259 ILE D N 1
ATOM 11266 C CA . ILE D 1 259 ? -13.614 70.944 121.115 1.00 37.70 259 ILE D CA 1
ATOM 11267 C C . ILE D 1 259 ? -13.305 70.995 122.595 1.00 37.95 259 ILE D C 1
ATOM 11268 O O . ILE D 1 259 ? -13.929 71.744 123.339 1.00 39.32 259 ILE D O 1
ATOM 11273 N N . ALA D 1 260 ? -12.360 70.171 123.025 1.00 37.34 260 ALA D N 1
ATOM 11274 C CA . ALA D 1 260 ? -11.972 70.130 124.421 1.00 37.91 260 ALA D CA 1
ATOM 11275 C C . ALA D 1 260 ? -10.450 70.196 124.476 1.00 39.62 260 ALA D C 1
ATOM 11276 O O . ALA D 1 260 ? -9.806 70.319 123.433 1.00 39.18 260 ALA D O 1
ATOM 11278 N N . GLU D 1 261 ? -9.892 70.094 125.685 1.00 41.34 261 GLU D N 1
ATOM 11279 C CA . GLU D 1 261 ? -8.446 70.171 125.912 1.00 40.67 261 GLU D CA 1
ATOM 11280 C C . GLU D 1 261 ? -7.923 69.315 127.057 1.00 39.86 261 GLU D C 1
ATOM 11281 O O . GLU D 1 261 ? -8.691 68.781 127.860 1.00 37.99 261 GLU D O 1
ATOM 11287 N N . GLY D 1 262 ? -6.596 69.205 127.126 1.00 38.47 262 GLY D N 1
ATOM 11288 C CA . GLY D 1 262 ? -5.961 68.441 128.182 1.00 35.06 262 GLY D CA 1
ATOM 11289 C C . GLY D 1 262 ? -6.486 67.033 128.368 1.00 35.39 262 GLY D C 1
ATOM 11290 O O . GLY D 1 262 ? -6.813 66.329 127.408 1.00 31.69 262 GLY D O 1
ATOM 11291 N N . GLU D 1 263 ? -6.575 66.638 129.632 1.00 37.40 263 GLU D N 1
ATOM 11292 C CA . GLU D 1 263 ? -7.022 65.313 130.014 1.00 38.22 263 GLU D CA 1
ATOM 11293 C C . GLU D 1 263 ? -8.469 64.979 129.670 1.00 37.91 263 GLU D C 1
ATOM 11294 O O . GLU D 1 263 ? -8.838 63.804 129.596 1.00 36.94 263 GLU D O 1
ATOM 11300 N N . ILE D 1 264 ? -9.288 66.001 129.453 1.00 37.17 264 ILE D N 1
ATOM 11301 C CA . ILE D 1 264 ? -10.675 65.766 129.081 1.00 35.29 264 ILE D CA 1
ATOM 11302 C C . ILE D 1 264 ? -10.695 65.312 127.629 1.00 37.44 264 ILE D C 1
ATOM 11303 O O . ILE D 1 264 ? -11.435 64.395 127.254 1.00 37.44 264 ILE D O 1
ATOM 11308 N N . LEU D 1 265 ? -9.867 65.937 126.800 1.00 37.96 265 LEU D N 1
ATOM 11309 C CA . LEU D 1 265 ? -9.823 65.547 125.399 1.00 37.82 265 LEU D CA 1
ATOM 11310 C C . LEU D 1 265 ? -9.292 64.114 125.319 1.00 38.50 265 LEU D C 1
ATOM 11311 O O . LEU D 1 265 ? -9.863 63.257 124.632 1.00 38.22 265 LEU D O 1
ATOM 11316 N N . LYS D 1 266 ? -8.207 63.864 126.045 1.00 37.82 266 LYS D N 1
ATOM 11317 C CA . LYS D 1 266 ? -7.554 62.557 126.077 1.00 38.37 266 LYS D CA 1
ATOM 11318 C C . LYS D 1 266 ? -8.518 61.420 126.402 1.00 38.40 266 LYS D C 1
ATOM 11319 O O . LYS D 1 266 ? -8.562 60.406 125.715 1.00 39.23 266 LYS D O 1
ATOM 11325 N N . LYS D 1 267 ? -9.283 61.599 127.468 1.00 37.96 267 LYS D N 1
ATOM 11326 C CA . LYS D 1 267 ? -10.256 60.610 127.894 1.00 36.42 267 LYS D CA 1
ATOM 11327 C C . LYS D 1 267 ? -11.379 60.474 126.882 1.00 35.34 267 LYS D C 1
ATOM 11328 O O . LYS D 1 267 ? -11.829 59.366 126.617 1.00 35.16 267 LYS D O 1
ATOM 11334 N N . VAL D 1 268 ? -11.821 61.595 126.311 1.00 36.80 268 VAL D N 1
ATOM 11335 C CA . VAL D 1 268 ? -12.888 61.579 125.304 1.00 37.28 268 VAL D CA 1
ATOM 11336 C C . VAL D 1 268 ? -12.467 60.756 124.087 1.00 38.71 268 VAL D C 1
ATOM 11337 O O . VAL D 1 268 ? -13.258 59.999 123.531 1.00 36.78 268 VAL D O 1
ATOM 11341 N N . LEU D 1 269 ? -11.216 60.921 123.673 1.00 38.88 269 LEU D N 1
ATOM 11342 C CA . LEU D 1 269 ? -10.694 60.205 122.520 1.00 39.04 269 LEU D CA 1
ATOM 11343 C C . LEU D 1 269 ? -10.525 58.738 122.865 1.00 38.70 269 LEU D C 1
ATOM 11344 O O . LEU D 1 269 ? -10.897 57.845 122.106 1.00 39.50 269 LEU D O 1
ATOM 11349 N N . MET D 1 270 ? -9.938 58.511 124.025 1.00 38.05 270 MET D N 1
ATOM 11350 C CA . MET D 1 270 ? -9.643 57.178 124.512 1.00 39.48 270 MET D CA 1
ATOM 11351 C C . MET D 1 270 ? -10.863 56.242 124.594 1.00 37.99 270 MET D C 1
ATOM 11352 O O . MET D 1 270 ? -10.731 55.034 124.392 1.00 36.18 270 MET D O 1
ATOM 11357 N N . GLN D 1 271 ? -12.044 56.802 124.858 1.00 36.71 271 GLN D N 1
ATOM 11358 C CA . GLN D 1 271 ? -13.281 56.010 124.992 1.00 35.06 271 GLN D CA 1
ATOM 11359 C C . GLN D 1 271 ? -14.092 55.908 123.706 1.00 35.24 271 GLN D C 1
ATOM 11360 O O . GLN D 1 271 ? -15.011 55.094 123.603 1.00 36.72 271 GLN D O 1
ATOM 11366 N N . LYS D 1 272 ? -13.756 56.730 122.723 1.00 35.51 272 LYS D N 1
ATOM 11367 C CA . LYS D 1 272 ? -14.518 56.774 121.481 1.00 36.13 272 LYS D CA 1
ATOM 11368 C C . LYS D 1 272 ? -14.527 55.557 120.544 1.00 37.26 272 LYS D C 1
ATOM 11369 O O . LYS D 1 272 ? -15.581 55.203 120.002 1.00 37.47 272 LYS D O 1
ATOM 11375 N N . GLN D 1 273 ? -13.383 54.914 120.330 1.00 38.11 273 GLN D N 1
ATOM 11376 C CA . GLN D 1 273 ? -13.374 53.773 119.410 1.00 40.83 273 GLN D CA 1
ATOM 11377 C C . GLN D 1 273 ? -14.299 52.622 119.841 1.00 39.80 273 GLN D C 1
ATOM 11378 O O . GLN D 1 273 ? -14.903 51.964 119.001 1.00 39.45 273 GLN D O 1
ATOM 11384 N N . PRO D 1 274 ? -14.405 52.363 121.154 1.00 39.98 274 PRO D N 1
ATOM 11385 C CA . PRO D 1 274 ? -15.276 51.288 121.644 1.00 40.26 274 PRO D CA 1
ATOM 11386 C C . PRO D 1 274 ? -16.774 51.689 121.683 1.00 42.09 274 PRO D C 1
ATOM 11387 O O . PRO D 1 274 ? -17.644 50.851 121.943 1.00 40.62 274 PRO D O 1
ATOM 11391 N N . ILE D 1 275 ? -17.067 52.961 121.415 1.00 41.82 275 ILE D N 1
ATOM 11392 C CA . ILE D 1 275 ? -18.438 53.467 121.434 1.00 42.50 275 ILE D CA 1
ATOM 11393 C C . ILE D 1 275 ? -19.049 53.653 120.034 1.00 44.02 275 ILE D C 1
ATOM 11394 O O . ILE D 1 275 ? -20.141 53.145 119.761 1.00 44.82 275 ILE D O 1
ATOM 11399 N N . ASP D 1 276 ? -18.363 54.379 119.149 1.00 45.38 276 ASP D N 1
ATOM 11400 C CA . ASP D 1 276 ? -18.852 54.555 117.779 1.00 43.53 276 ASP D CA 1
ATOM 11401 C C . ASP D 1 276 ? -17.779 54.209 116.748 1.00 43.34 276 ASP D C 1
ATOM 11402 O O . ASP D 1 276 ? -18.028 54.267 115.548 1.00 44.14 276 ASP D O 1
ATOM 11407 N N . PHE D 1 277 ? -16.595 53.838 117.230 1.00 42.74 277 PHE D N 1
ATOM 11408 C CA . PHE D 1 277 ? -15.446 53.507 116.382 1.00 41.96 277 PHE D CA 1
ATOM 11409 C C . PHE D 1 277 ? -14.962 54.735 115.617 1.00 40.82 277 PHE D C 1
ATOM 11410 O O . PHE D 1 277 ? -13.778 55.059 115.639 1.00 39.21 277 PHE D O 1
ATOM 11418 N N . CYS D 1 278 ? -15.877 55.404 114.928 1.00 41.05 278 CYS D N 1
ATOM 11419 C CA . CYS D 1 278 ? -15.538 56.601 114.184 1.00 42.48 278 CYS D CA 1
ATOM 11420 C C . CYS D 1 278 ? -16.787 57.130 113.505 1.00 43.33 278 CYS D C 1
ATOM 11421 O O . CYS D 1 278 ? -17.782 56.408 113.364 1.00 42.03 278 CYS D O 1
ATOM 11424 N N . ALA D 1 279 ? -16.727 58.398 113.105 1.00 43.25 279 ALA D N 1
ATOM 11425 C CA . ALA D 1 279 ? -17.822 59.053 112.405 1.00 43.68 279 ALA D CA 1
ATOM 11426 C C . ALA D 1 279 ? -17.801 58.477 110.990 1.00 43.68 279 ALA D C 1
ATOM 11427 O O . ALA D 1 279 ? -16.769 57.992 110.538 1.00 44.47 279 ALA D O 1
ATOM 11429 N N . PRO D 1 280 ? -18.940 58.512 110.280 1.00 44.23 280 PRO D N 1
ATOM 11430 C CA . PRO D 1 280 ? -19.024 57.983 108.913 1.00 45.62 280 PRO D CA 1
ATOM 11431 C C . PRO D 1 280 ? -17.896 58.485 108.016 1.00 48.26 280 PRO D C 1
ATOM 11432 O O . PRO D 1 280 ? -17.609 59.692 107.968 1.00 48.77 280 PRO D O 1
ATOM 11436 N N . ALA D 1 281 ? -17.263 57.548 107.312 1.00 48.82 281 ALA D N 1
ATOM 11437 C CA . ALA D 1 281 ? -16.171 57.863 106.400 1.00 48.51 281 ALA D CA 1
ATOM 11438 C C . ALA D 1 281 ? -16.682 58.740 105.263 1.00 48.66 281 ALA D C 1
ATOM 11439 O O . ALA D 1 281 ? -16.070 59.761 104.940 1.00 48.11 281 ALA D O 1
ATOM 11441 N N . ILE D 1 282 ? -17.802 58.352 104.656 1.00 48.22 282 ILE D N 1
ATOM 11442 C CA . ILE D 1 282 ? -18.351 59.147 103.562 1.00 48.44 282 ILE D CA 1
ATOM 11443 C C . ILE D 1 282 ? -18.564 60.578 104.020 1.00 48.25 282 ILE D C 1
ATOM 11444 O O . ILE D 1 282 ? -17.967 61.508 103.487 1.00 48.12 282 ILE D O 1
ATOM 11449 N N . SER D 1 283 ? -19.434 60.731 105.016 1.00 48.84 283 SER D N 1
ATOM 11450 C CA . SER D 1 283 ? -19.770 62.037 105.560 1.00 47.39 283 SER D CA 1
ATOM 11451 C C . SER D 1 283 ? -18.524 62.874 105.792 1.00 46.29 283 SER D C 1
ATOM 11452 O O . SER D 1 283 ? -18.455 64.024 105.373 1.00 46.93 283 SER D O 1
ATOM 11455 N N . GLN D 1 284 ? -17.534 62.291 106.452 1.00 46.10 284 GLN D N 1
ATOM 11456 C CA . GLN D 1 284 ? -16.300 63.003 106.718 1.00 47.82 284 GLN D CA 1
ATOM 11457 C C . GLN D 1 284 ? -15.657 63.543 105.441 1.00 49.26 284 GLN D C 1
ATOM 11458 O O . GLN D 1 284 ? -15.137 64.661 105.428 1.00 49.36 284 GLN D O 1
ATOM 11464 N N . TYR D 1 285 ? -15.701 62.754 104.370 1.00 49.40 285 TYR D N 1
ATOM 11465 C CA . TYR D 1 285 ? -15.124 63.154 103.090 1.00 49.26 285 TYR D CA 1
ATOM 11466 C C . TYR D 1 285 ? -16.042 64.108 102.334 1.00 49.27 285 TYR D C 1
ATOM 11467 O O . TYR D 1 285 ? -15.574 65.032 101.668 1.00 49.24 285 TYR D O 1
ATOM 11476 N N . ILE D 1 286 ? -17.347 63.881 102.441 1.00 48.33 286 ILE D N 1
ATOM 11477 C CA . ILE D 1 286 ? -18.319 64.746 101.793 1.00 49.70 286 ILE D CA 1
ATOM 11478 C C . ILE D 1 286 ? -18.234 66.137 102.407 1.00 51.47 286 ILE D C 1
ATOM 11479 O O . ILE D 1 286 ? -18.401 67.140 101.715 1.00 53.01 286 ILE D O 1
ATOM 11484 N N . ALA D 1 287 ? -17.955 66.192 103.706 1.00 52.18 287 ALA D N 1
ATOM 11485 C CA . ALA D 1 287 ? -17.852 67.462 104.418 1.00 53.37 287 ALA D CA 1
ATOM 11486 C C . ALA D 1 287 ? -16.531 68.162 104.131 1.00 54.75 287 ALA D C 1
ATOM 11487 O O . ALA D 1 287 ? -16.462 69.395 104.086 1.00 54.43 287 ALA D O 1
ATOM 11489 N N . LEU D 1 288 ? -15.482 67.366 103.952 1.00 55.97 288 LEU D N 1
ATOM 11490 C CA . LEU D 1 288 ? -14.152 67.887 103.669 1.00 57.42 288 LEU D CA 1
ATOM 11491 C C . LEU D 1 288 ? -14.148 68.677 102.362 1.00 59.54 288 LEU D C 1
ATOM 11492 O O . LEU D 1 288 ? -13.699 69.822 102.317 1.00 59.74 288 LEU D O 1
ATOM 11497 N N . GLU D 1 289 ? -14.651 68.059 101.299 1.00 60.99 289 GLU D N 1
ATOM 11498 C CA . GLU D 1 289 ? -14.704 68.715 100.001 1.00 62.67 289 GLU D CA 1
ATOM 11499 C C . GLU D 1 289 ? -15.647 69.905 100.035 1.00 62.54 289 GLU D C 1
ATOM 11500 O O . GLU D 1 289 ? -15.326 70.978 99.531 1.00 63.68 289 GLU D O 1
ATOM 11506 N N . TYR D 1 290 ? -16.815 69.704 100.630 1.00 61.72 290 TYR D N 1
ATOM 11507 C CA . TYR D 1 290 ? -17.811 70.756 100.738 1.00 60.18 290 TYR D CA 1
ATOM 11508 C C . TYR D 1 290 ? -17.184 72.036 101.284 1.00 60.92 290 TYR D C 1
ATOM 11509 O O . TYR D 1 290 ? -17.441 73.132 100.786 1.00 61.86 290 TYR D O 1
ATOM 11518 N N . LEU D 1 291 ? -16.360 71.889 102.313 1.00 61.25 291 LEU D N 1
ATOM 11519 C CA . LEU D 1 291 ? -15.710 73.029 102.937 1.00 61.65 291 LEU D CA 1
ATOM 11520 C C . LEU D 1 291 ? -14.533 73.557 102.138 1.00 63.48 291 LEU D C 1
ATOM 11521 O O . LEU D 1 291 ? -14.346 74.770 102.026 1.00 63.32 291 LEU D O 1
ATOM 11526 N N . LYS D 1 292 ? -13.734 72.647 101.590 1.00 65.14 292 LYS D N 1
ATOM 11527 C CA . LYS D 1 292 ? -12.563 73.035 100.817 1.00 66.60 292 LYS D CA 1
ATOM 11528 C C . LYS D 1 292 ? -12.861 73.861 99.573 1.00 66.64 292 LYS D C 1
ATOM 11529 O O . LYS D 1 292 ? -12.052 74.701 99.178 1.00 66.87 292 LYS D O 1
ATOM 11535 N N . ARG D 1 293 ? -14.019 73.634 98.964 1.00 67.17 293 ARG D N 1
ATOM 11536 C CA . ARG D 1 293 ? -14.391 74.366 97.762 1.00 68.06 293 ARG D CA 1
ATOM 11537 C C . ARG D 1 293 ? -15.431 75.465 98.010 1.00 67.38 293 ARG D C 1
ATOM 11538 O O . ARG D 1 293 ? -16.172 75.862 97.105 1.00 66.56 293 ARG D O 1
ATOM 11546 N N . GLY D 1 294 ? -15.462 75.947 99.253 1.00 66.36 294 GLY D N 1
ATOM 11547 C CA . GLY D 1 294 ? -16.354 77.025 99.660 1.00 64.92 294 GLY D CA 1
ATOM 11548 C C . GLY D 1 294 ? -17.834 76.953 99.335 1.00 64.07 294 GLY D C 1
ATOM 11549 O O . GLY D 1 294 ? -18.428 77.946 98.923 1.00 62.88 294 GLY D O 1
ATOM 11550 N N . TYR D 1 295 ? -18.445 75.793 99.535 1.00 65.32 295 TYR D N 1
ATOM 11551 C CA . TYR D 1 295 ? -19.867 75.647 99.250 1.00 66.03 295 TYR D CA 1
ATOM 11552 C C . TYR D 1 295 ? -20.723 76.122 100.418 1.00 65.06 295 TYR D C 1
ATOM 11553 O O . TYR D 1 295 ? -21.938 76.264 100.286 1.00 65.05 295 TYR D O 1
ATOM 11562 N N . PHE D 1 296 ? -20.085 76.369 101.559 1.00 64.15 296 PHE D N 1
ATOM 11563 C CA . PHE D 1 296 ? -20.801 76.853 102.735 1.00 64.12 296 PHE D CA 1
ATOM 11564 C C . PHE D 1 296 ? -21.346 78.235 102.421 1.00 63.29 296 PHE D C 1
ATOM 11565 O O . PHE D 1 296 ? -22.523 78.524 102.636 1.00 62.85 296 PHE D O 1
ATOM 11573 N N . GLU D 1 297 ? -20.464 79.079 101.902 1.00 62.84 297 GLU D N 1
ATOM 11574 C CA . GLU D 1 297 ? -20.812 80.438 101.535 1.00 63.37 297 GLU D CA 1
ATOM 11575 C C . GLU D 1 297 ? -21.631 80.484 100.248 1.00 62.49 297 GLU D C 1
ATOM 11576 O O . GLU D 1 297 ? -22.567 81.276 100.125 1.00 62.44 297 GLU D O 1
ATOM 11582 N N . LYS D 1 298 ? -21.280 79.619 99.301 1.00 61.41 298 LYS D N 1
ATOM 11583 C CA . LYS D 1 298 ? -21.962 79.558 98.015 1.00 60.54 298 LYS D CA 1
ATOM 11584 C C . LYS D 1 298 ? -23.425 79.104 98.137 1.00 59.28 298 LYS D C 1
ATOM 11585 O O . LYS D 1 298 ? -24.326 79.759 97.609 1.00 58.59 298 LYS D O 1
ATOM 11591 N N . TYR D 1 299 ? -23.667 78.003 98.845 1.00 59.01 299 TYR D N 1
ATOM 11592 C CA . TYR D 1 299 ? -25.027 77.480 98.977 1.00 58.16 299 TYR D CA 1
ATOM 11593 C C . TYR D 1 299 ? -25.781 77.791 100.270 1.00 57.35 299 TYR D C 1
ATOM 11594 O O . TYR D 1 299 ? -27.000 77.982 100.247 1.00 57.56 299 TYR D O 1
ATOM 11603 N N . HIS D 1 300 ? -25.068 77.841 101.393 1.00 56.96 300 HIS D N 1
ATOM 11604 C CA . HIS D 1 300 ? -25.711 78.109 102.676 1.00 55.52 300 HIS D CA 1
ATOM 11605 C C . HIS D 1 300 ? -25.853 79.586 103.036 1.00 54.53 300 HIS D C 1
ATOM 11606 O O . HIS D 1 300 ? -26.973 80.090 103.182 1.00 52.62 300 HIS D O 1
ATOM 11613 N N . LEU D 1 301 ? -24.723 80.272 103.187 1.00 54.66 301 LEU D N 1
ATOM 11614 C CA . LEU D 1 301 ? -24.734 81.692 103.530 1.00 56.54 301 LEU D CA 1
ATOM 11615 C C . LEU D 1 301 ? -25.605 82.554 102.625 1.00 58.50 301 LEU D C 1
ATOM 11616 O O . LEU D 1 301 ? -26.348 83.408 103.112 1.00 59.36 301 LEU D O 1
ATOM 11621 N N . GLU D 1 302 ? -25.517 82.345 101.315 1.00 60.47 302 GLU D N 1
ATOM 11622 C CA . GLU D 1 302 ? -26.309 83.149 100.392 1.00 62.58 302 GLU D CA 1
ATOM 11623 C C . GLU D 1 302 ? -27.412 82.378 99.676 1.00 62.84 302 GLU D C 1
ATOM 11624 O O . GLU D 1 302 ? -27.914 82.814 98.638 1.00 63.17 302 GLU D O 1
ATOM 11630 N N . GLY D 1 303 ? -27.803 81.240 100.240 1.00 61.71 303 GLY D N 1
ATOM 11631 C CA . GLY D 1 303 ? -28.854 80.451 99.630 1.00 60.88 303 GLY D CA 1
ATOM 11632 C C . GLY D 1 303 ? -29.845 79.921 100.645 1.00 60.83 303 GLY D C 1
ATOM 11633 O O . GLY D 1 303 ? -31.011 80.328 100.668 1.00 60.74 303 GLY D O 1
ATOM 11634 N N . ALA D 1 304 ? -29.374 79.010 101.491 1.00 59.83 304 ALA D N 1
ATOM 11635 C CA . ALA D 1 304 ? -30.214 78.405 102.518 1.00 59.01 304 ALA D CA 1
ATOM 11636 C C . ALA D 1 304 ? -30.551 79.406 103.620 1.00 57.03 304 ALA D C 1
ATOM 11637 O O . ALA D 1 304 ? -31.709 79.572 103.988 1.00 55.89 304 ALA D O 1
ATOM 11639 N N . LEU D 1 305 ? -29.530 80.083 104.130 1.00 57.35 305 LEU D N 1
ATOM 11640 C CA . LEU D 1 305 ? -29.724 81.061 105.194 1.00 57.96 305 LEU D CA 1
ATOM 11641 C C . LEU D 1 305 ? -30.823 82.077 104.851 1.00 57.58 305 LEU D C 1
ATOM 11642 O O . LEU D 1 305 ? -31.655 82.408 105.696 1.00 58.57 305 LEU D O 1
ATOM 11647 N N . LEU D 1 306 ? -30.826 82.565 103.614 1.00 57.41 306 LEU D N 1
ATOM 11648 C CA . LEU D 1 306 ? -31.829 83.526 103.171 1.00 56.20 306 LEU D CA 1
ATOM 11649 C C . LEU D 1 306 ? -33.217 82.881 103.093 1.00 55.73 306 LEU D C 1
ATOM 11650 O O . LEU D 1 306 ? -34.236 83.538 103.335 1.00 54.69 306 LEU D O 1
ATOM 11655 N N . GLY D 1 307 ? -33.257 81.594 102.764 1.00 54.48 307 GLY D N 1
ATOM 11656 C CA . GLY D 1 307 ? -34.532 80.901 102.692 1.00 52.17 307 GLY D CA 1
ATOM 11657 C C . GLY D 1 307 ? -35.125 80.757 104.081 1.00 51.66 307 GLY D C 1
ATOM 11658 O O . GLY D 1 307 ? -36.342 80.887 104.277 1.00 50.55 307 GLY D O 1
ATOM 11659 N N . TYR D 1 308 ? -34.268 80.491 105.061 1.00 49.72 308 TYR D N 1
ATOM 11660 C CA . TYR D 1 308 ? -34.751 80.340 106.429 1.00 50.53 308 TYR D CA 1
ATOM 11661 C C . TYR D 1 308 ? -35.220 81.686 106.979 1.00 51.22 308 TYR D C 1
ATOM 11662 O O . TYR D 1 308 ? -36.311 81.790 107.558 1.00 51.21 308 TYR D O 1
ATOM 11671 N N . LYS D 1 309 ? -34.403 82.717 106.781 1.00 52.41 309 LYS D N 1
ATOM 11672 C CA . LYS D 1 309 ? -34.747 84.063 107.237 1.00 53.94 309 LYS D CA 1
ATOM 11673 C C . LYS D 1 309 ? -36.134 84.430 106.727 1.00 54.55 309 LYS D C 1
ATOM 11674 O O . LYS D 1 309 ? -36.959 84.977 107.461 1.00 54.38 309 LYS D O 1
ATOM 11680 N N . GLU D 1 310 ? -36.382 84.103 105.463 1.00 55.86 310 GLU D N 1
ATOM 11681 C CA . GLU D 1 310 ? -37.655 84.391 104.817 1.00 55.73 310 GLU D CA 1
ATOM 11682 C C . GLU D 1 310 ? -38.813 83.640 105.488 1.00 55.11 310 GLU D C 1
ATOM 11683 O O . GLU D 1 310 ? -39.875 84.215 105.737 1.00 54.57 310 GLU D O 1
ATOM 11689 N N . LYS D 1 311 ? -38.609 82.356 105.781 1.00 53.64 311 LYS D N 1
ATOM 11690 C CA . LYS D 1 311 ? -39.651 81.559 106.435 1.00 52.24 311 LYS D CA 1
ATOM 11691 C C . LYS D 1 311 ? -39.874 82.075 107.857 1.00 51.34 311 LYS D C 1
ATOM 11692 O O . LYS D 1 311 ? -40.953 81.925 108.423 1.00 48.79 311 LYS D O 1
ATOM 11698 N N . ARG D 1 312 ? -38.835 82.682 108.423 1.00 51.71 312 ARG D N 1
ATOM 11699 C CA . ARG D 1 312 ? -38.899 83.238 109.771 1.00 51.85 312 ARG D CA 1
ATOM 11700 C C . ARG D 1 312 ? -39.905 84.403 109.765 1.00 51.97 312 ARG D C 1
ATOM 11701 O O . ARG D 1 312 ? -40.830 84.449 110.575 1.00 50.76 312 ARG D O 1
ATOM 11709 N N . ASP D 1 313 ? -39.735 85.323 108.818 1.00 52.01 313 ASP D N 1
ATOM 11710 C CA . ASP D 1 313 ? -40.608 86.494 108.715 1.00 51.05 313 ASP D CA 1
ATOM 11711 C C . ASP D 1 313 ? -42.063 86.141 108.417 1.00 49.95 313 ASP D C 1
ATOM 11712 O O . ASP D 1 313 ? -42.986 86.748 108.964 1.00 50.61 313 ASP D O 1
ATOM 11717 N N . ILE D 1 314 ? -42.259 85.153 107.554 1.00 49.52 314 ILE D N 1
ATOM 11718 C CA . ILE D 1 314 ? -43.591 84.703 107.184 1.00 47.77 314 ILE D CA 1
ATOM 11719 C C . ILE D 1 314 ? -44.340 84.182 108.410 1.00 48.06 314 ILE D C 1
ATOM 11720 O O . ILE D 1 314 ? -45.489 84.563 108.652 1.00 48.53 314 ILE D O 1
ATOM 11725 N N . MET D 1 315 ? -43.694 83.324 109.196 1.00 47.57 315 MET D N 1
ATOM 11726 C CA . MET D 1 315 ? -44.335 82.784 110.393 1.00 48.11 315 MET D CA 1
ATOM 11727 C C . MET D 1 315 ? -44.635 83.886 111.397 1.00 48.34 315 MET D C 1
ATOM 11728 O O . MET D 1 315 ? -45.702 83.910 112.007 1.00 47.06 315 MET D O 1
ATOM 11733 N N . LEU D 1 316 ? -43.684 84.791 111.586 1.00 49.11 316 LEU D N 1
ATOM 11734 C CA . LEU D 1 316 ? -43.900 85.875 112.526 1.00 50.88 316 LEU D CA 1
ATOM 11735 C C . LEU D 1 316 ? -45.011 86.805 112.060 1.00 52.31 316 LEU D C 1
ATOM 11736 O O . LEU D 1 316 ? -45.896 87.154 112.846 1.00 51.61 316 LEU D O 1
ATOM 11741 N N . LYS D 1 317 ? -44.978 87.204 110.790 1.00 54.03 317 LYS D N 1
ATOM 11742 C CA . LYS D 1 317 ? -46.019 88.084 110.282 1.00 55.65 317 LYS D CA 1
ATOM 11743 C C . LYS D 1 317 ? -47.351 87.368 110.494 1.00 54.66 317 LYS D C 1
ATOM 11744 O O . LYS D 1 317 ? -48.300 87.946 111.009 1.00 55.32 317 LYS D O 1
ATOM 11750 N N . ALA D 1 318 ? -47.405 86.097 110.109 1.00 54.21 318 ALA D N 1
ATOM 11751 C CA . ALA D 1 318 ? -48.614 85.294 110.261 1.00 53.22 318 ALA D CA 1
ATOM 11752 C C . ALA D 1 318 ? -49.097 85.297 111.711 1.00 53.76 318 ALA D C 1
ATOM 11753 O O . ALA D 1 318 ? -50.283 85.509 111.976 1.00 53.32 318 ALA D O 1
ATOM 11755 N N . LEU D 1 319 ? -48.180 85.046 112.644 1.00 53.96 319 LEU D N 1
ATOM 11756 C CA . LEU D 1 319 ? -48.510 85.045 114.067 1.00 54.60 319 LEU D CA 1
ATOM 11757 C C . LEU D 1 319 ? -48.975 86.436 114.481 1.00 55.82 319 LEU D C 1
ATOM 11758 O O . LEU D 1 319 ? -50.050 86.602 115.066 1.00 53.71 319 LEU D O 1
ATOM 11763 N N . GLU D 1 320 ? -48.151 87.432 114.170 1.00 57.16 320 GLU D N 1
ATOM 11764 C CA . GLU D 1 320 ? -48.467 88.809 114.528 1.00 60.29 320 GLU D CA 1
ATOM 11765 C C . GLU D 1 320 ? -49.823 89.225 113.956 1.00 60.23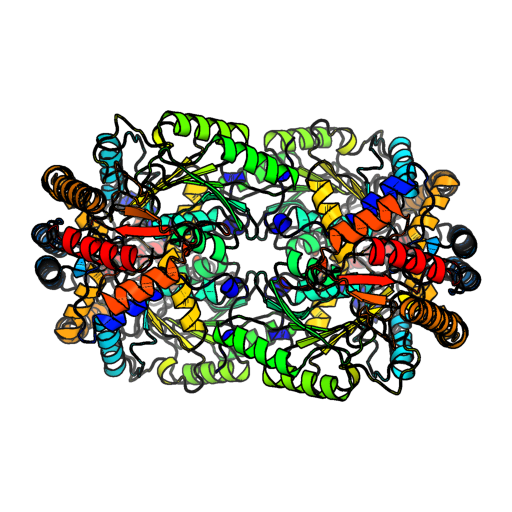 320 GLU D C 1
ATOM 11766 O O . GLU D 1 320 ? -50.566 89.983 114.577 1.00 59.56 320 GLU D O 1
ATOM 11772 N N . ASN D 1 321 ? -50.139 88.704 112.776 1.00 61.04 321 ASN D N 1
ATOM 11773 C CA . ASN D 1 321 ? -51.385 89.028 112.101 1.00 61.71 321 ASN D CA 1
ATOM 11774 C C . ASN D 1 321 ? -52.609 88.393 112.756 1.00 60.91 321 ASN D C 1
ATOM 11775 O O . ASN D 1 321 ? -53.571 89.084 113.076 1.00 61.26 321 ASN D O 1
ATOM 11780 N N . HIS D 1 322 ? -52.564 87.079 112.958 1.00 60.19 322 HIS D N 1
ATOM 11781 C CA . HIS D 1 322 ? -53.679 86.348 113.554 1.00 60.58 322 HIS D CA 1
ATOM 11782 C C . HIS D 1 322 ? -53.772 86.317 115.083 1.00 59.85 322 HIS D C 1
ATOM 11783 O O . HIS D 1 322 ? -54.872 86.405 115.632 1.00 58.60 322 HIS D O 1
ATOM 11790 N N . LEU D 1 323 ? -52.639 86.172 115.767 1.00 59.77 323 LEU D N 1
ATOM 11791 C CA . LEU D 1 323 ? -52.641 86.142 117.230 1.00 60.05 323 LEU D CA 1
ATOM 11792 C C . LEU D 1 323 ? -51.836 87.300 117.807 1.00 60.46 323 LEU D C 1
ATOM 11793 O O . LEU D 1 323 ? -50.770 87.099 118.390 1.00 62.51 323 LEU D O 1
ATOM 11798 N N . PRO D 1 324 ? -52.334 88.534 117.651 1.00 60.44 324 PRO D N 1
ATOM 11799 C CA . PRO D 1 324 ? -51.619 89.701 118.175 1.00 60.80 324 PRO D CA 1
ATOM 11800 C C . PRO D 1 324 ? -51.687 89.820 119.695 1.00 60.49 324 PRO D C 1
ATOM 11801 O O . PRO D 1 324 ? -50.799 90.399 120.314 1.00 62.20 324 PRO D O 1
ATOM 11805 N N . ASN D 1 325 ? -52.732 89.257 120.294 1.00 60.41 325 ASN D N 1
ATOM 11806 C CA . ASN D 1 325 ? -52.902 89.327 121.738 1.00 61.53 325 ASN D CA 1
ATOM 11807 C C . ASN D 1 325 ? -52.281 88.159 122.492 1.00 61.44 325 ASN D C 1
ATOM 11808 O O . ASN D 1 325 ? -52.474 88.016 123.702 1.00 62.38 325 ASN D O 1
ATOM 11813 N N . ALA D 1 326 ? -51.543 87.320 121.779 1.00 59.61 326 ALA D N 1
ATOM 11814 C CA . ALA D 1 326 ? -50.895 86.186 122.413 1.00 58.82 326 ALA D CA 1
ATOM 11815 C C . ALA D 1 326 ? -49.395 86.448 122.424 1.00 58.08 326 ALA D C 1
ATOM 11816 O O . ALA D 1 326 ? -48.906 87.334 121.713 1.00 58.42 326 ALA D O 1
ATOM 11818 N N . GLU D 1 327 ? -48.662 85.687 123.229 1.00 56.72 327 GLU D N 1
ATOM 11819 C CA . GLU D 1 327 ? -47.220 85.872 123.310 1.00 56.06 327 GLU D CA 1
ATOM 11820 C C . GLU D 1 327 ? -46.399 84.772 122.635 1.00 53.63 327 GLU D C 1
ATOM 11821 O O . GLU D 1 327 ? -46.744 83.589 122.688 1.00 54.16 327 GLU D O 1
ATOM 11827 N N . PHE D 1 328 ? -45.321 85.194 121.980 1.00 50.26 328 PHE D N 1
ATOM 11828 C CA . PHE D 1 328 ? -44.405 84.297 121.283 1.00 48.61 328 PHE D CA 1
ATOM 11829 C C . PHE D 1 328 ? -43.049 84.985 121.085 1.00 47.09 328 PHE D C 1
ATOM 11830 O O . PHE D 1 328 ? -42.954 86.211 121.125 1.00 45.07 328 PHE D O 1
ATOM 11838 N N . THR D 1 329 ? -42.002 84.186 120.897 1.00 47.10 329 THR D N 1
ATOM 11839 C CA . THR D 1 329 ? -40.653 84.713 120.714 1.00 47.58 329 THR D CA 1
ATOM 11840 C C . THR D 1 329 ? -40.379 85.201 119.301 1.00 48.32 329 THR D C 1
ATOM 11841 O O . THR D 1 329 ? -41.027 84.769 118.344 1.00 48.56 329 THR D O 1
ATOM 11845 N N . LYS D 1 330 ? -39.409 86.103 119.186 1.00 49.59 330 LYS D N 1
ATOM 11846 C CA . LYS D 1 330 ? -39.000 86.680 117.909 1.00 50.37 330 LYS D CA 1
ATOM 11847 C C . LYS D 1 330 ? -37.519 86.371 117.756 1.00 51.26 330 LYS D C 1
ATOM 11848 O O . LYS D 1 330 ? -36.676 87.167 118.160 1.00 51.71 330 LYS D O 1
ATOM 11854 N N . PRO D 1 331 ? -37.186 85.214 117.159 1.00 51.15 331 PRO D N 1
ATOM 11855 C CA . PRO D 1 331 ? -35.811 84.756 116.939 1.00 50.82 331 PRO D CA 1
ATOM 11856 C C . PRO D 1 331 ? -34.981 85.578 115.975 1.00 50.59 331 PRO D C 1
ATOM 11857 O O . PRO D 1 331 ? -35.492 86.097 114.995 1.00 50.50 331 PRO D O 1
ATOM 11861 N N . ILE D 1 332 ? -33.689 85.680 116.257 1.00 50.33 332 ILE D N 1
ATOM 11862 C CA . ILE D 1 332 ? -32.779 86.385 115.371 1.00 50.78 332 ILE D CA 1
ATOM 11863 C C . ILE D 1 332 ? -31.823 85.309 114.879 1.00 51.66 332 ILE D C 1
ATOM 11864 O O . ILE D 1 332 ? -30.868 85.592 114.153 1.00 51.94 332 ILE D O 1
ATOM 11869 N N . ALA D 1 333 ? -32.100 84.072 115.301 1.00 50.83 333 ALA D N 1
ATOM 11870 C CA . ALA D 1 333 ? -31.297 82.903 114.945 1.00 48.93 333 ALA D CA 1
ATOM 11871 C C . ALA D 1 333 ? -32.033 81.605 115.248 1.00 48.99 333 ALA D C 1
ATOM 11872 O O . ALA D 1 333 ? -33.079 81.600 115.915 1.00 47.44 333 ALA D O 1
ATOM 11874 N N . GLY D 1 334 ? -31.473 80.499 114.765 1.00 47.62 334 GLY D N 1
ATOM 11875 C CA . GLY D 1 334 ? -32.074 79.199 1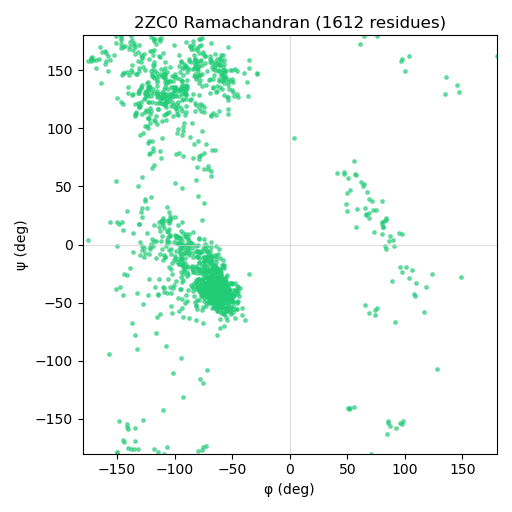15.007 1.00 45.75 334 GLY D CA 1
ATOM 11876 C C . GLY D 1 334 ? -33.141 78.840 114.003 1.00 45.44 334 GLY D C 1
ATOM 11877 O O . GLY D 1 334 ? -33.109 79.294 112.858 1.00 45.37 334 GLY D O 1
ATOM 11878 N N . MET D 1 335 ? -34.097 78.021 114.429 1.00 46.13 335 MET D N 1
ATOM 11879 C CA . MET D 1 335 ? -35.181 77.594 113.545 1.00 44.67 335 MET D CA 1
ATOM 11880 C C . MET D 1 335 ? -36.519 77.421 114.242 1.00 41.83 335 MET D C 1
ATOM 11881 O O . MET D 1 335 ? -37.454 76.871 113.666 1.00 41.86 335 MET D O 1
ATOM 11886 N N . PHE D 1 336 ? -36.632 77.905 115.471 1.00 40.57 336 PHE D N 1
ATOM 11887 C CA . PHE D 1 336 ? -37.899 77.754 116.179 1.00 39.36 336 PHE D CA 1
ATOM 11888 C C . PHE D 1 336 ? -38.468 79.049 116.760 1.00 38.76 336 PHE D C 1
ATOM 11889 O O . PHE D 1 336 ? -37.766 80.046 116.944 1.00 34.85 336 PHE D O 1
ATOM 11897 N N . VAL D 1 337 ? -39.765 79.001 117.039 1.00 38.67 337 VAL D N 1
ATOM 11898 C CA . VAL D 1 337 ? -40.488 80.100 117.643 1.00 36.97 337 VAL D CA 1
ATOM 11899 C C . VAL D 1 337 ? -41.254 79.449 118.775 1.00 37.80 337 VAL D C 1
ATOM 11900 O O . VAL D 1 337 ? -41.865 78.392 118.582 1.00 37.27 337 VAL D O 1
ATOM 11904 N N . MET D 1 338 ? -41.202 80.037 119.966 1.00 38.91 338 MET D N 1
ATOM 11905 C CA . MET D 1 338 ? -41.954 79.458 121.071 1.00 40.97 338 MET D CA 1
ATOM 11906 C C . MET D 1 338 ? -43.229 80.272 121.258 1.00 40.40 338 MET D C 1
ATOM 11907 O O . MET D 1 338 ? -43.193 81.478 121.504 1.00 39.77 338 MET D O 1
ATOM 11912 N N . PHE D 1 339 ? -44.358 79.591 121.123 1.00 42.71 339 PHE D N 1
ATOM 11913 C CA . PHE D 1 339 ? -45.674 80.210 121.258 1.00 43.24 339 PHE D CA 1
ATOM 11914 C C . PHE D 1 339 ? -46.267 79.913 122.622 1.00 44.18 339 PHE D C 1
ATOM 11915 O O . PHE D 1 339 ? -46.163 78.796 123.127 1.00 44.90 339 PHE D O 1
ATOM 11923 N N . PHE D 1 340 ? -46.922 80.906 123.205 1.00 45.73 340 PHE D N 1
ATOM 11924 C CA . PHE D 1 340 ? -47.518 80.724 124.513 1.00 47.89 340 PHE D CA 1
ATOM 11925 C C . PHE D 1 340 ? -49.044 80.822 124.550 1.00 49.56 340 PHE D C 1
ATOM 11926 O O . PHE D 1 340 ? -49.635 81.791 124.080 1.00 50.02 340 PHE D O 1
ATOM 11934 N N . LEU D 1 341 ? -49.672 79.794 125.107 1.00 51.53 341 LEU D N 1
ATOM 11935 C CA . LEU D 1 341 ? -51.120 79.759 125.259 1.00 54.40 341 LEU D CA 1
ATOM 11936 C C . LEU D 1 341 ? -51.431 80.649 126.464 1.00 57.29 341 LEU D C 1
ATOM 11937 O O . LEU D 1 341 ? -50.516 81.176 127.096 1.00 56.37 341 LEU D O 1
ATOM 11942 N N . PRO D 1 342 ? -52.720 80.848 126.786 1.00 59.98 342 PRO D N 1
ATOM 11943 C CA . PRO D 1 342 ? -53.014 81.693 127.949 1.00 62.10 342 PRO D CA 1
ATOM 11944 C C . PRO D 1 342 ? -52.391 81.033 129.182 1.00 63.61 342 PRO D C 1
ATOM 11945 O O . PRO D 1 342 ? -52.417 79.808 129.302 1.00 63.40 342 PRO D O 1
ATOM 11949 N N . GLU D 1 343 ? -51.823 81.830 130.086 1.00 65.02 343 GLU D N 1
ATOM 11950 C CA . GLU D 1 343 ? -51.203 81.275 131.288 1.00 66.38 343 GLU D CA 1
ATOM 11951 C C . GLU D 1 343 ? -52.165 80.361 132.051 1.00 65.92 343 GLU D C 1
ATOM 11952 O O . GLU D 1 343 ? -53.161 80.817 132.605 1.00 66.21 343 GLU D O 1
ATOM 11958 N N . GLY D 1 344 ? -51.857 79.066 132.061 1.00 64.77 344 GLY D N 1
ATOM 11959 C CA . GLY D 1 344 ? -52.698 78.095 132.737 1.00 63.64 344 GLY D CA 1
ATOM 11960 C C . GLY D 1 344 ? -53.157 77.003 131.782 1.00 63.22 344 GLY D C 1
ATOM 11961 O O . GLY D 1 344 ? -53.448 75.879 132.193 1.00 61.73 344 GLY D O 1
ATOM 11962 N N . ALA D 1 345 ? -53.208 77.334 130.494 1.00 62.64 345 ALA D N 1
ATOM 11963 C CA . ALA D 1 345 ? -53.642 76.393 129.463 1.00 61.46 345 ALA D CA 1
ATOM 11964 C C . ALA D 1 345 ? -52.693 75.212 129.276 1.00 60.89 345 ALA D C 1
ATOM 11965 O O . ALA D 1 345 ? -51.472 75.361 129.347 1.00 60.51 345 ALA D O 1
ATOM 11967 N N . ASP D 1 346 ? -53.273 74.044 129.022 1.00 60.00 346 ASP D N 1
ATOM 11968 C CA . ASP D 1 346 ? -52.518 72.818 128.810 1.00 60.31 346 ASP D CA 1
ATOM 11969 C C . ASP D 1 346 ? -52.074 72.711 127.357 1.00 60.68 346 ASP D C 1
ATOM 11970 O O . ASP D 1 346 ? -52.873 72.390 126.476 1.00 60.31 346 ASP D O 1
ATOM 11975 N N . GLY D 1 347 ? -50.794 72.970 127.112 1.00 61.48 347 GLY D N 1
ATOM 11976 C CA . GLY D 1 347 ? -50.272 72.907 125.757 1.00 62.48 347 GLY D CA 1
ATOM 11977 C C . GLY D 1 347 ? -50.195 71.508 125.174 1.00 62.94 347 GLY D C 1
ATOM 11978 O O . GLY D 1 347 ? -50.311 71.328 123.963 1.00 62.75 347 GLY D O 1
ATOM 11979 N N . ILE D 1 348 ? -50.001 70.514 126.033 1.00 64.20 348 ILE D N 1
ATOM 11980 C CA . ILE D 1 348 ? -49.898 69.129 125.590 1.00 65.58 348 ILE D CA 1
ATOM 11981 C C . ILE D 1 348 ? -51.179 68.619 124.937 1.00 66.18 348 ILE D C 1
ATOM 11982 O O . ILE D 1 348 ? -51.136 68.023 123.861 1.00 66.00 348 ILE D O 1
ATOM 11987 N N . SER D 1 349 ? -52.315 68.850 125.587 1.00 66.82 349 SER D N 1
ATOM 11988 C CA . SER D 1 349 ? -53.595 68.410 125.048 1.00 67.62 349 SER D CA 1
ATOM 11989 C C . SER D 1 349 ? -53.997 69.304 123.884 1.00 67.90 349 SER D C 1
ATOM 11990 O O . SER D 1 349 ? -54.637 68.850 122.938 1.00 68.80 349 SER D O 1
ATOM 11993 N N . PHE D 1 350 ? -53.621 70.578 123.964 1.00 67.77 350 PHE D N 1
ATOM 11994 C CA . PHE D 1 350 ? -53.934 71.532 122.906 1.00 67.42 350 PHE D CA 1
ATOM 11995 C C . PHE D 1 350 ? -53.290 71.060 121.615 1.00 68.23 350 PHE D C 1
ATOM 11996 O O . PHE D 1 350 ? -53.903 71.092 120.552 1.00 68.76 350 PHE D O 1
ATOM 12004 N N . ALA D 1 351 ? -52.035 70.636 121.714 1.00 69.75 351 ALA D N 1
ATOM 12005 C CA . ALA D 1 351 ? -51.309 70.151 120.554 1.00 70.36 351 ALA D CA 1
ATOM 12006 C C . ALA D 1 351 ? -52.029 68.931 119.996 1.00 71.56 351 ALA D C 1
ATOM 12007 O O . ALA D 1 351 ? -52.146 68.778 118.781 1.00 71.74 351 ALA D O 1
ATOM 12009 N N . ASN D 1 352 ? -52.516 68.068 120.885 1.00 72.38 352 ASN D N 1
ATOM 12010 C CA . ASN D 1 352 ? -53.229 66.874 120.451 1.00 73.86 352 ASN D CA 1
ATOM 12011 C C . ASN D 1 352 ? -54.553 67.256 119.800 1.00 74.69 352 ASN D C 1
ATOM 12012 O O . ASN D 1 352 ? -54.968 66.647 118.815 1.00 74.09 352 ASN D O 1
ATOM 12017 N N . GLU D 1 353 ? -55.209 68.270 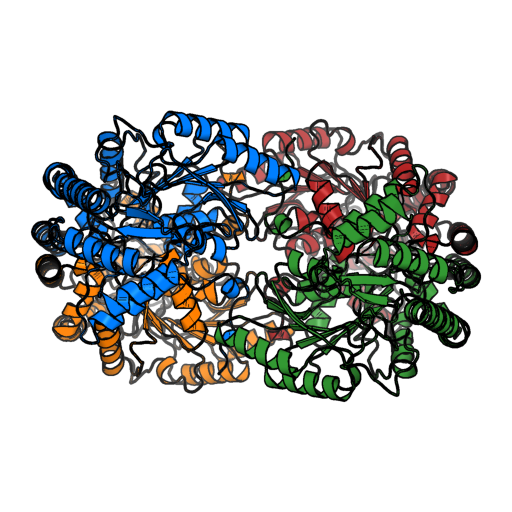120.357 1.00 75.61 353 GLU D N 1
ATOM 12018 C CA . GLU D 1 353 ? -56.492 68.731 119.841 1.00 77.60 353 GLU D CA 1
ATOM 12019 C C . GLU D 1 353 ? -56.328 69.458 118.505 1.00 78.22 353 GLU D C 1
ATOM 12020 O O . GLU D 1 353 ? -57.233 69.447 117.672 1.00 78.27 353 GLU D O 1
ATOM 12026 N N . LEU D 1 354 ? -55.169 70.081 118.308 1.00 78.68 354 LEU D N 1
ATOM 12027 C CA . LEU D 1 354 ? -54.879 70.812 117.077 1.00 79.64 354 LEU D CA 1
ATOM 12028 C C . LEU D 1 354 ? -54.597 69.813 115.956 1.00 80.51 354 LEU D C 1
ATOM 12029 O O . LEU D 1 354 ? -54.901 70.060 114.787 1.00 80.17 354 LEU D O 1
ATOM 12034 N N . MET D 1 355 ? -54.008 68.682 116.325 1.00 81.45 355 MET D N 1
ATOM 12035 C CA . MET D 1 355 ? -53.681 67.644 115.361 1.00 82.32 355 MET D CA 1
ATOM 12036 C C . MET D 1 355 ? -54.914 66.804 115.036 1.00 82.62 355 MET D C 1
ATOM 12037 O O . MET D 1 355 ? -55.109 66.389 113.893 1.00 82.13 355 MET D O 1
ATOM 12042 N N . GLU D 1 356 ? -55.749 66.562 116.042 1.00 82.80 356 GLU D N 1
ATOM 12043 C CA . GLU D 1 356 ? -56.954 65.768 115.844 1.00 83.34 356 GLU D CA 1
ATOM 12044 C C . GLU D 1 356 ? -58.039 66.517 115.077 1.00 83.33 356 GLU D C 1
ATOM 12045 O O . GLU D 1 356 ? -58.754 65.928 114.266 1.00 83.20 356 GLU D O 1
ATOM 12051 N N . ARG D 1 357 ? -58.152 67.818 115.319 1.00 82.55 357 ARG D N 1
ATOM 12052 C CA . ARG D 1 357 ? -59.186 68.615 114.673 1.00 82.44 357 ARG D CA 1
ATOM 12053 C C . ARG D 1 357 ? -58.776 69.432 113.454 1.00 81.44 357 ARG D C 1
ATOM 12054 O O . ARG D 1 357 ? -59.587 69.635 112.552 1.00 81.67 357 ARG D O 1
ATOM 12062 N N . GLU D 1 358 ? -57.532 69.899 113.406 1.00 79.55 358 GLU D N 1
ATOM 12063 C CA . GLU D 1 358 ? -57.110 70.719 112.275 1.00 77.44 358 GLU D CA 1
ATOM 12064 C C . GLU D 1 358 ? -56.011 70.143 111.383 1.00 75.65 358 GLU D C 1
ATOM 12065 O O . GLU D 1 358 ? -55.749 70.679 110.308 1.00 76.13 358 GLU D O 1
ATOM 12071 N N . GLY D 1 359 ? -55.354 69.074 111.822 1.00 73.07 359 GLY D N 1
ATOM 12072 C CA . GLY D 1 359 ? -54.315 68.468 111.002 1.00 69.79 359 GLY D CA 1
ATOM 12073 C C . GLY D 1 359 ? -52.930 69.094 111.015 1.00 68.11 359 GLY D C 1
ATOM 12074 O O . GLY D 1 359 ? -52.114 68.797 110.139 1.00 67.62 359 GLY D O 1
ATOM 12075 N N . VAL D 1 360 ? -52.654 69.957 111.990 1.00 66.49 360 VAL D N 1
ATOM 12076 C CA . VAL D 1 360 ? -51.342 70.597 112.101 1.00 63.92 360 VAL D CA 1
ATOM 12077 C C . VAL D 1 360 ? -50.579 70.003 113.284 1.00 61.91 360 VAL D C 1
ATOM 12078 O O . VAL D 1 360 ? -51.151 69.778 114.350 1.00 61.18 360 VAL D O 1
ATOM 12082 N N . VAL D 1 361 ? -49.287 69.756 113.091 1.00 59.91 361 VAL D N 1
ATOM 12083 C CA . VAL D 1 361 ? -48.458 69.177 114.140 1.00 57.42 361 VAL D CA 1
ATOM 12084 C C . VAL D 1 361 ? -47.473 70.178 114.742 1.00 55.14 361 VAL D C 1
ATOM 12085 O O . VAL D 1 361 ? -46.636 70.750 114.040 1.00 53.48 361 VAL D O 1
ATOM 12089 N N . VAL D 1 362 ? -47.595 70.377 116.052 1.00 54.30 362 VAL D N 1
ATOM 12090 C CA . VAL D 1 362 ? -46.732 71.279 116.815 1.00 52.81 362 VAL D CA 1
ATOM 12091 C C . VAL D 1 362 ? -46.223 70.534 118.057 1.00 51.73 362 VAL D C 1
ATOM 12092 O O . VAL D 1 362 ? -46.890 69.627 118.550 1.00 51.51 362 VAL D O 1
ATOM 12096 N N . VAL D 1 363 ? -45.045 70.911 118.552 1.00 51.04 363 VAL D N 1
ATOM 12097 C CA . VAL D 1 363 ? -44.460 70.260 119.725 1.00 49.05 363 VAL D CA 1
ATOM 12098 C C . VAL D 1 363 ? -44.817 70.987 121.018 1.00 48.75 363 VAL D C 1
ATOM 12099 O O . VAL D 1 363 ? -44.548 72.181 121.167 1.00 47.94 363 VAL D O 1
ATOM 12103 N N . PRO D 1 364 ? -45.421 70.266 121.976 1.00 48.38 364 PRO D N 1
ATOM 12104 C CA . PRO D 1 364 ? -45.827 70.820 123.267 1.00 48.80 364 PRO D CA 1
ATOM 12105 C C . PRO D 1 364 ? -44.851 71.822 123.887 1.00 50.64 364 PRO D C 1
ATOM 12106 O O . PRO D 1 364 ? -45.176 72.997 124.022 1.00 52.13 364 PRO D O 1
ATOM 12110 N N . GLY D 1 365 ? -43.651 71.405 124.254 1.00 48.16 365 GLY D N 1
ATOM 12111 C CA . GLY D 1 365 ? -42.767 72.395 124.849 1.00 48.36 365 GLY D CA 1
ATOM 12112 C C . GLY D 1 365 ? -42.592 72.186 126.343 1.00 46.92 365 GLY D C 1
ATOM 12113 O O . GLY D 1 365 ? -41.478 72.290 126.849 1.00 47.53 365 GLY D O 1
ATOM 12114 N N . LYS D 1 366 ? -43.684 71.894 127.047 1.00 45.48 366 LYS D N 1
ATOM 12115 C CA . LYS D 1 366 ? -43.621 71.631 128.483 1.00 45.36 366 LYS D CA 1
ATOM 12116 C C . LYS D 1 366 ? -42.484 70.654 128.802 1.00 42.92 366 LYS D C 1
ATOM 12117 O O . LYS D 1 366 ? -41.770 70.820 129.779 1.00 43.01 366 LYS D O 1
ATOM 12123 N N . PRO D 1 367 ? -42.317 69.610 127.976 1.00 42.83 367 PRO D N 1
ATOM 12124 C CA . PRO D 1 367 ? -41.254 68.624 128.205 1.00 41.15 367 PRO D CA 1
ATOM 12125 C C . PRO D 1 367 ? -39.831 69.173 128.092 1.00 39.83 367 PRO D C 1
ATOM 12126 O O . PRO D 1 367 ? -38.880 68.471 128.435 1.00 40.02 367 PRO D O 1
ATOM 12130 N N . PHE D 1 368 ? -39.689 70.406 127.601 1.00 38.32 368 PHE D N 1
ATOM 12131 C CA . PHE D 1 368 ? -38.381 71.053 127.454 1.00 36.07 368 PHE D CA 1
ATOM 12132 C C . PHE D 1 368 ? -38.035 71.817 128.724 1.00 36.03 368 PHE D C 1
ATOM 12133 O O . PHE D 1 368 ? -36.929 72.352 128.859 1.00 36.40 368 PHE D O 1
ATOM 12141 N N . TYR D 1 369 ? -38.988 71.900 129.643 1.00 35.30 369 TYR D N 1
ATOM 12142 C CA . TYR D 1 369 ? -38.760 72.626 130.886 1.00 36.48 369 TYR D CA 1
ATOM 12143 C C . TYR D 1 369 ? -38.172 71.740 131.963 1.00 35.50 369 TYR D C 1
ATOM 12144 O O . TYR D 1 369 ? -38.399 70.531 131.983 1.00 33.63 369 TYR D O 1
ATOM 12153 N N . THR D 1 370 ? -37.413 72.358 132.860 1.00 35.57 370 THR D N 1
ATOM 12154 C CA . THR D 1 370 ? -36.746 71.631 133.935 1.00 36.06 370 THR D CA 1
ATOM 12155 C C . THR D 1 370 ? -37.535 71.578 135.227 1.00 38.39 370 THR D C 1
ATOM 12156 O O . THR D 1 370 ? -37.240 70.778 136.106 1.00 39.49 370 THR D O 1
ATOM 12160 N N .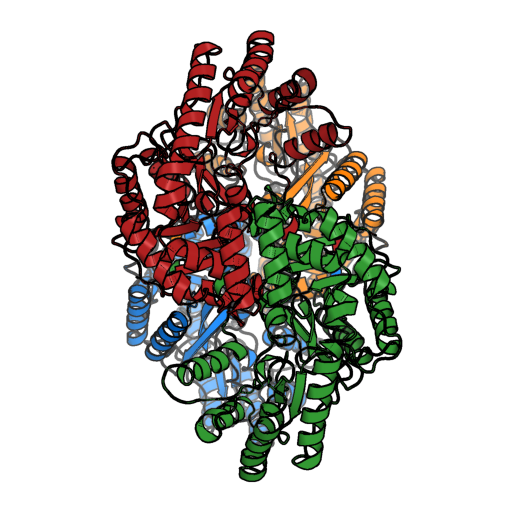 ASP D 1 371 ? -38.529 72.444 135.355 1.00 41.87 371 ASP D N 1
ATOM 12161 C CA . ASP D 1 371 ? -39.344 72.457 136.558 1.00 45.07 371 ASP D CA 1
ATOM 12162 C C . ASP D 1 371 ? -40.823 72.372 136.186 1.00 47.33 371 ASP D C 1
ATOM 12163 O O . ASP D 1 371 ? -41.169 71.807 135.150 1.00 48.04 371 ASP D O 1
ATOM 12168 N N . GLU D 1 372 ? -41.695 72.945 137.006 1.00 50.21 372 GLU D N 1
ATOM 12169 C CA . GLU D 1 372 ? -43.131 72.850 136.749 1.00 52.46 372 GLU D CA 1
ATOM 12170 C C . GLU D 1 372 ? -43.723 73.904 135.809 1.00 51.85 372 GLU D C 1
ATOM 12171 O O . GLU D 1 372 ? -44.924 73.906 135.557 1.00 52.17 372 GLU D O 1
ATOM 12177 N N . SER D 1 373 ? -42.894 74.796 135.287 1.00 50.84 373 SER D N 1
ATOM 12178 C CA . SER D 1 373 ? -43.392 75.824 134.387 1.00 48.97 373 SER D CA 1
ATOM 12179 C C . SER D 1 373 ? -43.375 75.390 132.912 1.00 47.70 373 SER D C 1
ATOM 12180 O O . SER D 1 373 ? -42.897 74.307 132.577 1.00 46.13 373 SER D O 1
ATOM 12183 N N . GLY D 1 374 ? -43.930 76.235 132.046 1.00 46.68 374 GLY D N 1
ATOM 12184 C CA . GLY D 1 374 ? -43.974 75.932 130.626 1.00 45.87 374 GLY D CA 1
ATOM 12185 C C . GLY D 1 374 ? -45.175 75.108 130.193 1.00 44.75 374 GLY D C 1
ATOM 12186 O O . GLY D 1 374 ? -45.257 74.669 129.043 1.00 44.04 374 GLY D O 1
ATOM 12187 N N . LYS D 1 375 ? -46.107 74.885 131.112 1.00 45.01 375 LYS D N 1
ATOM 12188 C CA . LYS D 1 375 ? -47.301 74.106 130.808 1.00 46.76 375 LYS D CA 1
ATOM 12189 C C . LYS D 1 375 ? -48.049 74.636 129.577 1.00 46.02 375 LYS D C 1
ATOM 12190 O O . LYS D 1 375 ? -48.558 73.861 128.772 1.00 44.83 375 LYS D O 1
ATOM 12196 N N . ASN D 1 376 ? -48.084 75.958 129.434 1.00 44.42 376 ASN D N 1
ATOM 12197 C CA . ASN D 1 376 ? -48.782 76.618 128.333 1.00 45.50 376 ASN D CA 1
ATOM 12198 C C . ASN D 1 376 ? -47.926 76.853 127.090 1.00 45.18 376 ASN D C 1
ATOM 12199 O O . ASN D 1 376 ? -48.365 77.511 126.148 1.00 45.91 376 ASN D O 1
ATOM 12204 N N . ALA D 1 377 ? -46.710 76.321 127.084 1.00 44.15 377 ALA D N 1
ATOM 12205 C CA . ALA D 1 377 ? -45.798 76.516 125.959 1.00 42.81 377 ALA D CA 1
ATOM 12206 C C . ALA D 1 377 ? -46.062 75.588 124.774 1.00 41.98 377 ALA D C 1
ATOM 12207 O O . ALA D 1 377 ? -46.568 74.478 124.951 1.00 40.68 377 ALA D O 1
ATOM 12209 N N . ILE D 1 378 ? -45.721 76.063 123.574 1.00 40.96 378 ILE D N 1
ATOM 12210 C CA . ILE D 1 378 ? -45.862 75.300 122.328 1.00 41.92 378 ILE D CA 1
ATOM 12211 C C . ILE D 1 378 ? -44.705 75.719 121.411 1.00 40.10 378 ILE D C 1
ATOM 12212 O O . ILE D 1 378 ? -44.553 76.902 121.127 1.00 38.52 378 ILE D O 1
ATOM 12217 N N . ARG D 1 379 ? -43.888 74.757 120.971 1.00 39.30 379 ARG D N 1
ATOM 12218 C CA . ARG D 1 379 ? -42.752 75.059 120.094 1.00 39.09 379 ARG D CA 1
ATOM 12219 C C . ARG D 1 379 ? -43.149 74.976 118.621 1.00 39.82 379 ARG D C 1
ATOM 12220 O O . ARG D 1 379 ? -43.839 74.037 118.218 1.00 41.38 379 ARG D O 1
ATOM 12228 N N . LEU D 1 380 ? -42.691 75.945 117.826 1.00 38.94 380 LEU D N 1
ATOM 12229 C CA . LEU D 1 380 ? -42.997 75.993 116.398 1.00 38.15 380 LEU D CA 1
ATOM 12230 C C . LEU D 1 380 ? -41.745 76.044 115.547 1.00 40.43 380 LEU D C 1
ATOM 12231 O O . LEU D 1 380 ? -40.880 76.893 115.765 1.00 40.94 380 LEU D O 1
ATOM 12236 N N . ASN D 1 381 ? -41.668 75.160 114.557 1.00 40.79 381 ASN D N 1
ATOM 12237 C CA . ASN D 1 381 ? -40.521 75.120 113.653 1.00 42.81 381 ASN D CA 1
ATOM 12238 C C . ASN D 1 381 ? -40.836 75.746 112.293 1.00 43.32 381 ASN D C 1
ATOM 12239 O O . ASN D 1 381 ? -41.891 75.474 111.702 1.00 39.45 381 ASN D O 1
ATOM 12244 N N . PHE D 1 382 ? -39.913 76.567 111.792 1.00 42.11 382 PHE D N 1
ATOM 12245 C CA . PHE D 1 382 ? -40.117 77.220 110.507 1.00 44.12 382 PHE D CA 1
ATOM 12246 C C . PHE D 1 382 ? -39.073 76.922 109.430 1.00 47.38 382 PHE D C 1
ATOM 12247 O O . PHE D 1 382 ? -39.186 77.437 108.319 1.00 48.46 382 PHE D O 1
ATOM 12255 N N . SER D 1 383 ? -38.073 76.093 109.731 1.00 49.25 383 SER D N 1
ATOM 12256 C CA . SER D 1 383 ? -37.030 75.803 108.739 1.00 50.47 383 SER D CA 1
ATOM 12257 C C . SER D 1 383 ? -37.357 74.695 107.737 1.00 50.58 383 SER D C 1
ATOM 12258 O O . SER D 1 383 ? -36.790 74.662 106.644 1.00 49.95 383 SER D O 1
ATOM 12261 N N . ARG D 1 384 ? -38.266 73.795 108.099 1.00 52.32 384 ARG D N 1
ATOM 12262 C CA . ARG D 1 384 ? -38.615 72.681 107.220 1.00 53.71 384 ARG D CA 1
ATOM 12263 C C . ARG D 1 384 ? -39.868 72.890 106.378 1.00 54.10 384 ARG D C 1
ATOM 12264 O O . ARG D 1 384 ? -39.880 72.591 105.184 1.00 52.72 384 ARG D O 1
ATOM 12272 N N . PRO D 1 385 ? -40.952 73.379 106.995 1.00 54.43 385 PRO D N 1
ATOM 12273 C CA . PRO D 1 385 ? -42.181 73.595 106.227 1.00 54.40 385 PRO D CA 1
ATOM 12274 C C . PRO D 1 385 ? -41.974 74.595 105.090 1.00 55.02 385 PRO D C 1
ATOM 12275 O O . PRO D 1 385 ? -41.028 75.385 105.114 1.00 53.65 385 PRO D O 1
ATOM 12279 N N . SER D 1 386 ? -42.862 74.546 104.100 1.00 55.95 386 SER D N 1
ATOM 12280 C CA . SER D 1 386 ? -42.797 75.434 102.933 1.00 57.58 386 SER D CA 1
ATOM 12281 C C . SER D 1 386 ? -43.426 76.796 103.233 1.00 58.31 386 SER D C 1
ATOM 12282 O O . SER D 1 386 ? -44.266 76.917 104.131 1.00 57.82 386 SER D O 1
ATOM 12285 N N . LYS D 1 387 ? -43.043 77.811 102.461 1.00 59.49 387 LYS D N 1
ATOM 12286 C CA . LYS D 1 387 ? -43.573 79.167 102.642 1.00 60.38 387 LYS D CA 1
ATOM 12287 C C . LYS D 1 387 ? -45.100 79.177 102.587 1.00 60.18 387 LYS D C 1
ATOM 12288 O O . LYS D 1 387 ? -45.754 80.033 103.186 1.00 60.03 387 LYS D O 1
ATOM 12294 N N . GLU D 1 388 ? -45.656 78.219 101.855 1.00 60.56 388 GLU D N 1
ATOM 12295 C CA . GLU D 1 388 ? -47.097 78.088 101.695 1.00 61.97 388 GLU D CA 1
ATOM 12296 C C . GLU D 1 388 ? -47.732 77.411 102.903 1.00 62.24 388 GLU D C 1
ATOM 12297 O O . GLU D 1 388 ? -48.843 77.756 103.315 1.00 62.12 388 GLU D O 1
ATOM 12303 N N . GLU D 1 389 ? -47.023 76.445 103.472 1.00 61.10 389 GLU D N 1
ATOM 12304 C CA . GLU D 1 389 ? -47.541 75.731 104.624 1.00 59.96 389 GLU D CA 1
ATOM 12305 C C . GLU D 1 389 ? -47.642 76.588 105.876 1.00 58.67 389 GLU D C 1
ATOM 12306 O O . GLU D 1 389 ? -48.640 76.528 106.596 1.00 57.76 389 GLU D O 1
ATOM 12312 N N . ILE D 1 390 ? -46.614 77.391 106.127 1.00 56.46 390 ILE D N 1
ATOM 12313 C CA . ILE D 1 390 ? -46.573 78.225 107.322 1.00 55.48 390 ILE D CA 1
ATOM 12314 C C . ILE D 1 390 ? -47.857 79.012 107.605 1.00 55.94 390 ILE D C 1
ATOM 12315 O O . ILE D 1 390 ? -48.509 78.789 108.631 1.00 54.00 390 ILE D O 1
ATOM 12320 N N . PRO D 1 391 ? -48.240 79.938 106.706 1.00 56.68 391 PRO D N 1
ATOM 12321 C CA . PRO D 1 391 ? -49.460 80.731 106.907 1.00 56.61 391 PRO D CA 1
ATOM 12322 C C . PRO D 1 391 ? -50.668 79.852 107.242 1.00 57.44 391 PRO D C 1
ATOM 12323 O O . PRO D 1 391 ? -51.400 80.119 108.196 1.00 55.95 391 PRO D O 1
ATOM 12327 N N . ILE D 1 392 ? -50.859 78.799 106.453 1.00 58.86 392 ILE D N 1
ATOM 12328 C CA . ILE D 1 392 ? -51.964 77.861 106.653 1.00 60.55 392 ILE D CA 1
ATOM 12329 C C . ILE D 1 392 ? -51.770 77.159 108.003 1.00 61.66 392 ILE D C 1
ATOM 12330 O O . ILE D 1 392 ? -52.734 76.870 108.720 1.00 62.15 392 ILE D O 1
ATOM 12335 N N . GLY D 1 393 ? -50.512 76.899 108.343 1.00 62.03 393 GLY D N 1
ATOM 12336 C CA . GLY D 1 393 ? -50.203 76.241 109.598 1.00 61.31 393 GLY D CA 1
ATOM 12337 C C . GLY D 1 393 ? -50.670 77.003 110.828 1.00 61.15 393 GLY D C 1
ATOM 12338 O O . GLY D 1 393 ? -51.537 76.518 111.566 1.00 59.20 393 GLY D O 1
ATOM 12339 N N . ILE D 1 394 ? -50.105 78.190 111.055 1.00 60.46 394 ILE D N 1
ATOM 12340 C CA . ILE D 1 394 ? -50.476 78.988 112.221 1.00 61.54 394 ILE D CA 1
ATOM 12341 C C . ILE D 1 394 ? -51.924 79.487 112.097 1.00 60.51 394 ILE D C 1
ATOM 12342 O O . ILE D 1 394 ? -52.566 79.838 113.089 1.00 59.80 394 ILE D O 1
ATOM 12347 N N . LYS D 1 395 ? -52.431 79.495 110.871 1.00 60.88 395 LYS D N 1
ATOM 12348 C CA . LYS D 1 395 ? -53.799 79.913 110.596 1.00 60.98 395 LYS D CA 1
ATOM 12349 C C . LYS D 1 395 ? -54.699 78.977 111.401 1.00 61.19 395 LYS D C 1
ATOM 12350 O O . LYS D 1 395 ? -55.475 79.412 112.251 1.00 60.59 395 LYS D O 1
ATOM 12356 N N . LYS D 1 396 ? -54.571 77.681 111.122 1.00 61.93 396 LYS D N 1
ATOM 12357 C CA . LYS D 1 396 ? -55.348 76.645 111.795 1.00 63.02 396 LYS D CA 1
ATOM 12358 C C . LYS D 1 396 ? -55.070 76.652 113.301 1.00 62.97 396 LYS D C 1
ATOM 12359 O O . LYS D 1 396 ? -55.946 76.342 114.112 1.00 61.84 396 LYS D O 1
ATOM 12365 N N . LEU D 1 397 ? -53.839 77.000 113.662 1.00 63.18 397 LEU D N 1
ATOM 12366 C CA . LEU D 1 397 ? -53.430 77.073 115.060 1.00 63.69 397 LEU D CA 1
ATOM 12367 C C . LEU D 1 397 ? -54.243 78.166 115.738 1.00 64.31 397 LEU D C 1
ATOM 12368 O O . LEU D 1 397 ? -54.663 78.025 116.887 1.00 64.55 397 LEU D O 1
ATOM 12373 N N . ALA D 1 398 ? -54.477 79.253 115.010 1.00 64.77 398 ALA D N 1
ATOM 12374 C CA . ALA D 1 398 ? -55.243 80.372 115.542 1.00 65.63 398 ALA D CA 1
ATOM 12375 C C . ALA D 1 398 ? -56.723 80.027 115.678 1.00 65.88 398 ALA D C 1
ATOM 12376 O O . ALA D 1 398 ? -57.400 80.518 116.580 1.00 64.92 398 ALA D O 1
ATOM 12378 N N . LYS D 1 399 ? -57.223 79.185 114.779 1.00 67.02 399 LYS D N 1
ATOM 12379 C CA . LYS D 1 399 ? -58.628 78.801 114.817 1.00 68.92 399 LYS D CA 1
ATOM 12380 C C . LYS D 1 399 ? -58.953 78.062 116.109 1.00 69.30 399 LYS D C 1
ATOM 12381 O O . LYS D 1 399 ? -59.934 78.382 116.778 1.00 69.51 399 LYS D O 1
ATOM 12387 N N . LEU D 1 400 ? -58.127 77.079 116.462 1.00 69.64 400 LEU D N 1
ATOM 12388 C CA . LEU D 1 400 ? -58.344 76.323 117.690 1.00 69.77 400 LEU D CA 1
ATOM 12389 C C . LEU D 1 400 ? -58.057 77.247 118.870 1.00 70.82 400 LEU D C 1
ATOM 12390 O O . LEU D 1 400 ? -58.681 77.138 119.927 1.00 71.02 400 LEU D O 1
ATOM 12395 N N . TYR D 1 401 ? -57.113 78.164 118.682 1.00 71.26 401 TYR D N 1
ATOM 12396 C CA . TYR D 1 401 ? -56.762 79.106 119.738 1.00 73.06 401 TYR D CA 1
ATOM 12397 C C . TYR D 1 401 ? -57.993 79.890 120.176 1.00 74.16 401 TYR D C 1
ATOM 12398 O O . TYR D 1 401 ? -58.503 79.696 121.277 1.00 73.30 401 TYR D O 1
ATOM 12407 N N . LYS D 1 402 ? -58.466 80.775 119.303 1.00 76.56 402 LYS D N 1
ATOM 12408 C CA . LYS D 1 402 ? -59.636 81.597 119.597 1.00 79.28 402 LYS D CA 1
ATOM 12409 C C . LYS D 1 402 ? -60.875 80.760 119.860 1.00 80.60 402 LYS D C 1
ATOM 12410 O O . LYS D 1 402 ? -61.826 81.217 120.493 1.00 80.46 402 LYS D O 1
ATOM 12416 N N . GLU D 1 403 ? -60.844 79.528 119.371 1.00 82.49 403 GLU D N 1
ATOM 12417 C CA . GLU D 1 403 ? -61.934 78.582 119.547 1.00 84.28 403 GLU D CA 1
ATOM 12418 C C . GLU D 1 403 ? -62.081 78.321 121.046 1.00 85.23 403 GLU D C 1
ATOM 12419 O O . GLU D 1 403 ? -63.193 78.230 121.567 1.00 85.59 403 GLU D O 1
ATOM 12425 N N . LYS D 1 404 ? -60.945 78.219 121.732 1.00 85.96 404 LYS D N 1
ATOM 12426 C CA . LYS D 1 404 ? -60.920 77.968 123.171 1.00 86.08 404 LYS D CA 1
ATOM 12427 C C . LYS D 1 404 ? -60.642 79.238 123.985 1.00 85.76 404 LYS D C 1
ATOM 12428 O O . LYS D 1 404 ? -61.210 79.425 125.060 1.00 84.25 404 LYS D O 1
ATOM 12434 N N . PHE D 1 405 ? -59.776 80.108 123.469 1.00 87.06 405 PHE D N 1
ATOM 12435 C CA . PHE D 1 405 ? -59.431 81.349 124.166 1.00 87.30 405 PHE D CA 1
ATOM 12436 C C . PHE D 1 405 ? -59.758 82.593 123.328 1.00 89.06 405 PHE D C 1
ATOM 12437 O O . PHE D 1 405 ? -60.661 83.361 123.724 1.00 89.56 405 PHE D O 1
#

B-factor: mean 48.6, std 15.89, range [16.69, 138.05]

Sequence (1620 aa):
MDYTKYLAGRANWIKGSALADVMKKASELQKKGVKLISLAAGDPDPELIPRAVLGEIAKEVLEKEPKSVMYTPANGIPELREELAAFLKKYDHLEVSPENIVITIGGTGALDLLGRVLIDPGDVVITENPSYINTLLAFEQLGAKIEGVPVDNDGMRVDLLEEKIKELKAKGQKVKLIYTIPTGQNPMGVTMSMERRKALLEIASKYDLLIIEDTAYNFMRYEGGDIVPLKALDNEGRVIVAGTLSKVLGTGFRIGWIIAEGEILKKVLMQKQPIDFCAPAISQYIALEYLKRGYFEKYHLEGALLGYKEKRDIMLKALENHLPNAEFTKPIAGMFVMFFLPEGADGISFANELMEREGVVVVPGKPFYTDESGKNAIRLNFSRPSKEEIPIGIKKLAKLYKEKFMDYTKYLAGRANWIKGSALADVMKKASELQKKGVKLISLAAGDPDPELIPRAVLGEIAKEVLEKEPKSVMYTPANGIPELREELAAFLKKYDHLEVSPENIVITIGGTGALDLLGRVLIDPGDVVITENPSYINTLLAFEQLGAKIEGVPVDNDGMRVDLLEEKIKELKAKGQKVKLIYTIPTGQNPMGVTMSMERRKALLEIASKYDLLIIEDTAYNFMRYEGGDIVPLKALDNEGRVIVAGTLSKVLGTGFRIGWIIAEGEILKKVLMQKQPIDFCAPAISQYIALEYLKRGYFEKYHLEGALLGYKEKRDIMLKALENHLPNAEFTKPIAGMFVMFFLPEGADGISFANELMEREGVVVVPGKPFYTDESGKNAIRLNFSRPSKEEIPIGIKKLAKLYKEKFMDYTKYLAGRANWIKGSALADVMKKASELQKKGVKLISLAAGDPDPELIPRAVLGEIAKEVLEKEPKSVMYTPANGIPELREELAAFLKKYDHLEVSPENIVITIGGTGALDLLGRVLIDPGDVVITENPSYINTLLAFEQLGAKIEGVPVDNDGMRVDLLEEKIKELKAKGQKVKLIYTIPTGQNPMGVTMSMERRKALLEIASKYDLLIIEDTAYNFMRYEGGDIVPLKALDNEGRVIVAGTLSKVLGTGFRIGWIIAEGEILKKVLMQKQPIDFCAPAISQYIALEYLKRGYFEKYHLEGALLGYKEKRDIMLKALENHLPNAEFTKPIAGMFVMFFLPEGADGISFANELMEREGVVVVPGKPFYTDESGKNAIRLNFSRPSKEEIPIGIKKLAKLYKEKFMDYTKYLAGRANWIKGSALADVMKKASELQKKGVKLISLAAGDPDPELIPRAVLGEIAKEVLEKEPKSVMYTPANGIPELREELAAFLKKYDHLEVSPENIVITIGGTGALDLLGRVLIDPGDVVITENPSYINTLLAFEQLGAKIEGVPVDNDGMRVDLLEEKIKELKAKGQKVKLIYTIPTGQNPMGVTMSMERRKALLEIASKYDLLIIEDTAYNFMRYEGGDIVPLKALDNEGRVIVAGTLSKVLGTGFRIGWIIAEGEILKKVLMQKQPIDFCAPAISQYIALEYLKRGYFEKYHLEGALLGYKEKRDIMLKALENHLPNAEFTKPIAGMFVMFFLPEGADGISFANELMEREGVVVVPGKPFYTDESGKNAIRLNFSRPSKEEIPIGIKKLAKLYKEKF

Foldseek 3Di:
DDCVVVDDPLVVLADDDLLVVQVVVLVCCVVVPDDFAEFADQWFAPVLAPPVVLVVLLVVCVVPPVCLQDFDQQQAHLLLLVLVQVVCVPQFVDNADSLQKRKFQALLRQLLLLLLLPPDAQEEEEEAFQADLSSVSSNSSNRYHYDHAYADLQGGPLVSVVVVVVVCVVVVHHYAEYEYAQALGPFAGHHHDLVSLVSNLVSCVVVVHAYEYECAWVLLFADDDNDHTSNSVCPVQRYKYRYGCCNPNHVPQRTIIIGHDDPSSVSSSVCRCVPPNHRNSSSSSSSSCCSVVPVCVVRPVVTSSVQQVLLLVLLVVLCCVLPVPWDKHRHSIYFKIKTFAPPPDAQVVLQVVLCVPVVYHWGRQCSSGSDRPRRGIIMGGRRHGHSVSSNVRVNSSSVSRVVPD/DPCVVVDDVLVVLADDDLLVVVVVVLVVCVVPDFDFQEQRDAWFAPVLAPPVVLVVLLVVCVVPPPCLPDFDQLQAHLLLLVLVQVVCVVQFLDRADSLLKRKFQFLLRVLLLLLLLPPDAAEEAEEAFQAPLSSVSSNSSNRYAYDHAYADLQGGPLVSVLVVVVVCVVVVHHYAEYEYAQALTPFAGHHHDLVSLVSNLVSCVVVVHAYEYECAWVLLFADDDSRHGSNSVCPPQRYKYKYGCCNPNNVPQRTIIIGHDDPSSVSSSVCRCVPPNHRNSSSSSSSSVCSVVPVCVVRVVVTLSVQQVLLLCLLVVLCCPLPVPWDKHRHSIYFKIKTFAPPPDAQSVLQVVLCVPPNYHWASQCSSGSDRPSRGIIMGGRRHGHSVSNSVRVNSVSVSRVVVD/DDCVVVDDPLVVLQDDDLLVVQVVVLVCCVVVPDDFAAQSDQWFAPVLAPVVVLVVLLVCCVVPPVCLPDFAAQQGHLLLLVLVQVVCVPQFVDNADSLQKRKFQALLRVLLLLLLLPPDAAEEEEEAFQADLSSVSSNSSNRYAYDHAYADLQGGPLVSVLVSVVVCVVVVHHYAEYEYAAALGPFAGHHHDPVSLVSNLVSCVVVVHAYEYEDAWVLLFAADDDDHTSNSVNPPQRYKYRYGCCNPNHVVQRIIIIGHDDPSSVSSSVPRCVPPNHRNSSSSSSSSVCSVVVVCCVRPVVTSSVVQVVLLVLLVVLCCVLPVPWDKHNHSIYFKIKTFAPPPDAQSVLQVCCCVPVRYHWRSCCSSGSDNPRRRIIMGGRSHGDSVSSNSRVVSVSVVRVVPD/DDCVVVDDVLCVLADDFQLVVLVVVLVVCCVVPDFFFEFADQWFAPVLAPPVVLVVLLVVCVVPPPLLQDFAALQAHLLLLCLVQVVCVPQFVDHADSLQKGKFLALLRVLLLLLLLPPDAAEEAEEAFQADLSSVSSNSSNRYAYDHAYADLQGGPLVVVLVSVVVCVVVVHHYAEYEYAQALGPFAGHHHDQVSLVSNLVSCVVVVHAYEYEPAWVLLFAPDDDDHDSNSVNPPQRYKYKYGCCNQNHVPQRTIMIRHDDPSSVSSSVCRCVPPNHRNSSSSSSSSVCSVVPVSCVSPVPGSSVQQVVLLVLLVCLCCVLPVVWDKHRHSIRFKIKTFAPVPDAQSVLQVVLCVPPRYHWGQQCSSGSDRDSRRIIMGGRRHGDSVSNSVRVVSVSVSRVVVD

Solvent-accessible surface area: 51775 Å² total; per-residue (Å²): 120,46,17,0,67,22,0,0,0,16,0,18,45,3,96,52,17,34,20,32,63,25,56,66,56,22,58,68,32,73,67,66,64,61,104,55,16,27,0,12,43,12,10,1,11,14,120,48,8,19,24,68,32,0,0,78,1,2,30,37,12,1,68,142,50,38,96,0,0,28,46,10,71,19,26,0,10,57,59,0,19,100,44,0,9,55,11,4,112,120,63,15,97,9,158,23,49,37,113,28,1,0,0,0,4,0,12,15,5,0,7,0,2,0,0,13,0,0,2,1,16,1,4,2,2,0,0,3,16,1,0,37,8,2,2,10,20,2,0,45,8,7,10,9,108,10,26,12,0,64,20,51,98,69,5,0,76,8,84,63,0,37,90,47,0,105,82,2,25,73,106,0,23,10,6,19,3,0,1,0,5,3,0,0,2,8,0,21,0,7,10,2,30,64,143,42,1,90,32,0,15,112,13,0,41,137,30,40,2,0,0,0,1,9,7,14,9,13,14,2,64,24,105,19,67,99,27,15,3,0,24,39,46,22,143,69,10,22,2,4,2,0,0,7,1,4,12,6,1,1,0,0,1,3,2,0,5,0,0,0,52,37,39,0,24,76,1,0,53,57,1,0,40,4,10,7,22,0,0,0,1,4,0,0,14,1,0,7,50,2,18,111,102,33,35,6,84,116,60,3,52,115,30,5,27,96,16,2,65,73,7,7,47,24,0,24,133,9,0,94,107,63,6,87,136,12,145,12,8,90,3,53,0,0,2,2,0,0,0,50,5,50,164,62,17,48,0,84,56,4,8,82,50,0,46,145,133,21,19,0,10,4,5,12,0,45,43,0,28,37,72,155,53,10,97,28,0,0,11,0,0,0,0,54,0,44,101,114,50,0,33,72,0,0,101,68,0,12,127,0,19,131,90,100,84,110,53,12,0,58,20,0,0,0,18,0,17,47,4,96,49,21,37,26,39,61,22,49,58,55,13,68,67,31,61,70,71,68,60,103,44,21,24,1,9,51,12,13,0,10,13,117,48,9,22,30,57,30,0,0,83,0,0,46,37,8,0,81,143,52,43,111,0,0,22,42,13,58,15,23,0,6,57,70,0,12,94,44,0,10,54,14,3,117,156,88,14,90,11,149,20,49,33,108,31,0,0,0,0,4,0,11,17,5,0,8,0,2,3,1,12,0,2,3,1,16,1,5,3,2,0,0,4,11,2,0,38,12,6,3,12,16,2,2,46,8,7,10,10,110,11,27,12,1,62,20,47,119,67,4,0,78,12,84,61,0,38,92,44,0,106,84,3,26,77,108,0,17,9,5,18,8,0,0,0,4,2,5,0,3,9,0,20,0,10,13,2,29,57,145,46,2,91,31,0,20,123,10,0,42,133,27,41,0,0,1,4,1,8,9,14,9,20,15,1,69,28,100,27,58,104,27,15,2,0,25,36,40,22,139,72,13,20,1,5,2,1,0,7,1,3,15,7,1,1,0,0,0,3,1,0,4,0,0,0,54,40,40,1,25,81,1,0,53,51,0,0,22,3,12,6,23,0,0,0,0,0,0,0,13,0,0,14,39,2,21,114,84,38,32,8,94,130,63,3,49,123,30,6,25,106,13,2,58,73,9,16,54,31,0,20,117,3,0,91,96,82,4,89,138,9,149,18,8,108,2,50,0,0,0,1,0,0,0,49,4,45,160,63,17,53,0,72,53,7,3,61,58,0,30,145,128,48,20,0,8,4,9,5,0,40,34,0,30,38,72,154,56,9,107,23,0,0,15,0,1,0,0,64,0,47,114,128,54,0,34,80,0,0,82,60,0,1,106,3,18,116,104,117,81,113,41,20,0,87,14,0,0,0,20,0,16,48,4,95,48,21,40,25,46,69,15,64,55,55,15,62,71,46,66,80,68,64,70,101,58,29,24,0,17,24,18,18,0,13,12,121,53,10,18,28,64,31,0,0,67,1,0,34,50,10,0,78,146,52,39,113,0,0,25,49,10,70,17,31,0,9,58,72,0,14,100,46,0,10,48,10,3,122,138,70,16,108,10,155,25,47,38,119,31,0,0,0,0,4,0,10,16,5,0,7,2,4,0,0,16,0,0,2,1,16,1,4,4,2,0,0,4,12,3,0,42,11,5,3,11,14,1,0,45,6,12,9,10,111,11,27,13,1,63,22,46,116,67,3,0,77,10,84,60,0,39,98,35,0,106,74,2,24,74,91,0,26,9,4,17,3,0,0,0,4,2,5,0,2,8,0,17,0,9,11,1,34,61,150,49,2,86,32,0,16,109,14,0,40,141,34,41,0,0,0,0,1,9,7,15,9,18,15,1,70,24,97,19,64,105,27,11,3,0,23,42,46,23,140,71,12,20,2,5,2,0,0,8,2,4,13,6,1,1,0,0,0,4,2,0,4,0,0,0,55,41,37,1,27,80,1,0,45,52,2,0,52,5,10,6,20,0,0,0,0,0,0,0,18,0,0,11,51,2,18,132,82,36,29,6,81,123,72,4,52,113,30,7,27,94,13,2,70,73,10,8,70,31,0,18,136,9,0,84,97,87,8,94,143,14,127,17,9,104,3,56,0,0,0,1,0,0,0,43,4,40,155,56,22,46,0,79,50,2,2,54,37,0,35,140,154,48,21,2,11,0,8,6,0,48,37,1,30,35,74,155,59,10,99,25,0,0,17,0,0,0,0,55,0,49,116,133,49,0,39,78,2,0,77,72,0,11,116,1,17,160,101,101,82,115,41,18,0,67,14,0,0,0,22,0,15,48,4,101,45,43,13,32,53,70,16,58,60,36,24,64,76,41,63,66,68,67,58,106,61,11,28,0,15,30,21,20,0,15,14,113,46,9,20,31,60,38,0,0,77,3,0,61,53,12,0,84,153,52,41,119,0,0,23,51,9,65,20,31,1,8,56,63,0,16,100,38,1,11,55,12,5,114,134,63,15,124,8,144,20,50,35,114,35,2,0,0,0,4,0,12,17,6,0,7,2,2,0,0,15,0,0,2,1,16,1,3,3,2,0,0,3,13,3,0,42,10,3,3,10,22,1,0,46,10,10,10,8,109,12,25,14,0,62,22,48,117,67,4,0,80,9,81,57,0,34,92,54,0,104,98,2,27,76,103,0,20,6,0,10,2,0,0,0,4,2,0,0,3,6,0,16,0,9,11,2,31,61,147,47,1,88,37,0,16,121,12,0,39,136,29,48,0,1,0,0,1,9,8,14,13,15,13,0,58,18,120,26,70,111,33,14,3,0,22,36,45,20,137,66,10,20,3,8,3,0,0,7,1,5,11,4,2,1,0,0,0,4,2,0,4,0,0,1,52,44,38,1,18,80,1,0,48,50,1,0,51,4,11,8,20,0,1,0,0,0,0,0,15,0,0,11,40,1,20,109,108,38,42,5,79,120,60,4,53,117,35,3,21,86,10,1,62,71,5,6,57,36,0,24,132,12,0,95,103,70,4,83,133,9,119,12,7,95,4,64,0,0,1,2,0,0,0,48,4,39,162,58,17,55,0,76,55,7,5,62,47,0,31,140,134,33,16,0,15,2,6,7,0,39,42,0,30,37,79,155,56,9,100,22,0,0,15,0,0,0,0,57,0,48,104,132,52,0,45,84,0,0,102,61,0,10,114,0,19,134,76,125,83

CATH classification: 3.90.1150.10 (+1 more: 3.40.640.10)

InterPro domains:
  IPR004839 Aminotransferase, class I/classII, large domain [PF00155] (35-396)
  IPR015421 Pyridoxal phosphate-dependent transferase, major domain [G3DSA:3.40.640.10] (70-295)
  IPR015422 Pyridoxal phosphate-dependent transferase, small domain [G3DSA:3.90.1150.10] (21-398)
  IPR015424 Pyridoxal phosphate-dependent transferase [SSF53383] (4-403)
  IPR050859 Class-I pyridoxal-phosphate-dependent aminotransferase-like [PTHR42790] (1-406)

Nearest PDB structures (foldseek):
  2zc0-assembly1_A  TM=1.000E+00  e=4.967E-75  Thermococcus litoralis
  1vp4-assembly1_B  TM=9.362E-01  e=1.280E-35  Thermotoga maritima MSB8
  8tn2-assembly1_A  TM=8.925E-01  e=1.946E-29  Streptomyces hygroscopicus
  4je5-assembly1_A  TM=8.511E-01  e=4.091E-23  Saccharomyces cerevisiae S288C
  3b1c-assembly2_D  TM=7.825E-01  e=3.226E-21  Streptococcus anginosus